Protein 5XWP (pdb70)

Foldseek 3Di:
DDQDPVQQWDWWFAAQFIAIDHDPDDDGCLCVSLVVVLFFPLLFDDPDPPDDVVLVVLSVVVNVVRRQKWHDPDNWTFMDGNDDDPPDDDQDDRVGHDPLLPPVSRCVSVVNDGVRVSSCVCVVVRVVSVVVSVVVSVVRGLPHFFWAWAPVVPFIFIFGQQLLGVLLVVVVAPVCLVVVLVLLLVLCCQLDDQVLLVVLLVDLLVDDVPPCVVSVVSSCVSNVVVCCVVPPPVVLVVVVVVDDAVSSCVVPVDRLLSQLVVCSPRPSNDDDDDSVRSSSVNNPLLVVCCVCCVVCRVPHPNNCVCQCRNPVNVSVVSSVVVLLVSLVRLLVRLLCSVVDDNGDTDIRVNVVQVVVFLVLLLLCLLLLLLLQLLLCLLQVDDDLFFDQPFPKDWAQDPPPTIDIDDGSLNVCVVVVVVPVSQQSVCLDVDNDDVPSVLVVLQSVQSRLQSCLSLVPRLAPDSPDGRLCSLVSPPRFDGPRLVVVCLCLDLLNVLVVVVLVLLQLVVLLLDDPVLVLVLLLPAAAELDFDCDDLADQLVVLVVCPVVCCVVPVQLADQDDDPDPVVNVSLVSSVCVSLNRCQRPVLVCACDPVHPQLVLLVVLCVSVVVVHQDDDDDDVVVRLVVVVVVVVPVPVPSVCSSSVSSSSSSVVCVVVPVRVSSCRNPDPVVSVVSVCPSVVSVVVSCVCLVPVDDDDDPVVVVVSVSHHHPDRQDDDSSLSLLSSLSSDDLVSLVSVLVSVVCVCVVDVDCSCVRVNSSSSVCNPDSLPDSDDHADDQLQVQLQAQDVHDGDRDPVVVCVLCVPAQQHVSPGGDDDSLNVVCSSQHGPQLSVLCVVLVGHAHSVLVVVLVVLVVPLVPLVCLVVLVCCLPPNDPDDDCDVVSVVSNLVSVVSVQVSVQSVCSVSCVLVVLVSVLVSCLLSVLSSLLNVLSSSVSSSCCSNCVPDPQSCVLSDCCLVPHPALSDDHSVVSVLVVVCVVPPPDPDHDDPCDPVNVVVCCQQVAAPNLSVCRNRVSCPPAQQDFLQSSLQRSLVNVVSNPVSSVVSVVSQVSVVVSFKHWDWDQDPVRRIATDFIFGHDDFPSVDDPDDTGDGPHDPSSSSSVRSSVDHD/DDLPPPAQWDWWFAAQFIAIDGDPDRDGCLVVSLQVPLFFQCLFDDDDPPDDCVRCVVSVVLSVVRGQKFHDDPLFTDMDGHDDDDPPDAPPRHDVPGPLSVCVVVVPDDGRVSSVVCVVVSVVSVVVSVVVSVVRGLPHFFKAWAQDPNFIWIFGLALLRLLLVVVLFPVCLVVLLVLLLVLCVLQDPQVLLVVLLVCLQDDDDCCVVVSVVSSCVSRVVVCCVPVPPPCLVVLCVVDVAVVSCVVPPDRLLVQQVVCSPRPSSDDDDDPVCSSSPNNPLLVVCCVLCCVLNVVYHPVSCVCSRPVNVSVVSSLVVLLVSLVNLLVGLLVSVVDDHGDTDISVNVVQVVVFLVLLLLCLLLLLLLLLLLCLLQVDPDLFFPLDWPWDWAWDVVTGIDIDDTSLVVCVVVVPVPSSQQLVVLDVDNDDPPSVQVVLQSNLSSLQSCLSLVPRLAPDPPDGRLCSLVSPPRFDGCRLVCLCLQLPLLVVLVVVLLVLLQLVNQLWDDDVVLLVLLLQAAADLDFDDAPLQDDLPPLVVCLVVCCVVDVSVADQDDDDDPCLRVSLVSNLCVSLVGCLRPVLVVCCPPPVPVCVLLVVLVVVVVVVVVCRCVVLVVLVVVVVPDVVNVCSVSVSSSSSSCCCCDVPPVPSSCIVPDVVVSVVSNCVSVVSVVVSVVCVVPVPDPDDPSVVVSSVSHHHDDRQDDDRSLSLLSSLSSDDLVSLVSVLVSVVCVCVVVVHCSCVNVNSVSSVCNPDSLPDDSPHADAQLQVQLQAQDPHHGDRDPVVVCVLDVPLPQHDNPGGDDGSLVVLCSSNHGDQLSQLCVVLVGHCYSVLVVVLVVLVVCLVVLVVLVVLVVCVVPNPDPVSDDVVCVVVNQCSVASVQVNVQSVCRSSNVLVVLLSVLVSCLLSVLSSLLNVLSSSVSSSVCSNCVPDPQSVVLQDQVLVPHDPQRDDHNLVSVLVVVCVVCVPVPPVNCCCPPVNVVVCCLQVAAPNLNVCRSGVSCPPANQDFLQSSLLRSLVNVVSNVVSSVVSVVSQVSVVVSFKHWDWDADVPGTIATPFIFGHDDFPPPPPPDDTHHGPHDVSSRSSSNSSVDHD

Secondary structure (DSSP, 8-state):
---SSSTTEEEEE-SS-EEEEETT-----HHHHHHHH----------STTS-HHHHHHHHHHHHHHTT--EESSSSEE---SS---S---------S-GGGHHHHHHHHTT----TGGGGGGHHHHHHHHHHHHHHHHHHHT----EEEE-TTTT-EEEE-SHHHHHHHHT-SGGGHHHHHHHHHHHHHHH--HHHHHHHHHHHHS--TT-THHHHHHHHHHTTHHHIIIIIHHHHHHHHHH----HHHHH----HHHHHHHIIIIISTTS---HHHHHHHHHHHHHH--HHIIIIII----STHHHHHSHHHHHHHHHHHHHHHHHHHHHHHHHHHHH--TT-B--HHHHHHHHHHHHHHHHTHHHHHHHHHHHHHHTT---SS--TT---EEE--SSSS-EEE--HHHHHHHTT-HHHHHHHH----S-----HHHHHHHHHHHHHHHHHHHHHHSS--SS--GGGTT--TT----HHHH--TTTS-HHHHHHHHHHHHHHTTTTTSS-HHHHHHHHTT-B--SS----SSPPPHHHHHHTHHHHHHHS---------S-HHHHHHHHHHHHHHHHHHIIIIIHHH---S-HHHHHHHHHHHHHHH-------S-HHHHHHHHHHH------HHHHHHHHHHHHH--HHHHTT-GGGGGSS--HHHHHHHTTHHHHHHHHHHHHHHHS-PPPPHHHHHHHHH-B-SPPPPP-TTT--HHHHHHS-HHHHHHHHHHHHHHHHHSS--TTHHHHHHHHHHTTTSSS--S-----HHHHHTTEEBTTB----HHHHHHH-SS-SSB-SSSB---HHHHHHHHH--HHHHHHHHTTT--EEHHHHHHHHHHHTTHHHHH--HHHHHHHHS--SS----HHHHHHHHHHHHHHHHHHHHHHHHHTHHHHHHHHHHHHHHHHHHHHHHHHHHHHHHHHHHH-SS-GGGGGGG---GGG-SSS-SS-HHHHHHHHHHHHTSS-SS------HHHHHHHHHHT-TTHHHHHHHTTTTTTT-SS-HHHHHHHHHHHTTTSHHHHTT--HHHHHHHHHTEEEEEEE-TT--EEEEEEEE-B---S-S-SSPP--BSS-HHHHHHHH------/---SSSSS-EEEE-SS-EEEEBTTB----HHHHHHHTT---------STTS-HHHHHHHHHHHHHHHH--EEETTEEE----S---S----SSSTTTHHHHHHHHHT----HHHHGGGHHHHHHHHHHHHHHHHHHHH----EEEEEETTEEEEEE-SHHHHHHHHT-SGGGHHHHHHHHHHHHHHH--SSHHHHHHHHHH--SSSTHHHHHHHHHHHTTHHIIIIIIHHHHHHHHHH----HHHHHS---HHHHHHHIIIIISTTS---HHHHHHHHHHHHHH--HHIIIIIII--TTTTTTTSHHHHHHHHHHHHHHHHHHHHHHHHHHHHH--TT-B--HHHHHHHHHHHHHHHHTHHHHHHHHHHHHHHTT---SS--S----EEE--TTS--EEE--TTTHHHHTT-HHHHHHHH----S-----HHHHHHHHHHHHHHHHHHHHHHSS--TT--GGGGGG-TT----HHHH--TTTT-HHHHHHHHHHHHHHTTTTTSS-HHHHHHHHHH--B-SSPPP-SSPPPHHHHTTTHHHHHHHHT--------S-HHHHHHHHHHHHHHHHHHIIIIIHHH--TTSSHHHHHHHHHHHHHHHHT--HHHHHHHHHH------HHHHHHHHHHHH--TTTSSS-SGGG-SS--HHHHHHTTTHHHHHHHHHHHHHHHS-SPPPHHHHHHHHT--BSS-----TTT--HHHHTTS-HHHHHHHHHHHHHHHHHHT--TTHHHHHHHHHHTTTTTS--S-----HHHHGGGEEBTTB---SHHHHHHH-TT-SSB-SSSB---HHHHHHHHH--HHHHHHHHHHT--EEHHHHHHHHHTTTTHHHHH--HHHHHHHHS-SSGGG-SHHHHHHHHHHHHHHHHHHHHHHHHTTHHHHHHHHHHHHHHHHHHHHHHHHHHHHHHHHHHH-SS-SGGGGGG-S-TTS-SS--SSSHHHHHHHHHHHHSTTT-GGGGGGSHHHHHHHHHHT-GGGHHHHHHHTTHHHH-SS-HHHHHHHHHHHTTTSHHHHTT--HHHHHHHHHTEEEEEEE-SSS-EEEEEEEE-B---STT-SSS---BSS-HHHHHHHH------

Solvent-accessible surface area: 116923 Å² total

Radius of gyration: 54.36 Å; Cα contacts (8 Å, |Δi|>4): 2434; chains: 2; bounding box: 148×91×170 Å

Sequence (2197 aa):
SKVTKVGGISHKKYTSEGRLVKSESEENRTDERLSALLNRLDYIKNPSSTETKENQKRIGKLKKFFSNKVYLKDNTLSLKNGKKENIDREYSETDVRDKKNFAVLKKIYLNENVNSEELEVFRNDIKKKLNKINSLKYSFEKNKANYQKINENNIEKVEGKSKRNIIYDYYRESAKRDAYVSNVKEAFDKLYKEEDIAKLVLEIENLTKLEKYKIREFYHEIIGRKNDKENFAKIIYEEIQNVNNKELIEKVPDSELKKSQVFYKYYLDKEELNDKNIKYAFCHFVEIESQLLKNYVYKRSNDKIKRIFEYQNLKKLIENKLLNKLDTYVRNCGKYNYYLQDGEIATSDFIARNRQNEAFLRNIIGVSSVAYFSLRNILETENENDITGRRGKTVKNNKGEEKYVSGEVDKIYNENKKNEVKENLKFYSYDFNDNKNEIEDFFANIDEAISSIRHGIVHFNLELEGKDIFAFKNIAPSEISKKFQNEINEKKLKLKIFRQLNSANVFRYLEKYKILNYLKRTRFEFVNKNIPFVPSFTKLYSRIDDLKNSLGIYWKTPKTNDDNKTKEIIDAQIYLLKNIYYGEFLNYFSNNGNFFEISKEIIELNKNDFEDIQEKIPKEYLANIQSLYINAGDTYIDFIQKIFLKGFTYLANNGRLSLIYIGSDEETNTSLAEKKQEFDKFLKKYEQNNNIKIPYEINEFLREIKLGNILKYTERLNFYLILKLLNHKELTNLKGSLEKYQSANKEEAFSDQLELINLLNLDNNRVTEDFELEADEIGKFLDFNGNKVKDNKELKKFDTNKIYFDGENIIKHRAFYNIKKYGLNLLEKIADKAGYKISIEELKKYSNKKNEIEKNHKQENLHRKYARPRKDEKFTDEDYESYKQAIENIEEYTHLKNKVEFNELNLLQGLLLRILHRLVGYTSIWERDLRFRLKGEFPENQYIEEIFNFENKKNVKYKGGQIVEKYIKFYKELHQNDEVKINKYSSANIKVLKQEKKDLYIANYIAAFNYIPHAEISLLEVLENLRKLLSYDRKLKNAVKSVVDILKEYGFVATFKIGADKKIGIQTLESEKIVHLKNLKKKKLTDRNSEELCKLVKIFEYKESKVTKVGGISHKKYTSEGRLVKSESEENRTDERLSALLNRLDYIKNPSSTETKENQKRIGKLKKFFSNKVYLKDNTLSLKNGKKENIDRSDVRDKKNFAVLKKIYLNENVNSEELEVFRNDIKKKLNKINSLKYSFEKNKANYQKINENNIEKVEGKSKRNIIYDYYRESAKRDAYVSNVKEAFDKLYKEEDIAKLVLEIENLTKLEKYKIREFYHEIIGRKNDKENFAKIIYEEIQNVNNKELIEKVPDSELKKSQVFYKYYLDKEELNDKNIKYAFCHFVEIESQLLKNYVYKRNDKIKRIFEYQNLKKLIENKLLNKLDTYVRNCGKYNYYLQDGEIATSDFIARNRQNEAFLRNIIGVSSVAYFSLRNILETENENDITGRRGKTVKNNKGEEKYVSGEVDKIYNENKKNEVKENLKFYSYDFNDNKNEIEDFFANIDEAISSIRHGIVHFNLELEGKDIFAFKNIAPSEISKKFQNEINEKKLKLKIFRQLNSANVFRYLEKYKILNYLKRTRFEFVNKNIPFVPSFTKLYSRIDDLKNSLGIYWKTPKTNDDNKTKEIIDAQIYLLKNIYYGEFLNYFSNNGNFFEISKEIIELNKNDKRNPKEYLANIQSLYINADTYIDFIQKIFLKGFTYLANNGRLSLIYIGSDEETNTSLAEKKQEFDKFLKKYEQNNNIKIPYEINEFLREIKLGNILKYTERLNFYLILKLLNHKELTNLKGSLEKYQSANKEEAFSDQLELINLLNLDNNRVTEDFELEADEIGKFLDFNGNKVKDNKELKKFDTNKIYFDGENIIKHRAFYNIKKYGLNLLEKIADKAGYKISIEELKKYSNKKNEIEKNHKQENLHRKYARPRKDEKFTDEDYESYKQAIENIEEYTHLKNKVEFNELNLLQGLLLRILHRLVGYTSIWERDLRFRLKGEFPENQYIEEIFNFENKKNVKYKGGQIVEKYIKFYKELHQNDEVKINKYSSANIKVLKQEKKDLYIANYIAAFNYIPHAEISLLEVLENLRKLLSYDRKLKNAVKSVVDILKEYGFVATFKIGADKKIGIQTLESEKIVHLKNLKKKKLTDRNSEELCKLVKIFEYKE

Nearest PDB structures (foldseek):
  5xwp-assembly2_B  TM=1.001E+00  e=0.000E+00  Leptotrichia buccalis C-1013-b
  5xwp-assembly1_A  TM=9.937E-01  e=0.000E+00  Leptotrichia buccalis C-1013-b
  5xwy-assembly1_A  TM=8.592E-01  e=0.000E+00  Leptotrichia buccalis C-1013-b
  8ewg-assembly1_A  TM=5.660E-01  e=2.593E-17  Thermoclostridium caenicola
  8h4u-assembly1_A  TM=5.347E-01  e=5.684E-16  Thermoclostridium caenicola

InterPro domains:
  IPR053395 CRISPR-associated endoribonuclease Cas13a [NF038188] (1-1148)
  IPR060220 CRISPR-associated endoribonuclease Cas13a, C-terminal HEPN-like domain [PF28350] (953-1150)
  IPR060667 CRISPR-associated endoribonuclease Cas13a, N-terminal [PF28192] (1-946)

B-factor: mean 50.37, std 22.5, range [11.4, 195.06]

Organism: Leptotrichia buccalis (strain ATCC 14201 / DSM 1135 / JCM 12969 / NCTC 10249 / C-1013-b) (NCBI:txid523794)

Structure (mmCIF, N/CA/C/O backbone):
data_5XWP
#
_entry.id   5XWP
#
_cell.length_a   95.576
_cell.length_b   132.870
_cell.length_c   139.960
_cell.angle_alpha   90.00
_cell.angle_beta   90.80
_cell.angle_gamma   90.00
#
_symmetry.space_group_name_H-M   'P 1 21 1'
#
loop_
_entity.id
_entity.type
_entity.pdbx_description
1 polymer 'Uncharacterized protein'
2 polymer 'RNA (59-MER)'
3 polymer 'RNA (30-MER)'
4 water water
#
loop_
_atom_site.group_PDB
_atom_site.id
_atom_site.type_symbol
_atom_site.label_atom_id
_atom_site.label_alt_id
_atom_site.label_comp_id
_atom_site.label_asym_id
_atom_site.label_entity_id
_atom_site.label_seq_id
_atom_site.pdbx_PDB_ins_code
_atom_site.Cartn_x
_atom_site.Cartn_y
_atom_site.Cartn_z
_atom_site.occupancy
_atom_site.B_iso_or_equiv
_atom_site.auth_seq_id
_atom_site.auth_comp_id
_atom_site.auth_asym_id
_atom_site.auth_atom_id
_atom_site.pdbx_PDB_model_num
ATOM 1 N N . SER A 1 1 ? 20.704 64.205 -29.116 1.00 73.84 0 SER A N 1
ATOM 2 C CA . SER A 1 1 ? 20.947 65.506 -28.461 1.00 57.95 0 SER A CA 1
ATOM 3 C C . SER A 1 1 ? 22.127 66.062 -29.170 1.00 51.87 0 SER A C 1
ATOM 4 O O . SER A 1 1 ? 23.037 65.318 -29.460 1.00 50.15 0 SER A O 1
ATOM 15 N N . LYS A 1 3 ? 25.110 68.779 -29.008 1.00 36.26 2 LYS A N 1
ATOM 16 C CA . LYS A 1 3 ? 25.787 69.592 -28.033 1.00 36.72 2 LYS A CA 1
ATOM 17 C C . LYS A 1 3 ? 26.428 70.712 -28.775 1.00 33.69 2 LYS A C 1
ATOM 18 O O . LYS A 1 3 ? 27.399 70.514 -29.457 1.00 38.75 2 LYS A O 1
ATOM 24 N N . VAL A 1 4 ? 25.888 71.903 -28.621 1.00 28.77 3 VAL A N 1
ATOM 25 C CA . VAL A 1 4 ? 26.302 73.022 -29.430 1.00 27.24 3 VAL A CA 1
ATOM 26 C C . VAL A 1 4 ? 27.243 73.982 -28.717 1.00 29.40 3 VAL A C 1
ATOM 27 O O . VAL A 1 4 ? 27.764 74.893 -29.312 1.00 35.48 3 VAL A O 1
ATOM 31 N N . THR A 1 5 ? 27.485 73.754 -27.445 1.00 32.82 4 THR A N 1
ATOM 32 C CA . THR A 1 5 ? 28.365 74.614 -26.690 1.00 36.38 4 THR A CA 1
ATOM 33 C C . THR A 1 5 ? 29.267 73.728 -25.892 1.00 39.00 4 THR A C 1
ATOM 34 O O . THR A 1 5 ? 28.915 72.606 -25.589 1.00 38.82 4 THR A O 1
ATOM 38 N N . LYS A 1 6 ? 30.433 74.234 -25.550 1.00 37.81 5 LYS A N 1
ATOM 39 C CA . LYS A 1 6 ? 31.428 73.454 -24.837 1.00 41.66 5 LYS A CA 1
ATOM 40 C C . LYS A 1 6 ? 32.170 72.551 -25.794 1.00 46.73 5 LYS A C 1
ATOM 41 O O . LYS A 1 6 ? 33.032 71.787 -25.396 1.00 54.64 5 LYS A O 1
ATOM 47 N N . VAL A 1 7 ? 31.847 72.673 -27.069 1.00 44.49 6 VAL A N 1
ATOM 48 C CA . VAL A 1 7 ? 32.635 72.107 -28.127 1.00 45.32 6 VAL A CA 1
ATOM 49 C C . VAL A 1 7 ? 33.197 73.324 -28.813 1.00 41.79 6 VAL A C 1
ATOM 50 O O . VAL A 1 7 ? 32.463 74.221 -29.185 1.00 42.10 6 VAL A O 1
ATOM 54 N N . GLY A 1 8 ? 34.503 73.379 -28.954 1.00 36.41 7 GLY A N 1
ATOM 55 C CA . GLY A 1 8 ? 35.112 74.489 -29.646 1.00 38.31 7 GLY A CA 1
ATOM 56 C C . GLY A 1 8 ? 35.221 75.691 -28.756 1.00 31.38 7 GLY A C 1
ATOM 57 O O . GLY A 1 8 ? 35.654 76.736 -29.186 1.00 30.07 7 GLY A O 1
ATOM 58 N N . GLY A 1 9 ? 34.840 75.536 -27.504 1.00 30.23 8 GLY A N 1
ATOM 59 C CA . GLY A 1 9 ? 35.009 76.602 -26.547 1.00 37.51 8 GLY A CA 1
ATOM 60 C C . GLY A 1 9 ? 33.957 77.662 -26.704 1.00 32.36 8 GLY A C 1
ATOM 61 O O . GLY A 1 9 ? 34.043 78.737 -26.142 1.00 26.67 8 GLY A O 1
ATOM 62 N N . ILE A 1 10 ? 32.962 77.347 -27.506 1.00 31.38 9 ILE A N 1
ATOM 63 C CA . ILE A 1 10 ? 31.842 78.226 -27.714 1.00 36.25 9 ILE A CA 1
ATOM 64 C C . ILE A 1 10 ? 30.981 78.226 -26.484 1.00 36.66 9 ILE A C 1
ATOM 65 O O . ILE A 1 10 ? 30.847 77.209 -25.824 1.00 33.66 9 ILE A O 1
ATOM 70 N N . SER A 1 11 ? 30.401 79.378 -26.187 1.00 33.13 10 SER A N 1
ATOM 71 C CA . SER A 1 11 ? 29.508 79.531 -25.066 1.00 31.69 10 SER A CA 1
ATOM 72 C C . SER A 1 11 ? 28.422 80.496 -25.483 1.00 35.22 10 SER A C 1
ATOM 73 O O . SER A 1 11 ? 28.636 81.313 -26.347 1.00 34.78 10 SER A O 1
ATOM 76 N N . HIS A 1 12 ? 27.257 80.409 -24.867 1.00 33.48 11 HIS A N 1
ATOM 77 C CA . HIS A 1 12 ? 26.204 81.336 -25.143 1.00 28.80 11 HIS A CA 1
ATOM 78 C C . HIS A 1 12 ? 26.233 82.350 -24.044 1.00 25.63 11 HIS A C 1
ATOM 79 O O . HIS A 1 12 ? 26.133 82.023 -22.893 1.00 30.03 11 HIS A O 1
ATOM 86 N N . LYS A 1 13 ? 26.399 83.603 -24.419 1.00 27.08 12 LYS A N 1
ATOM 87 C CA . LYS A 1 13 ? 26.451 84.689 -23.473 1.00 30.98 12 LYS A CA 1
ATOM 88 C C . LYS A 1 13 ? 25.452 85.685 -23.966 1.00 33.41 12 LYS A C 1
ATOM 89 O O . LYS A 1 13 ? 25.194 85.751 -25.150 1.00 37.98 12 LYS A O 1
ATOM 95 N N . LYS A 1 14 ? 24.895 86.462 -23.050 1.00 31.72 13 LYS A N 1
ATOM 96 C CA . LYS A 1 14 ? 23.806 87.362 -23.350 1.00 33.78 13 LYS A CA 1
ATOM 97 C C . LYS A 1 14 ? 24.264 88.794 -23.377 1.00 38.67 13 LYS A C 1
ATOM 98 O O . LYS A 1 14 ? 24.948 89.249 -22.487 1.00 42.11 13 LYS A O 1
ATOM 104 N N . TYR A 1 15 ? 23.870 89.502 -24.419 1.00 42.29 14 TYR A N 1
ATOM 105 C CA . TYR A 1 15 ? 24.264 90.874 -24.644 1.00 41.63 14 TYR A CA 1
ATOM 106 C C . TYR A 1 15 ? 23.018 91.663 -24.924 1.00 41.27 14 TYR A C 1
ATOM 107 O O . TYR A 1 15 ? 21.998 91.099 -25.248 1.00 40.54 14 TYR A O 1
ATOM 116 N N . THR A 1 16 ? 23.092 92.972 -24.781 1.00 45.26 15 THR A N 1
ATOM 117 C CA . THR A 1 16 ? 21.899 93.781 -24.772 1.00 42.14 15 THR A CA 1
ATOM 118 C C . THR A 1 16 ? 21.126 93.672 -26.062 1.00 38.92 15 THR A C 1
ATOM 119 O O . THR A 1 16 ? 19.919 93.563 -26.055 1.00 39.92 15 THR A O 1
ATOM 123 N N . SER A 1 17 ? 21.825 93.713 -27.175 1.00 32.96 16 SER A N 1
ATOM 124 C CA . SER A 1 17 ? 21.173 93.679 -28.455 1.00 30.61 16 SER A CA 1
ATOM 125 C C . SER A 1 17 ? 20.475 92.384 -28.693 1.00 36.64 16 SER A C 1
ATOM 126 O O . SER A 1 17 ? 19.369 92.345 -29.197 1.00 40.79 16 SER A O 1
ATOM 129 N N . GLU A 1 18 ? 21.172 91.313 -28.351 1.00 42.20 17 GLU A N 1
ATOM 130 C CA . GLU A 1 18 ? 20.759 89.966 -28.674 1.00 40.24 17 GLU A CA 1
ATOM 131 C C . GLU A 1 18 ? 21.574 88.990 -27.884 1.00 39.56 17 GLU A C 1
ATOM 132 O O . GLU A 1 18 ? 22.501 89.368 -27.209 1.00 47.29 17 GLU A O 1
ATOM 138 N N . GLY A 1 19 ? 21.233 87.722 -27.974 1.00 37.76 18 GLY A N 1
ATOM 139 C CA . GLY A 1 19 ? 22.018 86.693 -27.340 1.00 35.23 18 GLY A CA 1
ATOM 140 C C . GLY A 1 19 ? 22.745 85.949 -28.422 1.00 33.28 18 GLY A C 1
ATOM 141 O O . GLY A 1 19 ? 22.169 85.596 -29.426 1.00 35.92 18 GLY A O 1
ATOM 142 N N . ARG A 1 20 ? 24.033 85.735 -28.235 1.00 32.87 19 ARG A N 1
ATOM 143 C CA . ARG A 1 20 ? 24.814 85.064 -29.243 1.00 28.79 19 ARG A CA 1
ATOM 144 C C . ARG A 1 20 ? 25.718 84.031 -28.657 1.00 27.06 19 ARG A C 1
ATOM 145 O O . ARG A 1 20 ? 26.103 84.124 -27.521 1.00 30.99 19 ARG A O 1
ATOM 153 N N . LEU A 1 21 ? 26.061 83.044 -29.461 1.00 25.70 20 LEU A N 1
ATOM 154 C CA . LEU A 1 21 ? 27.177 82.152 -29.160 1.00 28.85 20 LEU A CA 1
ATOM 155 C C . LEU A 1 21 ? 28.488 82.900 -29.335 1.00 32.23 20 LEU A C 1
ATOM 156 O O . LEU A 1 21 ? 28.682 83.559 -30.346 1.00 37.71 20 LEU A O 1
ATOM 161 N N . VAL A 1 22 ? 29.390 82.755 -28.381 1.00 34.10 21 VAL A N 1
ATOM 162 C CA . VAL A 1 22 ? 30.639 83.478 -28.380 1.00 34.73 21 VAL A CA 1
ATOM 163 C C . VAL A 1 22 ? 31.717 82.458 -28.217 1.00 36.39 21 VAL A C 1
ATOM 164 O O . VAL A 1 22 ? 31.457 81.371 -27.768 1.00 36.59 21 VAL A O 1
ATOM 168 N N . LYS A 1 23 ? 32.926 82.804 -28.611 1.00 40.43 22 LYS A N 1
ATOM 169 C CA . LYS A 1 23 ? 34.045 81.890 -28.552 1.00 41.78 22 LYS A CA 1
ATOM 170 C C . LYS A 1 23 ? 35.109 82.483 -27.670 1.00 52.30 22 LYS A C 1
ATOM 171 O O . LYS A 1 23 ? 35.344 83.672 -27.698 1.00 53.60 22 LYS A O 1
ATOM 177 N N . SER A 1 24 ? 35.727 81.649 -26.854 1.00 56.35 23 SER A N 1
ATOM 178 C CA . SER A 1 24 ? 36.743 82.114 -25.935 1.00 63.65 23 SER A CA 1
ATOM 179 C C . SER A 1 24 ? 36.125 83.211 -25.091 1.00 57.91 23 SER A C 1
ATOM 180 O O . SER A 1 24 ? 35.008 83.072 -24.619 1.00 55.57 23 SER A O 1
ATOM 183 N N . GLU A 1 25 ? 36.837 84.309 -24.906 1.00 53.72 24 GLU A N 1
ATOM 184 C CA . GLU A 1 25 ? 36.260 85.433 -24.210 1.00 53.04 24 GLU A CA 1
ATOM 185 C C . GLU A 1 25 ? 36.135 86.679 -25.083 1.00 58.43 24 GLU A C 1
ATOM 186 O O . GLU A 1 25 ? 36.055 87.789 -24.588 1.00 58.72 24 GLU A O 1
ATOM 192 N N . SER A 1 26 ? 36.162 86.477 -26.393 1.00 56.27 25 SER A N 1
ATOM 193 C CA . SER A 1 26 ? 35.831 87.517 -27.358 1.00 49.13 25 SER A CA 1
ATOM 194 C C . SER A 1 26 ? 34.340 87.679 -27.522 1.00 47.96 25 SER A C 1
ATOM 195 O O . SER A 1 26 ? 33.584 86.798 -27.178 1.00 51.58 25 SER A O 1
ATOM 198 N N . GLU A 1 27 ? 33.921 88.823 -28.039 1.00 49.95 26 GLU A N 1
ATOM 199 C CA . GLU A 1 27 ? 32.509 89.099 -28.232 1.00 50.43 26 GLU A CA 1
ATOM 200 C C . GLU A 1 27 ? 32.010 88.884 -29.635 1.00 48.23 26 GLU A C 1
ATOM 201 O O . GLU A 1 27 ? 30.858 89.132 -29.907 1.00 48.34 26 GLU A O 1
ATOM 207 N N . GLU A 1 28 ? 32.859 88.462 -30.548 1.00 46.76 27 GLU A N 1
ATOM 208 C CA . GLU A 1 28 ? 32.366 88.284 -31.913 1.00 44.85 27 GLU A CA 1
ATOM 209 C C . GLU A 1 28 ? 31.252 87.264 -31.951 1.00 44.07 27 GLU A C 1
ATOM 210 O O . GLU A 1 28 ? 31.281 86.320 -31.192 1.00 47.08 27 GLU A O 1
ATOM 216 N N . ASN A 1 29 ? 30.264 87.474 -32.815 1.00 40.60 28 ASN A N 1
ATOM 217 C CA . ASN A 1 29 ? 29.130 86.571 -32.895 1.00 40.99 28 ASN A CA 1
ATOM 218 C C . ASN A 1 29 ? 29.472 85.388 -33.784 1.00 33.46 28 ASN A C 1
ATOM 219 O O . ASN A 1 29 ? 29.737 85.550 -34.954 1.00 34.29 28 ASN A O 1
ATOM 224 N N . ARG A 1 30 ? 29.470 84.209 -33.188 1.00 33.52 29 ARG A N 1
ATOM 225 C CA . ARG A 1 30 ? 29.839 82.980 -33.863 1.00 33.81 29 ARG A CA 1
ATOM 226 C C . ARG A 1 30 ? 28.667 82.045 -33.992 1.00 32.17 29 ARG A C 1
ATOM 227 O O . ARG A 1 30 ? 28.843 80.893 -34.257 1.00 32.00 29 ARG A O 1
ATOM 235 N N . THR A 1 31 ? 27.461 82.518 -33.750 1.00 32.51 30 THR A N 1
ATOM 236 C CA . THR A 1 31 ? 26.306 81.639 -33.853 1.00 34.70 30 THR A CA 1
ATOM 237 C C . THR A 1 31 ? 26.264 80.927 -35.210 1.00 37.31 30 THR A C 1
ATOM 238 O O . THR A 1 31 ? 26.359 79.716 -35.297 1.00 36.13 30 THR A O 1
ATOM 242 N N . ASP A 1 32 ? 26.234 81.737 -36.252 1.00 34.48 31 ASP A N 1
ATOM 243 C CA . ASP A 1 32 ? 26.059 81.231 -37.588 1.00 30.26 31 ASP A CA 1
ATOM 244 C C . ASP A 1 32 ? 27.230 80.355 -37.917 1.00 30.53 31 ASP A C 1
ATOM 245 O O . ASP A 1 32 ? 27.089 79.354 -38.572 1.00 33.32 31 ASP A O 1
ATOM 250 N N . GLU A 1 33 ? 28.396 80.728 -37.439 1.00 29.58 32 GLU A N 1
ATOM 251 C CA . GLU A 1 33 ? 29.583 79.952 -37.709 1.00 35.08 32 GLU A CA 1
ATOM 252 C C . GLU A 1 33 ? 29.535 78.579 -37.093 1.00 31.96 32 GLU A C 1
ATOM 253 O O . GLU A 1 33 ? 29.920 77.610 -37.737 1.00 34.78 32 GLU A O 1
ATOM 259 N N . ARG A 1 34 ? 29.114 78.497 -35.840 1.00 34.15 33 ARG A N 1
ATOM 26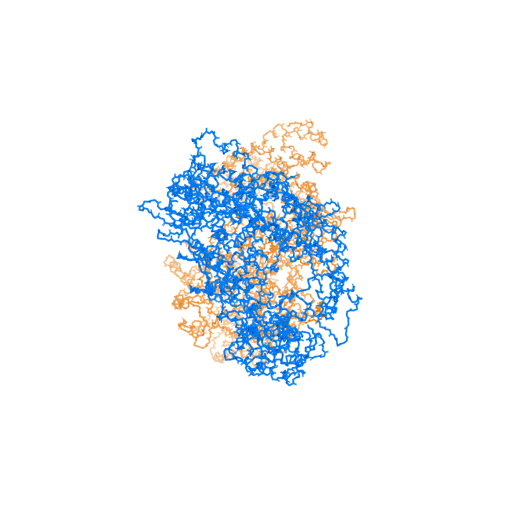0 C CA . ARG A 1 34 ? 29.042 77.208 -35.149 1.00 33.91 33 ARG A CA 1
ATOM 261 C C . ARG A 1 34 ? 27.926 76.316 -35.673 1.00 31.83 33 ARG A C 1
ATOM 262 O O . ARG A 1 34 ? 28.131 75.132 -35.882 1.00 34.65 33 ARG A O 1
ATOM 270 N N . LEU A 1 35 ? 26.753 76.892 -35.867 1.00 29.39 34 LEU A N 1
ATOM 271 C CA . LEU A 1 35 ? 25.599 76.142 -36.307 1.00 33.61 34 LEU A CA 1
ATOM 272 C C . LEU A 1 35 ? 25.793 75.564 -37.677 1.00 35.84 34 LEU A C 1
ATOM 273 O O . LEU A 1 35 ? 25.426 74.417 -37.935 1.00 37.72 34 LEU A O 1
ATOM 278 N N . SER A 1 36 ? 26.434 76.353 -38.523 1.00 33.36 35 SER A N 1
ATOM 279 C CA . SER A 1 36 ? 26.699 75.978 -39.880 1.00 36.30 35 SER A CA 1
ATOM 280 C C . SER A 1 36 ? 27.596 74.770 -39.856 1.00 37.21 35 SER A C 1
ATOM 281 O O . SER A 1 36 ? 27.646 74.027 -40.825 1.00 36.88 35 SER A O 1
ATOM 284 N N . ALA A 1 37 ? 28.314 74.607 -38.759 1.00 36.88 36 ALA A N 1
ATOM 285 C CA . ALA A 1 37 ? 29.137 73.443 -38.507 1.00 35.10 36 ALA A CA 1
ATOM 286 C C . ALA A 1 37 ? 28.336 72.179 -38.349 1.00 41.89 36 ALA A C 1
ATOM 287 O O . ALA A 1 37 ? 28.708 71.129 -38.830 1.00 47.49 36 ALA A O 1
ATOM 289 N N . LEU A 1 38 ? 27.230 72.293 -37.645 1.00 41.03 37 LEU A N 1
ATOM 290 C CA . LEU A 1 38 ? 26.512 71.144 -37.150 1.00 42.84 37 LEU A CA 1
ATOM 291 C C . LEU A 1 38 ? 25.535 70.621 -38.154 1.00 44.91 37 LEU A C 1
ATOM 292 O O . LEU A 1 38 ? 24.853 69.646 -37.914 1.00 44.83 37 LEU A O 1
ATOM 297 N N . LEU A 1 39 ? 25.443 71.303 -39.274 1.00 42.75 38 LEU A N 1
ATOM 298 C CA . LEU A 1 39 ? 24.524 70.893 -40.295 1.00 43.08 38 LEU A CA 1
ATOM 299 C C . LEU A 1 39 ? 25.222 69.841 -41.100 1.00 49.43 38 LEU A C 1
ATOM 300 O O . LEU A 1 39 ? 25.549 70.035 -42.253 1.00 51.58 38 LEU A O 1
ATOM 305 N N . ASN A 1 40 ? 25.454 68.711 -40.464 1.00 46.45 39 ASN A N 1
ATOM 306 C CA . ASN A 1 40 ? 26.051 67.569 -41.105 1.00 47.87 39 ASN A CA 1
ATOM 307 C C . ASN A 1 40 ? 25.338 66.373 -40.576 1.00 55.69 39 ASN A C 1
ATOM 308 O O . ASN A 1 40 ? 24.775 66.423 -39.498 1.00 54.20 39 ASN A O 1
ATOM 321 N N . ARG A 1 42 ? 26.018 62.561 -39.484 1.00 46.93 41 ARG A N 1
ATOM 322 C CA . ARG A 1 42 ? 27.107 61.666 -39.210 1.00 43.06 41 ARG A CA 1
ATOM 323 C C . ARG A 1 42 ? 26.604 60.296 -39.558 1.00 45.45 41 ARG A C 1
ATOM 324 O O . ARG A 1 42 ? 25.622 59.826 -39.026 1.00 52.91 41 ARG A O 1
ATOM 332 N N . LEU A 1 43 ? 27.301 59.663 -40.473 1.00 42.54 42 LEU A N 1
ATOM 333 C CA . LEU A 1 43 ? 26.806 58.500 -41.155 1.00 43.13 42 LEU A CA 1
ATOM 334 C C . LEU A 1 43 ? 26.592 57.306 -40.268 1.00 51.59 42 LEU A C 1
ATOM 335 O O . LEU A 1 43 ? 25.867 56.407 -40.632 1.00 63.96 42 LEU A O 1
ATOM 340 N N . ASP A 1 44 ? 27.169 57.247 -39.084 1.00 50.52 43 ASP A N 1
ATOM 341 C CA . ASP A 1 44 ? 26.913 56.045 -38.309 1.00 52.57 43 ASP A CA 1
ATOM 342 C C . ASP A 1 44 ? 25.501 56.134 -37.920 1.00 58.11 43 ASP A C 1
ATOM 343 O O . ASP A 1 44 ? 24.790 55.161 -37.793 1.00 56.10 43 ASP A O 1
ATOM 356 N N . TYR A 1 46 ? 23.093 56.261 -38.989 1.00 54.49 45 TYR A N 1
ATOM 357 C CA . TYR A 1 46 ? 22.248 55.340 -39.700 1.00 51.34 45 TYR A CA 1
ATOM 358 C C . TYR A 1 46 ? 22.168 53.900 -39.183 1.00 58.25 45 TYR A C 1
ATOM 359 O O . TYR A 1 46 ? 21.112 53.299 -39.272 1.00 69.74 45 TYR A O 1
ATOM 368 N N . ILE A 1 47 ? 23.240 53.374 -38.598 1.00 58.33 46 ILE A N 1
ATOM 369 C CA . ILE A 1 47 ? 23.213 51.995 -38.083 1.00 59.03 46 ILE A CA 1
ATOM 370 C C . ILE A 1 47 ? 23.486 51.823 -36.599 1.00 66.17 46 ILE A C 1
ATOM 371 O O . ILE A 1 47 ? 24.323 52.505 -36.029 1.00 64.48 46 ILE A O 1
ATOM 376 N N . LYS A 1 48 ? 22.788 50.879 -35.981 1.00 73.84 47 LYS A N 1
ATOM 377 C CA . LYS A 1 48 ? 23.053 50.544 -34.576 1.00 77.45 47 LYS A CA 1
ATOM 378 C C . LYS A 1 48 ? 22.769 49.090 -34.152 1.00 72.83 47 LYS A C 1
ATOM 379 O O . LYS A 1 48 ? 22.036 48.371 -34.812 1.00 66.42 47 LYS A O 1
ATOM 385 N N . ASN A 1 49 ? 23.381 48.683 -33.042 1.00 80.57 48 ASN A N 1
ATOM 386 C CA . ASN A 1 49 ? 23.159 47.398 -32.411 1.00 92.16 48 ASN A CA 1
ATOM 387 C C . ASN A 1 49 ? 23.012 47.554 -30.879 1.00 100.54 48 ASN A C 1
ATOM 388 O O . ASN A 1 49 ? 23.956 47.191 -30.159 1.00 96.77 48 ASN A O 1
ATOM 390 N N . PRO A 1 50 ? 21.845 48.071 -30.384 1.00 116.75 49 PRO A N 1
ATOM 391 C CA . PRO A 1 50 ? 21.876 48.408 -28.948 1.00 125.22 49 PRO A CA 1
ATOM 392 C C . PRO A 1 50 ? 21.835 47.239 -27.962 1.00 134.84 49 PRO A C 1
ATOM 393 O O . PRO A 1 50 ? 22.569 47.254 -26.970 1.00 138.29 49 PRO A O 1
ATOM 397 N N . SER A 1 51 ? 20.986 46.246 -28.230 1.00 140.13 50 SER A N 1
ATOM 398 C CA . SER A 1 51 ? 20.479 45.354 -27.174 1.00 137.23 50 SER A CA 1
ATOM 399 C C . SER A 1 51 ? 21.379 44.136 -26.945 1.00 136.32 50 SER A C 1
ATOM 400 O O . SER A 1 51 ? 22.382 43.921 -27.644 1.00 134.15 50 SER A O 1
ATOM 403 N N . SER A 1 52 ? 21.007 43.323 -25.961 1.00 136.52 51 SER A N 1
ATOM 404 C CA . SER A 1 52 ? 21.686 42.035 -25.729 1.00 137.93 51 SER A CA 1
ATOM 405 C C . SER A 1 52 ? 21.497 41.064 -26.902 1.00 130.81 51 SER A C 1
ATOM 406 O O . SER A 1 52 ? 22.344 40.200 -27.164 1.00 127.77 51 SER A O 1
ATOM 409 N N . THR A 1 53 ? 20.385 41.250 -27.600 1.00 126.83 52 THR A N 1
ATOM 410 C CA . THR A 1 53 ? 19.866 40.345 -28.622 1.00 120.77 52 THR A CA 1
ATOM 411 C C . THR A 1 53 ? 20.800 39.838 -29.747 1.00 120.15 52 THR A C 1
ATOM 412 O O . THR A 1 53 ? 20.706 38.673 -30.148 1.00 113.24 52 THR A O 1
ATOM 416 N N . GLU A 1 54 ? 21.662 40.703 -30.280 1.00 120.15 53 GLU A N 1
ATOM 417 C CA . GLU A 1 54 ? 22.456 40.296 -31.463 1.00 108.48 53 GLU A CA 1
ATOM 418 C C . GLU A 1 54 ? 23.457 39.209 -31.144 1.00 105.63 53 GLU A C 1
ATOM 419 O O . GLU A 1 54 ? 23.970 39.168 -30.036 1.00 113.23 53 GLU A O 1
ATOM 425 N N . THR A 1 55 ? 23.733 38.338 -32.111 1.00 100.09 54 THR A N 1
ATOM 426 C CA . THR A 1 55 ? 24.851 37.393 -31.969 1.00 95.41 54 THR A CA 1
ATOM 427 C C . THR A 1 55 ? 26.142 38.196 -32.010 1.00 88.29 54 THR A C 1
ATOM 428 O O . THR A 1 55 ? 26.200 39.218 -32.667 1.00 86.94 54 THR A O 1
ATOM 432 N N . LYS A 1 56 ? 27.165 37.744 -31.300 1.00 86.86 55 LYS A N 1
ATOM 433 C CA . LYS A 1 56 ? 28.424 38.475 -31.218 1.00 88.75 55 LYS A CA 1
ATOM 434 C C . LYS A 1 56 ? 29.047 38.697 -32.581 1.00 90.81 55 LYS A C 1
ATOM 435 O O . LYS A 1 56 ? 29.551 39.779 -32.854 1.00 91.86 55 LYS A O 1
ATOM 441 N N . GLU A 1 57 ? 29.038 37.668 -33.419 1.00 93.07 56 GLU A N 1
ATOM 442 C CA . GLU A 1 57 ? 29.684 37.758 -34.718 1.00 92.02 56 GLU A CA 1
ATOM 443 C C . GLU A 1 57 ? 29.027 38.866 -35.517 1.00 94.33 56 GLU A C 1
ATOM 444 O O . GLU A 1 57 ? 29.691 39.648 -36.184 1.00 98.56 56 GLU A O 1
ATOM 446 N N . ASN A 1 58 ? 27.707 38.908 -35.455 1.00 90.97 57 ASN A N 1
ATOM 447 C CA . ASN A 1 58 ? 26.982 40.013 -36.031 1.00 92.12 57 ASN A CA 1
ATOM 448 C C . ASN A 1 58 ? 27.227 41.295 -35.254 1.00 92.70 57 ASN A C 1
ATOM 449 O O . ASN A 1 58 ? 27.350 42.366 -35.860 1.00 90.94 57 ASN A O 1
ATOM 454 N N . GLN A 1 59 ? 27.290 41.186 -33.932 1.00 94.69 58 GLN A N 1
ATOM 455 C CA . GLN A 1 59 ? 27.471 42.347 -33.061 1.00 94.33 58 GLN A CA 1
ATOM 456 C C . GLN A 1 59 ? 28.853 42.954 -33.247 1.00 93.72 58 GLN A C 1
ATOM 457 O O . GLN A 1 59 ? 29.016 44.174 -33.214 1.00 98.21 58 GLN A O 1
ATOM 459 N N . LYS A 1 60 ? 29.850 42.105 -33.459 1.00 86.36 59 LYS A N 1
ATOM 460 C CA . LYS A 1 60 ? 31.176 42.572 -33.820 1.00 86.31 59 LYS A CA 1
ATOM 461 C C . LYS A 1 60 ? 31.178 43.200 -35.229 1.00 91.27 59 LYS A C 1
ATOM 462 O O . LYS A 1 60 ? 31.831 44.217 -35.451 1.00 89.72 59 LYS A O 1
ATOM 468 N N . ARG A 1 61 ? 30.394 42.630 -36.131 1.00 93.03 60 ARG A N 1
ATOM 469 C CA . ARG A 1 61 ? 30.344 43.151 -37.479 1.00 92.67 60 ARG A CA 1
ATOM 470 C C . ARG A 1 61 ? 29.834 44.569 -37.453 1.00 88.00 60 ARG A C 1
ATOM 471 O O . ARG A 1 61 ? 30.391 45.441 -38.102 1.00 85.91 60 ARG A O 1
ATOM 479 N N . ILE A 1 62 ? 28.794 44.801 -36.664 1.00 90.58 61 ILE A N 1
ATOM 480 C CA . ILE A 1 62 ? 28.123 46.103 -36.628 1.00 85.27 61 ILE A CA 1
ATOM 481 C C . ILE A 1 62 ? 28.971 47.122 -35.872 1.00 84.42 61 ILE A C 1
ATOM 482 O O . ILE A 1 62 ? 29.105 48.262 -36.318 1.00 81.18 61 ILE A O 1
ATOM 487 N N . GLY A 1 63 ? 29.543 46.732 -34.738 1.00 87.96 62 GLY A N 1
ATOM 488 C CA . GLY A 1 63 ? 30.515 47.597 -34.050 1.00 84.17 62 GLY A CA 1
ATOM 489 C C . GLY A 1 63 ? 31.603 48.098 -34.987 1.00 80.15 62 GLY A C 1
ATOM 490 O O . GLY A 1 63 ? 31.989 49.259 -34.948 1.00 75.59 62 GLY A O 1
ATOM 491 N N . LYS A 1 64 ? 32.077 47.203 -35.847 1.00 83.65 63 LYS A N 1
ATOM 492 C CA . LYS A 1 64 ? 33.052 47.561 -36.870 1.00 79.08 63 LYS A CA 1
ATOM 493 C C . LYS A 1 64 ? 32.495 48.632 -37.795 1.00 66.22 63 LYS A C 1
ATOM 494 O O . LYS A 1 64 ? 33.090 49.691 -37.943 1.00 59.81 63 LYS A O 1
ATOM 500 N N . LEU A 1 65 ? 31.331 48.346 -38.389 1.00 66.30 64 LEU A N 1
ATOM 501 C CA . LEU A 1 65 ? 30.660 49.307 -39.233 1.00 63.13 64 LEU A CA 1
ATOM 502 C C . LEU A 1 65 ? 30.464 50.631 -38.498 1.00 58.34 64 LEU A C 1
ATOM 503 O O . LEU A 1 65 ? 30.436 51.678 -39.126 1.00 55.86 64 LEU A O 1
ATOM 508 N N . LYS A 1 66 ? 30.305 50.609 -37.179 1.00 61.27 65 LYS A N 1
ATOM 509 C CA . LYS A 1 66 ? 30.122 51.867 -36.467 1.00 59.81 65 LYS A CA 1
ATOM 510 C C . LYS A 1 66 ? 31.349 52.761 -36.582 1.00 57.86 65 LYS A C 1
ATOM 511 O O . LYS A 1 66 ? 31.238 53.924 -36.985 1.00 58.62 65 LYS A O 1
ATOM 517 N N . LYS A 1 67 ? 32.513 52.246 -36.223 1.00 60.87 66 LYS A N 1
ATOM 518 C CA . LYS A 1 67 ? 33.705 53.090 -36.236 1.00 55.62 66 LYS A CA 1
ATOM 519 C C . LYS A 1 67 ? 34.056 53.629 -37.603 1.00 53.63 66 LYS A C 1
ATOM 520 O O . LYS A 1 67 ? 34.596 54.715 -37.693 1.00 52.20 66 LYS A O 1
ATOM 526 N N . PHE A 1 68 ? 33.802 52.857 -38.649 1.00 55.36 67 PHE A N 1
ATOM 527 C CA . PHE A 1 68 ? 34.082 53.327 -39.992 1.00 51.38 67 PHE A CA 1
ATOM 528 C C . PHE A 1 68 ? 33.208 54.494 -40.422 1.00 54.64 67 PHE A C 1
ATOM 529 O O . PHE A 1 68 ? 33.708 55.481 -40.919 1.00 53.59 67 PHE A O 1
ATOM 537 N N . PHE A 1 69 ? 31.907 54.389 -40.211 1.00 54.13 68 PHE A N 1
ATOM 538 C CA . PHE A 1 69 ? 31.023 55.496 -40.535 1.00 49.45 68 PHE A CA 1
ATOM 539 C C . PHE A 1 69 ? 31.125 56.637 -39.531 1.00 50.31 68 PHE A C 1
ATOM 540 O O . PHE A 1 69 ? 30.636 57.713 -39.787 1.00 49.86 68 PHE A O 1
ATOM 548 N N . SER A 1 70 ? 31.725 56.422 -38.371 1.00 49.43 69 SER A N 1
ATOM 549 C CA . SER A 1 70 ? 31.787 57.495 -37.397 1.00 46.39 69 SER A CA 1
ATOM 550 C C . SER A 1 70 ? 32.662 58.635 -37.871 1.00 52.35 69 SER A C 1
ATOM 551 O O . SER A 1 70 ? 32.657 59.654 -37.236 1.00 53.62 69 SER A O 1
ATOM 554 N N . ASN A 1 71 ? 33.452 58.449 -38.931 1.00 53.28 70 ASN A N 1
ATOM 555 C CA . ASN A 1 71 ? 34.320 59.501 -39.460 1.00 46.17 70 ASN A CA 1
ATOM 556 C C . ASN A 1 71 ? 33.932 59.971 -40.828 1.00 43.80 70 ASN A C 1
ATOM 557 O O . ASN A 1 71 ? 34.774 60.439 -41.545 1.00 43.77 70 ASN A O 1
ATOM 562 N N . LYS A 1 72 ? 32.661 59.843 -41.195 1.00 40.88 71 LYS A N 1
ATOM 563 C CA . LYS A 1 72 ? 32.159 60.374 -42.456 1.00 43.11 71 LYS A CA 1
ATOM 564 C C . LYS A 1 72 ? 30.846 61.074 -42.211 1.00 42.76 71 LYS A C 1
ATOM 565 O O . LYS A 1 72 ? 30.056 60.642 -41.383 1.00 45.31 71 LYS A O 1
ATOM 579 N N . VAL A 1 74 ? 27.569 63.835 -44.022 1.00 46.33 73 VAL A N 1
ATOM 580 C CA . VAL A 1 74 ? 26.898 64.339 -45.198 1.00 45.52 73 VAL A CA 1
ATOM 581 C C . VAL A 1 74 ? 26.377 65.709 -44.914 1.00 51.29 73 VAL A C 1
ATOM 582 O O . VAL A 1 74 ? 25.817 65.941 -43.859 1.00 53.64 73 VAL A O 1
ATOM 586 N N . TYR A 1 75 ? 26.575 66.614 -45.861 1.00 54.92 74 TYR A N 1
ATOM 587 C CA . TYR A 1 75 ? 26.125 67.995 -45.744 1.00 60.18 74 TYR A CA 1
ATOM 588 C C . TYR A 1 75 ? 25.678 68.395 -47.121 1.00 63.98 74 TYR A C 1
ATOM 589 O O . TYR A 1 75 ? 25.954 67.697 -48.076 1.00 68.01 74 TYR A O 1
ATOM 598 N N . LEU A 1 76 ? 25.029 69.533 -47.182 1.00 65.35 75 LEU A N 1
ATOM 599 C CA . LEU A 1 76 ? 24.566 70.096 -48.404 1.00 70.00 75 LEU A CA 1
ATOM 600 C C . LEU A 1 76 ? 25.112 71.485 -48.452 1.00 78.01 75 LEU A C 1
ATOM 601 O O . LEU A 1 76 ? 24.518 72.410 -47.925 1.00 83.76 75 LEU A O 1
ATOM 606 N N . LYS A 1 77 ? 26.262 71.639 -49.071 1.00 79.62 76 LYS A N 1
ATOM 607 C CA . LYS A 1 77 ? 26.724 72.947 -49.400 1.00 79.93 76 LYS A CA 1
ATOM 608 C C . LYS A 1 77 ? 26.335 73.156 -50.830 1.00 77.49 76 LYS A C 1
ATOM 609 O O . LYS A 1 77 ? 27.087 72.873 -51.739 1.00 73.78 76 LYS A O 1
ATOM 615 N N . ASP A 1 78 ? 25.102 73.619 -50.986 1.00 76.40 77 ASP A N 1
ATOM 616 C CA . ASP A 1 78 ? 24.559 74.182 -52.206 1.00 76.37 77 ASP A CA 1
ATOM 617 C C . ASP A 1 78 ? 23.872 73.191 -53.111 1.00 76.07 77 ASP A C 1
ATOM 618 O O . ASP A 1 78 ? 24.349 72.855 -54.166 1.00 75.86 77 ASP A O 1
ATOM 623 N N . ASN A 1 79 ? 22.722 72.741 -52.640 1.00 82.35 78 ASN A N 1
ATOM 624 C CA . ASN A 1 79 ? 21.839 71.805 -53.321 1.00 83.50 78 ASN A CA 1
ATOM 625 C C . ASN A 1 79 ? 22.431 70.522 -53.823 1.00 80.51 78 ASN A C 1
ATOM 626 O O . ASN A 1 79 ? 21.836 69.869 -54.649 1.00 81.77 78 ASN A O 1
ATOM 631 N N . THR A 1 80 ? 23.581 70.147 -53.296 1.00 77.43 79 THR A N 1
ATOM 632 C CA . THR A 1 80 ? 24.286 68.961 -53.711 1.00 68.90 79 THR A CA 1
ATOM 633 C C . THR A 1 80 ? 24.654 68.186 -52.468 1.00 67.44 79 THR A C 1
ATOM 634 O O . THR A 1 80 ? 25.236 68.730 -51.547 1.00 68.66 79 THR A O 1
ATOM 638 N N . LEU A 1 81 ? 24.329 66.908 -52.442 1.00 61.62 80 LEU A N 1
ATOM 639 C CA . LEU A 1 81 ? 24.660 66.087 -51.302 1.00 59.98 80 LEU A CA 1
ATOM 640 C C . LEU A 1 81 ? 26.131 65.920 -51.436 1.00 63.54 80 LEU A C 1
ATOM 641 O O . LEU A 1 81 ? 26.631 65.929 -52.543 1.00 74.62 80 LEU A O 1
ATOM 643 N N . SER A 1 82 ? 26.837 65.800 -50.330 1.00 62.83 81 SER A N 1
ATOM 644 C CA . SER A 1 82 ? 28.286 65.769 -50.387 1.00 70.14 81 SER A CA 1
ATOM 645 C C . SER A 1 82 ? 28.826 65.045 -49.195 1.00 66.31 81 SER A C 1
ATOM 646 O O . SER A 1 82 ? 28.103 64.818 -48.238 1.00 68.65 81 SER A O 1
ATOM 649 N N . LEU A 1 83 ? 30.097 64.673 -49.258 1.00 66.27 82 LEU A N 1
ATOM 650 C CA . LEU A 1 83 ? 30.701 63.862 -48.228 1.00 63.55 82 LEU A CA 1
ATOM 651 C C . LEU A 1 83 ? 31.963 64.509 -47.695 1.00 61.59 82 LEU A C 1
ATOM 652 O O . LEU A 1 83 ? 32.628 65.247 -48.392 1.00 73.96 82 LEU A O 1
ATOM 657 N N . LYS A 1 84 ? 32.302 64.190 -46.463 1.00 56.64 83 LYS A N 1
ATOM 658 C CA . LYS A 1 84 ? 33.497 64.688 -45.814 1.00 53.53 83 LYS A CA 1
ATOM 659 C C . LYS A 1 84 ? 34.049 63.597 -44.934 1.00 47.88 83 LYS A C 1
ATOM 660 O O . LYS A 1 84 ? 33.368 62.625 -44.602 1.00 51.46 83 LYS A O 1
ATOM 666 N N . ASN A 1 85 ? 35.313 63.751 -44.587 1.00 42.38 84 ASN A N 1
ATOM 667 C CA . ASN A 1 85 ? 35.990 62.842 -43.708 1.00 42.87 84 ASN A CA 1
ATOM 668 C C . ASN A 1 85 ? 36.482 63.611 -42.516 1.00 51.97 84 ASN A C 1
ATOM 669 O O . ASN A 1 85 ? 37.138 64.625 -42.676 1.00 57.93 84 ASN A O 1
ATOM 674 N N . GLY A 1 86 ? 36.175 63.132 -41.322 1.00 48.83 85 GLY A N 1
ATOM 675 C CA . GLY A 1 86 ? 36.737 63.694 -40.108 1.00 52.89 85 GLY A CA 1
ATOM 676 C C . GLY A 1 86 ? 38.252 63.603 -40.013 1.00 53.11 85 GLY A C 1
ATOM 677 O O . GLY A 1 86 ? 38.897 64.578 -39.674 1.00 56.08 85 GLY A O 1
ATOM 678 N N . LYS A 1 87 ? 38.814 62.446 -40.347 1.00 51.13 86 LYS A N 1
ATOM 679 C CA . LYS A 1 87 ? 40.194 62.137 -40.002 1.00 59.40 86 LYS A CA 1
ATOM 680 C C . LYS A 1 87 ? 40.869 61.312 -41.083 1.00 52.59 86 LYS A C 1
ATOM 681 O O . LYS A 1 87 ? 40.214 60.809 -41.975 1.00 51.81 86 LYS A O 1
ATOM 687 N N . LYS A 1 88 ? 42.178 61.161 -41.010 1.00 47.60 87 LYS A N 1
ATOM 688 C CA . LYS A 1 88 ? 42.828 60.309 -41.970 1.00 48.09 87 LYS A CA 1
ATOM 689 C C . LYS A 1 88 ? 42.212 58.949 -41.778 1.00 46.27 87 LYS A C 1
ATOM 690 O O . LYS A 1 88 ? 41.529 58.729 -40.797 1.00 49.56 87 LYS A O 1
ATOM 696 N N . GLU A 1 89 ? 42.430 58.042 -42.718 1.00 44.77 88 GLU A N 1
ATOM 697 C CA . GLU A 1 89 ? 41.916 56.690 -42.608 1.00 45.16 88 GLU A CA 1
ATOM 698 C C . GLU A 1 89 ? 43.018 55.774 -43.031 1.00 49.47 88 GLU A C 1
ATOM 699 O O . GLU A 1 89 ? 43.849 56.173 -43.821 1.00 58.99 88 GLU A O 1
ATOM 701 N N . ASN A 1 90 ? 43.035 54.542 -42.538 1.00 53.46 89 ASN A N 1
ATOM 702 C CA . ASN A 1 90 ? 44.106 53.638 -42.908 1.00 49.93 89 ASN A CA 1
ATOM 703 C C . ASN A 1 90 ? 44.021 53.472 -44.392 1.00 53.07 89 ASN A C 1
ATOM 704 O O . ASN A 1 90 ? 42.946 53.303 -44.935 1.00 54.46 89 ASN A O 1
ATOM 706 N N . ILE A 1 91 ? 45.159 53.528 -45.057 1.00 54.24 90 ILE A N 1
ATOM 707 C CA . ILE A 1 91 ? 45.155 53.506 -46.499 1.00 58.57 90 ILE A CA 1
ATOM 708 C C . ILE A 1 91 ? 44.560 52.191 -46.963 1.00 64.04 90 ILE A C 1
ATOM 709 O O . ILE A 1 91 ? 43.824 52.154 -47.933 1.00 66.89 90 ILE A O 1
ATOM 711 N N . ASP A 1 92 ? 44.836 51.127 -46.226 1.00 61.45 91 ASP A N 1
ATOM 712 C CA . ASP A 1 92 ? 44.386 49.812 -46.623 1.00 62.68 91 ASP A CA 1
ATOM 713 C C . ASP A 1 92 ? 43.654 49.064 -45.529 1.00 62.34 91 ASP A C 1
ATOM 714 O O . ASP A 1 92 ? 44.198 48.823 -44.466 1.00 66.66 91 ASP A O 1
ATOM 716 N N . ARG A 1 93 ? 42.434 48.643 -45.821 1.00 62.09 92 ARG A N 1
ATOM 717 C CA . ARG A 1 93 ? 41.700 47.754 -44.943 1.00 61.73 92 ARG A CA 1
ATOM 718 C C . ARG A 1 93 ? 40.965 46.756 -45.812 1.00 71.93 92 ARG A C 1
ATOM 719 O O . ARG A 1 93 ? 40.400 47.122 -46.835 1.00 78.87 92 ARG A O 1
ATOM 721 N N . GLU A 1 94 ? 41.000 45.491 -45.433 1.00 66.94 93 GLU A N 1
ATOM 722 C CA . GLU A 1 94 ? 40.387 44.462 -46.245 1.00 66.05 93 GLU A CA 1
ATOM 723 C C . GLU A 1 94 ? 38.903 44.481 -46.009 1.00 70.18 93 GLU A C 1
ATOM 724 O O . GLU A 1 94 ? 38.407 43.761 -45.157 1.00 72.83 93 GLU A O 1
ATOM 726 N N . TYR A 1 95 ? 38.190 45.312 -46.756 1.00 72.94 94 TYR A N 1
ATOM 727 C CA . TYR A 1 95 ? 36.754 45.444 -46.545 1.00 75.36 94 TYR A CA 1
ATOM 728 C C . TYR A 1 95 ? 35.911 44.189 -46.805 1.00 77.57 94 TYR A C 1
ATOM 729 O O . TYR A 1 95 ? 34.993 43.887 -46.048 1.00 77.29 94 TYR A O 1
ATOM 738 N N . SER A 1 96 ? 36.216 43.451 -47.860 1.00 77.94 95 SER A N 1
ATOM 739 C CA . SER A 1 96 ? 35.454 42.244 -48.160 1.00 82.47 95 SER A CA 1
ATOM 740 C C . SER A 1 96 ? 33.962 42.543 -48.409 1.00 83.05 95 SER A C 1
ATOM 741 O O . SER A 1 96 ? 33.632 43.429 -49.191 1.00 71.74 95 SER A O 1
ATOM 744 N N . GLU A 1 97 ? 33.073 41.783 -47.771 1.00 84.40 96 GLU A N 1
ATOM 745 C CA . GLU A 1 97 ? 31.644 42.065 -47.776 1.00 75.72 96 GLU A CA 1
ATOM 746 C C . GLU A 1 97 ? 31.178 42.207 -46.338 1.00 72.45 96 GLU A C 1
ATOM 747 O O . GLU A 1 97 ? 31.321 41.284 -45.544 1.00 79.45 96 GLU A O 1
ATOM 749 N N . THR A 1 98 ? 30.589 43.351 -46.014 1.00 69.02 97 THR A N 1
ATOM 750 C CA . THR A 1 98 ? 30.192 43.646 -44.646 1.00 69.69 97 THR A CA 1
ATOM 751 C C . THR A 1 98 ? 29.705 45.087 -44.515 1.00 64.59 97 THR A C 1
ATOM 752 O O . THR A 1 98 ? 28.517 45.374 -44.666 1.00 58.28 97 THR A O 1
ATOM 756 N N . ASP A 1 104 ? 21.608 45.183 -45.148 1.00 54.86 103 ASP A N 1
ATOM 757 C CA . ASP A 1 104 ? 20.557 44.755 -44.244 1.00 65.49 103 ASP A CA 1
ATOM 758 C C . ASP A 1 104 ? 20.874 45.205 -42.830 1.00 66.79 103 ASP A C 1
ATOM 759 O O . ASP A 1 104 ? 20.477 44.564 -41.861 1.00 57.11 103 ASP A O 1
ATOM 761 N N . VAL A 1 105 ? 21.626 46.296 -42.729 1.00 66.40 104 VAL A N 1
ATOM 762 C CA . VAL A 1 105 ? 22.069 46.839 -41.450 1.00 67.34 104 VAL A CA 1
ATOM 763 C C . VAL A 1 105 ? 21.355 48.093 -40.948 1.00 67.55 104 VAL A C 1
ATOM 764 O O . VAL A 1 105 ? 21.630 48.569 -39.857 1.00 66.91 104 VAL A O 1
ATOM 768 N N . ARG A 1 106 ? 20.457 48.634 -41.753 1.00 67.39 105 ARG A N 1
ATOM 769 C CA . ARG A 1 106 ? 19.839 49.914 -41.456 1.00 62.68 105 ARG A CA 1
ATOM 770 C C . ARG A 1 106 ? 18.573 50.077 -42.267 1.00 68.34 105 ARG A C 1
ATOM 771 O O . ARG A 1 106 ? 18.232 49.217 -43.064 1.00 64.20 105 ARG A O 1
ATOM 773 N N . ASP A 1 107 ? 17.884 51.193 -42.086 1.00 68.64 106 ASP A N 1
ATOM 774 C CA . ASP A 1 107 ? 16.649 51.425 -42.806 1.00 66.03 106 ASP A CA 1
ATOM 775 C C . ASP A 1 107 ? 16.968 51.307 -44.280 1.00 65.45 106 ASP A C 1
ATOM 776 O O . ASP A 1 107 ? 18.016 51.719 -44.727 1.00 72.48 106 ASP A O 1
ATOM 778 N N . LYS A 1 108 ? 16.072 50.698 -45.030 1.00 60.39 107 LYS A N 1
ATOM 779 C CA . LYS A 1 108 ? 16.405 50.180 -46.338 1.00 60.25 107 LYS A CA 1
ATOM 780 C C . LYS A 1 108 ? 16.859 51.187 -47.367 1.00 60.40 107 LYS A C 1
ATOM 781 O O . LYS A 1 108 ? 17.769 50.917 -48.122 1.00 67.56 107 LYS A O 1
ATOM 783 N N . LYS A 1 109 ? 16.235 52.346 -47.415 1.00 63.45 108 LYS A N 1
ATOM 784 C CA . LYS A 1 109 ? 16.430 53.226 -48.553 1.00 68.56 108 LYS A CA 1
ATOM 785 C C . LYS A 1 109 ? 17.876 53.638 -48.679 1.00 64.60 108 LYS A C 1
ATOM 786 O O . LYS A 1 109 ? 18.428 53.685 -49.767 1.00 54.94 108 LYS A O 1
ATOM 788 N N . ASN A 1 110 ? 18.481 53.921 -47.540 1.00 69.83 109 ASN A N 1
ATOM 789 C CA . ASN A 1 110 ? 19.809 54.506 -47.460 1.00 71.20 109 ASN A CA 1
ATOM 790 C C . ASN A 1 110 ? 20.949 53.574 -47.830 1.00 73.33 109 ASN A C 1
ATOM 791 O O . ASN A 1 110 ? 22.071 54.017 -48.011 1.00 71.63 109 ASN A O 1
ATOM 796 N N . PHE A 1 111 ? 20.665 52.283 -47.919 1.00 76.80 110 PHE A N 1
ATOM 797 C CA . PHE A 1 111 ? 21.699 51.259 -48.035 1.00 71.94 110 PHE A CA 1
ATOM 798 C C . PHE A 1 111 ? 22.578 51.398 -49.265 1.00 69.19 110 PHE A C 1
ATOM 799 O O . PHE A 1 111 ? 23.766 51.139 -49.203 1.00 66.59 110 PHE A O 1
ATOM 807 N N . ALA A 1 112 ? 22.000 51.778 -50.388 1.00 71.09 111 ALA A N 1
ATOM 808 C CA . ALA A 1 112 ? 22.711 51.653 -51.637 1.00 69.55 111 ALA A CA 1
ATOM 809 C C . ALA A 1 112 ? 23.980 52.461 -51.604 1.00 64.48 111 ALA A C 1
ATOM 810 O O . ALA A 1 112 ? 25.022 51.996 -52.028 1.00 61.29 111 ALA A O 1
ATOM 812 N N . VAL A 1 113 ? 23.906 53.666 -51.074 1.00 62.52 112 VAL A N 1
ATOM 813 C CA . VAL A 1 113 ? 25.064 54.534 -51.073 1.00 62.46 112 VAL A CA 1
ATOM 814 C C . VAL A 1 113 ? 26.004 54.158 -49.961 1.00 58.38 112 VAL A C 1
ATOM 815 O O . VAL A 1 113 ? 27.198 54.347 -50.052 1.00 58.29 112 VAL A O 1
ATOM 819 N N . LEU A 1 114 ? 25.453 53.618 -48.899 1.00 61.57 113 LEU A N 1
ATOM 820 C CA . LEU A 1 114 ? 26.258 53.329 -47.723 1.00 61.15 113 LEU A CA 1
ATOM 821 C C . LEU A 1 114 ? 27.286 52.241 -47.987 1.00 58.44 113 LEU A C 1
ATOM 822 O O . LEU A 1 114 ? 28.424 52.359 -47.560 1.00 62.34 113 LEU A O 1
ATOM 827 N N . LYS A 1 115 ? 26.891 51.199 -48.709 1.00 58.86 114 LYS A N 1
ATOM 828 C CA . LYS A 1 115 ? 27.821 50.126 -49.085 1.00 57.00 114 LYS A CA 1
ATOM 829 C C . LYS A 1 115 ? 28.903 50.649 -49.988 1.00 55.38 114 LYS A C 1
ATOM 830 O O . LYS A 1 115 ? 30.077 50.352 -49.792 1.00 47.05 114 LYS A O 1
ATOM 832 N N . LYS A 1 116 ? 28.503 51.441 -50.970 1.00 60.01 115 LYS A N 1
ATOM 833 C CA . LYS A 1 116 ? 29.425 52.020 -51.945 1.00 63.03 115 LYS A CA 1
ATOM 834 C C . LYS A 1 116 ? 30.440 52.904 -51.254 1.00 66.40 115 LYS A C 1
ATOM 835 O O . LYS A 1 116 ? 31.610 52.955 -51.626 1.00 70.05 115 LYS A O 1
ATOM 841 N N . ILE A 1 117 ? 29.955 53.632 -50.259 1.00 61.49 116 ILE A N 1
ATOM 842 C CA . ILE A 1 117 ? 30.791 54.462 -49.425 1.00 58.74 116 ILE A CA 1
ATOM 843 C C . ILE A 1 117 ? 31.778 53.600 -48.675 1.00 61.65 116 ILE A C 1
ATOM 844 O O . ILE A 1 117 ? 32.944 53.968 -48.550 1.00 66.72 116 ILE A O 1
ATOM 849 N N . TYR A 1 118 ? 31.308 52.450 -48.203 1.00 59.71 117 TYR A N 1
ATOM 850 C CA . TYR A 1 118 ? 32.148 51.550 -47.438 1.00 58.59 117 TYR A CA 1
ATOM 851 C C . TYR A 1 118 ? 33.291 51.014 -48.263 1.00 58.78 117 TYR A C 1
ATOM 852 O O . TYR A 1 118 ? 34.397 50.838 -47.758 1.00 59.54 117 TYR A O 1
ATOM 861 N N . LEU A 1 119 ? 33.027 50.798 -49.538 1.00 57.36 118 LEU A N 1
ATOM 862 C CA . LEU A 1 119 ? 34.019 50.253 -50.462 1.00 55.65 118 LEU A CA 1
ATOM 863 C C . LEU A 1 119 ? 34.704 51.331 -51.320 1.00 60.66 118 LEU A C 1
ATOM 864 O O . LEU A 1 119 ? 35.509 50.996 -52.183 1.00 67.86 118 LEU A O 1
ATOM 869 N N . ASN A 1 120 ? 34.376 52.606 -51.105 1.00 59.13 119 ASN A N 1
ATOM 870 C CA . ASN A 1 120 ? 35.007 53.737 -51.794 1.00 60.80 119 ASN A CA 1
ATOM 871 C C . ASN A 1 120 ? 34.473 53.980 -53.196 1.00 69.40 119 ASN A C 1
ATOM 872 O O . ASN A 1 120 ? 34.986 54.825 -53.933 1.00 73.91 119 ASN A O 1
ATOM 877 N N . GLU A 1 121 ? 33.435 53.258 -53.569 1.00 69.69 120 GLU A N 1
ATOM 878 C CA . GLU A 1 121 ? 33.174 53.048 -54.986 1.00 73.30 120 GLU A CA 1
ATOM 879 C C . GLU A 1 121 ? 32.868 54.281 -55.857 1.00 83.38 120 GLU A C 1
ATOM 880 O O . GLU A 1 121 ? 33.431 54.411 -56.939 1.00 87.89 120 GLU A O 1
ATOM 886 N N . ASN A 1 122 ? 32.003 55.185 -55.410 1.00 77.27 121 ASN A N 1
ATOM 887 C CA . ASN A 1 122 ? 31.583 56.287 -56.286 1.00 85.08 121 ASN A CA 1
ATOM 888 C C . ASN A 1 122 ? 30.987 57.502 -55.603 1.00 86.15 121 ASN A C 1
ATOM 889 O O . ASN A 1 122 ? 30.464 57.417 -54.495 1.00 86.63 121 ASN A O 1
ATOM 891 N N . VAL A 1 123 ? 30.996 58.624 -56.310 1.00 79.20 122 VAL A N 1
ATOM 892 C CA . VAL A 1 123 ? 30.459 59.850 -55.730 1.00 78.47 122 VAL A CA 1
ATOM 893 C C . VAL A 1 123 ? 28.967 59.670 -55.566 1.00 78.29 122 VAL A C 1
ATOM 894 O O . VAL A 1 123 ? 28.408 59.885 -54.496 1.00 70.97 122 VAL A O 1
ATOM 898 N N . ASN A 1 124 ? 28.326 59.277 -56.658 1.00 79.70 123 ASN A N 1
ATOM 899 C CA . ASN A 1 124 ? 26.884 59.060 -56.665 1.00 73.22 123 ASN A CA 1
ATOM 900 C C . ASN A 1 124 ? 26.184 60.267 -56.044 1.00 63.38 123 ASN A C 1
ATOM 901 O O . ASN A 1 124 ? 25.292 60.130 -55.216 1.00 63.31 123 ASN A O 1
ATOM 906 N N . SER A 1 125 ? 26.624 61.467 -56.404 1.00 58.45 124 SER A N 1
ATOM 907 C CA . SER A 1 125 ? 26.170 62.656 -55.696 1.00 61.59 124 SER A CA 1
ATOM 908 C C . SER A 1 125 ? 24.666 62.783 -55.715 1.00 60.54 124 SER A C 1
ATOM 909 O O . SER A 1 125 ? 24.064 63.222 -54.742 1.00 59.37 124 SER A O 1
ATOM 912 N N . GLU A 1 126 ? 24.062 62.433 -56.836 1.00 59.23 125 GLU A N 1
ATOM 913 C CA . GLU A 1 126 ? 22.630 62.408 -56.900 1.00 53.84 125 GLU A CA 1
ATOM 914 C C . GLU A 1 126 ? 22.165 61.396 -55.891 1.00 54.33 125 GLU A C 1
ATOM 915 O O . GLU A 1 126 ? 21.172 61.614 -55.228 1.00 59.31 125 GLU A O 1
ATOM 917 N N . GLU A 1 127 ? 22.911 60.302 -55.769 1.00 58.00 126 GLU A N 1
ATOM 918 C CA . GLU A 1 127 ? 22.584 59.244 -54.825 1.00 60.78 126 GLU A CA 1
ATOM 919 C C . GLU A 1 127 ? 22.750 59.648 -53.355 1.00 61.60 126 GLU A C 1
ATOM 920 O O . GLU A 1 127 ? 22.328 58.931 -52.451 1.00 54.67 126 GLU A O 1
ATOM 926 N N . LEU A 1 128 ? 23.375 60.793 -53.117 1.00 60.98 127 LEU A N 1
ATOM 927 C CA . LEU A 1 128 ? 23.434 61.322 -51.763 1.00 54.36 127 LEU A CA 1
ATOM 928 C C . LEU A 1 128 ? 22.170 62.062 -51.417 1.00 62.96 127 LEU A C 1
ATOM 929 O O . LEU A 1 128 ? 22.050 62.564 -50.302 1.00 66.80 127 LEU A O 1
ATOM 934 N N . GLU A 1 129 ? 21.228 62.140 -52.357 1.00 67.29 128 GLU A N 1
ATOM 935 C CA . GLU A 1 129 ? 19.958 62.814 -52.127 1.00 63.06 128 GLU A CA 1
ATOM 936 C C . GLU A 1 129 ? 19.043 62.043 -51.189 1.00 62.41 128 GLU A C 1
ATOM 937 O O . GLU A 1 129 ? 18.052 62.592 -50.724 1.00 68.16 128 GLU A O 1
ATOM 943 N N . VAL A 1 130 ? 19.353 60.777 -50.932 1.00 59.73 129 VAL A N 1
ATOM 944 C CA . VAL A 1 130 ? 18.595 59.985 -49.993 1.00 54.97 129 VAL A CA 1
ATOM 945 C C . VAL A 1 130 ? 18.472 60.733 -48.700 1.00 51.89 129 VAL A C 1
ATOM 946 O O . VAL A 1 130 ? 17.407 60.797 -48.122 1.00 56.00 129 VAL A O 1
ATOM 950 N N . PHE A 1 131 ? 19.577 61.330 -48.296 1.00 58.61 130 PHE A N 1
ATOM 951 C CA . PHE A 1 131 ? 19.678 61.994 -47.019 1.00 61.42 130 PHE A CA 1
ATOM 952 C C . PHE A 1 131 ? 19.169 63.438 -47.012 1.00 60.13 130 PHE A C 1
ATOM 953 O O . PHE A 1 131 ? 19.377 64.151 -46.026 1.00 58.49 130 PHE A O 1
ATOM 961 N N . ARG A 1 132 ? 18.537 63.889 -48.081 1.00 66.40 131 ARG A N 1
ATOM 962 C CA . ARG A 1 132 ? 18.132 65.283 -48.143 1.00 67.70 131 ARG A CA 1
ATOM 963 C C . ARG A 1 132 ? 17.133 65.627 -47.067 1.00 63.88 131 ARG A C 1
ATOM 964 O O . ARG A 1 132 ? 17.239 66.656 -46.434 1.00 60.85 131 ARG A O 1
ATOM 972 N N . ASN A 1 133 ? 16.160 64.755 -46.862 1.00 63.33 132 ASN A N 1
ATOM 973 C CA . ASN A 1 133 ? 15.097 65.017 -45.897 1.00 61.39 132 ASN A CA 1
ATOM 974 C C . ASN A 1 133 ? 15.563 64.987 -44.465 1.00 57.56 132 ASN A C 1
ATOM 975 O O . ASN A 1 133 ? 15.027 65.709 -43.625 1.00 60.04 132 ASN A O 1
ATOM 980 N N . ASP A 1 134 ? 16.574 64.184 -44.185 1.00 50.44 133 ASP A N 1
ATOM 981 C CA . ASP A 1 134 ? 17.180 64.173 -42.843 1.00 48.26 133 ASP A CA 1
ATOM 982 C C . ASP A 1 134 ? 17.840 65.498 -42.522 1.00 47.81 133 ASP A C 1
ATOM 983 O O . ASP A 1 134 ? 17.869 65.900 -41.369 1.00 46.54 133 ASP A O 1
ATOM 988 N N . ILE A 1 135 ? 18.379 66.170 -43.535 1.00 47.54 134 ILE A N 1
ATOM 989 C CA . ILE A 1 135 ? 19.099 67.408 -43.323 1.00 41.67 134 ILE A CA 1
ATOM 990 C C . ILE A 1 135 ? 18.152 68.588 -43.158 1.00 45.22 134 ILE A C 1
ATOM 991 O O . ILE A 1 135 ? 18.278 69.348 -42.214 1.00 42.10 134 ILE A O 1
ATOM 996 N N . LYS A 1 136 ? 17.194 68.743 -44.072 1.00 45.29 135 LYS A N 1
ATOM 997 C CA . LYS A 1 136 ? 16.248 69.855 -43.966 1.00 43.21 135 LYS A CA 1
ATOM 998 C C . LYS A 1 136 ? 15.599 69.862 -42.596 1.00 44.08 135 LYS A C 1
ATOM 999 O O . LYS A 1 136 ? 15.116 70.880 -42.178 1.00 50.72 135 LYS A O 1
ATOM 1005 N N . LYS A 1 137 ? 15.567 68.716 -41.923 1.00 45.94 136 LYS A N 1
ATOM 1006 C CA . LYS A 1 137 ? 15.087 68.669 -40.561 1.00 37.91 136 LYS A CA 1
ATOM 1007 C C . LYS A 1 137 ? 16.121 69.265 -39.621 1.00 38.61 136 LYS A C 1
ATOM 1008 O O . LYS A 1 137 ? 15.790 70.137 -38.844 1.00 46.91 136 LYS A O 1
ATOM 1014 N N . LYS A 1 138 ? 17.366 68.804 -39.692 1.00 38.14 137 LYS A N 1
ATOM 1015 C CA . LYS A 1 138 ? 18.476 69.471 -38.994 1.00 42.03 137 LYS A CA 1
ATOM 1016 C C . LYS A 1 138 ? 18.474 70.962 -39.269 1.00 42.82 137 LYS A C 1
ATOM 1017 O O . LYS A 1 138 ? 18.523 71.759 -38.341 1.00 46.34 137 LYS A O 1
ATOM 1023 N N . LEU A 1 139 ? 18.406 71.340 -40.540 1.00 39.65 138 LEU A N 1
ATOM 1024 C CA . LEU A 1 139 ? 18.436 72.748 -40.886 1.00 39.93 138 LEU A CA 1
ATOM 1025 C C . LEU A 1 139 ? 17.300 73.509 -40.225 1.00 39.10 138 LEU A C 1
ATOM 1026 O O . LEU A 1 139 ? 17.451 74.683 -39.895 1.00 44.13 138 LEU A O 1
ATOM 1031 N N . ASN A 1 140 ? 16.183 72.862 -39.990 1.00 37.71 139 ASN A N 1
ATOM 1032 C CA . ASN A 1 140 ? 15.079 73.523 -39.297 1.00 43.40 139 ASN A CA 1
ATOM 1033 C C . ASN A 1 140 ? 15.238 73.592 -37.787 1.00 47.53 139 ASN A C 1
ATOM 1034 O O . ASN A 1 140 ? 14.799 74.566 -37.171 1.00 50.78 139 ASN A O 1
ATOM 1039 N N . LYS A 1 141 ? 15.857 72.557 -37.216 1.00 47.63 140 LYS A N 1
ATOM 1040 C CA . LYS A 1 141 ? 16.264 72.588 -35.830 1.00 40.98 140 LYS A CA 1
ATOM 1041 C C . LYS A 1 141 ? 17.314 73.685 -35.614 1.00 35.39 140 LYS A C 1
ATOM 1042 O O . LYS A 1 141 ? 17.118 74.585 -34.813 1.00 33.26 140 LYS A O 1
ATOM 1048 N N . ILE A 1 142 ? 18.414 73.622 -36.351 1.00 37.82 141 ILE A N 1
ATOM 1049 C CA . ILE A 1 142 ? 19.425 74.653 -36.270 1.00 35.46 141 ILE A CA 1
ATOM 1050 C C . ILE A 1 142 ? 18.784 76.015 -36.429 1.00 35.14 141 ILE A C 1
ATOM 1051 O O . ILE A 1 142 ? 19.235 76.981 -35.821 1.00 34.46 141 ILE A O 1
ATOM 1056 N N . ASN A 1 143 ? 17.737 76.115 -37.226 1.00 36.66 142 ASN A N 1
ATOM 1057 C CA . ASN A 1 143 ? 17.136 77.420 -37.433 1.00 42.78 142 ASN A CA 1
ATOM 1058 C C . ASN A 1 143 ? 16.310 77.884 -36.265 1.00 39.41 142 ASN A C 1
ATOM 1059 O O . ASN A 1 143 ? 16.443 79.023 -35.806 1.00 37.80 142 ASN A O 1
ATOM 1064 N N . SER A 1 144 ? 15.434 77.033 -35.776 1.00 43.86 143 SER A N 1
ATOM 1065 C CA . SER A 1 144 ? 14.680 77.418 -34.596 1.00 36.92 143 SER A CA 1
ATOM 1066 C C . SER A 1 144 ? 15.607 77.698 -33.417 1.00 35.14 143 SER A C 1
ATOM 1067 O O . SER A 1 144 ? 15.305 78.540 -32.604 1.00 35.37 143 SER A O 1
ATOM 1070 N N . LEU A 1 145 ? 16.732 76.997 -33.355 1.00 33.96 144 LEU A N 1
ATOM 1071 C CA . LEU A 1 145 ? 17.692 77.222 -32.293 1.00 34.00 144 LEU A CA 1
ATOM 1072 C C . LEU A 1 145 ? 18.252 78.621 -32.366 1.00 35.14 144 LEU A C 1
ATOM 1073 O O . LEU A 1 145 ? 18.059 79.433 -31.468 1.00 35.04 144 LEU A O 1
ATOM 1078 N N . LYS A 1 146 ? 18.891 78.954 -33.477 1.00 34.03 145 LYS A N 1
ATOM 1079 C CA . LYS A 1 146 ? 19.513 80.279 -33.651 1.00 32.87 145 LYS A CA 1
ATOM 1080 C C . LYS A 1 146 ? 18.626 81.414 -33.175 1.00 35.27 145 LYS A C 1
ATOM 1081 O O . LYS A 1 146 ? 19.122 82.501 -32.893 1.00 36.39 145 LYS A O 1
ATOM 1087 N N . TYR A 1 147 ? 17.314 81.160 -33.140 1.00 32.31 146 TYR A N 1
ATOM 1088 C CA . TYR A 1 147 ? 16.374 82.103 -32.608 1.00 29.94 146 TYR A CA 1
ATOM 1089 C C . TYR A 1 147 ? 16.205 82.028 -31.105 1.00 33.78 146 TYR A C 1
ATOM 1090 O O . TYR A 1 147 ? 16.057 83.074 -30.446 1.00 36.33 146 TYR A O 1
ATOM 1099 N N . SER A 1 148 ? 16.272 80.815 -30.565 1.00 34.75 147 SER A N 1
ATOM 1100 C CA . SER A 1 148 ? 16.282 80.611 -29.127 1.00 28.89 147 SER A CA 1
ATOM 1101 C C . SER A 1 148 ? 17.541 81.171 -28.513 1.00 27.35 147 SER A C 1
ATOM 1102 O O . SER A 1 148 ? 17.592 81.276 -27.306 1.00 36.63 147 SER A O 1
ATOM 1105 N N . PHE A 1 149 ? 18.585 81.372 -29.312 1.00 24.55 148 PHE A N 1
ATOM 1106 C CA . PHE A 1 149 ? 19.777 82.044 -28.825 1.00 24.60 148 PHE A CA 1
ATOM 1107 C C . PHE A 1 149 ? 19.625 83.538 -28.941 1.00 29.07 148 PHE A C 1
ATOM 1108 O O . PHE A 1 149 ? 20.027 84.270 -28.069 1.00 32.92 148 PHE A O 1
ATOM 1116 N N . GLU A 1 150 ? 19.038 83.984 -30.039 1.00 33.58 149 GLU A N 1
ATOM 1117 C CA . GLU A 1 150 ? 18.900 85.408 -30.312 1.00 30.79 149 GLU A CA 1
ATOM 1118 C C . GLU A 1 150 ? 18.047 86.100 -29.251 1.00 29.40 149 GLU A C 1
ATOM 1119 O O . GLU A 1 150 ? 18.370 87.187 -28.816 1.00 29.07 149 GLU A O 1
ATOM 1125 N N . LYS A 1 151 ? 16.969 85.431 -28.863 1.00 28.83 150 LYS A N 1
ATOM 1126 C CA . LYS A 1 151 ? 16.013 85.975 -27.933 1.00 29.32 150 LYS A CA 1
ATOM 1127 C C . LYS A 1 151 ? 16.379 85.832 -26.438 1.00 34.68 150 LYS A C 1
ATOM 1128 O O . LYS A 1 151 ? 15.702 86.385 -25.565 1.00 39.91 150 LYS A O 1
ATOM 1134 N N . ASN A 1 152 ? 17.461 85.125 -26.164 1.00 28.47 151 ASN A N 1
ATOM 1135 C CA . ASN A 1 152 ? 17.983 85.014 -24.825 1.00 28.38 151 ASN A CA 1
ATOM 1136 C C . ASN A 1 152 ? 19.023 86.077 -24.718 1.00 31.70 151 ASN A C 1
ATOM 1137 O O . ASN A 1 152 ? 20.118 85.919 -25.202 1.00 33.91 151 ASN A O 1
ATOM 1142 N N . LYS A 1 153 ? 18.670 87.172 -24.071 1.00 35.08 152 LYS A N 1
ATOM 1143 C CA . LYS A 1 153 ? 19.468 88.375 -24.080 1.00 33.40 152 LYS A CA 1
ATOM 1144 C C . LYS A 1 153 ? 19.265 89.094 -22.793 1.00 34.50 152 LYS A C 1
ATOM 1145 O O . LYS A 1 153 ? 18.325 88.814 -22.090 1.00 43.11 152 LYS A O 1
ATOM 1151 N N . ALA A 1 154 ? 20.148 90.026 -22.482 1.00 36.24 153 ALA A N 1
ATOM 1152 C CA . ALA A 1 154 ? 20.024 90.757 -21.252 1.00 33.19 153 ALA A CA 1
ATOM 1153 C C . ALA A 1 154 ? 18.717 91.494 -21.294 1.00 38.22 153 ALA A C 1
ATOM 1154 O O . ALA A 1 154 ? 18.421 92.177 -22.251 1.00 43.02 153 ALA A O 1
ATOM 1156 N N . ASN A 1 155 ? 17.913 91.361 -20.234 1.00 36.37 154 ASN A N 1
ATOM 1157 C CA . ASN A 1 155 ? 16.633 92.031 -20.186 1.00 35.31 154 ASN A CA 1
ATOM 1158 C C . ASN A 1 155 ? 16.285 92.737 -18.887 1.00 36.18 154 ASN A C 1
ATOM 1159 O O . ASN A 1 155 ? 15.123 93.003 -18.640 1.00 41.11 154 ASN A O 1
ATOM 1164 N N . TYR A 1 156 ? 17.282 92.972 -18.055 1.00 35.83 155 TYR A N 1
ATOM 1165 C CA . TYR A 1 156 ? 17.042 93.595 -16.770 1.00 38.66 155 TYR A CA 1
ATOM 1166 C C . TYR A 1 156 ? 17.610 94.979 -16.865 1.00 41.04 155 TYR A C 1
ATOM 1167 O O . TYR A 1 156 ? 18.742 95.139 -17.257 1.00 41.04 155 TYR A O 1
ATOM 1176 N N . GLN A 1 157 ? 16.830 95.990 -16.533 1.00 38.25 156 GLN A N 1
ATOM 1177 C CA . GLN A 1 157 ? 17.280 97.351 -16.727 1.00 41.24 156 GLN A CA 1
ATOM 1178 C C . GLN A 1 157 ? 16.907 98.254 -15.580 1.00 47.59 156 GLN A C 1
ATOM 1179 O O . GLN A 1 157 ? 15.962 97.996 -14.863 1.00 43.84 156 GLN A O 1
ATOM 1185 N N . LYS A 1 158 ? 17.663 99.330 -15.431 1.00 54.71 157 LYS A N 1
ATOM 1186 C CA . LYS A 1 158 ? 17.500 100.256 -14.330 1.00 55.22 157 LYS A CA 1
ATOM 1187 C C . LYS A 1 158 ? 17.031 101.583 -14.862 1.00 55.14 157 LYS A C 1
ATOM 1188 O O . LYS A 1 158 ? 17.602 102.108 -15.801 1.00 56.17 157 LYS A O 1
ATOM 1194 N N . ILE A 1 159 ? 15.985 102.120 -14.255 1.00 59.14 158 ILE A N 1
ATOM 1195 C CA . ILE A 1 159 ? 15.519 103.454 -14.583 1.00 66.43 158 ILE A CA 1
ATOM 1196 C C . ILE A 1 159 ? 15.669 104.404 -13.409 1.00 72.70 158 ILE A C 1
ATOM 1197 O O . ILE A 1 159 ? 15.010 104.249 -12.394 1.00 75.16 158 ILE A O 1
ATOM 1202 N N . ASN A 1 160 ? 16.495 105.425 -13.562 1.00 77.78 159 ASN A N 1
ATOM 1203 C CA . ASN A 1 160 ? 16.634 106.418 -12.509 1.00 91.15 159 ASN A CA 1
ATOM 1204 C C . ASN A 1 160 ? 15.337 107.181 -12.280 1.00 102.70 159 ASN A C 1
ATOM 1205 O O . ASN A 1 160 ? 14.955 107.464 -11.152 1.00 103.27 159 ASN A O 1
ATOM 1207 N N . GLU A 1 161 ? 14.673 107.535 -13.381 1.00 106.00 160 GLU A N 1
ATOM 1208 C CA . GLU A 1 161 ? 13.339 108.112 -13.323 1.00 111.83 160 GLU A CA 1
ATOM 1209 C C . GLU A 1 161 ? 13.424 109.585 -12.943 1.00 120.20 160 GLU A C 1
ATOM 1210 O O . GLU A 1 161 ? 12.412 110.281 -12.849 1.00 120.10 160 GLU A O 1
ATOM 1216 N N . ASN A 1 162 ? 14.646 110.044 -12.676 1.00 123.33 161 ASN A N 1
ATOM 1217 C CA . ASN A 1 162 ? 14.903 111.419 -12.278 1.00 123.60 161 ASN A CA 1
ATOM 1218 C C . ASN A 1 162 ? 14.540 111.613 -10.817 1.00 120.00 161 ASN A C 1
ATOM 1219 O O . ASN A 1 162 ? 14.785 112.666 -10.241 1.00 118.36 161 ASN A O 1
ATOM 1221 N N . ASN A 1 163 ? 13.944 110.574 -10.236 1.00 123.13 162 ASN A N 1
ATOM 1222 C CA . ASN A 1 163 ? 13.523 110.536 -8.856 1.00 117.32 162 ASN A CA 1
ATOM 1223 C C . ASN A 1 163 ? 13.712 109.136 -8.307 1.00 110.69 162 ASN A C 1
ATOM 1224 O O . ASN A 1 163 ? 14.545 108.898 -7.440 1.00 104.66 162 ASN A O 1
ATOM 1229 N N . ILE A 1 164 ? 12.877 108.233 -8.828 1.00 113.67 163 ILE A N 1
ATOM 1230 C CA . ILE A 1 164 ? 12.630 106.866 -8.329 1.00 105.98 163 ILE A CA 1
ATOM 1231 C C . ILE A 1 164 ? 13.650 105.710 -8.343 1.00 98.58 163 ILE A C 1
ATOM 1232 O O . ILE A 1 164 ? 13.714 104.956 -7.382 1.00 91.84 163 ILE A O 1
ATOM 1237 N N . GLU A 1 165 ? 14.430 105.557 -9.407 1.00 94.15 164 GLU A N 1
ATOM 1238 C CA . GLU A 1 165 ? 15.475 104.518 -9.452 1.00 87.22 164 GLU A CA 1
ATOM 1239 C C . GLU A 1 165 ? 15.107 103.022 -9.323 1.00 73.79 164 GLU A C 1
ATOM 1240 O O . GLU A 1 165 ? 15.746 102.293 -8.587 1.00 66.79 164 GLU A O 1
ATOM 1246 N N . LYS A 1 166 ? 14.069 102.573 -10.017 1.00 76.10 165 LYS A N 1
ATOM 1247 C CA . LYS A 1 166 ? 13.685 101.149 -10.070 1.00 69.72 165 LYS A CA 1
ATOM 1248 C C . LYS A 1 166 ? 14.488 100.263 -11.037 1.00 57.03 165 LYS A C 1
ATOM 1249 O O . LYS A 1 166 ? 15.177 100.770 -11.894 1.00 59.23 165 LYS A O 1
ATOM 1255 N N . VAL A 1 167 ? 14.386 98.938 -10.890 1.00 51.27 166 VAL A N 1
ATOM 1256 C CA . VAL A 1 167 ? 14.876 97.982 -11.880 1.00 47.51 166 VAL A CA 1
ATOM 1257 C C . VAL A 1 167 ? 13.762 97.086 -12.339 1.00 40.40 166 VAL A C 1
ATOM 1258 O O . VAL A 1 167 ? 12.981 96.614 -11.537 1.00 34.33 166 VAL A O 1
ATOM 1262 N N . GLU A 1 168 ? 13.700 96.818 -13.627 1.00 45.65 167 GLU A N 1
ATOM 1263 C CA . GLU A 1 168 ? 12.693 95.917 -14.128 1.00 43.30 167 GLU A CA 1
ATOM 1264 C C . GLU A 1 168 ? 13.197 95.206 -15.361 1.00 40.07 167 GLU A C 1
ATOM 1265 O O . GLU A 1 168 ? 14.115 95.640 -16.009 1.00 36.40 167 GLU A O 1
ATOM 1271 N N . GLY A 1 169 ? 12.574 94.081 -15.647 1.00 37.14 168 GLY A N 1
ATOM 1272 C CA . GLY A 1 169 ? 12.960 93.222 -16.738 1.00 36.05 168 GLY A CA 1
ATOM 1273 C C . GLY A 1 169 ? 12.107 93.490 -17.950 1.00 36.41 168 GLY A C 1
ATOM 1274 O O . GLY A 1 169 ? 10.930 93.814 -17.800 1.00 40.66 168 GLY A O 1
ATOM 1275 N N . LYS A 1 170 ? 12.687 93.339 -19.140 1.00 35.38 169 LYS A N 1
ATOM 1276 C CA . LYS A 1 170 ? 11.949 93.576 -20.370 1.00 36.99 169 LYS A CA 1
ATOM 1277 C C . LYS A 1 170 ? 11.652 92.293 -21.147 1.00 33.48 169 LYS A C 1
ATOM 1278 O O . LYS A 1 170 ? 11.187 92.383 -22.260 1.00 34.97 169 LYS A O 1
ATOM 1280 N N . SER A 1 171 ? 11.893 91.125 -20.556 1.00 32.56 170 SER A N 1
ATOM 1281 C CA . SER A 1 171 ? 11.496 89.887 -21.191 1.00 33.82 170 SER A CA 1
ATOM 1282 C C . SER A 1 171 ? 9.997 89.890 -21.218 1.00 37.54 170 SER A C 1
ATOM 1283 O O . SER A 1 171 ? 9.365 90.490 -20.350 1.00 38.81 170 SER A O 1
ATOM 1286 N N . LYS A 1 172 ? 9.416 89.209 -22.184 1.00 33.00 171 LYS A N 1
ATOM 1287 C CA . LYS A 1 172 ? 7.978 89.067 -22.198 1.00 27.95 171 LYS A CA 1
ATOM 1288 C C . LYS A 1 172 ? 7.614 88.330 -20.932 1.00 23.06 171 LYS A C 1
ATOM 1289 O O . LYS A 1 172 ? 6.690 88.701 -20.256 1.00 25.63 171 LYS A O 1
ATOM 1295 N N . ARG A 1 173 ? 8.388 87.320 -20.582 1.00 28.01 172 ARG A N 1
ATOM 1296 C CA . ARG A 1 173 ? 8.199 86.669 -19.305 1.00 30.81 172 ARG A CA 1
ATOM 1297 C C . ARG A 1 173 ? 8.149 87.700 -18.185 1.00 28.36 172 ARG A C 1
ATOM 1298 O O . ARG A 1 173 ? 7.299 87.632 -17.327 1.00 29.58 172 ARG A O 1
ATOM 1306 N N . ASN A 1 174 ? 9.076 88.639 -18.172 1.00 28.37 173 ASN A N 1
ATOM 1307 C CA . ASN A 1 174 ? 9.178 89.571 -17.051 1.00 28.32 173 ASN A CA 1
ATOM 1308 C C . ASN A 1 174 ? 8.135 90.671 -17.075 1.00 29.53 173 ASN A C 1
ATOM 1309 O O . ASN A 1 174 ? 7.731 91.162 -16.038 1.00 29.69 173 ASN A O 1
ATOM 1314 N N . ILE A 1 175 ? 7.650 91.023 -18.248 1.00 30.32 174 ILE A N 1
ATOM 1315 C CA . ILE A 1 175 ? 6.588 92.014 -18.313 1.00 29.59 174 ILE A CA 1
ATOM 1316 C C . ILE A 1 175 ? 5.362 91.517 -17.538 1.00 30.64 174 ILE A C 1
ATOM 1317 O O . ILE A 1 175 ? 4.609 92.317 -17.015 1.00 33.17 174 ILE A O 1
ATOM 1322 N N . ILE A 1 176 ? 5.202 90.202 -17.446 1.00 30.48 175 ILE A N 1
ATOM 1323 C CA . ILE A 1 176 ? 4.120 89.615 -16.689 1.00 31.41 175 ILE A CA 1
ATOM 1324 C C . ILE A 1 176 ? 4.461 89.454 -15.220 1.00 35.77 175 ILE A C 1
ATOM 1325 O O . ILE A 1 176 ? 3.568 89.470 -14.380 1.00 39.95 175 ILE A O 1
ATOM 1330 N N . TYR A 1 177 ? 5.734 89.326 -14.884 1.00 35.10 176 TYR A N 1
ATOM 1331 C CA . TYR A 1 177 ? 6.095 89.370 -13.484 1.00 32.22 176 TYR A CA 1
ATOM 1332 C C . TYR A 1 177 ? 5.828 90.740 -12.900 1.00 32.64 176 TYR A C 1
ATOM 1333 O O . TYR A 1 177 ? 5.083 90.841 -11.912 1.00 33.72 176 TYR A O 1
ATOM 1342 N N . ASP A 1 178 ? 6.345 91.800 -13.530 1.00 32.37 177 ASP A N 1
ATOM 1343 C CA . ASP A 1 178 ? 6.105 93.154 -12.997 1.00 29.77 177 ASP A CA 1
ATOM 1344 C C . ASP A 1 178 ? 4.657 93.403 -12.643 1.00 32.95 177 ASP A C 1
ATOM 1345 O O . ASP A 1 178 ? 4.335 93.776 -11.520 1.00 30.49 177 ASP A O 1
ATOM 1350 N N . TYR A 1 179 ? 3.772 93.106 -13.573 1.00 40.68 178 TYR A N 1
ATOM 1351 C CA . TYR A 1 179 ? 2.344 93.283 -13.295 1.00 44.94 178 TYR A CA 1
ATOM 1352 C C . TYR A 1 179 ? 2.011 92.699 -11.912 1.00 42.35 178 TYR A C 1
ATOM 1353 O O . TYR A 1 179 ? 1.383 93.373 -11.102 1.00 45.36 178 TYR A O 1
ATOM 1362 N N . TYR A 1 180 ? 2.515 91.490 -11.630 1.00 35.09 179 TYR A N 1
ATOM 1363 C CA . TYR A 1 180 ? 2.277 90.798 -10.366 1.00 33.68 179 TYR A CA 1
ATOM 1364 C C . TYR A 1 180 ? 3.443 90.913 -9.389 1.00 36.57 179 TYR A C 1
ATOM 1365 O O . TYR A 1 180 ? 3.575 90.133 -8.446 1.00 31.54 179 TYR A O 1
ATOM 1374 N N . ARG A 1 181 ? 4.249 91.935 -9.583 1.00 38.78 180 ARG A N 1
ATOM 1375 C CA . ARG A 1 181 ? 5.432 92.130 -8.783 1.00 33.24 180 ARG A CA 1
ATOM 1376 C C . ARG A 1 181 ? 5.026 92.291 -7.363 1.00 37.93 180 ARG A C 1
ATOM 1377 O O . ARG A 1 181 ? 5.685 91.812 -6.459 1.00 40.37 180 ARG A O 1
ATOM 1385 N N . GLU A 1 182 ? 3.943 93.017 -7.169 1.00 41.29 181 GLU A N 1
ATOM 1386 C CA . GLU A 1 182 ? 3.490 93.377 -5.847 1.00 40.70 181 GLU A CA 1
ATOM 1387 C C . GLU A 1 182 ? 2.842 92.263 -5.058 1.00 41.52 181 GLU A C 1
ATOM 1388 O O . GLU A 1 182 ? 2.231 91.370 -5.604 1.00 44.02 181 GLU A O 1
ATOM 1394 N N . SER A 1 183 ? 2.979 92.355 -3.749 1.00 42.96 182 SER A N 1
ATOM 1395 C CA . SER A 1 183 ? 2.456 91.378 -2.830 1.00 45.16 182 SER A CA 1
ATOM 1396 C C . SER A 1 183 ? 0.973 91.351 -2.964 1.00 42.26 182 SER A C 1
ATOM 1397 O O . SER A 1 183 ? 0.358 90.312 -2.842 1.00 43.74 182 SER A O 1
ATOM 1400 N N . ALA A 1 184 ? 0.382 92.505 -3.188 1.00 43.86 183 ALA A N 1
ATOM 1401 C CA . ALA A 1 184 ? -1.056 92.584 -3.213 1.00 39.37 183 ALA A CA 1
ATOM 1402 C C . ALA A 1 184 ? -1.590 91.666 -4.290 1.00 33.42 183 ALA A C 1
ATOM 1403 O O . ALA A 1 184 ? -2.595 91.019 -4.103 1.00 41.10 183 ALA A O 1
ATOM 1405 N N . LYS A 1 185 ? -0.904 91.599 -5.417 1.00 33.70 184 LYS A N 1
ATOM 1406 C CA . LYS A 1 185 ? -1.413 90.919 -6.598 1.00 34.99 184 LYS A CA 1
ATOM 1407 C C . LYS A 1 185 ? -1.103 89.444 -6.625 1.00 36.17 184 LYS A C 1
ATOM 1408 O O . LYS A 1 185 ? -1.419 88.756 -7.565 1.00 37.79 184 LYS A O 1
ATOM 1414 N N . ARG A 1 186 ? -0.452 88.968 -5.591 1.00 36.39 185 ARG A N 1
ATOM 1415 C CA . ARG A 1 186 ? -0.003 87.603 -5.539 1.00 34.22 185 ARG A CA 1
ATOM 1416 C C . ARG A 1 186 ? -1.159 86.638 -5.583 1.00 36.48 185 ARG A C 1
ATOM 1417 O O . ARG A 1 186 ? -1.073 85.599 -6.195 1.00 38.75 185 ARG A O 1
ATOM 1425 N N . ASP A 1 187 ? -2.231 86.953 -4.882 1.00 38.01 186 ASP A N 1
ATOM 1426 C CA . ASP A 1 187 ? -3.416 86.102 -4.873 1.00 41.20 186 ASP A CA 1
ATOM 1427 C C . ASP A 1 187 ? -4.203 85.976 -6.179 1.00 43.89 186 ASP A C 1
ATOM 1428 O O . ASP A 1 187 ? -4.791 84.939 -6.447 1.00 38.65 186 ASP A O 1
ATOM 1433 N N . ALA A 1 188 ? -4.286 87.064 -6.935 1.00 41.00 187 ALA A N 1
ATOM 1434 C CA . ALA A 1 188 ? -4.777 87.037 -8.306 1.00 28.38 187 ALA A CA 1
ATOM 1435 C C . ALA A 1 188 ? -3.889 86.252 -9.256 1.00 28.91 187 ALA A C 1
ATOM 1436 O O . ALA A 1 188 ? -4.380 85.491 -10.053 1.00 29.81 187 ALA A O 1
ATOM 1438 N N . TYR A 1 189 ? -2.579 86.423 -9.147 1.00 32.41 188 TYR A N 1
ATOM 1439 C CA . TYR A 1 189 ? -1.603 85.701 -9.975 1.00 33.80 188 TYR A CA 1
ATOM 1440 C C . TYR A 1 189 ? -1.772 84.207 -9.765 1.00 31.41 188 TYR A C 1
ATOM 1441 O O . TYR A 1 189 ? -1.699 83.448 -10.701 1.00 32.34 188 TYR A O 1
ATOM 1450 N N . VAL A 1 190 ? -2.048 83.795 -8.535 1.00 30.26 189 VAL A N 1
ATOM 1451 C CA . VAL A 1 190 ? -2.275 82.392 -8.265 1.00 26.99 189 VAL A CA 1
ATOM 1452 C C . VAL A 1 190 ? -3.561 81.879 -8.893 1.00 27.83 189 VAL A C 1
ATOM 1453 O O . VAL A 1 190 ? -3.593 80.771 -9.401 1.00 33.63 189 VAL A O 1
ATOM 1457 N N . SER A 1 191 ? -4.629 82.661 -8.867 1.00 30.10 190 SER A N 1
ATOM 1458 C CA . SER A 1 191 ? -5.883 82.196 -9.460 1.00 31.07 190 SER A CA 1
ATOM 1459 C C . SER A 1 191 ? -5.752 82.049 -10.961 1.00 26.93 190 SER A C 1
ATOM 1460 O O . SER A 1 191 ? -6.210 81.089 -11.535 1.00 26.26 190 SER A O 1
ATOM 1463 N N . ASN A 1 192 ? -5.121 83.038 -11.576 1.00 30.40 191 ASN A N 1
ATOM 1464 C CA . ASN A 1 192 ? -4.953 83.052 -13.015 1.00 32.49 191 ASN A CA 1
ATOM 1465 C C . ASN A 1 192 ? -4.235 81.818 -13.433 1.00 30.14 191 ASN A C 1
ATOM 1466 O O . ASN A 1 192 ? -4.517 81.255 -14.457 1.00 29.57 191 ASN A O 1
ATOM 1471 N N . VAL A 1 193 ? -3.273 81.406 -12.628 1.00 31.85 192 VAL A N 1
ATOM 1472 C CA . VAL A 1 193 ? -2.620 80.144 -12.847 1.00 27.16 192 VAL A CA 1
ATOM 1473 C C . VAL A 1 193 ? -3.649 79.022 -12.785 1.00 32.16 192 VAL A C 1
ATOM 1474 O O . VAL A 1 193 ? -3.765 78.198 -13.700 1.00 34.51 192 VAL A O 1
ATOM 1478 N N . LYS A 1 194 ? -4.433 79.015 -11.722 1.00 32.93 193 LYS A N 1
ATOM 1479 C CA . LYS A 1 194 ? -5.346 77.899 -11.534 1.00 31.71 193 LYS A CA 1
ATOM 1480 C C . LYS A 1 194 ? -6.383 77.870 -12.650 1.00 30.75 193 LYS A C 1
ATOM 1481 O O . LYS A 1 194 ? -6.742 76.797 -13.117 1.00 28.18 193 LYS A O 1
ATOM 1487 N N . GLU A 1 195 ? -6.856 79.029 -13.104 1.00 33.12 194 GLU A N 1
ATOM 1488 C CA . GLU A 1 195 ? -7.713 79.067 -14.293 1.00 31.15 194 GLU A CA 1
ATOM 1489 C C . GLU A 1 195 ? -7.042 78.328 -15.411 1.00 33.69 194 GLU A C 1
ATOM 1490 O O . GLU A 1 195 ? -7.651 77.459 -16.051 1.00 31.47 194 GLU A O 1
ATOM 1496 N N . ALA A 1 196 ? -5.799 78.702 -15.682 1.00 31.02 195 ALA A N 1
ATOM 1497 C CA . ALA A 1 196 ? -5.091 78.173 -16.831 1.00 32.43 195 ALA A CA 1
ATOM 1498 C C . ALA A 1 196 ? -4.896 76.677 -16.684 1.00 31.48 195 ALA A C 1
ATOM 1499 O O . ALA A 1 196 ? -5.123 75.934 -17.630 1.00 33.32 195 ALA A O 1
ATOM 1501 N N . PHE A 1 197 ? -4.487 76.228 -15.514 1.00 27.50 196 PHE A N 1
ATOM 1502 C CA . PHE A 1 197 ? -4.254 74.809 -15.339 1.00 32.71 196 PHE A CA 1
ATOM 1503 C C . PHE A 1 197 ? -5.533 74.043 -15.568 1.00 35.19 196 PHE A C 1
ATOM 1504 O O . PHE A 1 197 ? -5.512 73.006 -16.154 1.00 32.96 196 PHE A O 1
ATOM 1512 N N . ASP A 1 198 ? -6.643 74.596 -15.107 1.00 38.42 197 ASP A N 1
ATOM 1513 C CA . ASP A 1 198 ? -7.945 73.966 -15.279 1.00 34.42 197 ASP A CA 1
ATOM 1514 C C . ASP A 1 198 ? -8.414 73.934 -16.726 1.00 35.18 197 ASP A C 1
ATOM 1515 O O . ASP A 1 198 ? -9.061 72.986 -17.147 1.00 36.44 197 ASP A O 1
ATOM 1520 N N . LYS A 1 199 ? -8.092 74.967 -17.494 1.00 30.42 198 LYS A N 1
ATOM 1521 C CA . LYS A 1 199 ? -8.465 74.966 -18.899 1.00 26.53 198 LYS A CA 1
ATOM 1522 C C . LYS A 1 199 ? -7.728 73.896 -19.680 1.00 28.61 198 LYS A C 1
ATOM 1523 O O . LYS A 1 199 ? -8.311 73.194 -20.468 1.00 34.25 198 LYS A O 1
ATOM 1529 N N . LEU A 1 200 ? -6.428 73.795 -19.476 1.00 35.14 199 LEU A N 1
ATOM 1530 C CA . LEU A 1 200 ? -5.613 72.805 -20.204 1.00 35.64 199 LEU A CA 1
ATOM 1531 C C . LEU A 1 200 ? -5.874 71.391 -19.737 1.00 35.45 199 LEU A C 1
ATOM 1532 O O . LEU A 1 200 ? -6.090 70.499 -20.542 1.00 27.23 199 LEU A O 1
ATOM 1537 N N . TYR A 1 201 ? -5.869 71.217 -18.422 1.00 35.63 200 TYR A N 1
ATOM 1538 C CA . TYR A 1 201 ? -5.762 69.906 -17.812 1.00 33.45 200 TYR A CA 1
ATOM 1539 C C . TYR A 1 201 ? -6.984 69.571 -16.979 1.00 37.38 200 TYR A C 1
ATOM 1540 O O . TYR A 1 201 ? -7.406 70.346 -16.140 1.00 38.63 200 TYR A O 1
ATOM 1549 N N . LYS A 1 202 ? -7.543 68.397 -17.239 1.00 35.09 201 LYS A N 1
ATOM 1550 C CA . LYS A 1 202 ? -8.756 67.941 -16.615 1.00 39.97 201 LYS A CA 1
ATOM 1551 C C . LYS A 1 202 ? -8.452 66.617 -15.955 1.00 47.59 201 LYS A C 1
ATOM 1552 O O . LYS A 1 202 ? -7.617 65.831 -16.439 1.00 48.66 201 LYS A O 1
ATOM 1558 N N . GLU A 1 203 ? -9.161 66.368 -14.865 1.00 47.69 202 GLU A N 1
ATOM 1559 C CA . GLU A 1 203 ? -8.835 65.252 -14.006 1.00 48.91 202 GLU A CA 1
ATOM 1560 C C . GLU A 1 203 ? -8.908 63.896 -14.679 1.00 50.16 202 GLU A C 1
ATOM 1561 O O . GLU A 1 203 ? -8.098 63.034 -14.383 1.00 48.93 202 GLU A O 1
ATOM 1567 N N . GLU A 1 204 ? -9.865 63.696 -15.571 1.00 54.57 203 GLU A N 1
ATOM 1568 C CA . GLU A 1 204 ? -9.986 62.393 -16.217 1.00 53.87 203 GLU A CA 1
ATOM 1569 C C . GLU A 1 204 ? -8.770 62.109 -17.061 1.00 51.90 203 GLU A C 1
ATOM 1570 O O . GLU A 1 204 ? -8.184 61.043 -16.939 1.00 49.71 203 GLU A O 1
ATOM 1576 N N . ASP A 1 205 ? -8.386 63.061 -17.902 1.00 55.61 204 ASP A N 1
ATOM 1577 C CA . ASP A 1 205 ? -7.275 62.841 -18.810 1.00 55.91 204 ASP A CA 1
ATOM 1578 C C . ASP A 1 205 ? -5.972 62.740 -18.082 1.00 49.36 204 ASP A C 1
ATOM 1579 O O . ASP A 1 205 ? -5.169 61.885 -18.368 1.00 49.92 204 ASP A O 1
ATOM 1584 N N . ILE A 1 206 ? -5.767 63.586 -17.099 1.00 48.20 205 ILE A N 1
ATOM 1585 C CA . ILE A 1 206 ? -4.534 63.544 -16.342 1.00 46.48 205 ILE A CA 1
ATOM 1586 C C . ILE A 1 206 ? -4.446 62.232 -15.594 1.00 46.34 205 ILE A C 1
ATOM 1587 O O . ILE A 1 206 ? -3.388 61.636 -15.546 1.00 45.63 205 ILE A O 1
ATOM 1592 N N . ALA A 1 207 ? -5.566 61.768 -15.062 1.00 48.04 206 ALA A N 1
ATOM 1593 C CA . ALA A 1 207 ? -5.594 60.555 -14.270 1.00 47.07 206 ALA A CA 1
ATOM 1594 C C . ALA A 1 207 ? -5.101 59.373 -15.092 1.00 46.81 206 ALA A C 1
ATOM 1595 O O . ALA A 1 207 ? -4.678 58.362 -14.549 1.00 48.03 206 ALA A O 1
ATOM 1597 N N . LYS A 1 208 ? -5.190 59.533 -16.402 1.00 46.83 207 LYS A N 1
ATOM 1598 C CA . LYS A 1 208 ? -4.869 58.490 -17.355 1.00 49.22 207 LYS A CA 1
ATOM 1599 C C . LYS A 1 208 ? -3.500 58.612 -18.014 1.00 49.97 207 LYS A C 1
ATOM 1600 O O . LYS A 1 208 ? -2.921 57.622 -18.414 1.00 51.08 207 LYS A O 1
ATOM 1606 N N . LEU A 1 209 ? -2.987 59.826 -18.108 1.00 51.52 208 LEU A N 1
ATOM 1607 C CA . LEU A 1 209 ? -1.568 60.025 -18.363 1.00 49.98 208 LEU A CA 1
ATOM 1608 C C . LEU A 1 209 ? -0.766 59.260 -17.315 1.00 51.93 208 LEU A C 1
ATOM 1609 O O . LEU A 1 209 ? 0.089 58.456 -17.639 1.00 60.85 208 LEU A O 1
ATOM 1614 N N . VAL A 1 210 ? -1.106 59.522 -16.064 1.00 49.61 209 VAL A N 1
ATOM 1615 C CA . VAL A 1 210 ? -0.343 58.992 -14.960 1.00 59.19 209 VAL A CA 1
ATOM 1616 C C . VAL A 1 210 ? -0.338 57.471 -15.040 1.00 62.01 209 VAL A C 1
ATOM 1617 O O . VAL A 1 210 ? 0.603 56.842 -14.603 1.00 67.00 209 VAL A O 1
ATOM 1621 N N . LEU A 1 211 ? -1.378 56.895 -15.598 1.00 57.49 210 LEU A N 1
ATOM 1622 C CA . LEU A 1 211 ? -1.360 55.479 -15.788 1.00 63.40 210 LEU A CA 1
ATOM 1623 C C . LEU A 1 211 ? -0.259 55.130 -16.759 1.00 69.49 210 LEU A C 1
ATOM 1624 O O . LEU A 1 211 ? 0.531 54.227 -16.518 1.00 75.27 210 LEU A O 1
ATOM 1629 N N . GLU A 1 212 ? -0.199 55.862 -17.860 1.00 69.73 211 GLU A N 1
ATOM 1630 C CA . GLU A 1 212 ? 0.750 55.563 -18.916 1.00 64.41 211 GLU A CA 1
ATOM 1631 C C . GLU A 1 212 ? 2.177 55.765 -18.469 1.00 65.70 211 GLU A C 1
ATOM 1632 O O . GLU A 1 212 ? 3.028 54.951 -18.734 1.00 70.69 211 GLU A O 1
ATOM 1638 N N . ILE A 1 213 ? 2.442 56.859 -17.780 1.00 69.30 212 ILE A N 1
ATOM 1639 C CA . ILE A 1 213 ? 3.774 57.098 -17.266 1.00 66.43 212 ILE A CA 1
ATOM 1640 C C . ILE A 1 213 ? 4.081 56.030 -16.246 1.00 68.33 212 ILE A C 1
ATOM 1641 O O . ILE A 1 213 ? 5.189 55.525 -16.168 1.00 69.23 212 ILE A O 1
ATOM 1646 N N . GLU A 1 214 ? 3.071 55.694 -15.460 1.00 69.45 213 GLU A N 1
ATOM 1647 C CA . GLU A 1 214 ? 3.212 54.690 -14.429 1.00 74.48 213 GLU A CA 1
ATOM 1648 C C . GLU A 1 214 ? 3.543 53.368 -15.074 1.00 75.47 213 GLU A C 1
ATOM 1649 O O . GLU A 1 214 ? 4.353 52.603 -14.574 1.00 71.15 213 GLU A O 1
ATOM 1655 N N . ASN A 1 215 ? 2.892 53.092 -16.188 1.00 74.42 214 ASN A N 1
ATOM 1656 C CA . ASN A 1 215 ? 3.175 51.873 -16.913 1.00 74.68 214 ASN A CA 1
ATOM 1657 C C . ASN A 1 215 ? 4.044 52.193 -18.122 1.00 76.66 214 ASN A C 1
ATOM 1658 O O . ASN A 1 215 ? 3.548 52.502 -19.198 1.00 75.18 214 ASN A O 1
ATOM 1663 N N . LEU A 1 216 ? 5.349 52.158 -17.904 1.00 77.47 215 LEU A N 1
ATOM 1664 C CA . LEU A 1 216 ? 6.313 52.543 -18.909 1.00 82.80 215 LEU A CA 1
ATOM 1665 C C . LEU A 1 216 ? 7.084 51.332 -19.376 1.00 99.06 215 LEU A C 1
ATOM 1666 O O . LEU A 1 216 ? 7.522 50.509 -18.576 1.00 104.66 215 LEU A O 1
ATOM 1671 N N . THR A 1 217 ? 7.218 51.223 -20.687 1.00 93.37 216 THR A N 1
ATOM 1672 C CA . THR A 1 217 ? 7.891 50.116 -21.320 1.00 83.82 216 THR A CA 1
ATOM 1673 C C . THR A 1 217 ? 8.853 50.784 -22.262 1.00 81.39 216 THR A C 1
ATOM 1674 O O . THR A 1 217 ? 8.522 51.825 -22.799 1.00 87.70 216 THR A O 1
ATOM 1678 N N . LYS A 1 218 ? 10.033 50.218 -22.480 1.00 79.29 217 LYS A N 1
ATOM 1679 C CA . LYS A 1 218 ? 11.057 50.979 -23.174 1.00 76.01 217 LYS A CA 1
ATOM 1680 C C . LYS A 1 218 ? 10.545 51.388 -24.538 1.00 74.15 217 LYS A C 1
ATOM 1681 O O . LYS A 1 218 ? 10.082 50.583 -25.329 1.00 78.94 217 LYS A O 1
ATOM 1683 N N . LEU A 1 219 ? 10.639 52.678 -24.789 1.00 69.86 218 LEU A N 1
ATOM 1684 C CA . LEU A 1 219 ? 10.138 53.293 -26.004 1.00 75.70 218 LEU A CA 1
ATOM 1685 C C . LEU A 1 219 ? 8.679 52.999 -26.304 1.00 75.62 218 LEU A C 1
ATOM 1686 O O . LEU A 1 219 ? 8.291 52.890 -27.457 1.00 75.59 218 LEU A O 1
ATOM 1691 N N . GLU A 1 220 ? 7.870 52.906 -25.262 1.00 77.18 219 GLU A N 1
ATOM 1692 C CA . GLU A 1 220 ? 6.436 53.088 -25.383 1.00 73.90 219 GLU A CA 1
ATOM 1693 C C . GLU A 1 220 ? 6.076 54.530 -25.025 1.00 69.03 219 GLU A C 1
ATOM 1694 O O . GLU A 1 220 ? 4.916 54.906 -25.039 1.00 64.80 219 GLU A O 1
ATOM 1700 N N . LYS A 1 221 ? 7.102 55.331 -24.757 1.00 70.10 220 LYS A N 1
ATOM 1701 C CA . LYS A 1 221 ? 6.991 56.717 -24.367 1.00 63.32 220 LYS A CA 1
ATOM 1702 C C . LYS A 1 221 ? 6.332 57.503 -25.479 1.00 61.74 220 LYS A C 1
ATOM 1703 O O . LYS A 1 221 ? 5.723 58.531 -25.244 1.00 60.67 220 LYS A O 1
ATOM 1705 N N . TYR A 1 222 ? 6.443 57.013 -26.697 1.00 61.53 221 TYR A N 1
ATOM 1706 C CA . TYR A 1 222 ? 5.770 57.659 -27.804 1.00 57.97 221 TYR A CA 1
ATOM 1707 C C . TYR A 1 222 ? 4.290 57.644 -27.505 1.00 57.59 221 TYR A C 1
ATOM 1708 O O . TYR A 1 222 ? 3.544 58.466 -28.012 1.00 54.15 221 TYR A O 1
ATOM 1717 N N . LYS A 1 223 ? 3.862 56.688 -26.694 1.00 58.98 222 LYS A N 1
ATOM 1718 C CA . LYS A 1 223 ? 2.488 56.627 -26.257 1.00 57.19 222 LYS A CA 1
ATOM 1719 C C . LYS A 1 223 ? 2.116 57.843 -25.439 1.00 52.78 222 LYS A C 1
ATOM 1720 O O . LYS A 1 223 ? 1.054 58.413 -25.612 1.00 48.88 222 LYS A O 1
ATOM 1726 N N . ILE A 1 224 ? 3.007 58.253 -24.553 1.00 53.55 223 ILE A N 1
ATOM 1727 C CA . ILE A 1 224 ? 2.729 59.369 -23.664 1.00 52.50 223 ILE A CA 1
ATOM 1728 C C . ILE A 1 224 ? 2.745 60.688 -24.440 1.00 45.39 223 ILE A C 1
ATOM 1729 O O . ILE A 1 224 ? 1.828 61.495 -24.340 1.00 44.32 223 ILE A O 1
ATOM 1734 N N . ARG A 1 225 ? 3.792 60.891 -25.227 1.00 42.05 224 ARG A N 1
ATOM 1735 C CA . ARG A 1 225 ? 3.854 62.046 -26.104 1.00 43.12 224 ARG A CA 1
ATOM 1736 C C . ARG A 1 225 ? 2.570 62.067 -26.942 1.00 43.90 224 ARG A C 1
ATOM 1737 O O . ARG A 1 225 ? 1.824 63.055 -26.947 1.00 43.07 224 ARG A O 1
ATOM 1745 N N . GLU A 1 226 ? 2.270 60.935 -27.536 1.00 46.34 225 GLU A N 1
ATOM 1746 C CA . GLU A 1 226 ? 1.176 60.843 -28.452 1.00 46.72 225 GLU A CA 1
ATOM 1747 C C . GLU A 1 226 ? -0.069 61.234 -27.706 1.00 51.46 225 GLU A C 1
ATOM 1748 O O . GLU A 1 226 ? -0.889 61.962 -28.225 1.00 54.16 225 GLU A O 1
ATOM 1754 N N . PHE A 1 227 ? -0.212 60.756 -26.480 1.00 48.93 226 PHE A N 1
ATOM 1755 C CA . PHE A 1 227 ? -1.327 61.163 -25.633 1.00 50.63 226 PHE A CA 1
ATOM 1756 C C . PHE A 1 227 ? -1.330 62.622 -25.221 1.00 47.21 226 PHE A C 1
ATOM 1757 O O . PHE A 1 227 ? -2.364 63.243 -25.169 1.00 45.27 226 PHE A O 1
ATOM 1765 N N . TYR A 1 228 ? -0.170 63.163 -24.899 1.00 45.49 227 TYR A N 1
ATOM 1766 C CA . TYR A 1 228 ? -0.106 64.536 -24.434 1.00 44.94 227 TYR A CA 1
ATOM 1767 C C . TYR A 1 228 ? -0.576 65.516 -25.494 1.00 47.32 227 TYR A C 1
ATOM 1768 O O . TYR A 1 228 ? -1.235 66.489 -25.193 1.00 44.37 227 TYR A O 1
ATOM 1777 N N . HIS A 1 229 ? -0.218 65.257 -26.740 1.00 48.06 228 HIS A N 1
ATOM 1778 C CA . HIS A 1 229 ? -0.601 66.104 -27.854 1.00 48.86 228 HIS A CA 1
ATOM 1779 C C . HIS A 1 229 ? -2.106 66.134 -28.010 1.00 50.32 228 HIS A C 1
ATOM 1780 O O . HIS A 1 229 ? -2.674 67.122 -28.432 1.00 46.60 228 HIS A O 1
ATOM 1787 N N . GLU A 1 230 ? -2.744 65.007 -27.760 1.00 52.16 229 GLU A N 1
ATOM 1788 C CA . GLU A 1 230 ? -4.192 64.934 -27.755 1.00 45.36 229 GLU A CA 1
ATOM 1789 C C . GLU A 1 230 ? -4.838 65.753 -26.664 1.00 37.31 229 GLU A C 1
ATOM 1790 O O . GLU A 1 230 ? -5.841 66.398 -26.885 1.00 41.35 229 GLU A O 1
ATOM 1796 N N . ILE A 1 231 ? -4.267 65.727 -25.476 1.00 40.57 230 ILE A N 1
ATOM 1797 C CA . ILE A 1 231 ? -4.791 66.531 -24.388 1.00 42.46 230 ILE A CA 1
ATOM 1798 C C . ILE A 1 231 ? -4.687 67.994 -24.738 1.00 40.71 230 ILE A C 1
ATOM 1799 O O . ILE A 1 231 ? -5.562 68.777 -24.426 1.00 36.99 230 ILE A O 1
ATOM 1804 N N . ILE A 1 232 ? -3.583 68.340 -25.372 1.00 40.90 231 ILE A N 1
ATOM 1805 C CA . ILE A 1 232 ? -3.243 69.710 -25.693 1.00 40.33 231 ILE A CA 1
ATOM 1806 C C . ILE A 1 232 ? -3.828 70.090 -27.042 1.00 42.99 231 ILE A C 1
ATOM 1807 O O . ILE A 1 232 ? -3.687 71.205 -27.497 1.00 43.90 231 ILE A O 1
ATOM 1812 N N . GLY A 1 233 ? -4.497 69.146 -27.673 1.00 45.33 232 GLY A N 1
ATOM 1813 C CA . GLY A 1 233 ? -5.160 69.418 -28.927 1.00 44.31 232 GLY A CA 1
ATOM 1814 C C . GLY A 1 233 ? -4.269 69.930 -30.024 1.00 44.11 232 GLY A C 1
ATOM 1815 O O . GLY A 1 233 ? -4.642 70.818 -30.755 1.00 45.25 232 GLY A O 1
ATOM 1816 N N . ARG A 1 234 ? -3.086 69.362 -30.143 1.00 43.12 233 ARG A N 1
ATOM 1817 C CA . ARG A 1 234 ? -2.174 69.723 -31.218 1.00 45.55 233 ARG A CA 1
ATOM 1818 C C . ARG A 1 234 ? -2.771 69.562 -32.611 1.00 40.66 233 ARG A C 1
ATOM 1819 O O . ARG A 1 234 ? -2.535 70.374 -33.488 1.00 37.89 233 ARG A O 1
ATOM 1827 N N . LYS A 1 235 ? -3.515 68.481 -32.801 1.00 40.94 234 LYS A N 1
ATOM 1828 C CA . LYS A 1 235 ? -4.098 68.177 -34.090 1.00 35.72 234 LYS A CA 1
ATOM 1829 C C . LYS A 1 235 ? -5.064 69.279 -34.494 1.00 40.98 234 LYS A C 1
ATOM 1830 O O . LYS A 1 235 ? -5.119 69.635 -35.645 1.00 45.87 234 LYS A O 1
ATOM 1836 N N . ASN A 1 236 ? -5.821 69.817 -33.546 1.00 38.20 235 ASN A N 1
ATOM 1837 C CA . ASN A 1 236 ? -6.741 70.900 -33.850 1.00 42.82 235 ASN A CA 1
ATOM 1838 C C . ASN A 1 236 ? -6.060 72.195 -34.270 1.00 44.02 235 ASN A C 1
ATOM 1839 O O . ASN A 1 236 ? -6.456 72.820 -35.238 1.00 43.91 235 ASN A O 1
ATOM 1844 N N . ASP A 1 237 ? -5.048 72.597 -33.527 1.00 43.13 236 ASP A N 1
ATOM 1845 C CA . ASP A 1 237 ? -4.347 73.841 -33.830 1.00 41.11 236 ASP A CA 1
ATOM 1846 C C . ASP A 1 237 ? -3.645 73.785 -35.188 1.00 44.71 236 ASP A C 1
ATOM 1847 O O . ASP A 1 237 ? -3.789 74.687 -35.999 1.00 42.12 236 ASP A O 1
ATOM 1852 N N . LYS A 1 238 ? -2.874 72.723 -35.412 1.00 47.31 237 LYS A N 1
ATOM 1853 C CA . LYS A 1 238 ? -2.104 72.553 -36.642 1.00 46.72 237 LYS A CA 1
ATOM 1854 C C . LYS A 1 238 ? -2.999 72.361 -37.854 1.00 48.25 237 LYS A C 1
ATOM 1855 O O . LYS A 1 238 ? -2.805 72.990 -38.877 1.00 53.12 237 LYS A O 1
ATOM 1861 N N . GLU A 1 239 ? -3.977 71.489 -37.720 1.00 47.76 238 GLU A N 1
ATOM 1862 C CA . GLU A 1 239 ? -4.842 71.139 -38.817 1.00 42.44 238 GLU A CA 1
ATOM 1863 C C . GLU A 1 239 ? -5.689 72.331 -39.164 1.00 39.73 238 GLU A C 1
ATOM 1864 O O . GLU A 1 239 ? -5.853 72.667 -40.328 1.00 39.60 238 GLU A O 1
ATOM 1870 N N . ASN A 1 240 ? -6.229 72.977 -38.142 1.00 39.71 239 ASN A N 1
ATOM 1871 C CA . ASN A 1 240 ? -7.380 73.848 -38.343 1.00 42.04 239 ASN A CA 1
ATOM 1872 C C . ASN A 1 240 ? -7.106 75.335 -38.342 1.00 43.82 239 ASN A C 1
ATOM 1873 O O . ASN A 1 240 ? -7.465 76.052 -39.280 1.00 39.73 239 ASN A O 1
ATOM 1878 N N . PHE A 1 241 ? -6.453 75.811 -37.302 1.00 46.40 240 PHE A N 1
ATOM 1879 C CA . PHE A 1 241 ? -6.315 77.242 -37.129 1.00 48.06 240 PHE A CA 1
ATOM 1880 C C . PHE A 1 241 ? -4.954 77.783 -37.492 1.00 45.86 240 PHE A C 1
ATOM 1881 O O . PHE A 1 241 ? -4.790 78.966 -37.531 1.00 42.10 240 PHE A O 1
ATOM 1889 N N . ALA A 1 242 ? -3.952 76.955 -37.745 1.00 48.04 241 ALA A N 1
ATOM 1890 C CA . ALA A 1 242 ? -2.584 77.515 -37.789 1.00 49.52 241 ALA A CA 1
ATOM 1891 C C . ALA A 1 242 ? -2.250 78.516 -38.917 1.00 53.27 241 ALA A C 1
ATOM 1892 O O . ALA A 1 242 ? -1.661 79.561 -38.639 1.00 54.58 241 ALA A O 1
ATOM 1894 N N . LYS A 1 243 ? -2.613 78.201 -40.156 1.00 52.75 242 LYS A N 1
ATOM 1895 C CA . LYS A 1 243 ? -2.351 79.104 -41.272 1.00 45.54 242 LYS A CA 1
ATOM 1896 C C . LYS A 1 243 ? -3.182 80.360 -41.201 1.00 47.51 242 LYS A C 1
ATOM 1897 O O . LYS A 1 243 ? -2.685 81.445 -41.459 1.00 49.15 242 LYS A O 1
ATOM 1903 N N . ILE A 1 244 ? -4.449 80.203 -40.859 1.00 56.42 243 ILE A N 1
ATOM 1904 C CA . ILE A 1 244 ? -5.392 81.323 -40.828 1.00 54.08 243 ILE A CA 1
ATOM 1905 C C . ILE A 1 244 ? -4.911 82.328 -39.801 1.00 55.63 243 ILE A C 1
ATOM 1906 O O . ILE A 1 244 ? -4.946 83.520 -40.018 1.00 58.07 243 ILE A O 1
ATOM 1911 N N . ILE A 1 245 ? -4.418 81.817 -38.689 1.00 56.24 244 ILE A N 1
ATOM 1912 C CA . ILE A 1 245 ? -3.913 82.681 -37.641 1.00 55.19 244 ILE A CA 1
ATOM 1913 C C . ILE A 1 245 ? -2.718 83.474 -38.123 1.00 59.34 244 ILE A C 1
ATOM 1914 O O . ILE A 1 245 ? -2.633 84.669 -37.894 1.00 57.77 244 ILE A O 1
ATOM 1919 N N . TYR A 1 246 ? -1.813 82.824 -38.832 1.00 58.86 245 TYR A N 1
ATOM 1920 C CA . TYR A 1 246 ? -0.627 83.548 -39.223 1.00 54.55 245 TYR A CA 1
ATOM 1921 C C . TYR A 1 246 ? -0.965 84.674 -40.185 1.00 55.87 245 TYR A C 1
ATOM 1922 O O . TYR A 1 246 ? -0.596 85.809 -39.944 1.00 62.50 245 TYR A O 1
ATOM 1931 N N . GLU A 1 247 ? -1.675 84.365 -41.260 1.00 58.18 246 GLU A N 1
ATOM 1932 C CA . GLU A 1 247 ? -1.991 85.397 -42.226 1.00 62.37 246 GLU A CA 1
ATOM 1933 C C . GLU A 1 247 ? -2.847 86.487 -41.618 1.00 62.24 246 GLU A C 1
ATOM 1934 O O . GLU A 1 247 ? -2.632 87.650 -41.870 1.00 62.71 246 GLU A O 1
ATOM 1940 N N . GLU A 1 248 ? -3.829 86.100 -40.820 1.00 61.25 247 GLU A N 1
ATOM 1941 C CA . GLU A 1 248 ? -4.674 87.079 -40.133 1.00 64.35 247 GLU A CA 1
ATOM 1942 C C . GLU A 1 248 ? -3.854 87.917 -39.174 1.00 66.05 247 GLU A C 1
ATOM 1943 O O . GLU A 1 248 ? -4.154 89.085 -38.938 1.00 66.12 247 GLU A O 1
ATOM 1949 N N . ILE A 1 249 ? -2.797 87.323 -38.652 1.00 59.24 248 ILE A N 1
ATOM 1950 C CA . ILE A 1 249 ? -1.947 88.013 -37.719 1.00 55.00 248 ILE A CA 1
ATOM 1951 C C . ILE A 1 249 ? -1.433 89.265 -38.401 1.00 56.25 248 ILE A C 1
ATOM 1952 O O . ILE A 1 249 ? -1.283 90.306 -37.770 1.00 56.15 248 ILE A O 1
ATOM 1957 N N . GLN A 1 250 ? -1.172 89.157 -39.695 1.00 56.35 249 GLN A N 1
ATOM 1958 C CA . GLN A 1 250 ? -0.799 90.319 -40.481 1.00 56.15 249 GLN A CA 1
ATOM 1959 C C . GLN A 1 250 ? -1.885 91.375 -40.555 1.00 64.33 249 GLN A C 1
ATOM 1960 O O . GLN A 1 250 ? -1.598 92.564 -40.498 1.00 75.61 249 GLN A O 1
ATOM 1966 N N . ASN A 1 251 ? -3.130 90.944 -40.667 1.00 61.32 250 ASN A N 1
ATOM 1967 C CA . ASN A 1 251 ? -4.208 91.898 -40.930 1.00 66.70 250 ASN A CA 1
ATOM 1968 C C . ASN A 1 251 ? -4.520 92.895 -39.832 1.00 70.74 250 ASN A C 1
ATOM 1969 O O . ASN A 1 251 ? -4.918 94.005 -40.146 1.00 79.73 250 ASN A O 1
ATOM 1974 N N . VAL A 1 252 ? -4.366 92.508 -38.572 1.00 62.30 251 VAL A N 1
ATOM 1975 C CA . VAL A 1 252 ? -4.732 93.365 -37.454 1.00 61.79 251 VAL A CA 1
ATOM 1976 C C . VAL A 1 252 ? -3.608 93.743 -36.493 1.00 67.60 251 VAL A C 1
ATOM 1977 O O . VAL A 1 252 ? -2.840 92.873 -36.106 1.00 78.13 251 VAL A O 1
ATOM 1981 N N . ASN A 1 253 ? -3.530 95.010 -36.066 1.00 70.35 252 ASN A N 1
ATOM 1982 C CA . ASN A 1 253 ? -2.564 95.420 -35.001 1.00 66.79 252 ASN A CA 1
ATOM 1983 C C . ASN A 1 253 ? -2.785 94.798 -33.629 1.00 55.43 252 ASN A C 1
ATOM 1984 O O . ASN A 1 253 ? -1.837 94.423 -32.978 1.00 63.87 252 ASN A O 1
ATOM 1989 N N . ASN A 1 254 ? -4.030 94.724 -33.181 1.00 56.29 253 ASN A N 1
ATOM 1990 C CA . ASN A 1 254 ? -4.317 94.352 -31.802 1.00 57.40 253 ASN A CA 1
ATOM 1991 C C . ASN A 1 254 ? -4.485 92.865 -31.593 1.00 61.34 253 ASN A C 1
ATOM 1992 O O . ASN A 1 254 ? -4.797 92.136 -32.523 1.00 63.90 253 ASN A O 1
ATOM 2005 N N . LYS A 1 256 ? -6.787 92.171 -29.720 1.00 58.54 255 LYS A N 1
ATOM 2006 C CA . LYS A 1 256 ? -8.227 92.289 -29.716 1.00 58.23 255 LYS A CA 1
ATOM 2007 C C . LYS A 1 256 ? -8.774 92.173 -31.121 1.00 57.02 255 LYS A C 1
ATOM 2008 O O . LYS A 1 256 ? -9.755 91.474 -31.371 1.00 58.14 255 LYS A O 1
ATOM 2014 N N . GLU A 1 257 ? -8.116 92.869 -32.034 1.00 57.62 256 GLU A N 1
ATOM 2015 C CA . GLU A 1 257 ? -8.491 92.847 -33.433 1.00 58.86 256 GLU A CA 1
ATOM 2016 C C . GLU A 1 257 ? -8.338 91.474 -34.035 1.00 60.76 256 GLU A C 1
ATOM 2017 O O . GLU A 1 257 ? -9.115 91.109 -34.892 1.00 66.85 256 GLU A O 1
ATOM 2023 N N . LEU A 1 258 ? -7.319 90.737 -33.613 1.00 60.40 257 LEU A N 1
ATOM 2024 C CA . LEU A 1 258 ? -7.187 89.351 -34.017 1.00 57.60 257 LEU A CA 1
ATOM 2025 C C . LEU A 1 258 ? -8.300 88.468 -33.541 1.00 56.25 257 LEU A C 1
ATOM 2026 O O . LEU A 1 258 ? -8.754 87.610 -34.297 1.00 57.28 257 LEU A O 1
ATOM 2031 N N . ILE A 1 259 ? -8.744 88.651 -32.306 1.00 55.21 258 ILE A N 1
ATOM 2032 C CA . ILE A 1 259 ? -9.745 87.747 -31.772 1.00 47.37 258 ILE A CA 1
ATOM 2033 C C . ILE A 1 259 ? -11.043 87.879 -32.537 1.00 53.78 258 ILE A C 1
ATOM 2034 O O . ILE A 1 259 ? -11.708 86.895 -32.802 1.00 58.13 258 ILE A O 1
ATOM 2039 N N . GLU A 1 260 ? -11.387 89.091 -32.915 1.00 59.91 259 GLU A N 1
ATOM 2040 C CA . GLU A 1 260 ? -12.624 89.297 -33.655 1.00 61.47 259 GLU A CA 1
ATOM 2041 C C . GLU A 1 260 ? -12.547 88.529 -34.967 1.00 60.71 259 GLU A C 1
ATOM 2042 O O . GLU A 1 260 ? -13.485 87.856 -35.359 1.00 59.75 259 GLU A O 1
ATOM 2048 N N . LYS A 1 261 ? -11.388 88.616 -35.612 1.00 64.98 260 LYS A N 1
ATOM 2049 C CA . LYS A 1 261 ? -11.163 87.957 -36.894 1.00 59.88 260 LYS A CA 1
ATOM 2050 C C . LYS A 1 261 ? -11.236 86.446 -36.785 1.00 57.55 260 LYS A C 1
ATOM 2051 O O . LYS A 1 261 ? -11.764 85.798 -37.672 1.00 60.21 260 LYS A O 1
ATOM 2057 N N . VAL A 1 262 ? -10.696 85.889 -35.710 1.00 56.25 261 VAL A N 1
ATOM 2058 C CA . VAL A 1 262 ? -10.877 84.467 -35.436 1.00 54.41 261 VAL A CA 1
ATOM 2059 C C . VAL A 1 262 ? -11.397 84.328 -34.015 1.00 54.76 261 VAL A C 1
ATOM 2060 O O . VAL A 1 262 ? -10.625 84.583 -33.075 1.00 53.49 261 VAL A O 1
ATOM 2064 N N . PRO A 1 263 ? -12.697 83.953 -33.825 1.00 61.96 262 PRO A N 1
ATOM 2065 C CA . PRO A 1 263 ? -13.150 83.980 -32.437 1.00 60.60 262 PRO A CA 1
ATOM 2066 C C . PRO A 1 263 ? -13.168 82.608 -31.814 1.00 57.11 262 PRO A C 1
ATOM 2067 O O . PRO A 1 263 ? -13.559 82.476 -30.668 1.00 56.53 262 PRO A O 1
ATOM 2071 N N . ASP A 1 264 ? -12.721 81.598 -32.540 1.00 51.84 263 ASP A N 1
ATOM 2072 C CA . ASP A 1 264 ? -12.805 80.242 -32.064 1.00 51.11 263 ASP A CA 1
ATOM 2073 C C . ASP A 1 264 ? -11.370 79.878 -32.289 1.00 52.60 263 ASP A C 1
ATOM 2074 O O . ASP A 1 264 ? -10.979 79.421 -33.333 1.00 54.42 263 ASP A O 1
ATOM 2087 N N . SER A 1 266 ? -8.480 78.045 -29.901 1.00 48.69 265 SER A N 1
ATOM 2088 C CA . SER A 1 266 ? -8.188 77.292 -28.711 1.00 40.23 265 SER A CA 1
ATOM 2089 C C . SER A 1 266 ? -7.491 78.153 -27.687 1.00 45.89 265 SER A C 1
ATOM 2090 O O . SER A 1 266 ? -6.737 79.060 -28.019 1.00 48.37 265 SER A O 1
ATOM 2093 N N . GLU A 1 267 ? -7.781 77.884 -26.426 1.00 46.83 266 GLU A N 1
ATOM 2094 C CA . GLU A 1 267 ? -7.263 78.705 -25.375 1.00 41.57 266 GLU A CA 1
ATOM 2095 C C . GLU A 1 267 ? -5.739 78.688 -25.329 1.00 38.99 266 GLU A C 1
ATOM 2096 O O . GLU A 1 267 ? -5.135 79.734 -25.239 1.00 44.79 266 GLU A O 1
ATOM 2102 N N . LEU A 1 268 ? -5.137 77.509 -25.408 1.00 37.55 267 LEU A N 1
ATOM 2103 C CA . LEU A 1 268 ? -3.688 77.405 -25.424 1.00 37.95 267 LEU A CA 1
ATOM 2104 C C . LEU A 1 268 ? -3.073 78.023 -26.677 1.00 36.93 267 LEU A C 1
ATOM 2105 O O . LEU A 1 268 ? -2.145 78.787 -26.604 1.00 36.17 267 LEU A O 1
ATOM 2110 N N . LYS A 1 269 ? -3.591 77.658 -27.834 1.00 40.05 268 LYS A N 1
ATOM 2111 C CA . LYS A 1 269 ? -3.109 78.232 -29.082 1.00 41.30 268 LYS A CA 1
ATOM 2112 C C . LYS A 1 269 ? -3.332 79.719 -29.178 1.00 42.75 268 LYS A C 1
ATOM 2113 O O . LYS A 1 269 ? -2.802 80.315 -30.086 1.00 40.35 268 LYS A O 1
ATOM 2119 N N . LYS A 1 270 ? -4.175 80.296 -28.321 1.00 43.32 269 LYS A N 1
ATOM 2120 C CA . LYS A 1 270 ? -4.317 81.752 -28.275 1.00 43.94 269 LYS A CA 1
ATOM 2121 C C . LYS A 1 270 ? -3.485 82.441 -27.207 1.00 40.76 269 LYS A C 1
ATOM 2122 O O . LYS A 1 270 ? -3.309 83.639 -27.266 1.00 40.26 269 LYS A O 1
ATOM 2128 N N . SER A 1 271 ? -3.067 81.698 -26.194 1.00 43.72 270 SER A N 1
ATOM 2129 C CA . SER A 1 271 ? -2.036 82.126 -25.249 1.00 40.41 270 SER A CA 1
ATOM 2130 C C . SER A 1 271 ? -0.658 82.121 -25.910 1.00 35.45 270 SER A C 1
ATOM 2131 O O . SER A 1 271 ? 0.142 83.004 -25.689 1.00 32.71 270 SER A O 1
ATOM 2134 N N . GLN A 1 272 ? -0.366 81.090 -26.692 1.00 36.54 271 GLN A N 1
ATOM 2135 C CA . GLN A 1 272 ? 0.903 81.001 -27.398 1.00 38.29 271 GLN A CA 1
ATOM 2136 C C . GLN A 1 272 ? 1.026 82.152 -28.362 1.00 34.23 271 GLN A C 1
ATOM 2137 O O . GLN A 1 272 ? 2.099 82.698 -28.536 1.00 29.03 271 GLN A O 1
ATOM 2143 N N . VAL A 1 273 ? -0.077 82.501 -29.000 1.00 34.69 272 VAL A N 1
ATOM 2144 C CA . VAL A 1 273 ? -0.066 83.613 -29.927 1.00 35.00 272 VAL A CA 1
ATOM 2145 C C . VAL A 1 273 ? 0.195 84.929 -29.215 1.00 33.64 272 VAL A C 1
ATOM 2146 O O . VAL A 1 273 ? 0.991 85.734 -29.660 1.00 31.13 272 VAL A O 1
ATOM 2150 N N . PHE A 1 274 ? -0.489 85.141 -28.103 1.00 43.39 273 PHE A N 1
ATOM 2151 C CA . PHE A 1 274 ? -0.381 86.398 -27.392 1.00 42.19 273 PHE A CA 1
ATOM 2152 C C . PHE A 1 274 ? 1.049 86.632 -27.017 1.00 34.59 273 PHE A C 1
ATOM 2153 O O . PHE A 1 274 ? 1.570 87.699 -27.186 1.00 34.12 273 PHE A O 1
ATOM 2161 N N . TYR A 1 275 ? 1.667 85.570 -26.522 1.00 33.15 274 TYR A N 1
ATOM 2162 C CA . TYR A 1 275 ? 3.020 85.666 -26.007 1.00 36.31 274 TYR A CA 1
ATOM 2163 C C . TYR A 1 275 ? 4.047 86.072 -27.067 1.00 35.31 274 TYR A C 1
ATOM 2164 O O . TYR A 1 275 ? 4.811 86.986 -26.852 1.00 36.50 274 TYR A O 1
ATOM 2173 N N . LYS A 1 276 ? 4.035 85.435 -28.233 1.00 37.52 275 LYS A N 1
ATOM 2174 C CA . LYS A 1 276 ? 4.997 85.742 -29.285 1.00 31.82 275 LYS A CA 1
ATOM 2175 C C . LYS A 1 276 ? 4.783 87.106 -29.918 1.00 32.81 275 LYS A C 1
ATOM 2176 O O . LYS A 1 276 ? 5.736 87.812 -30.185 1.00 34.56 275 LYS A O 1
ATOM 2182 N N . TYR A 1 277 ? 3.538 87.450 -30.187 1.00 37.32 276 TYR A N 1
ATOM 2183 C CA . TYR A 1 277 ? 3.267 88.581 -31.044 1.00 38.40 276 TYR A CA 1
ATOM 2184 C C . TYR A 1 277 ? 2.754 89.798 -30.322 1.00 39.79 276 TYR A C 1
ATOM 2185 O O . TYR A 1 277 ? 3.090 90.907 -30.718 1.00 43.73 276 TYR A O 1
ATOM 2194 N N . TYR A 1 278 ? 1.918 89.627 -29.316 1.00 36.88 277 TYR A N 1
ATOM 2195 C CA . TYR A 1 278 ? 1.206 90.782 -28.783 1.00 42.01 277 TYR A CA 1
ATOM 2196 C C . TYR A 1 278 ? 1.528 91.176 -27.346 1.00 45.62 277 TYR A C 1
ATOM 2197 O O . TYR A 1 278 ? 1.297 92.319 -26.951 1.00 48.36 277 TYR A O 1
ATOM 2206 N N . LEU A 1 279 ? 2.054 90.252 -26.553 1.00 47.14 278 LEU A N 1
ATOM 2207 C CA . LEU A 1 279 ? 2.305 90.524 -25.146 1.00 46.99 278 LEU A CA 1
ATOM 2208 C C . LEU A 1 279 ? 3.304 91.638 -25.035 1.00 55.80 278 LEU A C 1
ATOM 2209 O O . LEU A 1 279 ? 3.185 92.521 -24.190 1.00 59.34 278 LEU A O 1
ATOM 2214 N N . ASP A 1 280 ? 4.292 91.587 -25.911 1.00 53.84 279 ASP A N 1
ATOM 2215 C CA . ASP A 1 280 ? 5.399 92.484 -25.818 1.00 53.61 279 ASP A CA 1
ATOM 2216 C C . ASP A 1 280 ? 4.973 93.963 -25.889 1.00 52.68 279 ASP A C 1
ATOM 2217 O O . ASP A 1 280 ? 5.462 94.791 -25.162 1.00 56.45 279 ASP A O 1
ATOM 2222 N N . LYS A 1 281 ? 4.025 94.242 -26.768 1.00 56.14 280 LYS A N 1
ATOM 2223 C CA . LYS A 1 281 ? 3.650 95.604 -27.066 1.00 55.61 280 LYS A CA 1
ATOM 2224 C C . LYS A 1 281 ? 2.159 95.919 -27.068 1.00 57.00 280 LYS A C 1
ATOM 2225 O O . LYS A 1 281 ? 1.585 96.174 -28.106 1.00 58.03 280 LYS A O 1
ATOM 2231 N N . GLU A 1 282 ? 1.541 95.928 -25.897 1.00 60.83 281 GLU A N 1
ATOM 2232 C CA . GLU A 1 282 ? 0.276 96.658 -25.681 1.00 69.79 281 GLU A CA 1
ATOM 2233 C C . GLU A 1 282 ? -0.004 96.840 -24.205 1.00 70.16 281 GLU A C 1
ATOM 2234 O O . GLU A 1 282 ? 0.489 96.073 -23.391 1.00 66.56 281 GLU A O 1
ATOM 2240 N N . GLU A 1 283 ? -0.791 97.857 -23.863 1.00 64.39 282 GLU A N 1
ATOM 2241 C CA . GLU A 1 283 ? -1.104 98.111 -22.470 1.00 62.91 282 GLU A CA 1
ATOM 2242 C C . GLU A 1 283 ? -1.689 96.855 -21.881 1.00 57.56 282 GLU A C 1
ATOM 2243 O O . GLU A 1 283 ? -2.476 96.195 -22.534 1.00 57.46 282 GLU A O 1
ATOM 2245 N N . LEU A 1 284 ? -1.272 96.521 -20.671 1.00 54.70 283 LEU A N 1
ATOM 2246 C CA . LEU A 1 284 ? -1.770 95.338 -20.010 1.00 45.70 283 LEU A CA 1
ATOM 2247 C C . LEU A 1 284 ? -2.930 95.730 -19.155 1.00 50.10 283 LEU A C 1
ATOM 2248 O O . LEU A 1 284 ? -2.820 96.645 -18.351 1.00 56.93 283 LEU A O 1
ATOM 2253 N N . ASN A 1 285 ? -4.036 95.036 -19.337 1.00 51.78 284 ASN A N 1
ATOM 2254 C CA . ASN A 1 285 ? -5.218 95.236 -18.545 1.00 52.51 284 ASN A CA 1
ATOM 2255 C C . ASN A 1 285 ? -5.449 93.914 -17.857 1.00 51.34 284 ASN A C 1
ATOM 2256 O O . ASN A 1 285 ? -4.887 92.899 -18.273 1.00 52.43 284 ASN A O 1
ATOM 2261 N N . ASP A 1 286 ? -6.255 93.909 -16.807 1.00 50.06 285 ASP A N 1
ATOM 2262 C CA . ASP A 1 286 ? -6.482 92.663 -16.087 1.00 49.85 285 ASP A CA 1
ATOM 2263 C C . ASP A 1 286 ? -7.066 91.617 -17.017 1.00 51.98 285 ASP A C 1
ATOM 2264 O O . ASP A 1 286 ? -6.788 90.449 -16.862 1.00 50.68 285 ASP A O 1
ATOM 2269 N N . LYS A 1 287 ? -7.874 92.038 -17.985 1.00 52.70 286 LYS A N 1
ATOM 2270 C CA . LYS A 1 287 ? -8.359 91.132 -19.027 1.00 45.72 286 LYS A CA 1
ATOM 2271 C C . LYS A 1 287 ? -7.266 90.586 -19.941 1.00 44.60 286 LYS A C 1
ATOM 2272 O O . LYS A 1 287 ? -7.268 89.410 -20.266 1.00 48.64 286 LYS A O 1
ATOM 2278 N N . ASN A 1 288 ? -6.337 91.439 -20.351 1.00 44.15 287 ASN A N 1
ATOM 2279 C CA . ASN A 1 288 ? -5.225 91.047 -21.240 1.00 38.49 287 ASN A CA 1
ATOM 2280 C C . ASN A 1 288 ? -4.279 90.026 -20.676 1.00 43.92 287 ASN A C 1
ATOM 2281 O O . ASN A 1 288 ? -3.838 89.128 -21.383 1.00 38.42 287 ASN A O 1
ATOM 2286 N N . ILE A 1 289 ? -3.938 90.199 -19.409 1.00 47.27 288 ILE A N 1
ATOM 2287 C CA . ILE A 1 289 ? -2.884 89.417 -18.791 1.00 38.52 288 ILE A CA 1
ATOM 2288 C C . ILE A 1 289 ? -3.259 87.937 -18.721 1.00 35.85 288 ILE A C 1
ATOM 2289 O O . ILE A 1 289 ? -2.401 87.078 -18.806 1.00 35.38 288 ILE A O 1
ATOM 2294 N N . LYS A 1 290 ? -4.551 87.663 -18.609 1.00 39.47 289 LYS A N 1
ATOM 2295 C CA . LYS A 1 290 ? -5.031 86.295 -18.498 1.00 39.69 289 LYS A CA 1
ATOM 2296 C C . LYS A 1 290 ? -4.593 85.458 -19.673 1.00 43.43 289 LYS A C 1
ATOM 2297 O O . LYS A 1 290 ? -4.369 84.256 -19.543 1.00 45.34 289 LYS A O 1
ATOM 2303 N N . TYR A 1 291 ? -4.495 86.096 -20.835 1.00 40.90 290 TYR A N 1
ATOM 2304 C CA . TYR A 1 291 ? -4.072 85.420 -22.041 1.00 42.87 290 TYR A CA 1
ATOM 2305 C C . TYR A 1 291 ? -2.702 84.809 -21.906 1.00 42.62 290 TYR A C 1
ATOM 2306 O O . TYR A 1 291 ? -2.437 83.733 -22.422 1.00 39.15 290 TYR A O 1
ATOM 2315 N N . ALA A 1 292 ? -1.836 85.498 -21.191 1.00 40.94 291 ALA A N 1
ATOM 2316 C CA . ALA A 1 292 ? -0.475 85.046 -21.052 1.00 33.97 291 ALA A CA 1
ATOM 2317 C C . ALA A 1 292 ? -0.327 83.720 -20.326 1.00 33.76 291 ALA A C 1
ATOM 2318 O O . ALA A 1 292 ? 0.566 82.964 -20.651 1.00 34.68 291 ALA A O 1
ATOM 2320 N N . PHE A 1 293 ? -1.212 83.423 -19.381 1.00 29.98 292 PHE A N 1
ATOM 2321 C CA . PHE A 1 293 ? -1.002 82.317 -18.446 1.00 26.97 292 PHE A CA 1
ATOM 2322 C C . PHE A 1 293 ? -1.033 80.899 -18.975 1.00 28.47 292 PHE A C 1
ATOM 2323 O O . PHE A 1 293 ? -0.254 80.070 -18.508 1.00 30.31 292 PHE A O 1
ATOM 2331 N N . CYS A 1 294 ? -1.897 80.589 -19.920 1.00 28.71 293 CYS A N 1
ATOM 2332 C CA . CYS A 1 294 ? -1.993 79.196 -20.392 1.00 32.51 293 CYS A CA 1
ATOM 2333 C C . CYS A 1 294 ? -0.677 78.706 -20.959 1.00 29.43 293 CYS A C 1
ATOM 2334 O O . CYS A 1 294 ? -0.293 77.587 -20.722 1.00 25.49 293 CYS A O 1
ATOM 2337 N N . HIS A 1 295 ? 0.035 79.569 -21.648 1.00 30.49 294 HIS A N 1
ATOM 2338 C CA . HIS A 1 295 ? 1.356 79.248 -22.151 1.00 29.31 294 HIS A CA 1
ATOM 2339 C C . HIS A 1 295 ? 2.355 78.988 -21.034 1.00 32.84 294 HIS A C 1
ATOM 2340 O O . HIS A 1 295 ? 3.175 78.125 -21.153 1.00 32.96 294 HIS A O 1
ATOM 2347 N N . PHE A 1 296 ? 2.292 79.744 -19.964 1.00 35.10 295 PHE A N 1
ATOM 2348 C CA . PHE A 1 296 ? 3.211 79.559 -18.837 1.00 31.78 295 PHE A CA 1
ATOM 2349 C C . PHE A 1 296 ? 3.037 78.223 -18.122 1.00 33.14 295 PHE A C 1
ATOM 2350 O O . PHE A 1 296 ? 4.009 77.578 -17.766 1.00 38.91 295 PHE A O 1
ATOM 2358 N N . VAL A 1 297 ? 1.788 77.829 -17.915 1.00 30.20 296 VAL A N 1
ATOM 2359 C CA . VAL A 1 297 ? 1.484 76.558 -17.284 1.00 30.15 296 VAL A CA 1
ATOM 2360 C C . VAL A 1 297 ? 1.843 75.380 -18.176 1.00 29.97 296 VAL A C 1
ATOM 2361 O O . VAL A 1 297 ? 2.373 74.393 -17.707 1.00 32.73 296 VAL A O 1
ATOM 2365 N N . GLU A 1 298 ? 1.539 75.480 -19.457 1.00 28.16 297 GLU A N 1
ATOM 2366 C CA . GLU A 1 298 ? 1.945 74.435 -20.396 1.00 28.28 297 GLU A CA 1
ATOM 2367 C C . GLU A 1 298 ? 3.437 74.152 -20.298 1.00 31.18 297 GLU A C 1
ATOM 2368 O O . GLU A 1 298 ? 3.835 73.018 -20.196 1.00 32.88 297 GLU A O 1
ATOM 2374 N N . ILE A 1 299 ? 4.251 75.187 -20.351 1.00 28.27 298 ILE A N 1
ATOM 2375 C CA . ILE A 1 299 ? 5.694 75.022 -20.380 1.00 27.40 298 ILE A CA 1
ATOM 2376 C C . ILE A 1 299 ? 6.180 74.265 -19.157 1.00 30.22 298 ILE A C 1
ATOM 2377 O O . ILE A 1 299 ? 7.034 73.401 -19.246 1.00 28.86 298 ILE A O 1
ATOM 2382 N N . GLU A 1 300 ? 5.606 74.587 -18.009 1.00 30.90 299 GLU A N 1
ATOM 2383 C CA . GLU A 1 300 ? 5.972 73.903 -16.780 1.00 31.57 299 GLU A CA 1
ATOM 2384 C C . GLU A 1 300 ? 5.674 72.420 -16.808 1.00 31.97 299 GLU A C 1
ATOM 2385 O O . GLU A 1 300 ? 6.374 71.646 -16.191 1.00 29.89 299 GLU A O 1
ATOM 2399 N N . SER A 1 302 ? 5.410 70.588 -19.720 1.00 33.09 301 SER A N 1
ATOM 2400 C CA . SER A 1 302 ? 6.299 70.058 -20.733 1.00 34.10 301 SER A CA 1
ATOM 2401 C C . SER A 1 302 ? 7.677 69.926 -20.182 1.00 33.38 301 SER A C 1
ATOM 2402 O O . SER A 1 302 ? 8.402 68.983 -20.506 1.00 35.54 301 SER A O 1
ATOM 2405 N N . GLN A 1 303 ? 8.044 70.883 -19.355 1.00 30.00 302 GLN A N 1
ATOM 2406 C CA . GLN A 1 303 ? 9.317 70.792 -18.688 1.00 33.37 302 GLN A CA 1
ATOM 2407 C C . GLN A 1 303 ? 9.339 69.612 -17.736 1.00 34.37 302 GLN A C 1
ATOM 2408 O O . GLN A 1 303 ? 10.365 68.964 -17.588 1.00 31.89 302 GLN A O 1
ATOM 2414 N N . LEU A 1 304 ? 8.239 69.351 -17.058 1.00 28.41 303 LEU A N 1
ATOM 2415 C CA . LEU A 1 304 ? 8.170 68.205 -16.179 1.00 27.62 303 LEU A CA 1
ATOM 2416 C C . LEU A 1 304 ? 8.217 66.920 -16.927 1.00 31.19 303 LEU A C 1
ATOM 2417 O O . LEU A 1 304 ? 8.892 65.991 -16.494 1.00 35.59 303 LEU A O 1
ATOM 2422 N N . LEU A 1 305 ? 7.488 66.829 -18.036 1.00 29.30 304 LEU A N 1
ATOM 2423 C CA . LEU A 1 305 ? 7.543 65.629 -18.841 1.00 32.91 304 LEU A CA 1
ATOM 2424 C C . LEU A 1 305 ? 8.935 65.415 -19.387 1.00 37.09 304 LEU A C 1
ATOM 2425 O O . LEU A 1 305 ? 9.452 64.291 -19.382 1.00 40.01 304 LEU A O 1
ATOM 2430 N N . LYS A 1 306 ? 9.525 66.493 -19.887 1.00 36.42 305 LYS A N 1
ATOM 2431 C CA . LYS A 1 306 ? 10.858 66.427 -20.467 1.00 32.17 305 LYS A CA 1
ATOM 2432 C C . LYS A 1 306 ? 11.848 65.894 -19.453 1.00 36.70 305 LYS A C 1
ATOM 2433 O O . LYS A 1 306 ? 12.592 64.991 -19.734 1.00 39.32 305 LYS A O 1
ATOM 2439 N N . ASN A 1 307 ? 11.848 66.490 -18.278 1.00 37.77 306 ASN A N 1
ATOM 2440 C CA . ASN A 1 307 ? 12.693 66.051 -17.190 1.00 40.94 306 ASN A CA 1
ATOM 2441 C C . ASN A 1 307 ? 12.416 64.676 -16.609 1.00 35.65 306 ASN A C 1
ATOM 2442 O O . ASN A 1 307 ? 13.336 63.959 -16.299 1.00 39.44 306 ASN A O 1
ATOM 2447 N N . TYR A 1 308 ? 11.156 64.314 -16.445 1.00 31.66 307 TYR A N 1
ATOM 2448 C CA . TYR A 1 308 ? 10.848 63.045 -15.788 1.00 39.41 307 TYR A CA 1
ATOM 2449 C C . TYR A 1 308 ? 10.453 61.854 -16.652 1.00 42.60 307 TYR A C 1
ATOM 2450 O O . TYR A 1 308 ? 10.990 60.766 -16.490 1.00 39.46 307 TYR A O 1
ATOM 2459 N N . VAL A 1 309 ? 9.495 62.042 -17.532 1.00 40.66 308 VAL A N 1
ATOM 2460 C CA . VAL A 1 309 ? 9.046 60.926 -18.360 1.00 38.27 308 VAL A CA 1
ATOM 2461 C C . VAL A 1 309 ? 10.012 60.608 -19.483 1.00 40.23 308 VAL A C 1
ATOM 2462 O O . VAL A 1 309 ? 10.393 59.463 -19.672 1.00 38.15 308 VAL A O 1
ATOM 2466 N N . TYR A 1 310 ? 10.381 61.636 -20.235 1.00 45.55 309 TYR A N 1
ATOM 2467 C CA . TYR A 1 310 ? 11.155 61.476 -21.467 1.00 43.90 309 TYR A CA 1
ATOM 2468 C C . TYR A 1 310 ? 12.616 61.109 -21.243 1.00 38.26 309 TYR A C 1
ATOM 2469 O O . TYR A 1 310 ? 13.164 60.343 -22.011 1.00 39.70 309 TYR A O 1
ATOM 2478 N N . LYS A 1 311 ? 13.223 61.649 -20.199 1.00 39.75 310 LYS A N 1
ATOM 2479 C CA . LYS A 1 311 ? 14.612 61.364 -19.881 1.00 42.75 310 LYS A CA 1
ATOM 2480 C C . LYS A 1 311 ? 14.882 60.401 -18.735 1.00 47.27 310 LYS A C 1
ATOM 2481 O O . LYS A 1 311 ? 15.740 59.530 -18.851 1.00 52.11 310 LYS A O 1
ATOM 2487 N N . ARG A 1 312 ? 14.171 60.548 -17.634 1.00 49.73 311 ARG A N 1
ATOM 2488 C CA . ARG A 1 312 ? 14.481 59.779 -16.427 1.00 43.64 311 ARG A CA 1
ATOM 2489 C C . ARG A 1 312 ? 13.193 59.271 -15.830 1.00 53.81 311 ARG A C 1
ATOM 2490 O O . ARG A 1 312 ? 13.186 58.229 -15.181 1.00 78.44 311 ARG A O 1
ATOM 2498 N N . SER A 1 317 ? 13.636 57.133 -7.830 1.00 73.22 316 SER A N 1
ATOM 2499 C CA . SER A 1 317 ? 12.937 57.794 -8.924 1.00 80.15 316 SER A CA 1
ATOM 2500 C C . SER A 1 317 ? 11.798 56.957 -9.510 1.00 80.61 316 SER A C 1
ATOM 2501 O O . SER A 1 317 ? 10.994 57.465 -10.282 1.00 79.38 316 SER A O 1
ATOM 2504 N N . ASN A 1 318 ? 11.741 55.678 -9.175 1.00 70.77 317 ASN A N 1
ATOM 2505 C CA . ASN A 1 318 ? 10.841 54.795 -9.881 1.00 66.93 317 ASN A CA 1
ATOM 2506 C C . ASN A 1 318 ? 9.344 55.061 -9.778 1.00 79.65 317 ASN A C 1
ATOM 2507 O O . ASN A 1 318 ? 8.656 55.058 -10.796 1.00 88.24 317 ASN A O 1
ATOM 2509 N N . ASP A 1 319 ? 8.819 55.286 -8.580 1.00 73.89 318 ASP A N 1
ATOM 2510 C CA . ASP A 1 319 ? 7.374 55.512 -8.459 1.00 74.29 318 ASP A CA 1
ATOM 2511 C C . ASP A 1 319 ? 7.028 56.772 -7.715 1.00 70.10 318 ASP A C 1
ATOM 2512 O O . ASP A 1 319 ? 5.875 57.037 -7.424 1.00 64.99 318 ASP A O 1
ATOM 2517 N N . LYS A 1 320 ? 8.045 57.569 -7.457 1.00 77.60 319 LYS A N 1
ATOM 2518 C CA . LYS A 1 320 ? 7.856 58.860 -6.830 1.00 75.55 319 LYS A CA 1
ATOM 2519 C C . LYS A 1 320 ? 7.000 59.704 -7.762 1.00 74.23 319 LYS A C 1
ATOM 2520 O O . LYS A 1 320 ? 6.371 60.665 -7.343 1.00 77.51 319 LYS A O 1
ATOM 2526 N N . ILE A 1 321 ? 6.970 59.332 -9.031 1.00 74.93 320 ILE A N 1
ATOM 2527 C CA . ILE A 1 321 ? 6.374 60.151 -10.052 1.00 71.12 320 ILE A CA 1
ATOM 2528 C C . ILE A 1 321 ? 4.939 60.403 -9.687 1.00 66.39 320 ILE A C 1
ATOM 2529 O O . ILE A 1 321 ? 4.429 61.488 -9.908 1.00 65.92 320 ILE A O 1
ATOM 2534 N N . LYS A 1 322 ? 4.278 59.405 -9.133 1.00 62.87 321 LYS A N 1
ATOM 2535 C CA . LYS A 1 322 ? 2.925 59.607 -8.666 1.00 67.34 321 LYS A CA 1
ATOM 2536 C C . LYS A 1 322 ? 2.839 60.869 -7.815 1.00 58.33 321 LYS A C 1
ATOM 2537 O O . LYS A 1 322 ? 1.839 61.562 -7.825 1.00 50.97 321 LYS A O 1
ATOM 2543 N N . ARG A 1 323 ? 3.911 61.179 -7.105 1.00 60.69 322 ARG A N 1
ATOM 2544 C CA . ARG A 1 323 ? 3.902 62.330 -6.219 1.00 63.12 322 ARG A CA 1
ATOM 2545 C C . ARG A 1 323 ? 3.741 63.670 -6.919 1.00 57.64 322 ARG A C 1
ATOM 2546 O O . ARG A 1 323 ? 3.039 64.539 -6.430 1.00 61.35 322 ARG A O 1
ATOM 2554 N N . ILE A 1 324 ? 4.386 63.841 -8.058 1.00 53.67 323 ILE A N 1
ATOM 2555 C CA . ILE A 1 324 ? 4.364 65.122 -8.758 1.00 52.88 323 ILE A CA 1
ATOM 2556 C C . ILE A 1 324 ? 3.395 65.158 -9.912 1.00 52.91 323 ILE A C 1
ATOM 2557 O O . ILE A 1 324 ? 3.173 66.207 -10.526 1.00 54.85 323 ILE A O 1
ATOM 2562 N N . PHE A 1 325 ? 2.840 63.999 -10.232 1.00 49.52 324 PHE A N 1
ATOM 2563 C CA . PHE A 1 325 ? 1.978 63.896 -11.387 1.00 43.49 324 PHE A CA 1
ATOM 2564 C C . PHE A 1 325 ? 0.509 63.652 -11.089 1.00 47.52 324 PHE A C 1
ATOM 2565 O O . PHE A 1 325 ? -0.291 63.842 -11.976 1.00 49.34 324 PHE A O 1
ATOM 2573 N N . GLU A 1 326 ? 0.143 63.224 -9.880 1.00 50.77 325 GLU A N 1
ATOM 2574 C CA . GLU A 1 326 ? -1.270 63.179 -9.501 1.00 42.97 325 GLU A CA 1
ATOM 2575 C C . GLU A 1 326 ? -1.914 64.533 -9.774 1.00 47.21 325 GLU A C 1
ATOM 2576 O O . GLU A 1 326 ? -1.266 65.572 -9.643 1.00 47.62 325 GLU A O 1
ATOM 2582 N N . TYR A 1 327 ? -3.183 64.519 -10.159 1.00 45.23 326 TYR A N 1
ATOM 2583 C CA . TYR A 1 327 ? -3.874 65.741 -10.528 1.00 44.28 326 TYR A CA 1
ATOM 2584 C C . TYR A 1 327 ? -3.834 66.819 -9.470 1.00 46.96 326 TYR A C 1
ATOM 2585 O O . TYR A 1 327 ? -3.622 67.978 -9.788 1.00 46.19 326 TYR A O 1
ATOM 2594 N N . GLN A 1 328 ? -4.066 66.448 -8.217 1.00 50.95 327 GLN A N 1
ATOM 2595 C CA . GLN A 1 328 ? -4.130 67.452 -7.164 1.00 51.93 327 GLN A CA 1
ATOM 2596 C C . GLN A 1 328 ? -2.739 67.955 -6.809 1.00 48.58 327 GLN A C 1
ATOM 2597 O O . GLN A 1 328 ? -2.580 69.138 -6.582 1.00 47.72 327 GLN A O 1
ATOM 2603 N N . ASN A 1 329 ? -1.737 67.071 -6.790 1.00 49.08 328 ASN A N 1
ATOM 2604 C CA . ASN A 1 329 ? -0.342 67.496 -6.533 1.00 52.16 328 ASN A CA 1
ATOM 2605 C C . ASN A 1 329 ? 0.232 68.322 -7.656 1.00 44.08 328 ASN A C 1
ATOM 2606 O O . ASN A 1 329 ? 0.782 69.394 -7.443 1.00 40.50 328 ASN A O 1
ATOM 2611 N N . LEU A 1 330 ? 0.130 67.794 -8.866 1.00 42.49 329 LEU A N 1
ATOM 2612 C CA . LEU A 1 330 ? 0.641 68.481 -10.031 1.00 40.05 329 LEU A CA 1
ATOM 2613 C C . LEU A 1 330 ? 0.120 69.919 -10.102 1.00 38.07 329 LEU A C 1
ATOM 2614 O O . LEU A 1 330 ? 0.831 70.810 -10.516 1.00 35.04 329 LEU A O 1
ATOM 2619 N N . LYS A 1 331 ? -1.120 70.133 -9.698 1.00 36.70 330 LYS A N 1
ATOM 2620 C CA . LYS A 1 331 ? -1.689 71.456 -9.756 1.00 39.66 330 LYS A CA 1
ATOM 2621 C C . LYS A 1 331 ? -0.957 72.378 -8.795 1.00 40.37 330 LYS A C 1
ATOM 2622 O O . LYS A 1 331 ? -0.556 73.487 -9.173 1.00 38.76 330 LYS A O 1
ATOM 2628 N N . LYS A 1 332 ? -0.765 71.922 -7.562 1.00 37.55 331 LYS A N 1
ATOM 2629 C CA . LYS A 1 332 ? -0.031 72.712 -6.592 1.00 37.35 331 LYS A CA 1
ATOM 2630 C C . LYS A 1 332 ? 1.413 72.916 -7.018 1.00 39.47 331 LYS A C 1
ATOM 2631 O O . LYS A 1 332 ? 1.953 74.016 -6.938 1.00 36.74 331 LYS A O 1
ATOM 2637 N N . LEU A 1 333 ? 2.024 71.861 -7.529 1.00 42.84 332 LEU A N 1
ATOM 2638 C CA . LEU A 1 333 ? 3.404 71.937 -7.969 1.00 40.30 332 LEU A CA 1
ATOM 2639 C C . LEU A 1 333 ? 3.577 73.070 -8.950 1.00 38.78 332 LEU A C 1
ATOM 2640 O O . LEU A 1 333 ? 4.404 73.939 -8.741 1.00 35.93 332 LEU A O 1
ATOM 2645 N N . ILE A 1 334 ? 2.734 73.144 -9.973 1.00 41.96 333 ILE A N 1
ATOM 2646 C CA . ILE A 1 334 ? 2.883 74.193 -10.964 1.00 38.94 333 ILE A CA 1
ATOM 2647 C C . ILE A 1 334 ? 2.489 75.546 -10.384 1.00 37.33 333 ILE A C 1
ATOM 2648 O O . ILE A 1 334 ? 2.891 76.556 -10.902 1.00 34.52 333 ILE A O 1
ATOM 2653 N N . GLU A 1 335 ? 1.721 75.597 -9.307 1.00 41.15 334 GLU A N 1
ATOM 2654 C CA . GLU A 1 335 ? 1.457 76.904 -8.736 1.00 39.79 334 GLU A CA 1
ATOM 2655 C C . GLU A 1 335 ? 2.665 77.395 -7.955 1.00 36.72 334 GLU A C 1
ATOM 2656 O O . GLU A 1 335 ? 3.156 78.484 -8.195 1.00 33.45 334 GLU A O 1
ATOM 2662 N N . ASN A 1 336 ? 3.178 76.568 -7.061 1.00 37.59 335 ASN A N 1
ATOM 2663 C CA . ASN A 1 336 ? 4.333 76.983 -6.280 1.00 31.29 335 ASN A CA 1
ATOM 2664 C C . ASN A 1 336 ? 5.465 77.395 -7.219 1.00 32.00 335 ASN A C 1
ATOM 2665 O O . ASN A 1 336 ? 6.103 78.405 -7.025 1.00 31.92 335 ASN A O 1
ATOM 2670 N N . LYS A 1 337 ? 5.657 76.609 -8.273 1.00 33.92 336 LYS A N 1
ATOM 2671 C CA . LYS A 1 337 ? 6.718 76.827 -9.242 1.00 32.68 336 LYS A CA 1
ATOM 2672 C C . LYS A 1 337 ? 6.674 78.218 -9.841 1.00 33.30 336 LYS A C 1
ATOM 2673 O O . LYS A 1 337 ? 7.622 78.971 -9.723 1.00 31.82 336 LYS A O 1
ATOM 2679 N N . LEU A 1 338 ? 5.570 78.570 -10.477 1.00 29.44 337 LEU A N 1
ATOM 2680 C CA . LEU A 1 338 ? 5.441 79.901 -11.004 1.00 28.37 337 LEU A CA 1
ATOM 2681 C C . LEU A 1 338 ? 5.486 80.951 -9.914 1.00 31.57 337 LEU A C 1
ATOM 2682 O O . LEU A 1 338 ? 5.684 82.114 -10.226 1.00 33.74 337 LEU A O 1
ATOM 2687 N N . LEU A 1 339 ? 5.205 80.587 -8.668 1.00 31.34 338 LEU A N 1
ATOM 2688 C CA . LEU A 1 339 ? 5.445 81.513 -7.567 1.00 30.23 338 LEU A CA 1
ATOM 2689 C C . LEU A 1 339 ? 6.929 81.602 -7.265 1.00 33.21 338 LEU A C 1
ATOM 2690 O O . LEU A 1 339 ? 7.491 82.709 -7.161 1.00 40.59 338 LEU A O 1
ATOM 2695 N N . ASN A 1 340 ? 7.580 80.465 -7.158 1.00 28.08 339 ASN A N 1
ATOM 2696 C CA . ASN A 1 340 ? 9.009 80.464 -6.937 1.00 31.91 339 ASN A CA 1
ATOM 2697 C C . ASN A 1 340 ? 9.728 81.239 -8.031 1.00 33.58 339 ASN A C 1
ATOM 2698 O O . ASN A 1 340 ? 10.617 82.033 -7.749 1.00 33.73 339 ASN A O 1
ATOM 2703 N N . LYS A 1 341 ? 9.300 81.064 -9.285 1.00 32.94 340 LYS A N 1
ATOM 2704 C CA . LYS A 1 341 ? 9.912 81.799 -10.382 1.00 35.88 340 LYS A CA 1
ATOM 2705 C C . LYS A 1 341 ? 9.647 83.278 -10.252 1.00 35.61 340 LYS A C 1
ATOM 2706 O O . LYS A 1 341 ? 10.463 84.087 -10.629 1.00 42.12 340 LYS A O 1
ATOM 2712 N N . LEU A 1 342 ? 8.491 83.629 -9.725 1.00 32.77 341 LEU A N 1
ATOM 2713 C CA . LEU A 1 342 ? 8.134 85.028 -9.586 1.00 31.92 341 LEU A CA 1
ATOM 2714 C C . LEU A 1 342 ? 8.865 85.679 -8.435 1.00 33.91 341 LEU A C 1
ATOM 2715 O O . LEU A 1 342 ? 9.291 86.800 -8.549 1.00 39.84 341 LEU A O 1
ATOM 2720 N N . ASP A 1 343 ? 9.013 84.959 -7.331 1.00 31.45 342 ASP A N 1
ATOM 2721 C CA . ASP A 1 343 ? 9.715 85.510 -6.174 1.00 33.52 342 ASP A CA 1
ATOM 2722 C C . ASP A 1 343 ? 11.194 85.783 -6.472 1.00 34.63 342 ASP A C 1
ATOM 2723 O O . ASP A 1 343 ? 11.726 86.769 -5.989 1.00 33.10 342 ASP A O 1
ATOM 2728 N N . THR A 1 344 ? 11.819 84.937 -7.294 1.00 33.86 343 THR A N 1
ATOM 2729 C CA . THR A 1 344 ? 13.213 85.135 -7.658 1.00 30.74 343 THR A CA 1
ATOM 2730 C C . THR A 1 344 ? 13.367 86.240 -8.669 1.00 31.65 343 THR A C 1
ATOM 2731 O O . THR A 1 344 ? 14.489 86.500 -9.048 1.00 32.78 343 THR A O 1
ATOM 2735 N N . TYR A 1 345 ? 12.286 86.789 -9.223 1.00 30.03 344 TYR A N 1
ATOM 2736 C CA . TYR A 1 345 ? 12.399 87.916 -10.151 1.00 31.89 344 TYR A CA 1
ATOM 2737 C C . TYR A 1 345 ? 12.395 89.242 -9.444 1.00 36.59 344 TYR A C 1
ATOM 2738 O O . TYR A 1 345 ? 13.089 90.166 -9.900 1.00 42.49 344 TYR A O 1
ATOM 2747 N N . VAL A 1 346 ? 11.658 89.336 -8.349 1.00 31.78 345 VAL A N 1
ATOM 2748 C CA . VAL A 1 346 ? 11.666 90.525 -7.546 1.00 28.27 345 VAL A CA 1
ATOM 2749 C C . VAL A 1 346 ? 12.985 90.605 -6.774 1.00 30.56 345 VAL A C 1
ATOM 2750 O O . VAL A 1 346 ? 13.498 91.708 -6.549 1.00 30.33 345 VAL A O 1
ATOM 2754 N N . ARG A 1 347 ? 13.541 89.452 -6.397 1.00 27.23 346 ARG A N 1
ATOM 2755 C CA . ARG A 1 347 ? 14.848 89.414 -5.767 1.00 25.93 346 ARG A CA 1
ATOM 2756 C C . ARG A 1 347 ? 15.940 89.890 -6.722 1.00 29.77 346 ARG A C 1
ATOM 2757 O O . ARG A 1 347 ? 16.819 90.638 -6.349 1.00 30.78 346 ARG A O 1
ATOM 2765 N N . ASN A 1 348 ? 15.870 89.436 -7.962 1.00 32.10 347 ASN A N 1
ATOM 2766 C CA . ASN A 1 348 ? 16.763 89.889 -9.008 1.00 32.16 347 ASN A CA 1
ATOM 2767 C C . ASN A 1 348 ? 16.666 91.388 -9.225 1.00 35.35 347 ASN A C 1
ATOM 2768 O O . ASN A 1 348 ? 17.646 92.012 -9.540 1.00 39.11 347 ASN A O 1
ATOM 2773 N N . CYS A 1 349 ? 15.481 91.960 -9.068 1.00 31.47 348 CYS A N 1
ATOM 2774 C CA . CYS A 1 349 ? 15.333 93.412 -9.173 1.00 30.05 348 CYS A CA 1
ATOM 2775 C C . CYS A 1 349 ? 16.059 94.119 -8.047 1.00 34.61 348 CYS A C 1
ATOM 2776 O O . CYS A 1 349 ? 16.723 95.102 -8.277 1.00 35.02 348 CYS A O 1
ATOM 2779 N N . GLY A 1 350 ? 15.939 93.609 -6.827 1.00 34.14 349 GLY A N 1
ATOM 2780 C CA . GLY A 1 350 ? 16.738 94.139 -5.745 1.00 33.80 349 GLY A CA 1
ATOM 2781 C C . GLY A 1 350 ? 18.234 94.088 -6.051 1.00 38.24 349 GLY A C 1
ATOM 2782 O O . GLY A 1 350 ? 18.918 95.100 -5.987 1.00 40.74 349 GLY A O 1
ATOM 2783 N N . LYS A 1 351 ? 18.723 92.905 -6.435 1.00 36.04 350 LYS A N 1
ATOM 2784 C CA . LYS A 1 351 ? 20.141 92.684 -6.660 1.00 30.82 350 LYS A CA 1
ATOM 2785 C C . LYS A 1 351 ? 20.683 93.692 -7.663 1.00 35.04 350 LYS A C 1
ATOM 2786 O O . LYS A 1 351 ? 21.648 94.372 -7.383 1.00 40.32 350 LYS A O 1
ATOM 2792 N N . TYR A 1 352 ? 20.066 93.765 -8.832 1.00 37.47 351 TYR A N 1
ATOM 2793 C CA . TYR A 1 352 ? 20.548 94.658 -9.848 1.00 37.43 351 TYR A CA 1
ATOM 2794 C C . TYR A 1 352 ? 20.353 96.096 -9.448 1.00 33.23 351 TYR A C 1
ATOM 2795 O O . TYR A 1 352 ? 21.169 96.940 -9.834 1.00 35.18 351 TYR A O 1
ATOM 2804 N N . ASN A 1 353 ? 19.351 96.405 -8.651 1.00 34.10 352 ASN A N 1
ATOM 2805 C CA . ASN A 1 353 ? 19.183 97.791 -8.229 1.00 44.68 352 ASN A CA 1
ATOM 2806 C C . ASN A 1 353 ? 20.426 98.302 -7.504 1.00 48.57 352 ASN A C 1
ATOM 2807 O O . ASN A 1 353 ? 20.763 99.485 -7.590 1.00 55.03 352 ASN A O 1
ATOM 2812 N N . TYR A 1 354 ? 21.108 97.423 -6.792 1.00 38.68 353 TYR A N 1
ATOM 2813 C CA . TYR A 1 354 ? 22.316 97.813 -6.108 1.00 33.17 353 TYR A CA 1
ATOM 2814 C C . TYR A 1 354 ? 23.506 97.987 -7.044 1.00 38.25 353 TYR A C 1
ATOM 2815 O O . TYR A 1 354 ? 24.250 98.942 -6.915 1.00 42.46 353 TYR A O 1
ATOM 2824 N N . TYR A 1 355 ? 23.684 97.077 -7.992 1.00 39.15 354 TYR A N 1
ATOM 2825 C CA . TYR A 1 355 ? 24.886 97.069 -8.830 1.00 41.95 354 TYR A CA 1
ATOM 2826 C C . TYR A 1 355 ? 24.793 97.853 -10.139 1.00 48.72 354 TYR A C 1
ATOM 2827 O O . TYR A 1 355 ? 25.766 97.918 -10.862 1.00 53.11 354 TYR A O 1
ATOM 2836 N N . LEU A 1 356 ? 23.643 98.427 -10.478 1.00 51.66 355 LEU A N 1
ATOM 2837 C CA . LEU A 1 356 ? 23.487 99.029 -11.795 1.00 51.46 355 LEU A CA 1
ATOM 2838 C C . LEU A 1 356 ? 23.349 100.535 -11.752 1.00 48.01 355 LEU A C 1
ATOM 2839 O O . LEU A 1 356 ? 22.543 101.069 -10.988 1.00 47.08 355 LEU A O 1
ATOM 2844 N N . GLN A 1 357 ? 24.106 101.196 -12.619 1.00 43.53 356 GLN A N 1
ATOM 2845 C CA . GLN A 1 357 ? 23.929 102.627 -12.858 1.00 50.35 356 GLN A CA 1
ATOM 2846 C C . GLN A 1 357 ? 22.674 102.737 -13.691 1.00 51.21 356 GLN A C 1
ATOM 2847 O O . GLN A 1 357 ? 22.230 101.741 -14.254 1.00 58.16 356 GLN A O 1
ATOM 2853 N N . ASP A 1 358 ? 22.108 103.930 -13.795 1.00 39.44 357 ASP A N 1
ATOM 2854 C CA . ASP A 1 358 ? 20.768 104.042 -14.375 1.00 44.85 357 ASP A CA 1
ATOM 2855 C C . ASP A 1 358 ? 20.689 103.597 -15.823 1.00 49.70 357 ASP A C 1
ATOM 2856 O O . ASP A 1 358 ? 19.691 103.025 -16.248 1.00 53.28 357 ASP A O 1
ATOM 2858 N N . GLY A 1 359 ? 21.762 103.809 -16.572 1.00 51.45 358 GLY A N 1
ATOM 2859 C CA . GLY A 1 359 ? 21.773 103.351 -17.968 1.00 53.50 358 GLY A CA 1
ATOM 2860 C C . GLY A 1 359 ? 21.616 101.856 -18.156 1.00 46.89 358 GLY A C 1
ATOM 2861 O O . GLY A 1 359 ? 20.992 101.443 -19.112 1.00 54.05 358 GLY A O 1
ATOM 2862 N N . GLU A 1 360 ? 22.106 101.058 -17.207 1.00 45.84 359 GLU A N 1
ATOM 2863 C CA . GLU A 1 360 ? 22.587 99.693 -17.497 1.00 44.51 359 GLU A CA 1
ATOM 2864 C C . GLU A 1 360 ? 21.548 98.597 -17.676 1.00 42.15 359 GLU A C 1
ATOM 2865 O O . GLU A 1 360 ? 20.399 98.718 -17.273 1.00 45.09 359 GLU A O 1
ATOM 2871 N N . ILE A 1 361 ? 22.022 97.504 -18.272 1.00 41.49 360 ILE A N 1
ATOM 2872 C CA . ILE A 1 361 ? 21.274 96.262 -18.419 1.00 39.03 360 ILE A CA 1
ATOM 2873 C C . ILE A 1 361 ? 22.143 95.174 -17.843 1.00 33.72 360 ILE A C 1
ATOM 2874 O O . ILE A 1 361 ? 23.344 95.305 -17.864 1.00 36.81 360 ILE A O 1
ATOM 2879 N N . ALA A 1 362 ? 21.552 94.119 -17.326 1.00 33.98 361 ALA A N 1
ATOM 2880 C CA . ALA A 1 362 ? 22.349 93.094 -16.684 1.00 42.22 361 ALA A CA 1
ATOM 2881 C C . ALA A 1 362 ? 22.826 92.059 -17.679 1.00 43.45 361 ALA A C 1
ATOM 2882 O O . ALA A 1 362 ? 22.180 91.034 -17.873 1.00 50.59 361 ALA A O 1
ATOM 2884 N N . THR A 1 363 ? 23.985 92.323 -18.273 1.00 35.14 362 THR A N 1
ATOM 2885 C CA . THR A 1 363 ? 24.547 91.416 -19.278 1.00 34.26 362 THR A CA 1
ATOM 2886 C C . THR A 1 363 ? 25.251 90.249 -18.618 1.00 35.19 362 THR A C 1
ATOM 2887 O O . THR A 1 363 ? 25.529 90.273 -17.432 1.00 37.80 362 THR A O 1
ATOM 2891 N N . SER A 1 364 ? 25.582 89.237 -19.405 1.00 32.50 363 SER A N 1
ATOM 2892 C CA . SER A 1 364 ? 26.185 88.017 -18.860 1.00 30.40 363 SER A CA 1
ATOM 2893 C C . SER A 1 364 ? 27.571 88.206 -18.283 1.00 37.39 363 SER A C 1
ATOM 2894 O O . SER A 1 364 ? 28.005 87.423 -17.451 1.00 30.04 363 SER A O 1
ATOM 2897 N N . ASP A 1 365 ? 28.265 89.236 -18.743 1.00 44.89 364 ASP A N 1
ATOM 2898 C CA . ASP A 1 365 ? 29.565 89.558 -18.173 1.00 46.45 364 ASP A CA 1
ATOM 2899 C C . ASP A 1 365 ? 29.452 90.019 -16.737 1.00 45.18 364 ASP A C 1
ATOM 2900 O O . ASP A 1 365 ? 30.188 89.546 -15.878 1.00 40.11 364 ASP A O 1
ATOM 2905 N N . PHE A 1 366 ? 28.547 90.944 -16.473 1.00 47.68 365 PHE A N 1
ATOM 2906 C CA . PHE A 1 366 ? 28.352 91.428 -15.119 1.00 49.45 365 PHE A CA 1
ATOM 2907 C C . PHE A 1 366 ? 27.851 90.354 -14.179 1.00 44.21 365 PHE A C 1
ATOM 2908 O O . PHE A 1 366 ? 28.336 90.217 -13.082 1.00 46.59 365 PHE A O 1
ATOM 2916 N N . ILE A 1 367 ? 26.875 89.590 -14.628 1.00 37.72 366 ILE A N 1
ATOM 2917 C CA . ILE A 1 367 ? 26.209 88.616 -13.781 1.00 35.40 366 ILE A CA 1
ATOM 2918 C C . ILE A 1 367 ? 27.172 87.541 -13.369 1.00 35.78 366 ILE A C 1
ATOM 2919 O O . ILE A 1 367 ? 27.101 87.038 -12.239 1.00 37.74 366 ILE A O 1
ATOM 2924 N N . ALA A 1 368 ? 28.058 87.187 -14.288 1.00 36.13 367 ALA A N 1
ATOM 2925 C CA . ALA A 1 368 ? 28.904 86.026 -14.090 1.00 33.30 367 ALA A CA 1
ATOM 2926 C C . ALA A 1 368 ? 29.880 86.223 -12.943 1.00 34.76 367 ALA A C 1
ATOM 2927 O O . ALA A 1 368 ? 30.130 85.292 -12.184 1.00 38.98 367 ALA A O 1
ATOM 2929 N N . ARG A 1 369 ? 30.460 87.404 -12.830 1.00 34.98 368 ARG A N 1
ATOM 2930 C CA . ARG A 1 369 ? 31.459 87.670 -11.805 1.00 34.41 368 ARG A CA 1
ATOM 2931 C C . ARG A 1 369 ? 30.931 87.688 -10.388 1.00 34.74 368 ARG A C 1
ATOM 2932 O O . ARG A 1 369 ? 31.694 87.522 -9.456 1.00 32.95 368 ARG A O 1
ATOM 2940 N N . ASN A 1 370 ? 29.645 87.953 -10.208 1.00 35.55 369 ASN A N 1
ATOM 2941 C CA . ASN A 1 370 ? 29.067 87.875 -8.857 1.00 31.25 369 ASN A CA 1
ATOM 2942 C C . ASN A 1 370 ? 29.030 86.477 -8.308 1.00 32.30 369 ASN A C 1
ATOM 2943 O O . ASN A 1 370 ? 29.448 86.257 -7.178 1.00 33.94 369 ASN A O 1
ATOM 2948 N N . ARG A 1 371 ? 28.576 85.531 -9.109 1.00 27.25 370 ARG A N 1
ATOM 2949 C CA . ARG A 1 371 ? 28.530 84.188 -8.625 1.00 27.02 370 ARG A CA 1
ATOM 2950 C C . ARG A 1 371 ? 29.917 83.698 -8.270 1.00 27.54 370 ARG A C 1
ATOM 2951 O O . ARG A 1 371 ? 30.107 83.098 -7.240 1.00 30.12 370 ARG A O 1
ATOM 2959 N N . GLN A 1 372 ? 30.894 83.960 -9.107 1.00 24.09 371 GLN A N 1
ATOM 2960 C CA . GLN A 1 372 ? 32.246 83.501 -8.830 1.00 25.32 371 GLN A CA 1
ATOM 2961 C C . GLN A 1 372 ? 32.832 84.148 -7.589 1.00 24.44 371 GLN A C 1
ATOM 2962 O O . GLN A 1 372 ? 33.517 83.499 -6.810 1.00 26.44 371 GLN A O 1
ATOM 2968 N N . ASN A 1 373 ? 32.600 85.433 -7.424 1.00 23.32 372 ASN A N 1
ATOM 2969 C CA . ASN A 1 373 ? 33.141 86.126 -6.271 1.00 26.56 372 ASN A CA 1
ATOM 2970 C C . ASN A 1 373 ? 32.536 85.681 -4.942 1.00 21.93 372 ASN A C 1
ATOM 2971 O O . ASN A 1 373 ? 33.229 85.495 -3.949 1.00 16.34 372 ASN A O 1
ATOM 2976 N N . GLU A 1 374 ? 31.217 85.612 -4.920 1.00 20.92 373 GLU A N 1
ATOM 2977 C CA . GLU A 1 374 ? 30.503 85.216 -3.721 1.00 19.52 373 GLU A CA 1
ATOM 2978 C C . GLU A 1 374 ? 30.820 83.794 -3.317 1.00 22.85 373 GLU A C 1
ATOM 2979 O O . GLU A 1 374 ? 30.963 83.475 -2.142 1.00 27.07 373 GLU A O 1
ATOM 2985 N N . ALA A 1 375 ? 30.903 82.932 -4.314 1.00 23.47 374 ALA A N 1
ATOM 2986 C CA . ALA A 1 375 ? 31.114 81.521 -4.073 1.00 23.05 374 ALA A CA 1
ATOM 2987 C C . ALA A 1 375 ? 32.481 81.230 -3.504 1.00 25.96 374 ALA A C 1
ATOM 2988 O O . ALA A 1 375 ? 32.600 80.389 -2.620 1.00 27.79 374 ALA A O 1
ATOM 2990 N N . PHE A 1 376 ? 33.495 81.911 -4.018 1.00 21.16 375 PHE A N 1
ATOM 2991 C CA . PHE A 1 376 ? 34.824 81.765 -3.483 1.00 17.86 375 PHE A CA 1
ATOM 2992 C C . PHE A 1 376 ? 34.776 82.174 -2.032 1.00 19.83 375 PHE A C 1
ATOM 2993 O O . PHE A 1 376 ? 35.215 81.465 -1.161 1.00 23.34 375 PHE A O 1
ATOM 3001 N N . LEU A 1 377 ? 34.209 83.338 -1.790 1.00 29.27 376 LEU A N 1
ATOM 3002 C CA . LEU A 1 377 ? 34.303 83.933 -0.478 1.00 15.10 376 LEU A CA 1
ATOM 3003 C C . LEU A 1 377 ? 33.722 83.067 0.553 1.00 19.99 376 LEU A C 1
ATOM 3004 O O . LEU A 1 377 ? 34.219 83.028 1.654 1.00 20.95 376 LEU A O 1
ATOM 3009 N N . ARG A 1 378 ? 32.664 82.349 0.206 1.00 17.73 377 ARG A N 1
ATOM 3010 C CA . ARG A 1 378 ? 32.073 81.404 1.159 1.00 20.89 377 ARG A CA 1
ATOM 3011 C C . ARG A 1 378 ? 33.020 80.280 1.541 1.00 28.30 377 ARG A C 1
ATOM 3012 O O . ARG A 1 378 ? 33.013 79.889 2.711 1.00 33.79 377 ARG A O 1
ATOM 3020 N N . ASN A 1 379 ? 33.861 79.799 0.628 1.00 22.09 378 ASN A N 1
ATOM 3021 C CA . ASN A 1 379 ? 34.800 78.769 1.026 1.00 17.04 378 ASN A CA 1
ATOM 3022 C C . ASN A 1 379 ? 35.634 79.209 2.209 1.00 20.25 378 ASN A C 1
ATOM 3023 O O . ASN A 1 379 ? 35.993 78.402 3.055 1.00 25.15 378 ASN A O 1
ATOM 3028 N N . ILE A 1 380 ? 35.926 80.497 2.289 1.00 19.28 379 ILE A N 1
ATOM 3029 C CA . ILE A 1 380 ? 36.703 81.011 3.387 1.00 22.92 379 ILE A CA 1
ATOM 3030 C C . ILE A 1 380 ? 35.884 81.047 4.704 1.00 21.15 379 ILE A C 1
ATOM 3031 O O . ILE A 1 380 ? 36.441 81.262 5.768 1.00 30.25 379 ILE A O 1
ATOM 3036 N N . ILE A 1 381 ? 34.596 80.753 4.665 1.00 20.73 380 ILE A N 1
ATOM 3037 C CA . ILE A 1 381 ? 33.825 80.611 5.897 1.00 19.66 380 ILE A CA 1
ATOM 3038 C C . ILE A 1 381 ? 34.407 79.529 6.805 1.00 17.87 380 ILE A C 1
ATOM 3039 O O . ILE A 1 381 ? 34.336 79.641 8.025 1.00 22.92 380 ILE A O 1
ATOM 3044 N N . GLY A 1 382 ? 34.938 78.460 6.219 1.00 17.45 381 GLY A N 1
ATOM 3045 C CA . GLY A 1 382 ? 35.512 77.398 7.013 1.00 16.61 381 GLY A CA 1
ATOM 3046 C C . GLY A 1 382 ? 36.693 77.853 7.845 1.00 19.04 381 GLY A C 1
ATOM 3047 O O . GLY A 1 382 ? 36.876 77.418 8.988 1.00 28.43 381 GLY A O 1
ATOM 3048 N N . VAL A 1 383 ? 37.498 78.737 7.288 1.00 14.21 382 VAL A N 1
ATOM 3049 C CA . VAL A 1 383 ? 38.716 79.197 7.945 1.00 16.19 382 VAL A CA 1
ATOM 3050 C C . VAL A 1 383 ? 38.444 79.977 9.222 1.00 22.52 382 VAL A C 1
ATOM 3051 O O . VAL A 1 383 ? 39.070 79.722 10.247 1.00 25.08 382 VAL A O 1
ATOM 3055 N N . SER A 1 384 ? 37.535 80.930 9.163 1.00 19.71 383 SER A N 1
ATOM 3056 C CA . SER A 1 384 ? 37.260 81.725 10.326 1.00 16.68 383 SER A CA 1
ATOM 3057 C C . SER A 1 384 ? 36.587 80.852 11.395 1.00 25.72 383 SER A C 1
ATOM 3058 O O . SER A 1 384 ? 36.893 80.951 12.589 1.00 23.97 383 SER A O 1
ATOM 3061 N N . SER A 1 385 ? 35.660 79.999 10.971 1.00 20.52 384 SER A N 1
ATOM 3062 C CA . SER A 1 385 ? 34.902 79.229 11.926 1.00 19.76 384 SER A CA 1
ATOM 3063 C C . SER A 1 385 ? 35.759 78.224 12.640 1.00 24.00 384 SER A C 1
ATOM 3064 O O . SER A 1 385 ? 35.755 78.186 13.856 1.00 23.02 384 SER A O 1
ATOM 3067 N N . VAL A 1 386 ? 36.517 77.424 11.915 1.00 21.88 385 VAL A N 1
ATOM 3068 C CA . VAL A 1 386 ? 37.383 76.460 12.570 1.00 23.44 385 VAL A CA 1
ATOM 3069 C C . VAL A 1 386 ? 38.460 77.143 13.413 1.00 26.13 385 VAL A C 1
ATOM 3070 O O . VAL A 1 386 ? 39.041 76.489 14.283 1.00 21.75 385 VAL A O 1
ATOM 3074 N N . ALA A 1 387 ? 38.747 78.421 13.129 1.00 19.87 386 ALA A N 1
ATOM 3075 C CA . ALA A 1 387 ? 39.741 79.192 13.889 1.00 21.36 386 ALA A CA 1
ATOM 3076 C C . ALA A 1 387 ? 39.199 79.795 15.174 1.00 25.77 386 ALA A C 1
ATOM 3077 O O . ALA A 1 387 ? 39.872 79.810 16.196 1.00 27.50 386 ALA A O 1
ATOM 3079 N N . TYR A 1 388 ? 37.977 80.286 15.102 1.00 27.26 387 TYR A N 1
ATOM 3080 C CA . TYR A 1 388 ? 37.263 80.695 16.293 1.00 25.78 387 TYR A CA 1
ATOM 3081 C C . TYR A 1 388 ? 37.190 79.550 17.293 1.00 26.62 387 TYR A C 1
ATOM 3082 O O . TYR A 1 388 ? 37.478 79.741 18.465 1.00 31.93 387 TYR A O 1
ATOM 3091 N N . PHE A 1 389 ? 36.829 78.363 16.823 1.00 26.67 388 PHE A N 1
ATOM 3092 C CA . PHE A 1 389 ? 36.625 77.244 17.720 1.00 27.53 388 PHE A CA 1
ATOM 3093 C C . PHE A 1 389 ? 37.897 76.822 18.429 1.00 28.53 388 PHE A C 1
ATOM 3094 O O . PHE A 1 389 ? 37.862 76.359 19.564 1.00 28.40 388 PHE A O 1
ATOM 3102 N N . SER A 1 390 ? 39.027 76.982 17.764 1.00 29.12 389 SER A N 1
ATOM 3103 C CA . SER A 1 390 ? 40.300 76.736 18.416 1.00 24.97 389 SER A CA 1
ATOM 3104 C C . SER A 1 390 ? 40.628 77.831 19.420 1.00 28.03 389 SER A C 1
ATOM 3105 O O . SER A 1 390 ? 41.019 77.545 20.550 1.00 26.79 389 SER A O 1
ATOM 3108 N N . LEU A 1 391 ? 40.454 79.089 19.024 1.00 31.62 390 LEU A N 1
ATOM 3109 C CA . LEU A 1 391 ? 40.570 80.182 19.990 1.00 32.66 390 LEU A CA 1
ATOM 3110 C C . LEU A 1 391 ? 39.707 79.942 21.208 1.00 33.49 390 LEU A C 1
ATOM 3111 O O . LEU A 1 391 ? 40.056 80.398 22.276 1.00 34.47 390 LEU A O 1
ATOM 3116 N N . ARG A 1 392 ? 38.565 79.302 21.052 1.00 35.65 391 ARG A N 1
ATOM 3117 C CA . ARG A 1 392 ? 37.782 78.877 22.193 1.00 34.76 391 ARG A CA 1
ATOM 3118 C C . ARG A 1 392 ? 38.480 77.805 22.988 1.00 33.25 391 ARG A C 1
ATOM 3119 O O . ARG A 1 392 ? 38.388 77.773 24.180 1.00 31.16 391 ARG A O 1
ATOM 3127 N N . ASN A 1 393 ? 39.116 76.870 22.312 1.00 34.24 392 ASN A N 1
ATOM 3128 C CA . ASN A 1 393 ? 39.847 75.826 23.003 1.00 33.41 392 ASN A CA 1
ATOM 3129 C C . ASN A 1 393 ? 41.041 76.320 23.754 1.00 32.93 392 ASN A C 1
ATOM 3130 O O . ASN A 1 393 ? 41.358 75.800 24.791 1.00 38.53 392 ASN A O 1
ATOM 3135 N N . ILE A 1 394 ? 41.744 77.284 23.189 1.00 32.57 393 ILE A N 1
ATOM 3136 C CA . ILE A 1 394 ? 42.985 77.757 23.767 1.00 31.98 393 ILE A CA 1
ATOM 3137 C C . ILE A 1 394 ? 42.731 78.335 25.139 1.00 32.08 393 ILE A C 1
ATOM 3138 O O . ILE A 1 394 ? 43.451 78.035 26.068 1.00 31.62 393 ILE A O 1
ATOM 3143 N N . LEU A 1 395 ? 41.685 79.133 25.273 1.00 31.69 394 LEU A N 1
ATOM 3144 C CA . LEU A 1 395 ? 41.311 79.646 26.569 1.00 31.34 394 LEU A CA 1
ATOM 3145 C C . LEU A 1 395 ? 40.027 78.976 26.920 1.00 31.46 394 LEU A C 1
ATOM 3146 O O . LEU A 1 395 ? 39.067 79.134 26.219 1.00 37.32 394 LEU A O 1
ATOM 3151 N N . GLU A 1 396 ? 39.975 78.288 28.041 1.00 27.02 395 GLU A N 1
ATOM 3152 C CA . GLU A 1 396 ? 38.856 77.424 28.295 1.00 33.20 395 GLU A CA 1
ATOM 3153 C C . GLU A 1 396 ? 37.705 78.264 28.812 1.00 40.25 395 GLU A C 1
ATOM 3154 O O . GLU A 1 396 ? 37.390 78.241 29.983 1.00 55.31 395 GLU A O 1
ATOM 3160 N N . THR A 1 397 ? 37.072 79.006 27.911 1.00 35.19 396 THR A N 1
ATOM 3161 C CA . THR A 1 397 ? 36.004 79.911 28.290 1.00 41.60 396 THR A CA 1
ATOM 3162 C C . THR A 1 397 ? 34.800 79.155 28.685 1.00 48.61 396 THR A C 1
ATOM 3163 O O . THR A 1 397 ? 34.598 78.035 28.256 1.00 46.95 396 THR A O 1
ATOM 3167 N N . GLU A 1 398 ? 33.982 79.795 29.500 1.00 53.92 397 GLU A N 1
ATOM 3168 C CA . GLU A 1 398 ? 32.714 79.232 29.873 1.00 59.69 397 GLU A CA 1
ATOM 3169 C C . GLU A 1 398 ? 31.623 80.202 29.514 1.00 57.68 397 GLU A C 1
ATOM 3170 O O . GLU A 1 398 ? 30.929 80.730 30.363 1.00 58.39 397 GLU A O 1
ATOM 3176 N N . ASN A 1 399 ? 31.459 80.387 28.215 1.00 60.84 398 ASN A N 1
ATOM 3177 C CA . ASN A 1 399 ? 30.366 81.145 27.672 1.00 62.67 398 ASN A CA 1
ATOM 3178 C C . ASN A 1 399 ? 29.550 80.224 26.817 1.00 65.70 398 ASN A C 1
ATOM 3179 O O . ASN A 1 399 ? 30.070 79.612 25.909 1.00 66.01 398 ASN A O 1
ATOM 3184 N N . GLU A 1 400 ? 28.267 80.119 27.095 1.00 70.33 399 GLU A N 1
ATOM 3185 C CA . GLU A 1 400 ? 27.378 79.449 26.183 1.00 68.03 399 GLU A CA 1
ATOM 3186 C C . GLU A 1 400 ? 27.379 80.302 24.925 1.00 67.07 399 GLU A C 1
ATOM 3187 O O . GLU A 1 400 ? 27.333 79.795 23.806 1.00 66.81 399 GLU A O 1
ATOM 3193 N N . ASN A 1 401 ? 27.400 81.612 25.140 1.00 66.26 400 ASN A N 1
ATOM 3194 C CA . ASN A 1 401 ? 27.341 82.618 24.084 1.00 62.54 400 ASN A CA 1
ATOM 3195 C C . ASN A 1 401 ? 28.655 82.927 23.373 1.00 65.69 400 ASN A C 1
ATOM 3196 O O . ASN A 1 401 ? 29.717 82.624 23.886 1.00 62.05 400 ASN A O 1
ATOM 3198 N N . ASP A 1 402 ? 28.564 83.567 22.208 1.00 67.63 401 ASP A N 1
ATOM 3199 C CA . ASP A 1 402 ? 29.730 83.862 21.366 1.00 63.07 401 ASP A CA 1
ATOM 3200 C C . ASP A 1 402 ? 30.718 84.786 22.018 1.00 53.89 401 ASP A C 1
ATOM 3201 O O . ASP A 1 402 ? 30.352 85.752 22.657 1.00 53.47 401 ASP A O 1
ATOM 3206 N N . ILE A 1 403 ? 31.989 84.505 21.794 1.00 56.80 402 ILE A N 1
ATOM 3207 C CA . ILE A 1 403 ? 33.041 85.320 22.365 1.00 49.61 402 ILE A CA 1
ATOM 3208 C C . ILE A 1 403 ? 33.747 86.192 21.351 1.00 44.52 402 ILE A C 1
ATOM 3209 O O . ILE A 1 403 ? 34.740 86.803 21.650 1.00 45.56 402 ILE A O 1
ATOM 3214 N N . THR A 1 404 ? 33.245 86.235 20.138 1.00 44.57 403 THR A N 1
ATOM 3215 C CA . THR A 1 404 ? 33.842 87.082 19.135 1.00 43.85 403 THR A CA 1
ATOM 3216 C C . THR A 1 404 ? 33.768 88.517 19.618 1.00 45.81 403 THR A C 1
ATOM 3217 O O . THR A 1 404 ? 32.798 88.919 20.220 1.00 51.95 403 THR A O 1
ATOM 3221 N N . GLY A 1 405 ? 34.810 89.292 19.383 1.00 42.40 404 GLY A N 1
ATOM 3222 C CA . GLY A 1 405 ? 34.761 90.703 19.692 1.00 43.09 404 GLY A CA 1
ATOM 3223 C C . GLY A 1 405 ? 34.809 91.171 21.129 1.00 45.46 404 GLY A C 1
ATOM 3224 O O . GLY A 1 405 ? 34.447 92.291 21.415 1.00 46.78 404 GLY A O 1
ATOM 3225 N N . ARG A 1 406 ? 35.263 90.337 22.040 1.00 43.02 405 ARG A N 1
ATOM 3226 C CA . ARG A 1 406 ? 35.438 90.771 23.411 1.00 41.84 405 ARG A CA 1
ATOM 3227 C C . ARG A 1 406 ? 36.589 90.076 24.099 1.00 44.99 405 ARG A C 1
ATOM 3228 O O . ARG A 1 406 ? 36.368 89.269 24.985 1.00 47.97 405 ARG A O 1
ATOM 3238 N N . ARG A 1 408 ? 38.923 91.920 25.454 1.00 48.92 407 ARG A N 1
ATOM 3239 C CA . ARG A 1 408 ? 39.494 92.976 26.253 1.00 49.00 407 ARG A CA 1
ATOM 3240 C C . ARG A 1 408 ? 38.477 93.511 27.224 1.00 49.95 407 ARG A C 1
ATOM 3241 O O . ARG A 1 408 ? 37.295 93.530 26.951 1.00 52.46 407 ARG A O 1
ATOM 3249 N N . GLY A 1 409 ? 38.952 93.922 28.382 1.00 57.43 408 GLY A N 1
ATOM 3250 C CA . GLY A 1 409 ? 38.089 94.449 29.402 1.00 52.81 408 GLY A CA 1
ATOM 3251 C C . GLY A 1 409 ? 37.415 95.715 28.933 1.00 55.04 408 GLY A C 1
ATOM 3252 O O . GLY A 1 409 ? 37.994 96.497 28.188 1.00 49.72 408 GLY A O 1
ATOM 3253 N N . LYS A 1 410 ? 36.154 95.858 29.312 1.00 64.03 409 LYS A N 1
ATOM 3254 C CA . LYS A 1 410 ? 35.340 96.986 28.906 1.00 62.36 409 LYS A CA 1
ATOM 3255 C C . LYS A 1 410 ? 34.888 97.741 30.128 1.00 63.60 409 LYS A C 1
ATOM 3256 O O . LYS A 1 410 ? 34.334 97.169 31.050 1.00 63.93 409 LYS A O 1
ATOM 3258 N N . THR A 1 411 ? 35.124 99.039 30.131 1.00 63.80 410 THR A N 1
ATOM 3259 C CA . THR A 1 411 ? 34.734 99.854 31.258 1.00 65.57 410 THR A CA 1
ATOM 3260 C C . THR A 1 411 ? 33.693 100.822 30.770 1.00 69.64 410 THR A C 1
ATOM 3261 O O . THR A 1 411 ? 33.892 101.533 29.798 1.00 62.74 410 THR A O 1
ATOM 3265 N N . VAL A 1 412 ? 32.583 100.852 31.480 1.00 77.61 411 VAL A N 1
ATOM 3266 C CA . VAL A 1 412 ? 31.394 101.508 31.012 1.00 77.91 411 VAL A CA 1
ATOM 3267 C C . VAL A 1 412 ? 30.919 102.521 32.030 1.00 86.60 411 VAL A C 1
ATOM 3268 O O . VAL A 1 412 ? 31.233 102.421 33.211 1.00 86.93 411 VAL A O 1
ATOM 3272 N N . LYS A 1 413 ? 30.159 103.501 31.554 1.00 92.32 412 LYS A N 1
ATOM 3273 C CA . LYS A 1 413 ? 29.420 104.383 32.432 1.00 85.68 412 LYS A CA 1
ATOM 3274 C C . LYS A 1 413 ? 28.065 103.728 32.607 1.00 93.98 412 LYS A C 1
ATOM 3275 O O . LYS A 1 413 ? 27.284 103.605 31.667 1.00 87.61 412 LYS A O 1
ATOM 3277 N N . ASN A 1 414 ? 27.808 103.302 33.835 1.00 100.40 413 ASN A N 1
ATOM 3278 C CA . ASN A 1 414 ? 26.605 102.578 34.204 1.00 98.38 413 ASN A CA 1
ATOM 3279 C C . ASN A 1 414 ? 25.427 103.518 34.346 1.00 101.23 413 ASN A C 1
ATOM 3280 O O . ASN A 1 414 ? 25.594 104.735 34.345 1.00 100.85 413 ASN A O 1
ATOM 3282 N N . ASN A 1 415 ? 24.233 102.956 34.469 1.00 98.81 414 ASN A N 1
ATOM 3283 C CA . ASN A 1 415 ? 23.064 103.783 34.693 1.00 101.42 414 ASN A CA 1
ATOM 3284 C C . ASN A 1 415 ? 23.297 104.540 35.988 1.00 103.18 414 ASN A C 1
ATOM 3285 O O . ASN A 1 415 ? 22.970 105.721 36.096 1.00 103.54 414 ASN A O 1
ATOM 3287 N N . LYS A 1 416 ? 23.881 103.855 36.965 1.00 101.97 415 LYS A N 1
ATOM 3288 C CA . LYS A 1 416 ? 24.231 104.480 38.235 1.00 102.43 415 LYS A CA 1
ATOM 3289 C C . LYS A 1 416 ? 25.733 104.422 38.526 1.00 107.06 415 LYS A C 1
ATOM 3290 O O . LYS A 1 416 ? 26.369 103.374 38.397 1.00 104.92 415 LYS A O 1
ATOM 3292 N N . GLY A 1 417 ? 26.288 105.568 38.904 1.00 105.95 416 GLY A N 1
ATOM 3293 C CA . GLY A 1 417 ? 27.659 105.680 39.372 1.00 102.97 416 GLY A CA 1
ATOM 3294 C C . GLY A 1 417 ? 28.693 105.999 38.309 1.00 96.53 416 GLY A C 1
ATOM 3295 O O . GLY A 1 417 ? 29.809 106.394 38.622 1.00 97.86 416 GLY A O 1
ATOM 3296 N N . GLU A 1 418 ? 28.321 105.836 37.050 1.00 92.10 417 GLU A N 1
ATOM 3297 C CA . GLU A 1 418 ? 29.033 106.436 35.934 1.00 94.71 417 GLU A CA 1
ATOM 3298 C C . GLU A 1 418 ? 30.275 105.680 35.474 1.00 95.74 417 GLU A C 1
ATOM 3299 O O . GLU A 1 418 ? 30.863 106.030 34.452 1.00 102.08 417 GLU A O 1
ATOM 3301 N N . GLU A 1 419 ? 30.678 104.647 36.204 1.00 89.00 418 GLU A N 1
ATOM 3302 C CA . GLU A 1 419 ? 31.772 103.797 35.737 1.00 84.86 418 GLU A CA 1
ATOM 3303 C C . GLU A 1 419 ? 31.667 102.394 36.292 1.00 85.86 418 GLU A C 1
ATOM 3304 O O . GLU A 1 419 ? 31.372 102.215 37.468 1.00 97.02 418 GLU A O 1
ATOM 3306 N N . LYS A 1 420 ? 31.944 101.404 35.453 1.00 78.83 419 LYS A N 1
ATOM 3307 C CA . LYS A 1 420 ? 32.004 100.023 35.886 1.00 75.07 419 LYS A CA 1
ATOM 3308 C C . LYS A 1 420 ? 32.843 99.291 34.870 1.00 75.70 419 LYS A C 1
ATOM 3309 O O . LYS A 1 420 ? 33.058 99.794 33.784 1.00 75.16 419 LYS A O 1
ATOM 3315 N N . TYR A 1 421 ? 33.345 98.121 35.228 1.00 74.99 420 TYR A N 1
ATOM 3316 C CA . TYR A 1 421 ? 34.314 97.434 34.398 1.00 72.41 420 TYR A CA 1
ATOM 3317 C C . TYR A 1 421 ? 33.882 96.016 34.109 1.00 74.57 420 TYR A C 1
ATOM 3318 O O . TYR A 1 421 ? 33.293 95.375 34.961 1.00 70.97 420 TYR A O 1
ATOM 3327 N N . VAL A 1 422 ? 34.082 95.525 32.895 1.00 71.23 421 VAL A N 1
ATOM 3328 C CA . VAL A 1 422 ? 33.504 94.227 32.569 1.00 64.60 421 VAL A CA 1
ATOM 3329 C C . VAL A 1 422 ? 34.508 93.154 32.231 1.00 63.60 421 VAL A C 1
ATOM 3330 O O . VAL A 1 422 ? 35.646 93.429 31.916 1.00 64.48 421 VAL A O 1
ATOM 3334 N N . SER A 1 423 ? 34.057 91.916 32.330 1.00 69.67 422 SER A N 1
ATOM 3335 C CA . SER A 1 423 ? 34.924 90.775 32.195 1.00 65.16 422 SER A CA 1
ATOM 3336 C C . SER A 1 423 ? 35.567 90.805 30.855 1.00 59.55 422 SER A C 1
ATOM 3337 O O . SER A 1 423 ? 34.897 90.904 29.842 1.00 64.42 422 SER A O 1
ATOM 3340 N N . GLY A 1 424 ? 36.870 90.624 30.850 1.00 55.46 423 GLY A N 1
ATOM 3341 C CA . GLY A 1 424 ? 37.575 90.492 29.614 1.00 49.22 423 GLY A CA 1
ATOM 3342 C C . GLY A 1 424 ? 37.880 89.030 29.537 1.00 52.89 423 GLY A C 1
ATOM 3343 O O . GLY A 1 424 ? 38.464 88.469 30.450 1.00 60.48 423 GLY A O 1
ATOM 3344 N N . GLU A 1 425 ? 37.484 88.410 28.435 1.00 51.86 424 GLU A N 1
ATOM 3345 C CA . GLU A 1 425 ? 37.736 87.003 28.243 1.00 48.48 424 GLU A CA 1
ATOM 3346 C C . GLU A 1 425 ? 39.226 86.839 28.281 1.00 47.20 424 GLU A C 1
ATOM 3347 O O . GLU A 1 425 ? 39.711 85.803 28.691 1.00 45.19 424 GLU A O 1
ATOM 3353 N N . VAL A 1 426 ? 39.980 87.858 27.838 1.00 48.91 425 VAL A N 1
ATOM 3354 C CA . VAL A 1 426 ? 41.420 87.737 27.947 1.00 46.41 425 VAL A CA 1
ATOM 3355 C C . VAL A 1 426 ? 41.798 88.061 29.366 1.00 45.44 425 VAL A C 1
ATOM 3356 O O . VAL A 1 426 ? 42.950 87.950 29.732 1.00 45.31 425 VAL A O 1
ATOM 3360 N N . ASP A 1 427 ? 40.816 88.466 30.158 1.00 48.14 426 ASP A N 1
ATOM 3361 C CA . ASP A 1 427 ? 41.019 88.948 31.481 1.00 48.53 426 ASP A CA 1
ATOM 3362 C C . ASP A 1 427 ? 40.485 87.928 32.482 1.00 47.40 426 ASP A C 1
ATOM 3363 O O . ASP A 1 427 ? 40.923 87.925 33.609 1.00 54.13 426 ASP A O 1
ATOM 3368 N N . LYS A 1 428 ? 39.598 87.023 32.070 1.00 42.62 427 LYS A N 1
ATOM 3369 C CA . LYS A 1 428 ? 39.290 85.881 32.875 1.00 42.23 427 LYS A CA 1
ATOM 3370 C C . LYS A 1 428 ? 40.468 84.932 33.004 1.00 46.02 427 LYS A C 1
ATOM 3371 O O . LYS A 1 428 ? 40.545 84.203 33.969 1.00 48.06 427 LYS A O 1
ATOM 3377 N N . ILE A 1 429 ? 41.405 84.977 32.066 1.00 47.18 428 ILE A N 1
ATOM 3378 C CA . ILE A 1 429 ? 42.555 84.067 32.118 1.00 45.02 428 ILE A CA 1
ATOM 3379 C C . ILE A 1 429 ? 43.192 84.065 33.490 1.00 45.78 428 ILE A C 1
ATOM 3380 O O . ILE A 1 429 ? 43.548 83.005 34.037 1.00 46.77 428 ILE A O 1
ATOM 3385 N N . TYR A 1 430 ? 43.311 85.268 34.042 1.00 47.94 429 TYR A N 1
ATOM 3386 C CA . TYR A 1 430 ? 43.875 85.480 35.365 1.00 49.70 429 TYR A CA 1
ATOM 3387 C C . TYR A 1 430 ? 42.817 85.379 36.469 1.00 46.71 429 TYR A C 1
ATOM 3388 O O . TYR A 1 430 ? 43.039 84.766 37.522 1.00 48.72 429 TYR A O 1
ATOM 3397 N N . ASN A 1 431 ? 41.644 85.932 36.213 1.00 47.87 430 ASN A N 1
ATOM 3398 C CA . ASN A 1 431 ? 40.639 85.948 37.245 1.00 50.08 430 ASN A CA 1
ATOM 3399 C C . ASN A 1 431 ? 40.308 84.534 37.665 1.00 50.81 430 ASN A C 1
ATOM 3400 O O . ASN A 1 431 ? 40.083 84.278 38.830 1.00 50.99 430 ASN A O 1
ATOM 3405 N N . GLU A 1 432 ? 40.327 83.616 36.702 1.00 52.45 431 GLU A N 1
ATOM 3406 C CA . GLU A 1 432 ? 39.924 82.231 36.913 1.00 51.13 431 GLU A CA 1
ATOM 3407 C C . GLU A 1 432 ? 41.075 81.300 37.221 1.00 47.63 431 GLU A C 1
ATOM 3408 O O . GLU A 1 432 ? 40.863 80.094 37.269 1.00 49.29 431 GLU A O 1
ATOM 3414 N N . ASN A 1 433 ? 42.269 81.837 37.439 1.00 50.17 432 ASN A N 1
ATOM 3415 C CA . ASN A 1 433 ? 43.425 81.011 37.766 1.00 49.67 432 ASN A CA 1
ATOM 3416 C C . ASN A 1 433 ? 43.632 79.891 36.759 1.00 54.09 432 ASN A C 1
ATOM 3417 O O . ASN A 1 433 ? 43.787 78.722 37.117 1.00 61.58 432 ASN A O 1
ATOM 3422 N N . LYS A 1 434 ? 43.630 80.284 35.496 1.00 51.32 433 LYS A N 1
ATOM 3423 C CA . LYS A 1 434 ? 43.870 79.369 34.382 1.00 43.85 433 LYS A CA 1
ATOM 3424 C C . LYS A 1 434 ? 45.169 79.706 33.687 1.00 48.01 433 LYS A C 1
ATOM 3425 O O . LYS A 1 434 ? 45.362 79.245 32.581 1.00 51.95 433 LYS A O 1
ATOM 3431 N N . LYS A 1 435 ? 46.052 80.502 34.275 1.00 47.36 434 LYS A N 1
ATOM 3432 C CA . LYS A 1 435 ? 47.225 80.960 33.518 1.00 44.43 434 LYS A CA 1
ATOM 3433 C C . LYS A 1 435 ? 48.053 79.783 33.058 1.00 44.00 434 LYS A C 1
ATOM 3434 O O . LYS A 1 435 ? 48.538 79.752 31.947 1.00 41.22 434 LYS A O 1
ATOM 3440 N N . ASN A 1 436 ? 48.184 78.795 33.920 1.00 50.27 435 ASN A N 1
ATOM 3441 C CA . ASN A 1 436 ? 49.025 77.624 33.611 1.00 47.91 435 ASN A CA 1
ATOM 3442 C C . ASN A 1 436 ? 48.487 76.784 32.456 1.00 50.37 435 ASN A C 1
ATOM 3443 O O . ASN A 1 436 ? 49.232 76.359 31.607 1.00 46.61 435 ASN A O 1
ATOM 3448 N N . GLU A 1 437 ? 47.181 76.565 32.452 1.00 51.56 436 GLU A N 1
ATOM 3449 C CA . GLU A 1 437 ? 46.521 75.764 31.434 1.00 42.52 436 GLU A CA 1
ATOM 3450 C C . GLU A 1 437 ? 46.542 76.477 30.109 1.00 44.14 436 GLU A C 1
ATOM 3451 O O . GLU A 1 437 ? 46.761 75.853 29.080 1.00 43.01 436 GLU A O 1
ATOM 3457 N N . VAL A 1 438 ? 46.307 77.783 30.109 1.00 42.81 437 VAL A N 1
ATOM 3458 C CA . VAL A 1 438 ? 46.322 78.557 28.880 1.00 36.71 437 VAL A CA 1
ATOM 3459 C C . VAL A 1 438 ? 47.740 78.709 28.338 1.00 38.19 437 VAL A C 1
ATOM 3460 O O . VAL A 1 438 ? 47.968 78.699 27.128 1.00 36.25 437 VAL A O 1
ATOM 3464 N N . LYS A 1 439 ? 48.707 78.849 29.230 1.00 40.29 438 LYS A N 1
ATOM 3465 C CA . LYS A 1 439 ? 50.107 78.870 28.799 1.00 40.73 438 LYS A CA 1
ATOM 3466 C C . LYS A 1 439 ? 50.434 77.632 27.993 1.00 40.61 438 LYS A C 1
ATOM 3467 O O . LYS A 1 439 ? 50.966 77.740 26.897 1.00 39.36 438 LYS A O 1
ATOM 3473 N N . GLU A 1 440 ? 50.124 76.464 28.543 1.00 40.26 439 GLU A N 1
ATOM 3474 C CA . GLU A 1 440 ? 50.396 75.236 27.841 1.00 39.20 439 GLU A CA 1
ATOM 3475 C C . GLU A 1 440 ? 49.492 75.128 26.619 1.00 39.11 439 GLU A C 1
ATOM 3476 O O . GLU A 1 440 ? 49.942 74.670 25.568 1.00 36.24 439 GLU A O 1
ATOM 3482 N N . ASN A 1 441 ? 48.246 75.569 26.726 1.00 39.31 440 ASN A N 1
ATOM 3483 C CA . ASN A 1 441 ? 47.377 75.565 25.553 1.00 35.98 440 ASN A CA 1
ATOM 3484 C C . ASN A 1 441 ? 47.898 76.432 24.416 1.00 32.95 440 ASN A C 1
ATOM 3485 O O . ASN A 1 441 ? 47.790 76.058 23.272 1.00 31.82 440 ASN A O 1
ATOM 3490 N N . LEU A 1 442 ? 48.366 77.624 24.739 1.00 31.35 441 LEU A N 1
ATOM 3491 C CA . LEU A 1 442 ? 48.851 78.531 23.726 1.00 26.74 441 LEU A CA 1
ATOM 3492 C C . LEU A 1 442 ? 50.075 77.973 23.053 1.00 28.83 441 LEU A C 1
ATOM 3493 O O . LEU A 1 442 ? 50.247 78.148 21.873 1.00 27.65 441 LEU A O 1
ATOM 3498 N N . LYS A 1 443 ? 50.938 77.349 23.831 1.00 33.98 442 LYS A N 1
ATOM 3499 C CA . LYS A 1 443 ? 52.178 76.826 23.304 1.00 36.49 442 LYS A CA 1
ATOM 3500 C C . LYS A 1 443 ? 51.947 75.777 22.236 1.00 32.87 442 LYS A C 1
ATOM 3501 O O . LYS A 1 443 ? 52.713 75.688 21.295 1.00 37.92 442 LYS A O 1
ATOM 3515 N N . PHE A 1 445 ? 49.533 75.511 19.978 1.00 30.16 444 PHE A N 1
ATOM 3516 C CA . PHE A 1 445 ? 49.308 76.179 18.705 1.00 25.66 444 PHE A CA 1
ATOM 3517 C C . PHE A 1 445 ? 50.479 77.007 18.215 1.00 24.50 444 PHE A C 1
ATOM 3518 O O . PHE A 1 445 ? 50.828 76.939 17.051 1.00 31.53 444 PHE A O 1
ATOM 3526 N N . TYR A 1 446 ? 51.083 77.774 19.087 1.00 25.33 445 TYR A N 1
ATOM 3527 C CA . TYR A 1 446 ? 52.084 78.731 18.661 1.00 31.00 445 TYR A CA 1
ATOM 3528 C C . TYR A 1 446 ? 53.335 78.443 19.421 1.00 37.68 445 TYR A C 1
ATOM 3529 O O . TYR A 1 446 ? 53.228 78.119 20.594 1.00 38.53 445 TYR A O 1
ATOM 3538 N N . SER A 1 447 ? 54.509 78.531 18.801 1.00 38.05 446 SER A N 1
ATOM 3539 C CA . SER A 1 447 ? 55.738 78.295 19.567 1.00 34.49 446 SER A CA 1
ATOM 3540 C C . SER A 1 447 ? 56.348 79.623 19.994 1.00 34.13 446 SER A C 1
ATOM 3541 O O . SER A 1 447 ? 57.023 80.269 19.208 1.00 40.37 446 SER A O 1
ATOM 3544 N N . TYR A 1 448 ? 56.081 80.014 21.228 1.00 36.90 447 TYR A N 1
ATOM 3545 C CA . TYR A 1 448 ? 56.652 81.210 21.813 1.00 37.53 447 TYR A CA 1
ATOM 3546 C C . TYR A 1 448 ? 56.658 80.899 23.298 1.00 41.50 447 TYR A C 1
ATOM 3547 O O . TYR A 1 448 ? 55.857 80.077 23.733 1.00 45.56 447 TYR A O 1
ATOM 3556 N N . ASP A 1 449 ? 57.555 81.518 24.045 1.00 39.75 448 ASP A N 1
ATOM 3557 C CA . ASP A 1 449 ? 57.593 81.324 25.508 1.00 49.20 448 ASP A CA 1
ATOM 3558 C C . ASP A 1 449 ? 56.788 82.457 26.103 1.00 52.85 448 ASP A C 1
ATOM 3559 O O . ASP A 1 449 ? 57.333 83.493 26.468 1.00 56.22 448 ASP A O 1
ATOM 3564 N N . PHE A 1 450 ? 55.485 82.268 26.168 1.00 47.90 449 PHE A N 1
ATOM 3565 C CA . PHE A 1 450 ? 54.610 83.296 26.647 1.00 43.32 449 PHE A CA 1
ATOM 3566 C C . PHE A 1 450 ? 54.961 83.547 28.089 1.00 43.73 449 PHE A C 1
ATOM 3567 O O . PHE A 1 450 ? 55.374 82.629 28.794 1.00 46.98 449 PHE A O 1
ATOM 3575 N N . ASN A 1 451 ? 54.847 84.801 28.488 1.00 48.43 450 ASN A N 1
ATOM 3576 C CA . ASN A 1 451 ? 54.967 85.177 29.860 1.00 50.21 450 ASN A CA 1
ATOM 3577 C C . ASN A 1 451 ? 53.563 85.410 30.266 1.00 51.36 450 ASN A C 1
ATOM 3578 O O . ASN A 1 451 ? 52.959 86.306 29.738 1.00 59.07 450 ASN A O 1
ATOM 3591 N N . ASP A 1 453 ? 52.601 86.434 33.145 1.00 55.20 452 ASP A N 1
ATOM 3592 C CA . ASP A 1 453 ? 52.699 87.763 33.768 1.00 50.38 452 ASP A CA 1
ATOM 3593 C C . ASP A 1 453 ? 53.015 88.612 32.582 1.00 49.81 452 ASP A C 1
ATOM 3594 O O . ASP A 1 453 ? 53.202 88.078 31.502 1.00 53.08 452 ASP A O 1
ATOM 3599 N N . ASN A 1 454 ? 53.127 89.913 32.765 1.00 48.82 453 ASN A N 1
ATOM 3600 C CA . ASN A 1 454 ? 53.258 90.776 31.603 1.00 48.52 453 ASN A CA 1
ATOM 3601 C C . ASN A 1 454 ? 51.999 90.661 30.786 1.00 47.42 453 ASN A C 1
ATOM 3602 O O . ASN A 1 454 ? 52.055 90.438 29.583 1.00 46.76 453 ASN A O 1
ATOM 3607 N N . LYS A 1 455 ? 50.873 90.830 31.459 1.00 47.56 454 LYS A N 1
ATOM 3608 C CA . LYS A 1 455 ? 49.572 90.535 30.868 1.00 50.37 454 LYS A CA 1
ATOM 3609 C C . LYS A 1 455 ? 49.301 91.417 29.672 1.00 43.61 454 LYS A C 1
ATOM 3610 O O . LYS A 1 455 ? 48.728 90.958 28.711 1.00 43.69 454 LYS A O 1
ATOM 3616 N N . ASN A 1 456 ? 49.697 92.674 29.706 1.00 46.48 455 ASN A N 1
ATOM 3617 C CA . ASN A 1 456 ? 49.393 93.509 28.546 1.00 46.25 455 ASN A CA 1
ATOM 3618 C C . ASN A 1 456 ? 49.858 92.873 27.245 1.00 50.60 455 ASN A C 1
ATOM 3619 O O . ASN A 1 456 ? 49.146 92.919 26.252 1.00 47.23 455 ASN A O 1
ATOM 3624 N N . GLU A 1 457 ? 51.045 92.272 27.258 1.00 53.00 456 GLU A N 1
ATOM 3625 C CA . GLU A 1 457 ? 51.572 91.654 26.047 1.00 47.63 456 GLU A CA 1
ATOM 3626 C C . GLU A 1 457 ? 50.595 90.613 25.560 1.00 45.61 456 GLU A C 1
ATOM 3627 O O . GLU A 1 457 ? 50.266 90.545 24.396 1.00 49.52 456 GLU A O 1
ATOM 3633 N N . ILE A 1 458 ? 50.084 89.838 26.502 1.00 46.05 457 ILE A N 1
ATOM 3634 C CA . ILE A 1 458 ? 49.184 88.752 26.209 1.00 43.26 457 ILE A CA 1
ATOM 3635 C C . ILE A 1 458 ? 47.828 89.274 25.746 1.00 39.14 457 ILE A C 1
ATOM 3636 O O . ILE A 1 458 ? 47.309 88.826 24.724 1.00 37.60 457 ILE A O 1
ATOM 3641 N N . GLU A 1 459 ? 47.266 90.240 26.461 1.00 45.35 458 GLU A N 1
ATOM 3642 C CA . GLU A 1 459 ? 45.948 90.727 26.067 1.00 45.65 458 GLU A CA 1
ATOM 3643 C C . GLU A 1 459 ? 45.999 91.296 24.663 1.00 46.29 458 GLU A C 1
ATOM 3644 O O . GLU A 1 459 ? 45.123 91.034 23.853 1.00 45.92 458 GLU A O 1
ATOM 3650 N N . ASP A 1 460 ? 47.053 92.048 24.360 1.00 43.21 459 ASP A N 1
ATOM 3651 C CA . ASP A 1 460 ? 47.197 92.643 23.033 1.00 40.67 459 ASP A CA 1
ATOM 3652 C C . ASP A 1 460 ? 47.309 91.609 21.942 1.00 39.23 459 ASP A C 1
ATOM 3653 O O . ASP A 1 460 ? 46.932 91.888 20.810 1.00 37.99 459 ASP A O 1
ATOM 3658 N N . PHE A 1 461 ? 47.839 90.433 22.301 1.00 35.85 460 PHE A N 1
ATOM 3659 C CA . PHE A 1 461 ? 48.009 89.289 21.394 1.00 29.63 460 PHE A CA 1
ATOM 3660 C C . PHE A 1 461 ? 46.703 88.584 21.087 1.00 29.39 460 PHE A C 1
ATOM 3661 O O . PHE A 1 461 ? 46.330 88.475 19.939 1.00 27.96 460 PHE A O 1
ATOM 3669 N N . PHE A 1 462 ? 45.995 88.121 22.111 1.00 26.10 461 PHE A N 1
ATOM 3670 C CA . PHE A 1 462 ? 44.713 87.514 21.855 1.00 24.16 461 PHE A CA 1
ATOM 3671 C C . PHE A 1 462 ? 43.804 88.439 21.059 1.00 29.30 461 PHE A C 1
ATOM 3672 O O . PHE A 1 462 ? 43.119 88.020 20.153 1.00 33.23 461 PHE A O 1
ATOM 3680 N N . ALA A 1 463 ? 43.852 89.719 21.364 1.00 31.89 462 ALA A N 1
ATOM 3681 C CA . ALA A 1 463 ? 43.101 90.659 20.569 1.00 29.13 462 ALA A CA 1
ATOM 3682 C C . ALA A 1 463 ? 43.565 90.647 19.109 1.00 24.18 462 ALA A C 1
ATOM 3683 O O . ALA A 1 463 ? 42.887 91.194 18.270 1.00 28.09 462 ALA A O 1
ATOM 3685 N N . ASN A 1 464 ? 44.740 90.111 18.807 1.00 22.21 463 ASN A N 1
ATOM 3686 C CA . ASN A 1 464 ? 45.111 89.934 17.420 1.00 24.94 463 ASN A CA 1
ATOM 3687 C C . ASN A 1 464 ? 44.403 88.776 16.769 1.00 32.26 463 ASN A C 1
ATOM 3688 O O . ASN A 1 464 ? 43.886 88.929 15.668 1.00 34.65 463 ASN A O 1
ATOM 3693 N N . ILE A 1 465 ? 44.341 87.646 17.443 1.00 29.43 464 ILE A N 1
ATOM 3694 C CA . ILE A 1 465 ? 43.674 86.496 16.880 1.00 22.52 464 ILE A CA 1
ATOM 3695 C C . ILE A 1 465 ? 42.176 86.780 16.712 1.00 26.38 464 ILE A C 1
ATOM 3696 O O . ILE A 1 465 ? 41.578 86.444 15.692 1.00 23.86 464 ILE A O 1
ATOM 3701 N N . ASP A 1 466 ? 41.557 87.396 17.708 1.00 27.68 465 ASP A N 1
ATOM 3702 C CA . ASP A 1 466 ? 40.149 87.760 17.599 1.00 30.76 465 ASP A CA 1
ATOM 3703 C C . ASP A 1 466 ? 39.854 88.685 16.399 1.00 28.88 465 ASP A C 1
ATOM 3704 O O . ASP A 1 466 ? 39.178 88.308 15.469 1.00 33.80 465 ASP A O 1
ATOM 3709 N N . GLU A 1 467 ? 40.432 89.861 16.406 1.00 24.61 466 GLU A N 1
ATOM 3710 C CA . GLU A 1 467 ? 40.186 90.833 15.342 1.00 31.54 466 GLU A CA 1
ATOM 3711 C C . GLU A 1 467 ? 40.574 90.291 13.972 1.00 21.84 466 GLU A C 1
ATOM 3712 O O . GLU A 1 467 ? 39.956 90.626 12.980 1.00 20.80 466 GLU A O 1
ATOM 3718 N N . ALA A 1 468 ? 41.585 89.427 13.936 1.00 20.24 467 ALA A N 1
ATOM 3719 C CA . ALA A 1 468 ? 41.945 88.802 12.697 1.00 19.82 467 ALA A CA 1
ATOM 3720 C C . ALA A 1 468 ? 40.815 87.945 12.201 1.00 20.02 467 ALA A C 1
ATOM 3721 O O . ALA A 1 468 ? 40.330 88.146 11.077 1.00 22.66 467 ALA A O 1
ATOM 3723 N N . ILE A 1 469 ? 40.384 87.001 13.013 1.00 19.99 468 ILE A N 1
ATOM 3724 C CA . ILE A 1 469 ? 39.301 86.141 12.630 1.00 21.99 468 ILE A CA 1
ATOM 3725 C C . ILE A 1 469 ? 38.063 86.945 12.273 1.00 24.51 468 ILE A C 1
ATOM 3726 O O . ILE A 1 469 ? 37.364 86.619 11.302 1.00 27.01 468 ILE A O 1
ATOM 3731 N N . SER A 1 470 ? 37.765 88.005 13.004 1.00 23.22 469 SER A N 1
ATOM 3732 C CA . SER A 1 470 ? 36.573 88.757 12.699 1.00 19.16 469 SER A CA 1
ATOM 3733 C C . SER A 1 470 ? 36.671 89.420 11.333 1.00 25.61 469 SER A C 1
ATOM 3734 O O . SER A 1 470 ? 35.745 89.326 10.549 1.00 26.76 469 SER A O 1
ATOM 3737 N N . SER A 1 471 ? 37.801 90.047 11.012 1.00 25.00 470 SER A N 1
ATOM 3738 C CA . SER A 1 471 ? 37.936 90.738 9.718 1.00 27.16 470 SER A CA 1
ATOM 3739 C C . SER A 1 471 ? 37.491 89.854 8.557 1.00 23.05 470 SER A C 1
ATOM 3740 O O . SER A 1 471 ? 36.856 90.324 7.628 1.00 30.06 470 SER A O 1
ATOM 3743 N N . ILE A 1 472 ? 37.793 88.566 8.666 1.00 20.84 471 ILE A N 1
ATOM 3744 C CA . ILE A 1 472 ? 37.191 87.560 7.819 1.00 25.45 471 ILE A CA 1
ATOM 3745 C C . ILE A 1 472 ? 35.704 87.379 8.145 1.00 21.88 471 ILE A C 1
ATOM 3746 O O . ILE A 1 472 ? 34.832 87.700 7.353 1.00 21.02 471 ILE A O 1
ATOM 3751 N N . ARG A 1 473 ? 35.367 86.980 9.349 1.00 24.92 472 ARG A N 1
ATOM 3752 C CA . ARG A 1 473 ? 34.031 86.485 9.589 1.00 24.84 472 ARG A CA 1
ATOM 3753 C C . ARG A 1 473 ? 32.980 87.486 9.213 1.00 25.09 472 ARG A C 1
ATOM 3754 O O . ARG A 1 473 ? 31.981 87.136 8.643 1.00 29.16 472 ARG A O 1
ATOM 3762 N N . HIS A 1 474 ? 33.194 88.737 9.536 1.00 28.32 473 HIS A N 1
ATOM 3763 C CA . HIS A 1 474 ? 32.200 89.760 9.288 1.00 31.86 473 HIS A CA 1
ATOM 3764 C C . HIS A 1 474 ? 31.898 89.986 7.816 1.00 30.60 473 HIS A C 1
ATOM 3765 O O . HIS A 1 474 ? 30.798 90.360 7.460 1.00 32.64 473 HIS A O 1
ATOM 3772 N N . GLY A 1 475 ? 32.914 89.847 6.983 1.00 30.33 474 GLY A N 1
ATOM 3773 C CA . GLY A 1 475 ? 32.781 89.876 5.538 1.00 31.52 474 GLY A CA 1
ATOM 3774 C C . GLY A 1 475 ? 32.013 88.778 4.833 1.00 27.04 474 GLY A C 1
ATOM 3775 O O . GLY A 1 475 ? 31.347 89.014 3.846 1.00 25.03 474 GLY A O 1
ATOM 3776 N N . ILE A 1 476 ? 32.181 87.554 5.294 1.00 27.21 475 ILE A N 1
ATOM 3777 C CA . ILE A 1 476 ? 31.585 86.409 4.643 1.00 23.28 475 ILE A CA 1
ATOM 3778 C C . ILE A 1 476 ? 30.260 85.936 5.205 1.00 24.59 475 ILE A C 1
ATOM 3779 O O . ILE A 1 476 ? 29.371 85.588 4.464 1.00 22.65 475 ILE A O 1
ATOM 3784 N N . VAL A 1 477 ? 30.137 85.894 6.517 1.00 24.42 476 VAL A N 1
ATOM 3785 C CA . VAL A 1 477 ? 28.916 85.414 7.141 1.00 23.17 476 VAL A CA 1
ATOM 3786 C C . VAL A 1 477 ? 27.715 86.290 6.855 1.00 26.98 476 VAL A C 1
ATOM 3787 O O . VAL A 1 477 ? 26.611 85.801 6.764 1.00 37.41 476 VAL A O 1
ATOM 3791 N N . HIS A 1 478 ? 27.931 87.586 6.749 1.00 27.22 477 HIS A N 1
ATOM 3792 C CA . HIS A 1 478 ? 26.868 88.509 6.447 1.00 27.99 477 HIS A CA 1
ATOM 3793 C C . HIS A 1 478 ? 27.189 89.013 5.078 1.00 32.59 477 HIS A C 1
ATOM 3794 O O . HIS A 1 478 ? 28.306 89.397 4.829 1.00 35.96 477 HIS A O 1
ATOM 3801 N N . PHE A 1 479 ? 26.217 89.038 4.189 1.00 31.06 478 PHE A N 1
ATOM 3802 C CA . PHE A 1 479 ? 26.481 89.458 2.841 1.00 28.49 478 PHE A CA 1
ATOM 3803 C C . PHE A 1 479 ? 27.024 90.862 2.876 1.00 31.51 478 PHE A C 1
ATOM 3804 O O . PHE A 1 479 ? 26.457 91.732 3.496 1.00 34.08 478 PHE A O 1
ATOM 3812 N N . ASN A 1 480 ? 28.119 91.080 2.168 1.00 33.93 479 ASN A N 1
ATOM 3813 C CA . ASN A 1 480 ? 28.735 92.385 2.052 1.00 37.10 479 ASN A CA 1
ATOM 3814 C C . ASN A 1 480 ? 28.717 92.749 0.598 1.00 39.63 479 ASN A C 1
ATOM 3815 O O . ASN A 1 480 ? 29.247 92.032 -0.232 1.00 41.89 479 ASN A O 1
ATOM 3820 N N . LEU A 1 481 ? 28.110 93.871 0.278 1.00 36.92 480 LEU A N 1
ATOM 3821 C CA . LEU A 1 481 ? 27.901 94.209 -1.105 1.00 36.07 480 LEU A CA 1
ATOM 3822 C C . LEU A 1 481 ? 29.195 94.397 -1.846 1.00 38.80 480 LEU A C 1
ATOM 3823 O O . LEU A 1 481 ? 29.355 93.886 -2.935 1.00 46.62 480 LEU A O 1
ATOM 3828 N N . GLU A 1 482 ? 30.129 95.116 -1.245 1.00 37.07 481 GLU A N 1
ATOM 3829 C CA . GLU A 1 482 ? 31.313 95.565 -1.959 1.00 39.07 481 GLU A CA 1
ATOM 3830 C C . GLU A 1 482 ? 32.586 94.774 -1.732 1.00 38.73 481 GLU A C 1
ATOM 3831 O O . GLU A 1 482 ? 33.627 95.145 -2.244 1.00 33.82 481 GLU A O 1
ATOM 3833 N N . LEU A 1 483 ? 32.510 93.705 -0.951 1.00 41.92 482 LEU A N 1
ATOM 3834 C CA . LEU A 1 483 ? 33.668 92.863 -0.692 1.00 38.30 482 LEU A CA 1
ATOM 3835 C C . LEU A 1 483 ? 34.082 92.142 -1.939 1.00 34.63 482 LEU A C 1
ATOM 3836 O O . LEU A 1 483 ? 33.256 91.598 -2.633 1.00 39.72 482 LEU A O 1
ATOM 3841 N N . GLU A 1 484 ? 35.375 92.105 -2.202 1.00 32.23 483 GLU A N 1
ATOM 3842 C CA . GLU A 1 484 ? 35.878 91.455 -3.381 1.00 28.61 483 GLU A CA 1
ATOM 3843 C C . GLU A 1 484 ? 36.833 90.388 -2.956 1.00 29.81 483 GLU A C 1
ATOM 3844 O O . GLU A 1 484 ? 37.406 90.461 -1.901 1.00 31.37 483 GLU A O 1
ATOM 3850 N N . GLY A 1 485 ? 36.980 89.372 -3.779 1.00 28.53 484 GLY A N 1
ATOM 3851 C CA . GLY A 1 485 ? 37.782 88.231 -3.423 1.00 20.95 484 GLY A CA 1
ATOM 3852 C C . GLY A 1 485 ? 39.145 88.557 -2.891 1.00 22.64 484 GLY A C 1
ATOM 3853 O O . GLY A 1 485 ? 39.514 88.076 -1.851 1.00 22.58 484 GLY A O 1
ATOM 3854 N N . LYS A 1 486 ? 39.882 89.408 -3.580 1.00 23.93 485 LYS A N 1
ATOM 3855 C CA . LYS A 1 486 ? 41.302 89.561 -3.270 1.00 22.19 485 LYS A CA 1
ATOM 3856 C C . LYS A 1 486 ? 41.552 90.088 -1.874 1.00 29.58 485 LYS A C 1
ATOM 3857 O O . LYS A 1 486 ? 42.652 89.963 -1.365 1.00 39.78 485 LYS A O 1
ATOM 3859 N N . ASP A 1 487 ? 40.536 90.678 -1.255 1.00 29.27 486 ASP A N 1
ATOM 3860 C CA . ASP A 1 487 ? 40.739 91.467 -0.055 1.00 31.65 486 ASP A CA 1
ATOM 3861 C C . ASP A 1 487 ? 40.316 90.769 1.218 1.00 26.99 486 ASP A C 1
ATOM 3862 O O . ASP A 1 487 ? 40.212 91.400 2.265 1.00 31.49 486 ASP A O 1
ATOM 3867 N N . ILE A 1 488 ? 40.067 89.484 1.162 1.00 23.03 487 ILE A N 1
ATOM 3868 C CA . ILE A 1 488 ? 39.526 88.791 2.304 1.00 20.52 487 ILE A CA 1
ATOM 3869 C C . ILE A 1 488 ? 40.618 88.699 3.355 1.00 24.59 487 ILE A C 1
ATOM 3870 O O . ILE A 1 488 ? 40.353 88.807 4.542 1.00 23.30 487 ILE A O 1
ATOM 3875 N N . PHE A 1 489 ? 41.854 88.646 2.898 1.00 24.12 488 PHE A N 1
ATOM 3876 C CA . PHE A 1 489 ? 43.003 88.521 3.773 1.00 26.01 488 PHE A CA 1
ATOM 3877 C C . PHE A 1 489 ? 43.763 89.824 3.948 1.00 26.79 488 PHE A C 1
ATOM 3878 O O . PHE A 1 489 ? 44.941 89.832 4.216 1.00 27.66 488 PHE A O 1
ATOM 3886 N N . ALA A 1 490 ? 43.064 90.922 3.744 1.00 27.07 489 ALA A N 1
ATOM 3887 C CA . ALA A 1 490 ? 43.576 92.243 4.009 1.00 28.42 489 ALA A CA 1
ATOM 3888 C C . ALA A 1 490 ? 43.903 92.467 5.473 1.00 31.16 489 ALA A C 1
ATOM 3889 O O . ALA A 1 490 ? 44.901 93.091 5.784 1.00 34.40 489 ALA A O 1
ATOM 3891 N N . PHE A 1 491 ? 43.077 91.967 6.378 1.00 27.90 490 PHE A N 1
ATOM 3892 C CA . PHE A 1 491 ? 43.371 92.117 7.786 1.00 26.36 490 PHE A CA 1
ATOM 3893 C C . PHE A 1 491 ? 43.575 93.574 8.091 1.00 32.66 490 PHE A C 1
ATOM 3894 O O . PHE A 1 491 ? 44.570 93.971 8.650 1.00 33.78 490 PHE A O 1
ATOM 3902 N N . LYS A 1 492 ? 42.607 94.367 7.675 1.00 38.33 491 LYS A N 1
ATOM 3903 C CA . LYS A 1 492 ? 42.751 95.797 7.525 1.00 40.73 491 LYS A CA 1
ATOM 3904 C C . LYS A 1 492 ? 43.047 96.650 8.740 1.00 42.21 491 LYS A C 1
ATOM 3905 O O . LYS A 1 492 ? 43.848 97.567 8.641 1.00 54.57 491 LYS A O 1
ATOM 3911 N N . ASN A 1 493 ? 42.401 96.405 9.866 1.00 34.87 492 ASN A N 1
ATOM 3912 C CA . ASN A 1 493 ? 42.658 97.226 11.041 1.00 33.94 492 ASN A CA 1
ATOM 3913 C C . ASN A 1 493 ? 43.492 96.595 12.131 1.00 34.23 492 ASN A C 1
ATOM 3914 O O . ASN A 1 493 ? 43.694 97.211 13.150 1.00 34.20 492 ASN A O 1
ATOM 3919 N N . ILE A 1 494 ? 43.960 95.393 11.920 1.00 30.73 493 ILE A N 1
ATOM 3920 C CA . ILE A 1 494 ? 44.751 94.777 12.935 1.00 33.02 493 ILE A CA 1
ATOM 3921 C C . ILE A 1 494 ? 46.141 95.331 12.810 1.00 31.91 493 ILE A C 1
ATOM 3922 O O . ILE A 1 494 ? 46.683 95.392 11.724 1.00 34.02 493 ILE A O 1
ATOM 3927 N N . ALA A 1 495 ? 46.722 95.724 13.931 1.00 25.37 494 ALA A N 1
ATOM 3928 C CA . ALA A 1 495 ? 48.114 96.094 13.962 1.00 32.71 494 ALA A CA 1
ATOM 3929 C C . ALA A 1 495 ? 48.799 95.117 14.869 1.00 30.78 494 ALA A C 1
ATOM 3930 O O . ALA A 1 495 ? 48.442 94.999 16.026 1.00 29.55 494 ALA A O 1
ATOM 3932 N N . PRO A 1 496 ? 49.852 94.401 14.287 1.00 24.04 495 PRO A N 1
ATOM 3933 C CA . PRO A 1 496 ? 50.369 93.332 15.145 1.00 30.74 495 PRO A CA 1
ATOM 3934 C C . PRO A 1 496 ? 51.066 93.789 16.410 1.00 37.44 495 PRO A C 1
ATOM 3935 O O . PRO A 1 496 ? 51.641 94.855 16.457 1.00 35.50 495 PRO A O 1
ATOM 3939 N N . SER A 1 497 ? 50.969 92.966 17.444 1.00 35.67 496 SER A N 1
ATOM 3940 C CA . SER A 1 497 ? 51.596 93.226 18.715 1.00 29.75 496 SER A CA 1
ATOM 3941 C C . SER A 1 497 ? 52.970 92.585 18.767 1.00 36.49 496 SER A C 1
ATOM 3942 O O . SER A 1 497 ? 53.363 91.837 17.867 1.00 40.55 496 SER A O 1
ATOM 3945 N N . GLU A 1 498 ? 53.699 92.858 19.838 1.00 44.46 497 GLU A N 1
ATOM 3946 C CA . GLU A 1 498 ? 55.061 92.364 19.937 1.00 40.10 497 GLU A CA 1
ATOM 3947 C C . GLU A 1 498 ? 55.122 90.876 19.897 1.00 41.09 497 GLU A C 1
ATOM 3948 O O . GLU A 1 498 ? 55.951 90.295 19.183 1.00 52.84 497 GLU A O 1
ATOM 3954 N N . ILE A 1 499 ? 54.236 90.225 20.641 1.00 42.84 498 ILE A N 1
ATOM 3955 C CA . ILE A 1 499 ? 54.254 88.784 20.657 1.00 41.62 498 ILE A CA 1
ATOM 3956 C C . ILE A 1 499 ? 54.050 88.264 19.246 1.00 40.23 498 ILE A C 1
ATOM 3957 O O . ILE A 1 499 ? 54.746 87.336 18.823 1.00 36.43 498 ILE A O 1
ATOM 3962 N N . SER A 1 500 ? 53.136 88.851 18.492 1.00 40.15 499 SER A N 1
ATOM 3963 C CA . SER A 1 500 ? 52.988 88.361 17.128 1.00 36.35 499 SER A CA 1
ATOM 3964 C C . SER A 1 500 ? 54.157 88.789 16.240 1.00 35.17 499 SER A C 1
ATOM 3965 O O . SER A 1 500 ? 54.677 87.984 15.478 1.00 36.51 499 SER A O 1
ATOM 3968 N N . LYS A 1 501 ? 54.607 90.025 16.350 1.00 36.38 500 LYS A N 1
ATOM 3969 C CA . LYS A 1 501 ? 55.656 90.471 15.439 1.00 35.75 500 LYS A CA 1
ATOM 3970 C C . LYS A 1 501 ? 56.913 89.596 15.549 1.00 40.65 500 LYS A C 1
ATOM 3971 O O . LYS A 1 501 ? 57.434 89.148 14.543 1.00 42.78 500 LYS A O 1
ATOM 3977 N N . LYS A 1 502 ? 57.368 89.358 16.766 1.00 39.00 501 LYS A N 1
ATOM 3978 C CA . LYS A 1 502 ? 58.574 88.591 17.018 1.00 40.08 501 LYS A CA 1
ATOM 3979 C C . LYS A 1 502 ? 58.496 87.147 16.558 1.00 39.32 501 LYS A C 1
ATOM 3980 O O . LYS A 1 502 ? 59.420 86.627 15.982 1.00 44.92 501 LYS A O 1
ATOM 3994 N N . PHE A 1 504 ? 56.513 85.681 14.262 1.00 33.27 503 PHE A N 1
ATOM 3995 C CA . PHE A 1 504 ? 56.524 85.561 12.807 1.00 35.73 503 PHE A CA 1
ATOM 3996 C C . PHE A 1 504 ? 57.910 85.863 12.274 1.00 37.70 503 PHE A C 1
ATOM 3997 O O . PHE A 1 504 ? 58.334 85.271 11.309 1.00 45.62 503 PHE A O 1
ATOM 4005 N N . GLN A 1 505 ? 58.590 86.816 12.886 1.00 36.88 504 GLN A N 1
ATOM 4006 C CA . GLN A 1 505 ? 59.965 87.073 12.524 1.00 41.29 504 GLN A CA 1
ATOM 4007 C C . GLN A 1 505 ? 60.793 85.867 12.895 1.00 43.80 504 GLN A C 1
ATOM 4008 O O . GLN A 1 505 ? 61.681 85.479 12.157 1.00 41.83 504 GLN A O 1
ATOM 4014 N N . ASN A 1 506 ? 60.484 85.300 14.052 1.00 43.84 505 ASN A N 1
ATOM 4015 C CA . ASN A 1 506 ? 61.209 84.148 14.548 1.00 38.17 505 ASN A CA 1
ATOM 4016 C C . ASN A 1 506 ? 61.064 82.945 13.668 1.00 40.55 505 ASN A C 1
ATOM 4017 O O . ASN A 1 506 ? 62.055 82.336 13.339 1.00 42.98 505 ASN A O 1
ATOM 4022 N N . GLU A 1 507 ? 59.837 82.587 13.303 1.00 38.37 506 GLU A N 1
ATOM 4023 C CA . GLU A 1 507 ? 59.615 81.416 12.454 1.00 39.83 506 GLU A CA 1
ATOM 4024 C C . GLU A 1 507 ? 60.095 81.566 10.998 1.00 44.68 506 GLU A C 1
ATOM 4025 O O . GLU A 1 507 ? 60.743 80.674 10.453 1.00 48.72 506 GLU A O 1
ATOM 4031 N N . ILE A 1 508 ? 59.758 82.678 10.372 1.00 43.15 507 ILE A N 1
ATOM 4032 C CA . ILE A 1 508 ? 60.202 82.938 9.007 1.00 42.77 507 ILE A CA 1
ATOM 4033 C C . ILE A 1 508 ? 61.550 83.638 9.087 1.00 50.06 507 ILE A C 1
ATOM 4034 O O . ILE A 1 508 ? 61.695 84.796 8.717 1.00 55.80 507 ILE A O 1
ATOM 4039 N N . ASN A 1 509 ? 62.540 82.942 9.608 1.00 52.61 508 ASN A N 1
ATOM 4040 C CA . ASN A 1 509 ? 63.872 83.456 9.760 1.00 46.19 508 ASN A CA 1
ATOM 4041 C C . ASN A 1 509 ? 64.752 82.719 8.796 1.00 44.34 508 ASN A C 1
ATOM 4042 O O . ASN A 1 509 ? 64.610 81.521 8.617 1.00 49.99 508 ASN A O 1
ATOM 4047 N N . GLU A 1 510 ? 65.674 83.442 8.186 1.00 48.92 509 GLU A N 1
ATOM 4048 C CA . GLU A 1 510 ? 66.525 82.863 7.165 1.00 50.40 509 GLU A CA 1
ATOM 4049 C C . GLU A 1 510 ? 67.317 81.680 7.735 1.00 44.42 509 GLU A C 1
ATOM 4050 O O . GLU A 1 510 ? 67.411 80.644 7.106 1.00 46.01 509 GLU A O 1
ATOM 4056 N N . LYS A 1 511 ? 67.891 81.862 8.912 1.00 39.34 510 LYS A N 1
ATOM 4057 C CA . LYS A 1 511 ? 68.685 80.832 9.559 1.00 40.12 510 LYS A CA 1
ATOM 4058 C C . LYS A 1 511 ? 67.860 79.570 9.858 1.00 40.88 510 LYS A C 1
ATOM 4059 O O . LYS A 1 511 ? 68.289 78.451 9.578 1.00 33.54 510 LYS A O 1
ATOM 4065 N N . LYS A 1 512 ? 66.678 79.771 10.425 1.00 43.58 511 LYS A N 1
ATOM 4066 C CA . LYS A 1 512 ? 65.816 78.654 10.799 1.00 41.30 511 LYS A CA 1
ATOM 4067 C C . LYS A 1 512 ? 65.367 77.901 9.582 1.00 36.72 511 LYS A C 1
ATOM 4068 O O . LYS A 1 512 ? 65.350 76.672 9.563 1.00 37.91 511 LYS A O 1
ATOM 4074 N N . LEU A 1 513 ? 65.003 78.640 8.556 1.00 35.89 512 LEU A N 1
ATOM 4075 C CA . LEU A 1 513 ? 64.605 78.016 7.326 1.00 37.41 512 LEU A CA 1
ATOM 4076 C C . LEU A 1 513 ? 65.729 77.205 6.715 1.00 34.56 512 LEU A C 1
ATOM 4077 O O . LEU A 1 513 ? 65.513 76.100 6.234 1.00 34.11 512 LEU A O 1
ATOM 4082 N N . LYS A 1 514 ? 66.929 77.746 6.716 1.00 36.49 513 LYS A N 1
ATOM 4083 C CA . LYS A 1 514 ? 68.073 77.018 6.206 1.00 35.78 513 LYS A CA 1
ATOM 4084 C C . LYS A 1 514 ? 68.352 75.794 7.047 1.00 31.17 513 LYS A C 1
ATOM 4085 O O . LYS A 1 514 ? 68.632 74.743 6.531 1.00 31.50 513 LYS A O 1
ATOM 4091 N N . LEU A 1 515 ? 68.259 75.928 8.356 1.00 32.97 514 LEU A N 1
ATOM 4092 C CA . LEU A 1 515 ? 68.395 74.757 9.220 1.00 31.30 514 LEU A CA 1
ATOM 4093 C C . LEU A 1 515 ? 67.366 73.649 8.955 1.00 31.39 514 LEU A C 1
ATOM 4094 O O . LEU A 1 515 ? 67.527 72.548 9.452 1.00 33.21 514 LEU A O 1
ATOM 4099 N N . LYS A 1 516 ? 66.288 73.966 8.241 1.00 32.47 515 LYS A N 1
ATOM 4100 C CA . LYS A 1 516 ? 65.326 72.936 7.830 1.00 36.23 515 LYS A CA 1
ATOM 4101 C C . LYS A 1 516 ? 65.768 72.185 6.582 1.00 37.71 515 LYS A C 1
ATOM 4102 O O . LYS A 1 516 ? 65.542 70.985 6.473 1.00 41.66 515 LYS A O 1
ATOM 4108 N N . ILE A 1 517 ? 66.368 72.875 5.623 1.00 35.01 516 ILE A N 1
ATOM 4109 C CA . ILE A 1 517 ? 66.968 72.188 4.505 1.00 28.48 516 ILE A CA 1
ATOM 4110 C C . ILE A 1 517 ? 68.168 71.403 5.023 1.00 31.55 516 ILE A C 1
ATOM 4111 O O . ILE A 1 517 ? 68.348 70.241 4.660 1.00 35.63 516 ILE A O 1
ATOM 4116 N N . PHE A 1 518 ? 68.984 72.005 5.873 1.00 29.81 517 PHE A N 1
ATOM 4117 C CA . PHE A 1 518 ? 70.089 71.301 6.503 1.00 30.55 517 PHE A CA 1
ATOM 4118 C C . PHE A 1 518 ? 69.608 70.030 7.186 1.00 32.84 517 PHE A C 1
ATOM 4119 O O . PHE A 1 518 ? 70.260 68.971 7.033 1.00 28.11 517 PHE A O 1
ATOM 4127 N N . ARG A 1 519 ? 68.522 70.084 7.926 1.00 34.91 518 ARG A N 1
ATOM 4128 C CA . ARG A 1 519 ? 68.043 68.888 8.587 1.00 35.22 518 ARG A CA 1
ATOM 4129 C C . ARG A 1 519 ? 67.618 67.810 7.607 1.00 32.73 518 ARG A C 1
ATOM 4130 O O . ARG A 1 519 ? 67.883 66.644 7.821 1.00 28.65 518 ARG A O 1
ATOM 4138 N N . GLN A 1 520 ? 66.948 68.206 6.535 1.00 30.32 519 GLN A N 1
ATOM 4139 C CA . GLN A 1 520 ? 66.545 67.270 5.505 1.00 26.16 519 GLN A CA 1
ATOM 4140 C C . GLN A 1 520 ? 67.753 66.554 4.948 1.00 27.10 519 GLN A C 1
ATOM 4141 O O . GLN A 1 520 ? 67.790 65.327 4.871 1.00 26.70 519 GLN A O 1
ATOM 4147 N N . LEU A 1 521 ? 68.750 67.349 4.566 1.00 27.50 520 LEU A N 1
ATOM 4148 C CA . LEU A 1 521 ? 69.967 66.819 4.003 1.00 25.95 520 LEU A CA 1
ATOM 4149 C C . LEU A 1 521 ? 70.627 65.857 4.928 1.00 28.94 520 LEU A C 1
ATOM 4150 O O . LEU A 1 521 ? 71.201 64.879 4.475 1.00 32.72 520 LEU A O 1
ATOM 4155 N N . ASN A 1 522 ? 70.612 66.134 6.227 1.00 31.25 521 ASN A N 1
ATOM 4156 C CA . ASN A 1 522 ? 71.266 65.215 7.128 1.00 27.90 521 ASN A CA 1
ATOM 4157 C C . ASN A 1 522 ? 70.561 63.875 7.220 1.00 26.06 521 ASN A C 1
ATOM 4158 O O . ASN A 1 522 ? 71.195 62.838 7.049 1.00 28.89 521 ASN A O 1
ATOM 4163 N N . SER A 1 523 ? 69.247 63.912 7.451 1.00 27.56 522 SER A N 1
ATOM 4164 C CA . SER A 1 523 ? 68.439 62.684 7.623 1.00 29.90 522 SER A CA 1
ATOM 4165 C C . SER A 1 523 ? 68.368 61.835 6.371 1.00 25.28 522 SER A C 1
ATOM 4166 O O . SER A 1 523 ? 68.019 60.673 6.446 1.00 23.85 522 SER A O 1
ATOM 4169 N N . ALA A 1 524 ? 68.704 62.433 5.228 1.00 29.05 523 ALA A N 1
ATOM 4170 C CA . ALA A 1 524 ? 68.821 61.693 3.987 1.00 30.90 523 ALA A CA 1
ATOM 4171 C C . ALA A 1 524 ? 70.156 60.983 3.853 1.00 33.14 523 ALA A C 1
ATOM 4172 O O . ALA A 1 524 ? 70.421 60.387 2.819 1.00 38.46 523 ALA A O 1
ATOM 4174 N N . ASN A 1 525 ? 70.991 61.056 4.879 1.00 31.10 524 ASN A N 1
ATOM 4175 C CA . ASN A 1 525 ? 72.298 60.454 4.887 1.00 29.73 524 ASN A CA 1
ATOM 4176 C C . ASN A 1 525 ? 73.212 61.111 3.904 1.00 33.11 524 ASN A C 1
ATOM 4177 O O . ASN A 1 525 ? 74.169 60.483 3.486 1.00 38.66 524 ASN A O 1
ATOM 4182 N N . VAL A 1 526 ? 72.925 62.354 3.519 1.00 30.89 525 VAL A N 1
ATOM 4183 C CA . VAL A 1 526 ? 73.806 63.103 2.599 1.00 34.11 525 VAL A CA 1
ATOM 4184 C C . VAL A 1 526 ? 75.136 63.509 3.266 1.00 32.12 525 VAL A C 1
ATOM 4185 O O . VAL A 1 526 ? 76.166 63.525 2.624 1.00 30.43 525 VAL A O 1
ATOM 4189 N N . PHE A 1 527 ? 75.078 63.878 4.543 1.00 32.24 526 PHE A N 1
ATOM 4190 C CA . PHE A 1 527 ? 76.255 64.260 5.321 1.00 30.64 526 PHE A CA 1
ATOM 4191 C C . PHE A 1 527 ? 77.196 63.152 5.732 1.00 30.73 526 PHE A C 1
ATOM 4192 O O . PHE A 1 527 ? 78.358 63.427 6.011 1.00 34.07 526 PHE A O 1
ATOM 4200 N N . ARG A 1 528 ? 76.717 61.913 5.757 1.00 38.41 527 ARG A N 1
ATOM 4201 C CA . ARG A 1 528 ? 77.575 60.756 6.023 1.00 41.08 527 ARG A CA 1
ATOM 4202 C C . ARG A 1 528 ? 78.107 60.013 4.808 1.00 40.35 527 ARG A C 1
ATOM 4203 O O . ARG A 1 528 ? 78.922 59.134 4.945 1.00 45.35 527 ARG A O 1
ATOM 4211 N N . TYR A 1 529 ? 77.665 60.364 3.619 1.00 38.07 528 TYR A N 1
ATOM 4212 C CA . TYR A 1 529 ? 78.219 59.765 2.412 1.00 38.22 528 TYR A CA 1
ATOM 4213 C C . TYR A 1 529 ? 78.739 60.773 1.415 1.00 44.97 528 TYR A C 1
ATOM 4214 O O . TYR A 1 529 ? 78.972 60.418 0.270 1.00 47.49 528 TYR A O 1
ATOM 4223 N N . LEU A 1 530 ? 78.921 62.030 1.822 1.00 41.59 529 LEU A N 1
ATOM 4224 C CA . LEU A 1 530 ? 79.512 63.026 0.912 1.00 40.25 529 LEU A CA 1
ATOM 4225 C C . LEU A 1 530 ? 80.533 63.916 1.604 1.00 39.92 529 LEU A C 1
ATOM 4226 O O . LEU A 1 530 ? 80.273 64.452 2.664 1.00 39.57 529 LEU A O 1
ATOM 4231 N N . GLU A 1 531 ? 81.672 64.103 0.959 1.00 38.84 530 GLU A N 1
ATOM 4232 C CA . GLU A 1 531 ? 82.749 64.918 1.476 1.00 40.27 530 GLU A CA 1
ATOM 4233 C C . GLU A 1 531 ? 82.357 66.367 1.489 1.00 41.19 530 GLU A C 1
ATOM 4234 O O . GLU A 1 531 ? 81.572 66.799 0.686 1.00 40.80 530 GLU A O 1
ATOM 4240 N N . LYS A 1 532 ? 82.892 67.127 2.422 1.00 42.02 531 LYS A N 1
ATOM 4241 C CA . LYS A 1 532 ? 82.440 68.494 2.599 1.00 40.41 531 LYS A CA 1
ATOM 4242 C C . LYS A 1 532 ? 82.598 69.325 1.342 1.00 38.24 531 LYS A C 1
ATOM 4243 O O . LYS A 1 532 ? 81.736 70.130 1.026 1.00 43.14 531 LYS A O 1
ATOM 4249 N N . TYR A 1 533 ? 83.710 69.174 0.650 1.00 41.43 532 TYR A N 1
ATOM 4250 C CA . TYR A 1 533 ? 83.935 70.007 -0.535 1.00 50.38 532 TYR A CA 1
ATOM 4251 C C . TYR A 1 533 ? 82.948 69.693 -1.668 1.00 48.75 532 TYR A C 1
ATOM 4252 O O . TYR A 1 533 ? 82.503 70.594 -2.354 1.00 46.09 532 TYR A O 1
ATOM 4261 N N . LYS A 1 534 ? 82.619 68.426 -1.864 1.00 43.84 533 LYS A N 1
ATOM 4262 C CA . LYS A 1 534 ? 81.688 68.046 -2.933 1.00 42.99 533 LYS A CA 1
ATOM 4263 C C . LYS A 1 534 ? 80.289 68.597 -2.686 1.00 48.09 533 LYS A C 1
ATOM 4264 O O . LYS A 1 534 ? 79.593 68.975 -3.628 1.00 51.68 533 LYS A O 1
ATOM 4270 N N . ILE A 1 535 ? 79.898 68.643 -1.418 1.00 49.14 534 ILE A N 1
ATOM 4271 C CA . ILE A 1 535 ? 78.615 69.213 -1.008 1.00 43.37 534 ILE A CA 1
ATOM 4272 C C . ILE A 1 535 ? 78.562 70.697 -1.394 1.00 48.07 534 ILE A C 1
ATOM 4273 O O . ILE A 1 535 ? 77.736 71.118 -2.197 1.00 51.00 534 ILE A O 1
ATOM 4278 N N . LEU A 1 536 ? 79.502 71.472 -0.873 1.00 47.70 535 LEU A N 1
ATOM 4279 C CA . LEU A 1 536 ? 79.554 72.904 -1.164 1.00 51.33 535 LEU A CA 1
ATOM 4280 C C . LEU A 1 536 ? 79.419 73.199 -2.656 1.00 50.68 535 LEU A C 1
ATOM 4281 O O . LEU A 1 536 ? 78.773 74.166 -3.023 1.00 53.56 535 LEU A O 1
ATOM 4286 N N . ASN A 1 537 ? 79.974 72.339 -3.503 1.00 49.66 536 ASN A N 1
ATOM 4287 C CA . ASN A 1 537 ? 79.783 72.508 -4.926 1.00 51.67 536 ASN A CA 1
ATOM 4288 C C . ASN A 1 537 ? 78.328 72.413 -5.296 1.00 51.10 536 ASN A C 1
ATOM 4289 O O . ASN A 1 537 ? 77.884 73.137 -6.176 1.00 54.20 536 ASN A O 1
ATOM 4294 N N . TYR A 1 538 ? 77.603 71.517 -4.634 1.00 47.88 537 TYR A N 1
ATOM 4295 C CA . TYR A 1 538 ? 76.171 71.358 -4.874 1.00 47.08 537 TYR A CA 1
ATOM 4296 C C . TYR A 1 538 ? 75.404 72.584 -4.420 1.00 54.32 537 TYR A C 1
ATOM 4297 O O . TYR A 1 538 ? 74.528 73.060 -5.130 1.00 57.45 537 TYR A O 1
ATOM 4306 N N . LEU A 1 539 ? 75.712 73.081 -3.240 1.00 51.10 538 LEU A N 1
ATOM 4307 C CA . LEU A 1 539 ? 74.942 74.188 -2.663 1.00 46.26 538 LEU A CA 1
ATOM 4308 C C . LEU A 1 539 ? 75.169 75.487 -3.424 1.00 52.21 538 LEU A C 1
ATOM 4309 O O . LEU A 1 539 ? 74.240 76.194 -3.716 1.00 61.02 538 LEU A O 1
ATOM 4314 N N . LYS A 1 540 ? 76.392 75.772 -3.825 1.00 49.70 539 LYS A N 1
ATOM 4315 C CA . LYS A 1 540 ? 76.639 76.940 -4.646 1.00 54.68 539 LYS A CA 1
ATOM 4316 C C . LYS A 1 540 ? 75.890 76.845 -5.970 1.00 53.80 539 LYS A C 1
ATOM 4317 O O . LYS A 1 540 ? 75.709 77.849 -6.641 1.00 57.32 539 LYS A O 1
ATOM 4323 N N . ARG A 1 541 ? 75.451 75.651 -6.345 1.00 51.92 540 ARG A N 1
ATOM 4324 C CA . ARG A 1 541 ? 74.884 75.447 -7.661 1.00 56.52 540 ARG A CA 1
ATOM 4325 C C . ARG A 1 541 ? 73.360 75.348 -7.669 1.00 59.61 540 ARG A C 1
ATOM 4326 O O . ARG A 1 541 ? 72.738 75.805 -8.624 1.00 62.88 540 ARG A O 1
ATOM 4334 N N . THR A 1 542 ? 72.759 74.750 -6.643 1.00 53.62 541 THR A N 1
ATOM 4335 C CA . THR A 1 542 ? 71.328 74.430 -6.687 1.00 48.46 541 THR A CA 1
ATOM 4336 C C . THR A 1 542 ? 70.519 75.022 -5.513 1.00 46.33 541 THR A C 1
ATOM 4337 O O . THR A 1 542 ? 70.947 75.037 -4.363 1.00 40.88 541 THR A O 1
ATOM 4341 N N . ARG A 1 543 ? 69.310 75.461 -5.834 1.00 47.27 542 ARG A N 1
ATOM 4342 C CA . ARG A 1 543 ? 68.381 76.097 -4.908 1.00 45.92 542 ARG A CA 1
ATOM 4343 C C . ARG A 1 543 ? 67.472 75.028 -4.322 1.00 42.20 542 ARG A C 1
ATOM 4344 O O . ARG A 1 543 ? 67.304 73.960 -4.895 1.00 43.45 542 ARG A O 1
ATOM 4352 N N . PHE A 1 544 ? 66.839 75.361 -3.207 1.00 35.84 543 PHE A N 1
ATOM 4353 C CA . PHE A 1 544 ? 65.913 74.480 -2.513 1.00 35.70 543 PHE A CA 1
ATOM 4354 C C . PHE A 1 544 ? 64.538 75.124 -2.407 1.00 38.00 543 PHE A C 1
ATOM 4355 O O . PHE A 1 544 ? 64.417 76.314 -2.126 1.00 45.44 543 PHE A O 1
ATOM 4363 N N . GLU A 1 545 ? 63.499 74.325 -2.581 1.00 33.95 544 GLU A N 1
ATOM 4364 C CA . GLU A 1 545 ? 62.142 74.766 -2.317 1.00 31.75 544 GLU A CA 1
ATOM 4365 C C . GLU A 1 545 ? 61.529 73.783 -1.326 1.00 34.12 544 GLU A C 1
ATOM 4366 O O . GLU A 1 545 ? 61.775 72.570 -1.416 1.00 35.53 544 GLU A O 1
ATOM 4368 N N . PHE A 1 546 ? 60.766 74.293 -0.362 1.00 36.23 545 PHE A N 1
ATOM 4369 C CA . PHE A 1 546 ? 60.159 73.419 0.643 1.00 31.21 545 PHE A CA 1
ATOM 4370 C C . PHE A 1 546 ? 59.056 72.509 0.106 1.00 30.50 545 PHE A C 1
ATOM 4371 O O . PHE A 1 546 ? 58.767 71.472 0.704 1.00 27.19 545 PHE A O 1
ATOM 4379 N N . VAL A 1 547 ? 58.444 72.892 -1.002 1.00 34.13 546 VAL A N 1
ATOM 4380 C CA . VAL A 1 547 ? 57.445 72.061 -1.626 1.00 34.61 546 VAL A CA 1
ATOM 4381 C C . VAL A 1 547 ? 57.534 72.229 -3.148 1.00 34.18 546 VAL A C 1
ATOM 4382 O O . VAL A 1 547 ? 57.817 73.320 -3.638 1.00 33.95 546 VAL A O 1
ATOM 4386 N N . ASN A 1 548 ? 57.302 71.151 -3.885 1.00 31.07 547 ASN A N 1
ATOM 4387 C CA . ASN A 1 548 ? 57.359 71.200 -5.353 1.00 30.43 547 ASN A CA 1
ATOM 4388 C C . ASN A 1 548 ? 56.056 71.691 -5.934 1.00 30.83 547 ASN A C 1
ATOM 4389 O O . ASN A 1 548 ? 55.050 71.731 -5.237 1.00 33.23 547 ASN A O 1
ATOM 4394 N N . LYS A 1 549 ? 56.058 72.035 -7.208 1.00 24.96 548 LYS A N 1
ATOM 4395 C CA . LYS A 1 549 ? 54.824 72.416 -7.869 1.00 28.44 548 LYS A CA 1
ATOM 4396 C C . LYS A 1 549 ? 54.579 71.491 -9.004 1.00 32.43 548 LYS A C 1
ATOM 4397 O O . LYS A 1 549 ? 55.530 70.958 -9.555 1.00 35.86 548 LYS A O 1
ATOM 4403 N N . ASN A 1 550 ? 53.316 71.293 -9.377 1.00 27.76 549 ASN A N 1
ATOM 4404 C CA . ASN A 1 550 ? 53.045 70.435 -10.506 1.00 31.64 549 ASN A CA 1
ATOM 4405 C C . ASN A 1 550 ? 53.113 71.199 -11.800 1.00 35.71 549 ASN A C 1
ATOM 4406 O O . ASN A 1 550 ? 52.200 71.921 -12.162 1.00 39.29 549 ASN A O 1
ATOM 4411 N N . ILE A 1 551 ? 54.203 71.012 -12.517 1.00 39.88 550 ILE A N 1
ATOM 4412 C CA . ILE A 1 551 ? 54.258 71.473 -13.890 1.00 36.61 550 ILE A CA 1
ATOM 4413 C C . ILE A 1 551 ? 53.396 70.454 -14.565 1.00 36.41 550 ILE A C 1
ATOM 4414 O O . ILE A 1 551 ? 53.262 69.353 -14.005 1.00 40.81 550 ILE A O 1
ATOM 4419 N N . PRO A 1 552 ? 52.767 70.813 -15.712 1.00 36.95 551 PRO A N 1
ATOM 4420 C CA . PRO A 1 552 ? 51.617 69.957 -16.025 1.00 43.57 551 PRO A CA 1
ATOM 4421 C C . PRO A 1 552 ? 51.946 68.509 -16.307 1.00 40.63 551 PRO A C 1
ATOM 4422 O O . PRO A 1 552 ? 51.306 67.602 -15.769 1.00 32.22 551 PRO A O 1
ATOM 4426 N N . PHE A 1 553 ? 52.945 68.278 -17.137 1.00 36.49 552 PHE A N 1
ATOM 4427 C CA . PHE A 1 553 ? 53.104 66.949 -17.676 1.00 41.78 552 PHE A CA 1
ATOM 4428 C C . PHE A 1 553 ? 54.234 66.188 -17.030 1.00 44.51 552 PHE A C 1
ATOM 4429 O O . PHE A 1 553 ? 54.426 65.019 -17.350 1.00 46.34 552 PHE A O 1
ATOM 4437 N N . VAL A 1 554 ? 54.902 66.778 -16.054 1.00 42.32 553 VAL A N 1
ATOM 4438 C CA . VAL A 1 554 ? 56.113 66.198 -15.510 1.00 39.68 553 VAL A CA 1
ATOM 4439 C C . VAL A 1 554 ? 55.856 64.909 -14.713 1.00 38.73 553 VAL A C 1
ATOM 4440 O O . VAL A 1 554 ? 55.128 64.965 -13.713 1.00 38.34 553 VAL A O 1
ATOM 4444 N N . PRO A 1 555 ? 56.431 63.753 -15.159 1.00 39.01 554 PRO A N 1
ATOM 4445 C CA . PRO A 1 555 ? 56.163 62.603 -14.319 1.00 34.44 554 PRO A CA 1
ATOM 4446 C C . PRO A 1 555 ? 56.910 62.648 -13.014 1.00 31.69 554 PRO A C 1
ATOM 4447 O O . PRO A 1 555 ? 57.920 63.334 -12.900 1.00 30.70 554 PRO A O 1
ATOM 4451 N N . SER A 1 556 ? 56.413 61.867 -12.071 1.00 35.22 555 SER A N 1
ATOM 4452 C CA . SER A 1 556 ? 56.944 61.844 -10.740 1.00 37.65 555 SER A CA 1
ATOM 4453 C C . SER A 1 556 ? 58.361 61.329 -10.761 1.00 38.72 555 SER A C 1
ATOM 4454 O O . SER A 1 556 ? 58.684 60.413 -11.503 1.00 43.12 555 SER A O 1
ATOM 4457 N N . PHE A 1 557 ? 59.212 61.932 -9.953 1.00 33.60 556 PHE A N 1
ATOM 4458 C CA . PHE A 1 557 ? 60.597 61.523 -9.895 1.00 35.03 556 PHE A CA 1
ATOM 4459 C C . PHE A 1 557 ? 60.700 60.087 -9.463 1.00 40.72 556 PHE A C 1
ATOM 4460 O O . PHE A 1 557 ? 61.485 59.335 -9.992 1.00 46.71 556 PHE A O 1
ATOM 4468 N N . THR A 1 558 ? 59.878 59.687 -8.518 1.00 35.62 557 THR A N 1
ATOM 4469 C CA . THR A 1 558 ? 60.071 58.374 -7.959 1.00 43.20 557 THR A CA 1
ATOM 4470 C C . THR A 1 558 ? 59.673 57.332 -8.997 1.00 41.24 557 THR A C 1
ATOM 4471 O O . THR A 1 558 ? 60.248 56.262 -9.033 1.00 32.85 557 THR A O 1
ATOM 4475 N N . LYS A 1 559 ? 58.688 57.654 -9.825 1.00 41.92 558 LYS A N 1
ATOM 4476 C CA . LYS A 1 559 ? 58.334 56.784 -10.912 1.00 43.26 558 LYS A CA 1
ATOM 4477 C C . LYS A 1 559 ? 59.521 56.738 -11.878 1.00 49.92 558 LYS A C 1
ATOM 4478 O O . LYS A 1 559 ? 59.939 55.670 -12.324 1.00 53.24 558 LYS A O 1
ATOM 4484 N N . LEU A 1 560 ? 60.076 57.905 -12.189 1.00 47.93 559 LEU A N 1
ATOM 4485 C CA . LEU A 1 560 ? 61.220 57.982 -13.104 1.00 49.55 559 LEU A CA 1
ATOM 4486 C C . LEU A 1 560 ? 62.420 57.204 -12.585 1.00 52.10 559 LEU A C 1
ATOM 4487 O O . LEU A 1 560 ? 63.054 56.456 -13.314 1.00 61.31 559 LEU A O 1
ATOM 4492 N N . TYR A 1 561 ? 62.761 57.421 -11.328 1.00 46.80 560 TYR A N 1
ATOM 4493 C CA . TYR A 1 561 ? 63.941 56.836 -10.707 1.00 45.98 560 TYR A CA 1
ATOM 4494 C C . TYR A 1 561 ? 63.825 55.331 -10.719 1.00 47.73 560 TYR A C 1
ATOM 4495 O O . TYR A 1 561 ? 64.782 54.602 -10.871 1.00 46.96 560 TYR A O 1
ATOM 4504 N N . SER A 1 562 ? 62.605 54.889 -10.540 1.00 51.40 561 SER A N 1
ATOM 4505 C CA . SER A 1 562 ? 62.266 53.503 -10.419 1.00 57.57 561 SER A CA 1
ATOM 4506 C C . SER A 1 562 ? 62.658 52.762 -11.677 1.00 64.92 561 SER A C 1
ATOM 4507 O O . SER A 1 562 ? 62.999 51.587 -11.636 1.00 61.41 561 SER A O 1
ATOM 4510 N N . ARG A 1 563 ? 62.570 53.449 -12.803 1.00 67.43 562 ARG A N 1
ATOM 4511 C CA . ARG A 1 563 ? 62.808 52.852 -14.108 1.00 72.77 562 ARG A CA 1
ATOM 4512 C C . ARG A 1 563 ? 64.208 53.039 -14.689 1.00 73.92 562 ARG A C 1
ATOM 4513 O O . ARG A 1 563 ? 64.397 52.772 -15.849 1.00 87.73 562 ARG A O 1
ATOM 4521 N N . ILE A 1 564 ? 65.172 53.532 -13.929 1.00 66.56 563 ILE A N 1
ATOM 4522 C CA . ILE A 1 564 ? 66.484 53.832 -14.502 1.00 84.44 563 ILE A CA 1
ATOM 4523 C C . ILE A 1 564 ? 67.270 52.663 -15.081 1.00 95.45 563 ILE A C 1
ATOM 4524 O O . ILE A 1 564 ? 67.833 52.773 -16.167 1.00 92.43 563 ILE A O 1
ATOM 4529 N N . ASP A 1 565 ? 67.344 51.557 -14.355 1.00 98.62 564 ASP A N 1
ATOM 4530 C CA . ASP A 1 565 ? 68.191 50.466 -14.803 1.00 100.05 564 ASP A CA 1
ATOM 4531 C C . ASP A 1 565 ? 67.685 49.900 -16.112 1.00 99.88 564 ASP A C 1
ATOM 4532 O O . ASP A 1 565 ? 68.450 49.661 -17.030 1.00 106.31 564 ASP A O 1
ATOM 4537 N N . ASP A 1 566 ? 66.382 49.710 -16.208 1.00 96.29 565 ASP A N 1
ATOM 4538 C CA . ASP A 1 566 ? 65.813 49.100 -17.392 1.00 105.02 565 ASP A CA 1
ATOM 4539 C C . ASP A 1 566 ? 65.999 49.923 -18.669 1.00 108.12 565 ASP A C 1
ATOM 4540 O O . ASP A 1 566 ? 66.334 49.384 -19.713 1.00 111.00 565 ASP A O 1
ATOM 4545 N N . LEU A 1 567 ? 65.784 51.228 -18.580 1.00 111.63 566 LEU A N 1
ATOM 4546 C CA . LEU A 1 567 ? 65.885 52.121 -19.740 1.00 115.33 566 LEU A CA 1
ATOM 4547 C C . LEU A 1 567 ? 67.290 52.244 -20.341 1.00 111.43 566 LEU A C 1
ATOM 4548 O O . LEU A 1 567 ? 67.451 52.314 -21.558 1.00 109.40 566 LEU A O 1
ATOM 4553 N N . LYS A 1 568 ? 68.302 52.262 -19.481 1.00 112.71 567 LYS A N 1
ATOM 4554 C CA . LYS A 1 568 ? 69.681 52.442 -19.914 1.00 100.93 567 LYS A CA 1
ATOM 4555 C C . LYS A 1 568 ? 70.007 51.303 -20.853 1.00 102.54 567 LYS A C 1
ATOM 4556 O O . LYS A 1 568 ? 70.816 51.435 -21.767 1.00 89.62 567 LYS A O 1
ATOM 4558 N N . ASN A 1 569 ? 69.399 50.155 -20.605 1.00 106.19 568 ASN A N 1
ATOM 4559 C CA . ASN A 1 569 ? 69.466 49.099 -21.582 1.00 106.11 568 ASN A CA 1
ATOM 4560 C C . ASN A 1 569 ? 68.794 49.612 -22.853 1.00 108.64 568 ASN A C 1
ATOM 4561 O O . ASN A 1 569 ? 69.280 49.391 -23.952 1.00 108.89 568 ASN A O 1
ATOM 4563 N N . SER A 1 570 ? 67.675 50.307 -22.698 1.00 108.55 569 SER A N 1
ATOM 4564 C CA . SER A 1 570 ? 66.992 50.923 -23.831 1.00 101.55 569 SER A CA 1
ATOM 4565 C C . SER A 1 570 ? 67.764 52.047 -24.518 1.00 93.56 569 SER A C 1
ATOM 4566 O O . SER A 1 570 ? 67.785 52.135 -25.735 1.00 89.75 569 SER A O 1
ATOM 4569 N N . LEU A 1 571 ? 68.385 52.910 -23.728 1.00 93.44 570 LEU A N 1
ATOM 4570 C CA . LEU A 1 571 ? 69.051 54.094 -24.255 1.00 86.08 570 LEU A CA 1
ATOM 4571 C C . LEU A 1 571 ? 70.369 54.324 -23.550 1.00 84.74 570 LEU A C 1
ATOM 4572 O O . LEU A 1 571 ? 70.566 53.882 -22.430 1.00 86.76 570 LEU A O 1
ATOM 4574 N N . GLY A 1 572 ? 71.259 55.072 -24.176 1.00 77.27 571 GLY A N 1
ATOM 4575 C CA . GLY A 1 572 ? 72.604 55.160 -23.662 1.00 75.20 571 GLY A CA 1
ATOM 4576 C C . GLY A 1 572 ? 72.552 56.117 -22.509 1.00 73.44 571 GLY A C 1
ATOM 4577 O O . GLY A 1 572 ? 72.844 57.302 -22.628 1.00 73.13 571 GLY A O 1
ATOM 4578 N N . ILE A 1 573 ? 72.147 55.565 -21.376 1.00 71.73 572 ILE A N 1
ATOM 4579 C CA . ILE A 1 573 ? 71.860 56.352 -20.204 1.00 77.22 572 ILE A CA 1
ATOM 4580 C C . ILE A 1 573 ? 73.044 57.104 -19.646 1.00 79.74 572 ILE A C 1
ATOM 4581 O O . ILE A 1 573 ? 72.922 58.275 -19.322 1.00 86.65 572 ILE A O 1
ATOM 4583 N N . TYR A 1 574 ? 74.202 56.474 -19.540 1.00 72.03 573 TYR A N 1
ATOM 4584 C CA . TYR A 1 574 ? 75.281 57.192 -18.837 1.00 65.43 573 TYR A CA 1
ATOM 4585 C C . TYR A 1 574 ? 74.947 57.384 -17.342 1.00 67.77 573 TYR A C 1
ATOM 4586 O O . TYR A 1 574 ? 74.863 58.508 -16.861 1.00 63.19 573 TYR A O 1
ATOM 4588 N N . TRP A 1 575 ? 74.670 56.274 -16.654 1.00 71.27 574 TRP A N 1
ATOM 4589 C CA . TRP A 1 575 ? 74.455 56.265 -15.212 1.00 59.12 574 TRP A CA 1
ATOM 4590 C C . TRP A 1 575 ? 74.904 54.931 -14.616 1.00 57.98 574 TRP A C 1
ATOM 4591 O O . TRP A 1 575 ? 74.975 53.914 -15.309 1.00 64.78 574 TRP A O 1
ATOM 4602 N N . LYS A 1 576 ? 75.173 54.952 -13.327 1.00 58.32 575 LYS A N 1
ATOM 4603 C CA . LYS A 1 576 ? 75.454 53.743 -12.570 1.00 54.69 575 LYS A CA 1
ATOM 4604 C C . LYS A 1 576 ? 74.729 53.827 -11.245 1.00 55.60 575 LYS A C 1
ATOM 4605 O O . LYS A 1 576 ? 74.806 54.828 -10.548 1.00 62.75 575 LYS A O 1
ATOM 4607 N N . THR A 1 577 ? 74.003 52.775 -10.903 1.00 57.96 576 THR A N 1
ATOM 4608 C CA . THR A 1 577 ? 73.294 52.733 -9.642 1.00 61.12 576 THR A CA 1
ATOM 4609 C C . THR A 1 577 ? 74.279 52.575 -8.505 1.00 65.13 576 THR A C 1
ATOM 4610 O O . THR A 1 577 ? 75.376 52.087 -8.722 1.00 74.56 576 THR A O 1
ATOM 4614 N N . PRO A 1 578 ? 73.899 53.004 -7.296 1.00 62.61 577 PRO A N 1
ATOM 4615 C CA . PRO A 1 578 ? 74.647 52.649 -6.116 1.00 65.55 577 PRO A CA 1
ATOM 4616 C C . PRO A 1 578 ? 74.623 51.152 -5.839 1.00 65.42 577 PRO A C 1
ATOM 4617 O O . PRO A 1 578 ? 73.576 50.520 -5.911 1.00 61.94 577 PRO A O 1
ATOM 4621 N N . LYS A 1 579 ? 75.787 50.602 -5.538 1.00 71.02 578 LYS A N 1
ATOM 4622 C CA . LYS A 1 579 ? 75.910 49.221 -5.102 1.00 74.41 578 LYS A CA 1
ATOM 4623 C C . LYS A 1 579 ? 77.022 49.169 -4.082 1.00 82.20 578 LYS A C 1
ATOM 4624 O O . LYS A 1 579 ? 78.024 49.876 -4.200 1.00 80.30 578 LYS A O 1
ATOM 4626 N N . THR A 1 580 ? 76.877 48.317 -3.083 1.00 79.55 579 THR A N 1
ATOM 4627 C CA . THR A 1 580 ? 77.869 48.233 -2.017 1.00 81.87 579 THR A CA 1
ATOM 4628 C C . THR A 1 580 ? 77.801 46.910 -1.297 1.00 81.20 579 THR A C 1
ATOM 4629 O O . THR A 1 580 ? 76.850 46.154 -1.461 1.00 82.62 579 THR A O 1
ATOM 4633 N N . ASN A 1 581 ? 78.839 46.641 -0.520 1.00 79.44 580 ASN A N 1
ATOM 4634 C CA . ASN A 1 581 ? 78.955 45.413 0.230 1.00 83.86 580 ASN A CA 1
ATOM 4635 C C . ASN A 1 581 ? 77.831 45.260 1.219 1.00 81.91 580 ASN A C 1
ATOM 4636 O O . ASN A 1 581 ? 77.353 44.159 1.453 1.00 79.52 580 ASN A O 1
ATOM 4641 N N . ASP A 1 582 ? 77.448 46.366 1.834 1.00 87.48 581 ASP A N 1
ATOM 4642 C CA . ASP A 1 582 ? 76.399 46.337 2.814 1.00 92.37 581 ASP A CA 1
ATOM 4643 C C . ASP A 1 582 ? 75.135 46.765 2.130 1.00 91.06 581 ASP A C 1
ATOM 4644 O O . ASP A 1 582 ? 75.107 47.792 1.467 1.00 88.52 581 ASP A O 1
ATOM 4649 N N . ASP A 1 583 ? 74.093 45.963 2.295 1.00 94.25 582 ASP A N 1
ATOM 4650 C CA . ASP A 1 583 ? 72.765 46.355 1.881 1.00 89.84 582 ASP A CA 1
ATOM 4651 C C . ASP A 1 583 ? 72.297 47.517 2.733 1.00 78.33 582 ASP A C 1
ATOM 4652 O O . ASP A 1 583 ? 71.697 48.441 2.228 1.00 73.70 582 ASP A O 1
ATOM 4657 N N . ASN A 1 584 ? 72.610 47.488 4.014 1.00 77.40 583 ASN A N 1
ATOM 4658 C CA . ASN A 1 584 ? 72.108 48.512 4.903 1.00 72.38 583 ASN A CA 1
ATOM 4659 C C . ASN A 1 584 ? 72.614 49.885 4.507 1.00 69.27 583 ASN A C 1
ATOM 4660 O O . ASN A 1 584 ? 71.870 50.837 4.567 1.00 67.84 583 ASN A O 1
ATOM 4665 N N . LYS A 1 585 ? 73.881 49.992 4.144 1.00 77.05 584 LYS A N 1
ATOM 4666 C CA . LYS A 1 585 ? 74.433 51.228 3.588 1.00 68.29 584 LYS A CA 1
ATOM 4667 C C . LYS A 1 585 ? 73.791 51.548 2.264 1.00 64.31 584 LYS A C 1
ATOM 4668 O O . LYS A 1 585 ? 73.571 52.704 1.956 1.00 56.72 584 LYS A O 1
ATOM 4670 N N . THR A 1 586 ? 73.519 50.524 1.467 1.00 65.20 585 THR A N 1
ATOM 4671 C CA . THR A 1 586 ? 73.042 50.746 0.114 1.00 62.32 585 THR A CA 1
ATOM 4672 C C . THR A 1 586 ? 71.728 51.491 0.138 1.00 56.26 585 THR A C 1
ATOM 4673 O O . THR A 1 586 ? 71.539 52.406 -0.635 1.00 51.23 585 THR A O 1
ATOM 4677 N N . LYS A 1 587 ? 70.816 51.109 1.022 1.00 56.79 586 LYS A N 1
ATOM 4678 C CA . LYS A 1 587 ? 69.541 51.775 1.076 1.00 48.66 586 LYS A CA 1
ATOM 4679 C C . LYS A 1 587 ? 69.820 53.177 1.529 1.00 46.17 586 LYS A C 1
ATOM 4680 O O . LYS A 1 587 ? 69.269 54.119 0.985 1.00 49.19 586 LYS A O 1
ATOM 4686 N N . GLU A 1 588 ? 70.687 53.306 2.526 1.00 48.62 587 GLU A N 1
ATOM 4687 C CA . GLU A 1 588 ? 71.014 54.616 3.062 1.00 41.48 587 GLU A CA 1
ATOM 4688 C C . GLU A 1 588 ? 71.596 55.505 2.000 1.00 36.36 587 GLU A C 1
ATOM 4689 O O . GLU A 1 588 ? 71.229 56.650 1.884 1.00 36.84 587 GLU A O 1
ATOM 4695 N N . ILE A 1 589 ? 72.513 54.963 1.230 1.00 42.63 588 ILE A N 1
ATOM 4696 C CA . ILE A 1 589 ? 73.134 55.735 0.164 1.00 44.56 588 ILE A CA 1
ATOM 4697 C C . ILE A 1 589 ? 72.134 56.101 -0.912 1.00 45.25 588 ILE A C 1
ATOM 4698 O O . ILE A 1 589 ? 72.182 57.193 -1.453 1.00 44.09 588 ILE A O 1
ATOM 4703 N N . ILE A 1 590 ? 71.220 55.195 -1.215 1.00 47.41 589 ILE A N 1
ATOM 4704 C CA . ILE A 1 590 ? 70.267 55.460 -2.281 1.00 39.44 589 ILE A CA 1
ATOM 4705 C C . ILE A 1 590 ? 69.383 56.655 -1.924 1.00 34.35 589 ILE A C 1
ATOM 4706 O O . ILE A 1 590 ? 69.152 57.528 -2.752 1.00 36.11 589 ILE A O 1
ATOM 4711 N N . ASP A 1 591 ? 68.940 56.713 -0.678 1.00 34.65 590 ASP A N 1
ATOM 4712 C CA . ASP A 1 591 ? 68.148 57.853 -0.222 1.00 40.47 590 ASP A CA 1
ATOM 4713 C C . ASP A 1 591 ? 68.902 59.164 -0.460 1.00 38.30 590 ASP A C 1
ATOM 4714 O O . ASP A 1 591 ? 68.366 60.101 -1.012 1.00 42.36 590 ASP A O 1
ATOM 4719 N N . ALA A 1 592 ? 70.163 59.216 -0.056 1.00 36.74 591 ALA A N 1
ATOM 4720 C CA . ALA A 1 592 ? 70.958 60.409 -0.304 1.00 37.00 591 ALA A CA 1
ATOM 4721 C C . ALA A 1 592 ? 70.954 60.764 -1.786 1.00 34.71 591 ALA A C 1
ATOM 4722 O O . ALA A 1 592 ? 70.779 61.924 -2.152 1.00 30.50 591 ALA A O 1
ATOM 4724 N N . GLN A 1 593 ? 71.104 59.753 -2.638 1.00 34.17 592 GLN A N 1
ATOM 4725 C CA . GLN A 1 593 ? 71.122 59.983 -4.056 1.00 30.86 592 GLN A CA 1
ATOM 4726 C C . GLN A 1 593 ? 69.754 60.465 -4.530 1.00 34.75 592 GLN A C 1
ATOM 4727 O O . GLN A 1 593 ? 69.693 61.402 -5.323 1.00 37.47 592 GLN A O 1
ATOM 4733 N N . ILE A 1 594 ? 68.672 59.883 -4.026 1.00 36.62 593 ILE A N 1
ATOM 4734 C CA . ILE A 1 594 ? 67.322 60.262 -4.447 1.00 33.14 593 ILE A CA 1
ATOM 4735 C C . ILE A 1 594 ? 66.974 61.670 -3.981 1.00 32.33 593 ILE A C 1
ATOM 4736 O O . ILE A 1 594 ? 66.389 62.436 -4.740 1.00 37.18 593 ILE A O 1
ATOM 4741 N N . TYR A 1 595 ? 67.374 62.020 -2.760 1.00 28.43 594 TYR A N 1
ATOM 4742 C CA . TYR A 1 595 ? 67.111 63.336 -2.224 1.00 26.84 594 TYR A CA 1
ATOM 4743 C C . TYR A 1 595 ? 67.847 64.446 -2.975 1.00 29.82 594 TYR A C 1
ATOM 4744 O O . TYR A 1 595 ? 67.272 65.488 -3.227 1.00 28.72 594 TYR A O 1
ATOM 4753 N N . LEU A 1 596 ? 69.137 64.261 -3.255 1.00 29.96 595 LEU A N 1
ATOM 4754 C CA . LEU A 1 596 ? 69.913 65.250 -4.002 1.00 28.04 595 LEU A CA 1
ATOM 4755 C C . LEU A 1 596 ? 69.425 65.411 -5.421 1.00 28.56 595 LEU A C 1
ATOM 4756 O O . LEU A 1 596 ? 69.302 66.498 -5.917 1.00 31.07 595 LEU A O 1
ATOM 4761 N N . LEU A 1 597 ? 69.192 64.294 -6.072 1.00 29.94 596 LEU A N 1
ATOM 4762 C CA . LEU A 1 597 ? 68.695 64.273 -7.436 1.00 35.41 596 LEU A CA 1
ATOM 4763 C C . LEU A 1 597 ? 67.274 64.810 -7.513 1.00 39.20 596 LEU A C 1
ATOM 4764 O O . LEU A 1 597 ? 66.939 65.543 -8.434 1.00 36.67 596 LEU A O 1
ATOM 4769 N N . LYS A 1 598 ? 66.468 64.437 -6.492 1.00 37.17 597 LYS A N 1
ATOM 4770 C CA . LYS A 1 598 ? 65.061 64.791 -6.441 1.00 36.11 597 LYS A CA 1
ATOM 4771 C C . LYS A 1 598 ? 65.014 66.290 -6.487 1.00 38.98 597 LYS A C 1
ATOM 4772 O O . LYS A 1 598 ? 64.145 66.886 -7.104 1.00 39.01 597 LYS A O 1
ATOM 4778 N N . ASN A 1 599 ? 65.967 66.908 -5.837 1.00 36.66 598 ASN A N 1
ATOM 4779 C CA . ASN A 1 599 ? 66.024 68.333 -5.765 1.00 35.82 598 ASN A CA 1
ATOM 4780 C C . ASN A 1 599 ? 66.303 69.030 -7.075 1.00 40.18 598 ASN A C 1
ATOM 4781 O O . ASN A 1 599 ? 65.703 70.074 -7.338 1.00 42.63 598 ASN A O 1
ATOM 4786 N N . ILE A 1 600 ? 67.177 68.478 -7.893 1.00 39.82 599 ILE A N 1
ATOM 4787 C CA . ILE A 1 600 ? 67.513 69.144 -9.140 1.00 41.29 599 ILE A CA 1
ATOM 4788 C C . ILE A 1 600 ? 66.375 69.074 -10.157 1.00 42.30 599 ILE A C 1
ATOM 4789 O O . ILE A 1 600 ? 66.122 70.012 -10.900 1.00 44.45 599 ILE A O 1
ATOM 4794 N N . TYR A 1 601 ? 65.715 67.933 -10.194 1.00 42.38 600 TYR A N 1
ATOM 4795 C CA . TYR A 1 601 ? 64.697 67.651 -11.192 1.00 46.10 600 TYR A CA 1
ATOM 4796 C C . TYR A 1 601 ? 63.560 68.639 -11.156 1.00 42.87 600 TYR A C 1
ATOM 4797 O O . TYR A 1 601 ? 63.152 69.163 -12.175 1.00 48.09 600 TYR A O 1
ATOM 4806 N N . TYR A 1 602 ? 63.010 68.838 -9.983 1.00 40.41 601 TYR A N 1
ATOM 4807 C CA . TYR A 1 602 ? 61.749 69.511 -9.811 1.00 41.11 601 TYR A CA 1
ATOM 4808 C C . TYR A 1 602 ? 62.005 70.918 -10.186 1.00 40.90 601 TYR A C 1
ATOM 4809 O O . TYR A 1 602 ? 61.132 71.664 -10.562 1.00 46.26 601 TYR A O 1
ATOM 4818 N N . GLY A 1 603 ? 63.245 71.281 -10.055 1.00 38.41 602 GLY A N 1
ATOM 4819 C CA . GLY A 1 603 ? 63.710 72.620 -9.894 1.00 41.85 602 GLY A CA 1
ATOM 4820 C C . GLY A 1 603 ? 64.565 73.041 -11.043 1.00 54.80 602 GLY A C 1
ATOM 4821 O O . GLY A 1 603 ? 64.063 73.573 -12.006 1.00 57.26 602 GLY A O 1
ATOM 4822 N N . GLU A 1 604 ? 65.862 72.813 -10.947 1.00 56.87 603 GLU A N 1
ATOM 4823 C CA . GLU A 1 604 ? 66.806 73.427 -11.861 1.00 53.91 603 GLU A CA 1
ATOM 4824 C C . GLU A 1 604 ? 66.601 72.974 -13.252 1.00 51.10 603 GLU A C 1
ATOM 4825 O O . GLU A 1 604 ? 66.843 73.695 -14.160 1.00 56.84 603 GLU A O 1
ATOM 4831 N N . PHE A 1 605 ? 66.162 71.746 -13.388 1.00 54.88 604 PHE A N 1
ATOM 4832 C CA . PHE A 1 605 ? 66.051 71.044 -14.654 1.00 52.97 604 PHE A CA 1
ATOM 4833 C C . PHE A 1 605 ? 64.753 71.406 -15.283 1.00 50.20 604 PHE A C 1
ATOM 4834 O O . PHE A 1 605 ? 64.666 71.697 -16.442 1.00 54.04 604 PHE A O 1
ATOM 4842 N N . LEU A 1 606 ? 63.720 71.381 -14.492 1.00 49.65 605 LEU A N 1
ATOM 4843 C CA . LEU A 1 606 ? 62.440 71.762 -15.008 1.00 51.03 605 LEU A CA 1
ATOM 4844 C C . LEU A 1 606 ? 62.511 73.131 -15.603 1.00 60.39 605 LEU A C 1
ATOM 4845 O O . LEU A 1 606 ? 61.926 73.375 -16.640 1.00 67.24 605 LEU A O 1
ATOM 4850 N N . ASN A 1 607 ? 63.231 74.022 -14.949 1.00 62.79 606 ASN A N 1
ATOM 4851 C CA . ASN A 1 607 ? 63.379 75.358 -15.480 1.00 66.03 606 ASN A CA 1
ATOM 4852 C C . ASN A 1 607 ? 64.059 75.326 -16.821 1.00 67.70 606 ASN A C 1
ATOM 4853 O O . ASN A 1 607 ? 63.614 75.954 -17.752 1.00 76.45 606 ASN A O 1
ATOM 4858 N N . TYR A 1 608 ? 65.131 74.563 -16.930 1.00 61.47 607 TYR A N 1
ATOM 4859 C CA . TYR A 1 608 ? 65.831 74.487 -18.186 1.00 62.32 607 TYR A CA 1
ATOM 4860 C C . TYR A 1 608 ? 64.988 73.775 -19.242 1.00 70.19 607 TYR A C 1
ATOM 4861 O O . TYR A 1 608 ? 64.861 74.247 -20.367 1.00 79.96 607 TYR A O 1
ATOM 4870 N N . PHE A 1 609 ? 64.411 72.645 -18.871 1.00 69.40 608 PHE A N 1
ATOM 4871 C CA . PHE A 1 609 ? 63.714 71.761 -19.823 1.00 70.05 608 PHE A CA 1
ATOM 4872 C C . PHE A 1 609 ? 62.440 72.382 -20.367 1.00 75.70 608 PHE A C 1
ATOM 4873 O O . PHE A 1 609 ? 62.159 72.258 -21.545 1.00 75.58 608 PHE A O 1
ATOM 4889 N N . SER A 1 611 ? 62.249 75.347 -20.479 1.00 77.97 610 SER A N 1
ATOM 4890 C CA . SER A 1 611 ? 62.870 76.570 -20.919 1.00 78.73 610 SER A CA 1
ATOM 4891 C C . SER A 1 611 ? 62.813 76.688 -22.423 1.00 81.82 610 SER A C 1
ATOM 4892 O O . SER A 1 611 ? 62.840 75.691 -23.122 1.00 86.77 610 SER A O 1
ATOM 4895 N N . ASN A 1 612 ? 62.707 77.911 -22.927 1.00 86.45 611 ASN A N 1
ATOM 4896 C CA . ASN A 1 612 ? 62.730 78.125 -24.365 1.00 90.82 611 ASN A CA 1
ATOM 4897 C C . ASN A 1 612 ? 64.062 77.656 -24.888 1.00 92.42 611 ASN A C 1
ATOM 4898 O O . ASN A 1 612 ? 64.149 77.064 -25.955 1.00 92.99 611 ASN A O 1
ATOM 4903 N N . ASN A 1 613 ? 65.106 77.924 -24.129 1.00 90.64 612 ASN A N 1
ATOM 4904 C CA . ASN A 1 613 ? 66.413 77.488 -24.536 1.00 86.13 612 ASN A CA 1
ATOM 4905 C C . ASN A 1 613 ? 66.385 76.062 -24.087 1.00 78.61 612 ASN A C 1
ATOM 4906 O O . ASN A 1 613 ? 67.060 75.662 -23.155 1.00 73.02 612 ASN A O 1
ATOM 4911 N N . GLY A 1 614 ? 65.567 75.295 -24.786 1.00 79.24 613 GLY A N 1
ATOM 4912 C CA . GLY A 1 614 ? 65.128 74.011 -24.314 1.00 81.43 613 GLY A CA 1
ATOM 4913 C C . GLY A 1 614 ? 65.798 72.808 -24.920 1.00 77.40 613 GLY A C 1
ATOM 4914 O O . GLY A 1 614 ? 65.921 72.665 -26.132 1.00 69.80 613 GLY A O 1
ATOM 4915 N N . ASN A 1 615 ? 66.225 71.931 -24.034 1.00 72.01 614 ASN A N 1
ATOM 4916 C CA . ASN A 1 615 ? 66.734 70.642 -24.402 1.00 72.34 614 ASN A CA 1
ATOM 4917 C C . ASN A 1 615 ? 65.611 69.893 -25.069 1.00 68.59 614 ASN A C 1
ATOM 4918 O O . ASN A 1 615 ? 65.827 69.087 -25.959 1.00 67.87 614 ASN A O 1
ATOM 4923 N N . PHE A 1 616 ? 64.397 70.174 -24.624 1.00 64.65 615 PHE A N 1
ATOM 4924 C CA . PHE A 1 616 ? 63.264 69.295 -24.796 1.00 59.29 615 PHE A CA 1
ATOM 4925 C C . PHE A 1 616 ? 62.905 68.974 -26.229 1.00 56.51 615 PHE A C 1
ATOM 4926 O O . PHE A 1 616 ? 62.615 67.830 -26.546 1.00 57.19 615 PHE A O 1
ATOM 4934 N N . PHE A 1 617 ? 62.903 69.966 -27.098 1.00 58.25 616 PHE A N 1
ATOM 4935 C CA . PHE A 1 617 ? 62.607 69.699 -28.495 1.00 62.81 616 PHE A CA 1
ATOM 4936 C C . PHE A 1 617 ? 63.675 68.851 -29.155 1.00 65.83 616 PHE A C 1
ATOM 4937 O O . PHE A 1 617 ? 63.371 67.941 -29.910 1.00 67.82 616 PHE A O 1
ATOM 4945 N N . GLU A 1 618 ? 64.935 69.181 -28.906 1.00 65.94 617 GLU A N 1
ATOM 4946 C CA . GLU A 1 618 ? 66.046 68.417 -29.460 1.00 66.25 617 GLU A CA 1
ATOM 4947 C C . GLU A 1 618 ? 66.135 66.973 -28.958 1.00 62.48 617 GLU A C 1
ATOM 4948 O O . GLU A 1 618 ? 66.340 66.054 -29.731 1.00 53.73 617 GLU A O 1
ATOM 4954 N N . ILE A 1 619 ? 65.954 66.789 -27.658 1.00 63.66 618 ILE A N 1
ATOM 4955 C CA . ILE A 1 619 ? 65.942 65.466 -27.036 1.00 63.52 618 ILE A CA 1
ATOM 4956 C C . ILE A 1 619 ? 64.765 64.669 -27.520 1.00 63.28 618 ILE A C 1
ATOM 4957 O O . ILE A 1 619 ? 64.860 63.480 -27.737 1.00 68.78 618 ILE A O 1
ATOM 4962 N N . SER A 1 620 ? 63.654 65.355 -27.686 1.00 60.87 619 SER A N 1
ATOM 4963 C CA . SER A 1 620 ? 62.390 64.709 -27.907 1.00 62.32 619 SER A CA 1
ATOM 4964 C C . SER A 1 620 ? 62.411 63.850 -29.160 1.00 69.39 619 SER A C 1
ATOM 4965 O O . SER A 1 620 ? 61.845 62.759 -29.187 1.00 66.82 619 SER A O 1
ATOM 4968 N N . LYS A 1 621 ? 63.097 64.346 -30.183 1.00 72.14 620 LYS A N 1
ATOM 4969 C CA . LYS A 1 621 ? 63.348 63.554 -31.378 1.00 73.03 620 LYS A CA 1
ATOM 4970 C C . LYS A 1 621 ? 64.271 62.349 -31.182 1.00 70.28 620 LYS A C 1
ATOM 4971 O O . LYS A 1 621 ? 64.244 61.409 -31.955 1.00 69.76 620 LYS A O 1
ATOM 4973 N N . GLU A 1 622 ? 65.078 62.382 -30.128 1.00 68.37 621 GLU A N 1
ATOM 4974 C CA . GLU A 1 622 ? 65.984 61.278 -29.869 1.00 71.60 621 GLU A CA 1
ATOM 4975 C C . GLU A 1 622 ? 65.121 60.159 -29.383 1.00 67.89 621 GLU A C 1
ATOM 4976 O O . GLU A 1 622 ? 65.306 59.006 -29.749 1.00 69.75 621 GLU A O 1
ATOM 4982 N N . ILE A 1 623 ? 64.153 60.520 -28.572 1.00 61.88 622 ILE A N 1
ATOM 4983 C CA . ILE A 1 623 ? 63.210 59.549 -28.116 1.00 67.39 622 ILE A CA 1
ATOM 4984 C C . ILE A 1 623 ? 62.415 59.075 -29.319 1.00 68.68 622 ILE A C 1
ATOM 4985 O O . ILE A 1 623 ? 62.115 57.896 -29.444 1.00 71.78 622 ILE A O 1
ATOM 4990 N N . ILE A 1 624 ? 62.064 60.003 -30.191 1.00 66.56 623 ILE A N 1
ATOM 4991 C CA . ILE A 1 624 ? 61.368 59.664 -31.423 1.00 69.49 623 ILE A CA 1
ATOM 4992 C C . ILE A 1 624 ? 62.247 58.777 -32.290 1.00 71.02 623 ILE A C 1
ATOM 4993 O O . ILE A 1 624 ? 61.845 57.667 -32.668 1.00 69.07 623 ILE A O 1
ATOM 4998 N N . GLU A 1 625 ? 63.449 59.243 -32.586 1.00 74.29 624 GLU A N 1
ATOM 4999 C CA . GLU A 1 625 ? 64.345 58.501 -33.472 1.00 78.63 624 GLU A CA 1
ATOM 5000 C C . GLU A 1 625 ? 64.617 57.096 -32.931 1.00 76.00 624 GLU A C 1
ATOM 5001 O O . GLU A 1 625 ? 64.577 56.101 -33.675 1.00 77.61 624 GLU A O 1
ATOM 5003 N N . LEU A 1 626 ? 64.869 56.978 -31.640 1.00 73.03 625 LEU A N 1
ATOM 5004 C CA . LEU A 1 626 ? 65.095 55.651 -31.101 1.00 78.77 625 LEU A CA 1
ATOM 5005 C C . LEU A 1 626 ? 63.846 54.815 -31.280 1.00 77.03 625 LEU A C 1
ATOM 5006 O O . LEU A 1 626 ? 63.924 53.659 -31.653 1.00 77.84 625 LEU A O 1
ATOM 5011 N N . ASN A 1 627 ? 62.683 55.400 -31.038 1.00 76.11 626 ASN A N 1
ATOM 5012 C CA . ASN A 1 627 ? 61.460 54.627 -31.181 1.00 78.07 626 ASN A CA 1
ATOM 5013 C C . ASN A 1 627 ? 61.307 54.019 -32.582 1.00 81.55 626 ASN A C 1
ATOM 5014 O O . ASN A 1 627 ? 60.884 52.870 -32.710 1.00 81.49 626 ASN A O 1
ATOM 5016 N N . LYS A 1 628 ? 61.643 54.788 -33.621 1.00 81.37 627 LYS A N 1
ATOM 5017 C CA . LYS A 1 628 ? 61.602 54.291 -35.017 1.00 79.36 627 LYS A CA 1
ATOM 5018 C C . LYS A 1 628 ? 62.586 53.143 -35.242 1.00 81.41 627 LYS A C 1
ATOM 5019 O O . LYS A 1 628 ? 62.241 52.103 -35.828 1.00 82.61 627 LYS A O 1
ATOM 5025 N N . ASN A 1 629 ? 63.809 53.357 -34.781 1.00 83.80 628 ASN A N 1
ATOM 5026 C CA . ASN A 1 629 ? 64.799 52.283 -34.701 1.00 87.81 628 ASN A CA 1
ATOM 5027 C C . ASN A 1 629 ? 64.284 51.101 -33.854 1.00 85.98 628 ASN A C 1
ATOM 5028 O O . ASN A 1 629 ? 64.380 49.931 -34.257 1.00 87.54 628 ASN A O 1
ATOM 5033 N N . ASP A 1 630 ? 63.717 51.432 -32.691 1.00 85.15 629 ASP A N 1
ATOM 5034 C CA . ASP A 1 630 ? 63.264 50.441 -31.703 1.00 82.14 629 ASP A CA 1
ATOM 5035 C C . ASP A 1 630 ? 62.394 49.363 -32.319 1.00 84.34 629 ASP A C 1
ATOM 5036 O O . ASP A 1 630 ? 61.173 49.411 -32.206 1.00 82.98 629 ASP A O 1
ATOM 5038 N N . PHE A 1 644 ? 53.495 57.671 -35.465 1.00 39.85 643 PHE A N 1
ATOM 5039 C CA . PHE A 1 644 ? 54.721 58.455 -35.542 1.00 58.20 643 PHE A CA 1
ATOM 5040 C C . PHE A 1 644 ? 54.514 59.843 -34.953 1.00 71.07 643 PHE A C 1
ATOM 5041 O O . PHE A 1 644 ? 53.807 60.660 -35.531 1.00 77.30 643 PHE A O 1
ATOM 5043 N N . GLU A 1 645 ? 55.150 60.113 -33.816 1.00 67.18 644 GLU A N 1
ATOM 5044 C CA . GLU A 1 645 ? 54.934 61.349 -33.073 1.00 64.49 644 GLU A CA 1
ATOM 5045 C C . GLU A 1 645 ? 55.355 62.606 -33.822 1.00 71.05 644 GLU A C 1
ATOM 5046 O O . GLU A 1 645 ? 56.344 62.618 -34.535 1.00 69.06 644 GLU A O 1
ATOM 5048 N N . ASP A 1 646 ? 54.624 63.684 -33.577 1.00 72.58 645 ASP A N 1
ATOM 5049 C CA . ASP A 1 646 ? 54.649 64.902 -34.378 1.00 78.03 645 ASP A CA 1
ATOM 5050 C C . ASP A 1 646 ? 55.941 65.700 -34.357 1.00 77.51 645 ASP A C 1
ATOM 5051 O O . ASP A 1 646 ? 56.689 65.643 -33.394 1.00 75.22 645 ASP A O 1
ATOM 5056 N N . ILE A 1 647 ? 56.197 66.432 -35.442 1.00 71.09 646 ILE A N 1
ATOM 5057 C CA . ILE A 1 647 ? 57.328 67.340 -35.522 1.00 68.83 646 ILE A CA 1
ATOM 5058 C C . ILE A 1 647 ? 56.756 68.716 -35.829 1.00 77.58 646 ILE A C 1
ATOM 5059 O O . ILE A 1 647 ? 56.923 69.236 -36.933 1.00 77.51 646 ILE A O 1
ATOM 5061 N N . GLN A 1 648 ? 56.060 69.282 -34.849 1.00 78.66 647 GLN A N 1
ATOM 5062 C CA . GLN A 1 648 ? 55.360 70.554 -35.019 1.00 74.33 647 GLN A CA 1
ATOM 5063 C C . GLN A 1 648 ? 55.962 71.735 -34.247 1.00 82.78 647 GLN A C 1
ATOM 5064 O O . GLN A 1 648 ? 55.335 72.785 -34.173 1.00 88.53 647 GLN A O 1
ATOM 5070 N N . GLU A 1 649 ? 57.162 71.581 -33.680 1.00 79.13 648 GLU A N 1
ATOM 5071 C CA . GLU A 1 649 ? 57.824 72.685 -32.968 1.00 72.55 648 GLU A CA 1
ATOM 5072 C C . GLU A 1 649 ? 56.996 73.195 -31.774 1.00 78.36 648 GLU A C 1
ATOM 5073 O O . GLU A 1 649 ? 56.684 72.399 -30.899 1.00 74.46 648 GLU A O 1
ATOM 5075 N N . LYS A 1 650 ? 56.586 74.473 -31.767 1.00 87.19 649 LYS A N 1
ATOM 5076 C CA . LYS A 1 650 ? 55.807 75.101 -30.671 1.00 87.32 649 LYS A CA 1
ATOM 5077 C C . LYS A 1 650 ? 56.457 75.126 -29.261 1.00 87.69 649 LYS A C 1
ATOM 5078 O O . LYS A 1 650 ? 57.587 75.602 -29.119 1.00 81.60 649 LYS A O 1
ATOM 5084 N N . ILE A 1 651 ? 55.744 74.649 -28.237 1.00 87.53 650 ILE A N 1
ATOM 5085 C CA . ILE A 1 651 ? 56.213 74.695 -26.843 1.00 83.33 650 ILE A CA 1
ATOM 5086 C C . ILE A 1 651 ? 55.954 73.314 -26.186 1.00 78.46 650 ILE A C 1
ATOM 5087 O O . ILE A 1 651 ? 55.059 72.562 -26.667 1.00 75.81 650 ILE A O 1
ATOM 5092 N N . PRO A 1 652 ? 56.736 72.943 -25.116 1.00 79.74 651 PRO A N 1
ATOM 5093 C CA . PRO A 1 652 ? 56.609 71.512 -24.726 1.00 72.50 651 PRO A CA 1
ATOM 5094 C C . PRO A 1 652 ? 55.272 71.049 -24.196 1.00 70.18 651 PRO A C 1
ATOM 5095 O O . PRO A 1 652 ? 54.907 69.939 -24.502 1.00 68.84 651 PRO A O 1
ATOM 5099 N N . LYS A 1 653 ? 54.562 71.857 -23.409 1.00 70.65 652 LYS A N 1
ATOM 5100 C CA . LYS A 1 653 ? 53.227 71.442 -22.880 1.00 63.66 652 LYS A CA 1
ATOM 5101 C C . LYS A 1 653 ? 52.158 71.220 -23.983 1.00 67.80 652 LYS A C 1
ATOM 5102 O O . LYS A 1 653 ? 51.432 70.232 -23.924 1.00 62.48 652 LYS A O 1
ATOM 5108 N N . GLU A 1 654 ? 52.076 72.109 -24.973 1.00 76.07 653 GLU A N 1
ATOM 5109 C CA . GLU A 1 654 ? 51.129 71.911 -26.074 1.00 70.43 653 GLU A CA 1
ATOM 5110 C C . GLU A 1 654 ? 51.553 70.681 -26.814 1.00 61.88 653 GLU A C 1
ATOM 5111 O O . GLU A 1 654 ? 50.755 69.793 -27.067 1.00 57.01 653 GLU A O 1
ATOM 5117 N N . TYR A 1 655 ? 52.830 70.611 -27.143 1.00 64.51 654 TYR A N 1
ATOM 5118 C CA . TYR A 1 655 ? 53.296 69.480 -27.913 1.00 68.12 654 TYR A CA 1
ATOM 5119 C C . TYR A 1 655 ? 52.800 68.203 -27.278 1.00 68.56 654 TYR A C 1
ATOM 5120 O O . TYR A 1 655 ? 52.049 67.437 -27.859 1.00 69.17 654 TYR A O 1
ATOM 5129 N N . LEU A 1 656 ? 53.223 68.002 -26.047 1.00 68.32 655 LEU A N 1
ATOM 5130 C CA . LEU A 1 656 ? 52.991 66.740 -25.374 1.00 62.16 655 LEU A CA 1
ATOM 5131 C C . LEU A 1 656 ? 51.516 66.493 -25.316 1.00 60.96 655 LEU A C 1
ATOM 5132 O O . LEU A 1 656 ? 51.076 65.367 -25.325 1.00 59.73 655 LEU A O 1
ATOM 5137 N N . ALA A 1 657 ? 50.762 67.577 -25.213 1.00 65.18 656 ALA A N 1
ATOM 5138 C CA . ALA A 1 657 ? 49.328 67.470 -25.203 1.00 64.52 656 ALA A CA 1
ATOM 5139 C C . ALA A 1 657 ? 48.931 66.815 -26.497 1.00 64.74 656 ALA A C 1
ATOM 5140 O O . ALA A 1 657 ? 48.147 65.885 -26.510 1.00 62.98 656 ALA A O 1
ATOM 5142 N N . ASN A 1 658 ? 49.503 67.318 -27.583 1.00 64.85 657 ASN A N 1
ATOM 5143 C CA . ASN A 1 658 ? 49.161 66.839 -28.904 1.00 61.64 657 ASN A CA 1
ATOM 5144 C C . ASN A 1 658 ? 49.534 65.388 -29.032 1.00 62.70 657 ASN A C 1
ATOM 5145 O O . ASN A 1 658 ? 48.844 64.626 -29.693 1.00 64.06 657 ASN A O 1
ATOM 5147 N N . ILE A 1 659 ? 50.636 65.012 -28.393 1.00 68.34 658 ILE A N 1
ATOM 5148 C CA . ILE A 1 659 ? 51.048 63.614 -28.345 1.00 72.47 658 ILE A CA 1
ATOM 5149 C C . ILE A 1 659 ? 49.984 62.765 -27.663 1.00 67.28 658 ILE A C 1
ATOM 5150 O O . ILE A 1 659 ? 49.755 61.630 -28.072 1.00 61.79 658 ILE A O 1
ATOM 5152 N N . GLN A 1 660 ? 49.340 63.268 -26.649 1.00 65.18 659 GLN A N 1
ATOM 5153 C CA . GLN A 1 660 ? 48.337 62.525 -25.923 1.00 63.65 659 GLN A CA 1
ATOM 5154 C C . GLN A 1 660 ? 47.209 62.140 -26.868 1.00 68.81 659 GLN A C 1
ATOM 5155 O O . GLN A 1 660 ? 46.730 61.008 -26.834 1.00 72.39 659 GLN A O 1
ATOM 5161 N N . SER A 1 661 ? 46.775 63.146 -27.676 1.00 66.50 660 SER A N 1
ATOM 5162 C CA . SER A 1 661 ? 45.624 62.949 -28.572 1.00 66.56 660 SER A CA 1
ATOM 5163 C C . SER A 1 661 ? 45.871 61.827 -29.586 1.00 75.67 660 SER A C 1
ATOM 5164 O O . SER A 1 661 ? 45.055 60.909 -29.707 1.00 77.62 660 SER A O 1
ATOM 5167 N N . LEU A 1 662 ? 47.012 61.882 -30.272 1.00 80.16 661 LEU A N 1
ATOM 5168 C CA . LEU A 1 662 ? 47.360 60.825 -31.227 1.00 75.34 661 LEU A CA 1
ATOM 5169 C C . LEU A 1 662 ? 47.335 59.466 -30.534 1.00 73.03 661 LEU A C 1
ATOM 5170 O O . LEU A 1 662 ? 46.681 58.540 -31.004 1.00 85.13 661 LEU A O 1
ATOM 5172 N N . TYR A 1 663 ? 48.005 59.374 -29.393 1.00 70.61 662 TYR A N 1
ATOM 5173 C CA . TYR A 1 663 ? 48.106 58.105 -28.677 1.00 72.72 662 TYR A CA 1
ATOM 5174 C C . TYR A 1 663 ? 46.738 57.548 -28.293 1.00 77.84 662 TYR A C 1
ATOM 5175 O O . TYR A 1 663 ? 46.449 56.384 -28.521 1.00 81.51 662 TYR A O 1
ATOM 5192 N N . ILE A 1 665 ? 43.774 57.990 -29.519 1.00 85.15 664 ILE A N 1
ATOM 5193 C CA . ILE A 1 665 ? 42.894 57.657 -30.631 1.00 79.79 664 ILE A CA 1
ATOM 5194 C C . ILE A 1 665 ? 43.112 56.223 -31.120 1.00 86.62 664 ILE A C 1
ATOM 5195 O O . ILE A 1 665 ? 42.207 55.624 -31.689 1.00 97.49 664 ILE A O 1
ATOM 5200 N N . ASN A 1 666 ? 44.286 55.647 -30.869 1.00 85.89 665 ASN A N 1
ATOM 5201 C CA . ASN A 1 666 ? 44.556 54.289 -31.305 1.00 87.69 665 ASN A CA 1
ATOM 5202 C C . ASN A 1 666 ? 44.369 53.207 -30.253 1.00 90.98 665 ASN A C 1
ATOM 5203 O O . ASN A 1 666 ? 44.202 52.054 -30.617 1.00 90.48 665 ASN A O 1
ATOM 5208 N N . ALA A 1 667 ? 44.382 53.563 -28.968 1.00 88.45 666 ALA A N 1
ATOM 5209 C CA . ALA A 1 667 ? 44.444 52.571 -27.909 1.00 89.72 666 ALA A CA 1
ATOM 5210 C C . ALA A 1 667 ? 45.700 51.704 -28.212 1.00 96.98 666 ALA A C 1
ATOM 5211 O O . ALA A 1 667 ? 46.747 52.279 -28.490 1.00 91.38 666 ALA A O 1
ATOM 5213 N N . GLY A 1 668 ? 45.609 50.372 -28.219 1.00 105.05 667 GLY A N 1
ATOM 5214 C CA . GLY A 1 668 ? 46.747 49.495 -28.569 1.00 102.45 667 GLY A CA 1
ATOM 5215 C C . GLY A 1 668 ? 47.982 49.709 -27.703 1.00 100.92 667 GLY A C 1
ATOM 5216 O O . GLY A 1 668 ? 47.865 50.152 -26.571 1.00 100.84 667 GLY A O 1
ATOM 5217 N N . ASP A 1 676 ? 49.367 53.475 -21.431 1.00 84.78 675 ASP A N 1
ATOM 5218 C CA . ASP A 1 676 ? 50.421 52.492 -21.669 1.00 83.55 675 ASP A CA 1
ATOM 5219 C C . ASP A 1 676 ? 51.572 53.068 -22.485 1.00 75.16 675 ASP A C 1
ATOM 5220 O O . ASP A 1 676 ? 52.463 53.727 -21.945 1.00 75.81 675 ASP A O 1
ATOM 5222 N N . THR A 1 677 ? 51.531 52.885 -23.800 1.00 73.42 676 THR A N 1
ATOM 5223 C CA . THR A 1 677 ? 52.611 53.354 -24.640 1.00 74.66 676 THR A CA 1
ATOM 5224 C C . THR A 1 677 ? 52.757 54.867 -24.541 1.00 74.27 676 THR A C 1
ATOM 5225 O O . THR A 1 677 ? 53.834 55.379 -24.824 1.00 77.59 676 THR A O 1
ATOM 5229 N N . TYR A 1 678 ? 51.709 55.589 -24.127 1.00 73.06 677 TYR A N 1
ATOM 5230 C CA . TYR A 1 678 ? 51.834 57.039 -23.980 1.00 78.28 677 TYR A CA 1
ATOM 5231 C C . TYR A 1 678 ? 52.680 57.403 -22.790 1.00 73.46 677 TYR A C 1
ATOM 5232 O O . TYR A 1 678 ? 53.475 58.347 -22.862 1.00 76.06 677 TYR A O 1
ATOM 5241 N N . ILE A 1 679 ? 52.478 56.699 -21.686 1.00 69.24 678 ILE A N 1
ATOM 5242 C CA . ILE A 1 679 ? 53.263 56.953 -20.499 1.00 66.06 678 ILE A CA 1
ATOM 5243 C C . ILE A 1 679 ? 54.761 56.734 -20.764 1.00 67.08 678 ILE A C 1
ATOM 5244 O O . ILE A 1 679 ? 55.588 57.558 -20.376 1.00 64.27 678 ILE A O 1
ATOM 5249 N N . ASP A 1 680 ? 55.113 55.688 -21.488 1.00 67.18 679 ASP A N 1
ATOM 5250 C CA . ASP A 1 680 ? 56.524 55.439 -21.767 1.00 64.69 679 ASP A CA 1
ATOM 5251 C C . ASP A 1 680 ? 57.148 56.595 -22.517 1.00 61.78 679 ASP A C 1
ATOM 5252 O O . ASP A 1 680 ? 58.164 57.111 -22.070 1.00 59.25 679 ASP A O 1
ATOM 5257 N N . PHE A 1 681 ? 56.557 57.016 -23.624 1.00 67.41 680 PHE A N 1
ATOM 5258 C CA . PHE A 1 681 ? 57.114 58.135 -24.382 1.00 65.78 680 PHE A CA 1
ATOM 5259 C C . PHE A 1 681 ? 57.369 59.307 -23.423 1.00 63.87 680 PHE A C 1
ATOM 5260 O O . PHE A 1 681 ? 58.502 59.783 -23.307 1.00 61.01 680 PHE A O 1
ATOM 5268 N N . ILE A 1 682 ? 56.337 59.700 -22.680 1.00 64.13 681 ILE A N 1
ATOM 5269 C CA . ILE A 1 682 ? 56.469 60.829 -21.766 1.00 60.44 681 ILE A CA 1
ATOM 5270 C C . ILE A 1 682 ? 57.454 60.522 -20.646 1.00 57.82 681 ILE A C 1
ATOM 5271 O O . ILE A 1 682 ? 58.236 61.366 -20.266 1.00 49.36 681 ILE A O 1
ATOM 5276 N N . GLN A 1 683 ? 57.426 59.302 -20.133 1.00 65.43 682 GLN A N 1
ATOM 5277 C CA . GLN A 1 683 ? 58.441 58.897 -19.153 1.00 58.35 682 GLN A CA 1
ATOM 5278 C C . GLN A 1 683 ? 59.817 58.880 -19.805 1.00 49.13 682 GLN A C 1
ATOM 5279 O O . GLN A 1 683 ? 60.779 59.334 -19.222 1.00 49.44 682 GLN A O 1
ATOM 5285 N N . LYS A 1 684 ? 59.903 58.374 -21.024 1.00 53.70 683 LYS A N 1
ATOM 5286 C CA . LYS A 1 684 ? 61.201 58.215 -21.695 1.00 54.30 683 LYS A CA 1
ATOM 5287 C C . LYS A 1 684 ? 61.803 59.571 -22.006 1.00 50.35 683 LYS A C 1
ATOM 5288 O O . LYS A 1 684 ? 62.997 59.750 -21.882 1.00 51.68 683 LYS A O 1
ATOM 5294 N N . ILE A 1 685 ? 60.980 60.535 -22.382 1.00 52.88 684 ILE A N 1
ATOM 5295 C CA . ILE A 1 685 ? 61.514 61.853 -22.703 1.00 54.04 684 ILE A CA 1
ATOM 5296 C C . ILE A 1 685 ? 62.199 62.478 -21.496 1.00 52.03 684 ILE A C 1
ATOM 5297 O O . ILE A 1 685 ? 63.262 63.077 -21.615 1.00 50.16 684 ILE A O 1
ATOM 5302 N N . PHE A 1 686 ? 61.577 62.351 -20.340 1.00 53.33 685 PHE A N 1
ATOM 5303 C CA . PHE A 1 686 ? 62.097 63.007 -19.163 1.00 57.27 685 PHE A CA 1
ATOM 5304 C C . PHE A 1 686 ? 63.359 62.369 -18.616 1.00 59.79 685 PHE A C 1
ATOM 5305 O O . PHE A 1 686 ? 64.255 63.071 -18.173 1.00 60.42 685 PHE A O 1
ATOM 5313 N N . LEU A 1 687 ? 63.420 61.046 -18.634 1.00 56.01 686 LEU A N 1
ATOM 5314 C CA . LEU A 1 687 ? 64.585 60.335 -18.097 1.00 60.13 686 LEU A CA 1
ATOM 5315 C C . LEU A 1 687 ? 65.828 60.680 -18.910 1.00 62.88 686 LEU A C 1
ATOM 5316 O O . LEU A 1 687 ? 66.829 61.109 -18.362 1.00 63.37 686 LEU A O 1
ATOM 5321 N N . LYS A 1 688 ? 65.760 60.522 -20.222 1.00 60.16 687 LYS A N 1
ATOM 5322 C CA . LYS A 1 688 ? 66.904 60.855 -21.067 1.00 55.80 687 LYS A CA 1
ATOM 5323 C C . LYS A 1 688 ? 67.143 62.357 -21.037 1.00 56.05 687 LYS A C 1
ATOM 5324 O O . LYS A 1 688 ? 68.279 62.809 -21.094 1.00 62.36 687 LYS A O 1
ATOM 5330 N N . GLY A 1 689 ? 66.084 63.137 -20.914 1.00 54.18 688 GLY A N 1
ATOM 5331 C CA . GLY A 1 689 ? 66.259 64.570 -20.770 1.00 60.87 688 GLY A CA 1
ATOM 5332 C C . GLY A 1 689 ? 66.979 64.994 -19.506 1.00 56.46 688 GLY A C 1
ATOM 5333 O O . GLY A 1 689 ? 67.793 65.916 -19.528 1.00 55.03 688 GLY A O 1
ATOM 5334 N N . PHE A 1 690 ? 66.682 64.309 -18.412 1.00 53.92 689 PHE A N 1
ATOM 5335 C CA . PHE A 1 690 ? 67.266 64.627 -17.117 1.00 52.91 689 PHE A CA 1
ATOM 5336 C C . PHE A 1 690 ? 68.742 64.228 -17.040 1.00 57.63 689 PHE A C 1
ATOM 5337 O O . PHE A 1 690 ? 69.551 64.995 -16.517 1.00 60.41 689 PHE A O 1
ATOM 5353 N N . THR A 1 692 ? 71.020 63.457 -19.637 1.00 59.87 691 THR A N 1
ATOM 5354 C CA . THR A 1 692 ? 71.884 64.194 -20.496 1.00 63.63 691 THR A CA 1
ATOM 5355 C C . THR A 1 692 ? 72.023 65.567 -19.831 1.00 59.92 691 THR A C 1
ATOM 5356 O O . THR A 1 692 ? 73.076 66.156 -19.889 1.00 69.47 691 THR A O 1
ATOM 5360 N N . TYR A 1 693 ? 70.986 66.061 -19.164 1.00 56.95 692 TYR A N 1
ATOM 5361 C CA . TYR A 1 693 ? 71.115 67.313 -18.462 1.00 56.64 692 TYR A CA 1
ATOM 5362 C C . TYR A 1 693 ? 72.154 67.210 -17.369 1.00 58.00 692 TYR A C 1
ATOM 5363 O O . TYR A 1 693 ? 72.971 68.102 -17.217 1.00 62.91 692 TYR A O 1
ATOM 5372 N N . LEU A 1 694 ? 72.134 66.119 -16.624 1.00 58.23 693 LEU A N 1
ATOM 5373 C CA . LEU A 1 694 ? 73.082 65.955 -15.540 1.00 62.15 693 LEU A CA 1
ATOM 5374 C C . LEU A 1 694 ? 74.507 65.909 -16.039 1.00 62.53 693 LEU A C 1
ATOM 5375 O O . LEU A 1 694 ? 75.384 66.566 -15.509 1.00 57.83 693 LEU A O 1
ATOM 5380 N N . ALA A 1 695 ? 74.726 65.135 -17.088 1.00 64.07 694 ALA A N 1
ATOM 5381 C CA . ALA A 1 695 ? 76.053 64.952 -17.640 1.00 58.56 694 ALA A CA 1
ATOM 5382 C C . ALA A 1 695 ? 76.527 66.257 -18.174 1.00 55.04 694 ALA A C 1
ATOM 5383 O O . ALA A 1 695 ? 77.616 66.689 -17.873 1.00 63.90 694 ALA A O 1
ATOM 5385 N N . ASN A 1 696 ? 75.646 66.919 -18.901 1.00 57.08 695 ASN A N 1
ATOM 5386 C CA . ASN A 1 696 ? 75.984 68.104 -19.645 1.00 58.99 695 ASN A CA 1
ATOM 5387 C C . ASN A 1 696 ? 76.265 69.279 -18.739 1.00 63.62 695 ASN A C 1
ATOM 5388 O O . ASN A 1 696 ? 77.168 70.056 -19.016 1.00 67.03 695 ASN A O 1
ATOM 5393 N N . ASN A 1 697 ? 75.504 69.413 -17.659 1.00 63.26 696 ASN A N 1
ATOM 5394 C CA . ASN A 1 697 ? 75.671 70.558 -16.761 1.00 67.10 696 ASN A CA 1
ATOM 5395 C C . ASN A 1 697 ? 76.455 70.198 -15.484 1.00 64.13 696 ASN A C 1
ATOM 5396 O O . ASN A 1 697 ? 76.394 70.909 -14.462 1.00 60.77 696 ASN A O 1
ATOM 5401 N N . GLY A 1 698 ? 77.136 69.051 -15.515 1.00 60.11 697 GLY A N 1
ATOM 5402 C CA . GLY A 1 698 ? 78.224 68.777 -14.583 1.00 63.10 697 GLY A CA 1
ATOM 5403 C C . GLY A 1 698 ? 77.822 68.376 -13.159 1.00 71.71 697 GLY A C 1
ATOM 5404 O O . GLY A 1 698 ? 78.572 68.591 -12.196 1.00 81.22 697 GLY A O 1
ATOM 5405 N N . ARG A 1 699 ? 76.655 67.764 -13.008 1.00 71.46 698 ARG A N 1
ATOM 5406 C CA . ARG A 1 699 ? 76.242 67.232 -11.726 1.00 67.07 698 ARG A CA 1
ATOM 5407 C C . ARG A 1 699 ? 76.644 65.763 -11.611 1.00 67.22 698 ARG A C 1
ATOM 5408 O O . ARG A 1 699 ? 76.438 65.178 -10.557 1.00 72.57 698 ARG A O 1
ATOM 5410 N N . LEU A 1 700 ? 77.252 65.188 -12.654 1.00 65.00 699 LEU A N 1
ATOM 5411 C CA . LEU A 1 700 ? 77.323 63.733 -12.803 1.00 63.42 699 LEU A CA 1
ATOM 5412 C C . LEU A 1 700 ? 78.110 62.991 -11.735 1.00 56.74 699 LEU A C 1
ATOM 5413 O O . LEU A 1 700 ? 77.927 61.780 -11.556 1.00 58.81 699 LEU A O 1
ATOM 5418 N N . SER A 1 701 ? 78.946 63.708 -10.991 1.00 54.12 700 SER A N 1
ATOM 5419 C CA . SER A 1 701 ? 79.855 63.055 -10.078 1.00 59.40 700 SER A CA 1
ATOM 5420 C C . SER A 1 701 ? 79.077 62.238 -9.055 1.00 65.46 700 SER A C 1
ATOM 5421 O O . SER A 1 701 ? 79.631 61.332 -8.449 1.00 61.11 700 SER A O 1
ATOM 5424 N N . LEU A 1 702 ? 77.784 62.526 -8.909 1.00 67.40 701 LEU A N 1
ATOM 5425 C CA . LEU A 1 702 ? 76.991 61.987 -7.818 1.00 60.87 701 LEU A CA 1
ATOM 5426 C C . LEU A 1 702 ? 76.810 60.474 -7.875 1.00 63.38 701 LEU A C 1
ATOM 5427 O O . LEU A 1 702 ? 76.507 59.840 -6.871 1.00 69.29 701 LEU A O 1
ATOM 5432 N N . ILE A 1 703 ? 77.007 59.885 -9.042 1.00 61.89 702 ILE A N 1
ATOM 5433 C CA . ILE A 1 703 ? 76.885 58.448 -9.151 1.00 60.38 702 ILE A CA 1
ATOM 5434 C C . ILE A 1 703 ? 77.780 57.789 -8.125 1.00 59.33 702 ILE A C 1
ATOM 5435 O O . ILE A 1 703 ? 77.423 56.755 -7.560 1.00 66.59 702 ILE A O 1
ATOM 5440 N N . TYR A 1 704 ? 78.926 58.410 -7.866 1.00 59.00 703 TYR A N 1
ATOM 5441 C CA . TYR A 1 704 ? 79.934 57.828 -7.014 1.00 57.82 703 TYR A CA 1
ATOM 5442 C C . TYR A 1 704 ? 79.763 58.244 -5.541 1.00 58.41 703 TYR A C 1
ATOM 5443 O O . TYR A 1 704 ? 80.727 58.231 -4.768 1.00 59.92 703 TYR A O 1
ATOM 5445 N N . ILE A 1 705 ? 78.540 58.616 -5.174 1.00 54.94 704 ILE A N 1
ATOM 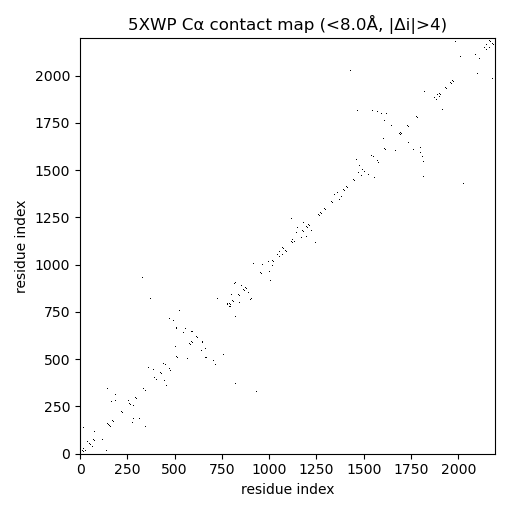5446 C CA . ILE A 1 705 ? 78.253 59.131 -3.844 1.00 57.68 704 ILE A CA 1
ATOM 5447 C C . ILE A 1 705 ? 78.584 58.127 -2.749 1.00 56.28 704 ILE A C 1
ATOM 5448 O O . ILE A 1 705 ? 79.109 58.492 -1.691 1.00 58.41 704 ILE A O 1
ATOM 5453 N N . GLY A 1 706 ? 78.233 56.879 -2.955 1.00 53.44 705 GLY A N 1
ATOM 5454 C CA . GLY A 1 706 ? 78.510 55.882 -1.950 1.00 53.01 705 GLY A CA 1
ATOM 5455 C C . GLY A 1 706 ? 79.981 55.672 -1.736 1.00 51.40 705 GLY A C 1
ATOM 5456 O O . GLY A 1 706 ? 80.469 55.553 -0.632 1.00 48.55 705 GLY A O 1
ATOM 5457 N N . SER A 1 707 ? 80.689 55.724 -2.844 1.00 54.66 706 SER A N 1
ATOM 5458 C CA . SER A 1 707 ? 81.547 54.726 -3.399 1.00 48.56 706 SER A CA 1
ATOM 5459 C C . SER A 1 707 ? 82.747 54.304 -2.593 1.00 57.99 706 SER A C 1
ATOM 5460 O O . SER A 1 707 ? 83.036 53.112 -2.526 1.00 68.08 706 SER A O 1
ATOM 5463 N N . ASP A 1 708 ? 83.455 55.249 -1.986 1.00 52.64 707 ASP A N 1
ATOM 5464 C CA . ASP A 1 708 ? 84.748 54.908 -1.409 1.00 50.82 707 ASP A CA 1
ATOM 5465 C C . ASP A 1 708 ? 84.715 54.727 0.079 1.00 48.68 707 ASP A C 1
ATOM 5466 O O . ASP A 1 708 ? 84.382 55.638 0.800 1.00 52.43 707 ASP A O 1
ATOM 5468 N N . GLU A 1 709 ? 85.129 53.559 0.537 1.00 45.15 708 GLU A N 1
ATOM 5469 C CA . GLU A 1 709 ? 85.116 53.251 1.951 1.00 45.65 708 GLU A CA 1
ATOM 5470 C C . GLU A 1 709 ? 86.017 54.195 2.699 1.00 45.22 708 GLU A C 1
ATOM 5471 O O . GLU A 1 709 ? 85.731 54.585 3.813 1.00 42.28 708 GLU A O 1
ATOM 5473 N N . GLU A 1 710 ? 87.139 54.530 2.096 1.00 53.05 709 GLU A N 1
ATOM 5474 C CA . GLU A 1 710 ? 88.070 55.457 2.734 1.00 60.03 709 GLU A CA 1
ATOM 5475 C C . GLU A 1 710 ? 87.356 56.679 3.298 1.00 57.83 709 GLU A C 1
ATOM 5476 O O . GLU A 1 710 ? 87.452 56.949 4.486 1.00 58.06 709 GLU A O 1
ATOM 5482 N N . THR A 1 711 ? 86.681 57.426 2.445 1.00 57.88 710 THR A N 1
ATOM 5483 C CA . THR A 1 711 ? 86.081 58.686 2.872 1.00 52.40 710 THR A CA 1
ATOM 5484 C C . THR A 1 711 ? 85.009 58.510 3.922 1.00 45.71 710 THR A C 1
ATOM 5485 O O . THR A 1 711 ? 84.966 59.262 4.886 1.00 45.85 710 THR A O 1
ATOM 5489 N N . ASN A 1 712 ? 84.196 57.479 3.765 1.00 46.26 711 ASN A N 1
ATOM 5490 C CA . ASN A 1 712 ? 83.027 57.281 4.619 1.00 45.09 711 ASN A CA 1
ATOM 5491 C C . ASN A 1 712 ? 83.389 57.121 6.071 1.00 42.77 711 ASN A C 1
ATOM 5492 O O . ASN A 1 712 ? 82.664 57.566 6.940 1.00 41.56 711 ASN A O 1
ATOM 5497 N N . THR A 1 713 ? 84.504 56.474 6.334 1.00 38.93 712 THR A N 1
ATOM 5498 C CA . THR A 1 713 ? 84.921 56.266 7.698 1.00 38.14 712 THR A CA 1
ATOM 5499 C C . THR A 1 713 ? 85.113 57.606 8.360 1.00 35.90 712 THR A C 1
ATOM 5500 O O . THR A 1 713 ? 84.859 57.732 9.536 1.00 32.46 712 THR A O 1
ATOM 5504 N N . SER A 1 714 ? 85.546 58.592 7.584 1.00 37.63 713 SER A N 1
ATOM 5505 C CA . SER A 1 714 ? 85.656 59.965 8.064 1.00 37.83 713 SER A CA 1
ATOM 5506 C C . SER A 1 714 ? 84.326 60.533 8.485 1.00 31.51 713 SER A C 1
ATOM 5507 O O . SER A 1 714 ? 84.223 61.239 9.460 1.00 38.37 713 SER A O 1
ATOM 5510 N N . LEU A 1 715 ? 83.306 60.210 7.713 1.00 31.52 714 LEU A N 1
ATOM 5511 C CA . LEU A 1 715 ? 82.001 60.789 7.866 1.00 32.71 714 LEU A CA 1
ATOM 5512 C C . LEU A 1 715 ? 81.102 59.995 8.806 1.00 37.55 714 LEU A C 1
ATOM 5513 O O . LEU A 1 715 ? 79.961 60.378 9.042 1.00 41.50 714 LEU A O 1
ATOM 5518 N N . ALA A 1 716 ? 81.598 58.904 9.369 1.00 34.62 715 ALA A N 1
ATOM 5519 C CA . ALA A 1 716 ? 80.746 57.960 10.095 1.00 31.10 715 ALA A CA 1
ATOM 5520 C C . ALA A 1 716 ? 80.081 58.600 11.281 1.00 37.05 715 ALA A C 1
ATOM 5521 O O . ALA A 1 716 ? 78.933 58.324 11.570 1.00 32.16 715 ALA A O 1
ATOM 5523 N N . GLU A 1 717 ? 80.751 59.501 11.950 1.00 44.37 716 GLU A N 1
ATOM 5524 C CA . GLU A 1 717 ? 80.110 60.091 13.099 1.00 47.82 716 GLU A CA 1
ATOM 5525 C C . GLU A 1 717 ? 79.283 61.315 12.770 1.00 45.13 716 GLU A C 1
ATOM 5526 O O . GLU A 1 717 ? 78.659 61.866 13.648 1.00 43.98 716 GLU A O 1
ATOM 5532 N N . LYS A 1 718 ? 79.266 61.750 11.517 1.00 38.28 717 LYS A N 1
ATOM 5533 C CA . LYS A 1 718 ? 78.575 63.016 11.202 1.00 39.44 717 LYS A CA 1
ATOM 5534 C C . LYS A 1 718 ? 77.056 63.053 11.312 1.00 37.41 717 LYS A C 1
ATOM 5535 O O . LYS A 1 718 ? 76.505 63.994 11.887 1.00 34.81 717 LYS A O 1
ATOM 5541 N N . LYS A 1 719 ? 76.368 62.082 10.727 1.00 37.99 718 LYS A N 1
ATOM 5542 C CA . LYS A 1 719 ? 74.911 62.143 10.760 1.00 34.72 718 LYS A CA 1
ATOM 5543 C C . LYS A 1 719 ? 74.440 62.155 12.225 1.00 35.53 718 LYS A C 1
ATOM 5544 O O . LYS A 1 719 ? 73.512 62.841 12.589 1.00 38.85 718 LYS A O 1
ATOM 5550 N N . GLN A 1 720 ? 75.121 61.386 13.049 1.00 29.87 719 GLN A N 1
ATOM 5551 C CA . GLN A 1 720 ? 74.741 61.263 14.428 1.00 31.52 719 GLN A CA 1
ATOM 5552 C C . GLN A 1 720 ? 74.993 62.549 15.149 1.00 30.07 719 GLN A C 1
ATOM 5553 O O . GLN A 1 720 ? 74.149 63.029 15.871 1.00 28.91 719 GLN A O 1
ATOM 5559 N N . GLU A 1 721 ? 76.134 63.115 14.925 1.00 35.63 720 GLU A N 1
ATOM 5560 C CA . GLU A 1 721 ? 76.522 64.359 15.572 1.00 35.36 720 GLU A CA 1
ATOM 5561 C C . GLU A 1 721 ? 75.681 65.532 15.108 1.00 29.69 720 GLU A C 1
ATOM 5562 O O . GLU A 1 721 ? 75.346 66.378 15.907 1.00 30.45 720 GLU A O 1
ATOM 5568 N N . PHE A 1 722 ? 75.374 65.589 13.826 1.00 26.93 721 PHE A N 1
ATOM 5569 C CA . PHE A 1 722 ? 74.524 66.642 13.327 1.00 29.91 721 PHE A CA 1
ATOM 5570 C C . PHE A 1 722 ? 73.115 66.583 13.870 1.00 32.47 721 PHE A C 1
ATOM 5571 O O . PHE A 1 722 ? 72.499 67.605 14.107 1.00 32.86 721 PHE A O 1
ATOM 5579 N N . ASP A 1 723 ? 72.596 65.382 14.028 1.00 34.28 722 ASP A N 1
ATOM 5580 C CA . ASP A 1 723 ? 71.285 65.199 14.616 1.00 31.32 722 ASP A CA 1
ATOM 5581 C C . ASP A 1 723 ? 71.260 65.644 16.060 1.00 35.67 722 ASP A C 1
ATOM 5582 O O . ASP A 1 723 ? 70.255 66.148 16.519 1.00 40.83 722 ASP A O 1
ATOM 5587 N N . LYS A 1 724 ? 72.344 65.403 16.778 1.00 30.91 723 LYS A N 1
ATOM 5588 C CA . LYS A 1 724 ? 72.397 65.760 18.184 1.00 33.50 723 LYS A CA 1
ATOM 5589 C C . LYS A 1 724 ? 72.282 67.257 18.321 1.00 37.31 723 LYS A C 1
ATOM 5590 O O . LYS A 1 724 ? 71.591 67.737 19.186 1.00 37.81 723 LYS A O 1
ATOM 5596 N N . PHE A 1 725 ? 72.959 68.000 17.461 1.00 36.25 724 PHE A N 1
ATOM 5597 C CA . PHE A 1 725 ? 72.889 69.444 17.517 1.00 34.93 724 PHE A CA 1
ATOM 5598 C C . PHE A 1 725 ? 71.462 69.876 17.266 1.00 37.15 724 PHE A C 1
ATOM 5599 O O . PHE A 1 725 ? 70.917 70.699 17.957 1.00 43.59 724 PHE A O 1
ATOM 5607 N N . LEU A 1 726 ? 70.861 69.304 16.253 1.00 35.20 725 LEU A N 1
ATOM 5608 C CA . LEU A 1 726 ? 69.613 69.849 15.735 1.00 37.23 725 LEU A CA 1
ATOM 5609 C C . LEU A 1 726 ? 68.565 69.906 16.807 1.00 41.74 725 LEU A C 1
ATOM 5610 O O . LEU A 1 726 ? 67.840 70.860 16.894 1.00 41.81 725 LEU A O 1
ATOM 5615 N N . LYS A 1 727 ? 68.511 68.879 17.638 1.00 45.55 726 LYS A N 1
ATOM 5616 C CA . LYS A 1 727 ? 67.621 68.887 18.782 1.00 44.87 726 LYS A CA 1
ATOM 5617 C C . LYS A 1 727 ? 68.045 69.994 19.722 1.00 49.28 726 LYS A C 1
ATOM 5618 O O . LYS A 1 727 ? 67.221 70.715 20.286 1.00 53.72 726 LYS A O 1
ATOM 5624 N N . LYS A 1 728 ? 69.352 70.136 19.878 1.00 45.72 727 LYS A N 1
ATOM 5625 C CA . LYS A 1 728 ? 69.872 71.176 20.743 1.00 44.34 727 LYS A CA 1
ATOM 5626 C C . LYS A 1 728 ? 69.398 72.523 20.259 1.00 40.79 727 LYS A C 1
ATOM 5627 O O . LYS A 1 728 ? 68.963 73.332 21.040 1.00 39.60 727 LYS A O 1
ATOM 5633 N N . TYR A 1 729 ? 69.504 72.784 18.972 1.00 41.50 728 TYR A N 1
ATOM 5634 C CA . TYR A 1 729 ? 69.099 74.068 18.475 1.00 41.45 728 TYR A CA 1
ATOM 5635 C C . TYR A 1 729 ? 67.616 74.380 18.425 1.00 41.96 728 TYR A C 1
ATOM 5636 O O . TYR A 1 729 ? 67.210 75.528 18.450 1.00 41.84 728 TYR A O 1
ATOM 5645 N N . GLU A 1 730 ? 66.811 73.333 18.408 1.00 43.98 729 GLU A N 1
ATOM 5646 C CA . GLU A 1 730 ? 65.377 73.484 18.297 1.00 42.26 729 GLU A CA 1
ATOM 5647 C C . GLU A 1 730 ? 64.833 73.662 19.691 1.00 41.34 729 GLU A C 1
ATOM 5648 O O . GLU A 1 730 ? 63.924 74.425 19.929 1.00 43.47 729 GLU A O 1
ATOM 5654 N N . GLN A 1 731 ? 65.404 72.925 20.616 1.00 46.21 730 GLN A N 1
ATOM 5655 C CA . GLN A 1 731 ? 65.062 73.075 22.005 1.00 48.25 730 GLN A CA 1
ATOM 5656 C C . GLN A 1 731 ? 65.443 74.446 22.488 1.00 40.86 730 GLN A C 1
ATOM 5657 O O . GLN A 1 731 ? 64.733 75.041 23.261 1.00 41.23 730 GLN A O 1
ATOM 5663 N N . ASN A 1 732 ? 66.592 74.937 22.062 1.00 44.71 731 ASN A N 1
ATOM 5664 C CA . ASN A 1 732 ? 67.001 76.274 22.453 1.00 47.01 731 ASN A CA 1
ATOM 5665 C C . ASN A 1 732 ? 66.705 77.339 21.429 1.00 42.61 731 ASN A C 1
ATOM 5666 O O . ASN A 1 732 ? 66.113 78.343 21.756 1.00 51.91 731 ASN A O 1
ATOM 5671 N N . ASN A 1 733 ? 67.121 77.111 20.194 1.00 40.58 732 ASN A N 1
ATOM 5672 C CA . ASN A 1 733 ? 66.831 78.007 19.085 1.00 44.19 732 ASN A CA 1
ATOM 5673 C C . ASN A 1 733 ? 67.803 79.161 19.075 1.00 45.64 732 ASN A C 1
ATOM 5674 O O . ASN A 1 733 ? 67.816 79.956 18.154 1.00 39.09 732 ASN A O 1
ATOM 5679 N N . ASN A 1 734 ? 68.634 79.228 20.105 1.00 49.67 733 ASN A N 1
ATOM 5680 C CA . ASN A 1 734 ? 69.610 80.295 20.239 1.00 52.95 733 ASN A CA 1
ATOM 5681 C C . ASN A 1 734 ? 71.046 79.816 20.318 1.00 48.47 733 ASN A C 1
ATOM 5682 O O . ASN A 1 734 ? 71.957 80.605 20.455 1.00 55.48 733 ASN A O 1
ATOM 5687 N N . ILE A 1 735 ? 71.250 78.521 20.251 1.00 43.29 734 ILE A N 1
ATOM 5688 C CA . ILE A 1 735 ? 72.537 77.970 20.555 1.00 39.87 734 ILE A CA 1
ATOM 5689 C C . ILE A 1 735 ? 73.513 78.572 19.577 1.00 46.16 734 ILE A C 1
ATOM 5690 O O . ILE A 1 735 ? 73.151 78.888 18.447 1.00 48.03 734 ILE A O 1
ATOM 5695 N N . LYS A 1 736 ? 74.729 78.814 20.041 1.00 45.34 735 LYS A N 1
ATOM 5696 C CA . LYS A 1 736 ? 75.810 79.164 19.143 1.00 45.81 735 LYS A CA 1
ATOM 5697 C C . LYS A 1 736 ? 75.922 78.040 18.134 1.00 45.46 735 LYS A C 1
ATOM 5698 O O . LYS A 1 736 ? 75.768 76.881 18.516 1.00 50.46 735 LYS A O 1
ATOM 5700 N N . ILE A 1 737 ? 76.162 78.372 16.872 1.00 36.75 736 ILE A N 1
ATOM 5701 C CA . ILE A 1 737 ? 76.197 77.353 15.831 1.00 36.57 736 ILE A CA 1
ATOM 5702 C C . ILE A 1 737 ? 77.644 76.928 15.579 1.00 42.23 736 ILE A C 1
ATOM 5703 O O . ILE A 1 737 ? 78.483 77.828 15.367 1.00 42.22 736 ILE A O 1
ATOM 5708 N N . PRO A 1 738 ? 77.957 75.585 15.582 1.00 42.24 737 PRO A N 1
ATOM 5709 C CA . PRO A 1 738 ? 79.390 75.313 15.350 1.00 38.82 737 PRO A CA 1
ATOM 5710 C C . PRO A 1 738 ? 79.860 75.644 13.960 1.00 36.30 737 PRO A C 1
ATOM 5711 O O . PRO A 1 738 ? 79.075 75.674 13.015 1.00 32.36 737 PRO A O 1
ATOM 5715 N N . TYR A 1 739 ? 81.159 75.866 13.873 1.00 38.34 738 TYR A N 1
ATOM 5716 C CA . TYR A 1 739 ? 81.780 76.290 12.653 1.00 38.77 738 TYR A CA 1
ATOM 5717 C C . TYR A 1 739 ? 81.541 75.272 11.556 1.00 41.42 738 TYR A C 1
ATOM 5718 O O . TYR A 1 739 ? 81.283 75.672 10.421 1.00 47.23 738 TYR A O 1
ATOM 5727 N N . GLU A 1 740 ? 81.609 73.988 11.883 1.00 42.79 739 GLU A N 1
ATOM 5728 C CA . GLU A 1 740 ? 81.439 72.976 10.845 1.00 37.96 739 GLU A CA 1
ATOM 5729 C C . GLU A 1 740 ? 80.072 73.043 10.190 1.00 38.02 739 GLU A C 1
ATOM 5730 O O . GLU A 1 740 ? 79.974 72.857 8.993 1.00 42.44 739 GLU A O 1
ATOM 5736 N N . ILE A 1 741 ? 79.048 73.332 10.968 1.00 32.60 740 ILE A N 1
ATOM 5737 C CA . ILE A 1 741 ? 77.715 73.469 10.432 1.00 29.86 740 ILE A CA 1
ATOM 5738 C C . ILE A 1 741 ? 77.577 74.730 9.573 1.00 39.34 740 ILE A C 1
ATOM 5739 O O . ILE A 1 741 ? 76.928 74.708 8.517 1.00 41.29 740 ILE A O 1
ATOM 5744 N N . ASN A 1 742 ? 78.181 75.828 10.024 1.00 40.83 741 ASN A N 1
ATOM 5745 C CA . ASN A 1 742 ? 78.002 77.120 9.377 1.00 40.49 741 ASN A CA 1
ATOM 5746 C C . ASN A 1 742 ? 78.509 77.146 7.949 1.00 45.04 741 ASN A C 1
ATOM 5747 O O . ASN A 1 742 ? 77.966 77.830 7.105 1.00 48.08 741 ASN A O 1
ATOM 5752 N N . GLU A 1 743 ? 79.556 76.393 7.691 1.00 45.76 742 GLU A N 1
ATOM 5753 C CA . GLU A 1 743 ? 80.115 76.342 6.371 1.00 52.85 742 GLU A CA 1
ATOM 5754 C C . GLU A 1 743 ? 79.032 75.891 5.450 1.00 51.70 742 GLU A C 1
ATOM 5755 O O . GLU A 1 743 ? 78.904 76.435 4.349 1.00 54.36 742 GLU A O 1
ATOM 5761 N N . PHE A 1 744 ? 78.243 74.935 5.938 1.00 43.56 743 PHE A N 1
ATOM 5762 C CA . PHE A 1 744 ? 77.118 74.416 5.200 1.00 41.16 743 PHE A CA 1
ATOM 5763 C C . PHE A 1 744 ? 75.943 75.387 5.199 1.00 45.16 743 PHE A C 1
ATOM 5764 O O . PHE A 1 744 ? 75.369 75.658 4.161 1.00 43.34 743 PHE A O 1
ATOM 5772 N N . LEU A 1 745 ? 75.612 75.930 6.362 1.00 46.42 744 LEU A N 1
ATOM 5773 C CA . LEU A 1 745 ? 74.505 76.874 6.430 1.00 43.67 744 LEU A CA 1
ATOM 5774 C C . LEU A 1 745 ? 74.656 78.045 5.487 1.00 44.40 744 LEU A C 1
ATOM 5775 O O . LEU A 1 745 ? 73.701 78.511 4.922 1.00 42.48 744 LEU A O 1
ATOM 5780 N N . ARG A 1 746 ? 75.888 78.497 5.333 1.00 50.68 745 ARG A N 1
ATOM 5781 C CA . ARG A 1 746 ? 76.202 79.699 4.589 1.00 51.91 745 ARG A CA 1
ATOM 5782 C C . ARG A 1 746 ? 75.904 79.602 3.080 1.00 54.49 745 ARG A C 1
ATOM 5783 O O . ARG A 1 746 ? 75.439 80.563 2.482 1.00 58.52 745 ARG A O 1
ATOM 5791 N N . GLU A 1 747 ? 76.135 78.442 2.487 1.00 50.58 746 GLU A N 1
ATOM 5792 C CA . GLU A 1 747 ? 75.996 78.300 1.031 1.00 53.91 746 GLU A CA 1
ATOM 5793 C C . GLU A 1 747 ? 74.701 77.694 0.527 1.00 59.97 746 GLU A C 1
ATOM 5794 O O . GLU A 1 747 ? 74.546 77.511 -0.670 1.00 60.35 746 GLU A O 1
ATOM 5800 N N . ILE A 1 748 ? 73.764 77.435 1.433 1.00 60.29 747 ILE A N 1
ATOM 5801 C CA . ILE A 1 748 ? 72.416 76.993 1.061 1.00 56.79 747 ILE A CA 1
ATOM 5802 C C . ILE A 1 748 ? 71.631 78.169 0.505 1.00 60.49 747 ILE A C 1
ATOM 5803 O O . ILE A 1 748 ? 71.657 79.267 1.077 1.00 63.32 747 ILE A O 1
ATOM 5808 N N . LYS A 1 749 ? 70.932 77.978 -0.602 1.00 54.52 748 LYS A N 1
ATOM 5809 C CA . LYS A 1 749 ? 70.093 79.049 -1.098 1.00 55.09 748 LYS A CA 1
ATOM 5810 C C . LYS A 1 749 ? 68.650 78.610 -1.292 1.00 57.50 748 LYS A C 1
ATOM 5811 O O . LYS A 1 749 ? 68.375 77.623 -1.952 1.00 60.35 748 LYS A O 1
ATOM 5817 N N . LEU A 1 750 ? 67.730 79.351 -0.692 1.00 55.97 749 LEU A N 1
ATOM 5818 C CA . LEU A 1 750 ? 66.347 78.920 -0.603 1.00 55.48 749 LEU A CA 1
ATOM 5819 C C . LEU A 1 750 ? 65.415 79.400 -1.687 1.00 60.71 749 LEU A C 1
ATOM 5820 O O . LEU A 1 750 ? 64.327 78.868 -1.858 1.00 64.04 749 LEU A O 1
ATOM 5825 N N . GLY A 1 751 ? 65.826 80.408 -2.420 1.00 62.62 750 GLY A N 1
ATOM 5826 C CA . GLY A 1 751 ? 64.887 81.114 -3.253 1.00 74.14 750 GLY A CA 1
ATOM 5827 C C . GLY A 1 751 ? 64.297 82.160 -2.345 1.00 80.03 750 GLY A C 1
ATOM 5828 O O . GLY A 1 751 ? 64.641 82.212 -1.175 1.00 76.82 750 GLY A O 1
ATOM 5829 N N . ASN A 1 752 ? 63.417 82.998 -2.865 1.00 92.46 751 ASN A N 1
ATOM 5830 C CA . ASN A 1 752 ? 63.048 84.185 -2.127 1.00 91.61 751 ASN A CA 1
ATOM 5831 C C . ASN A 1 752 ? 62.360 83.890 -0.815 1.00 84.46 751 ASN A C 1
ATOM 5832 O O . ASN A 1 752 ? 61.449 83.074 -0.754 1.00 85.18 751 ASN A O 1
ATOM 5837 N N . ILE A 1 753 ? 62.819 84.564 0.235 1.00 76.53 752 ILE A N 1
ATOM 5838 C CA . ILE A 1 753 ? 62.215 84.476 1.548 1.00 70.89 752 ILE A CA 1
ATOM 5839 C C . ILE A 1 753 ? 61.005 85.363 1.512 1.00 58.32 752 ILE A C 1
ATOM 5840 O O . ILE A 1 753 ? 60.960 86.298 0.739 1.00 59.21 752 ILE A O 1
ATOM 5845 N N . LEU A 1 754 ? 60.031 85.067 2.354 1.00 55.79 753 LEU A N 1
ATOM 5846 C CA . LEU A 1 754 ? 58.869 85.915 2.464 1.00 52.08 753 LEU A CA 1
ATOM 5847 C C . LEU A 1 754 ? 59.256 87.265 3.016 1.00 45.08 753 LEU A C 1
ATOM 5848 O O . LEU A 1 754 ? 59.937 87.363 4.022 1.00 38.23 753 LEU A O 1
ATOM 5853 N N . LYS A 1 755 ? 58.757 88.314 2.394 1.00 39.91 754 LYS A N 1
ATOM 5854 C CA . LYS A 1 755 ? 58.975 89.634 2.914 1.00 50.51 754 LYS A CA 1
ATOM 5855 C C . LYS A 1 755 ? 58.147 89.629 4.165 1.00 45.12 754 LYS A C 1
ATOM 5856 O O . LYS A 1 755 ? 57.236 88.830 4.262 1.00 47.16 754 LYS A O 1
ATOM 5858 N N . TYR A 1 756 ? 58.477 90.461 5.141 1.00 36.62 755 TYR A N 1
ATOM 5859 C CA . TYR A 1 756 ? 57.595 90.602 6.270 1.00 35.85 755 TYR A CA 1
ATOM 5860 C C . TYR A 1 756 ? 56.481 91.498 5.844 1.00 34.80 755 TYR A C 1
ATOM 5861 O O . TYR A 1 756 ? 56.708 92.566 5.319 1.00 33.23 755 TYR A O 1
ATOM 5870 N N . THR A 1 757 ? 55.265 91.051 6.081 1.00 36.09 756 THR A N 1
ATOM 5871 C CA . THR A 1 757 ? 54.095 91.812 5.766 1.00 35.63 756 THR A CA 1
ATOM 5872 C C . THR A 1 757 ? 53.289 91.728 7.009 1.00 36.00 756 THR A C 1
ATOM 5873 O O . THR A 1 757 ? 53.334 90.728 7.685 1.00 38.38 756 THR A O 1
ATOM 5877 N N . GLU A 1 758 ? 52.588 92.796 7.341 1.00 38.40 757 GLU A N 1
ATOM 5878 C CA . GLU A 1 758 ? 51.670 92.803 8.461 1.00 38.02 757 GLU A CA 1
ATOM 5879 C C . GLU A 1 758 ? 50.525 91.863 8.219 1.00 35.89 757 GLU A C 1
ATOM 5880 O O . GLU A 1 758 ? 50.070 91.188 9.116 1.00 36.13 757 GLU A O 1
ATOM 5886 N N . ARG A 1 759 ? 50.037 91.867 6.992 1.00 33.57 758 ARG A N 1
ATOM 5887 C CA . ARG A 1 759 ? 48.972 90.998 6.572 1.00 33.49 758 ARG A CA 1
ATOM 5888 C C . ARG A 1 759 ? 49.403 89.551 6.643 1.00 32.50 758 ARG A C 1
ATOM 5889 O O . ARG A 1 759 ? 48.632 88.686 6.989 1.00 32.20 758 ARG A O 1
ATOM 5897 N N . LEU A 1 760 ? 50.636 89.289 6.255 1.00 34.83 759 LEU A N 1
ATOM 5898 C CA . LEU A 1 760 ? 51.214 87.961 6.321 1.00 32.62 759 LEU A CA 1
ATOM 5899 C C . LEU A 1 760 ? 51.352 87.467 7.734 1.00 31.81 759 LEU A C 1
ATOM 5900 O O . LEU A 1 760 ? 51.221 86.299 7.994 1.00 34.83 759 LEU A O 1
ATOM 5905 N N . ASN A 1 761 ? 51.681 88.358 8.641 1.00 26.88 760 ASN A N 1
ATOM 5906 C CA . ASN A 1 761 ? 51.862 87.988 10.028 1.00 27.87 760 ASN A CA 1
ATOM 5907 C C . ASN A 1 761 ? 50.562 87.550 10.721 1.00 27.69 760 ASN A C 1
ATOM 5908 O O . ASN A 1 761 ? 50.543 86.607 11.488 1.00 25.16 760 ASN A O 1
ATOM 5921 N N . PHE A 1 763 ? 47.895 86.612 8.961 1.00 24.08 762 PHE A N 1
ATOM 5922 C CA . PHE A 1 763 ? 47.457 85.416 8.269 1.00 23.31 762 PHE A CA 1
ATOM 5923 C C . PHE A 1 763 ? 48.096 84.200 8.954 1.00 27.74 762 PHE A C 1
ATOM 5924 O O . PHE A 1 763 ? 47.481 83.160 9.115 1.00 28.01 762 PHE A O 1
ATOM 5932 N N . TYR A 1 764 ? 49.343 84.363 9.366 1.00 24.75 763 TYR A N 1
ATOM 5933 C CA . TYR A 1 764 ? 50.088 83.340 10.064 1.00 22.66 763 TYR A CA 1
ATOM 5934 C C . TYR A 1 764 ? 49.434 82.923 11.369 1.00 25.50 763 TYR A C 1
ATOM 5935 O O . TYR A 1 764 ? 49.471 81.760 11.741 1.00 32.71 763 TYR A O 1
ATOM 5944 N N . LEU A 1 765 ? 48.847 83.872 12.081 1.00 24.73 764 LEU A N 1
ATOM 5945 C CA . LEU A 1 765 ? 48.174 83.583 13.347 1.00 22.77 764 LEU A CA 1
ATOM 5946 C C . LEU A 1 765 ? 47.011 82.657 13.175 1.00 20.40 764 LEU A C 1
ATOM 5947 O O . LEU A 1 765 ? 46.804 81.780 13.975 1.00 25.43 764 LEU A O 1
ATOM 5952 N N . ILE A 1 766 ? 46.250 82.880 12.121 1.00 22.69 765 ILE A N 1
ATOM 5953 C CA . ILE A 1 766 ? 45.106 82.041 11.814 1.00 21.52 765 ILE A CA 1
ATOM 5954 C C . ILE A 1 766 ? 45.499 80.645 11.347 1.00 24.57 765 ILE A C 1
ATOM 5955 O O . ILE A 1 766 ? 44.930 79.668 11.746 1.00 23.13 765 ILE A O 1
ATOM 5960 N N . LEU A 1 767 ? 46.479 80.591 10.467 1.00 20.55 766 LEU A N 1
ATOM 5961 C CA . LEU A 1 767 ? 46.800 79.341 9.829 1.00 21.77 766 LEU A CA 1
ATOM 5962 C C . LEU A 1 767 ? 47.102 78.333 10.875 1.00 23.18 766 LEU A C 1
ATOM 5963 O O . LEU A 1 767 ? 46.776 77.188 10.736 1.00 26.30 766 LEU A O 1
ATOM 5968 N N . LYS A 1 768 ? 47.731 78.755 11.942 1.00 21.84 767 LYS A N 1
ATOM 5969 C CA . LYS A 1 768 ? 48.038 77.833 12.976 1.00 29.32 767 LYS A CA 1
ATOM 5970 C C . LYS A 1 768 ? 46.790 77.378 13.713 1.00 24.60 767 LYS A C 1
ATOM 5971 O O . LYS A 1 768 ? 46.731 76.258 14.228 1.00 24.19 767 LYS A O 1
ATOM 5977 N N . LEU A 1 769 ? 45.791 78.237 13.788 1.00 23.81 768 LEU A N 1
ATOM 5978 C CA . LEU A 1 769 ? 44.556 77.832 14.434 1.00 24.85 768 LEU A CA 1
ATOM 5979 C C . LEU A 1 769 ? 43.842 76.748 13.646 1.00 27.00 768 LEU A C 1
ATOM 5980 O O . LEU A 1 769 ? 43.097 75.943 14.197 1.00 24.69 768 LEU A O 1
ATOM 5985 N N . LEU A 1 770 ? 44.059 76.750 12.346 1.00 28.51 769 LEU A N 1
ATOM 5986 C CA . LEU A 1 770 ? 43.378 75.858 11.463 1.00 22.40 769 LEU A CA 1
ATOM 5987 C C . LEU A 1 770 ? 43.677 74.410 11.717 1.00 23.41 769 LEU A C 1
ATOM 5988 O O . LEU A 1 770 ? 44.766 74.038 12.089 1.00 27.26 769 LEU A O 1
ATOM 5993 N N . ASN A 1 771 ? 42.658 73.605 11.488 1.00 23.42 770 ASN A N 1
ATOM 5994 C CA . ASN A 1 771 ? 42.691 72.163 11.556 1.00 21.24 770 ASN A CA 1
ATOM 5995 C C . ASN A 1 771 ? 43.362 71.672 10.288 1.00 19.43 770 ASN A C 1
ATOM 5996 O O . ASN A 1 771 ? 43.568 72.447 9.392 1.00 19.78 770 ASN A O 1
ATOM 6001 N N . HIS A 1 772 ? 43.759 70.410 10.242 1.00 17.21 771 HIS A N 1
ATOM 6002 C CA . HIS A 1 772 ? 44.499 69.861 9.090 1.00 22.42 771 HIS A CA 1
ATOM 6003 C C . HIS A 1 772 ? 43.740 69.802 7.750 1.00 19.81 771 HIS A C 1
ATOM 6004 O O . HIS A 1 772 ? 44.326 70.016 6.717 1.00 24.85 771 HIS A O 1
ATOM 6011 N N . LYS A 1 773 ? 42.466 69.458 7.796 1.00 24.61 772 LYS A N 1
ATOM 6012 C CA . LYS A 1 773 ? 41.611 69.468 6.628 1.00 18.63 772 LYS A CA 1
ATOM 6013 C C . LYS A 1 773 ? 41.186 70.848 6.208 1.00 21.21 772 LYS A C 1
ATOM 6014 O O . LYS A 1 773 ? 40.913 71.074 5.021 1.00 28.25 772 LYS A O 1
ATOM 6020 N N . GLU A 1 774 ? 41.089 71.765 7.157 1.00 20.14 773 GLU A N 1
ATOM 6021 C CA . GLU A 1 774 ? 40.714 73.106 6.771 1.00 18.83 773 GLU A CA 1
ATOM 6022 C C . GLU A 1 774 ? 41.878 73.831 6.077 1.00 21.39 773 GLU A C 1
ATOM 6023 O O . GLU A 1 774 ? 41.647 74.658 5.198 1.00 22.49 773 GLU A O 1
ATOM 6029 N N . LEU A 1 775 ? 43.103 73.499 6.465 1.00 20.21 774 LEU A N 1
ATOM 6030 C CA . LEU A 1 775 ? 44.261 73.910 5.705 1.00 15.45 774 LEU A CA 1
ATOM 6031 C C . LEU A 1 775 ? 44.267 73.355 4.267 1.00 19.61 774 LEU A C 1
ATOM 6032 O O . LEU A 1 775 ? 44.480 74.109 3.329 1.00 20.16 774 LEU A O 1
ATOM 6037 N N . THR A 1 776 ? 44.083 72.042 4.104 1.00 21.69 775 THR A N 1
ATOM 6038 C CA . THR A 1 776 ? 44.107 71.439 2.779 1.00 20.95 775 THR A CA 1
ATOM 6039 C C . THR A 1 776 ? 42.997 72.021 1.917 1.00 19.99 775 THR A C 1
ATOM 6040 O O . THR A 1 776 ? 43.187 72.256 0.725 1.00 23.05 775 THR A O 1
ATOM 6044 N N . ASN A 1 777 ? 41.818 72.210 2.488 1.00 21.39 776 ASN A N 1
ATOM 6045 C CA . ASN A 1 777 ? 40.750 72.847 1.739 1.00 20.29 776 ASN A CA 1
ATOM 6046 C C . ASN A 1 777 ? 41.059 74.307 1.498 1.00 23.49 776 ASN A C 1
ATOM 6047 O O . ASN A 1 777 ? 40.796 74.796 0.415 1.00 26.83 776 ASN A O 1
ATOM 6052 N N . LEU A 1 778 ? 41.584 75.028 2.474 1.00 19.39 777 LEU A N 1
ATOM 6053 C CA . LEU A 1 778 ? 41.911 76.438 2.237 1.00 21.60 777 LEU A CA 1
ATOM 6054 C C . LEU A 1 778 ? 42.899 76.588 1.091 1.00 24.30 777 LEU A C 1
ATOM 6055 O O . LEU A 1 778 ? 42.792 77.497 0.271 1.00 25.76 777 LEU A O 1
ATOM 6060 N N . LYS A 1 779 ? 43.864 75.682 1.016 1.00 26.98 778 LYS A N 1
ATOM 6061 C CA . LYS A 1 779 ? 44.938 75.770 0.014 1.00 23.64 778 LYS A CA 1
ATOM 6062 C C . LYS A 1 779 ? 44.395 75.531 -1.362 1.00 24.89 778 LYS A C 1
ATOM 6063 O O . LYS A 1 779 ? 44.619 76.314 -2.248 1.00 23.17 778 LYS A O 1
ATOM 6069 N N . GLY A 1 780 ? 43.650 74.448 -1.538 1.00 25.34 779 GLY A N 1
ATOM 6070 C CA . GLY A 1 780 ? 42.968 74.204 -2.809 1.00 25.54 779 GLY A CA 1
ATOM 6071 C C . GLY A 1 780 ? 42.032 75.331 -3.228 1.00 25.59 779 GLY A C 1
ATOM 6072 O O . GLY A 1 780 ? 41.695 75.471 -4.391 1.00 25.59 779 GLY A O 1
ATOM 6073 N N . SER A 1 781 ? 41.601 76.146 -2.277 1.00 25.99 780 SER A N 1
ATOM 6074 C CA . SER A 1 781 ? 40.691 77.238 -2.612 1.00 25.05 780 SER A CA 1
ATOM 6075 C C . SER A 1 781 ? 41.414 78.406 -3.267 1.00 24.35 780 SER A C 1
ATOM 6076 O O . SER A 1 781 ? 40.944 78.940 -4.238 1.00 24.50 780 SER A O 1
ATOM 6079 N N . LEU A 1 782 ? 42.580 78.755 -2.759 1.00 24.37 781 LEU A N 1
ATOM 6080 C CA . LEU A 1 782 ? 43.341 79.831 -3.353 1.00 22.77 781 LEU A CA 1
ATOM 6081 C C . LEU A 1 782 ? 43.894 79.393 -4.693 1.00 26.22 781 LEU A C 1
ATOM 6082 O O . LEU A 1 782 ? 43.798 80.110 -5.671 1.00 30.39 781 LEU A O 1
ATOM 6087 N N . GLU A 1 783 ? 44.361 78.174 -4.758 1.00 29.24 782 GLU A N 1
ATOM 6088 C CA . GLU A 1 783 ? 44.856 77.660 -6.007 1.00 27.77 782 GLU A CA 1
ATOM 6089 C C . GLU A 1 783 ? 43.775 77.641 -7.072 1.00 23.54 782 GLU A C 1
ATOM 6090 O O . GLU A 1 783 ? 44.067 77.783 -8.222 1.00 28.93 782 GLU A O 1
ATOM 6096 N N . LYS A 1 784 ? 42.532 77.438 -6.695 1.00 20.88 783 LYS A N 1
ATOM 6097 C CA . LYS A 1 784 ? 41.414 77.576 -7.607 1.00 22.43 783 LYS A CA 1
ATOM 6098 C C . LYS A 1 784 ? 41.279 79.024 -8.056 1.00 25.33 783 LYS A C 1
ATOM 6099 O O . LYS A 1 784 ? 41.101 79.272 -9.230 1.00 28.72 783 LYS A O 1
ATOM 6105 N N . TYR A 1 785 ? 41.425 79.967 -7.150 1.00 27.98 784 TYR A N 1
ATOM 6106 C CA . TYR A 1 785 ? 41.311 81.362 -7.516 1.00 25.75 784 TYR A CA 1
ATOM 6107 C C . TYR A 1 785 ? 42.377 81.761 -8.506 1.00 29.32 784 TYR A C 1
ATOM 6108 O O . TYR A 1 785 ? 42.114 82.484 -9.447 1.00 34.00 784 TYR A O 1
ATOM 6117 N N . GLN A 1 786 ? 43.593 81.312 -8.280 1.00 26.04 785 GLN A N 1
ATOM 6118 C CA . GLN A 1 786 ? 44.683 81.601 -9.188 1.00 32.19 785 GLN A CA 1
ATOM 6119 C C . GLN A 1 786 ? 44.579 80.970 -10.567 1.00 33.14 785 GLN A C 1
ATOM 6120 O O . GLN A 1 786 ? 44.972 81.563 -11.548 1.00 37.01 785 GLN A O 1
ATOM 6126 N N . SER A 1 787 ? 44.153 79.729 -10.607 1.00 30.63 786 SER A N 1
ATOM 6127 C CA . SER A 1 787 ? 43.920 79.042 -11.851 1.00 31.00 786 SER A CA 1
ATOM 6128 C C . SER A 1 787 ? 42.735 79.611 -12.655 1.00 34.35 786 SER A C 1
ATOM 6129 O O . SER A 1 787 ? 42.794 79.711 -13.867 1.00 36.56 786 SER A O 1
ATOM 6132 N N . ALA A 1 788 ? 41.666 79.965 -11.956 1.00 31.48 787 ALA A N 1
ATOM 6133 C CA . ALA A 1 788 ? 40.424 80.436 -12.529 1.00 32.26 787 ALA A CA 1
ATOM 6134 C C . ALA A 1 788 ? 40.530 81.764 -13.227 1.00 31.93 787 ALA A C 1
ATOM 6135 O O . ALA A 1 788 ? 39.901 81.989 -14.232 1.00 40.91 787 ALA A O 1
ATOM 6137 N N . ASN A 1 789 ? 41.296 82.667 -12.653 1.00 30.79 788 ASN A N 1
ATOM 6138 C CA . ASN A 1 789 ? 41.576 83.965 -13.250 1.00 36.91 788 ASN A CA 1
ATOM 6139 C C . ASN A 1 789 ? 43.076 84.071 -13.260 1.00 43.48 788 ASN A C 1
ATOM 6140 O O . ASN A 1 789 ? 43.693 83.630 -12.314 1.00 50.15 788 ASN A O 1
ATOM 6145 N N . LYS A 1 790 ? 43.678 84.652 -14.287 1.00 40.20 789 LYS A N 1
ATOM 6146 C CA . LYS A 1 790 ? 45.127 84.605 -14.377 1.00 41.67 789 LYS A CA 1
ATOM 6147 C C . LYS A 1 790 ? 45.714 85.661 -13.474 1.00 43.38 789 LYS A C 1
ATOM 6148 O O . LYS A 1 790 ? 46.396 86.572 -13.915 1.00 49.25 789 LYS A O 1
ATOM 6150 N N . GLU A 1 791 ? 45.459 85.500 -12.185 1.00 42.94 790 GLU A N 1
ATOM 6151 C CA . GLU A 1 791 ? 46.025 86.370 -11.173 1.00 46.43 790 GLU A CA 1
ATOM 6152 C C . GLU A 1 791 ? 46.730 85.532 -10.127 1.00 47.20 790 GLU A C 1
ATOM 6153 O O . GLU A 1 791 ? 46.213 84.534 -9.686 1.00 47.68 790 GLU A O 1
ATOM 6159 N N . GLU A 1 792 ? 47.923 85.941 -9.744 1.00 45.02 791 GLU A N 1
ATOM 6160 C CA . GLU A 1 792 ? 48.733 85.185 -8.823 1.00 39.50 791 GLU A CA 1
ATOM 6161 C C . GLU A 1 792 ? 48.518 85.717 -7.443 1.00 42.55 791 GLU A C 1
ATOM 6162 O O . GLU A 1 792 ? 49.278 85.449 -6.540 1.00 45.06 791 GLU A O 1
ATOM 6168 N N . ALA A 1 793 ? 47.504 86.537 -7.287 1.00 43.36 792 ALA A N 1
ATOM 6169 C CA . ALA A 1 793 ? 47.245 87.129 -5.986 1.00 34.60 792 ALA A CA 1
ATOM 6170 C C . ALA A 1 793 ? 47.066 85.943 -5.084 1.00 30.63 792 ALA A C 1
ATOM 6171 O O . ALA A 1 793 ? 46.658 84.896 -5.529 1.00 33.78 792 ALA A O 1
ATOM 6173 N N . PHE A 1 794 ? 47.447 86.080 -3.840 1.00 29.44 793 PHE A N 1
ATOM 6174 C CA . PHE A 1 794 ? 47.532 84.962 -2.909 1.00 29.87 793 PHE A CA 1
ATOM 6175 C C . PHE A 1 794 ? 48.816 84.210 -3.065 1.00 29.08 793 PHE A C 1
ATOM 6176 O O . PHE A 1 794 ? 49.007 83.199 -2.426 1.00 29.43 793 PHE A O 1
ATOM 6184 N N . SER A 1 795 ? 49.704 84.702 -3.912 1.00 30.54 794 SER A N 1
ATOM 6185 C CA . SER A 1 795 ? 50.974 84.009 -4.156 1.00 30.22 794 SER A CA 1
ATOM 6186 C C . SER A 1 795 ? 51.780 83.941 -2.884 1.00 29.24 794 SER A C 1
ATOM 6187 O O . SER A 1 795 ? 52.358 82.919 -2.594 1.00 25.91 794 SER A O 1
ATOM 6190 N N . ASP A 1 796 ? 51.784 85.037 -2.140 1.00 25.68 795 ASP A N 1
ATOM 6191 C CA . ASP A 1 796 ? 52.470 85.121 -0.859 1.00 25.57 795 ASP A CA 1
ATOM 6192 C C . ASP A 1 796 ? 51.832 84.271 0.245 1.00 26.21 795 ASP A C 1
ATOM 6193 O O . ASP A 1 796 ? 52.502 83.648 1.045 1.00 22.83 795 ASP A O 1
ATOM 6198 N N . GLN A 1 797 ? 50.513 84.285 0.285 1.00 25.32 796 GLN A N 1
ATOM 6199 C CA . GLN A 1 797 ? 49.737 83.605 1.302 1.00 23.39 796 GLN A CA 1
ATOM 6200 C C . GLN A 1 797 ? 49.841 82.091 1.073 1.00 30.85 796 GLN A C 1
ATOM 6201 O O . GLN A 1 797 ? 49.821 81.313 2.018 1.00 28.43 796 GLN A O 1
ATOM 6207 N N . LEU A 1 798 ? 49.889 81.675 -0.185 1.00 25.10 797 LEU A N 1
ATOM 6208 C CA . LEU A 1 798 ? 50.103 80.282 -0.524 1.00 22.43 797 LEU A CA 1
ATOM 6209 C C . LEU A 1 798 ? 51.463 79.771 -0.123 1.00 25.98 797 LEU A C 1
ATOM 6210 O O . LEU A 1 798 ? 51.595 78.605 0.237 1.00 34.86 797 LEU A O 1
ATOM 6215 N N . GLU A 1 799 ? 52.474 80.613 -0.221 1.00 24.81 798 GLU A N 1
ATOM 6216 C CA . GLU A 1 799 ? 53.814 80.256 0.237 1.00 28.54 798 GLU A CA 1
ATOM 6217 C C . GLU A 1 799 ? 53.884 79.934 1.712 1.00 30.10 798 GLU A C 1
ATOM 6218 O O . GLU A 1 799 ? 54.595 79.030 2.088 1.00 34.05 798 GLU A O 1
ATOM 6224 N N . LEU A 1 800 ? 53.195 80.736 2.520 1.00 27.56 799 LEU A N 1
ATOM 6225 C CA . LEU A 1 800 ? 53.155 80.550 3.953 1.00 24.28 799 LEU A CA 1
ATOM 6226 C C . LEU A 1 800 ? 52.481 79.237 4.310 1.00 28.05 799 LEU A C 1
ATOM 6227 O O . LEU A 1 800 ? 52.958 78.531 5.176 1.00 32.16 799 LEU A O 1
ATOM 6232 N N . ILE A 1 801 ? 51.390 78.913 3.651 1.00 26.66 800 ILE A N 1
ATOM 6233 C CA . ILE A 1 801 ? 50.676 77.709 3.955 1.00 26.61 800 ILE A CA 1
ATOM 6234 C C . ILE A 1 801 ? 51.597 76.552 3.681 1.00 28.07 800 ILE A C 1
ATOM 6235 O O . ILE A 1 801 ? 51.660 75.606 4.449 1.00 30.04 800 ILE A O 1
ATOM 6240 N N . ASN A 1 802 ? 52.295 76.598 2.572 1.00 25.96 801 ASN A N 1
ATOM 6241 C CA . ASN A 1 802 ? 53.118 75.477 2.162 1.00 29.19 801 ASN A CA 1
ATOM 6242 C C . ASN A 1 802 ? 54.250 75.232 3.143 1.00 29.84 801 ASN A C 1
ATOM 6243 O O . ASN A 1 802 ? 54.687 74.107 3.334 1.00 31.93 801 ASN A O 1
ATOM 6248 N N . LEU A 1 803 ? 54.728 76.302 3.749 1.00 29.24 802 LEU A N 1
ATOM 6249 C CA . LEU A 1 803 ? 55.677 76.225 4.844 1.00 30.39 802 LEU A CA 1
ATOM 6250 C C . LEU A 1 803 ? 55.061 75.648 6.108 1.00 31.32 802 LEU A C 1
ATOM 6251 O O . LEU A 1 803 ? 55.642 74.802 6.779 1.00 31.45 802 LEU A O 1
ATOM 6256 N N . LEU A 1 804 ? 53.933 76.191 6.511 1.00 28.89 803 LEU A N 1
ATOM 6257 C CA . LEU A 1 804 ? 53.299 75.763 7.766 1.00 27.94 803 LEU A CA 1
ATOM 6258 C C . LEU A 1 804 ? 52.665 74.404 7.658 1.00 31.46 803 LEU A C 1
ATOM 6259 O O . LEU A 1 804 ? 52.715 73.619 8.599 1.00 31.10 803 LEU A O 1
ATOM 6264 N N . ASN A 1 805 ? 52.078 74.112 6.504 1.00 31.22 804 ASN A N 1
ATOM 6265 C CA . ASN A 1 805 ? 51.405 72.849 6.290 1.00 27.30 804 ASN A CA 1
ATOM 6266 C C . ASN A 1 805 ? 52.360 71.678 6.424 1.00 30.11 804 ASN A C 1
ATOM 6267 O O . ASN A 1 805 ? 51.911 70.560 6.581 1.00 35.54 804 ASN A O 1
ATOM 6272 N N . LEU A 1 806 ? 53.655 71.963 6.412 1.00 30.19 805 LEU A N 1
ATOM 6273 C CA . LEU A 1 806 ? 54.658 70.948 6.517 1.00 35.35 805 LEU A CA 1
ATOM 6274 C C . LEU A 1 806 ? 54.561 70.138 7.799 1.00 37.29 805 LEU A C 1
ATOM 6275 O O . LEU A 1 806 ? 54.661 68.930 7.742 1.00 39.46 805 LEU A O 1
ATOM 6280 N N . ASP A 1 807 ? 54.397 70.815 8.928 1.00 33.91 806 ASP A N 1
ATOM 6281 C CA . ASP A 1 807 ? 54.403 70.142 10.222 1.00 33.63 806 ASP A CA 1
ATOM 6282 C C . ASP A 1 807 ? 53.270 70.545 11.141 1.00 37.06 806 ASP A C 1
ATOM 6283 O O . ASP A 1 807 ? 53.340 70.326 12.335 1.00 34.42 806 ASP A O 1
ATOM 6288 N N . ASN A 1 808 ? 52.218 71.137 10.600 1.00 37.30 807 ASN A N 1
ATOM 6289 C CA . ASN A 1 808 ? 51.161 71.667 11.436 1.00 33.88 807 ASN A CA 1
ATOM 6290 C C . ASN A 1 808 ? 50.464 70.563 12.206 1.00 38.09 807 ASN A C 1
ATOM 6291 O O . ASN A 1 808 ? 50.191 70.706 13.387 1.00 42.13 807 ASN A O 1
ATOM 6296 N N . ASN A 1 809 ? 50.204 69.442 11.544 1.00 36.71 808 ASN A N 1
ATOM 6297 C CA . ASN A 1 809 ? 49.582 68.322 12.204 1.00 32.37 808 ASN A CA 1
ATOM 6298 C C . ASN A 1 809 ? 50.557 67.658 13.188 1.00 35.89 808 ASN A C 1
ATOM 6299 O O . ASN A 1 809 ? 50.164 67.219 14.255 1.00 32.41 808 ASN A O 1
ATOM 6304 N N . ARG A 1 810 ? 51.830 67.635 12.836 1.00 38.62 809 ARG A N 1
ATOM 6305 C CA . ARG A 1 810 ? 52.802 66.849 13.578 1.00 34.05 809 ARG A CA 1
ATOM 6306 C C . ARG A 1 810 ? 52.966 67.449 14.952 1.00 31.19 809 ARG A C 1
ATOM 6307 O O . ARG A 1 810 ? 52.732 68.654 15.151 1.00 32.35 809 ARG A O 1
ATOM 6315 N N . VAL A 1 811 ? 53.436 66.626 15.873 1.00 28.78 810 VAL A N 1
ATOM 6316 C CA . VAL A 1 811 ? 53.595 67.025 17.240 1.00 33.85 810 VAL A CA 1
ATOM 6317 C C . VAL A 1 811 ? 54.859 67.816 17.330 1.00 33.19 810 VAL A C 1
ATOM 6318 O O . VAL A 1 811 ? 55.916 67.248 17.479 1.00 28.44 810 VAL A O 1
ATOM 6322 N N . THR A 1 812 ? 54.724 69.130 17.303 1.00 39.27 811 THR A N 1
ATOM 6323 C CA . THR A 1 812 ? 55.860 70.030 17.363 1.00 35.26 811 THR A CA 1
ATOM 6324 C C . THR A 1 812 ? 56.529 70.026 18.733 1.00 46.41 811 THR A C 1
ATOM 6325 O O . THR A 1 812 ? 57.752 70.036 18.835 1.00 52.38 811 THR A O 1
ATOM 6329 N N . GLU A 1 813 ? 55.745 70.060 19.798 1.00 51.21 812 GLU A N 1
ATOM 6330 C CA . GLU A 1 813 ? 56.306 70.257 21.127 1.00 54.81 812 GLU A CA 1
ATOM 6331 C C . GLU A 1 813 ? 55.686 69.331 22.126 1.00 52.88 812 GLU A C 1
ATOM 6332 O O . GLU A 1 813 ? 54.665 68.737 21.858 1.00 53.04 812 GLU A O 1
ATOM 6338 N N . ASP A 1 814 ? 56.328 69.180 23.270 1.00 53.58 813 ASP A N 1
ATOM 6339 C CA . ASP A 1 814 ? 55.807 68.300 24.292 1.00 60.39 813 ASP A CA 1
ATOM 6340 C C . ASP A 1 814 ? 54.579 68.907 24.909 1.00 57.63 813 ASP A C 1
ATOM 6341 O O . ASP A 1 814 ? 54.516 70.093 25.132 1.00 57.14 813 ASP A O 1
ATOM 6346 N N . PHE A 1 815 ? 53.604 68.060 25.178 1.00 60.14 814 PHE A N 1
ATOM 6347 C CA . PHE A 1 815 ? 52.322 68.470 25.690 1.00 56.97 814 PHE A CA 1
ATOM 6348 C C . PHE A 1 815 ? 51.918 67.439 26.709 1.00 52.26 814 PHE A C 1
ATOM 6349 O O . PHE A 1 815 ? 52.472 66.356 26.744 1.00 49.80 814 PHE A O 1
ATOM 6357 N N . GLU A 1 816 ? 50.945 67.771 27.534 1.00 49.60 815 GLU A N 1
ATOM 6358 C CA . GLU A 1 816 ? 50.434 66.825 28.492 1.00 51.29 815 GLU A CA 1
ATOM 6359 C C . GLU A 1 816 ? 48.918 66.751 28.439 1.00 51.13 815 GLU A C 1
ATOM 6360 O O . GLU A 1 816 ? 48.222 67.743 28.194 1.00 52.31 815 GLU A O 1
ATOM 6366 N N . LEU A 1 817 ? 48.437 65.529 28.603 1.00 44.98 816 LEU A N 1
ATOM 6367 C CA . LEU A 1 817 ? 47.039 65.217 28.634 1.00 43.03 816 LEU A CA 1
ATOM 6368 C C . LEU A 1 817 ? 46.914 64.536 29.984 1.00 41.02 816 LEU A C 1
ATOM 6369 O O . LEU A 1 817 ? 47.925 64.091 30.548 1.00 42.14 816 LEU A O 1
ATOM 6374 N N . GLU A 1 818 ? 45.707 64.443 30.512 1.00 39.49 817 GLU A N 1
ATOM 6375 C CA . GLU A 1 818 ? 45.523 63.838 31.807 1.00 38.87 817 GLU A CA 1
ATOM 6376 C C . GLU A 1 818 ? 44.551 62.684 31.750 1.00 41.35 817 GLU A C 1
ATOM 6377 O O . GLU A 1 818 ? 43.587 62.691 31.001 1.00 46.88 817 GLU A O 1
ATOM 6383 N N . ALA A 1 819 ? 44.832 61.672 32.558 1.00 39.77 818 ALA A N 1
ATOM 6384 C CA . ALA A 1 819 ? 44.114 60.405 32.533 1.00 37.19 818 ALA A CA 1
ATOM 6385 C C . ALA A 1 819 ? 42.625 60.622 32.677 1.00 39.70 818 ALA A C 1
ATOM 6386 O O . ALA A 1 819 ? 41.835 59.958 32.027 1.00 41.49 818 ALA A O 1
ATOM 6388 N N . ASP A 1 820 ? 42.247 61.590 33.506 1.00 42.48 819 ASP A N 1
ATOM 6389 C CA . ASP A 1 820 ? 40.839 61.916 33.696 1.00 41.57 819 ASP A CA 1
ATOM 6390 C C . ASP A 1 820 ? 40.242 62.413 32.372 1.00 38.28 819 ASP A C 1
ATOM 6391 O O . ASP A 1 820 ? 39.080 62.181 32.121 1.00 36.81 819 ASP A O 1
ATOM 6396 N N . GLU A 1 821 ? 41.028 63.140 31.585 1.00 38.04 820 GLU A N 1
ATOM 6397 C CA . GLU A 1 821 ? 40.632 63.531 30.249 1.00 30.48 820 GLU A CA 1
ATOM 6398 C C . GLU A 1 821 ? 40.539 62.333 29.322 1.00 27.39 820 GLU A C 1
ATOM 6399 O O . GLU A 1 821 ? 39.619 62.212 28.556 1.00 32.57 820 GLU A O 1
ATOM 6405 N N . ILE A 1 822 ? 41.516 61.447 29.362 1.00 30.83 821 ILE A N 1
ATOM 6406 C CA . ILE A 1 822 ? 41.499 60.233 28.531 1.00 31.08 821 ILE A CA 1
ATOM 6407 C C . ILE A 1 822 ? 40.371 59.337 28.953 1.00 31.53 821 ILE A C 1
ATOM 6408 O O . ILE A 1 822 ? 39.700 58.747 28.136 1.00 32.07 821 ILE A O 1
ATOM 6413 N N . GLY A 1 823 ? 40.158 59.279 30.253 1.00 32.12 822 GLY A N 1
ATOM 6414 C CA . GLY A 1 823 ? 39.299 58.292 30.810 1.00 27.20 822 GLY A CA 1
ATOM 6415 C C . GLY A 1 823 ? 37.919 58.329 30.240 1.00 32.64 822 GLY A C 1
ATOM 6416 O O . GLY A 1 823 ? 37.283 57.301 30.112 1.00 35.92 822 GLY A O 1
ATOM 6417 N N . LYS A 1 824 ? 37.511 59.491 29.776 1.00 28.70 823 LYS A N 1
ATOM 6418 C CA . LYS A 1 824 ? 36.124 59.772 29.500 1.00 28.43 823 LYS A CA 1
ATOM 6419 C C . LYS A 1 824 ? 35.608 58.799 28.448 1.00 29.63 823 LYS A C 1
ATOM 6420 O O . LYS A 1 824 ? 34.420 58.583 28.328 1.00 25.44 823 LYS A O 1
ATOM 6426 N N . PHE A 1 825 ? 36.517 58.227 27.677 1.00 27.59 824 PHE A N 1
ATOM 6427 C CA . PHE A 1 825 ? 36.165 57.307 26.619 1.00 26.82 824 PHE A CA 1
ATOM 6428 C C . PHE A 1 825 ? 36.595 55.871 26.885 1.00 33.06 824 PHE A C 1
ATOM 6429 O O . PHE A 1 825 ? 36.778 55.091 25.938 1.00 39.53 824 PHE A O 1
ATOM 6437 N N . LEU A 1 826 ? 36.753 55.521 28.165 1.00 28.79 825 LEU A N 1
ATOM 6438 C CA . LEU A 1 826 ? 37.225 54.201 28.530 1.00 34.59 825 LEU A CA 1
ATOM 6439 C C . LEU A 1 826 ? 36.229 53.364 29.329 1.00 39.63 825 LEU A C 1
ATOM 6440 O O . LEU A 1 826 ? 35.558 53.885 30.193 1.00 41.05 825 LEU A O 1
ATOM 6445 N N . ASP A 1 827 ? 36.160 52.064 29.041 1.00 41.34 826 ASP A N 1
ATOM 6446 C CA . ASP A 1 827 ? 35.349 51.143 29.811 1.00 44.56 826 ASP A CA 1
ATOM 6447 C C . ASP A 1 827 ? 36.256 50.308 30.669 1.00 44.41 826 ASP A C 1
ATOM 6448 O O . ASP A 1 827 ? 36.712 49.230 30.262 1.00 40.46 826 ASP A O 1
ATOM 6453 N N . PHE A 1 828 ? 36.528 50.812 31.860 1.00 43.37 827 PHE A N 1
ATOM 6454 C CA . PHE A 1 828 ? 37.254 50.034 32.826 1.00 43.98 827 PHE A CA 1
ATOM 6455 C C . PHE A 1 828 ? 36.292 49.443 33.820 1.00 48.90 827 PHE A C 1
ATOM 6456 O O . PHE A 1 828 ? 35.695 50.179 34.590 1.00 49.78 827 PHE A O 1
ATOM 6464 N N . ASN A 1 829 ? 36.141 48.122 33.802 1.00 51.47 828 ASN A N 1
ATOM 6465 C CA . ASN A 1 829 ? 35.226 47.473 34.702 1.00 54.88 828 ASN A CA 1
ATOM 6466 C C . ASN A 1 829 ? 33.878 48.170 34.646 1.00 63.77 828 ASN A C 1
ATOM 6467 O O . ASN A 1 829 ? 33.232 48.451 35.662 1.00 59.71 828 ASN A O 1
ATOM 6472 N N . GLY A 1 830 ? 33.487 48.476 33.419 1.00 62.42 829 GLY A N 1
ATOM 6473 C CA . GLY A 1 830 ? 32.226 49.126 33.173 1.00 53.35 829 GLY A CA 1
ATOM 6474 C C . GLY A 1 830 ? 32.161 50.515 33.771 1.00 52.61 829 GLY A C 1
ATOM 6475 O O . GLY A 1 830 ? 31.088 50.986 34.101 1.00 63.91 829 GLY A O 1
ATOM 6476 N N . ASN A 1 831 ? 33.293 51.181 33.914 1.00 49.30 830 ASN A N 1
ATOM 6477 C CA . ASN A 1 831 ? 33.295 52.540 34.419 1.00 51.73 830 ASN A CA 1
ATOM 6478 C C . ASN A 1 831 ? 34.409 53.340 33.790 1.00 47.06 830 ASN A C 1
ATOM 6479 O O . ASN A 1 831 ? 35.390 52.768 33.300 1.00 45.68 830 ASN A O 1
ATOM 6484 N N . LYS A 1 832 ? 34.244 54.664 33.783 1.00 36.38 831 LYS A N 1
ATOM 6485 C CA . LYS A 1 832 ? 35.272 55.577 33.255 1.00 36.61 831 LYS A CA 1
ATOM 6486 C C . LYS A 1 832 ? 36.428 55.654 34.215 1.00 36.69 831 LYS A C 1
ATOM 6487 O O . LYS A 1 832 ? 36.234 55.481 35.416 1.00 37.74 831 LYS A O 1
ATOM 6493 N N . VAL A 1 833 ? 37.622 55.926 33.699 1.00 38.07 832 VAL A N 1
ATOM 6494 C CA . VAL A 1 833 ? 38.809 55.985 34.557 1.00 38.64 832 VAL A CA 1
ATOM 6495 C C . VAL A 1 833 ? 39.136 57.441 34.904 1.00 40.01 832 VAL A C 1
ATOM 6496 O O . VAL A 1 833 ? 39.285 58.263 34.016 1.00 42.50 832 VAL A O 1
ATOM 6500 N N . LYS A 1 834 ? 39.253 57.749 36.185 1.00 45.79 833 LYS A N 1
ATOM 6501 C CA . LYS A 1 834 ? 39.530 59.119 36.609 1.00 43.82 833 LYS A CA 1
ATOM 6502 C C . LYS A 1 834 ? 40.920 59.243 37.196 1.00 46.57 833 LYS A C 1
ATOM 6503 O O . LYS A 1 834 ? 41.339 60.323 37.562 1.00 48.71 833 LYS A O 1
ATOM 6509 N N . ASP A 1 835 ? 41.631 58.129 37.289 1.00 46.65 834 ASP A N 1
ATOM 6510 C CA . ASP A 1 835 ? 42.798 58.057 38.151 1.00 43.38 834 ASP A CA 1
ATOM 6511 C C . ASP A 1 835 ? 43.945 57.560 37.354 1.00 39.52 834 ASP A C 1
ATOM 6512 O O . ASP A 1 835 ? 43.779 56.710 36.486 1.00 43.05 834 ASP A O 1
ATOM 6517 N N . ASN A 1 836 ? 45.114 58.097 37.644 1.00 41.51 835 ASN A N 1
ATOM 6518 C CA . ASN A 1 836 ? 46.338 57.595 37.060 1.00 41.11 835 ASN A CA 1
ATOM 6519 C C . ASN A 1 836 ? 46.559 56.175 37.487 1.00 38.33 835 ASN A C 1
ATOM 6520 O O . ASN A 1 836 ? 47.090 55.376 36.740 1.00 37.22 835 ASN A O 1
ATOM 6525 N N . LYS A 1 837 ? 46.147 55.880 38.711 1.00 43.66 836 LYS A N 1
ATOM 6526 C CA . LYS A 1 837 ? 46.296 54.549 39.260 1.00 48.00 836 LYS A CA 1
ATOM 6527 C C . LYS A 1 837 ? 45.411 53.491 38.590 1.00 49.69 836 LYS A C 1
ATOM 6528 O O . LYS A 1 837 ? 45.877 52.383 38.394 1.00 49.97 836 LYS A O 1
ATOM 6534 N N . GLU A 1 838 ? 44.161 53.812 38.268 1.00 49.42 837 GLU A N 1
ATOM 6535 C CA . GLU A 1 838 ? 43.297 52.843 37.598 1.00 52.20 837 GLU A CA 1
ATOM 6536 C C . GLU A 1 838 ? 43.732 52.716 36.158 1.00 49.92 837 GLU A C 1
ATOM 6537 O O . GLU A 1 838 ? 43.612 51.644 35.581 1.00 49.75 837 GLU A O 1
ATOM 6543 N N . LEU A 1 839 ? 44.281 53.791 35.587 1.00 49.29 838 LEU A N 1
ATOM 6544 C CA . LEU A 1 839 ? 44.718 53.751 34.196 1.00 44.21 838 LEU A CA 1
ATOM 6545 C C . LEU A 1 839 ? 45.745 52.637 34.044 1.00 44.97 838 LEU A C 1
ATOM 6546 O O . LEU A 1 839 ? 45.820 52.015 32.986 1.00 49.50 838 LEU A O 1
ATOM 6551 N N . LYS A 1 840 ? 46.535 52.405 35.088 1.00 39.99 839 LYS A N 1
ATOM 6552 C CA . LYS A 1 840 ? 47.439 51.273 35.106 1.00 40.11 839 LYS A CA 1
ATOM 6553 C C . LYS A 1 840 ? 46.703 49.932 35.058 1.00 49.15 839 LYS A C 1
ATOM 6554 O O . LYS A 1 840 ? 47.040 49.057 34.240 1.00 54.80 839 LYS A O 1
ATOM 6560 N N . LYS A 1 841 ? 45.676 49.784 35.880 1.00 48.37 840 LYS A N 1
ATOM 6561 C CA . LYS A 1 841 ? 44.927 48.534 35.881 1.00 45.29 840 LYS A CA 1
ATOM 6562 C C . LYS A 1 841 ? 44.312 48.249 34.517 1.00 43.74 840 LYS A C 1
ATOM 6563 O O . LYS A 1 841 ? 44.228 47.097 34.105 1.00 45.47 840 LYS A O 1
ATOM 6569 N N . PHE A 1 842 ? 43.828 49.292 33.862 1.00 45.87 841 PHE A N 1
ATOM 6570 C CA . PHE A 1 842 ? 43.260 49.153 32.538 1.00 47.24 841 PHE A CA 1
ATOM 6571 C C . PHE A 1 842 ? 44.289 48.765 31.518 1.00 46.48 841 PHE A C 1
ATOM 6572 O O . PHE A 1 842 ? 44.071 47.880 30.718 1.00 47.92 841 PHE A O 1
ATOM 6580 N N . ASP A 1 843 ? 45.426 49.430 31.561 1.00 41.94 842 ASP A N 1
ATOM 6581 C CA . ASP A 1 843 ? 46.434 49.231 30.548 1.00 41.58 842 ASP A CA 1
ATOM 6582 C C . ASP A 1 843 ? 47.391 48.119 30.888 1.00 47.01 842 ASP A C 1
ATOM 6583 O O . ASP A 1 843 ? 48.518 48.375 31.270 1.00 52.45 842 ASP A O 1
ATOM 6588 N N . THR A 1 844 ? 46.960 46.878 30.734 1.00 49.28 843 THR A N 1
ATOM 6589 C CA . THR A 1 844 ? 47.849 45.769 30.998 1.00 44.14 843 THR A CA 1
ATOM 6590 C C . THR A 1 844 ? 48.997 45.852 30.022 1.00 43.38 843 THR A C 1
ATOM 6591 O O . THR A 1 844 ? 50.120 45.550 30.370 1.00 43.91 843 THR A O 1
ATOM 6595 N N . ASN A 1 845 ? 48.709 46.241 28.786 1.00 44.32 844 ASN A N 1
ATOM 6596 C CA . ASN A 1 845 ? 49.725 46.244 27.742 1.00 47.35 844 ASN A CA 1
ATOM 6597 C C . ASN A 1 845 ? 50.526 47.524 27.566 1.00 48.72 844 ASN A C 1
ATOM 6598 O O . ASN A 1 845 ? 51.461 47.562 26.790 1.00 42.57 844 ASN A O 1
ATOM 6603 N N . LYS A 1 846 ? 50.187 48.564 28.302 1.00 52.55 845 LYS A N 1
ATOM 6604 C CA . LYS A 1 846 ? 51.012 49.767 28.318 1.00 50.12 845 LYS A CA 1
ATOM 6605 C C . LYS A 1 846 ? 50.896 50.732 27.150 1.00 42.31 845 LYS A C 1
ATOM 6606 O O . LYS A 1 846 ? 51.780 51.540 26.958 1.00 42.99 845 LYS A O 1
ATOM 6612 N N . ILE A 1 847 ? 49.856 50.631 26.340 1.00 39.75 846 ILE A N 1
ATOM 6613 C CA . ILE A 1 847 ? 49.657 51.619 25.286 1.00 38.22 846 ILE A CA 1
ATOM 6614 C C . ILE A 1 847 ? 49.331 53.045 25.764 1.00 38.56 846 ILE A C 1
ATOM 6615 O O . ILE A 1 847 ? 49.880 54.001 25.265 1.00 42.09 846 ILE A O 1
ATOM 6620 N N . TYR A 1 848 ? 48.408 53.185 26.702 1.00 35.07 847 TYR A N 1
ATOM 6621 C CA . TYR A 1 848 ? 48.095 54.490 27.284 1.00 36.22 847 TYR A CA 1
ATOM 6622 C C . TYR A 1 848 ? 49.125 55.119 28.228 1.00 39.36 847 TYR A C 1
ATOM 6623 O O . TYR A 1 848 ? 49.367 56.311 28.189 1.00 41.60 847 TYR A O 1
ATOM 6632 N N . PHE A 1 849 ? 49.694 54.295 29.098 1.00 40.89 848 PHE A N 1
ATOM 6633 C CA . PHE A 1 849 ? 50.460 54.744 30.245 1.00 41.91 848 PHE A CA 1
ATOM 6634 C C . PHE A 1 849 ? 51.727 53.944 30.319 1.00 46.86 848 PHE A C 1
ATOM 6635 O O . PHE A 1 849 ? 51.692 52.755 30.098 1.00 54.53 848 PHE A O 1
ATOM 6643 N N . ASP A 1 850 ? 52.849 54.567 30.644 1.00 44.57 849 ASP A N 1
ATOM 6644 C CA . ASP A 1 850 ? 54.072 53.811 30.834 1.00 43.45 849 ASP A CA 1
ATOM 6645 C C . ASP A 1 850 ? 54.332 53.612 32.310 1.00 42.01 849 ASP A C 1
ATOM 6646 O O . ASP A 1 850 ? 55.348 53.073 32.715 1.00 41.76 849 ASP A O 1
ATOM 6651 N N . GLY A 1 851 ? 53.397 54.063 33.117 1.00 45.01 850 GLY A N 1
ATOM 6652 C CA . GLY A 1 851 ? 53.543 53.952 34.553 1.00 44.25 850 GLY A CA 1
ATOM 6653 C C . GLY A 1 851 ? 53.903 55.237 35.264 1.00 44.77 850 GLY A C 1
ATOM 6654 O O . GLY A 1 851 ? 53.669 55.343 36.472 1.00 46.10 850 GLY A O 1
ATOM 6655 N N . GLU A 1 852 ? 54.448 56.214 34.548 1.00 47.17 851 GLU A N 1
ATOM 6656 C CA . GLU A 1 852 ? 54.578 57.554 35.157 1.00 51.73 851 GLU A CA 1
ATOM 6657 C C . GLU A 1 852 ? 54.002 58.686 34.341 1.00 44.52 851 GLU A C 1
ATOM 6658 O O . GLU A 1 852 ? 53.387 59.596 34.885 1.00 43.73 851 GLU A O 1
ATOM 6664 N N . ASN A 1 853 ? 54.213 58.625 33.033 1.00 42.82 852 ASN A N 1
ATOM 6665 C CA . ASN A 1 853 ? 53.728 59.635 32.087 1.00 45.29 852 ASN A CA 1
ATOM 6666 C C . ASN A 1 853 ? 52.830 58.942 31.093 1.00 45.13 852 ASN A C 1
ATOM 6667 O O . ASN A 1 853 ? 52.957 57.735 30.891 1.00 49.07 852 ASN A O 1
ATOM 6672 N N . ILE A 1 854 ? 51.921 59.670 30.475 1.00 43.09 853 ILE A N 1
ATOM 6673 C CA . ILE A 1 854 ? 51.086 59.059 29.446 1.00 42.84 853 ILE A CA 1
ATOM 6674 C C . ILE A 1 854 ? 51.870 58.975 28.124 1.00 41.96 853 ILE A C 1
ATOM 6675 O O . ILE A 1 854 ? 52.762 59.748 27.879 1.00 44.64 853 ILE A O 1
ATOM 6680 N N . ILE A 1 855 ? 51.490 58.035 27.276 1.00 45.82 854 ILE A N 1
ATOM 6681 C CA . ILE A 1 855 ? 52.081 57.920 25.952 1.00 41.74 854 ILE A CA 1
ATOM 6682 C C . ILE A 1 855 ? 51.538 59.062 25.125 1.00 36.56 854 ILE A C 1
ATOM 6683 O O . ILE A 1 855 ? 50.413 59.458 25.295 1.00 41.43 854 ILE A O 1
ATOM 6688 N N . LYS A 1 856 ? 52.348 59.610 24.240 1.00 33.68 855 LYS A N 1
ATOM 6689 C CA . LYS A 1 856 ? 51.978 60.844 23.584 1.00 39.49 855 LYS A CA 1
ATOM 6690 C C . LYS A 1 856 ? 51.942 60.716 22.074 1.00 36.55 855 LYS A C 1
ATOM 6691 O O . LYS A 1 856 ? 52.770 61.262 21.353 1.00 32.21 855 LYS A O 1
ATOM 6697 N N . HIS A 1 857 ? 50.933 60.010 21.604 1.00 26.80 856 HIS A N 1
ATOM 6698 C CA . HIS A 1 857 ? 50.710 59.780 20.207 1.00 26.51 856 HIS A CA 1
ATOM 6699 C C . HIS A 1 857 ? 50.257 61.032 19.524 1.00 31.35 856 HIS A C 1
ATOM 6700 O O . HIS A 1 857 ? 49.628 61.859 20.132 1.00 26.42 856 HIS A O 1
ATOM 6707 N N . ARG A 1 858 ? 50.553 61.160 18.242 1.00 32.52 857 ARG A N 1
ATOM 6708 C CA . ARG A 1 858 ? 50.099 62.322 17.521 1.00 29.89 857 ARG A CA 1
ATOM 6709 C C . ARG A 1 858 ? 48.601 62.470 17.689 1.00 31.10 857 ARG A C 1
ATOM 6710 O O . ARG A 1 858 ? 48.091 63.574 17.871 1.00 35.68 857 ARG A O 1
ATOM 6718 N N . ALA A 1 859 ? 47.897 61.350 17.687 1.00 29.12 858 ALA A N 1
ATOM 6719 C CA . ALA A 1 859 ? 46.447 61.387 17.762 1.00 32.65 858 ALA A CA 1
ATOM 6720 C C . ALA A 1 859 ? 45.979 62.079 19.026 1.00 30.67 858 ALA A C 1
ATOM 6721 O O . ALA A 1 859 ? 45.039 62.850 19.008 1.00 33.71 858 ALA A O 1
ATOM 6723 N N . PHE A 1 860 ? 46.665 61.804 20.122 1.00 25.30 859 PHE A N 1
ATOM 6724 C CA . PHE A 1 860 ? 46.389 62.472 21.385 1.00 29.54 859 PHE A CA 1
ATOM 6725 C C . PHE A 1 860 ? 46.692 63.954 21.324 1.00 32.63 859 PHE A C 1
ATOM 6726 O O . PHE A 1 860 ? 45.978 64.770 21.883 1.00 33.29 859 PHE A O 1
ATOM 6734 N N . TYR A 1 861 ? 47.780 64.276 20.641 1.00 32.98 860 TYR A N 1
ATOM 6735 C CA . TYR A 1 861 ? 48.251 65.633 20.554 1.00 34.31 860 TYR A CA 1
ATOM 6736 C C . TYR A 1 861 ? 47.190 66.510 19.947 1.00 34.58 860 TYR A C 1
ATOM 6737 O O . TYR A 1 861 ? 46.942 67.613 20.417 1.00 42.40 860 TYR A O 1
ATOM 6746 N N . ASN A 1 862 ? 46.580 65.995 18.901 1.00 28.47 861 ASN A N 1
ATOM 6747 C CA . ASN A 1 862 ? 45.555 66.738 18.218 1.00 30.83 861 ASN A CA 1
ATOM 6748 C C . ASN A 1 862 ? 44.270 66.872 18.964 1.00 31.00 861 ASN A C 1
ATOM 6749 O O . ASN A 1 862 ? 43.549 67.809 18.772 1.00 35.27 861 ASN A O 1
ATOM 6754 N N . ILE A 1 863 ?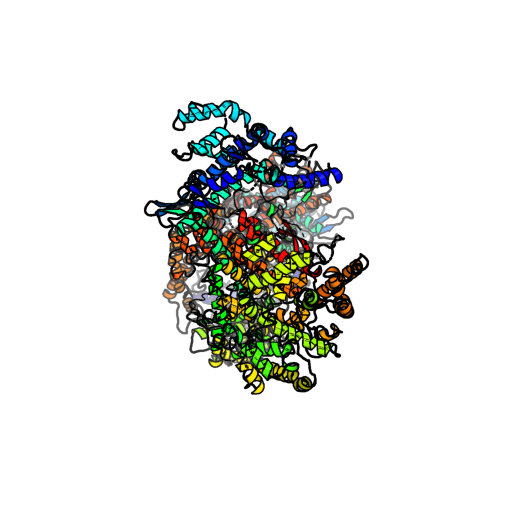 43.931 65.890 19.769 1.00 30.33 862 ILE A N 1
ATOM 6755 C CA . ILE A 1 863 ? 42.678 65.924 20.497 1.00 33.87 862 ILE A CA 1
ATOM 6756 C C . ILE A 1 863 ? 42.694 67.048 21.529 1.00 36.54 862 ILE A C 1
ATOM 6757 O O . ILE A 1 863 ? 41.674 67.651 21.799 1.00 38.47 862 ILE A O 1
ATOM 6762 N N . LYS A 1 864 ? 43.867 67.322 22.084 1.00 33.17 863 LYS A N 1
ATOM 6763 C CA . LYS A 1 864 ? 44.006 68.396 23.059 1.00 37.92 863 LYS A CA 1
ATOM 6764 C C . LYS A 1 864 ? 43.763 69.743 22.423 1.00 40.33 863 LYS A C 1
ATOM 6765 O O . LYS A 1 864 ? 43.109 70.603 23.002 1.00 36.04 863 LYS A O 1
ATOM 6771 N N . LYS A 1 865 ? 44.335 69.940 21.240 1.00 41.11 864 LYS A N 1
ATOM 6772 C CA . LYS A 1 865 ? 44.199 71.200 20.524 1.00 34.63 864 LYS A CA 1
ATOM 6773 C C . LYS A 1 865 ? 42.766 71.488 20.153 1.00 33.69 864 LYS A C 1
ATOM 6774 O O . LYS A 1 865 ? 42.276 72.563 20.388 1.00 35.59 864 LYS A O 1
ATOM 6780 N N . TYR A 1 866 ? 42.114 70.514 19.558 1.00 36.78 865 TYR A N 1
ATOM 6781 C CA . TYR A 1 866 ? 40.780 70.732 19.010 1.00 40.42 865 TYR A CA 1
ATOM 6782 C C . TYR A 1 866 ? 39.725 69.928 19.685 1.00 34.20 865 TYR A C 1
ATOM 6783 O O . TYR A 1 866 ? 38.584 69.980 19.241 1.00 29.20 865 TYR A O 1
ATOM 6792 N N . GLY A 1 867 ? 40.092 69.221 20.750 1.00 37.61 866 GLY A N 1
ATOM 6793 C CA . GLY A 1 867 ? 39.118 68.387 21.410 1.00 38.81 866 GLY A CA 1
ATOM 6794 C C . GLY A 1 867 ? 38.110 69.276 22.117 1.00 43.48 866 GLY A C 1
ATOM 6795 O O . GLY A 1 867 ? 38.435 70.322 22.677 1.00 48.99 866 GLY A O 1
ATOM 6804 N N . LEU A 1 869 ? 36.124 67.929 24.451 1.00 37.57 868 LEU A N 1
ATOM 6805 C CA . LEU A 1 869 ? 36.000 66.639 25.058 1.00 33.00 868 LEU A CA 1
ATOM 6806 C C . LEU A 1 869 ? 34.739 66.491 25.855 1.00 32.84 868 LEU A C 1
ATOM 6807 O O . LEU A 1 869 ? 34.232 65.407 25.991 1.00 35.73 868 LEU A O 1
ATOM 6812 N N . ASN A 1 870 ? 34.281 67.565 26.452 1.00 32.26 869 ASN A N 1
ATOM 6813 C CA . ASN A 1 870 ? 33.083 67.460 27.239 1.00 34.92 869 ASN A CA 1
ATOM 6814 C C . ASN A 1 870 ? 31.855 67.137 26.416 1.00 32.57 869 ASN A C 1
ATOM 6815 O O . ASN A 1 870 ? 31.048 66.342 26.827 1.00 34.32 869 ASN A O 1
ATOM 6820 N N . LEU A 1 871 ? 31.706 67.769 25.264 1.00 31.82 870 LEU A N 1
ATOM 6821 C CA . LEU A 1 871 ? 30.654 67.423 24.321 1.00 34.20 870 LEU A CA 1
ATOM 6822 C C . LEU A 1 871 ? 30.838 66.059 23.693 1.00 31.43 870 LEU A C 1
ATOM 6823 O O . LEU A 1 871 ? 29.902 65.320 23.507 1.00 31.75 870 LEU A O 1
ATOM 6828 N N . LEU A 1 872 ? 32.070 65.754 23.338 1.00 30.98 871 LEU A N 1
ATOM 6829 C CA . LEU A 1 872 ? 32.420 64.502 22.725 1.00 26.37 871 LEU A CA 1
ATOM 6830 C C . LEU A 1 872 ? 32.128 63.435 23.728 1.00 35.34 871 LEU A C 1
ATOM 6831 O O . LEU A 1 872 ? 31.655 62.370 23.395 1.00 40.77 871 LEU A O 1
ATOM 6836 N N . GLU A 1 873 ? 32.422 63.733 24.983 1.00 31.59 872 GLU A N 1
ATOM 6837 C CA . GLU A 1 873 ? 32.260 62.777 26.059 1.00 30.82 872 GLU A CA 1
ATOM 6838 C C . GLU A 1 873 ? 30.817 62.424 26.144 1.00 35.42 872 GLU A C 1
ATOM 6839 O O . GLU A 1 873 ? 30.470 61.273 26.281 1.00 38.08 872 GLU A O 1
ATOM 6845 N N . LYS A 1 874 ? 29.969 63.435 26.041 1.00 38.30 873 LYS A N 1
ATOM 6846 C CA . LYS A 1 874 ? 28.534 63.250 26.155 1.00 34.66 873 LYS A CA 1
ATOM 6847 C C . LYS A 1 874 ? 27.950 62.451 25.016 1.00 29.44 873 LYS A C 1
ATOM 6848 O O . LYS A 1 874 ? 27.152 61.568 25.223 1.00 28.11 873 LYS A O 1
ATOM 6854 N N . ILE A 1 875 ? 28.350 62.771 23.802 1.00 29.83 874 ILE A N 1
ATOM 6855 C CA . ILE A 1 875 ? 27.805 62.094 22.644 1.00 33.12 874 ILE A CA 1
ATOM 6856 C C . ILE A 1 875 ? 28.191 60.640 22.663 1.00 32.00 874 ILE A C 1
ATOM 6857 O O . ILE A 1 875 ? 27.384 59.773 22.403 1.00 31.23 874 ILE A O 1
ATOM 6862 N N . ALA A 1 876 ? 29.444 60.376 22.970 1.00 32.05 875 ALA A N 1
ATOM 6863 C CA . ALA A 1 876 ? 29.912 59.021 22.997 1.00 33.06 875 ALA A CA 1
ATOM 6864 C C . ALA A 1 876 ? 29.184 58.313 24.086 1.00 37.55 875 ALA A C 1
ATOM 6865 O O . ALA A 1 876 ? 28.744 57.202 23.926 1.00 44.79 875 ALA A O 1
ATOM 6867 N N . ASP A 1 877 ? 29.014 58.994 25.199 1.00 37.65 876 ASP A N 1
ATOM 6868 C CA . ASP A 1 877 ? 28.517 58.368 26.396 1.00 38.07 876 ASP A CA 1
ATOM 6869 C C . ASP A 1 877 ? 27.157 57.817 26.070 1.00 37.41 876 ASP A C 1
ATOM 6870 O O . ASP A 1 877 ? 26.809 56.730 26.478 1.00 40.04 876 ASP A O 1
ATOM 6875 N N . LYS A 1 878 ? 26.384 58.571 25.315 1.00 34.51 877 LYS A N 1
ATOM 6876 C CA . LYS A 1 878 ? 25.019 58.189 25.041 1.00 31.07 877 LYS A CA 1
ATOM 6877 C C . LYS A 1 878 ? 24.880 57.467 23.733 1.00 28.89 877 LYS A C 1
ATOM 6878 O O . LYS A 1 878 ? 23.785 57.221 23.282 1.00 28.58 877 LYS A O 1
ATOM 6880 N N . ALA A 1 879 ? 26.003 57.178 23.103 1.00 31.34 878 ALA A N 1
ATOM 6881 C CA . ALA A 1 879 ? 26.025 56.302 21.945 1.00 33.40 878 ALA A CA 1
ATOM 6882 C C . ALA A 1 879 ? 26.659 54.953 22.220 1.00 36.91 878 ALA A C 1
ATOM 6883 O O . ALA A 1 879 ? 26.801 54.153 21.321 1.00 47.28 878 ALA A O 1
ATOM 6885 N N . GLY A 1 880 ? 27.019 54.688 23.460 1.00 31.19 879 GLY A N 1
ATOM 6886 C CA . GLY A 1 880 ? 27.723 53.471 23.797 1.00 35.31 879 GLY A CA 1
ATOM 6887 C C . GLY A 1 880 ? 29.079 53.268 23.159 1.00 47.00 879 GLY A C 1
ATOM 6888 O O . GLY A 1 880 ? 29.436 52.161 22.792 1.00 52.01 879 GLY A O 1
ATOM 6889 N N . TYR A 1 881 ? 29.840 54.345 23.037 1.00 42.72 880 TYR A N 1
ATOM 6890 C CA . TYR A 1 881 ? 31.183 54.324 22.457 1.00 37.36 880 TYR A CA 1
ATOM 6891 C C . TYR A 1 881 ? 32.193 54.458 23.591 1.00 41.44 880 TYR A C 1
ATOM 6892 O O . TYR A 1 881 ? 32.220 55.454 24.288 1.00 40.20 880 TYR A O 1
ATOM 6901 N N . LYS A 1 882 ? 33.005 53.451 23.790 1.00 39.62 881 LYS A N 1
ATOM 6902 C CA . LYS A 1 882 ? 34.058 53.538 24.768 1.00 31.45 881 LYS A CA 1
ATOM 6903 C C . LYS A 1 882 ? 35.095 52.572 24.314 1.00 36.63 881 LYS A C 1
ATOM 6904 O O . LYS A 1 882 ? 34.842 51.787 23.400 1.00 45.69 881 LYS A O 1
ATOM 6910 N N . ILE A 1 883 ? 36.264 52.605 24.920 1.00 34.11 882 ILE A N 1
ATOM 6911 C CA . ILE A 1 883 ? 37.292 51.689 24.518 1.00 37.61 882 ILE A CA 1
ATOM 6912 C C . ILE A 1 883 ? 37.405 50.656 25.604 1.00 42.92 882 ILE A C 1
ATOM 6913 O O . ILE A 1 883 ? 37.437 50.993 26.783 1.00 41.41 882 ILE A O 1
ATOM 6918 N N . SER A 1 884 ? 37.445 49.394 25.196 1.00 46.25 883 SER A N 1
ATOM 6919 C CA . SER A 1 884 ? 37.422 48.293 26.137 1.00 46.62 883 SER A CA 1
ATOM 6920 C C . SER A 1 884 ? 38.679 47.436 26.116 1.00 48.08 883 SER A C 1
ATOM 6921 O O . SER A 1 884 ? 39.411 47.365 25.126 1.00 44.33 883 SER A O 1
ATOM 6924 N N . ILE A 1 885 ? 38.874 46.729 27.224 1.00 45.99 884 ILE A N 1
ATOM 6925 C CA . ILE A 1 885 ? 40.096 45.958 27.393 1.00 46.93 884 ILE A CA 1
ATOM 6926 C C . ILE A 1 885 ? 40.171 44.910 26.298 1.00 47.54 884 ILE A C 1
ATOM 6927 O O . ILE A 1 885 ? 41.225 44.617 25.759 1.00 53.58 884 ILE A O 1
ATOM 6932 N N . GLU A 1 886 ? 39.035 44.357 25.968 1.00 47.30 885 GLU A N 1
ATOM 6933 C CA . GLU A 1 886 ? 39.008 43.340 24.947 1.00 47.19 885 GLU A CA 1
ATOM 6934 C C . GLU A 1 886 ? 39.503 43.934 23.629 1.00 51.91 885 GLU A C 1
ATOM 6935 O O . GLU A 1 886 ? 40.240 43.274 22.883 1.00 46.97 885 GLU A O 1
ATOM 6941 N N . GLU A 1 887 ? 39.149 45.195 23.377 1.00 55.91 886 GLU A N 1
ATOM 6942 C CA . GLU A 1 887 ? 39.636 45.911 22.198 1.00 49.62 886 GLU A CA 1
ATOM 6943 C C . GLU A 1 887 ? 41.123 46.207 22.291 1.00 46.26 886 GLU A C 1
ATOM 6944 O O . GLU A 1 887 ? 41.847 46.037 21.314 1.00 40.78 886 GLU A O 1
ATOM 6950 N N . LEU A 1 888 ? 41.581 46.634 23.461 1.00 49.37 887 LEU A N 1
ATOM 6951 C CA . LEU A 1 888 ? 43.003 46.822 23.641 1.00 48.32 887 LEU A CA 1
ATOM 6952 C C . LEU A 1 888 ? 43.804 45.522 23.425 1.00 52.29 887 LEU A C 1
ATOM 6953 O O . LEU A 1 888 ? 44.914 45.541 22.889 1.00 50.39 887 LEU A O 1
ATOM 6958 N N . LYS A 1 889 ? 43.257 44.399 23.879 1.00 51.88 888 LYS A N 1
ATOM 6959 C CA . LYS A 1 889 ? 43.962 43.126 23.728 1.00 45.88 888 LYS A CA 1
ATOM 6960 C C . LYS A 1 889 ? 43.956 42.609 22.304 1.00 51.49 888 LYS A C 1
ATOM 6961 O O . LYS A 1 889 ? 44.805 41.810 21.960 1.00 56.35 888 LYS A O 1
ATOM 6967 N N . LYS A 1 890 ? 43.016 43.059 21.481 1.00 52.30 889 LYS A N 1
ATOM 6968 C CA . LYS A 1 890 ? 43.070 42.796 20.036 1.00 50.21 889 LYS A CA 1
ATOM 6969 C C . LYS A 1 890 ? 44.096 43.658 19.315 1.00 49.67 889 LYS A C 1
ATOM 6970 O O . LYS A 1 890 ? 44.837 43.158 18.469 1.00 48.76 889 LYS A O 1
ATOM 6976 N N . TYR A 1 891 ? 44.120 44.952 19.623 1.00 48.93 890 TYR A N 1
ATOM 6977 C CA . TYR A 1 891 ? 45.097 45.865 19.020 1.00 44.39 890 TYR A CA 1
ATOM 6978 C C . TYR A 1 891 ? 46.517 45.318 19.209 1.00 46.18 890 TYR A C 1
ATOM 6979 O O . TYR A 1 891 ? 47.252 45.138 18.240 1.00 48.79 890 TYR A O 1
ATOM 6988 N N . SER A 1 892 ? 46.861 44.977 20.445 1.00 46.76 891 SER A N 1
ATOM 6989 C CA . SER A 1 892 ? 48.198 44.450 20.722 1.00 47.74 891 SER A CA 1
ATOM 6990 C C . SER A 1 892 ? 48.430 43.110 20.056 1.00 44.61 891 SER A C 1
ATOM 6991 O O . SER A 1 892 ? 49.503 42.881 19.521 1.00 41.95 891 SER A O 1
ATOM 6994 N N . ASN A 1 893 ? 47.421 42.248 20.028 1.00 47.36 892 ASN A N 1
ATOM 6995 C CA . ASN A 1 893 ? 47.596 40.990 19.337 1.00 48.99 892 ASN A CA 1
ATOM 6996 C C . ASN A 1 893 ? 47.832 41.235 17.877 1.00 44.31 892 ASN A C 1
ATOM 6997 O O . ASN A 1 893 ? 48.806 40.729 17.330 1.00 54.38 892 ASN A O 1
ATOM 7002 N N . LYS A 1 894 ? 46.992 42.044 17.246 1.00 43.77 893 LYS A N 1
ATOM 7003 C CA . LYS A 1 894 ? 47.162 42.265 15.820 1.00 41.83 893 LYS A CA 1
ATOM 7004 C C . LYS A 1 894 ? 48.341 43.148 15.506 1.00 38.23 893 LYS A C 1
ATOM 7005 O O . LYS A 1 894 ? 48.884 43.074 14.417 1.00 37.57 893 LYS A O 1
ATOM 7011 N N . LYS A 1 895 ? 48.781 43.947 16.462 1.00 35.30 894 LYS A N 1
ATOM 7012 C CA . LYS A 1 895 ? 49.977 44.731 16.229 1.00 38.01 894 LYS A CA 1
ATOM 7013 C C . LYS A 1 895 ? 51.162 43.812 15.898 1.00 38.70 894 LYS A C 1
ATOM 7014 O O . LYS A 1 895 ? 52.068 44.194 15.169 1.00 42.45 894 LYS A O 1
ATOM 7020 N N . ASN A 1 896 ? 51.157 42.596 16.417 1.00 35.67 895 ASN A N 1
ATOM 7021 C CA . ASN A 1 896 ? 52.286 41.723 16.187 1.00 33.47 895 ASN A CA 1
ATOM 7022 C C . ASN A 1 896 ? 52.410 41.203 14.793 1.00 41.59 895 ASN A C 1
ATOM 7023 O O . ASN A 1 896 ? 53.454 40.647 14.462 1.00 47.71 895 ASN A O 1
ATOM 7028 N N . GLU A 1 897 ? 51.375 41.340 13.972 1.00 43.74 896 GLU A N 1
ATOM 7029 C CA . GLU A 1 897 ? 51.409 40.732 12.649 1.00 47.88 896 GLU A CA 1
ATOM 7030 C C . GLU A 1 897 ? 51.146 41.647 11.474 1.00 43.35 896 GLU A C 1
ATOM 7031 O O . GLU A 1 897 ? 51.050 41.182 10.363 1.00 42.02 896 GLU A O 1
ATOM 7037 N N . ILE A 1 898 ? 51.052 42.938 11.704 1.00 40.54 897 ILE A N 1
ATOM 7038 C CA . ILE A 1 898 ? 50.881 43.873 10.596 1.00 38.33 897 ILE A CA 1
ATOM 7039 C C . ILE A 1 898 ? 52.096 43.973 9.699 1.00 35.13 897 ILE A C 1
ATOM 7040 O O . ILE A 1 898 ? 51.949 44.296 8.557 1.00 38.65 897 ILE A O 1
ATOM 7045 N N . GLU A 1 899 ? 53.290 43.725 10.195 1.00 36.22 898 GLU A N 1
ATOM 7046 C CA . GLU A 1 899 ? 54.437 43.774 9.298 1.00 43.35 898 GLU A CA 1
ATOM 7047 C C . GLU A 1 899 ? 54.240 42.826 8.103 1.00 51.02 898 GLU A C 1
ATOM 7048 O O . GLU A 1 899 ? 54.452 43.191 6.941 1.00 51.39 898 GLU A O 1
ATOM 7054 N N . LYS A 1 900 ? 53.782 41.611 8.380 1.00 51.98 899 LYS A N 1
ATOM 7055 C CA . LYS A 1 900 ? 53.606 40.604 7.325 1.00 47.03 899 LYS A CA 1
ATOM 7056 C C . LYS A 1 900 ? 52.593 41.120 6.318 1.00 44.93 899 LYS A C 1
ATOM 7057 O O . LYS A 1 900 ? 52.898 41.256 5.122 1.00 45.58 899 LYS A O 1
ATOM 7063 N N . ASN A 1 901 ? 51.398 41.400 6.827 1.00 43.08 900 ASN A N 1
ATOM 7064 C CA . ASN A 1 901 ? 50.303 41.828 5.994 1.00 38.37 900 ASN A CA 1
ATOM 7065 C C . ASN A 1 901 ? 50.671 43.011 5.125 1.00 42.05 900 ASN A C 1
ATOM 7066 O O . ASN A 1 901 ? 50.278 43.078 3.962 1.00 44.42 900 ASN A O 1
ATOM 7071 N N . HIS A 1 902 ? 51.480 43.918 5.648 1.00 40.08 901 HIS A N 1
ATOM 7072 C CA . HIS A 1 902 ? 51.972 45.005 4.837 1.00 36.16 901 HIS A CA 1
ATOM 7073 C C . HIS A 1 902 ? 53.008 44.531 3.833 1.00 39.04 901 HIS A C 1
ATOM 7074 O O . HIS A 1 902 ? 52.984 44.975 2.696 1.00 34.72 901 HIS A O 1
ATOM 7081 N N . LYS A 1 903 ? 53.934 43.682 4.252 1.00 38.16 902 LYS A N 1
ATOM 7082 C CA . LYS A 1 903 ? 54.895 43.144 3.296 1.00 41.80 902 LYS A CA 1
ATOM 7083 C C . LYS A 1 903 ? 54.172 42.358 2.209 1.00 42.34 902 LYS A C 1
ATOM 7084 O O . LYS A 1 903 ? 54.542 42.411 1.040 1.00 48.23 902 LYS A O 1
ATOM 7098 N N . GLN A 1 905 ? 51.019 42.871 1.109 1.00 39.32 904 GLN A N 1
ATOM 7099 C CA . GLN A 1 905 ? 50.379 43.789 0.198 1.00 33.11 904 GLN A CA 1
ATOM 7100 C C . GLN A 1 905 ? 51.422 44.421 -0.713 1.00 31.34 904 GLN A C 1
ATOM 7101 O O . GLN A 1 905 ? 51.158 44.619 -1.889 1.00 32.68 904 GLN A O 1
ATOM 7107 N N . GLU A 1 906 ? 52.600 44.725 -0.172 1.00 31.32 905 GLU A N 1
ATOM 7108 C CA . GLU A 1 906 ? 53.599 45.446 -0.940 1.00 34.87 905 GLU A CA 1
ATOM 7109 C C . GLU A 1 906 ? 54.076 44.607 -2.098 1.00 33.62 905 GLU A C 1
ATOM 7110 O O . GLU A 1 906 ? 54.064 45.076 -3.238 1.00 32.34 905 GLU A O 1
ATOM 7116 N N . ASN A 1 907 ? 54.538 43.397 -1.820 1.00 35.41 906 ASN A N 1
ATOM 7117 C CA . ASN A 1 907 ? 55.034 42.571 -2.903 1.00 38.91 906 ASN A CA 1
ATOM 7118 C C . ASN A 1 907 ? 53.946 42.218 -3.869 1.00 38.27 906 ASN A C 1
ATOM 7119 O O . ASN A 1 907 ? 54.122 42.366 -5.081 1.00 42.10 906 ASN A O 1
ATOM 7124 N N . LEU A 1 908 ? 52.803 41.800 -3.360 1.00 38.05 907 LEU A N 1
ATOM 7125 C CA . LEU A 1 908 ? 51.740 41.409 -4.266 1.00 36.33 907 LEU A CA 1
ATOM 7126 C C . LEU A 1 908 ? 51.398 42.529 -5.224 1.00 31.59 907 LEU A C 1
ATOM 7127 O O . LEU A 1 908 ? 51.259 42.305 -6.417 1.00 32.92 907 LEU A O 1
ATOM 7132 N N . HIS A 1 909 ? 51.339 43.757 -4.743 1.00 34.25 908 HIS A N 1
ATOM 7133 C CA . HIS A 1 909 ? 51.082 44.880 -5.636 1.00 31.89 908 HIS A CA 1
ATOM 7134 C C . HIS A 1 909 ? 52.160 45.008 -6.712 1.00 36.21 908 HIS A C 1
ATOM 7135 O O . HIS A 1 909 ? 51.866 45.447 -7.815 1.00 36.04 908 HIS A O 1
ATOM 7142 N N . ARG A 1 910 ? 53.395 44.629 -6.405 1.00 38.66 909 ARG A N 1
ATOM 7143 C CA . ARG A 1 910 ? 54.406 44.604 -7.453 1.00 34.75 909 ARG A CA 1
ATOM 7144 C C . ARG A 1 910 ? 53.790 43.751 -8.558 1.00 38.45 909 ARG A C 1
ATOM 7145 O O . ARG A 1 910 ? 53.612 44.226 -9.664 1.00 37.38 909 ARG A O 1
ATOM 7153 N N . LYS A 1 911 ? 53.454 42.499 -8.242 1.00 42.57 910 LYS A N 1
ATOM 7154 C CA . LYS A 1 911 ? 52.964 41.565 -9.250 1.00 38.37 910 LYS A CA 1
ATOM 7155 C C . LYS A 1 911 ? 51.835 42.143 -10.085 1.00 39.16 910 LYS A C 1
ATOM 7156 O O . LYS A 1 911 ? 51.731 41.847 -11.247 1.00 45.88 910 LYS A O 1
ATOM 7162 N N . TYR A 1 912 ? 50.935 42.866 -9.448 1.00 38.04 911 TYR A N 1
ATOM 7163 C CA . TYR A 1 912 ? 49.809 43.433 -10.160 1.00 33.38 911 TYR A CA 1
ATOM 7164 C C . TYR A 1 912 ? 50.249 44.564 -11.056 1.00 39.00 911 TYR A C 1
ATOM 7165 O O . TYR A 1 912 ? 49.969 44.557 -12.252 1.00 40.28 911 TYR A O 1
ATOM 7174 N N . ALA A 1 913 ? 50.964 45.515 -10.480 1.00 40.81 912 ALA A N 1
ATOM 7175 C CA . ALA A 1 913 ? 51.364 46.743 -11.198 1.00 34.90 912 ALA A CA 1
ATOM 7176 C C . ALA A 1 913 ? 52.514 46.573 -12.170 1.00 32.16 912 ALA A C 1
ATOM 7177 O O . ALA A 1 913 ? 52.435 47.015 -13.306 1.00 33.32 912 ALA A O 1
ATOM 7179 N N . ARG A 1 914 ? 53.625 46.067 -11.681 1.00 36.17 913 ARG A N 1
ATOM 7180 C CA . ARG A 1 914 ? 54.777 45.839 -12.522 1.00 36.50 913 ARG A CA 1
ATOM 7181 C C . ARG A 1 914 ? 55.117 44.385 -12.326 1.00 43.22 913 ARG A C 1
ATOM 7182 O O . ARG A 1 914 ? 55.563 44.007 -11.252 1.00 46.60 913 ARG A O 1
ATOM 7184 N N . PRO A 1 915 ? 54.838 43.549 -13.329 1.00 42.09 914 PRO A N 1
ATOM 7185 C CA . PRO A 1 915 ? 55.020 42.121 -13.133 1.00 43.18 914 PRO A CA 1
ATOM 7186 C C . PRO A 1 915 ? 56.166 41.585 -13.973 1.00 49.13 914 PRO A C 1
ATOM 7187 O O . PRO A 1 915 ? 56.412 42.089 -15.067 1.00 45.28 914 PRO A O 1
ATOM 7191 N N . ARG A 1 916 ? 56.764 40.506 -13.504 1.00 55.25 915 ARG A N 1
ATOM 7192 C CA . ARG A 1 916 ? 57.896 39.869 -14.144 1.00 55.55 915 ARG A CA 1
ATOM 7193 C C . ARG A 1 916 ? 57.422 39.178 -15.400 1.00 57.44 915 ARG A C 1
ATOM 7194 O O . ARG A 1 916 ? 56.235 39.062 -15.626 1.00 56.39 915 ARG A O 1
ATOM 7202 N N . LYS A 1 917 ? 58.357 38.788 -16.254 1.00 65.16 916 LYS A N 1
ATOM 7203 C CA . LYS A 1 917 ? 58.037 38.434 -17.639 1.00 61.69 916 LYS A CA 1
ATOM 7204 C C . LYS A 1 917 ? 56.943 37.400 -17.678 1.00 60.54 916 LYS A C 1
ATOM 7205 O O . LYS A 1 917 ? 56.017 37.541 -18.464 1.00 64.44 916 LYS A O 1
ATOM 7207 N N . ASP A 1 918 ? 57.068 36.425 -16.801 1.00 58.35 917 ASP A N 1
ATOM 7208 C CA . ASP A 1 918 ? 56.055 35.435 -16.561 1.00 55.69 917 ASP A CA 1
ATOM 7209 C C . ASP A 1 918 ? 55.642 35.619 -15.131 1.00 59.25 917 ASP A C 1
ATOM 7210 O O . ASP A 1 918 ? 56.375 35.226 -14.246 1.00 61.62 917 ASP A O 1
ATOM 7215 N N . GLU A 1 919 ? 54.460 36.160 -14.878 1.00 57.37 918 GLU A N 1
ATOM 7216 C CA . GLU A 1 919 ? 53.960 36.141 -13.546 1.00 59.57 918 GLU A CA 1
ATOM 7217 C C . GLU A 1 919 ? 52.495 36.210 -13.812 1.00 58.58 918 GLU A C 1
ATOM 7218 O O . GLU A 1 919 ? 52.075 36.748 -14.825 1.00 61.48 918 GLU A O 1
ATOM 7220 N N . LYS A 1 920 ? 51.708 35.656 -12.918 1.00 53.88 919 LYS A N 1
ATOM 7221 C CA . LYS A 1 920 ? 50.286 35.736 -13.069 1.00 53.59 919 LYS A CA 1
ATOM 7222 C C . LYS A 1 920 ? 49.756 36.028 -11.701 1.00 53.18 919 LYS A C 1
ATOM 7223 O O . LYS A 1 920 ? 50.405 35.734 -10.707 1.00 50.81 919 LYS A O 1
ATOM 7225 N N . PHE A 1 921 ? 48.587 36.628 -11.643 1.00 49.96 920 PHE A N 1
ATOM 7226 C CA . PHE A 1 921 ? 47.951 36.806 -10.371 1.00 53.19 920 PHE A CA 1
ATOM 7227 C C . PHE A 1 921 ? 47.123 35.576 -10.246 1.00 54.91 920 PHE A C 1
ATOM 7228 O O . PHE A 1 921 ? 46.024 35.501 -10.772 1.00 68.51 920 PHE A O 1
ATOM 7236 N N . THR A 1 922 ? 47.650 34.595 -9.545 1.00 57.80 921 THR A N 1
ATOM 7237 C CA . THR A 1 922 ? 46.911 33.383 -9.346 1.00 59.27 921 THR A CA 1
ATOM 7238 C C . THR A 1 922 ? 45.832 33.818 -8.410 1.00 53.16 921 THR A C 1
ATOM 7239 O O . THR A 1 922 ? 46.033 34.736 -7.649 1.00 53.68 921 THR A O 1
ATOM 7243 N N . ASP A 1 923 ? 44.694 33.155 -8.425 1.00 49.48 922 ASP A N 1
ATOM 7244 C CA . ASP A 1 923 ? 43.582 33.593 -7.614 1.00 50.29 922 ASP A CA 1
ATOM 7245 C C . ASP A 1 923 ? 44.065 33.600 -6.186 1.00 47.84 922 ASP A C 1
ATOM 7246 O O . ASP A 1 923 ? 43.676 34.435 -5.400 1.00 49.19 922 ASP A O 1
ATOM 7251 N N . GLU A 1 924 ? 44.959 32.676 -5.883 1.00 49.93 923 GLU A N 1
ATOM 7252 C CA . GLU A 1 924 ? 45.562 32.563 -4.576 1.00 47.61 923 GLU A CA 1
ATOM 7253 C C . GLU A 1 924 ? 46.292 33.835 -4.273 1.00 50.15 923 GLU A C 1
ATOM 7254 O O . GLU A 1 924 ? 46.361 34.257 -3.128 1.00 51.44 923 GLU A O 1
ATOM 7260 N N . ASP A 1 925 ? 46.884 34.435 -5.290 1.00 50.24 924 ASP A N 1
ATOM 7261 C CA . ASP A 1 925 ? 47.527 35.710 -5.089 1.00 48.42 924 ASP A CA 1
ATOM 7262 C C . ASP A 1 925 ? 46.468 36.688 -4.648 1.00 47.58 924 ASP A C 1
ATOM 7263 O O . ASP A 1 925 ? 46.660 37.446 -3.722 1.00 46.18 924 ASP A O 1
ATOM 7268 N N . TYR A 1 926 ? 45.333 36.661 -5.321 1.00 46.61 925 TYR A N 1
ATOM 7269 C CA . TYR A 1 926 ? 44.243 37.570 -5.026 1.00 40.10 925 TYR A CA 1
ATOM 7270 C C . TYR A 1 926 ? 43.652 37.345 -3.657 1.00 38.18 925 TYR A C 1
ATOM 7271 O O . TYR A 1 926 ? 43.445 38.277 -2.917 1.00 40.53 925 TYR A O 1
ATOM 7280 N N . GLU A 1 927 ? 43.411 36.099 -3.301 1.00 41.27 926 GLU A N 1
ATOM 7281 C CA . GLU A 1 927 ? 42.858 35.803 -1.998 1.00 43.14 926 GLU A CA 1
ATOM 7282 C C . GLU A 1 927 ? 43.848 36.197 -0.934 1.00 43.36 926 GLU A C 1
ATOM 7283 O O . GLU A 1 927 ? 43.480 36.674 0.121 1.00 41.67 926 GLU A O 1
ATOM 7289 N N . SER A 1 928 ? 45.117 35.961 -1.205 1.00 44.00 927 SER A N 1
ATOM 7290 C CA . SER A 1 928 ? 46.161 36.355 -0.289 1.00 42.45 927 SER A CA 1
ATOM 7291 C C . SER A 1 928 ? 46.178 37.861 -0.140 1.00 40.57 927 SER A C 1
ATOM 7292 O O . SER A 1 928 ? 46.385 38.367 0.943 1.00 42.23 927 SER A O 1
ATOM 7295 N N . TYR A 1 929 ? 45.964 38.577 -1.237 1.00 40.43 928 TYR A N 1
ATOM 7296 C CA . TYR A 1 929 ? 45.904 40.029 -1.198 1.00 38.53 928 TYR A CA 1
ATOM 7297 C C . TYR A 1 929 ? 44.706 40.503 -0.430 1.00 34.90 928 TYR A C 1
ATOM 7298 O O . TYR A 1 929 ? 44.787 41.406 0.384 1.00 32.51 928 TYR A O 1
ATOM 7307 N N . LYS A 1 930 ? 43.578 39.880 -0.716 1.00 39.80 929 LYS A N 1
ATOM 7308 C CA . LYS A 1 930 ? 42.317 40.273 -0.141 1.00 36.64 929 LYS A CA 1
ATOM 7309 C C . LYS A 1 930 ? 42.428 40.176 1.335 1.00 33.69 929 LYS A C 1
ATOM 7310 O O . LYS A 1 930 ? 42.003 41.070 2.053 1.00 35.11 929 LYS A O 1
ATOM 7316 N N . GLN A 1 931 ? 43.003 39.068 1.778 1.00 32.86 930 GLN A N 1
ATOM 7317 C CA . GLN A 1 931 ? 43.158 38.841 3.181 1.00 35.00 930 GLN A CA 1
ATOM 7318 C C . GLN A 1 931 ? 44.066 39.850 3.859 1.00 38.66 930 GLN A C 1
ATOM 7319 O O . GLN A 1 931 ? 43.835 40.210 4.997 1.00 36.27 930 GLN A O 1
ATOM 7325 N N . ALA A 1 932 ? 45.116 40.247 3.172 1.00 36.91 931 ALA A N 1
ATOM 7326 C CA . ALA A 1 932 ? 46.054 41.197 3.730 1.00 33.93 931 ALA A CA 1
ATOM 7327 C C . ALA A 1 932 ? 45.414 42.555 3.963 1.00 32.61 931 ALA A C 1
ATOM 7328 O O . ALA A 1 932 ? 45.524 43.100 5.030 1.00 33.93 931 ALA A O 1
ATOM 7330 N N . ILE A 1 933 ? 44.718 43.063 2.958 1.00 30.35 932 ILE A N 1
ATOM 7331 C CA . ILE A 1 933 ? 44.120 44.382 3.085 1.00 31.85 932 ILE A CA 1
ATOM 7332 C C . ILE A 1 933 ? 43.025 44.331 4.140 1.00 28.67 932 ILE A C 1
ATOM 7333 O O . ILE A 1 933 ? 42.834 45.268 4.901 1.00 29.14 932 ILE A O 1
ATOM 7338 N N . GLU A 1 934 ? 42.337 43.208 4.194 1.00 25.70 933 GLU A N 1
ATOM 7339 C CA . GLU A 1 934 ? 41.299 42.976 5.187 1.00 30.59 933 GLU A CA 1
ATOM 7340 C C . GLU A 1 934 ? 41.830 42.875 6.600 1.00 28.60 933 GLU A C 1
ATOM 7341 O O . GLU A 1 934 ? 41.178 43.327 7.528 1.00 28.70 933 GLU A O 1
ATOM 7347 N N . ASN A 1 935 ? 42.984 42.264 6.777 1.00 25.84 934 ASN A N 1
ATOM 7348 C CA . ASN A 1 935 ? 43.621 42.262 8.079 1.00 29.96 934 ASN A CA 1
ATOM 7349 C C . ASN A 1 935 ? 44.084 43.649 8.486 1.00 24.81 934 ASN A C 1
ATOM 7350 O O . ASN A 1 935 ? 43.971 44.008 9.648 1.00 21.19 934 ASN A O 1
ATOM 7355 N N . ILE A 1 936 ? 44.574 44.413 7.501 1.00 26.22 935 ILE A N 1
ATOM 7356 C CA . ILE A 1 936 ? 45.048 45.782 7.691 1.00 24.48 935 ILE A CA 1
ATOM 7357 C C . ILE A 1 936 ? 43.918 46.752 8.016 1.00 27.74 935 ILE A C 1
ATOM 7358 O O . ILE A 1 936 ? 44.098 47.649 8.819 1.00 21.16 935 ILE A O 1
ATOM 7363 N N . GLU A 1 937 ? 42.771 46.617 7.375 1.00 23.85 936 GLU A N 1
ATOM 7364 C CA . GLU A 1 937 ? 41.662 47.489 7.710 1.00 23.23 936 GLU A CA 1
ATOM 7365 C C . GLU A 1 937 ? 41.231 47.245 9.126 1.00 25.75 936 GLU A C 1
ATOM 7366 O O . GLU A 1 937 ? 40.909 48.158 9.845 1.00 29.74 936 GLU A O 1
ATOM 7372 N N . GLU A 1 938 ? 41.203 45.990 9.522 1.00 22.67 937 GLU A N 1
ATOM 7373 C CA . GLU A 1 938 ? 40.822 45.649 10.867 1.00 21.39 937 GLU A CA 1
ATOM 7374 C C . GLU A 1 938 ? 41.774 46.230 11.886 1.00 26.78 937 GLU A C 1
ATOM 7375 O O . GLU A 1 938 ? 41.343 46.737 12.911 1.00 31.56 937 GLU A O 1
ATOM 7381 N N . TYR A 1 939 ? 43.065 46.083 11.649 1.00 28.64 938 TYR A N 1
ATOM 7382 C CA . TYR A 1 939 ? 44.058 46.649 12.536 1.00 25.37 938 TYR A CA 1
ATOM 7383 C C . TYR A 1 939 ? 43.965 48.155 12.534 1.00 27.51 938 TYR A C 1
ATOM 7384 O O . TYR A 1 939 ? 44.012 48.786 13.568 1.00 34.25 938 TYR A O 1
ATOM 7393 N N . THR A 1 940 ? 43.816 48.736 11.360 1.00 22.37 939 THR A N 1
ATOM 7394 C CA . THR A 1 940 ? 43.708 50.170 11.265 1.00 26.37 939 THR A CA 1
ATOM 7395 C C . THR A 1 940 ? 42.467 50.653 11.956 1.00 31.44 939 THR A C 1
ATOM 7396 O O . THR A 1 940 ? 42.499 51.630 12.667 1.00 35.20 939 THR A O 1
ATOM 7400 N N . HIS A 1 941 ? 41.362 49.964 11.751 1.00 29.42 940 HIS A N 1
ATOM 7401 C CA . HIS A 1 941 ? 40.119 50.388 12.339 1.00 30.65 940 HIS A CA 1
ATOM 7402 C C . HIS A 1 941 ? 40.217 50.332 13.833 1.00 33.81 940 HIS A C 1
ATOM 7403 O O . HIS A 1 941 ? 39.773 51.224 14.523 1.00 39.41 940 HIS A O 1
ATOM 7410 N N . LEU A 1 942 ? 40.766 49.249 14.344 1.00 31.33 941 LEU A N 1
ATOM 7411 C CA . LEU A 1 942 ? 40.965 49.145 15.768 1.00 34.46 941 LEU A CA 1
ATOM 7412 C C . LEU A 1 942 ? 41.934 50.190 16.252 1.00 39.22 941 LEU A C 1
ATOM 7413 O O . LEU A 1 942 ? 41.702 50.821 17.259 1.00 41.24 941 LEU A O 1
ATOM 7418 N N . LYS A 1 943 ? 43.019 50.392 15.524 1.00 36.72 942 LYS A N 1
ATOM 7419 C CA . LYS A 1 943 ? 44.043 51.300 15.996 1.00 33.94 942 LYS A CA 1
ATOM 7420 C C . LYS A 1 943 ? 43.532 52.698 16.109 1.00 34.70 942 LYS A C 1
ATOM 7421 O O . LYS A 1 943 ? 43.920 53.422 16.993 1.00 33.82 942 LYS A O 1
ATOM 7427 N N . ASN A 1 944 ? 42.712 53.104 15.159 1.00 35.37 943 ASN A N 1
ATOM 7428 C CA . ASN A 1 944 ? 42.166 54.444 15.167 1.00 33.67 943 ASN A CA 1
ATOM 7429 C C . ASN A 1 944 ? 41.270 54.692 16.364 1.00 34.45 943 ASN A C 1
ATOM 7430 O O . ASN A 1 944 ? 41.336 55.744 16.956 1.00 30.52 943 ASN A O 1
ATOM 7435 N N . LYS A 1 945 ? 40.427 53.728 16.716 1.00 34.76 944 LYS A N 1
ATOM 7436 C CA . LYS A 1 945 ? 39.563 53.887 17.879 1.00 36.63 944 LYS A CA 1
ATOM 7437 C C . LYS A 1 945 ? 40.374 53.974 19.133 1.00 37.95 944 LYS A C 1
ATOM 7438 O O . LYS A 1 945 ? 40.122 54.805 19.977 1.00 40.00 944 LYS A O 1
ATOM 7444 N N . VAL A 1 946 ? 41.369 53.118 19.241 1.00 34.98 945 VAL A N 1
ATOM 7445 C CA . VAL A 1 946 ? 42.163 53.042 20.440 1.00 34.05 945 VAL A CA 1
ATOM 7446 C C . VAL A 1 946 ? 42.888 54.330 20.671 1.00 31.45 945 VAL A C 1
ATOM 7447 O O . VAL A 1 946 ? 43.028 54.759 21.790 1.00 31.86 945 VAL A O 1
ATOM 7451 N N . GLU A 1 947 ? 43.373 54.923 19.598 1.00 30.73 946 GLU A N 1
ATOM 7452 C CA . GLU A 1 947 ? 44.196 56.106 19.685 1.00 31.54 946 GLU A CA 1
ATOM 7453 C C . GLU A 1 947 ? 43.432 57.410 19.569 1.00 32.94 946 GLU A C 1
ATOM 7454 O O . GLU A 1 947 ? 44.023 58.462 19.594 1.00 37.20 946 GLU A O 1
ATOM 7460 N N . PHE A 1 948 ? 42.121 57.355 19.446 1.00 29.77 947 PHE A N 1
ATOM 7461 C CA . PHE A 1 948 ? 41.323 58.575 19.479 1.00 26.83 947 PHE A CA 1
ATOM 7462 C C . PHE A 1 948 ? 41.358 59.406 18.224 1.00 28.24 947 PHE A C 1
ATOM 7463 O O . PHE A 1 948 ? 41.013 60.559 18.252 1.00 35.98 947 PHE A O 1
ATOM 7471 N N . ASN A 1 949 ? 41.810 58.818 17.132 1.00 26.06 948 ASN A N 1
ATOM 7472 C CA . ASN A 1 949 ? 41.652 59.365 15.795 1.00 24.15 948 ASN A CA 1
ATOM 7473 C C . ASN A 1 949 ? 40.224 59.397 15.311 1.00 25.47 948 ASN A C 1
ATOM 7474 O O . ASN A 1 949 ? 39.835 60.260 14.547 1.00 24.61 948 ASN A O 1
ATOM 7479 N N . GLU A 1 950 ? 39.462 58.396 15.700 1.00 22.88 949 GLU A N 1
ATOM 7480 C CA . GLU A 1 950 ? 38.069 58.330 15.344 1.00 27.75 949 GLU A CA 1
ATOM 7481 C C . GLU A 1 950 ? 37.311 59.497 15.933 1.00 20.39 949 GLU A C 1
ATOM 7482 O O . GLU A 1 950 ? 36.408 59.999 15.333 1.00 20.00 949 GLU A O 1
ATOM 7488 N N . LEU A 1 951 ? 37.671 59.904 17.135 1.00 27.10 950 LEU A N 1
ATOM 7489 C CA . LEU A 1 951 ? 37.122 61.090 17.792 1.00 22.43 950 LEU A CA 1
ATOM 7490 C C . LEU A 1 951 ? 37.602 62.385 17.135 1.00 21.34 950 LEU A C 1
ATOM 7491 O O . LEU A 1 951 ? 36.821 63.312 16.994 1.00 24.22 950 LEU A O 1
ATOM 7496 N N . ASN A 1 952 ? 38.855 62.449 16.753 1.00 17.41 951 ASN A N 1
ATOM 7497 C CA . ASN A 1 952 ? 39.317 63.591 15.993 1.00 30.38 951 ASN A CA 1
ATOM 7498 C C . ASN A 1 952 ? 38.622 63.736 14.669 1.00 22.71 951 ASN A C 1
ATOM 7499 O O . ASN A 1 952 ? 38.338 64.839 14.221 1.00 28.23 951 ASN A O 1
ATOM 7504 N N . LEU A 1 953 ? 38.335 62.621 14.028 1.00 18.67 952 LEU A N 1
ATOM 7505 C CA . LEU A 1 953 ? 37.605 62.690 12.770 1.00 22.83 952 LEU A CA 1
ATOM 7506 C C . LEU A 1 953 ? 36.202 63.277 13.004 1.00 22.22 952 LEU A C 1
ATOM 7507 O O . LEU A 1 953 ? 35.771 64.119 12.260 1.00 20.23 952 LEU A O 1
ATOM 7512 N N . LEU A 1 954 ? 35.551 62.836 14.079 1.00 24.96 953 LEU A N 1
ATOM 7513 C CA . LEU A 1 954 ? 34.216 63.288 14.458 1.00 19.21 953 LEU A CA 1
ATOM 7514 C C . LEU A 1 954 ? 34.210 64.797 14.810 1.00 22.33 953 LEU A C 1
ATOM 7515 O O . LEU A 1 954 ? 33.361 65.542 14.363 1.00 25.46 953 LEU A O 1
ATOM 7520 N N . GLN A 1 955 ? 35.171 65.218 15.614 1.00 22.45 954 GLN A N 1
ATOM 7521 C CA . GLN A 1 955 ? 35.309 66.620 15.952 1.00 22.49 954 GLN A CA 1
ATOM 7522 C C . GLN A 1 955 ? 35.240 67.510 14.708 1.00 23.20 954 GLN A C 1
ATOM 7523 O O . GLN A 1 955 ? 34.556 68.511 14.668 1.00 22.80 954 GLN A O 1
ATOM 7529 N N . GLY A 1 956 ? 35.969 67.123 13.663 1.00 23.81 955 GLY A N 1
ATOM 7530 C CA . GLY A 1 956 ? 36.060 67.930 12.453 1.00 24.66 955 GLY A CA 1
ATOM 7531 C C . GLY A 1 956 ? 34.849 67.846 11.570 1.00 20.29 955 GLY A C 1
ATOM 7532 O O . GLY A 1 956 ? 34.450 68.836 10.945 1.00 23.44 955 GLY A O 1
ATOM 7533 N N . LEU A 1 957 ? 34.287 66.643 11.483 1.00 16.52 956 LEU A N 1
ATOM 7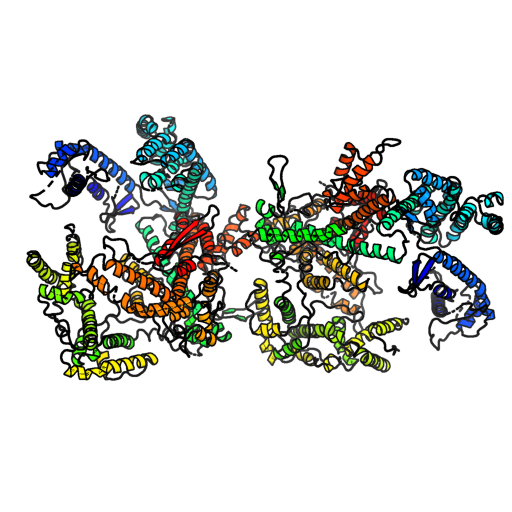534 C CA . LEU A 1 957 ? 33.052 66.459 10.770 1.00 15.22 956 LEU A CA 1
ATOM 7535 C C . LEU A 1 957 ? 31.970 67.372 11.310 1.00 22.08 956 LEU A C 1
ATOM 7536 O O . LEU A 1 957 ? 31.202 67.956 10.568 1.00 15.92 956 LEU A O 1
ATOM 7541 N N . LEU A 1 958 ? 31.944 67.534 12.623 1.00 23.23 957 LEU A N 1
ATOM 7542 C CA . LEU A 1 958 ? 30.956 68.415 13.234 1.00 26.96 957 LEU A CA 1
ATOM 7543 C C . LEU A 1 958 ? 31.210 69.866 12.891 1.00 17.34 957 LEU A C 1
ATOM 7544 O O . LEU A 1 958 ? 30.293 70.575 12.567 1.00 30.12 957 LEU A O 1
ATOM 7549 N N . LEU A 1 959 ? 32.449 70.303 12.988 1.00 25.05 958 LEU A N 1
ATOM 7550 C CA . LEU A 1 959 ? 32.750 71.703 12.746 1.00 20.15 958 LEU A CA 1
ATOM 7551 C C . LEU A 1 959 ? 32.507 72.047 11.296 1.00 29.33 958 LEU A C 1
ATOM 7552 O O . LEU A 1 959 ? 32.258 73.231 10.966 1.00 23.90 958 LEU A O 1
ATOM 7557 N N . ARG A 1 960 ? 32.573 71.048 10.427 1.00 19.87 959 ARG A N 1
ATOM 7558 C CA . ARG A 1 960 ? 32.378 71.307 9.022 1.00 18.21 959 ARG A CA 1
ATOM 7559 C C . ARG A 1 960 ? 30.897 71.398 8.705 1.00 25.59 959 ARG A C 1
ATOM 7560 O O . ARG A 1 960 ? 30.437 72.329 8.051 1.00 25.35 959 ARG A O 1
ATOM 7568 N N . ILE A 1 961 ? 30.140 70.425 9.179 1.00 20.78 960 ILE A N 1
ATOM 7569 C CA . ILE A 1 961 ? 28.715 70.475 9.026 1.00 15.51 960 ILE A CA 1
ATOM 7570 C C . ILE A 1 961 ? 28.212 71.813 9.537 1.00 24.79 960 ILE A C 1
ATOM 7571 O O . ILE A 1 961 ? 27.401 72.459 8.889 1.00 25.87 960 ILE A O 1
ATOM 7576 N N . LEU A 1 962 ? 28.698 72.223 10.701 1.00 21.56 961 LEU A N 1
ATOM 7577 C CA . LEU A 1 962 ? 28.260 73.481 11.317 1.00 20.97 961 LEU A CA 1
ATOM 7578 C C . LEU A 1 962 ? 28.603 74.664 10.455 1.00 22.74 961 LEU A C 1
ATOM 7579 O O . LEU A 1 962 ? 27.748 75.418 10.050 1.00 22.25 961 LEU A O 1
ATOM 7584 N N . HIS A 1 963 ? 29.873 74.837 10.176 1.00 18.61 962 HIS A N 1
ATOM 7585 C CA . HIS A 1 963 ? 30.303 75.969 9.393 1.00 15.87 962 HIS A CA 1
ATOM 7586 C C . HIS A 1 963 ? 29.794 75.994 7.967 1.00 21.59 962 HIS A C 1
ATOM 7587 O O . HIS A 1 963 ? 29.674 77.045 7.394 1.00 25.68 962 HIS A O 1
ATOM 7594 N N . ARG A 1 964 ? 29.501 74.837 7.395 1.00 22.95 963 ARG A N 1
ATOM 7595 C CA . ARG A 1 964 ? 28.877 74.768 6.083 1.00 17.49 963 ARG A CA 1
ATOM 7596 C C . ARG A 1 964 ? 27.496 75.367 6.102 1.00 23.52 963 ARG A C 1
ATOM 7597 O O . ARG A 1 964 ? 27.053 75.931 5.135 1.00 27.99 963 ARG A O 1
ATOM 7605 N N . LEU A 1 965 ? 26.790 75.148 7.194 1.00 24.92 964 LEU A N 1
ATOM 7606 C CA . LEU A 1 965 ? 25.443 75.652 7.412 1.00 20.19 964 LEU A CA 1
ATOM 7607 C C . LEU A 1 965 ? 25.366 77.168 7.508 1.00 19.95 964 LEU A C 1
ATOM 7608 O O . LEU A 1 965 ? 24.372 77.753 7.184 1.00 22.80 964 LEU A O 1
ATOM 7613 N N . VAL A 1 966 ? 26.413 77.792 8.001 1.00 37.89 965 VAL A N 1
ATOM 7614 C CA . VAL A 1 966 ? 26.473 79.231 8.110 1.00 22.24 965 VAL A CA 1
ATOM 7615 C C . VAL A 1 966 ? 26.366 79.820 6.730 1.00 24.47 965 VAL A C 1
ATOM 7616 O O . VAL A 1 966 ? 25.784 80.861 6.542 1.00 28.59 965 VAL A O 1
ATOM 7620 N N . GLY A 1 967 ? 26.953 79.139 5.775 1.00 23.27 966 GLY A N 1
ATOM 7621 C CA . GLY A 1 967 ? 27.016 79.573 4.404 1.00 20.78 966 GLY A CA 1
ATOM 7622 C C . GLY A 1 967 ? 25.651 79.732 3.811 1.00 27.06 966 GLY A C 1
ATOM 7623 O O . GLY A 1 967 ? 25.467 80.543 2.935 1.00 30.85 966 GLY A O 1
ATOM 7624 N N . TYR A 1 968 ? 24.725 78.888 4.225 1.00 22.64 967 TYR A N 1
ATOM 7625 C CA . TYR A 1 968 ? 23.312 79.018 3.927 1.00 20.64 967 TYR A CA 1
ATOM 7626 C C . TYR A 1 968 ? 22.656 80.232 4.528 1.00 24.56 967 TYR A C 1
ATOM 7627 O O . TYR A 1 968 ? 21.809 80.837 3.919 1.00 25.44 967 TYR A O 1
ATOM 7636 N N . THR A 1 969 ? 23.031 80.572 5.742 1.00 19.77 968 THR A N 1
ATOM 7637 C CA . THR A 1 969 ? 22.521 81.760 6.384 1.00 23.85 968 THR A CA 1
ATOM 7638 C C . THR A 1 969 ? 22.959 82.962 5.588 1.00 29.10 968 THR A C 1
ATOM 7639 O O . THR A 1 969 ? 22.318 83.992 5.591 1.00 30.68 968 THR A O 1
ATOM 7643 N N . SER A 1 970 ? 24.102 82.833 4.942 1.00 27.21 969 SER A N 1
ATOM 7644 C CA . SER A 1 970 ? 24.647 83.884 4.118 1.00 23.65 969 SER A CA 1
ATOM 7645 C C . SER A 1 970 ? 23.784 84.249 2.948 1.00 26.75 969 SER A C 1
ATOM 7646 O O . SER A 1 970 ? 23.652 85.409 2.643 1.00 33.96 969 SER A O 1
ATOM 7649 N N . ILE A 1 971 ? 23.240 83.267 2.248 1.00 21.52 970 ILE A N 1
ATOM 7650 C CA . ILE A 1 971 ? 22.346 83.571 1.157 1.00 23.11 970 ILE A CA 1
ATOM 7651 C C . ILE A 1 971 ? 21.084 84.199 1.664 1.00 26.98 970 ILE A C 1
ATOM 7652 O O . ILE A 1 971 ? 20.628 85.180 1.128 1.00 28.69 970 ILE A O 1
ATOM 7657 N N . TRP A 1 972 ? 20.521 83.636 2.721 1.00 25.32 971 TRP A N 1
ATOM 7658 C CA . TRP A 1 972 ? 19.246 84.106 3.190 1.00 25.76 971 TRP A CA 1
ATOM 7659 C C . TRP A 1 972 ? 19.409 85.527 3.617 1.00 25.30 971 TRP A C 1
ATOM 7660 O O . TRP A 1 972 ? 18.661 86.386 3.214 1.00 28.17 971 TRP A O 1
ATOM 7671 N N . GLU A 1 973 ? 20.440 85.802 4.380 1.00 24.40 972 GLU A N 1
ATOM 7672 C CA . GLU A 1 973 ? 20.664 87.174 4.767 1.00 26.75 972 GLU A CA 1
ATOM 7673 C C . GLU A 1 973 ? 20.855 88.111 3.552 1.00 25.27 972 GLU A C 1
ATOM 7674 O O . GLU A 1 973 ? 20.643 89.315 3.648 1.00 31.42 972 GLU A O 1
ATOM 7680 N N . ARG A 1 974 ? 21.233 87.565 2.402 1.00 26.86 973 ARG A N 1
ATOM 7681 C CA . ARG A 1 974 ? 21.295 88.348 1.165 1.00 24.95 973 ARG A CA 1
ATOM 7682 C C . ARG A 1 974 ? 19.944 88.383 0.442 1.00 25.29 973 ARG A C 1
ATOM 7683 O O . ARG A 1 974 ? 19.454 89.429 0.054 1.00 25.48 973 ARG A O 1
ATOM 7691 N N . ASP A 1 975 ? 19.346 87.233 0.295 1.00 25.12 974 ASP A N 1
ATOM 7692 C CA . ASP A 1 975 ? 18.063 87.192 -0.382 1.00 22.90 974 ASP A CA 1
ATOM 7693 C C . ASP A 1 975 ? 17.040 88.137 0.265 1.00 21.90 974 ASP A C 1
ATOM 7694 O O . ASP A 1 975 ? 16.211 88.705 -0.414 1.00 20.63 974 ASP A O 1
ATOM 7699 N N . LEU A 1 976 ? 17.118 88.338 1.560 1.00 22.91 975 LEU A N 1
ATOM 7700 C CA . LEU A 1 976 ? 16.184 89.190 2.245 1.00 23.08 975 LEU A CA 1
ATOM 7701 C C . LEU A 1 976 ? 16.364 90.631 1.774 1.00 26.59 975 LEU A C 1
ATOM 7702 O O . LEU A 1 976 ? 15.435 91.237 1.211 1.00 27.77 975 LEU A O 1
ATOM 7707 N N . ARG A 1 977 ? 17.546 91.202 1.966 1.00 28.47 976 ARG A N 1
ATOM 7708 C CA . ARG A 1 977 ? 17.746 92.547 1.480 1.00 26.76 976 ARG A CA 1
ATOM 7709 C C . ARG A 1 977 ? 17.570 92.603 -0.037 1.00 28.34 976 ARG A C 1
ATOM 7710 O O . ARG A 1 977 ? 17.368 93.667 -0.567 1.00 31.78 976 ARG A O 1
ATOM 7718 N N . PHE A 1 978 ? 17.659 91.484 -0.746 1.00 21.71 977 PHE A N 1
ATOM 7719 C CA . PHE A 1 978 ? 17.300 91.515 -2.150 1.00 18.79 977 PHE A CA 1
ATOM 7720 C C . PHE A 1 978 ? 15.820 91.779 -2.278 1.00 24.11 977 PHE A C 1
ATOM 7721 O O . PHE A 1 978 ? 15.430 92.868 -2.712 1.00 33.25 977 PHE A O 1
ATOM 7729 N N . ARG A 1 979 ? 14.976 90.871 -1.817 1.00 25.53 978 ARG A N 1
ATOM 7730 C CA . ARG A 1 979 ? 13.552 91.100 -2.048 1.00 23.25 978 ARG A CA 1
ATOM 7731 C C . ARG A 1 979 ? 13.082 92.403 -1.419 1.00 23.84 978 ARG A C 1
ATOM 7732 O O . ARG A 1 979 ? 12.179 93.027 -1.918 1.00 29.18 978 ARG A O 1
ATOM 7740 N N . LEU A 1 980 ? 13.763 92.866 -0.387 1.00 22.46 979 LEU A N 1
ATOM 7741 C CA . LEU A 1 980 ? 13.354 94.135 0.184 1.00 29.58 979 LEU A CA 1
ATOM 7742 C C . LEU A 1 980 ? 13.546 95.280 -0.778 1.00 24.50 979 LEU A C 1
ATOM 7743 O O . LEU A 1 980 ? 12.576 95.893 -1.209 1.00 28.73 979 LEU A O 1
ATOM 7748 N N . LYS A 1 981 ? 14.773 95.556 -1.187 1.00 21.28 980 LYS A N 1
ATOM 7749 C CA . LYS A 1 981 ? 14.993 96.600 -2.181 1.00 20.65 980 LYS A CA 1
ATOM 7750 C C . LYS A 1 981 ? 14.238 96.334 -3.456 1.00 26.65 980 LYS A C 1
ATOM 7751 O O . LYS A 1 981 ? 13.968 97.269 -4.232 1.00 33.20 980 LYS A O 1
ATOM 7757 N N . GLY A 1 982 ? 13.931 95.068 -3.711 1.00 28.52 981 GLY A N 1
ATOM 7758 C CA . GLY A 1 982 ? 13.094 94.749 -4.842 1.00 29.63 981 GLY A CA 1
ATOM 7759 C C . GLY A 1 982 ? 11.633 95.078 -4.601 1.00 28.50 981 GLY A C 1
ATOM 7760 O O . GLY A 1 982 ? 10.941 95.537 -5.491 1.00 28.86 981 GLY A O 1
ATOM 7761 N N . GLU A 1 983 ? 11.170 94.771 -3.412 1.00 28.06 982 GLU A N 1
ATOM 7762 C CA . GLU A 1 983 ? 9.815 95.020 -2.982 1.00 29.37 982 GLU A CA 1
ATOM 7763 C C . GLU A 1 983 ? 9.565 96.491 -2.662 1.00 26.40 982 GLU A C 1
ATOM 7764 O O . GLU A 1 983 ? 8.513 97.026 -2.977 1.00 28.70 982 GLU A O 1
ATOM 7770 N N . PHE A 1 984 ? 10.496 97.122 -1.972 1.00 27.18 983 PHE A N 1
ATOM 7771 C CA . PHE A 1 984 ? 10.319 98.480 -1.458 1.00 28.78 983 PHE A CA 1
ATOM 7772 C C . PHE A 1 984 ? 11.541 99.347 -1.771 1.00 31.06 983 PHE A C 1
ATOM 7773 O O . PHE A 1 984 ? 12.322 99.683 -0.885 1.00 34.03 983 PHE A O 1
ATOM 7781 N N . PRO A 1 985 ? 11.724 99.731 -3.033 1.00 28.62 984 PRO A N 1
ATOM 7782 C CA . PRO A 1 985 ? 12.925 100.524 -3.321 1.00 30.09 984 PRO A CA 1
ATOM 7783 C C . PRO A 1 985 ? 12.886 101.836 -2.579 1.00 38.16 984 PRO A C 1
ATOM 7784 O O . PRO A 1 985 ? 13.916 102.352 -2.186 1.00 45.77 984 PRO A O 1
ATOM 7788 N N . GLU A 1 986 ? 11.679 102.350 -2.390 1.00 38.45 985 GLU A N 1
ATOM 7789 C CA . GLU A 1 986 ? 11.457 103.646 -1.793 1.00 44.64 985 GLU A CA 1
ATOM 7790 C C . GLU A 1 986 ? 11.959 103.784 -0.364 1.00 48.48 985 GLU A C 1
ATOM 7791 O O . GLU A 1 986 ? 12.491 104.823 0.022 1.00 54.12 985 GLU A O 1
ATOM 7797 N N . ASN A 1 987 ? 11.773 102.731 0.405 1.00 41.61 986 ASN A N 1
ATOM 7798 C CA . ASN A 1 987 ? 12.048 102.784 1.805 1.00 39.57 986 ASN A CA 1
ATOM 7799 C C . ASN A 1 987 ? 13.536 102.986 2.036 1.00 45.50 986 ASN A C 1
ATOM 7800 O O . ASN A 1 987 ? 14.340 102.131 1.746 1.00 45.52 986 ASN A O 1
ATOM 7805 N N . GLN A 1 988 ? 13.884 104.130 2.569 1.00 49.22 987 GLN A N 1
ATOM 7806 C CA . GLN A 1 988 ? 15.282 104.472 2.882 1.00 48.84 987 GLN A CA 1
ATOM 7807 C C . GLN A 1 988 ? 15.791 103.610 4.031 1.00 50.07 987 GLN A C 1
ATOM 7808 O O . GLN A 1 988 ? 16.954 103.209 4.082 1.00 54.21 987 GLN A O 1
ATOM 7814 N N . TYR A 1 989 ? 14.891 103.349 4.957 1.00 50.35 988 TYR A N 1
ATOM 7815 C CA . TYR A 1 989 ? 15.224 102.625 6.161 1.00 50.14 988 TYR A CA 1
ATOM 7816 C C . TYR A 1 989 ? 15.557 101.162 5.984 1.00 46.77 988 TYR A C 1
ATOM 7817 O O . TYR A 1 989 ? 16.169 100.568 6.852 1.00 49.57 988 TYR A O 1
ATOM 7826 N N . ILE A 1 990 ? 15.217 100.583 4.852 1.00 43.19 989 ILE A N 1
ATOM 7827 C CA . ILE A 1 990 ? 15.249 99.145 4.711 1.00 42.34 989 ILE A CA 1
ATOM 7828 C C . ILE A 1 990 ? 16.676 98.640 4.883 1.00 38.92 989 ILE A C 1
ATOM 7829 O O . ILE A 1 990 ? 16.903 97.596 5.464 1.00 38.77 989 ILE A O 1
ATOM 7834 N N . GLU A 1 991 ? 17.629 99.429 4.410 1.00 35.33 990 GLU A N 1
ATOM 7835 C CA . GLU A 1 991 ? 19.045 99.100 4.512 1.00 35.44 990 GLU A CA 1
ATOM 7836 C C . GLU A 1 991 ? 19.539 99.076 5.947 1.00 41.90 990 GLU A C 1
ATOM 7837 O O . GLU A 1 991 ? 20.557 98.472 6.235 1.00 40.44 990 GLU A O 1
ATOM 7843 N N . GLU A 1 992 ? 18.834 99.752 6.843 1.00 47.69 991 GLU A N 1
ATOM 7844 C CA . GLU A 1 992 ? 19.232 99.814 8.237 1.00 44.20 991 GLU A CA 1
ATOM 7845 C C . GLU A 1 992 ? 19.258 98.464 8.864 1.00 42.03 991 GLU A C 1
ATOM 7846 O O . GLU A 1 992 ? 20.073 98.223 9.734 1.00 49.01 991 GLU A O 1
ATOM 7852 N N . ILE A 1 993 ? 18.342 97.619 8.421 1.00 39.03 992 ILE A N 1
ATOM 7853 C CA . ILE A 1 993 ? 18.228 96.312 9.013 1.00 37.23 992 ILE A CA 1
ATOM 7854 C C . ILE A 1 993 ? 19.566 95.579 8.925 1.00 37.25 992 ILE A C 1
ATOM 7855 O O . ILE A 1 993 ? 19.954 94.875 9.850 1.00 36.55 992 ILE A O 1
ATOM 7860 N N . PHE A 1 994 ? 20.265 95.741 7.809 1.00 37.62 993 PHE A N 1
ATOM 7861 C CA . PHE A 1 994 ? 21.477 94.968 7.564 1.00 34.54 993 PHE A CA 1
ATOM 7862 C C . PHE A 1 994 ? 22.771 95.658 7.932 1.00 35.78 993 PHE A C 1
ATOM 7863 O O . PHE A 1 994 ? 23.858 95.105 7.707 1.00 36.91 993 PHE A O 1
ATOM 7871 N N . ASN A 1 995 ? 22.692 96.851 8.490 1.00 41.19 994 ASN A N 1
ATOM 7872 C CA . ASN A 1 995 ? 23.884 97.572 8.844 1.00 44.97 994 ASN A CA 1
ATOM 7873 C C . ASN A 1 995 ? 24.090 97.441 10.332 1.00 50.46 994 ASN A C 1
ATOM 7874 O O . ASN A 1 995 ? 23.249 97.846 11.109 1.00 54.36 994 ASN A O 1
ATOM 7879 N N . PHE A 1 996 ? 25.252 96.936 10.719 1.00 51.11 995 PHE A N 1
ATOM 7880 C CA . PHE A 1 996 ? 25.525 96.659 12.119 1.00 59.45 995 PHE A CA 1
ATOM 7881 C C . PHE A 1 996 ? 26.040 97.877 12.864 1.00 68.87 995 PHE A C 1
ATOM 7882 O O . PHE A 1 996 ? 26.205 97.841 14.082 1.00 80.47 995 PHE A O 1
ATOM 7890 N N . GLU A 1 997 ? 26.310 98.940 12.113 1.00 63.65 996 GLU A N 1
ATOM 7891 C CA . GLU A 1 997 ? 26.704 100.210 12.678 1.00 63.45 996 GLU A CA 1
ATOM 7892 C C . GLU A 1 997 ? 25.463 100.963 13.140 1.00 67.26 996 GLU A C 1
ATOM 7893 O O . GLU A 1 997 ? 24.920 101.772 12.393 1.00 63.41 996 GLU A O 1
ATOM 7899 N N . ASN A 1 998 ? 25.030 100.692 14.365 1.00 72.69 997 ASN A N 1
ATOM 7900 C CA . ASN A 1 998 ? 23.741 101.195 14.863 1.00 69.67 997 ASN A CA 1
ATOM 7901 C C . ASN A 1 998 ? 23.666 102.678 15.217 1.00 67.08 997 ASN A C 1
ATOM 7902 O O . ASN A 1 998 ? 22.567 103.241 15.401 1.00 70.20 997 ASN A O 1
ATOM 7907 N N . LYS A 1 999 ? 24.813 103.339 15.292 1.00 65.34 998 LYS A N 1
ATOM 7908 C CA . LYS A 1 999 ? 24.804 104.780 15.442 1.00 70.11 998 LYS A CA 1
ATOM 7909 C C . LYS A 1 999 ? 24.131 105.371 14.234 1.00 68.81 998 LYS A C 1
ATOM 7910 O O . LYS A 1 999 ? 23.351 106.314 14.357 1.00 76.07 998 LYS A O 1
ATOM 7916 N N . LYS A 1 1000 ? 24.429 104.775 13.082 1.00 62.91 999 LYS A N 1
ATOM 7917 C CA . LYS A 1 1000 ? 23.997 105.285 11.794 1.00 62.80 999 LYS A CA 1
ATOM 7918 C C . LYS A 1 1000 ? 22.515 105.069 11.506 1.00 60.46 999 LYS A C 1
ATOM 7919 O O . LYS A 1 1000 ? 21.979 105.673 10.586 1.00 58.43 999 LYS A O 1
ATOM 7925 N N . ASN A 1 1001 ? 21.849 104.227 12.280 1.00 57.81 1000 ASN A N 1
ATOM 7926 C CA . ASN A 1 1001 ? 20.461 103.934 12.001 1.00 56.67 1000 ASN A CA 1
ATOM 7927 C C . ASN A 1 1001 ? 19.487 104.779 12.812 1.00 55.74 1000 ASN A C 1
ATOM 7928 O O . ASN A 1 1001 ? 19.542 104.801 14.049 1.00 55.32 1000 ASN A O 1
ATOM 7933 N N . VAL A 1 1002 ? 18.603 105.453 12.088 1.00 59.02 1001 VAL A N 1
ATOM 7934 C CA . VAL A 1 1002 ? 17.475 106.192 12.647 1.00 54.19 1001 VAL A CA 1
ATOM 7935 C C . VAL A 1 1002 ? 16.440 105.289 13.279 1.00 54.98 1001 VAL A C 1
ATOM 7936 O O . VAL A 1 1002 ? 15.905 105.578 14.340 1.00 54.11 1001 VAL A O 1
ATOM 7940 N N . LYS A 1 1003 ? 16.113 104.220 12.577 1.00 58.02 1002 LYS A N 1
ATOM 7941 C CA . LYS A 1 1003 ? 15.072 103.310 12.983 1.00 55.87 1002 LYS A CA 1
ATOM 7942 C C . LYS A 1 1003 ? 15.635 101.900 12.852 1.00 53.77 1002 LYS A C 1
ATOM 7943 O O . LYS A 1 1003 ? 16.537 101.633 12.062 1.00 52.21 1002 LYS A O 1
ATOM 7949 N N . TYR A 1 1004 ? 15.108 100.985 13.635 1.00 56.05 1003 TYR A N 1
ATOM 7950 C CA . TYR A 1 1004 ? 15.723 99.699 13.755 1.00 53.14 1003 TYR A CA 1
ATOM 7951 C C . TYR A 1 1004 ? 17.132 99.917 14.253 1.00 47.29 1003 TYR A C 1
ATOM 7952 O O . TYR A 1 1004 ? 18.104 99.406 13.709 1.00 51.47 1003 TYR A O 1
ATOM 7961 N N . LYS A 1 1005 ? 17.232 100.750 15.277 1.00 51.79 1004 LYS A N 1
ATOM 7962 C CA . LYS A 1 1005 ? 18.556 101.207 15.725 1.00 56.70 1004 LYS A CA 1
ATOM 7963 C C . LYS A 1 1005 ? 19.386 100.080 16.315 1.00 62.89 1004 LYS A C 1
ATOM 7964 O O . LYS A 1 1005 ? 20.579 100.026 16.111 1.00 70.11 1004 LYS A O 1
ATOM 7966 N N . GLY A 1 1006 ? 18.749 99.165 17.022 1.00 54.89 1005 GLY A N 1
ATOM 7967 C CA . GLY A 1 1006 ? 19.474 98.160 17.769 1.00 44.48 1005 GLY A CA 1
ATOM 7968 C C . GLY A 1 1006 ? 18.956 96.807 17.395 1.00 48.50 1005 GLY A C 1
ATOM 7969 O O . GLY A 1 1006 ? 17.808 96.674 16.993 1.00 46.74 1005 GLY A O 1
ATOM 7970 N N . GLY A 1 1007 ? 19.788 95.785 17.537 1.00 51.48 1006 GLY A N 1
ATOM 7971 C CA . GLY A 1 1007 ? 19.341 94.426 17.323 1.00 44.67 1006 GLY A CA 1
ATOM 7972 C C . GLY A 1 1007 ? 20.271 93.668 16.403 1.00 48.91 1006 GLY A C 1
ATOM 7973 O O . GLY A 1 1007 ? 21.473 93.954 16.327 1.00 46.58 1006 GLY A O 1
ATOM 7974 N N . GLN A 1 1008 ? 19.720 92.630 15.786 1.00 52.25 1007 GLN A N 1
ATOM 7975 C CA . GLN A 1 1008 ? 20.430 91.812 14.804 1.00 51.31 1007 GLN A CA 1
ATOM 7976 C C . GLN A 1 1008 ? 19.593 91.845 13.577 1.00 49.53 1007 GLN A C 1
ATOM 7977 O O . GLN A 1 1008 ? 18.542 92.439 13.615 1.00 49.93 1007 GLN A O 1
ATOM 7983 N N . ILE A 1 1009 ? 20.043 91.229 12.498 1.00 49.69 1008 ILE A N 1
ATOM 7984 C CA . ILE A 1 1009 ? 19.285 91.275 11.266 1.00 48.59 1008 ILE A CA 1
ATOM 7985 C C . ILE A 1 1009 ? 17.887 90.738 11.543 1.00 42.81 1008 ILE A C 1
ATOM 7986 O O . ILE A 1 1009 ? 16.919 91.306 11.133 1.00 35.83 1008 ILE A O 1
ATOM 7991 N N . VAL A 1 1010 ? 17.799 89.650 12.276 1.00 41.31 1009 VAL A N 1
ATOM 7992 C CA . VAL A 1 1010 ? 16.511 89.024 12.527 1.00 35.24 1009 VAL A CA 1
ATOM 7993 C C . VAL A 1 1010 ? 15.548 89.925 13.278 1.00 31.16 1009 VAL A C 1
ATOM 7994 O O . VAL A 1 1010 ? 14.408 90.066 12.911 1.00 24.05 1009 VAL A O 1
ATOM 7998 N N . GLU A 1 1011 ? 16.057 90.544 14.322 1.00 35.72 1010 GLU A N 1
ATOM 7999 C CA . GLU A 1 1011 ? 15.247 91.347 15.199 1.00 36.91 1010 GLU A CA 1
ATOM 8000 C C . GLU A 1 1011 ? 14.785 92.615 14.491 1.00 36.40 1010 GLU A C 1
ATOM 8001 O O . GLU A 1 1011 ? 13.649 93.033 14.661 1.00 41.39 1010 GLU A O 1
ATOM 8007 N N . LYS A 1 1012 ? 15.657 93.228 13.716 1.00 35.12 1011 LYS A N 1
ATOM 8008 C CA . LYS A 1 1012 ? 15.292 94.442 13.011 1.00 35.83 1011 LYS A CA 1
ATOM 8009 C C . LYS A 1 1012 ? 14.244 94.146 11.970 1.00 37.91 1011 LYS A C 1
ATOM 8010 O O . LYS A 1 1012 ? 13.313 94.937 11.801 1.00 43.05 1011 LYS A O 1
ATOM 8016 N N . TYR A 1 1013 ? 14.349 93.009 11.297 1.00 38.25 1012 TYR A N 1
ATOM 8017 C CA . TYR A 1 1013 ? 13.350 92.647 10.300 1.00 32.35 1012 TYR A CA 1
ATOM 8018 C C . TYR A 1 1013 ? 11.984 92.397 10.906 1.00 31.73 1012 TYR A C 1
ATOM 8019 O O . TYR A 1 1013 ? 10.964 92.757 10.322 1.00 27.80 1012 TYR A O 1
ATOM 8028 N N . ILE A 1 1014 ? 11.937 91.763 12.055 1.00 33.93 1013 ILE A N 1
ATOM 8029 C CA . ILE A 1 1014 ? 10.658 91.489 12.689 1.00 35.10 1013 ILE A CA 1
ATOM 8030 C C . ILE A 1 1014 ? 9.961 92.782 13.068 1.00 36.38 1013 ILE A C 1
ATOM 8031 O O . ILE A 1 1014 ? 8.775 92.952 12.900 1.00 40.79 1013 ILE A O 1
ATOM 8036 N N . LYS A 1 1015 ? 10.732 93.719 13.579 1.00 37.99 1014 LYS A N 1
ATOM 8037 C CA . LYS A 1 1015 ? 10.208 95.050 13.871 1.00 40.36 1014 LYS A CA 1
ATOM 8038 C C . LYS A 1 1015 ? 9.696 95.710 12.591 1.00 37.97 1014 LYS A C 1
ATOM 8039 O O . LYS A 1 1015 ? 8.666 96.383 12.616 1.00 45.34 1014 LYS A O 1
ATOM 8045 N N . PHE A 1 1016 ? 10.462 95.543 11.512 1.00 35.38 1015 PHE A N 1
ATOM 8046 C CA . PHE A 1 1016 ? 10.064 96.024 10.195 1.00 33.83 1015 PHE A CA 1
ATOM 8047 C C . PHE A 1 1016 ? 8.814 95.321 9.716 1.00 34.64 1015 PHE A C 1
ATOM 8048 O O . PHE A 1 1016 ? 7.937 95.931 9.153 1.00 37.36 1015 PHE A O 1
ATOM 8056 N N . TYR A 1 1017 ? 8.778 94.016 9.926 1.00 35.94 1016 TYR A N 1
ATOM 8057 C CA . TYR A 1 1017 ? 7.668 93.198 9.485 1.00 38.67 1016 TYR A CA 1
ATOM 8058 C C . TYR A 1 1017 ? 6.401 93.541 10.239 1.00 34.77 1016 TYR A C 1
ATOM 8059 O O . TYR A 1 1017 ? 5.342 93.615 9.644 1.00 33.41 1016 TYR A O 1
ATOM 8068 N N . LYS A 1 1018 ? 6.525 93.747 11.542 1.00 37.07 1017 LYS A N 1
ATOM 8069 C CA . LYS A 1 1018 ? 5.375 94.068 12.368 1.00 34.93 1017 LYS A CA 1
ATOM 8070 C C . LYS A 1 1018 ? 4.807 95.418 12.023 1.00 38.84 1017 LYS A C 1
ATOM 8071 O O . LYS A 1 1018 ? 3.587 95.572 11.957 1.00 48.80 1017 LYS A O 1
ATOM 8077 N N . GLU A 1 1019 ? 5.659 96.407 11.815 1.00 35.90 1018 GLU A N 1
ATOM 8078 C CA . GLU A 1 1019 ? 5.180 97.692 11.340 1.00 33.87 1018 GLU A CA 1
ATOM 8079 C C . GLU A 1 1019 ? 4.668 97.623 9.901 1.00 36.07 1018 GLU A C 1
ATOM 8080 O O . GLU A 1 1019 ? 3.785 98.370 9.521 1.00 44.12 1018 GLU A O 1
ATOM 8086 N N . LEU A 1 1020 ? 5.255 96.752 9.093 1.00 35.16 1019 LEU A N 1
ATOM 8087 C CA . LEU A 1 1020 ? 4.930 96.718 7.687 1.00 34.77 1019 LEU A CA 1
ATOM 8088 C C . LEU A 1 1020 ? 3.479 96.425 7.487 1.00 40.04 1019 LEU A C 1
ATOM 8089 O O . LEU A 1 1020 ? 2.862 96.990 6.597 1.00 45.92 1019 LEU A O 1
ATOM 8094 N N . HIS A 1 1021 ? 2.908 95.560 8.319 1.00 36.98 1020 HIS A N 1
ATOM 8095 C CA . HIS A 1 1021 ? 1.457 95.450 8.326 1.00 45.15 1020 HIS A CA 1
ATOM 8096 C C . HIS A 1 1021 ? 0.762 95.454 9.666 1.00 53.63 1020 HIS A C 1
ATOM 8097 O O . HIS A 1 1021 ? 0.178 94.457 10.071 1.00 55.42 1020 HIS A O 1
ATOM 8104 N N . GLN A 1 1022 ? 0.746 96.611 10.304 1.00 51.82 1021 GLN A N 1
ATOM 8105 C CA . GLN A 1 1022 ? -0.162 96.817 11.424 1.00 48.75 1021 GLN A CA 1
ATOM 8106 C C . GLN A 1 1022 ? -1.581 96.926 10.907 1.00 59.96 1021 GLN A C 1
ATOM 8107 O O . GLN A 1 1022 ? -2.505 96.377 11.493 1.00 68.87 1021 GLN A O 1
ATOM 8113 N N . ASN A 1 1023 ? -1.758 97.642 9.813 1.00 60.34 1022 ASN A N 1
ATOM 8114 C CA . ASN A 1 1023 ? -3.062 97.733 9.194 1.00 62.12 1022 ASN A CA 1
ATOM 8115 C C . ASN A 1 1023 ? -3.191 96.533 8.298 1.00 64.31 1022 ASN A C 1
ATOM 8116 O O . ASN A 1 1023 ? -2.440 96.412 7.341 1.00 68.03 1022 ASN A O 1
ATOM 8121 N N . ASP A 1 1024 ? -4.123 95.646 8.593 1.00 67.72 1023 ASP A N 1
ATOM 8122 C CA . ASP A 1 1024 ? -4.299 94.467 7.771 1.00 72.68 1023 ASP A CA 1
ATOM 8123 C C . ASP A 1 1024 ? -5.725 94.028 7.684 1.00 73.62 1023 ASP A C 1
ATOM 8124 O O . ASP A 1 1024 ? -6.481 94.143 8.646 1.00 73.07 1023 ASP A O 1
ATOM 8129 N N . GLU A 1 1025 ? -6.084 93.464 6.539 1.00 75.10 1024 GLU A N 1
ATOM 8130 C CA . GLU A 1 1025 ? -7.413 92.895 6.394 1.00 86.48 1024 GLU A CA 1
ATOM 8131 C C . GLU A 1 1025 ? -7.803 92.130 7.683 1.00 93.88 1024 GLU A C 1
ATOM 8132 O O . GLU A 1 1025 ? -8.936 92.251 8.168 1.00 95.26 1024 GLU A O 1
ATOM 8134 N N . VAL A 1 1026 ? -6.909 91.282 8.176 1.00 90.11 1025 VAL A N 1
ATOM 8135 C CA . VAL A 1 1026 ? -7.096 90.688 9.489 1.00 85.47 1025 VAL A CA 1
ATOM 8136 C C . VAL A 1 1026 ? -5.816 90.168 10.124 1.00 78.85 1025 VAL A C 1
ATOM 8137 O O . VAL A 1 1026 ? -4.933 89.681 9.440 1.00 81.18 1025 VAL A O 1
ATOM 8139 N N . LYS A 1 1027 ? -5.710 90.256 11.438 1.00 72.91 1026 LYS A N 1
ATOM 8140 C CA . LYS A 1 1027 ? -4.465 90.615 12.041 1.00 70.61 1026 LYS A CA 1
ATOM 8141 C C . LYS A 1 1027 ? -3.400 89.716 11.484 1.00 68.59 1026 LYS A C 1
ATOM 8142 O O . LYS A 1 1027 ? -3.448 88.498 11.571 1.00 68.91 1026 LYS A O 1
ATOM 8144 N N . ILE A 1 1028 ? -2.427 90.379 10.894 1.00 66.26 1027 ILE A N 1
ATOM 8145 C CA . ILE A 1 1028 ? -1.321 89.749 10.214 1.00 64.58 1027 ILE A CA 1
ATOM 8146 C C . ILE A 1 1028 ? -0.348 89.062 11.114 1.00 63.72 1027 ILE A C 1
ATOM 8147 O O . ILE A 1 1028 ? 0.252 88.072 10.746 1.00 61.57 1027 ILE A O 1
ATOM 8149 N N . ASN A 1 1029 ? -0.130 89.655 12.272 1.00 66.86 1028 ASN A N 1
ATOM 8150 C CA . ASN A 1 1029 ? 1.081 89.398 13.006 1.00 66.72 1028 ASN A CA 1
ATOM 8151 C C . ASN A 1 1029 ? 1.146 88.080 13.717 1.00 63.29 1028 ASN A C 1
ATOM 8152 O O . ASN A 1 1029 ? 0.357 87.768 14.601 1.00 61.78 1028 ASN A O 1
ATOM 8157 N N . LYS A 1 1030 ? 2.157 87.335 13.307 1.00 60.11 1029 LYS A N 1
ATOM 8158 C CA . LYS A 1 1030 ? 2.613 86.122 13.959 1.00 56.93 1029 LYS A CA 1
ATOM 8159 C C . LYS A 1 1030 ? 3.734 86.378 14.947 1.00 57.61 1029 LYS A C 1
ATOM 8160 O O . LYS A 1 1030 ? 3.926 85.598 15.854 1.00 54.97 1029 LYS A O 1
ATOM 8166 N N . TYR A 1 1031 ? 4.500 87.453 14.768 1.00 52.81 1030 TYR A N 1
ATOM 8167 C CA . TYR A 1 1031 ? 5.548 87.785 15.725 1.00 48.39 1030 TYR A CA 1
ATOM 8168 C C . TYR A 1 1031 ? 4.964 88.508 16.930 1.00 52.47 1030 TYR A C 1
ATOM 8169 O O . TYR A 1 1031 ? 5.338 89.632 17.224 1.00 56.12 1030 TYR A O 1
ATOM 8178 N N . SER A 1 1032 ? 4.041 87.849 17.627 1.00 51.33 1031 SER A N 1
ATOM 8179 C CA . SER A 1 1032 ? 3.554 88.322 18.913 1.00 46.11 1031 SER A CA 1
ATOM 8180 C C . SER A 1 1032 ? 4.539 87.927 19.961 1.00 43.45 1031 SER A C 1
ATOM 8181 O O . SER A 1 1032 ? 5.264 86.953 19.797 1.00 47.52 1031 SER A O 1
ATOM 8184 N N . SER A 1 1033 ? 4.549 88.674 21.051 1.00 48.49 1032 SER A N 1
ATOM 8185 C CA . SER A 1 1033 ? 5.501 88.440 22.126 1.00 50.50 1032 SER A CA 1
ATOM 8186 C C . SER A 1 1033 ? 5.333 87.066 22.714 1.00 49.75 1032 SER A C 1
ATOM 8187 O O . SER A 1 1033 ? 6.316 86.426 23.062 1.00 53.99 1032 SER A O 1
ATOM 8190 N N . ALA A 1 1034 ? 4.095 86.607 22.818 1.00 48.42 1033 ALA A N 1
ATOM 8191 C CA . ALA A 1 1034 ? 3.839 85.235 23.221 1.00 45.74 1033 ALA A CA 1
ATOM 8192 C C . ALA A 1 1034 ? 4.400 84.232 22.215 1.00 46.32 1033 ALA A C 1
ATOM 8193 O O . ALA A 1 1034 ? 5.052 83.257 22.602 1.00 45.56 1033 ALA A O 1
ATOM 8195 N N . ASN A 1 1035 ? 4.179 84.482 20.932 1.00 45.11 1034 ASN A N 1
ATOM 8196 C CA . ASN A 1 1035 ? 4.705 83.600 19.902 1.00 48.13 1034 ASN A CA 1
ATOM 8197 C C . ASN A 1 1035 ? 6.208 83.689 19.658 1.00 53.85 1034 ASN A C 1
ATOM 8198 O O . ASN A 1 1035 ? 6.866 82.669 19.428 1.00 61.43 1034 ASN A O 1
ATOM 8203 N N . ILE A 1 1036 ? 6.743 84.902 19.707 1.00 49.61 1035 ILE A N 1
ATOM 8204 C CA . ILE A 1 1036 ? 8.149 85.101 19.472 1.00 45.25 1035 ILE A CA 1
ATOM 8205 C C . ILE A 1 1036 ? 8.898 84.339 20.535 1.00 45.19 1035 ILE A C 1
ATOM 8206 O O . ILE A 1 1036 ? 9.904 83.736 20.250 1.00 48.45 1035 ILE A O 1
ATOM 8211 N N . LYS A 1 1037 ? 8.368 84.315 21.751 1.00 46.70 1036 LYS A N 1
ATOM 8212 C CA . LYS A 1 1037 ? 9.005 83.597 22.850 1.00 41.87 1036 LYS A CA 1
ATOM 8213 C C . LYS A 1 1037 ? 9.119 82.118 22.569 1.00 46.20 1036 LYS A C 1
ATOM 8214 O O . LYS A 1 1037 ? 10.109 81.511 22.933 1.00 51.95 1036 LYS A O 1
ATOM 8216 N N . VAL A 1 1038 ? 8.092 81.555 21.953 1.00 48.39 1037 VAL A N 1
ATOM 8217 C CA . VAL A 1 1038 ? 8.111 80.165 21.570 1.00 45.91 1037 VAL A CA 1
ATOM 8218 C C . VAL A 1 1038 ? 9.166 79.953 20.526 1.00 49.13 1037 VAL A C 1
ATOM 8219 O O . VAL A 1 1038 ? 9.909 78.986 20.577 1.00 59.16 1037 VAL A O 1
ATOM 8223 N N . LEU A 1 1039 ? 9.221 80.845 19.551 1.00 44.80 1038 LEU A N 1
ATOM 8224 C CA . LEU A 1 1039 ? 10.162 80.691 18.449 1.00 47.35 1038 LEU A CA 1
ATOM 8225 C C . LEU A 1 1039 ? 11.621 80.675 18.909 1.00 47.31 1038 LEU A C 1
ATOM 8226 O O . LEU A 1 1039 ? 12.394 79.820 18.507 1.00 42.51 1038 LEU A O 1
ATOM 8231 N N . LYS A 1 1040 ? 11.970 81.609 19.777 1.00 45.68 1039 LYS A N 1
ATOM 8232 C CA . LYS A 1 1040 ? 13.352 81.763 20.160 1.00 43.19 1039 LYS A CA 1
ATOM 8233 C C . LYS A 1 1040 ? 13.849 80.509 20.850 1.00 46.07 1039 LYS A C 1
ATOM 8234 O O . LYS A 1 1040 ? 14.979 80.081 20.636 1.00 52.77 1039 LYS A O 1
ATOM 8240 N N . GLN A 1 1041 ? 13.020 79.911 21.687 1.00 43.01 1040 GLN A N 1
ATOM 8241 C CA . GLN A 1 1041 ? 13.421 78.700 22.385 1.00 49.34 1040 GLN A CA 1
ATOM 8242 C C . GLN A 1 1041 ? 13.583 77.495 21.473 1.00 51.03 1040 GLN A C 1
ATOM 8243 O O . GLN A 1 1041 ? 14.464 76.671 21.662 1.00 56.47 1040 GLN A O 1
ATOM 8249 N N . GLU A 1 1042 ? 12.711 77.382 20.496 1.00 44.69 1041 GLU A N 1
ATOM 8250 C CA . GLU A 1 1042 ? 12.739 76.217 19.628 1.00 42.11 1041 GLU A CA 1
ATOM 8251 C C . GLU A 1 1042 ? 13.610 76.392 18.411 1.00 40.62 1041 GLU A C 1
ATOM 8252 O O . GLU A 1 1042 ? 13.870 75.429 17.685 1.00 38.55 1041 GLU A O 1
ATOM 8258 N N . LYS A 1 1043 ? 14.137 77.583 18.192 1.00 41.88 1042 LYS A N 1
ATOM 8259 C CA . LYS A 1 1043 ? 14.927 77.812 16.995 1.00 38.28 1042 LYS A CA 1
ATOM 8260 C C . LYS A 1 1043 ? 14.129 77.547 15.734 1.00 40.36 1042 LYS A C 1
ATOM 8261 O O . LYS A 1 1043 ? 14.560 76.830 14.847 1.00 42.54 1042 LYS A O 1
ATOM 8267 N N . LYS A 1 1044 ? 12.941 78.126 15.671 1.00 39.51 1043 LYS A N 1
ATOM 8268 C CA . LYS A 1 1044 ? 12.067 77.975 14.525 1.00 34.01 1043 LYS A CA 1
ATOM 8269 C C . LYS A 1 1044 ? 11.847 79.303 13.833 1.00 32.47 1043 LYS A C 1
ATOM 8270 O O . LYS A 1 1044 ? 12.031 80.339 14.415 1.00 33.37 1043 LYS A O 1
ATOM 8276 N N . ASP A 1 1045 ? 11.485 79.247 12.566 1.00 34.60 1044 ASP A N 1
ATOM 8277 C CA . ASP A 1 1045 ? 11.377 80.415 11.710 1.00 30.05 1044 ASP A CA 1
ATOM 8278 C C . ASP A 1 1045 ? 12.712 81.114 11.656 1.00 27.46 1044 ASP A C 1
ATOM 8279 O O . ASP A 1 1045 ? 13.728 80.478 11.510 1.00 28.27 1044 ASP A O 1
ATOM 8284 N N . LEU A 1 1046 ? 12.718 82.420 11.795 1.00 24.72 1045 LEU A N 1
ATOM 8285 C CA . LEU A 1 1046 ? 13.924 83.174 11.591 1.00 28.38 1045 LEU A CA 1
ATOM 8286 C C . LEU A 1 1046 ? 15.008 82.804 12.561 1.00 30.56 1045 LEU A C 1
ATOM 8287 O O . LEU A 1 1046 ? 16.170 82.829 12.238 1.00 30.99 1045 LEU A O 1
ATOM 8292 N N . TYR A 1 1047 ? 14.641 82.534 13.788 1.00 30.33 1046 TYR A N 1
ATOM 8293 C CA . TYR A 1 1047 ? 15.640 82.456 14.805 1.00 34.64 1046 TYR A CA 1
ATOM 8294 C C . TYR A 1 1047 ? 16.687 81.367 14.578 1.00 29.50 1046 TYR A C 1
ATOM 8295 O O . TYR A 1 1047 ? 17.724 81.388 15.233 1.00 30.12 1046 TYR A O 1
ATOM 8304 N N . ILE A 1 1048 ? 16.408 80.425 13.677 1.00 27.87 1047 ILE A N 1
ATOM 8305 C CA . ILE A 1 1048 ? 17.376 79.396 13.364 1.00 26.97 1047 ILE A CA 1
ATOM 8306 C C . ILE A 1 1048 ? 18.662 80.008 12.791 1.00 25.02 1047 ILE A C 1
ATOM 8307 O O . ILE A 1 1048 ? 19.758 79.497 13.028 1.00 22.92 1047 ILE A O 1
ATOM 8312 N N . ALA A 1 1049 ? 18.526 81.097 12.063 1.00 21.91 1048 ALA A N 1
ATOM 8313 C CA . ALA A 1 1049 ? 19.665 81.721 11.472 1.00 20.76 1048 ALA A CA 1
ATOM 8314 C C . ALA A 1 1049 ? 20.649 82.169 12.543 1.00 23.81 1048 ALA A C 1
ATOM 8315 O O . ALA A 1 1049 ? 21.834 82.080 12.337 1.00 25.93 1048 ALA A O 1
ATOM 8317 N N . ASN A 1 1050 ? 20.149 82.631 13.677 1.00 27.06 1049 ASN A N 1
ATOM 8318 C CA . ASN A 1 1050 ? 21.054 82.971 14.773 1.00 31.50 1049 ASN A CA 1
ATOM 8319 C C . ASN A 1 1050 ? 21.730 81.760 15.384 1.00 30.12 1049 ASN A C 1
ATOM 8320 O O . ASN A 1 1050 ? 22.917 81.777 15.633 1.00 28.46 1049 ASN A O 1
ATOM 8325 N N . TYR A 1 1051 ? 20.976 80.705 15.624 1.00 24.29 1050 TYR A N 1
ATOM 8326 C CA . TYR A 1 1051 ? 21.557 79.468 16.107 1.00 25.95 1050 TYR A CA 1
ATOM 8327 C C . TYR A 1 1051 ? 22.705 79.026 15.195 1.00 26.82 1050 TYR A C 1
ATOM 8328 O O . TYR A 1 1051 ? 23.775 78.597 15.681 1.00 26.85 1050 TYR A O 1
ATOM 8337 N N . ILE A 1 1052 ? 22.474 79.122 13.886 1.00 22.40 1051 ILE A N 1
ATOM 8338 C CA . ILE A 1 1052 ? 23.432 78.587 12.961 1.00 21.98 1051 ILE A CA 1
ATOM 8339 C C . ILE A 1 1052 ? 24.668 79.482 12.822 1.00 23.91 1051 ILE A C 1
ATOM 8340 O O . ILE A 1 1052 ? 25.787 79.024 12.992 1.00 28.78 1051 ILE A O 1
ATOM 8345 N N . ALA A 1 1053 ? 24.452 80.759 12.554 1.00 24.20 1052 ALA A N 1
ATOM 8346 C CA . ALA A 1 1053 ? 25.551 81.642 12.247 1.00 23.79 1052 ALA A CA 1
ATOM 8347 C C . ALA A 1 1053 ? 26.414 81.946 13.447 1.00 24.53 1052 ALA A C 1
ATOM 8348 O O . ALA A 1 1053 ? 27.575 82.253 13.296 1.00 25.40 1052 ALA A O 1
ATOM 8350 N N . ALA A 1 1054 ? 25.818 81.886 14.635 1.00 28.67 1053 ALA A N 1
ATOM 8351 C CA . ALA A 1 1054 ? 26.495 82.240 15.864 1.00 27.36 1053 ALA A CA 1
ATOM 8352 C C . ALA A 1 1054 ? 27.110 81.029 16.502 1.00 24.29 1053 ALA A C 1
ATOM 8353 O O . ALA A 1 1054 ? 27.744 81.141 17.559 1.00 23.39 1053 ALA A O 1
ATOM 8355 N N . PHE A 1 1055 ? 26.916 79.862 15.891 1.00 29.07 1054 PHE A N 1
ATOM 8356 C CA . PHE A 1 1055 ? 27.457 78.593 16.395 1.00 26.30 1054 PHE A CA 1
ATOM 8357 C C . PHE A 1 1055 ? 26.946 78.245 17.784 1.00 26.55 1054 PHE A C 1
ATOM 8358 O O . PHE A 1 1055 ? 27.665 77.712 18.632 1.00 26.51 1054 PHE A O 1
ATOM 8366 N N . ASN A 1 1056 ? 25.678 78.522 18.018 1.00 26.64 1055 ASN A N 1
ATOM 8367 C CA . ASN A 1 1056 ? 25.066 78.225 19.309 1.00 27.96 1055 ASN A CA 1
ATOM 8368 C C . ASN A 1 1056 ? 24.872 76.756 19.563 1.00 27.82 1055 ASN A C 1
ATOM 8369 O O . ASN A 1 1056 ? 24.625 76.361 20.692 1.00 33.08 1055 ASN A O 1
ATOM 8374 N N . TYR A 1 1057 ? 24.971 75.925 18.531 1.00 26.01 1056 TYR A N 1
ATOM 8375 C CA . TYR A 1 1057 ? 24.827 74.490 18.727 1.00 30.00 1056 TYR A CA 1
ATOM 8376 C C . TYR A 1 1057 ? 25.826 74.028 19.746 1.00 31.03 1056 TYR A C 1
ATOM 8377 O O . TYR A 1 1057 ? 25.523 73.224 20.628 1.00 31.30 1056 TYR A O 1
ATOM 8386 N N . ILE A 1 1058 ? 27.036 74.536 19.602 1.00 30.39 1057 ILE A N 1
ATOM 8387 C CA . ILE A 1 1058 ? 28.060 74.354 20.611 1.00 34.41 1057 ILE A CA 1
ATOM 8388 C C . ILE A 1 1058 ? 27.816 75.352 21.770 1.00 44.84 1057 ILE A C 1
ATOM 8389 O O . ILE A 1 1058 ? 27.391 76.459 21.464 1.00 48.38 1057 ILE A O 1
ATOM 8394 N N . PRO A 1 1059 ? 28.085 74.971 23.063 1.00 37.06 1058 PRO A N 1
ATOM 8395 C CA . PRO A 1 1059 ? 28.491 73.599 23.333 1.00 34.85 1058 PRO A CA 1
ATOM 8396 C C . PRO A 1 1059 ? 27.385 72.671 23.819 1.00 41.01 1058 PRO A C 1
ATOM 8397 O O . PRO A 1 1059 ? 27.657 71.508 24.112 1.00 38.96 1058 PRO A O 1
ATOM 8401 N N . HIS A 1 1060 ? 26.171 73.166 23.998 1.00 40.99 1059 HIS A N 1
ATOM 8402 C CA . HIS A 1 1060 ? 25.138 72.330 24.593 1.00 40.20 1059 HIS A CA 1
ATOM 8403 C C . HIS A 1 1060 ? 24.363 71.361 23.699 1.00 38.66 1059 HIS A C 1
ATOM 8404 O O . HIS A 1 1060 ? 24.010 70.298 24.187 1.00 42.81 1059 HIS A O 1
ATOM 8411 N N . ALA A 1 1061 ? 24.087 71.705 22.446 1.00 33.33 1060 ALA A N 1
ATOM 8412 C CA . ALA A 1 1061 ? 23.209 70.907 21.587 1.00 37.48 1060 ALA A CA 1
ATOM 8413 C C . ALA A 1 1061 ? 21.759 70.841 22.053 1.00 37.48 1060 ALA A C 1
ATOM 8414 O O . ALA A 1 1061 ? 21.126 69.780 21.999 1.00 36.78 1060 ALA A O 1
ATOM 8416 N N . GLU A 1 1062 ? 21.232 71.990 22.461 1.00 42.27 1061 GLU A N 1
ATOM 8417 C CA . GLU A 1 1062 ? 19.839 72.091 22.858 1.00 42.41 1061 GLU A CA 1
ATOM 8418 C C . GLU A 1 1062 ? 18.922 71.446 21.832 1.00 38.27 1061 GLU A C 1
ATOM 8419 O O . GLU A 1 1062 ? 17.996 70.742 22.170 1.00 41.14 1061 GLU A O 1
ATOM 8425 N N . ILE A 1 1063 ? 19.212 71.703 20.579 1.00 31.48 1062 ILE A N 1
ATOM 8426 C CA . ILE A 1 1063 ? 18.423 71.227 19.486 1.00 28.98 1062 ILE A CA 1
ATOM 8427 C C . ILE A 1 1063 ? 19.356 70.281 18.748 1.00 31.40 1062 ILE A C 1
ATOM 8428 O O . ILE A 1 1063 ? 20.581 70.336 18.884 1.00 35.39 1062 ILE A O 1
ATOM 8433 N N . SER A 1 1064 ? 18.809 69.397 17.945 1.00 29.15 1063 SER A N 1
ATOM 8434 C CA . SER A 1 1064 ? 19.673 68.489 17.214 1.00 29.76 1063 SER A CA 1
ATOM 8435 C C . SER A 1 1064 ? 20.110 69.003 15.875 1.00 30.57 1063 SER A C 1
ATOM 8436 O O . SER A 1 1064 ? 19.518 69.899 15.330 1.00 30.32 1063 SER A O 1
ATOM 8439 N N . LEU A 1 1065 ? 21.151 68.384 15.347 1.00 28.14 1064 LEU A N 1
ATOM 8440 C CA . LEU A 1 1065 ? 21.595 68.695 14.003 1.00 33.92 1064 LEU A CA 1
ATOM 8441 C C . LEU A 1 1065 ? 20.496 68.366 13.039 1.00 36.06 1064 LEU A C 1
ATOM 8442 O O . LEU A 1 1065 ? 20.289 69.062 12.070 1.00 39.55 1064 LEU A O 1
ATOM 8447 N N . LEU A 1 1066 ? 19.823 67.257 13.299 1.00 29.53 1065 LEU A N 1
ATOM 8448 C CA . LEU A 1 1066 ? 18.702 66.859 12.478 1.00 30.12 1065 LEU A CA 1
ATOM 8449 C C . LEU A 1 1066 ? 17.568 67.860 12.544 1.00 32.78 1065 LEU A C 1
ATOM 8450 O O . LEU A 1 1066 ? 16.870 68.112 11.573 1.00 34.76 1065 LEU A O 1
ATOM 8455 N N . GLU A 1 1067 ? 17.375 68.407 13.725 1.00 31.46 1066 GLU A N 1
ATOM 8456 C CA . GLU A 1 1067 ? 16.415 69.481 13.892 1.00 34.14 1066 GLU A CA 1
ATOM 8457 C C . GLU A 1 1067 ? 16.851 70.776 13.219 1.00 30.39 1066 GLU A C 1
ATOM 8458 O O . GLU A 1 1067 ? 16.053 71.460 12.605 1.00 30.29 1066 GLU A O 1
ATOM 8464 N N . VAL A 1 1068 ? 18.126 71.089 13.325 1.00 28.37 1067 VAL A N 1
ATOM 8465 C CA . VAL A 1 1068 ? 18.629 72.294 12.745 1.00 29.15 1067 VAL A CA 1
ATOM 8466 C C . VAL A 1 1068 ? 18.329 72.210 11.273 1.00 30.99 1067 VAL A C 1
ATOM 8467 O O . VAL A 1 1068 ? 17.751 73.128 10.676 1.00 32.71 1067 VAL A O 1
ATOM 8471 N N . LEU A 1 1069 ? 18.704 71.085 10.686 1.00 32.84 1068 LEU A N 1
ATOM 8472 C CA . LEU A 1 1069 ? 18.513 70.898 9.279 1.00 32.50 1068 LEU A CA 1
ATOM 8473 C C . LEU A 1 1069 ? 17.052 71.019 8.988 1.00 32.12 1068 LEU A C 1
ATOM 8474 O O . LEU A 1 1069 ? 16.687 71.520 7.960 1.00 29.32 1068 LEU A O 1
ATOM 8479 N N . GLU A 1 1070 ? 16.214 70.525 9.883 1.00 34.72 1069 GLU A N 1
ATOM 8480 C CA . GLU A 1 1070 ? 14.782 70.580 9.686 1.00 33.27 1069 GLU A CA 1
ATOM 8481 C C . GLU A 1 1070 ? 14.253 71.996 9.566 1.00 35.15 1069 GLU A C 1
ATOM 8482 O O . GLU A 1 1070 ? 13.434 72.284 8.708 1.00 44.87 1069 GLU A O 1
ATOM 8484 N N . ASN A 1 1071 ? 14.699 72.893 10.417 1.00 30.15 1070 ASN A N 1
ATOM 8485 C CA . ASN A 1 1071 ? 14.209 74.271 10.279 1.00 33.02 1070 ASN A CA 1
ATOM 8486 C C . ASN A 1 1071 ? 15.132 75.240 9.558 1.00 33.82 1070 ASN A C 1
ATOM 8487 O O . ASN A 1 1071 ? 14.732 76.355 9.351 1.00 34.47 1070 ASN A O 1
ATOM 8492 N N . LEU A 1 1072 ? 16.331 74.816 9.169 1.00 33.07 1071 LEU A N 1
ATOM 8493 C CA . LEU A 1 1072 ? 17.110 75.578 8.194 1.00 35.41 1071 LEU A CA 1
ATOM 8494 C C . LEU A 1 1072 ? 16.428 75.517 6.854 1.00 39.61 1071 LEU A C 1
ATOM 8495 O O . LEU A 1 1072 ? 16.332 76.527 6.178 1.00 40.55 1071 LEU A O 1
ATOM 8500 N N . ARG A 1 1073 ? 15.918 74.338 6.510 1.00 38.72 1072 ARG A N 1
ATOM 8501 C CA . ARG A 1 1073 ? 15.178 74.132 5.269 1.00 37.10 1072 ARG A CA 1
ATOM 8502 C C . ARG A 1 1073 ? 13.880 74.872 5.317 1.00 36.94 1072 ARG A C 1
ATOM 8503 O O . ARG A 1 1073 ? 13.518 75.559 4.381 1.00 31.99 1072 ARG A O 1
ATOM 8511 N N . LYS A 1 1074 ? 13.167 74.769 6.417 1.00 37.49 1073 LYS A N 1
ATOM 8512 C CA . LYS A 1 1074 ? 11.982 75.581 6.528 1.00 39.82 1073 LYS A CA 1
ATOM 8513 C C . LYS A 1 1074 ? 12.375 77.032 6.250 1.00 35.01 1073 LYS A C 1
ATOM 8514 O O . LYS A 1 1074 ? 11.687 77.738 5.540 1.00 38.06 1073 LYS A O 1
ATOM 8520 N N . LEU A 1 1075 ? 13.507 77.475 6.781 1.00 29.45 1074 LEU A N 1
ATOM 8521 C CA . LEU A 1 1075 ? 13.892 78.866 6.608 1.00 30.77 1074 LEU A CA 1
ATOM 8522 C C . LEU A 1 1075 ? 14.150 79.221 5.165 1.00 32.27 1074 LEU A C 1
ATOM 8523 O O . LEU A 1 1075 ? 13.914 80.340 4.767 1.00 37.70 1074 LEU A O 1
ATOM 8528 N N . LEU A 1 1076 ? 14.652 78.277 4.380 1.00 34.86 1075 LEU A N 1
ATOM 8529 C CA . LEU A 1 1076 ? 14.970 78.530 2.956 1.00 30.03 1075 LEU A CA 1
ATOM 8530 C C . LEU A 1 1076 ? 13.856 78.128 2.025 1.00 25.55 1075 LEU A C 1
ATOM 8531 O O . LEU A 1 1076 ? 14.098 77.998 0.855 1.00 24.81 1075 LEU A O 1
ATOM 8536 N N . SER A 1 1077 ? 12.651 77.908 2.519 1.00 26.25 1076 SER A N 1
ATOM 8537 C CA . SER A 1 1077 ? 11.603 77.396 1.664 1.00 29.25 1076 SER A CA 1
ATOM 8538 C C . SER A 1 1077 ? 11.152 78.367 0.585 1.00 32.44 1076 SER A C 1
ATOM 8539 O O . SER A 1 1077 ? 10.343 77.984 -0.243 1.00 33.00 1076 SER A O 1
ATOM 8542 N N . TYR A 1 1078 ? 11.637 79.616 0.632 1.00 31.74 1077 TYR A N 1
ATOM 8543 C CA . TYR A 1 1078 ? 11.299 80.644 -0.364 1.00 30.11 1077 TYR A CA 1
ATOM 8544 C C . TYR A 1 1078 ? 11.912 80.366 -1.737 1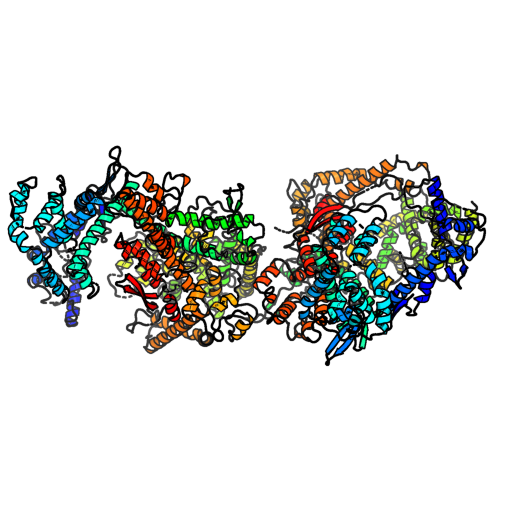.00 33.22 1077 TYR A C 1
ATOM 8545 O O . TYR A 1 1078 ? 11.229 80.495 -2.746 1.00 34.87 1077 TYR A O 1
ATOM 8554 N N . ASP A 1 1079 ? 13.191 79.990 -1.757 1.00 32.55 1078 ASP A N 1
ATOM 8555 C CA . ASP A 1 1079 ? 13.854 79.598 -2.981 1.00 23.92 1078 ASP A CA 1
ATOM 8556 C C . ASP A 1 1079 ? 13.905 78.095 -2.984 1.00 27.19 1078 ASP A C 1
ATOM 8557 O O . ASP A 1 1079 ? 14.508 77.495 -2.075 1.00 29.93 1078 ASP A O 1
ATOM 8562 N N . ARG A 1 1080 ? 13.294 77.485 -3.993 1.00 29.33 1079 ARG A N 1
ATOM 8563 C CA . ARG A 1 1080 ? 13.331 76.033 -4.118 1.00 27.71 1079 ARG A CA 1
ATOM 8564 C C . ARG A 1 1080 ? 14.776 75.534 -4.139 1.00 26.83 1079 ARG A C 1
ATOM 8565 O O . ARG A 1 1080 ? 15.193 74.869 -3.210 1.00 26.87 1079 ARG A O 1
ATOM 8573 N N . LYS A 1 1081 ? 15.549 75.959 -5.139 1.00 27.08 1080 LYS A N 1
ATOM 8574 C CA . LYS A 1 1081 ? 16.886 75.417 -5.366 1.00 26.19 1080 LYS A CA 1
ATOM 8575 C C . LYS A 1 1081 ? 17.689 75.364 -4.083 1.00 27.26 1080 LYS A C 1
ATOM 8576 O O . LYS A 1 1081 ? 18.431 74.429 -3.859 1.00 27.73 1080 LYS A O 1
ATOM 8582 N N . LEU A 1 1082 ? 17.517 76.374 -3.246 1.00 27.31 1081 LEU A N 1
ATOM 8583 C CA . LEU A 1 1082 ? 18.241 76.438 -1.982 1.00 21.47 1081 LEU A CA 1
ATOM 8584 C C . LEU A 1 1082 ? 17.657 75.475 -0.976 1.00 27.41 1081 LEU A C 1
ATOM 8585 O O . LEU A 1 1082 ? 18.386 74.805 -0.225 1.00 25.14 1081 LEU A O 1
ATOM 8590 N N . LYS A 1 1083 ? 16.342 75.389 -0.906 1.00 33.12 1082 LYS A N 1
ATOM 8591 C CA . LYS A 1 1083 ? 15.743 74.566 0.110 1.00 25.64 1082 LYS A CA 1
ATOM 8592 C C . LYS A 1 1083 ? 16.115 73.108 -0.066 1.00 27.21 1082 LYS A C 1
ATOM 8593 O O . LYS A 1 1083 ? 16.282 72.372 0.919 1.00 35.99 1082 LYS A O 1
ATOM 8599 N N . ASN A 1 1084 ? 16.211 72.665 -1.302 1.00 28.97 1083 ASN A N 1
ATOM 8600 C CA . ASN A 1 1084 ? 16.578 71.282 -1.540 1.00 33.50 1083 ASN A CA 1
ATOM 8601 C C . ASN A 1 1084 ? 18.011 71.066 -1.974 1.00 31.11 1083 ASN A C 1
ATOM 8602 O O . ASN A 1 1084 ? 18.319 70.070 -2.582 1.00 33.54 1083 ASN A O 1
ATOM 8607 N N . ALA A 1 1085 ? 18.878 72.008 -1.627 1.00 28.17 1084 ALA A N 1
ATOM 8608 C CA . ALA A 1 1085 ? 20.312 71.786 -1.668 1.00 27.36 1084 ALA A CA 1
ATOM 8609 C C . ALA A 1 1085 ? 20.932 71.489 -0.303 1.00 29.26 1084 ALA A C 1
ATOM 8610 O O . ALA A 1 1085 ? 22.032 70.966 -0.234 1.00 27.27 1084 ALA A O 1
ATOM 8612 N N . VAL A 1 1086 ? 20.235 71.827 0.773 1.00 27.46 1085 VAL A N 1
ATOM 8613 C CA . VAL A 1 1086 ? 20.756 71.606 2.101 1.00 26.81 1085 VAL A CA 1
ATOM 8614 C C . VAL A 1 1086 ? 21.206 70.161 2.268 1.00 27.50 1085 VAL A C 1
ATOM 8615 O O . VAL A 1 1086 ? 22.328 69.897 2.632 1.00 25.14 1085 VAL A O 1
ATOM 8627 N N . LYS A 1 1088 ? 21.780 67.872 0.127 1.00 26.38 1087 LYS A N 1
ATOM 8628 C CA . LYS A 1 1088 ? 22.890 67.524 -0.739 1.00 24.87 1087 LYS A CA 1
ATOM 8629 C C . LYS A 1 1088 ? 24.232 67.867 -0.125 1.00 25.31 1087 LYS A C 1
ATOM 8630 O O . LYS A 1 1088 ? 25.124 67.067 -0.113 1.00 26.49 1087 LYS A O 1
ATOM 8636 N N . SER A 1 1089 ? 24.360 69.058 0.428 1.00 25.43 1088 SER A N 1
ATOM 8637 C CA . SER A 1 1089 ? 25.596 69.482 1.054 1.00 22.83 1088 SER A CA 1
ATOM 8638 C C . SER A 1 1089 ? 25.925 68.621 2.271 1.00 25.59 1088 SER A C 1
ATOM 8639 O O . SER A 1 1089 ? 27.073 68.451 2.603 1.00 22.16 1088 SER A O 1
ATOM 8642 N N . VAL A 1 1090 ? 24.911 68.051 2.915 1.00 22.91 1089 VAL A N 1
ATOM 8643 C CA . VAL A 1 1090 ? 25.159 67.149 4.024 1.00 18.95 1089 VAL A CA 1
ATOM 8644 C C . VAL A 1 1090 ? 25.485 65.733 3.554 1.00 18.89 1089 VAL A C 1
ATOM 8645 O O . VAL A 1 1090 ? 26.350 65.078 4.128 1.00 22.90 1089 VAL A O 1
ATOM 8649 N N . VAL A 1 1091 ? 24.820 65.253 2.516 1.00 15.97 1090 VAL A N 1
ATOM 8650 C CA . VAL A 1 1091 ? 25.164 63.937 2.006 1.00 16.26 1090 VAL A CA 1
ATOM 8651 C C . VAL A 1 1091 ? 26.589 63.936 1.451 1.00 24.30 1090 VAL A C 1
ATOM 8652 O O . VAL A 1 1091 ? 27.341 62.972 1.630 1.00 18.07 1090 VAL A O 1
ATOM 8656 N N . ASP A 1 1092 ? 26.954 65.032 0.814 1.00 20.05 1091 ASP A N 1
ATOM 8657 C CA . ASP A 1 1092 ? 28.262 65.202 0.179 1.00 23.39 1091 ASP A CA 1
ATOM 8658 C C . ASP A 1 1092 ? 29.406 65.483 1.133 1.00 18.67 1091 ASP A C 1
ATOM 8659 O O . ASP A 1 1092 ? 30.541 65.184 0.815 1.00 17.35 1091 ASP A O 1
ATOM 8664 N N . ILE A 1 1093 ? 29.113 66.139 2.243 1.00 18.36 1092 ILE A N 1
ATOM 8665 C CA . ILE A 1 1093 ? 30.104 66.360 3.296 1.00 16.95 1092 ILE A CA 1
ATOM 8666 C C . ILE A 1 1093 ? 30.400 65.058 3.994 1.00 19.02 1092 ILE A C 1
ATOM 8667 O O . ILE A 1 1093 ? 31.490 64.869 4.452 1.00 24.13 1092 ILE A O 1
ATOM 8672 N N . LEU A 1 1094 ? 29.428 64.171 4.103 1.00 20.63 1093 LEU A N 1
ATOM 8673 C CA . LEU A 1 1094 ? 29.685 62.877 4.692 1.00 17.90 1093 LEU A CA 1
ATOM 8674 C C . LEU A 1 1094 ? 30.537 61.988 3.796 1.00 21.84 1093 LEU A C 1
ATOM 8675 O O . LEU A 1 1094 ? 31.436 61.291 4.266 1.00 23.30 1093 LEU A O 1
ATOM 8680 N N . LYS A 1 1095 ? 30.276 62.034 2.494 1.00 20.80 1094 LYS A N 1
ATOM 8681 C CA . LYS A 1 1095 ? 31.032 61.227 1.535 1.00 21.73 1094 LYS A CA 1
ATOM 8682 C C . LYS A 1 1095 ? 32.497 61.626 1.533 1.00 25.27 1094 LYS A C 1
ATOM 8683 O O . LYS A 1 1095 ? 33.365 60.770 1.437 1.00 30.77 1094 LYS A O 1
ATOM 8689 N N . GLU A 1 1096 ? 32.783 62.918 1.659 1.00 24.36 1095 GLU A N 1
ATOM 8690 C CA . GLU A 1 1096 ? 34.153 63.354 1.800 1.00 18.60 1095 GLU A CA 1
ATOM 8691 C C . GLU A 1 1096 ? 34.815 62.626 2.959 1.00 19.59 1095 GLU A C 1
ATOM 8692 O O . GLU A 1 1096 ? 35.853 62.028 2.813 1.00 24.84 1095 GLU A O 1
ATOM 8698 N N . TYR A 1 1097 ? 34.146 62.636 4.101 1.00 19.04 1096 TYR A N 1
ATOM 8699 C CA . TYR A 1 1097 ? 34.685 62.039 5.323 1.00 24.11 1096 TYR A CA 1
ATOM 8700 C C . TYR A 1 1097 ? 34.606 60.529 5.328 1.00 23.83 1096 TYR A C 1
ATOM 8701 O O . TYR A 1 1097 ? 35.157 59.892 6.221 1.00 24.85 1096 TYR A O 1
ATOM 8710 N N . GLY A 1 1098 ? 33.925 59.937 4.359 1.00 28.01 1097 GLY A N 1
ATOM 8711 C CA . GLY A 1 1098 ? 33.904 58.483 4.222 1.00 29.44 1097 GLY A CA 1
ATOM 8712 C C . GLY A 1 1098 ? 32.664 57.755 4.690 1.00 24.40 1097 GLY A C 1
ATOM 8713 O O . GLY A 1 1098 ? 32.720 56.565 4.938 1.00 21.98 1097 GLY A O 1
ATOM 8714 N N . PHE A 1 1099 ? 31.556 58.471 4.821 1.00 26.71 1098 PHE A N 1
ATOM 8715 C CA . PHE A 1 1099 ? 30.316 57.857 5.198 1.00 25.63 1098 PHE A CA 1
ATOM 8716 C C . PHE A 1 1099 ? 29.304 57.956 4.090 1.00 26.58 1098 PHE A C 1
ATOM 8717 O O . PHE A 1 1099 ? 29.304 58.894 3.323 1.00 31.41 1098 PHE A O 1
ATOM 8725 N N . VAL A 1 1100 ? 28.453 56.949 3.999 1.00 29.36 1099 VAL A N 1
ATOM 8726 C CA . VAL A 1 1100 ? 27.346 56.943 3.060 1.00 30.19 1099 VAL A CA 1
ATOM 8727 C C . VAL A 1 1100 ? 26.132 57.026 3.966 1.00 33.42 1099 VAL A C 1
ATOM 8728 O O . VAL A 1 1100 ? 25.992 56.224 4.896 1.00 35.65 1099 VAL A O 1
ATOM 8732 N N . ALA A 1 1101 ? 25.261 57.997 3.733 1.00 33.62 1100 ALA A N 1
ATOM 8733 C CA . ALA A 1 1101 ? 24.133 58.174 4.595 1.00 32.90 1100 ALA A CA 1
ATOM 8734 C C . ALA A 1 1101 ? 22.857 58.036 3.847 1.00 34.50 1100 ALA A C 1
ATOM 8735 O O . ALA A 1 1101 ? 22.747 58.473 2.716 1.00 30.85 1100 ALA A O 1
ATOM 8737 N N . THR A 1 1102 ? 21.871 57.456 4.523 1.00 33.74 1101 THR A N 1
ATOM 8738 C CA . THR A 1 1102 ? 20.512 57.425 4.038 1.00 32.75 1101 THR A CA 1
ATOM 8739 C C . THR A 1 1102 ? 19.643 58.110 5.062 1.00 35.88 1101 THR A C 1
ATOM 8740 O O . THR A 1 1102 ? 19.671 57.739 6.216 1.00 35.13 1101 THR A O 1
ATOM 8744 N N . PHE A 1 1103 ? 18.869 59.096 4.641 1.00 34.91 1102 PHE A N 1
ATOM 8745 C CA . PHE A 1 1103 ? 17.961 59.814 5.532 1.00 29.17 1102 PHE A CA 1
ATOM 8746 C C . PHE A 1 1103 ? 16.552 59.580 5.069 1.00 28.94 1102 PHE A C 1
ATOM 8747 O O . PHE A 1 1103 ? 16.349 59.294 3.925 1.00 33.19 1102 PHE A O 1
ATOM 8755 N N . LYS A 1 1104 ? 15.575 59.819 5.921 1.00 31.35 1103 LYS A N 1
ATOM 8756 C CA . LYS A 1 1104 ? 14.173 59.829 5.487 1.00 34.47 1103 LYS A CA 1
ATOM 8757 C C . LYS A 1 1104 ? 13.564 61.133 5.963 1.00 37.60 1103 LYS A C 1
ATOM 8758 O O . LYS A 1 1104 ? 13.837 61.607 7.068 1.00 36.46 1103 LYS A O 1
ATOM 8764 N N . ILE A 1 1105 ? 12.759 61.741 5.111 1.00 39.20 1104 ILE A N 1
ATOM 8765 C CA . ILE A 1 1105 ? 12.069 62.946 5.476 1.00 45.62 1104 ILE A CA 1
ATOM 8766 C C . ILE A 1 1105 ? 10.591 62.644 5.475 1.00 56.12 1104 ILE A C 1
ATOM 8767 O O . ILE A 1 1105 ? 10.029 62.187 4.476 1.00 60.14 1104 ILE A O 1
ATOM 8772 N N . GLY A 1 1106 ? 9.962 62.901 6.616 1.00 58.67 1105 GLY A N 1
ATOM 8773 C CA . GLY A 1 1106 ? 8.571 62.493 6.832 1.00 60.47 1105 GLY A CA 1
ATOM 8774 C C . GLY A 1 1106 ? 7.544 63.425 6.249 1.00 68.14 1105 GLY A C 1
ATOM 8775 O O . GLY A 1 1106 ? 7.852 64.506 5.766 1.00 68.16 1105 GLY A O 1
ATOM 8776 N N . ALA A 1 1107 ? 6.301 62.978 6.288 1.00 69.74 1106 ALA A N 1
ATOM 8777 C CA . ALA A 1 1107 ? 5.183 63.834 5.979 1.00 61.54 1106 ALA A CA 1
ATOM 8778 C C . ALA A 1 1107 ? 5.208 64.965 6.991 1.00 59.56 1106 ALA A C 1
ATOM 8779 O O . ALA A 1 1107 ? 4.915 66.117 6.657 1.00 64.84 1106 ALA A O 1
ATOM 8781 N N . ASP A 1 1108 ? 5.576 64.633 8.223 1.00 62.63 1107 ASP A N 1
ATOM 8782 C CA . ASP A 1 1108 ? 5.789 65.673 9.232 1.00 63.62 1107 ASP A CA 1
ATOM 8783 C C . ASP A 1 1108 ? 6.939 66.588 8.892 1.00 59.95 1107 ASP A C 1
ATOM 8784 O O . ASP A 1 1108 ? 7.085 67.620 9.509 1.00 54.86 1107 ASP A O 1
ATOM 8789 N N . LYS A 1 1109 ? 7.720 66.200 7.891 1.00 65.03 1108 LYS A N 1
ATOM 8790 C CA . LYS A 1 1109 ? 8.949 66.856 7.504 1.00 58.21 1108 LYS A CA 1
ATOM 8791 C C . LYS A 1 1109 ? 9.983 67.000 8.611 1.00 48.63 1108 LYS A C 1
ATOM 8792 O O . LYS A 1 1109 ? 10.598 68.035 8.795 1.00 55.80 1108 LYS A O 1
ATOM 8798 N N . LYS A 1 1110 ? 10.180 65.919 9.337 1.00 46.25 1109 LYS A N 1
ATOM 8799 C CA . LYS A 1 1110 ? 11.210 65.879 10.375 1.00 47.11 1109 LYS A CA 1
ATOM 8800 C C . LYS A 1 1110 ? 12.210 64.868 9.895 1.00 41.61 1109 LYS A C 1
ATOM 8801 O O . LYS A 1 1110 ? 11.843 63.746 9.536 1.00 39.97 1109 LYS A O 1
ATOM 8803 N N . ILE A 1 1111 ? 13.477 65.266 9.863 1.00 35.33 1110 ILE A N 1
ATOM 8804 C CA . ILE A 1 1111 ? 14.520 64.420 9.299 1.00 31.24 1110 ILE A CA 1
ATOM 8805 C C . ILE A 1 1111 ? 14.909 63.327 10.287 1.00 38.21 1110 ILE A C 1
ATOM 8806 O O . ILE A 1 1111 ? 14.915 63.544 11.488 1.00 46.24 1110 ILE A O 1
ATOM 8811 N N . GLY A 1 1112 ? 15.218 62.138 9.772 1.00 40.52 1111 GLY A N 1
ATOM 8812 C CA . GLY A 1 1112 ? 15.747 61.057 10.597 1.00 36.76 1111 GLY A CA 1
ATOM 8813 C C . GLY A 1 1112 ? 16.799 60.340 9.793 1.00 32.22 1111 GLY A C 1
ATOM 8814 O O . GLY A 1 1112 ? 16.821 60.448 8.591 1.00 27.89 1111 GLY A O 1
ATOM 8815 N N . ILE A 1 1113 ? 17.684 59.601 10.439 1.00 32.63 1112 ILE A N 1
ATOM 8816 C CA . ILE A 1 1113 ? 18.684 58.820 9.705 1.00 35.29 1112 ILE A CA 1
ATOM 8817 C C . ILE A 1 1113 ? 18.248 57.370 9.719 1.00 35.93 1112 ILE A C 1
ATOM 8818 O O . ILE A 1 1113 ? 17.888 56.866 10.758 1.00 40.17 1112 ILE A O 1
ATOM 8823 N N . GLN A 1 1114 ? 18.246 56.721 8.566 1.00 30.94 1113 GLN A N 1
ATOM 8824 C CA . GLN A 1 1114 ? 17.955 55.297 8.510 1.00 32.98 1113 GLN A CA 1
ATOM 8825 C C . GLN A 1 1114 ? 19.149 54.394 8.541 1.00 30.31 1113 GLN A C 1
ATOM 8826 O O . GLN A 1 1114 ? 19.083 53.325 9.126 1.00 26.85 1113 GLN A O 1
ATOM 8832 N N . THR A 1 1115 ? 20.217 54.819 7.884 1.00 32.70 1114 THR A N 1
ATOM 8833 C CA . THR A 1 1115 ? 21.491 54.112 7.924 1.00 33.51 1114 THR A CA 1
ATOM 8834 C C . THR A 1 1115 ? 22.660 55.061 7.774 1.00 31.25 1114 THR A C 1
ATOM 8835 O O . THR A 1 1115 ? 22.507 56.151 7.258 1.00 32.22 1114 THR A O 1
ATOM 8839 N N . LEU A 1 1116 ? 23.810 54.635 8.248 1.00 27.24 1115 LEU A N 1
ATOM 8840 C CA . LEU A 1 1116 ? 25.046 55.350 8.018 1.00 28.36 1115 LEU A CA 1
ATOM 8841 C C . LEU A 1 1116 ? 26.027 54.234 7.861 1.00 32.55 1115 LEU A C 1
ATOM 8842 O O . LEU A 1 1116 ? 25.980 53.281 8.613 1.00 27.63 1115 LEU A O 1
ATOM 8847 N N . GLU A 1 1117 ? 26.871 54.306 6.856 1.00 36.33 1116 GLU A N 1
ATOM 8848 C CA . GLU A 1 1117 ? 27.817 53.213 6.621 1.00 33.59 1116 GLU A CA 1
ATOM 8849 C C . GLU A 1 1117 ? 29.030 53.768 5.943 1.00 28.70 1116 GLU A C 1
ATOM 8850 O O . GLU A 1 1117 ? 28.974 54.852 5.389 1.00 35.68 1116 GLU A O 1
ATOM 8856 N N . SER A 1 1118 ? 30.112 53.023 5.989 1.00 24.55 1117 SER A N 1
ATOM 8857 C CA . SER A 1 1118 ? 31.362 53.510 5.438 1.00 29.42 1117 SER A CA 1
ATOM 8858 C C . SER A 1 1118 ? 31.292 53.534 3.917 1.00 25.19 1117 SER A C 1
ATOM 8859 O O . SER A 1 1118 ? 30.602 52.723 3.304 1.00 25.43 1117 SER A O 1
ATOM 8862 N N . GLU A 1 1119 ? 31.999 54.482 3.328 1.00 25.52 1118 GLU A N 1
ATOM 8863 C CA . GLU A 1 1119 ? 32.265 54.499 1.918 1.00 28.52 1118 GLU A CA 1
ATOM 8864 C C . GLU A 1 1119 ? 33.268 53.428 1.746 1.00 25.41 1118 GLU A C 1
ATOM 8865 O O . GLU A 1 1119 ? 33.912 53.020 2.708 1.00 30.64 1118 GLU A O 1
ATOM 8871 N N . LYS A 1 1120 ? 33.466 53.007 0.509 1.00 28.82 1119 LYS A N 1
ATOM 8872 C CA . LYS A 1 1120 ? 34.395 51.922 0.251 1.00 31.17 1119 LYS A CA 1
ATOM 8873 C C . LYS A 1 1120 ? 35.614 52.333 -0.556 1.00 32.42 1119 LYS A C 1
ATOM 8874 O O . LYS A 1 1120 ? 35.634 53.388 -1.154 1.00 31.94 1119 LYS A O 1
ATOM 8880 N N . ILE A 1 1121 ? 36.648 51.512 -0.511 1.00 31.60 1120 ILE A N 1
ATOM 8881 C CA . ILE A 1 1121 ? 37.799 51.684 -1.352 1.00 29.31 1120 ILE A CA 1
ATOM 8882 C C . ILE A 1 1121 ? 37.833 50.529 -2.351 1.00 28.78 1120 ILE A C 1
ATOM 8883 O O . ILE A 1 1121 ? 37.802 49.370 -1.956 1.00 34.83 1120 ILE A O 1
ATOM 8888 N N . VAL A 1 1122 ? 37.954 50.841 -3.631 1.00 28.68 1121 VAL A N 1
ATOM 8889 C CA . VAL A 1 1122 ? 38.159 49.842 -4.651 1.00 25.05 1121 VAL A CA 1
ATOM 8890 C C . VAL A 1 1122 ? 39.656 49.579 -4.785 1.00 26.13 1121 VAL A C 1
ATOM 8891 O O . VAL A 1 1122 ? 40.420 50.465 -5.167 1.00 29.06 1121 VAL A O 1
ATOM 8895 N N . HIS A 1 1123 ? 40.082 48.369 -4.444 1.00 28.97 1122 HIS A N 1
ATOM 8896 C CA . HIS A 1 1123 ? 41.477 47.947 -4.607 1.00 31.97 1122 HIS A CA 1
ATOM 8897 C C . HIS A 1 1123 ? 41.686 47.202 -5.910 1.00 37.59 1122 HIS A C 1
ATOM 8898 O O . HIS A 1 1123 ? 40.754 46.633 -6.455 1.00 37.27 1122 HIS A O 1
ATOM 8905 N N . LEU A 1 1124 ? 42.920 47.198 -6.405 1.00 38.62 1123 LEU A N 1
ATOM 8906 C CA . LEU A 1 1124 ? 43.242 46.385 -7.563 1.00 43.79 1123 LEU A CA 1
ATOM 8907 C C . LEU A 1 1124 ? 42.219 46.675 -8.610 1.00 44.01 1123 LEU A C 1
ATOM 8908 O O . LEU A 1 1124 ? 41.528 45.789 -9.076 1.00 42.33 1123 LEU A O 1
ATOM 8913 N N . LYS A 1 1125 ? 42.099 47.949 -8.942 1.00 48.43 1124 LYS A N 1
ATOM 8914 C CA . LYS A 1 1125 ? 40.946 48.405 -9.672 1.00 45.73 1124 LYS A CA 1
ATOM 8915 C C . LYS A 1 1125 ? 40.720 47.657 -10.974 1.00 52.04 1124 LYS A C 1
ATOM 8916 O O . LYS A 1 1125 ? 39.599 47.594 -11.434 1.00 64.23 1124 LYS A O 1
ATOM 8918 N N . ASN A 1 1126 ? 41.759 47.111 -11.593 1.00 51.70 1125 ASN A N 1
ATOM 8919 C CA . ASN A 1 1126 ? 41.568 46.565 -12.951 1.00 48.18 1125 ASN A CA 1
ATOM 8920 C C . ASN A 1 1126 ? 41.988 45.137 -13.009 1.00 54.32 1125 ASN A C 1
ATOM 8921 O O . ASN A 1 1126 ? 43.003 44.801 -13.603 1.00 55.19 1125 ASN A O 1
ATOM 8926 N N . LEU A 1 1127 ? 41.184 44.300 -12.389 1.00 55.59 1126 LEU A N 1
ATOM 8927 C CA . LEU A 1 1127 ? 41.378 42.890 -12.424 1.00 59.78 1126 LEU A CA 1
ATOM 8928 C C . LEU A 1 1127 ? 40.070 42.361 -12.958 1.00 62.19 1126 LEU A C 1
ATOM 8929 O O . LEU A 1 1127 ? 39.008 42.936 -12.690 1.00 61.49 1126 LEU A O 1
ATOM 8934 N N . LYS A 1 1128 ? 40.151 41.277 -13.720 1.00 64.75 1127 LYS A N 1
ATOM 8935 C CA . LYS A 1 1128 ? 38.963 40.596 -14.203 1.00 63.81 1127 LYS A CA 1
ATOM 8936 C C . LYS A 1 1128 ? 38.218 39.991 -13.018 1.00 70.40 1127 LYS A C 1
ATOM 8937 O O . LYS A 1 1128 ? 37.075 39.579 -13.149 1.00 71.89 1127 LYS A O 1
ATOM 8939 N N . LYS A 1 1129 ? 38.870 39.947 -11.862 1.00 63.20 1128 LYS A N 1
ATOM 8940 C CA . LYS A 1 1129 ? 38.239 39.451 -10.659 1.00 57.25 1128 LYS A CA 1
ATOM 8941 C C . LYS A 1 1129 ? 37.266 40.418 -9.961 1.00 51.18 1128 LYS A C 1
ATOM 8942 O O . LYS A 1 1129 ? 37.175 41.606 -10.259 1.00 52.87 1128 LYS A O 1
ATOM 8948 N N . LYS A 1 1130 ? 36.511 39.853 -9.032 1.00 50.75 1129 LYS A N 1
ATOM 8949 C CA . LYS A 1 1130 ? 35.432 40.562 -8.348 1.00 56.05 1129 LYS A CA 1
ATOM 8950 C C . LYS A 1 1130 ? 35.970 41.767 -7.578 1.00 52.46 1129 LYS A C 1
ATOM 8951 O O . LYS A 1 1130 ? 37.059 41.689 -7.007 1.00 46.31 1129 LYS A O 1
ATOM 8957 N N . LYS A 1 1131 ? 35.195 42.857 -7.563 1.00 50.84 1130 LYS A N 1
ATOM 8958 C CA . LYS A 1 1131 ? 35.588 44.076 -6.882 1.00 43.78 1130 LYS A CA 1
ATOM 8959 C C . LYS A 1 1131 ? 35.967 43.756 -5.457 1.00 38.21 1130 LYS A C 1
ATOM 8960 O O . LYS A 1 1131 ? 35.197 43.145 -4.743 1.00 46.64 1130 LYS A O 1
ATOM 8966 N N . LEU A 1 1132 ? 37.148 44.188 -5.064 1.00 32.85 1131 LEU A N 1
ATOM 8967 C CA . LEU A 1 1132 ? 37.704 43.892 -3.782 1.00 31.34 1131 LEU A CA 1
ATOM 8968 C C . LEU A 1 1132 ? 37.771 45.228 -3.099 1.00 35.89 1131 LEU A C 1
ATOM 8969 O O . LEU A 1 1132 ? 38.204 46.208 -3.681 1.00 37.25 1131 LEU A O 1
ATOM 8982 N N . THR A 1 1134 ? 37.366 47.514 0.940 1.00 33.32 1133 THR A N 1
ATOM 8983 C CA . THR A 1 1134 ? 37.358 47.584 2.385 1.00 32.37 1133 THR A CA 1
ATOM 8984 C C . THR A 1 1134 ? 36.702 48.876 2.731 1.00 31.62 1133 THR A C 1
ATOM 8985 O O . THR A 1 1134 ? 36.807 49.823 1.990 1.00 35.87 1133 THR A O 1
ATOM 8989 N N . ASP A 1 1135 ? 36.045 48.929 3.876 1.00 31.28 1134 ASP A N 1
ATOM 8990 C CA . ASP A 1 1135 ? 35.352 50.140 4.304 1.00 31.06 1134 ASP A CA 1
ATOM 8991 C C . ASP A 1 1135 ? 36.325 51.209 4.754 1.00 28.37 1134 ASP A C 1
ATOM 8992 O O . ASP A 1 1135 ? 37.351 50.890 5.322 1.00 31.72 1134 ASP A O 1
ATOM 8997 N N . ARG A 1 1136 ? 35.979 52.465 4.507 1.00 22.57 1135 ARG A N 1
ATOM 8998 C CA . ARG A 1 1136 ? 36.789 53.584 4.960 1.00 21.56 1135 ARG A CA 1
ATOM 8999 C C . ARG A 1 1136 ? 36.814 53.865 6.454 1.00 24.91 1135 ARG A C 1
ATOM 9000 O O . ARG A 1 1136 ? 37.859 54.257 6.979 1.00 35.55 1135 ARG A O 1
ATOM 9008 N N . ASN A 1 1137 ? 35.687 53.692 7.128 1.00 21.04 1136 ASN A N 1
ATOM 9009 C CA . ASN A 1 1137 ? 35.595 53.941 8.555 1.00 25.15 1136 ASN A CA 1
ATOM 9010 C C . ASN A 1 1137 ? 34.918 52.771 9.221 1.00 30.49 1136 ASN A C 1
ATOM 9011 O O . ASN A 1 1137 ? 34.140 52.080 8.597 1.00 32.56 1136 ASN A O 1
ATOM 9016 N N . SER A 1 1138 ? 35.216 52.561 10.492 1.00 30.72 1137 SER A N 1
ATOM 9017 C CA . SER A 1 1138 ? 34.672 51.422 11.240 1.00 31.19 1137 SER A CA 1
ATOM 9018 C C . SER A 1 1138 ? 33.221 51.611 11.609 1.00 32.62 1137 SER A C 1
ATOM 9019 O O . SER A 1 1138 ? 32.795 52.711 11.868 1.00 31.49 1137 SER A O 1
ATOM 9022 N N . GLU A 1 1139 ? 32.498 50.506 11.702 1.00 33.95 1138 GLU A N 1
ATOM 9023 C CA . GLU A 1 1139 ? 31.079 50.536 12.004 1.00 29.20 1138 GLU A CA 1
ATOM 9024 C C . GLU A 1 1139 ? 30.842 51.206 13.342 1.00 31.76 1138 GLU A C 1
ATOM 9025 O O . GLU A 1 1139 ? 29.806 51.803 13.548 1.00 36.74 1138 GLU A O 1
ATOM 9031 N N . GLU A 1 1140 ? 31.800 51.106 14.243 1.00 33.43 1139 GLU A N 1
ATOM 9032 C CA . GLU A 1 1140 ? 31.682 51.749 15.539 1.00 33.93 1139 GLU A CA 1
ATOM 9033 C C . GLU A 1 1140 ? 31.644 53.242 15.392 1.00 34.30 1139 GLU A C 1
ATOM 9034 O O . GLU A 1 1140 ? 30.958 53.914 16.129 1.00 36.29 1139 GLU A O 1
ATOM 9040 N N . LEU A 1 1141 ? 32.423 53.758 14.455 1.00 30.91 1140 LEU A N 1
ATOM 9041 C CA . LEU A 1 1141 ? 32.414 55.174 14.129 1.00 24.28 1140 LEU A CA 1
ATOM 9042 C C . LEU A 1 1141 ? 31.156 55.579 13.392 1.00 25.15 1140 LEU A C 1
ATOM 9043 O O . LEU A 1 1141 ? 30.576 56.610 13.696 1.00 28.71 1140 LEU A O 1
ATOM 9048 N N . CYS A 1 1142 ? 30.715 54.786 12.436 1.00 23.56 1141 CYS A N 1
ATOM 9049 C CA . CYS A 1 1142 ? 29.518 55.115 11.710 1.00 23.69 1141 CYS A CA 1
ATOM 9050 C C . CYS A 1 1142 ? 28.398 55.131 12.676 1.00 28.90 1141 CYS A C 1
ATOM 9051 O O . CYS A 1 1142 ? 27.526 55.953 12.576 1.00 29.98 1141 CYS A O 1
ATOM 9054 N N . LYS A 1 1143 ? 28.415 54.223 13.636 1.00 29.29 1142 LYS A N 1
ATOM 9055 C CA . LYS A 1 1143 ? 27.381 54.267 14.632 1.00 31.01 1142 LYS A CA 1
ATOM 9056 C C . LYS A 1 1143 ? 27.436 55.559 15.458 1.00 32.58 1142 LYS A C 1
ATOM 9057 O O . LYS A 1 1143 ? 26.420 56.034 15.920 1.00 32.40 1142 LYS A O 1
ATOM 9063 N N . LEU A 1 1144 ? 28.624 56.131 15.601 1.00 32.25 1143 LEU A N 1
ATOM 9064 C CA . LEU A 1 1144 ? 28.818 57.375 16.350 1.00 28.72 1143 LEU A CA 1
ATOM 9065 C C . LEU A 1 1144 ? 28.513 58.610 15.544 1.00 24.41 1143 LEU A C 1
ATOM 9066 O O . LEU A 1 1144 ? 28.131 59.598 16.094 1.00 27.66 1143 LEU A O 1
ATOM 9071 N N . VAL A 1 1145 ? 28.685 58.583 14.240 1.00 24.38 1144 VAL A N 1
ATOM 9072 C CA . VAL A 1 1145 ? 28.216 59.711 13.463 1.00 28.66 1144 VAL A CA 1
ATOM 9073 C C . VAL A 1 1145 ? 26.688 59.704 13.434 1.00 30.60 1144 VAL A C 1
ATOM 9074 O O . VAL A 1 1145 ? 26.082 60.777 13.453 1.00 32.12 1144 VAL A O 1
ATOM 9078 N N . LYS A 1 1146 ? 26.060 58.523 13.406 1.00 31.25 1145 LYS A N 1
ATOM 9079 C CA . LYS A 1 1146 ? 24.593 58.468 13.460 1.00 28.58 1145 LYS A CA 1
ATOM 9080 C C . LYS A 1 1146 ? 24.055 59.177 14.722 1.00 27.27 1145 LYS A C 1
ATOM 9081 O O . LYS A 1 1146 ? 23.242 60.068 14.615 1.00 23.61 1145 LYS A O 1
ATOM 9087 N N . ILE A 1 1147 ? 24.531 58.793 15.897 1.00 29.37 1146 ILE A N 1
ATOM 9088 C CA . ILE A 1 1147 ? 24.010 59.342 17.130 1.00 25.17 1146 ILE A CA 1
ATOM 9089 C C . ILE A 1 1147 ? 24.299 60.829 17.232 1.00 25.77 1146 ILE A C 1
ATOM 9090 O O . ILE A 1 1147 ? 23.517 61.595 17.753 1.00 30.47 1146 ILE A O 1
ATOM 9103 N N . PHE A 1 1149 ? 24.245 63.010 15.037 1.00 26.71 1148 PHE A N 1
ATOM 9104 C CA . PHE A 1 1149 ? 23.183 63.741 14.348 1.00 27.36 1148 PHE A CA 1
ATOM 9105 C C . PHE A 1 1149 ? 21.886 63.838 15.150 1.00 27.95 1148 PHE A C 1
ATOM 9106 O O . PHE A 1 1149 ? 21.282 64.883 15.210 1.00 27.15 1148 PHE A O 1
ATOM 9114 N N . GLU A 1 1150 ? 21.515 62.755 15.809 1.00 27.40 1149 GLU A N 1
ATOM 9115 C CA . GLU A 1 1150 ? 20.306 62.715 16.594 1.00 24.82 1149 GLU A CA 1
ATOM 9116 C C . GLU A 1 1150 ? 20.559 63.108 18.044 1.00 27.39 1149 GLU A C 1
ATOM 9117 O O . GLU A 1 1150 ? 19.638 63.126 18.832 1.00 34.59 1149 GLU A O 1
ATOM 9123 N N . TYR A 1 1151 ? 21.779 63.492 18.392 1.00 26.15 1150 TYR A N 1
ATOM 9124 C CA . TYR A 1 1151 ? 22.097 63.819 19.774 1.00 29.30 1150 TYR A CA 1
ATOM 9125 C C . TYR A 1 1151 ? 21.408 65.127 20.141 1.00 34.92 1150 TYR A C 1
ATOM 9126 O O . TYR A 1 1151 ? 21.726 66.172 19.556 1.00 39.12 1150 TYR A O 1
ATOM 9135 N N . LYS A 1 1152 ? 20.484 65.059 21.104 1.00 35.40 1151 LYS A N 1
ATOM 9136 C CA . LYS A 1 1152 ? 19.883 66.248 21.724 1.00 38.51 1151 LYS A CA 1
ATOM 9137 C C . LYS A 1 1152 ? 20.406 66.335 23.133 1.00 40.71 1151 LYS A C 1
ATOM 9138 O O . LYS A 1 1152 ? 20.923 65.369 23.665 1.00 48.39 1151 LYS A O 1
ATOM 9152 N N . GLU A 1 1154 ? 20.264 66.210 27.074 1.00 54.60 1153 GLU A N 1
ATOM 9153 C CA . GLU A 1 1154 ? 19.518 65.207 27.853 1.00 58.18 1153 GLU A CA 1
ATOM 9154 C C . GLU A 1 1154 ? 18.951 64.044 27.049 1.00 64.01 1153 GLU A C 1
ATOM 9155 O O . GLU A 1 1154 ? 18.297 63.176 27.598 1.00 70.32 1153 GLU A O 1
ATOM 12887 N N . SER F 1 1 ? 66.744 91.707 85.768 1.00 54.80 0 SER B N 1
ATOM 12888 C CA . SER F 1 1 ? 67.595 91.048 84.728 1.00 50.17 0 SER B CA 1
ATOM 12889 C C . SER F 1 1 ? 68.777 90.293 85.328 1.00 54.75 0 SER B C 1
ATOM 12890 O O . SER F 1 1 ? 69.924 90.660 85.086 1.00 64.19 0 SER B O 1
ATOM 12901 N N . LYS F 1 3 ? 71.613 87.305 85.848 1.00 45.38 2 LYS B N 1
ATOM 12902 C CA . LYS F 1 3 ? 72.435 86.540 84.959 1.00 50.06 2 LYS B CA 1
ATOM 12903 C C . LYS F 1 3 ? 72.984 85.345 85.708 1.00 47.52 2 LYS B C 1
ATOM 12904 O O . LYS F 1 3 ? 74.121 85.357 86.157 1.00 51.35 2 LYS B O 1
ATOM 12910 N N . VAL F 1 4 ? 72.184 84.310 85.836 1.00 46.93 3 VAL B N 1
ATOM 12911 C CA . VAL F 1 4 ? 72.633 83.190 86.648 1.00 51.07 3 VAL B CA 1
ATOM 12912 C C . VAL F 1 4 ? 73.803 82.492 85.955 1.00 53.06 3 VAL B C 1
ATOM 12913 O O . VAL F 1 4 ? 74.723 82.020 86.601 1.00 52.69 3 VAL B O 1
ATOM 12917 N N . THR F 1 5 ? 73.783 82.474 84.638 1.00 53.73 4 THR B N 1
ATOM 12918 C CA . THR F 1 5 ? 74.804 81.761 83.914 1.00 51.27 4 THR B CA 1
ATOM 12919 C C . THR F 1 5 ? 75.549 82.642 82.971 1.00 47.05 4 THR B C 1
ATOM 12920 O O . THR F 1 5 ? 75.091 83.715 82.638 1.00 49.08 4 THR B O 1
ATOM 12924 N N . LYS F 1 6 ? 76.723 82.176 82.581 1.00 49.06 5 LYS B N 1
ATOM 12925 C CA . LYS F 1 6 ? 77.571 82.866 81.635 1.00 54.51 5 LYS B CA 1
ATOM 12926 C C . LYS F 1 6 ? 78.364 83.923 82.365 1.00 55.32 5 LYS B C 1
ATOM 12927 O O . LYS F 1 6 ? 79.126 84.648 81.751 1.00 59.64 5 LYS B O 1
ATOM 12933 N N . VAL F 1 7 ? 78.194 84.020 83.677 1.00 53.87 6 VAL B N 1
ATOM 12934 C CA . VAL F 1 7 ? 78.960 84.984 84.441 1.00 48.04 6 VAL B CA 1
ATOM 12935 C C . VAL F 1 7 ? 80.174 84.335 85.068 1.00 54.31 6 VAL B C 1
ATOM 12936 O O . VAL F 1 7 ? 81.296 84.795 84.907 1.00 59.86 6 VAL B O 1
ATOM 12940 N N . GLY F 1 8 ? 79.940 83.229 85.745 1.00 47.27 7 GLY B N 1
ATOM 12941 C CA . GLY F 1 8 ? 80.998 82.440 86.327 1.00 44.48 7 GLY B CA 1
ATOM 12942 C C . GLY F 1 8 ? 81.285 81.450 85.243 1.00 48.01 7 GLY B C 1
ATOM 12943 O O . GLY F 1 8 ? 81.001 81.719 84.099 1.00 59.93 7 GLY B O 1
ATOM 12944 N N . GLY F 1 9 ? 81.843 80.311 85.587 1.00 47.38 8 GLY B N 1
ATOM 12945 C CA . GLY F 1 9 ? 81.988 79.255 84.614 1.00 49.62 8 GLY B CA 1
ATOM 12946 C C . GLY F 1 9 ? 80.626 78.763 84.182 1.00 47.44 8 GLY B C 1
ATOM 12947 O O . GLY F 1 9 ? 80.483 78.074 83.189 1.00 47.24 8 GLY B O 1
ATOM 12948 N N . ILE F 1 10 ? 79.623 79.108 84.967 1.00 47.50 9 ILE B N 1
ATOM 12949 C CA . ILE F 1 10 ? 78.322 78.459 84.963 1.00 50.45 9 ILE B CA 1
ATOM 12950 C C . ILE F 1 10 ? 77.498 78.498 83.684 1.00 48.67 9 ILE B C 1
ATOM 12951 O O . ILE F 1 10 ? 77.416 79.506 82.995 1.00 50.85 9 ILE B O 1
ATOM 12956 N N . SER F 1 11 ? 76.871 77.363 83.408 1.00 45.49 10 SER B N 1
ATOM 12957 C CA . SER F 1 11 ? 75.958 77.184 82.299 1.00 44.63 10 SER B CA 1
ATOM 12958 C C . SER F 1 11 ? 74.993 76.127 82.754 1.00 40.89 10 SER B C 1
ATOM 12959 O O . SER F 1 11 ? 75.286 75.411 83.677 1.00 42.13 10 SER B O 1
ATOM 12962 N N . HIS F 1 12 ? 73.846 76.014 82.113 1.00 38.47 11 HIS B N 1
ATOM 12963 C CA . HIS F 1 12 ? 72.926 74.950 82.434 1.00 34.85 11 HIS B CA 1
ATOM 12964 C C . HIS F 1 12 ? 73.044 73.894 81.352 1.00 38.31 11 HIS B C 1
ATOM 12965 O O . HIS F 1 12 ? 72.863 74.179 80.189 1.00 38.98 11 HIS B O 1
ATOM 12972 N N . LYS F 1 13 ? 73.347 72.669 81.753 1.00 35.09 12 LYS B N 1
ATOM 12973 C CA . LYS F 1 13 ? 73.410 71.545 80.845 1.00 33.86 12 LYS B CA 1
ATOM 12974 C C . LYS F 1 13 ? 72.465 70.505 81.379 1.00 32.89 12 LYS B C 1
ATOM 12975 O O . LYS F 1 13 ? 72.446 70.266 82.564 1.00 31.01 12 LYS B O 1
ATOM 12977 N N . LYS F 1 14 ? 71.657 69.900 80.519 1.00 36.38 13 LYS B N 1
ATOM 12978 C CA . LYS F 1 14 ? 70.632 68.989 81.011 1.00 41.19 13 LYS B CA 1
ATOM 12979 C C . LYS F 1 14 ? 70.955 67.497 80.828 1.00 45.15 13 LYS B C 1
ATOM 12980 O O . LYS F 1 14 ? 71.461 67.044 79.790 1.00 47.08 13 LYS B O 1
ATOM 12986 N N . TYR F 1 15 ? 70.606 66.757 81.869 1.00 45.48 14 TYR B N 1
ATOM 12987 C CA . TYR F 1 15 ? 71.074 65.407 82.127 1.00 42.03 14 TYR B CA 1
ATOM 12988 C C . TYR F 1 15 ? 69.861 64.584 82.433 1.00 46.07 14 TYR B C 1
ATOM 12989 O O . TYR F 1 15 ? 68.793 65.122 82.625 1.00 49.78 14 TYR B O 1
ATOM 12998 N N . THR F 1 16 ? 70.018 63.280 82.516 1.00 45.80 15 THR B N 1
ATOM 12999 C CA . THR F 1 16 ? 68.875 62.398 82.595 1.00 46.57 15 THR B CA 1
ATOM 13000 C C . THR F 1 16 ? 67.980 62.584 83.806 1.00 48.55 15 THR B C 1
ATOM 13001 O O . THR F 1 16 ? 66.775 62.641 83.683 1.00 56.68 15 THR B O 1
ATOM 13005 N N . SER F 1 17 ? 68.575 62.680 84.980 1.00 51.51 16 SER B N 1
ATOM 13006 C CA . SER F 1 17 ? 67.809 62.814 86.231 1.00 52.26 16 SER B CA 1
ATOM 13007 C C . SER F 1 17 ? 67.130 64.154 86.393 1.00 46.21 16 SER B C 1
ATOM 13008 O O . SER F 1 17 ? 66.010 64.224 86.839 1.00 49.51 16 SER B O 1
ATOM 13011 N N . GLU F 1 18 ? 67.834 65.205 86.026 1.00 48.68 17 GLU B N 1
ATOM 13012 C CA . GLU F 1 18 ? 67.410 66.560 86.276 1.00 53.83 17 GLU B CA 1
ATOM 13013 C C . GLU F 1 18 ? 68.241 67.462 85.376 1.00 49.68 17 GLU B C 1
ATOM 13014 O O . GLU F 1 18 ? 69.170 67.013 84.738 1.00 48.87 17 GLU B O 1
ATOM 13020 N N . GLY F 1 19 ? 67.921 68.738 85.340 1.00 41.70 18 GLY B N 1
ATOM 13021 C CA . GLY F 1 19 ? 68.743 69.701 84.625 1.00 40.99 18 GLY B CA 1
ATOM 13022 C C . GLY F 1 19 ? 69.455 70.531 85.657 1.00 36.93 18 GLY B C 1
ATOM 13023 O O . GLY F 1 19 ? 68.832 70.984 86.609 1.00 41.41 18 GLY B O 1
ATOM 13024 N N . ARG F 1 20 ? 70.746 70.730 85.514 1.00 36.68 19 ARG B N 1
ATOM 13025 C CA . ARG F 1 20 ? 71.494 71.436 86.545 1.00 37.13 19 ARG B CA 1
ATOM 13026 C C . ARG F 1 20 ? 72.493 72.401 85.981 1.00 33.18 19 ARG B C 1
ATOM 13027 O O . ARG F 1 20 ? 72.963 72.231 84.880 1.00 36.67 19 ARG B O 1
ATOM 13035 N N . LEU F 1 21 ? 72.812 73.427 86.760 1.00 33.88 20 LEU B N 1
ATOM 13036 C CA . LEU F 1 21 ? 73.905 74.313 86.449 1.00 38.65 20 LEU B CA 1
ATOM 13037 C C . LEU F 1 21 ? 75.208 73.628 86.776 1.00 36.38 20 LEU B C 1
ATOM 13038 O O . LEU F 1 21 ? 75.336 73.051 87.833 1.00 48.20 20 LEU B O 1
ATOM 13043 N N . VAL F 1 22 ? 76.154 73.734 85.855 1.00 34.24 21 VAL B N 1
ATOM 13044 C CA . VAL F 1 22 ? 77.419 73.030 85.884 1.00 39.30 21 VAL B CA 1
ATOM 13045 C C . VAL F 1 22 ? 78.495 74.034 85.544 1.00 41.63 21 VAL B C 1
ATOM 13046 O O . VAL F 1 22 ? 78.197 75.065 85.014 1.00 40.91 21 VAL B O 1
ATOM 13050 N N . LYS F 1 23 ? 79.737 73.763 85.897 1.00 44.79 22 LYS B N 1
ATOM 13051 C CA . LYS F 1 23 ? 80.830 74.600 85.478 1.00 45.78 22 LYS B CA 1
ATOM 13052 C C . LYS F 1 23 ? 81.925 73.727 84.961 1.00 53.55 22 LYS B C 1
ATOM 13053 O O . LYS F 1 23 ? 82.076 72.620 85.439 1.00 61.52 22 LYS B O 1
ATOM 13055 N N . SER F 1 24 ? 82.706 74.227 84.005 1.00 60.80 23 SER B N 1
ATOM 13056 C CA . SER F 1 24 ? 84.011 73.624 83.653 1.00 64.61 23 SER B CA 1
ATOM 13057 C C . SER F 1 24 ? 83.980 72.182 83.137 1.00 62.35 23 SER B C 1
ATOM 13058 O O . SER F 1 24 ? 84.910 71.423 83.362 1.00 60.52 23 SER B O 1
ATOM 13061 N N . GLU F 1 25 ? 82.896 71.777 82.495 1.00 64.02 24 GLU B N 1
ATOM 13062 C CA . GLU F 1 25 ? 82.856 70.481 81.832 1.00 72.92 24 GLU B CA 1
ATOM 13063 C C . GLU F 1 25 ? 82.697 69.345 82.855 1.00 69.73 24 GLU B C 1
ATOM 13064 O O . GLU F 1 25 ? 82.621 68.180 82.490 1.00 68.22 24 GLU B O 1
ATOM 13070 N N . SER F 1 26 ? 82.643 69.696 84.129 1.00 72.21 25 SER B N 1
ATOM 13071 C CA . SER F 1 26 ? 82.542 68.718 85.186 1.00 67.71 25 SER B CA 1
ATOM 13072 C C . SER F 1 26 ? 81.088 68.675 85.551 1.00 65.08 25 SER B C 1
ATOM 13073 O O . SER F 1 26 ? 80.500 69.699 85.795 1.00 65.65 25 SER B O 1
ATOM 13076 N N . GLU F 1 27 ? 80.511 67.500 85.650 1.00 60.99 26 GLU B N 1
ATOM 13077 C CA . GLU F 1 27 ? 79.061 67.450 85.728 1.00 56.10 26 GLU B CA 1
ATOM 13078 C C . GLU F 1 27 ? 78.585 67.819 87.107 1.00 52.10 26 GLU B C 1
ATOM 13079 O O . GLU F 1 27 ? 77.407 67.922 87.345 1.00 52.56 26 GLU B O 1
ATOM 13085 N N . GLU F 1 28 ? 79.497 68.060 88.029 1.00 57.64 27 GLU B N 1
ATOM 13086 C CA . GLU F 1 28 ? 79.063 68.244 89.395 1.00 60.20 27 GLU B CA 1
ATOM 13087 C C . GLU F 1 28 ? 77.983 69.308 89.485 1.00 52.24 27 GLU B C 1
ATOM 13088 O O . GLU F 1 28 ? 78.109 70.365 88.881 1.00 53.86 27 GLU B O 1
ATOM 13094 N N . ASN F 1 29 ? 76.937 69.040 90.259 1.00 42.91 28 ASN B N 1
ATOM 13095 C CA . ASN F 1 29 ? 75.822 69.959 90.336 1.00 38.25 28 ASN B CA 1
ATOM 13096 C C . ASN F 1 29 ? 76.152 71.147 91.211 1.00 43.82 28 ASN B C 1
ATOM 13097 O O . ASN F 1 29 ? 76.464 71.008 92.381 1.00 46.14 28 ASN B O 1
ATOM 13102 N N . ARG F 1 30 ? 76.094 72.319 90.594 1.00 45.35 29 ARG B N 1
ATOM 13103 C CA . ARG F 1 30 ? 76.345 73.591 91.254 1.00 44.98 29 ARG B CA 1
ATOM 13104 C C . ARG F 1 30 ? 75.145 74.525 91.377 1.00 44.76 29 ARG B C 1
ATOM 13105 O O . ARG F 1 30 ? 75.323 75.686 91.662 1.00 52.61 29 ARG B O 1
ATOM 13113 N N . THR F 1 31 ? 73.932 74.060 91.137 1.00 41.62 30 THR B N 1
ATOM 13114 C CA . THR F 1 31 ? 72.791 74.967 91.178 1.00 47.87 30 THR B CA 1
ATOM 13115 C C . THR F 1 31 ? 72.640 75.752 92.468 1.00 47.75 30 THR B C 1
ATOM 13116 O O . THR F 1 31 ? 72.527 76.976 92.462 1.00 47.82 30 THR B O 1
ATOM 13120 N N . ASP F 1 32 ? 72.668 75.041 93.580 1.00 49.09 31 ASP B N 1
ATOM 13121 C CA . ASP F 1 32 ? 72.496 75.674 94.884 1.00 52.76 31 ASP B CA 1
ATOM 13122 C C . ASP F 1 32 ? 73.642 76.594 95.210 1.00 56.04 31 ASP B C 1
ATOM 13123 O O . ASP F 1 32 ? 73.437 77.634 95.814 1.00 53.39 31 ASP B O 1
ATOM 13128 N N . GLU F 1 33 ? 74.840 76.200 94.802 1.00 58.41 32 GLU B N 1
ATOM 13129 C CA . GLU F 1 33 ? 76.011 77.012 95.030 1.00 59.43 32 GLU B CA 1
ATOM 13130 C C . GLU F 1 33 ? 75.904 78.349 94.321 1.00 58.12 32 GLU B C 1
ATOM 13131 O O . GLU F 1 33 ? 76.210 79.371 94.898 1.00 63.64 32 GLU B O 1
ATOM 13137 N N . ARG F 1 34 ? 75.541 78.336 93.038 1.00 59.36 33 ARG B N 1
ATOM 13138 C CA . ARG F 1 34 ? 75.360 79.570 92.248 1.00 52.73 33 ARG B CA 1
ATOM 13139 C C . ARG F 1 34 ? 74.204 80.460 92.644 1.00 49.45 33 ARG B C 1
ATOM 13140 O O . ARG F 1 34 ? 74.318 81.665 92.626 1.00 47.37 33 ARG B O 1
ATOM 13148 N N . LEU F 1 35 ? 73.069 79.862 92.954 1.00 48.07 34 LEU B N 1
ATOM 13149 C CA . LEU F 1 35 ? 71.895 80.641 93.302 1.00 42.77 34 LEU B CA 1
ATOM 13150 C C . LEU F 1 35 ? 72.092 81.347 94.627 1.00 50.19 34 LEU B C 1
ATOM 13151 O O . LEU F 1 35 ? 71.654 82.486 94.806 1.00 50.14 34 LEU B O 1
ATOM 13156 N N . SER F 1 36 ? 72.794 80.689 95.538 1.00 55.82 35 SER B N 1
ATOM 13157 C CA . SER F 1 36 ? 73.076 81.277 96.844 1.00 55.76 35 SER B CA 1
ATOM 13158 C C . SER F 1 36 ? 73.899 82.555 96.754 1.00 49.50 35 SER B C 1
ATOM 13159 O O . SER F 1 36 ? 73.735 83.462 97.561 1.00 54.50 35 SER B O 1
ATOM 13162 N N . ALA F 1 37 ? 74.774 82.607 95.763 1.00 44.07 36 ALA B N 1
ATOM 13163 C CA . ALA F 1 37 ? 75.584 83.792 95.540 1.00 50.32 36 ALA B CA 1
ATOM 13164 C C . ALA F 1 37 ? 74.736 85.036 95.250 1.00 49.01 36 ALA B C 1
ATOM 13165 O O . ALA F 1 37 ? 75.094 86.136 95.636 1.00 43.35 36 ALA B O 1
ATOM 13167 N N . LEU F 1 38 ? 73.611 84.826 94.562 1.00 48.46 37 LEU B N 1
ATOM 13168 C CA . LEU F 1 38 ? 72.837 85.896 93.937 1.00 41.90 37 LEU B CA 1
ATOM 13169 C C . LEU F 1 38 ? 71.780 86.483 94.849 1.00 47.05 37 LEU B C 1
ATOM 13170 O O . LEU F 1 38 ? 70.964 87.288 94.407 1.00 47.79 37 LEU B O 1
ATOM 13175 N N . LEU F 1 39 ? 71.853 86.126 96.133 1.00 47.92 38 LEU B N 1
ATOM 13176 C CA . LEU F 1 39 ? 71.003 86.737 97.143 1.00 45.64 38 LEU B CA 1
ATOM 13177 C C . LEU F 1 39 ? 71.547 88.076 97.659 1.00 47.89 38 LEU B C 1
ATOM 13178 O O . LEU F 1 39 ? 70.956 88.684 98.520 1.00 49.76 38 LEU B O 1
ATOM 13183 N N . ASN F 1 40 ? 72.671 88.520 97.104 1.00 49.59 39 ASN B N 1
ATOM 13184 C CA . ASN F 1 40 ? 73.117 89.883 97.291 1.00 55.94 39 ASN B CA 1
ATOM 13185 C C . ASN F 1 40 ? 71.950 90.764 96.898 1.00 59.29 39 ASN B C 1
ATOM 13186 O O . ASN F 1 40 ? 71.211 90.441 96.004 1.00 58.07 39 ASN B O 1
ATOM 13196 N N . ARG F 1 42 ? 72.320 94.407 95.742 1.00 80.21 41 ARG B N 1
ATOM 13197 C CA . ARG F 1 42 ? 73.297 95.475 95.609 1.00 87.60 41 ARG B CA 1
ATOM 13198 C C . ARG F 1 42 ? 72.585 96.747 96.018 1.00 93.39 41 ARG B C 1
ATOM 13199 O O . ARG F 1 42 ? 71.424 96.952 95.681 1.00 95.64 41 ARG B O 1
ATOM 13207 N N . LEU F 1 43 ? 73.271 97.591 96.770 1.00 96.94 42 LEU B N 1
ATOM 13208 C CA . LEU F 1 43 ? 72.708 98.869 97.147 1.00 99.38 42 LEU B CA 1
ATOM 13209 C C . LEU F 1 43 ? 72.710 99.803 95.941 1.00 101.00 42 LEU B C 1
ATOM 13210 O O . LEU F 1 43 ? 72.098 100.857 95.963 1.00 103.95 42 LEU B O 1
ATOM 13215 N N . ASP F 1 44 ? 73.443 99.439 94.930 1.00 98.15 43 ASP B N 1
ATOM 13216 C CA . ASP F 1 44 ? 73.373 100.247 93.782 1.00 98.53 43 ASP B CA 1
ATOM 13217 C C . ASP F 1 44 ? 71.940 100.424 93.340 1.00 97.36 43 ASP B C 1
ATOM 13218 O O . ASP F 1 44 ? 71.457 101.512 93.135 1.00 104.60 43 ASP B O 1
ATOM 13231 N N . TYR F 1 46 ? 69.500 100.821 94.650 1.00 87.48 45 TYR B N 1
ATOM 13232 C CA . TYR F 1 46 ? 68.714 101.732 95.468 1.00 88.96 45 TYR B CA 1
ATOM 13233 C C . TYR F 1 46 ? 68.651 103.194 95.065 1.00 96.74 45 TYR B C 1
ATOM 13234 O O . TYR F 1 46 ? 67.611 103.823 95.239 1.00 101.34 45 TYR B O 1
ATOM 13243 N N . ILE F 1 47 ? 69.702 103.729 94.461 1.00 94.46 46 ILE B N 1
ATOM 13244 C CA . ILE F 1 47 ? 69.617 105.060 93.900 1.00 90.88 46 ILE B CA 1
ATOM 13245 C C . ILE F 1 47 ? 69.833 104.988 92.405 1.00 91.18 46 ILE B C 1
ATOM 13246 O O . ILE F 1 47 ? 70.802 104.411 91.962 1.00 86.12 46 ILE B O 1
ATOM 13251 N N . LYS F 1 48 ? 68.922 105.559 91.635 1.00 97.16 47 LYS B N 1
ATOM 13252 C CA . LYS F 1 48 ? 69.027 105.602 90.190 1.00 101.82 47 LYS B CA 1
ATOM 13253 C C . LYS F 1 48 ? 68.983 107.049 89.749 1.00 101.26 47 LYS B C 1
ATOM 13254 O O . LYS F 1 48 ? 68.164 107.820 90.237 1.00 96.00 47 LYS B O 1
ATOM 13260 N N . ASN F 1 49 ? 69.899 107.433 88.872 1.00 106.69 48 ASN B N 1
ATOM 13261 C CA . ASN F 1 49 ? 69.842 108.724 88.246 1.00 116.99 48 ASN B CA 1
ATOM 13262 C C . ASN F 1 49 ? 69.851 108.544 86.751 1.00 127.80 48 ASN B C 1
ATOM 13263 O O . ASN F 1 49 ? 70.870 108.869 86.089 1.00 129.87 48 ASN B O 1
ATOM 13265 N N . PRO F 1 50 ? 68.728 107.999 86.189 1.00 133.38 49 PRO B N 1
ATOM 13266 C CA . PRO F 1 50 ? 68.803 107.817 84.720 1.00 140.13 49 PRO B CA 1
ATOM 13267 C C . PRO F 1 50 ? 68.767 109.095 83.866 1.00 141.73 49 PRO B C 1
ATOM 13268 O O . PRO F 1 50 ? 69.522 109.220 82.916 1.00 141.09 49 PRO B O 1
ATOM 13272 N N . SER F 1 51 ? 67.892 110.033 84.226 1.00 141.36 50 SER B N 1
ATOM 13273 C CA . SER F 1 51 ? 67.295 110.965 83.265 1.00 140.75 50 SER B CA 1
ATOM 13274 C C . SER F 1 51 ? 67.979 112.334 83.099 1.00 144.80 50 SER B C 1
ATOM 13275 O O . SER F 1 51 ? 69.042 112.590 83.666 1.00 147.73 50 SER B O 1
ATOM 13278 N N . SER F 1 52 ? 67.353 113.174 82.273 1.00 145.44 51 SER B N 1
ATOM 13279 C CA . SER F 1 52 ? 67.705 114.579 82.076 1.00 147.20 51 SER B CA 1
ATOM 13280 C C . SER F 1 52 ? 67.092 115.464 83.152 1.00 148.48 51 SER B C 1
ATOM 13281 O O . SER F 1 52 ? 67.255 116.686 83.100 1.00 141.75 51 SER B O 1
ATOM 13284 N N . THR F 1 53 ? 66.396 114.842 84.108 1.00 150.56 52 THR B N 1
ATOM 13285 C CA . THR F 1 53 ? 65.869 115.487 85.307 1.00 148.43 52 THR B CA 1
ATOM 13286 C C . THR F 1 53 ? 66.906 116.112 86.255 1.00 152.79 52 THR B C 1
ATOM 13287 O O . THR F 1 53 ? 66.642 117.170 86.833 1.00 157.24 52 THR B O 1
ATOM 13291 N N . GLU F 1 54 ? 68.060 115.462 86.405 1.00 148.98 53 GLU B N 1
ATOM 13292 C CA . GLU F 1 54 ? 69.162 115.939 87.256 1.00 144.72 53 GLU B CA 1
ATOM 13293 C C . GLU F 1 54 ? 70.125 116.963 86.606 1.00 149.62 53 GLU B C 1
ATOM 13294 O O . GLU F 1 54 ? 70.146 117.177 85.388 1.00 149.03 53 GLU B O 1
ATOM 13300 N N . THR F 1 55 ? 70.909 117.609 87.459 1.00 152.84 54 THR B N 1
ATOM 13301 C CA . THR F 1 55 ? 71.916 118.589 87.042 1.00 151.14 54 THR B CA 1
ATOM 13302 C C . THR F 1 55 ? 73.303 117.974 87.188 1.00 150.15 54 THR B C 1
ATOM 13303 O O . THR F 1 55 ? 73.452 116.795 87.453 1.00 155.43 54 THR B O 1
ATOM 13307 N N . LYS F 1 56 ? 74.317 118.759 87.154 1.00 143.24 55 LYS B N 1
ATOM 13308 C CA . LYS F 1 56 ? 75.673 118.277 86.941 1.00 144.43 55 LYS B CA 1
ATOM 13309 C C . LYS F 1 56 ? 76.152 118.212 88.381 1.00 144.45 55 LYS B C 1
ATOM 13310 O O . LYS F 1 56 ? 76.855 117.284 88.757 1.00 141.44 55 LYS B O 1
ATOM 13312 N N . GLU F 1 57 ? 75.757 119.213 89.168 1.00 152.26 56 GLU B N 1
ATOM 13313 C CA . GLU F 1 57 ? 75.976 119.217 90.617 1.00 151.06 56 GLU B CA 1
ATOM 13314 C C . GLU F 1 57 ? 75.214 118.077 91.279 1.00 145.73 56 GLU B C 1
ATOM 13315 O O . GLU F 1 57 ? 75.710 117.433 92.189 1.00 141.43 56 GLU B O 1
ATOM 13317 N N . ASN F 1 58 ? 74.001 117.849 90.813 1.00 148.38 57 ASN B N 1
ATOM 13318 C CA . ASN F 1 58 ? 73.204 116.715 91.241 1.00 146.83 57 ASN B CA 1
ATOM 13319 C C . ASN F 1 58 ? 73.692 115.413 90.596 1.00 145.74 57 ASN B C 1
ATOM 13320 O O . ASN F 1 58 ? 73.878 114.425 91.274 1.00 144.37 57 ASN B O 1
ATOM 13325 N N . GLN F 1 59 ? 73.960 115.458 89.292 1.00 147.84 58 GLN B N 1
ATOM 13326 C CA . GLN F 1 59 ? 74.274 114.256 88.503 1.00 143.99 58 GLN B CA 1
ATOM 13327 C C . GLN F 1 59 ? 75.675 113.720 88.750 1.00 140.96 58 GLN B C 1
ATOM 13328 O O . GLN F 1 59 ? 75.875 112.509 88.770 1.00 140.10 58 GLN B O 1
ATOM 13330 N N . LYS F 1 60 ? 76.628 114.624 88.941 1.00 141.99 59 LYS B N 1
ATOM 13331 C CA . LYS F 1 60 ? 77.964 114.231 89.332 1.00 136.81 59 LYS B CA 1
ATOM 13332 C C . LYS F 1 60 ? 77.909 113.617 90.716 1.00 136.45 59 LYS B C 1
ATOM 13333 O O . LYS F 1 60 ? 78.595 112.641 91.002 1.00 135.97 59 LYS B O 1
ATOM 13339 N N . ARG F 1 61 ? 77.068 114.192 91.576 1.00 140.15 60 ARG B N 1
ATOM 13340 C CA . ARG F 1 61 ? 76.889 113.708 92.948 1.00 139.95 60 ARG B CA 1
ATOM 13341 C C . ARG F 1 61 ? 76.255 112.310 92.979 1.00 139.84 60 ARG B C 1
ATOM 13342 O O . ARG F 1 61 ? 76.778 111.416 93.638 1.00 137.43 60 ARG B O 1
ATOM 13350 N N . ILE F 1 62 ? 75.178 112.134 92.225 1.00 142.61 61 ILE B N 1
ATOM 13351 C CA . ILE F 1 62 ? 74.539 110.832 92.071 1.00 141.35 61 ILE B CA 1
ATOM 13352 C C . ILE F 1 62 ? 75.469 109.838 91.398 1.00 136.53 61 ILE B C 1
ATOM 13353 O O . ILE F 1 62 ? 75.476 108.663 91.727 1.00 134.17 61 ILE B O 1
ATOM 13358 N N . GLY F 1 63 ? 76.235 110.311 90.427 1.00 139.98 62 GLY B N 1
ATOM 13359 C CA . GLY F 1 63 ? 77.107 109.431 89.677 1.00 136.06 62 GLY B CA 1
ATOM 13360 C C . GLY F 1 63 ? 78.157 108.784 90.550 1.00 135.02 62 GLY B C 1
ATOM 13361 O O . GLY F 1 63 ? 78.439 107.598 90.413 1.00 132.80 62 GLY B O 1
ATOM 13362 N N . LYS F 1 64 ? 78.741 109.562 91.451 1.00 135.99 63 LYS B N 1
ATOM 13363 C CA . LYS F 1 64 ? 79.728 109.030 92.377 1.00 132.63 63 LYS B CA 1
ATOM 13364 C C . LYS F 1 64 ? 79.118 108.009 93.325 1.00 130.58 63 LYS B C 1
ATOM 13365 O O . LYS F 1 64 ? 79.696 106.962 93.608 1.00 126.35 63 LYS B O 1
ATOM 13371 N N . LEU F 1 65 ? 77.921 108.321 93.789 1.00 129.07 64 LEU B N 1
ATOM 13372 C CA . LEU F 1 65 ? 77.294 107.601 94.877 1.00 126.41 64 LEU B CA 1
ATOM 13373 C C . LEU F 1 65 ? 77.066 106.144 94.537 1.00 125.76 64 LEU B C 1
ATOM 13374 O O . LEU F 1 65 ? 77.181 105.272 95.395 1.00 124.35 64 LEU B O 1
ATOM 13379 N N . LYS F 1 66 ? 76.712 105.875 93.293 1.00 128.15 65 LYS B N 1
ATOM 13380 C CA . LYS F 1 66 ? 76.461 104.506 92.905 1.00 126.53 65 LYS B CA 1
ATOM 13381 C C . LYS F 1 66 ? 77.681 103.621 92.721 1.00 128.23 65 LYS B C 1
ATOM 13382 O O . LYS F 1 66 ? 77.575 102.394 92.709 1.00 135.78 65 LYS B O 1
ATOM 13384 N N . LYS F 1 67 ? 78.854 104.233 92.639 1.00 126.27 66 LYS B N 1
ATOM 13385 C CA . LYS F 1 67 ? 80.061 103.432 92.627 1.00 123.58 66 LYS B CA 1
ATOM 13386 C C . LYS F 1 67 ? 80.345 103.044 94.053 1.00 124.81 66 LYS B C 1
ATOM 13387 O O . LYS F 1 67 ? 80.611 101.883 94.345 1.00 123.34 66 LYS B O 1
ATOM 13393 N N . PHE F 1 68 ? 80.219 104.009 94.954 1.00 123.96 67 PHE B N 1
ATOM 13394 C CA . PHE F 1 68 ? 80.321 103.725 96.371 1.00 118.50 67 PHE B CA 1
ATOM 13395 C C . PHE F 1 68 ? 79.177 102.796 96.677 1.00 116.31 67 PHE B C 1
ATOM 13396 O O . PHE F 1 68 ? 79.299 101.856 97.453 1.00 109.40 67 PHE B O 1
ATOM 13398 N N . PHE F 1 69 ? 78.049 103.085 96.052 1.00 121.13 68 PHE B N 1
ATOM 13399 C CA . PHE F 1 69 ? 76.860 102.280 96.199 1.00 121.01 68 PHE B CA 1
ATOM 13400 C C . PHE F 1 69 ? 77.094 100.877 95.671 1.00 107.29 68 PHE B C 1
ATOM 13401 O O . PHE F 1 69 ? 76.633 99.903 96.239 1.00 96.69 68 PHE B O 1
ATOM 13403 N N . SER F 1 70 ? 77.815 100.779 94.572 1.00 105.55 69 SER B N 1
ATOM 13404 C CA . SER F 1 70 ? 77.937 99.516 93.875 1.00 102.41 69 SER B CA 1
ATOM 13405 C C . SER F 1 70 ? 78.582 98.422 94.708 1.00 102.19 69 SER B C 1
ATOM 13406 O O . SER F 1 70 ? 78.196 97.266 94.616 1.00 99.28 69 SER B O 1
ATOM 13409 N N . ASN F 1 71 ? 79.595 98.782 95.480 1.00 98.69 70 ASN B N 1
ATOM 13410 C CA . ASN F 1 71 ? 80.367 97.818 96.254 1.00 88.14 70 ASN B CA 1
ATOM 13411 C C . ASN F 1 71 ? 79.658 97.032 97.356 1.00 81.68 70 ASN B C 1
ATOM 13412 O O . ASN F 1 71 ? 79.987 95.879 97.586 1.00 83.41 70 ASN B O 1
ATOM 13417 N N . LYS F 1 72 ? 78.746 97.665 98.079 1.00 76.89 71 LYS B N 1
ATOM 13418 C CA . LYS F 1 72 ? 78.057 97.021 99.199 1.00 74.99 71 LYS B CA 1
ATOM 13419 C C . LYS F 1 72 ? 77.034 95.966 98.786 1.00 69.92 71 LYS B C 1
ATOM 13420 O O . LYS F 1 72 ? 76.515 96.011 97.694 1.00 79.17 71 LYS B O 1
ATOM 13430 N N . VAL F 1 74 ? 73.760 93.194 100.606 1.00 58.59 73 VAL B N 1
ATOM 13431 C CA . VAL F 1 74 ? 72.998 92.764 101.784 1.00 48.73 73 VAL B CA 1
ATOM 13432 C C . VAL F 1 74 ? 72.463 91.374 101.574 1.00 47.71 73 VAL B C 1
ATOM 13433 O O . VAL F 1 74 ? 72.034 91.037 100.503 1.00 51.84 73 VAL B O 1
ATOM 13437 N N . TYR F 1 75 ? 72.523 90.563 102.611 1.00 52.39 74 TYR B N 1
ATOM 13438 C CA . TYR F 1 75 ? 72.116 89.174 102.515 1.00 60.17 74 TYR B CA 1
ATOM 13439 C C . TYR F 1 75 ? 71.616 88.738 103.867 1.00 62.31 74 TYR B C 1
ATOM 13440 O O . TYR F 1 75 ? 71.772 89.473 104.827 1.00 57.58 74 TYR B O 1
ATOM 13449 N N . LEU F 1 76 ? 71.118 87.544 103.994 1.00 58.71 75 LEU B N 1
ATOM 13450 C CA . LEU F 1 76 ? 70.794 87.181 105.324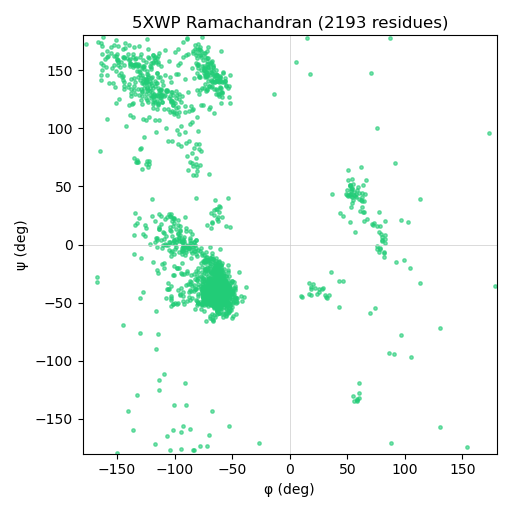 1.00 66.16 75 LEU B CA 1
ATOM 13451 C C . LEU F 1 76 ? 71.212 85.772 105.624 1.00 73.89 75 LEU B C 1
ATOM 13452 O O . LEU F 1 76 ? 70.840 84.839 104.950 1.00 76.39 75 LEU B O 1
ATOM 13457 N N . LYS F 1 77 ? 72.059 85.635 106.621 1.00 73.33 76 LYS B N 1
ATOM 13458 C CA . LYS F 1 77 ? 72.473 84.337 107.047 1.00 78.77 76 LYS B CA 1
ATOM 13459 C C . LYS F 1 77 ? 71.959 84.344 108.421 1.00 78.86 76 LYS B C 1
ATOM 13460 O O . LYS F 1 77 ? 72.186 85.289 109.143 1.00 76.93 76 LYS B O 1
ATOM 13462 N N . ASP F 1 78 ? 71.234 83.309 108.794 1.00 77.68 77 ASP B N 1
ATOM 13463 C CA . ASP F 1 78 ? 70.721 83.246 110.135 1.00 81.83 77 ASP B CA 1
ATOM 13464 C C . ASP F 1 78 ? 69.940 84.508 110.425 1.00 81.01 77 ASP B C 1
ATOM 13465 O O . ASP F 1 78 ? 70.242 85.249 111.333 1.00 82.93 77 ASP B O 1
ATOM 13470 N N . ASN F 1 79 ? 68.949 84.791 109.620 1.00 80.44 78 ASN B N 1
ATOM 13471 C CA . ASN F 1 79 ? 68.108 85.899 109.993 1.00 84.22 78 ASN B CA 1
ATOM 13472 C C . ASN F 1 79 ? 68.847 87.053 110.644 1.00 80.64 78 ASN B C 1
ATOM 13473 O O . ASN F 1 79 ? 68.409 87.625 111.623 1.00 74.56 78 ASN B O 1
ATOM 13478 N N . THR F 1 80 ? 69.986 87.389 110.083 1.00 76.90 79 THR B N 1
ATOM 13479 C CA . THR F 1 80 ? 70.633 88.603 110.461 1.00 75.10 79 THR B CA 1
ATOM 13480 C C . THR F 1 80 ? 71.092 89.258 109.179 1.00 74.75 79 THR B C 1
ATOM 13481 O O . THR F 1 80 ? 71.864 88.676 108.419 1.00 77.26 79 THR B O 1
ATOM 13485 N N . LEU F 1 81 ? 70.630 90.471 108.932 1.00 66.86 80 LEU B N 1
ATOM 13486 C CA . LEU F 1 81 ? 70.995 91.154 107.705 1.00 64.29 80 LEU B CA 1
ATOM 13487 C C . LEU F 1 81 ? 72.420 91.727 107.785 1.00 64.58 80 LEU B C 1
ATOM 13488 O O . LEU F 1 81 ? 72.619 92.910 108.036 1.00 65.91 80 LEU B O 1
ATOM 13490 N N . SER F 1 82 ? 73.406 90.865 107.564 1.00 61.62 81 SER B N 1
ATOM 13491 C CA . SER F 1 82 ? 74.821 91.277 107.524 1.00 57.01 81 SER B CA 1
ATOM 13492 C C . SER F 1 82 ? 75.106 91.911 106.188 1.00 54.50 81 SER B C 1
ATOM 13493 O O . SER F 1 82 ? 74.287 91.830 105.304 1.00 57.25 81 SER B O 1
ATOM 13496 N N . LEU F 1 83 ? 76.257 92.551 106.042 1.00 60.81 82 LEU B N 1
ATOM 13497 C CA . LEU F 1 83 ? 76.636 93.165 104.750 1.00 59.20 82 LEU B CA 1
ATOM 13498 C C . LEU F 1 83 ? 77.895 92.596 104.130 1.00 56.97 82 LEU B C 1
ATOM 13499 O O . LEU F 1 83 ? 78.959 92.750 104.676 1.00 65.28 82 LEU B O 1
ATOM 13504 N N . LYS F 1 84 ? 77.795 91.997 102.951 1.00 56.01 83 LYS B N 1
ATOM 13505 C CA . LYS F 1 84 ? 78.998 91.731 102.166 1.00 55.95 83 LYS B CA 1
ATOM 13506 C C . LYS F 1 84 ? 79.456 93.081 101.678 1.00 58.00 83 LYS B C 1
ATOM 13507 O O . LYS F 1 84 ? 78.633 93.974 101.531 1.00 65.93 83 LYS B O 1
ATOM 13513 N N . ASN F 1 85 ? 80.746 93.241 101.435 1.00 57.99 84 ASN B N 1
ATOM 13514 C CA . ASN F 1 85 ? 81.212 94.396 100.679 1.00 60.84 84 ASN B CA 1
ATOM 13515 C C . ASN F 1 85 ? 82.019 93.861 99.502 1.00 67.67 84 ASN B C 1
ATOM 13516 O O . ASN F 1 85 ? 82.880 93.004 99.682 1.00 70.66 84 ASN B O 1
ATOM 13521 N N . GLY F 1 86 ? 81.714 94.314 98.290 1.00 64.23 85 GLY B N 1
ATOM 13522 C CA . GLY F 1 86 ? 82.171 93.623 97.100 1.00 64.12 85 GLY B CA 1
ATOM 13523 C C . GLY F 1 86 ? 83.682 93.553 96.899 1.00 71.62 85 GLY B C 1
ATOM 13524 O O . GLY F 1 86 ? 84.213 92.494 96.541 1.00 78.75 85 GLY B O 1
ATOM 13525 N N . LYS F 1 87 ? 84.387 94.659 97.109 1.00 68.06 86 LYS B N 1
ATOM 13526 C CA . LYS F 1 87 ? 85.810 94.691 96.781 1.00 65.99 86 LYS B CA 1
ATOM 13527 C C . LYS F 1 87 ? 86.550 95.674 97.644 1.00 75.28 86 LYS B C 1
ATOM 13528 O O . LYS F 1 87 ? 85.951 96.454 98.380 1.00 84.13 86 LYS B O 1
ATOM 13530 N N . LYS F 1 88 ? 87.868 95.650 97.547 1.00 79.87 87 LYS B N 1
ATOM 13531 C CA . LYS F 1 88 ? 88.693 96.502 98.402 1.00 81.21 87 LYS B CA 1
ATOM 13532 C C . LYS F 1 88 ? 88.354 97.972 98.240 1.00 80.39 87 LYS B C 1
ATOM 13533 O O . LYS F 1 88 ? 87.986 98.389 97.162 1.00 85.84 87 LYS B O 1
ATOM 13539 N N . GLU F 1 89 ? 88.482 98.760 99.318 1.00 84.42 88 GLU B N 1
ATOM 13540 C CA . GLU F 1 89 ? 88.126 100.170 99.308 1.00 91.15 88 GLU B CA 1
ATOM 13541 C C . GLU F 1 89 ? 89.310 101.029 99.725 1.00 90.60 88 GLU B C 1
ATOM 13542 O O . GLU F 1 89 ? 90.322 100.521 100.188 1.00 87.64 88 GLU B O 1
ATOM 13548 N N . ASN F 1 90 ? 89.168 102.317 99.512 1.00 96.58 89 ASN B N 1
ATOM 13549 C CA . ASN F 1 90 ? 90.111 103.280 100.051 1.00 93.98 89 ASN B CA 1
ATOM 13550 C C . ASN F 1 90 ? 89.588 103.934 101.331 1.00 97.96 89 ASN B C 1
ATOM 13551 O O . ASN F 1 90 ? 88.618 104.688 101.304 1.00 104.95 89 ASN B O 1
ATOM 13553 N N . ILE F 1 91 ? 90.233 103.653 102.449 1.00 101.94 90 ILE B N 1
ATOM 13554 C CA . ILE F 1 91 ? 89.860 104.268 103.735 1.00 111.91 90 ILE B CA 1
ATOM 13555 C C . ILE F 1 91 ? 90.259 105.737 103.706 1.00 117.43 90 ILE B C 1
ATOM 13556 O O . ILE F 1 91 ? 91.077 106.143 102.869 1.00 115.14 90 ILE B O 1
ATOM 13561 N N . ASP F 1 92 ? 89.651 106.526 104.591 1.00 124.07 91 ASP B N 1
ATOM 13562 C CA . ASP F 1 92 ? 89.953 107.958 104.723 1.00 135.44 91 ASP B CA 1
ATOM 13563 C C . ASP F 1 92 ? 89.197 108.841 103.693 1.00 139.90 91 ASP B C 1
ATOM 13564 O O . ASP F 1 92 ? 89.602 109.988 103.409 1.00 144.42 91 ASP B O 1
ATOM 13566 N N . ARG F 1 93 ? 88.107 108.308 103.145 1.00 131.00 92 ARG B N 1
ATOM 13567 C CA . ARG F 1 93 ? 87.296 109.048 102.160 1.00 119.10 92 ARG B CA 1
ATOM 13568 C C . ARG F 1 93 ? 86.008 109.693 102.718 1.00 120.09 92 ARG B C 1
ATOM 13569 O O . ARG F 1 93 ? 85.594 109.432 103.840 1.00 122.10 92 ARG B O 1
ATOM 13577 N N . SER F 1 103 ? 71.536 111.303 98.142 1.00 122.07 102 SER B N 1
ATOM 13578 C CA . SER F 1 103 ? 71.206 112.083 99.350 1.00 120.02 102 SER B CA 1
ATOM 13579 C C . SER F 1 103 ? 69.753 112.545 99.322 1.00 115.14 102 SER B C 1
ATOM 13580 O O . SER F 1 103 ? 69.045 112.530 100.331 1.00 104.24 102 SER B O 1
ATOM 13583 N N . ASP F 1 104 ? 69.286 112.863 98.129 1.00 117.20 103 ASP B N 1
ATOM 13584 C CA . ASP F 1 104 ? 67.924 113.310 97.944 1.00 110.41 103 ASP B CA 1
ATOM 13585 C C . ASP F 1 104 ? 67.300 112.504 96.836 1.00 109.20 103 ASP B C 1
ATOM 13586 O O . ASP F 1 104 ? 68.003 111.885 96.042 1.00 106.35 103 ASP B O 1
ATOM 13588 N N . VAL F 1 105 ? 66.000 112.287 96.934 1.00 113.98 104 VAL B N 1
ATOM 13589 C CA . VAL F 1 105 ? 65.292 111.577 95.882 1.00 110.53 104 VAL B CA 1
ATOM 13590 C C . VAL F 1 105 ? 65.971 110.248 95.512 1.00 103.29 104 VAL B C 1
ATOM 13591 O O . VAL F 1 105 ? 66.086 109.931 94.327 1.00 103.76 104 VAL B O 1
ATOM 13593 N N . ARG F 1 106 ? 66.444 109.482 96.493 1.00 99.20 105 ARG B N 1
ATOM 13594 C CA . ARG F 1 106 ? 67.127 108.230 96.163 1.00 105.44 105 ARG B CA 1
ATOM 13595 C C . ARG F 1 106 ? 66.215 107.002 96.111 1.00 104.39 105 ARG B C 1
ATOM 13596 O O . ARG F 1 106 ? 66.215 106.263 95.133 1.00 104.85 105 ARG B O 1
ATOM 13598 N N . ASP F 1 107 ? 65.435 106.802 97.166 1.00 106.92 106 ASP B N 1
ATOM 13599 C CA . ASP F 1 107 ? 64.472 105.705 97.251 1.00 105.31 106 ASP B CA 1
ATOM 13600 C C . ASP F 1 107 ? 63.484 106.005 98.367 1.00 104.20 106 ASP B C 1
ATOM 13601 O O . ASP F 1 107 ? 63.763 106.846 99.218 1.00 108.54 106 ASP B O 1
ATOM 13603 N N . LYS F 1 108 ? 62.352 105.314 98.402 1.00 96.89 107 LYS B N 1
ATOM 13604 C CA . LYS F 1 108 ? 61.328 105.682 99.367 1.00 97.53 107 LYS B CA 1
ATOM 13605 C C . LYS F 1 108 ? 61.570 105.046 100.720 1.00 103.33 107 LYS B C 1
ATOM 13606 O O . LYS F 1 108 ? 61.299 103.868 100.922 1.00 105.65 107 LYS B O 1
ATOM 13608 N N . LYS F 1 109 ? 62.031 105.866 101.659 1.00 105.36 108 LYS B N 1
ATOM 13609 C CA . LYS F 1 109 ? 62.433 105.410 102.989 1.00 106.13 108 LYS B CA 1
ATOM 13610 C C . LYS F 1 109 ? 63.790 104.706 103.006 1.00 114.38 108 LYS B C 1
ATOM 13611 O O . LYS F 1 109 ? 64.280 104.379 104.077 1.00 111.55 108 LYS B O 1
ATOM 13613 N N . ASN F 1 110 ? 64.405 104.510 101.839 1.00 120.33 109 ASN B N 1
ATOM 13614 C CA . ASN F 1 110 ? 65.700 103.830 101.733 1.00 124.74 109 ASN B CA 1
ATOM 13615 C C . ASN F 1 110 ? 66.892 104.603 102.332 1.00 124.48 109 ASN B C 1
ATOM 13616 O O . ASN F 1 110 ? 67.830 104.006 102.872 1.00 125.66 109 ASN B O 1
ATOM 13618 N N . PHE F 1 111 ? 66.847 105.923 102.195 1.00 122.06 110 PHE B N 1
ATOM 13619 C CA . PHE F 1 111 ? 67.925 106.829 102.592 1.00 119.39 110 PHE B CA 1
ATOM 13620 C C . PHE F 1 111 ? 68.459 106.622 104.008 1.00 119.84 110 PHE B C 1
ATOM 13621 O O . PHE F 1 111 ? 69.667 106.709 104.228 1.00 121.65 110 PHE B O 1
ATOM 13629 N N . ALA F 1 112 ? 67.579 106.349 104.966 1.00 118.17 111 ALA B N 1
ATOM 13630 C CA . ALA F 1 112 ? 67.973 106.401 106.389 1.00 116.83 111 ALA B CA 1
ATOM 13631 C C . ALA F 1 112 ? 69.203 105.546 106.786 1.00 110.82 111 ALA B C 1
ATOM 13632 O O . ALA F 1 112 ? 70.132 106.037 107.425 1.00 105.18 111 ALA B O 1
ATOM 13634 N N . VAL F 1 113 ? 69.191 104.278 106.423 1.00 106.27 112 VAL B N 1
ATOM 13635 C CA . VAL F 1 113 ? 70.319 103.391 106.714 1.00 100.21 112 VAL B CA 1
ATOM 13636 C C . VAL F 1 113 ? 71.425 103.516 105.695 1.00 103.89 112 VAL B C 1
ATOM 13637 O O . VAL F 1 113 ? 72.570 103.251 105.995 1.00 102.58 112 VAL B O 1
ATOM 13641 N N . LEU F 1 114 ? 71.064 103.937 104.499 1.00 106.38 113 LEU B N 1
ATOM 13642 C CA . LEU F 1 114 ? 72.010 104.026 103.393 1.00 112.44 113 LEU B CA 1
ATOM 13643 C C . LEU F 1 114 ? 73.156 105.002 103.662 1.00 113.08 113 LEU B C 1
ATOM 13644 O O . LEU F 1 114 ? 74.282 104.747 103.259 1.00 112.17 113 LEU B O 1
ATOM 13649 N N . LYS F 1 115 ? 72.855 106.128 104.300 1.00 113.88 114 LYS B N 1
ATOM 13650 C CA . LYS F 1 115 ? 73.882 107.130 104.616 1.00 104.93 114 LYS B CA 1
ATOM 13651 C C . LYS F 1 115 ? 74.939 106.606 105.594 1.00 101.45 114 LYS B C 1
ATOM 13652 O O . LYS F 1 115 ? 76.130 106.863 105.429 1.00 97.21 114 LYS B O 1
ATOM 13654 N N . LYS F 1 116 ? 74.480 105.875 106.606 1.00 99.54 115 LYS B N 1
ATOM 13655 C CA . LYS F 1 116 ? 75.370 105.434 107.681 1.00 101.41 115 LYS B CA 1
ATOM 13656 C C . LYS F 1 116 ? 76.523 104.678 107.044 1.00 102.81 115 LYS B C 1
ATOM 13657 O O . LYS F 1 116 ? 77.686 104.885 107.382 1.00 104.90 115 LYS B O 1
ATOM 13659 N N . ILE F 1 117 ? 76.168 103.860 106.064 1.00 98.39 116 ILE B N 1
ATOM 13660 C CA . ILE F 1 117 ? 77.133 103.067 105.345 1.00 91.84 116 ILE B CA 1
ATOM 13661 C C . ILE F 1 117 ? 78.116 103.959 104.607 1.00 96.14 116 ILE B C 1
ATOM 13662 O O . ILE F 1 117 ? 79.304 103.652 104.549 1.00 100.12 116 ILE B O 1
ATOM 13667 N N . TYR F 1 118 ? 77.610 105.044 104.030 1.00 97.97 117 TYR B N 1
ATOM 13668 C CA . TYR F 1 118 ? 78.463 106.045 103.401 1.00 93.49 117 TYR B CA 1
ATOM 13669 C C . TYR F 1 118 ? 79.348 106.719 104.440 1.00 92.87 117 TYR B C 1
ATOM 13670 O O . TYR F 1 118 ? 80.493 107.035 104.163 1.00 89.82 117 TYR B O 1
ATOM 13679 N N . LEU F 1 119 ? 78.806 106.908 105.631 1.00 98.29 118 LEU B N 1
ATOM 13680 C CA . LEU F 1 119 ? 79.535 107.531 106.732 1.00 110.89 118 LEU B CA 1
ATOM 13681 C C . LEU F 1 119 ? 80.371 106.514 107.502 1.00 107.92 118 LEU B C 1
ATOM 13682 O O . LEU F 1 119 ? 81.198 106.897 108.331 1.00 103.56 118 LEU B O 1
ATOM 13687 N N . ASN F 1 120 ? 80.144 105.226 107.248 1.00 108.50 119 ASN B N 1
ATOM 13688 C CA . ASN F 1 120 ? 80.865 104.185 107.955 1.00 102.02 119 ASN B CA 1
ATOM 13689 C C . ASN F 1 120 ? 80.388 104.133 109.377 1.00 100.39 119 ASN B C 1
ATOM 13690 O O . ASN F 1 120 ? 81.068 103.565 110.217 1.00 95.85 119 ASN B O 1
ATOM 13695 N N . GLU F 1 121 ? 79.228 104.713 109.655 1.00 101.93 120 GLU B N 1
ATOM 13696 C CA . GLU F 1 121 ? 78.806 104.896 111.039 1.00 104.65 120 GLU B CA 1
ATOM 13697 C C . GLU F 1 121 ? 78.690 103.562 111.777 1.00 104.76 120 GLU B C 1
ATOM 13698 O O . GLU F 1 121 ? 79.181 103.416 112.891 1.00 100.21 120 GLU B O 1
ATOM 13704 N N . ASN F 1 122 ? 78.042 102.584 111.158 1.00 103.06 121 ASN B N 1
ATOM 13705 C CA . ASN F 1 122 ? 77.671 101.362 111.865 1.00 106.86 121 ASN B CA 1
ATOM 13706 C C . ASN F 1 122 ? 77.004 100.375 110.928 1.00 112.69 121 ASN B C 1
ATOM 13707 O O . ASN F 1 122 ? 76.748 100.668 109.754 1.00 114.00 121 ASN B O 1
ATOM 13709 N N . VAL F 1 123 ? 76.773 99.185 111.457 1.00 110.83 122 VAL B N 1
ATOM 13710 C CA . VAL F 1 123 ? 75.969 98.155 110.811 1.00 102.30 122 VAL B CA 1
ATOM 13711 C C . VAL F 1 123 ? 75.081 97.521 111.871 1.00 89.45 122 VAL B C 1
ATOM 13712 O O . VAL F 1 123 ? 75.565 97.076 112.897 1.00 96.73 122 VAL B O 1
ATOM 13716 N N . ASN F 1 124 ? 73.777 97.462 111.627 1.00 81.19 123 ASN B N 1
ATOM 13717 C CA . ASN F 1 124 ? 72.874 96.752 112.532 1.00 82.48 123 ASN B CA 1
ATOM 13718 C C . ASN F 1 124 ? 71.737 96.044 111.809 1.00 77.70 123 ASN B C 1
ATOM 13719 O O . ASN F 1 124 ? 71.173 96.580 110.867 1.00 82.58 123 ASN B O 1
ATOM 13724 N N . SER F 1 125 ? 71.391 94.842 112.252 1.00 76.69 124 SER B N 1
ATOM 13725 C CA . SER F 1 125 ? 70.358 94.051 111.591 1.00 74.40 124 SER B CA 1
ATOM 13726 C C . SER F 1 125 ? 68.980 94.690 111.615 1.00 77.87 124 SER B C 1
ATOM 13727 O O . SER F 1 125 ? 68.272 94.663 110.619 1.00 83.31 124 SER B O 1
ATOM 13730 N N . GLU F 1 126 ? 68.595 95.272 112.740 1.00 77.00 125 GLU B N 1
ATOM 13731 C CA . GLU F 1 126 ? 67.309 95.930 112.803 1.00 74.90 125 GLU B CA 1
ATOM 13732 C C . GLU F 1 126 ? 67.367 97.049 111.791 1.00 77.57 125 GLU B C 1
ATOM 13733 O O . GLU F 1 126 ? 66.419 97.292 111.063 1.00 85.94 125 GLU B O 1
ATOM 13735 N N . GLU F 1 127 ? 68.504 97.722 111.744 1.00 75.30 126 GLU B N 1
ATOM 13736 C CA . GLU F 1 127 ? 68.749 98.756 110.755 1.00 80.20 126 GLU B CA 1
ATOM 13737 C C . GLU F 1 127 ? 68.749 98.166 109.356 1.00 90.30 126 GLU B C 1
ATOM 13738 O O . GLU F 1 127 ? 68.271 98.779 108.410 1.00 94.36 126 GLU B O 1
ATOM 13740 N N . LEU F 1 128 ? 69.316 96.975 109.222 1.00 90.10 127 LEU B N 1
ATOM 13741 C CA . LEU F 1 128 ? 69.404 96.314 107.929 1.00 80.93 127 LEU B CA 1
ATOM 13742 C C . LEU F 1 128 ? 68.160 95.498 107.640 1.00 84.33 127 LEU B C 1
ATOM 13743 O O . LEU F 1 128 ? 68.022 94.932 106.574 1.00 87.59 127 LEU B O 1
ATOM 13745 N N . GLU F 1 129 ? 67.248 95.454 108.596 1.00 85.97 128 GLU B N 1
ATOM 13746 C CA . GLU F 1 129 ? 66.022 94.683 108.470 1.00 82.08 128 GLU B CA 1
ATOM 13747 C C . GLU F 1 129 ? 65.140 95.297 107.407 1.00 82.79 128 GLU B C 1
ATOM 13748 O O . GLU F 1 129 ? 64.194 94.690 106.931 1.00 83.92 128 GLU B O 1
ATOM 13754 N N . VAL F 1 130 ? 65.464 96.514 107.025 1.00 81.84 129 VAL B N 1
ATOM 13755 C CA . VAL F 1 130 ? 64.631 97.270 106.131 1.00 85.71 129 VAL B CA 1
ATOM 13756 C C . VAL F 1 130 ? 64.475 96.481 104.851 1.00 88.59 129 VAL B C 1
ATOM 13757 O O . VAL F 1 130 ? 63.401 96.446 104.265 1.00 92.08 129 VAL B O 1
ATOM 13761 N N . PHE F 1 131 ? 65.548 95.837 104.427 1.00 88.38 130 PHE B N 1
ATOM 13762 C CA . PHE F 1 131 ? 65.591 95.192 103.131 1.00 87.20 130 PHE B CA 1
ATOM 13763 C C . PHE F 1 131 ? 65.040 93.793 103.193 1.00 83.89 130 PHE B C 1
ATOM 13764 O O . PHE F 1 131 ? 65.091 93.074 102.218 1.00 87.71 130 PHE B O 1
ATOM 13772 N N . ARG F 1 132 ? 64.533 93.389 104.340 1.00 83.50 131 ARG B N 1
ATOM 13773 C CA . ARG F 1 132 ? 64.184 91.995 104.527 1.00 86.69 131 ARG B CA 1
ATOM 13774 C C . ARG F 1 132 ? 63.141 91.520 103.520 1.00 82.95 131 ARG B C 1
ATOM 13775 O O . ARG F 1 132 ? 63.236 90.419 103.011 1.00 81.54 131 ARG B O 1
ATOM 13783 N N . ASN F 1 133 ? 62.154 92.347 103.222 1.00 80.34 132 ASN B N 1
ATOM 13784 C CA . ASN F 1 133 ? 61.158 92.005 102.215 1.00 80.36 132 ASN B CA 1
ATOM 13785 C C . ASN F 1 133 ? 61.730 91.854 100.808 1.00 75.05 132 ASN B C 1
ATOM 13786 O O . ASN F 1 133 ? 61.289 91.021 100.042 1.00 72.77 132 ASN B O 1
ATOM 13791 N N . ASP F 1 134 ? 62.689 92.701 100.470 1.00 77.40 133 ASP B N 1
ATOM 13792 C CA . ASP F 1 134 ? 63.331 92.697 99.179 1.00 74.23 133 ASP B CA 1
ATOM 13793 C C . ASP F 1 134 ? 64.041 91.393 98.952 1.00 72.11 133 ASP B C 1
ATOM 13794 O O . ASP F 1 134 ? 64.061 90.904 97.837 1.00 67.53 133 ASP B O 1
ATOM 13799 N N . ILE F 1 135 ? 64.598 90.812 99.997 1.00 69.66 134 ILE B N 1
ATOM 13800 C CA . ILE F 1 135 ? 65.323 89.568 99.831 1.00 64.92 134 ILE B CA 1
ATOM 13801 C C . ILE F 1 135 ? 64.355 88.395 99.748 1.00 68.58 134 ILE B C 1
ATOM 13802 O O . ILE F 1 135 ? 64.476 87.570 98.829 1.00 70.56 134 ILE B O 1
ATOM 13807 N N . LYS F 1 136 ? 63.413 88.288 100.683 1.00 72.82 135 LYS B N 1
ATOM 13808 C CA . LYS F 1 136 ? 62.450 87.196 100.606 1.00 78.13 135 LYS B CA 1
ATOM 13809 C C . LYS F 1 136 ? 61.759 87.154 99.242 1.00 77.15 135 LYS B C 1
ATOM 13810 O O . LYS F 1 136 ? 61.199 86.126 98.868 1.00 79.15 135 LYS B O 1
ATOM 13816 N N . LYS F 1 137 ? 61.819 88.236 98.471 1.00 73.96 136 LYS B N 1
ATOM 13817 C CA . LYS F 1 137 ? 61.365 88.189 97.075 1.00 64.65 136 LYS B CA 1
ATOM 13818 C C . LYS F 1 137 ? 62.411 87.563 96.151 1.00 64.33 136 LYS B C 1
ATOM 13819 O O . LYS F 1 137 ? 62.097 86.669 95.383 1.00 61.56 136 LYS B O 1
ATOM 13825 N N . LYS F 1 138 ? 63.652 88.031 96.217 1.00 66.02 137 LYS B N 1
ATOM 13826 C CA . LYS F 1 138 ? 64.777 87.342 95.547 1.00 54.44 137 LYS B CA 1
ATOM 13827 C C . LYS F 1 138 ? 64.811 85.849 95.857 1.00 52.60 137 LYS B C 1
ATOM 13828 O O . LYS F 1 138 ? 64.908 85.033 94.966 1.00 52.46 137 LYS B O 1
ATOM 13834 N N . LEU F 1 139 ? 64.712 85.488 97.126 1.00 57.94 138 LEU B N 1
ATOM 13835 C CA . LEU F 1 139 ? 64.689 84.075 97.501 1.00 61.85 138 LEU B CA 1
ATOM 13836 C C . LEU F 1 139 ? 63.551 83.357 96.828 1.00 57.94 138 LEU B C 1
ATOM 13837 O O . LEU F 1 139 ? 63.640 82.182 96.547 1.00 56.32 138 LEU B O 1
ATOM 13842 N N . ASN F 1 140 ? 62.458 84.062 96.623 1.00 58.79 139 ASN B N 1
ATOM 13843 C CA . ASN F 1 140 ? 61.317 83.499 95.926 1.00 64.62 139 ASN B CA 1
ATOM 13844 C C . ASN F 1 140 ? 61.662 83.251 94.477 1.00 57.31 139 ASN B C 1
ATOM 13845 O O . ASN F 1 140 ? 61.387 82.193 93.935 1.00 51.63 139 ASN B O 1
ATOM 13850 N N . LYS F 1 141 ? 62.265 84.245 93.842 1.00 55.57 140 LYS B N 1
ATOM 13851 C CA . LYS F 1 141 ? 62.610 84.169 92.430 1.00 47.73 140 LYS B CA 1
ATOM 13852 C C . LYS F 1 141 ? 63.573 83.052 92.178 1.00 47.40 140 LYS B C 1
ATOM 13853 O O . LYS F 1 141 ? 63.400 82.301 91.249 1.00 48.32 140 LYS B O 1
ATOM 13859 N N . ILE F 1 142 ? 64.587 82.960 93.019 1.00 44.21 141 ILE B N 1
ATOM 13860 C CA . ILE F 1 142 ? 65.571 81.900 92.902 1.00 44.85 141 ILE B CA 1
ATOM 13861 C C . ILE F 1 142 ? 64.992 80.501 93.106 1.00 46.15 141 ILE B C 1
ATOM 13862 O O . ILE F 1 142 ? 65.364 79.564 92.400 1.00 44.72 141 ILE B O 1
ATOM 13867 N N . ASN F 1 143 ? 64.099 80.361 94.072 1.00 48.79 142 ASN B N 1
ATOM 13868 C CA . ASN F 1 143 ? 63.478 79.079 94.291 1.00 50.11 142 ASN B CA 1
ATOM 13869 C C . ASN F 1 143 ? 62.642 78.683 93.091 1.00 45.09 142 ASN B C 1
ATOM 13870 O O . ASN F 1 143 ? 62.603 77.533 92.723 1.00 47.56 142 ASN B O 1
ATOM 13875 N N . SER F 1 144 ? 61.959 79.658 92.504 1.00 48.12 143 SER B N 1
ATOM 13876 C CA . SER F 1 144 ? 61.242 79.438 91.266 1.00 54.47 143 SER B CA 1
ATOM 13877 C C . SER F 1 144 ? 62.179 79.056 90.151 1.00 44.08 143 SER B C 1
ATOM 13878 O O . SER F 1 144 ? 61.881 78.163 89.370 1.00 46.32 143 SER B O 1
ATOM 13881 N N . LEU F 1 145 ? 63.303 79.743 90.056 1.00 39.15 144 LEU B N 1
ATOM 13882 C CA . LEU F 1 145 ? 64.273 79.410 89.028 1.00 38.62 144 LEU B CA 1
ATOM 13883 C C . LEU F 1 145 ? 64.836 78.018 89.212 1.00 37.18 144 LEU B C 1
ATOM 13884 O O . LEU F 1 145 ? 64.840 77.241 88.291 1.00 35.12 144 LEU B O 1
ATOM 13889 N N . LYS F 1 146 ? 65.269 77.702 90.427 1.00 41.75 145 LYS B N 1
ATOM 13890 C CA . LYS F 1 146 ? 65.992 76.464 90.683 1.00 39.75 145 LYS B CA 1
ATOM 13891 C C . LYS F 1 146 ? 65.132 75.362 90.116 1.00 38.58 145 LYS B C 1
ATOM 13892 O O . LYS F 1 146 ? 65.639 74.424 89.536 1.00 39.81 145 LYS B O 1
ATOM 13898 N N . TYR F 1 147 ? 63.828 75.504 90.245 1.00 33.09 146 TYR B N 1
ATOM 13899 C CA . TYR F 1 147 ? 62.950 74.530 89.704 1.00 34.03 146 TYR B CA 1
ATOM 13900 C C . TYR F 1 147 ? 62.999 74.573 88.198 1.00 39.39 146 TYR B C 1
ATOM 13901 O O . TYR F 1 147 ? 62.976 73.537 87.531 1.00 40.64 146 TYR B O 1
ATOM 13910 N N . SER F 1 148 ? 63.071 75.777 87.643 1.00 37.15 147 SER B N 1
ATOM 13911 C CA . SER F 1 148 ? 63.034 75.896 86.197 1.00 29.65 147 SER B CA 1
ATOM 13912 C C . SER F 1 148 ? 64.204 75.107 85.650 1.00 35.35 147 SER B C 1
ATOM 13913 O O . SER F 1 148 ? 64.057 74.354 84.705 1.00 43.64 147 SER B O 1
ATOM 13916 N N . PHE F 1 149 ? 65.349 75.211 86.300 1.00 33.52 148 PHE B N 1
ATOM 13917 C CA . PHE F 1 149 ? 66.481 74.443 85.876 1.00 32.75 148 PHE B CA 1
ATOM 13918 C C . PHE F 1 149 ? 66.223 72.977 86.106 1.00 33.78 148 PHE B C 1
ATOM 13919 O O . PHE F 1 149 ? 66.587 72.169 85.266 1.00 36.88 148 PHE B O 1
ATOM 13927 N N . GLU F 1 150 ? 65.631 72.634 87.237 1.00 34.21 149 GLU B N 1
ATOM 13928 C CA . GLU F 1 150 ? 65.554 71.250 87.644 1.00 35.31 149 GLU B CA 1
ATOM 13929 C C . GLU F 1 150 ? 64.749 70.471 86.634 1.00 39.23 149 GLU B C 1
ATOM 13930 O O . GLU F 1 150 ? 65.122 69.376 86.237 1.00 42.27 149 GLU B O 1
ATOM 13936 N N . LYS F 1 151 ? 63.634 71.048 86.225 1.00 35.85 150 LYS B N 1
ATOM 13937 C CA . LYS F 1 151 ? 62.704 70.384 85.329 1.00 38.24 150 LYS B CA 1
ATOM 13938 C C . LYS F 1 151 ? 63.115 70.317 83.877 1.00 40.37 150 LYS B C 1
ATOM 13939 O O . LYS F 1 151 ? 62.680 69.413 83.174 1.00 46.01 150 LYS B O 1
ATOM 13945 N N . ASN F 1 152 ? 64.036 71.171 83.454 1.00 32.91 151 ASN B N 1
ATOM 13946 C CA . ASN F 1 152 ? 64.495 71.208 82.076 1.00 32.54 151 ASN B CA 1
ATOM 13947 C C . ASN F 1 152 ? 65.560 70.163 81.852 1.00 37.64 151 ASN B C 1
ATOM 13948 O O . ASN F 1 152 ? 66.737 70.450 81.884 1.00 36.50 151 ASN B O 1
ATOM 13953 N N . LYS F 1 153 ? 65.128 68.939 81.600 1.00 40.76 152 LYS B N 1
ATOM 13954 C CA . LYS F 1 153 ? 65.982 67.765 81.628 1.00 40.27 152 LYS B CA 1
ATOM 13955 C C . LYS F 1 153 ? 65.818 66.985 80.363 1.00 39.24 152 LYS B C 1
ATOM 13956 O O . LYS F 1 153 ? 64.888 67.215 79.630 1.00 47.15 152 LYS B O 1
ATOM 13962 N N . ALA F 1 154 ? 66.745 66.085 80.080 1.00 39.26 153 ALA B N 1
ATOM 13963 C CA . ALA F 1 154 ? 66.758 65.436 78.792 1.00 42.06 153 ALA B CA 1
ATOM 13964 C C . ALA F 1 154 ? 65.455 64.727 78.604 1.00 42.88 153 ALA B C 1
ATOM 13965 O O . ALA F 1 154 ? 65.021 63.976 79.453 1.00 45.96 153 ALA B O 1
ATOM 13967 N N . ASN F 1 155 ? 64.852 64.972 77.452 1.00 40.72 154 ASN B N 1
ATOM 13968 C CA . ASN F 1 155 ? 63.487 64.599 77.180 1.00 42.29 154 ASN B CA 1
ATOM 13969 C C . ASN F 1 155 ? 63.370 63.384 76.312 1.00 41.15 154 ASN B C 1
ATOM 13970 O O . ASN F 1 155 ? 62.611 62.479 76.608 1.00 45.80 154 ASN B O 1
ATOM 13975 N N . TYR F 1 156 ? 64.124 63.385 75.224 1.00 40.77 155 TYR B N 1
ATOM 13976 C CA . TYR F 1 156 ? 63.967 62.402 74.167 1.00 40.06 155 TYR B CA 1
ATOM 13977 C C . TYR F 1 156 ? 64.593 61.071 74.507 1.00 40.42 155 TYR B C 1
ATOM 13978 O O . TYR F 1 156 ? 65.727 60.999 74.942 1.00 37.27 155 TYR B O 1
ATOM 13987 N N . GLN F 1 157 ? 63.845 60.011 74.271 1.00 35.24 156 GLN B N 1
ATOM 13988 C CA . GLN F 1 157 ? 64.306 58.688 74.595 1.00 39.67 156 GLN B CA 1
ATOM 13989 C C . GLN F 1 157 ? 64.078 57.792 73.414 1.00 41.95 156 GLN B C 1
ATOM 13990 O O . GLN F 1 157 ? 63.235 58.060 72.587 1.00 47.58 156 GLN B O 1
ATOM 13992 N N . LYS F 1 158 ? 64.857 56.734 73.331 1.00 42.65 157 LYS B N 1
ATOM 13993 C CA . LYS F 1 158 ? 64.721 55.759 72.289 1.00 45.99 157 LYS B CA 1
ATOM 13994 C C . LYS F 1 158 ? 64.241 54.471 72.910 1.00 47.29 157 LYS B C 1
ATOM 13995 O O . LYS F 1 158 ? 64.796 53.992 73.881 1.00 54.17 157 LYS B O 1
ATOM 14001 N N . ILE F 1 159 ? 63.199 53.917 72.342 1.00 51.47 158 ILE B N 1
ATOM 14002 C CA . ILE F 1 159 ? 62.573 52.758 72.914 1.00 57.79 158 ILE B CA 1
ATOM 14003 C C . ILE F 1 159 ? 62.428 51.795 71.760 1.00 69.78 158 ILE B C 1
ATOM 14004 O O . ILE F 1 159 ? 62.373 52.219 70.612 1.00 71.66 158 ILE B O 1
ATOM 14009 N N . ASN F 1 160 ? 62.366 50.509 72.050 1.00 77.42 159 ASN B N 1
ATOM 14010 C CA . ASN F 1 160 ? 62.074 49.550 71.026 1.00 85.21 159 ASN B CA 1
ATOM 14011 C C . ASN F 1 160 ? 60.629 49.151 71.141 1.00 94.80 159 ASN B C 1
ATOM 14012 O O . ASN F 1 160 ? 60.191 48.738 72.206 1.00 97.87 159 ASN B O 1
ATOM 14017 N N . GLU F 1 161 ? 59.912 49.234 70.029 1.00 96.82 160 GLU B N 1
ATOM 14018 C CA . GLU F 1 161 ? 58.520 48.851 69.985 1.00 99.46 160 GLU B CA 1
ATOM 14019 C C . GLU F 1 161 ? 58.368 47.898 68.826 1.00 102.93 160 GLU B C 1
ATOM 14020 O O . GLU F 1 161 ? 58.810 48.201 67.731 1.00 106.97 160 GLU B O 1
ATOM 14022 N N . ASN F 1 162 ? 57.777 46.732 69.059 1.00 102.91 161 ASN B N 1
ATOM 14023 C CA . ASN F 1 162 ? 57.342 45.891 67.964 1.00 109.15 161 ASN B CA 1
ATOM 14024 C C . ASN F 1 162 ? 58.492 45.601 67.022 1.00 109.10 161 ASN B C 1
ATOM 14025 O O . ASN F 1 162 ? 58.329 45.588 65.812 1.00 102.72 161 ASN B O 1
ATOM 14030 N N . ASN F 1 163 ? 59.675 45.405 67.586 1.00 111.01 162 ASN B N 1
ATOM 14031 C CA . ASN F 1 163 ? 60.859 45.187 66.775 1.00 112.42 162 ASN B CA 1
ATOM 14032 C C . ASN F 1 163 ? 60.977 46.313 65.760 1.00 109.66 162 ASN B C 1
ATOM 14033 O O . ASN F 1 163 ? 61.456 46.120 64.648 1.00 109.01 162 ASN B O 1
ATOM 14035 N N . ILE F 1 164 ? 60.521 47.485 66.169 1.00 107.82 163 ILE B N 1
ATOM 14036 C CA . ILE F 1 164 ? 60.707 48.696 65.416 1.00 99.80 163 ILE B CA 1
ATOM 14037 C C . ILE F 1 164 ? 61.229 49.750 66.383 1.00 89.80 163 ILE B C 1
ATOM 14038 O O . ILE F 1 164 ? 60.688 49.929 67.480 1.00 86.09 163 ILE B O 1
ATOM 14043 N N . GLU F 1 165 ? 62.262 50.469 65.960 1.00 83.82 164 GLU B N 1
ATOM 14044 C CA . GLU F 1 165 ? 62.867 51.495 66.801 1.00 71.53 164 GLU B CA 1
ATOM 14045 C C . GLU F 1 165 ? 61.976 52.721 66.785 1.00 66.50 164 GLU B C 1
ATOM 14046 O O . GLU F 1 165 ? 61.275 52.965 65.827 1.00 62.02 164 GLU B O 1
ATOM 14052 N N . LYS F 1 166 ? 61.991 53.474 67.870 1.00 60.13 165 LYS B N 1
ATOM 14053 C CA . LYS F 1 166 ? 61.136 54.649 67.999 1.00 51.11 165 LYS B CA 1
ATOM 14054 C C . LYS F 1 166 ? 61.803 55.655 68.905 1.00 55.83 165 LYS B C 1
ATOM 14055 O O . LYS F 1 166 ? 62.562 55.280 69.795 1.00 63.97 165 LYS B O 1
ATOM 14061 N N . VAL F 1 167 ? 61.542 56.933 68.672 1.00 45.35 166 VAL B N 1
ATOM 14062 C CA . VAL F 1 167 ? 62.007 57.956 69.576 1.00 36.74 166 VAL B CA 1
ATOM 14063 C C . VAL F 1 167 ? 60.835 58.833 69.928 1.00 39.27 166 VAL B C 1
ATOM 14064 O O . VAL F 1 167 ? 60.078 59.221 69.074 1.00 37.24 166 VAL B O 1
ATOM 14068 N N . GLU F 1 168 ? 60.694 59.125 71.209 1.00 40.99 167 GLU B N 1
ATOM 14069 C CA . GLU F 1 168 ? 59.626 59.986 71.646 1.00 38.19 167 GLU B CA 1
ATOM 14070 C C . GLU F 1 168 ? 60.068 60.778 72.844 1.00 31.41 167 GLU B C 1
ATOM 14071 O O . GLU F 1 168 ? 60.931 60.342 73.610 1.00 30.08 167 GLU B O 1
ATOM 14077 N N . GLY F 1 169 ? 59.461 61.938 72.994 1.00 34.24 168 GLY B N 1
ATOM 14078 C CA . GLY F 1 169 ? 59.819 62.833 74.047 1.00 39.46 168 GLY B CA 1
ATOM 14079 C C . GLY F 1 169 ? 58.960 62.529 75.252 1.00 41.85 168 GLY B C 1
ATOM 14080 O O . GLY F 1 169 ? 57.780 62.197 75.122 1.00 47.75 168 GLY B O 1
ATOM 14081 N N . LYS F 1 170 ? 59.555 62.621 76.436 1.00 43.41 169 LYS B N 1
ATOM 14082 C CA . LYS F 1 170 ? 58.848 62.325 77.661 1.00 40.02 169 LYS B CA 1
ATOM 14083 C C . LYS F 1 170 ? 58.421 63.568 78.412 1.00 38.55 169 LYS B C 1
ATOM 14084 O O . LYS F 1 170 ? 57.827 63.464 79.469 1.00 45.30 169 LYS B O 1
ATOM 14090 N N . SER F 1 171 ? 58.697 64.750 77.886 1.00 39.41 170 SER B N 1
ATOM 14091 C CA . SER F 1 171 ? 58.317 65.980 78.572 1.00 39.18 170 SER B CA 1
ATOM 14092 C C . SER F 1 171 ? 56.816 66.122 78.484 1.00 41.03 170 SER B C 1
ATOM 14093 O O . SER F 1 171 ? 56.190 65.585 77.595 1.00 39.91 170 SER B O 1
ATOM 14096 N N . LYS F 1 172 ? 56.251 66.894 79.389 1.00 40.61 171 LYS B N 1
ATOM 14097 C CA . LYS F 1 172 ? 54.822 67.079 79.380 1.00 36.29 171 LYS B CA 1
ATOM 14098 C C . LYS F 1 172 ? 54.493 67.754 78.069 1.00 37.01 171 LYS B C 1
ATOM 14099 O O . LYS F 1 172 ? 53.538 67.392 77.403 1.00 39.94 171 LYS B O 1
ATOM 14105 N N . ARG F 1 173 ? 55.292 68.737 77.681 1.00 34.05 172 ARG B N 1
ATOM 14106 C CA . ARG F 1 173 ? 55.115 69.349 76.383 1.00 36.36 172 ARG B CA 1
ATOM 14107 C C . ARG F 1 173 ? 55.118 68.307 75.276 1.00 38.66 172 ARG B C 1
ATOM 14108 O O . ARG F 1 173 ? 54.265 68.314 74.435 1.00 38.21 172 ARG B O 1
ATOM 14116 N N . ASN F 1 174 ? 56.100 67.423 75.293 1.00 40.59 173 ASN B N 1
ATOM 14117 C CA . ASN F 1 174 ? 56.226 66.423 74.254 1.00 39.17 173 ASN B CA 1
ATOM 14118 C C . ASN F 1 174 ? 55.155 65.330 74.367 1.00 40.61 173 ASN B C 1
ATOM 14119 O O . ASN F 1 174 ? 54.727 64.784 73.345 1.00 39.34 173 ASN B O 1
ATOM 14124 N N . ILE F 1 175 ? 54.665 65.027 75.567 1.00 38.23 174 ILE B N 1
ATOM 14125 C CA . ILE F 1 175 ? 53.612 64.019 75.675 1.00 37.66 174 ILE B CA 1
ATOM 14126 C C . ILE F 1 175 ? 52.407 64.447 74.843 1.00 38.25 174 ILE B C 1
ATOM 14127 O O . ILE F 1 175 ? 51.662 63.595 74.334 1.00 40.87 174 ILE B O 1
ATOM 14132 N N . ILE F 1 176 ? 52.232 65.756 74.678 1.00 35.52 175 ILE B N 1
ATOM 14133 C CA . ILE F 1 176 ? 51.171 66.302 73.847 1.00 36.02 175 ILE B CA 1
ATOM 14134 C C . ILE F 1 176 ? 51.523 66.249 72.378 1.00 33.86 175 ILE B C 1
ATOM 14135 O O . ILE F 1 176 ? 50.655 66.036 71.546 1.00 36.20 175 ILE B O 1
ATOM 14140 N N . TYR F 1 177 ? 52.777 66.473 72.046 1.00 30.87 176 TYR B N 1
ATOM 14141 C CA . TYR F 1 177 ? 53.162 66.390 70.667 1.00 30.68 176 TYR B CA 1
ATOM 14142 C C . TYR F 1 177 ? 52.923 64.979 70.135 1.00 39.55 176 TYR B C 1
ATOM 14143 O O . TYR F 1 177 ? 52.181 64.824 69.178 1.00 40.43 176 TYR B O 1
ATOM 14152 N N . ASP F 1 178 ? 53.494 63.980 70.782 1.00 39.42 177 ASP B N 1
ATOM 14153 C CA . ASP F 1 178 ? 53.304 62.589 70.322 1.00 36.40 177 ASP B CA 1
ATOM 14154 C C . ASP F 1 178 ? 51.884 62.213 70.092 1.00 38.40 177 ASP B C 1
ATOM 14155 O O . ASP F 1 178 ? 51.625 61.327 69.298 1.00 45.86 177 ASP B O 1
ATOM 14160 N N . TYR F 1 179 ? 50.972 62.779 70.843 1.00 36.40 178 TYR B N 1
ATOM 14161 C CA . TYR F 1 179 ? 49.569 62.585 70.542 1.00 37.89 178 TYR B CA 1
ATOM 14162 C C . TYR F 1 179 ? 49.274 63.048 69.126 1.00 42.80 178 TYR B C 1
ATOM 14163 O O . TYR F 1 179 ? 48.620 62.334 68.373 1.00 54.44 178 TYR B O 1
ATOM 14172 N N . TYR F 1 180 ? 49.786 64.216 68.765 1.00 39.72 179 TYR B N 1
ATOM 14173 C CA . TYR F 1 180 ? 49.556 64.837 67.450 1.00 40.94 179 TYR B CA 1
ATOM 14174 C C . TYR F 1 180 ? 50.754 64.737 66.512 1.00 42.21 179 TYR B C 1
ATOM 14175 O O . TYR F 1 180 ? 50.909 65.545 65.617 1.00 45.76 179 TYR B O 1
ATOM 14184 N N . ARG F 1 181 ? 51.555 63.706 66.740 1.00 42.13 180 ARG B N 1
ATOM 14185 C CA . ARG F 1 181 ? 52.706 63.398 65.936 1.00 43.13 180 ARG B CA 1
ATOM 14186 C C . ARG F 1 181 ? 52.319 63.042 64.517 1.00 45.04 180 ARG B C 1
ATOM 14187 O O . ARG F 1 181 ? 52.940 63.499 63.582 1.00 38.89 180 ARG B O 1
ATOM 14195 N N . GLU F 1 182 ? 51.292 62.219 64.371 1.00 48.65 181 GLU B N 1
ATOM 14196 C CA . GLU F 1 182 ? 50.978 61.612 63.067 1.00 45.84 181 GLU B CA 1
ATOM 14197 C C . GLU F 1 182 ? 50.238 62.615 62.201 1.00 41.93 181 GLU B C 1
ATOM 14198 O O . GLU F 1 182 ? 49.572 63.509 62.696 1.00 46.01 181 GLU B O 1
ATOM 14204 N N . SER F 1 183 ? 50.380 62.481 60.900 1.00 40.89 182 SER B N 1
ATOM 14205 C CA . SER F 1 183 ? 49.832 63.495 60.006 1.00 38.80 182 SER B CA 1
ATOM 14206 C C . SER F 1 183 ? 48.337 63.625 60.094 1.00 42.17 182 SER B C 1
ATOM 14207 O O . SER F 1 183 ? 47.810 64.710 59.983 1.00 42.32 182 SER B O 1
ATOM 14210 N N . ALA F 1 184 ? 47.650 62.510 60.246 1.00 50.03 183 ALA B N 1
ATOM 14211 C CA . ALA F 1 184 ? 46.204 62.550 60.252 1.00 48.54 183 ALA B CA 1
ATOM 14212 C C . ALA F 1 184 ? 45.636 63.492 61.301 1.00 45.05 183 ALA B C 1
ATOM 14213 O O . ALA F 1 184 ? 44.595 64.124 61.063 1.00 48.03 183 ALA B O 1
ATOM 14215 N N . LYS F 1 185 ? 46.347 63.627 62.418 1.00 44.67 184 LYS B N 1
ATOM 14216 C CA . LYS F 1 185 ? 45.841 64.398 63.549 1.00 44.71 184 LYS B CA 1
ATOM 14217 C C . LYS F 1 185 ? 46.093 65.903 63.509 1.00 39.62 184 LYS B C 1
ATOM 14218 O O . LYS F 1 185 ? 45.681 66.618 64.416 1.00 40.13 184 LYS B O 1
ATOM 14224 N N . ARG F 1 186 ? 46.787 66.384 62.482 1.00 38.47 185 ARG B N 1
ATOM 14225 C CA . ARG F 1 186 ? 47.155 67.777 62.416 1.00 38.76 185 ARG B CA 1
ATOM 14226 C C . ARG F 1 186 ? 45.936 68.655 62.537 1.00 37.78 185 ARG B C 1
ATOM 14227 O O . ARG F 1 186 ? 45.936 69.584 63.310 1.00 43.83 185 ARG B O 1
ATOM 14235 N N . ASP F 1 187 ? 44.893 68.367 61.779 1.00 36.03 186 ASP B N 1
ATOM 14236 C CA . ASP F 1 187 ? 43.768 69.285 61.747 1.00 42.70 186 ASP B CA 1
ATOM 14237 C C . ASP F 1 187 ? 43.082 69.390 63.082 1.00 44.88 186 ASP B C 1
ATOM 14238 O O . ASP F 1 187 ? 42.542 70.447 63.415 1.00 44.43 186 ASP B O 1
ATOM 14243 N N . ALA F 1 188 ? 43.095 68.284 63.816 1.00 41.46 187 ALA B N 1
ATOM 14244 C CA . ALA F 1 188 ? 42.637 68.264 65.190 1.00 42.74 187 ALA B CA 1
ATOM 14245 C C . ALA F 1 188 ? 43.481 69.172 66.070 1.00 46.89 187 ALA B C 1
ATOM 14246 O O . ALA F 1 188 ? 42.959 69.818 66.992 1.00 55.84 187 ALA B O 1
ATOM 14248 N N . TYR F 1 189 ? 44.779 69.192 65.810 1.00 41.49 188 TYR B N 1
ATOM 14249 C CA . TYR F 1 189 ? 45.675 70.042 66.580 1.00 44.88 188 TYR B CA 1
ATOM 14250 C C . TYR F 1 189 ? 45.350 71.514 66.365 1.00 47.34 188 TYR B C 1
ATOM 14251 O O . TYR F 1 189 ? 45.277 72.270 67.303 1.00 46.43 188 TYR B O 1
ATOM 14260 N N . VAL F 1 190 ? 45.118 71.883 65.125 1.00 45.32 189 VAL B N 1
ATOM 14261 C CA . VAL F 1 190 ? 44.898 73.273 64.803 1.00 46.07 189 VAL B CA 1
ATOM 14262 C C . VAL F 1 190 ? 43.595 73.789 65.384 1.00 50.49 189 VAL B C 1
ATOM 14263 O O . VAL F 1 190 ? 43.544 74.903 65.879 1.00 54.01 189 VAL B O 1
ATOM 14267 N N . SER F 1 191 ? 42.541 72.992 65.298 1.00 49.22 190 SER B N 1
ATOM 14268 C CA . SER F 1 191 ? 41.258 73.417 65.836 1.00 58.52 190 SER B CA 1
ATOM 14269 C C . SER F 1 191 ? 41.356 73.567 67.340 1.00 55.43 190 SER B C 1
ATOM 14270 O O . SER F 1 191 ? 40.843 74.515 67.927 1.00 49.69 190 SER B O 1
ATOM 14273 N N . ASN F 1 192 ? 42.030 72.619 67.954 1.00 51.44 191 ASN B N 1
ATOM 14274 C CA . ASN F 1 192 ? 42.206 72.621 69.388 1.00 48.93 191 ASN B CA 1
ATOM 14275 C C . ASN F 1 192 ? 42.968 73.853 69.822 1.00 48.27 191 ASN B C 1
ATOM 14276 O O . ASN F 1 192 ? 42.683 74.381 70.895 1.00 49.63 191 ASN B O 1
ATOM 14281 N N . VAL F 1 193 ? 43.889 74.316 68.993 1.00 44.65 192 VAL B N 1
ATOM 14282 C CA . VAL F 1 193 ? 44.572 75.562 69.275 1.00 46.29 192 VAL B CA 1
ATOM 14283 C C . VAL F 1 193 ? 43.614 76.736 69.075 1.00 45.39 192 VAL B C 1
ATOM 14284 O O . VAL F 1 193 ? 43.696 77.729 69.766 1.00 43.18 192 VAL B O 1
ATOM 14288 N N . LYS F 1 194 ? 42.689 76.640 68.150 1.00 44.19 193 LYS B N 1
ATOM 14289 C CA . LYS F 1 194 ? 41.799 77.764 67.942 1.00 50.71 193 LYS B CA 1
ATOM 14290 C C . LYS F 1 194 ? 40.729 77.894 69.006 1.00 48.23 193 LYS B C 1
ATOM 14291 O O . LYS F 1 194 ? 40.314 79.012 69.316 1.00 42.52 193 LYS B O 1
ATOM 14297 N N . GLU F 1 195 ? 40.303 76.755 69.564 1.00 47.30 194 GLU B N 1
ATOM 14298 C CA . GLU F 1 195 ? 39.443 76.778 70.757 1.00 48.13 194 GLU B CA 1
ATOM 14299 C C . GLU F 1 195 ? 40.103 77.591 71.877 1.00 45.29 194 GLU B C 1
ATOM 14300 O O . GLU F 1 195 ? 39.568 78.589 72.330 1.00 39.86 194 GLU B O 1
ATOM 14306 N N . ALA F 1 196 ? 41.295 77.146 72.263 1.00 41.35 195 ALA B N 1
ATOM 14307 C CA . ALA F 1 196 ? 41.996 77.760 73.354 1.00 41.50 195 ALA B CA 1
ATOM 14308 C C . ALA F 1 196 ? 42.153 79.240 73.095 1.00 41.93 195 ALA B C 1
ATOM 14309 O O . ALA F 1 196 ? 41.828 80.067 73.935 1.00 41.66 195 ALA B O 1
ATOM 14311 N N . PHE F 1 197 ? 42.624 79.602 71.914 1.00 46.83 196 PHE B N 1
ATOM 14312 C CA . PHE F 1 197 ? 42.801 81.009 71.644 1.00 47.34 196 PHE B CA 1
ATOM 14313 C C . PHE F 1 197 ? 41.490 81.751 71.781 1.00 44.95 196 PHE B C 1
ATOM 14314 O O . PHE F 1 197 ? 41.470 82.932 72.115 1.00 46.09 196 PHE B O 1
ATOM 14322 N N . ASP F 1 198 ? 40.395 81.088 71.462 1.00 47.77 197 ASP B N 1
ATOM 14323 C CA . ASP F 1 198 ? 39.110 81.754 71.589 1.00 45.31 197 ASP B CA 1
ATOM 14324 C C . ASP F 1 198 ? 38.569 81.771 73.007 1.00 43.12 197 ASP B C 1
ATOM 14325 O O . ASP F 1 198 ? 37.899 82.732 73.390 1.00 47.05 197 ASP B O 1
ATOM 14330 N N . LYS F 1 199 ? 38.885 80.763 73.799 1.00 40.60 198 LYS B N 1
ATOM 14331 C CA . LYS F 1 199 ? 38.494 80.771 75.205 1.00 39.74 198 LYS B CA 1
ATOM 14332 C C . LYS F 1 199 ? 39.225 81.863 75.977 1.00 39.81 198 LYS B C 1
ATOM 14333 O O . LYS F 1 199 ? 38.697 82.384 76.950 1.00 43.42 198 LYS B O 1
ATOM 14339 N N . LEU F 1 200 ? 40.435 82.193 75.553 1.00 45.06 199 LEU B N 1
ATOM 14340 C CA . LEU F 1 200 ? 41.223 83.207 76.225 1.00 44.64 199 LEU B CA 1
ATOM 14341 C C . LEU F 1 200 ? 40.995 84.618 75.707 1.00 43.96 199 LEU B C 1
ATOM 14342 O O . LEU F 1 200 ? 40.803 85.542 76.486 1.00 45.09 199 LEU B O 1
ATOM 14347 N N . TYR F 1 201 ? 41.043 84.790 74.395 1.00 42.23 200 TYR B N 1
ATOM 14348 C CA . TYR F 1 201 ? 41.151 86.109 73.808 1.00 38.32 200 TYR B CA 1
ATOM 14349 C C . TYR F 1 201 ? 39.957 86.442 72.925 1.00 45.17 200 TYR B C 1
ATOM 14350 O O . TYR F 1 201 ? 39.621 85.691 72.009 1.00 48.16 200 TYR B O 1
ATOM 14359 N N . LYS F 1 202 ? 39.343 87.594 73.201 1.00 50.25 201 LYS B N 1
ATOM 14360 C CA . LYS F 1 202 ? 37.994 87.904 72.710 1.00 49.58 201 LYS B CA 1
ATOM 14361 C C . LYS F 1 202 ? 37.867 88.898 71.582 1.00 55.79 201 LYS B C 1
ATOM 14362 O O . LYS F 1 202 ? 36.740 89.193 71.148 1.00 64.87 201 LYS B O 1
ATOM 14368 N N . GLU F 1 203 ? 38.975 89.444 71.099 1.00 57.38 202 GLU B N 1
ATOM 14369 C CA . GLU F 1 203 ? 38.961 90.212 69.853 1.00 61.89 202 GLU B CA 1
ATOM 14370 C C . GLU F 1 203 ? 38.493 91.637 70.062 1.00 59.58 202 GLU B C 1
ATOM 14371 O O . GLU F 1 203 ? 38.603 92.434 69.156 1.00 65.35 202 GLU B O 1
ATOM 14377 N N . GLU F 1 204 ? 37.966 91.956 71.224 1.00 54.96 203 GLU B N 1
ATOM 14378 C CA . GLU F 1 204 ? 37.592 93.302 71.526 1.00 60.42 203 GLU B CA 1
ATOM 14379 C C . GLU F 1 204 ? 38.578 93.829 72.506 1.00 66.07 203 GLU B C 1
ATOM 14380 O O . GLU F 1 204 ? 39.045 94.944 72.388 1.00 67.42 203 GLU B O 1
ATOM 14386 N N . ASP F 1 205 ? 38.857 93.022 73.516 1.00 67.74 204 ASP B N 1
ATOM 14387 C CA . ASP F 1 205 ? 39.905 93.342 74.464 1.00 66.11 204 ASP B CA 1
ATOM 14388 C C . ASP F 1 205 ? 41.255 93.341 73.775 1.00 61.70 204 ASP B C 1
ATOM 14389 O O . ASP F 1 205 ? 42.087 94.183 74.048 1.00 63.77 204 ASP B O 1
ATOM 14394 N N . ILE F 1 206 ? 41.454 92.393 72.868 1.00 60.16 205 ILE B N 1
ATOM 14395 C CA . ILE F 1 206 ? 42.705 92.320 72.168 1.00 59.75 205 ILE B CA 1
ATOM 14396 C C . ILE F 1 206 ? 42.902 93.626 71.453 1.00 63.13 205 ILE B C 1
ATOM 14397 O O . ILE F 1 206 ? 43.988 94.177 71.443 1.00 62.68 205 ILE B O 1
ATOM 14402 N N . ALA F 1 207 ? 41.822 94.129 70.878 1.00 61.73 206 ALA B N 1
ATOM 14403 C CA . ALA F 1 207 ? 41.910 95.393 70.211 1.00 58.70 206 ALA B CA 1
ATOM 14404 C C . ALA F 1 207 ? 42.231 96.478 71.220 1.00 67.61 206 ALA B C 1
ATOM 14405 O O . ALA F 1 207 ? 43.026 97.347 70.942 1.00 79.61 206 ALA B O 1
ATOM 14407 N N . LYS F 1 208 ? 41.657 96.401 72.410 1.00 67.09 207 LYS B N 1
ATOM 14408 C CA . LYS F 1 208 ? 41.935 97.409 73.410 1.00 62.22 207 LYS B CA 1
ATOM 14409 C C . LYS F 1 208 ? 43.387 97.312 73.818 1.00 63.42 207 LYS B C 1
ATOM 14410 O O . LYS F 1 208 ? 44.027 98.326 74.039 1.00 66.20 207 LYS B O 1
ATOM 14416 N N . LEU F 1 209 ? 43.911 96.097 73.914 1.00 66.89 208 LEU B N 1
ATOM 14417 C CA . LEU F 1 209 ? 45.306 95.901 74.299 1.00 66.94 208 LEU B CA 1
ATOM 14418 C C . LEU F 1 209 ? 46.178 96.651 73.335 1.00 72.26 208 LEU B C 1
ATOM 14419 O O . LEU F 1 209 ? 47.047 97.421 73.720 1.00 76.48 208 LEU B O 1
ATOM 14424 N N . VAL F 1 210 ? 45.881 96.450 72.060 1.00 69.65 209 VAL B N 1
ATOM 14425 C CA . VAL F 1 210 ? 46.703 96.948 70.981 1.00 69.12 209 VAL B CA 1
ATOM 14426 C C . VAL F 1 210 ? 46.758 98.457 70.956 1.00 68.97 209 VAL B C 1
ATOM 14427 O O . VAL F 1 210 ? 47.805 99.058 70.746 1.00 71.57 209 VAL B O 1
ATOM 14431 N N . LEU F 1 211 ? 45.603 99.069 71.162 1.00 78.22 210 LEU B N 1
ATOM 14432 C CA . LEU F 1 211 ? 45.496 100.496 71.013 1.00 79.85 210 LEU B CA 1
ATOM 14433 C C . LEU F 1 211 ? 46.475 101.132 71.937 1.00 82.60 210 LEU B C 1
ATOM 14434 O O . LEU F 1 211 ? 47.196 102.037 71.567 1.00 87.50 210 LEU B O 1
ATOM 14439 N N . GLU F 1 212 ? 46.502 100.625 73.154 1.00 79.89 211 GLU B N 1
ATOM 14440 C CA . GLU F 1 212 ? 47.351 101.211 74.152 1.00 84.69 211 GLU B CA 1
ATOM 14441 C C . GLU F 1 212 ? 48.746 100.610 74.248 1.00 86.12 211 GLU B C 1
ATOM 14442 O O . GLU F 1 212 ? 49.593 101.152 74.934 1.00 87.80 211 GLU B O 1
ATOM 14448 N N . ILE F 1 213 ? 48.994 99.508 73.548 1.00 85.15 212 ILE B N 1
ATOM 14449 C CA . ILE F 1 213 ? 50.364 99.106 73.285 1.00 80.90 212 ILE B CA 1
ATOM 14450 C C . ILE F 1 213 ? 50.974 100.239 72.497 1.00 79.40 212 ILE B C 1
ATOM 14451 O O . ILE F 1 213 ? 52.130 100.588 72.702 1.00 80.91 212 ILE B O 1
ATOM 14456 N N . GLU F 1 214 ? 50.182 100.805 71.605 1.00 77.84 213 GLU B N 1
ATOM 14457 C CA . GLU F 1 214 ? 50.668 101.890 70.786 1.00 81.41 213 GLU B CA 1
ATOM 14458 C C . GLU F 1 214 ? 51.143 103.053 71.627 1.00 83.95 213 GLU B C 1
ATOM 14459 O O . GLU F 1 214 ? 52.143 103.661 71.311 1.00 89.87 213 GLU B O 1
ATOM 14461 N N . ASN F 1 215 ? 50.414 103.375 72.684 1.00 87.59 214 ASN B N 1
ATOM 14462 C CA . ASN F 1 215 ? 50.757 104.553 73.496 1.00 93.78 214 ASN B CA 1
ATOM 14463 C C . ASN F 1 215 ? 51.313 104.238 74.875 1.00 99.04 214 ASN B C 1
ATOM 14464 O O . ASN F 1 215 ? 50.606 103.677 75.719 1.00 97.68 214 ASN B O 1
ATOM 14469 N N . LEU F 1 216 ? 52.562 104.634 75.104 1.00 98.02 215 LEU B N 1
ATOM 14470 C CA . LEU F 1 216 ? 53.217 104.487 76.416 1.00 99.60 215 LEU B CA 1
ATOM 14471 C C . LEU F 1 216 ? 54.446 105.378 76.447 1.00 104.04 215 LEU B C 1
ATOM 14472 O O . LEU F 1 216 ? 55.080 105.565 75.414 1.00 104.18 215 LEU B O 1
ATOM 14477 N N . THR F 1 217 ? 54.770 105.948 77.606 1.00 105.66 216 THR B N 1
ATOM 14478 C CA . THR F 1 217 ? 56.000 106.763 77.720 1.00 103.28 216 THR B CA 1
ATOM 14479 C C . THR F 1 217 ? 56.939 106.455 78.883 1.00 99.48 216 THR B C 1
ATOM 14480 O O . THR F 1 217 ? 58.153 106.401 78.683 1.00 96.78 216 THR B O 1
ATOM 14484 N N . LYS F 1 218 ? 56.403 106.298 80.087 1.00 98.87 217 LYS B N 1
ATOM 14485 C CA . LYS F 1 218 ? 57.218 106.034 81.270 1.00 96.59 217 LYS B CA 1
ATOM 14486 C C . LYS F 1 218 ? 56.715 104.838 82.048 1.00 90.10 217 LYS B C 1
ATOM 14487 O O . LYS F 1 218 ? 55.963 104.965 83.026 1.00 89.17 217 LYS B O 1
ATOM 14493 N N . LEU F 1 219 ? 57.124 103.657 81.597 1.00 85.66 218 LEU B N 1
ATOM 14494 C CA . LEU F 1 219 ? 56.642 102.417 82.153 1.00 85.39 218 LEU B CA 1
ATOM 14495 C C . LEU F 1 219 ? 55.135 102.478 82.163 1.00 85.06 218 LEU B C 1
ATOM 14496 O O . LEU F 1 219 ? 54.499 102.081 83.119 1.00 85.29 218 LEU B O 1
ATOM 14501 N N . GLU F 1 220 ? 54.580 102.986 81.062 1.00 86.66 219 GLU B N 1
ATOM 14502 C CA . GLU F 1 220 ? 53.178 102.764 80.765 1.00 90.94 219 GLU B CA 1
ATOM 14503 C C . GLU F 1 220 ? 52.981 101.275 80.460 1.00 83.02 219 GLU B C 1
ATOM 14504 O O . GLU F 1 220 ? 51.852 100.785 80.411 1.00 85.34 219 GLU B O 1
ATOM 14510 N N . LYS F 1 221 ? 54.093 100.566 80.278 1.00 75.06 220 LYS B N 1
ATOM 14511 C CA . LYS F 1 221 ? 54.070 99.142 80.096 1.00 79.13 220 LYS B CA 1
ATOM 14512 C C . LYS F 1 221 ? 53.404 98.499 81.282 1.00 74.17 220 LYS B C 1
ATOM 14513 O O . LYS F 1 221 ? 52.772 97.472 81.140 1.00 75.34 220 LYS B O 1
ATOM 14515 N N . TYR F 1 222 ? 53.499 99.143 82.437 1.00 79.61 221 TYR B N 1
ATOM 14516 C CA . TYR F 1 222 ? 52.744 98.671 83.586 1.00 79.35 221 TYR B CA 1
ATOM 14517 C C . TYR F 1 222 ? 51.261 98.678 83.292 1.00 73.45 221 TYR B C 1
ATOM 14518 O O . TYR F 1 222 ? 50.560 97.780 83.699 1.00 69.21 221 TYR B O 1
ATOM 14527 N N . LYS F 1 223 ? 50.800 99.643 82.515 1.00 77.07 222 LYS B N 1
ATOM 14528 C CA . LYS F 1 223 ? 49.398 99.677 82.160 1.00 71.36 222 LYS B CA 1
ATOM 14529 C C . LYS F 1 223 ? 49.038 98.405 81.392 1.00 69.88 222 LYS B C 1
ATOM 14530 O O . LYS F 1 223 ? 48.023 97.764 81.655 1.00 66.29 222 LYS B O 1
ATOM 14536 N N . ILE F 1 224 ? 49.885 98.014 80.451 1.00 68.83 223 ILE B N 1
ATOM 14537 C CA . ILE F 1 224 ? 49.580 96.880 79.606 1.00 62.07 223 ILE B CA 1
ATOM 14538 C C . ILE F 1 224 ? 49.545 95.633 80.465 1.00 63.23 223 ILE B C 1
ATOM 14539 O O . ILE F 1 224 ? 48.692 94.777 80.274 1.00 71.36 223 ILE B O 1
ATOM 14544 N N . ARG F 1 225 ? 50.469 95.512 81.403 1.00 66.37 224 ARG B N 1
ATOM 14545 C CA . ARG F 1 225 ? 50.470 94.363 82.291 1.00 65.53 224 ARG B CA 1
ATOM 14546 C C . ARG F 1 225 ? 49.202 94.286 83.135 1.00 66.27 224 ARG B C 1
ATOM 14547 O O . ARG F 1 225 ? 48.541 93.251 83.195 1.00 62.74 224 ARG B O 1
ATOM 14555 N N . GLU F 1 226 ? 48.851 95.391 83.773 1.00 71.90 225 GLU B N 1
ATOM 14556 C CA . GLU F 1 226 ? 47.611 95.448 84.542 1.00 68.32 225 GLU B CA 1
ATOM 14557 C C . GLU F 1 226 ? 46.449 94.942 83.715 1.00 59.30 225 GLU B C 1
ATOM 14558 O O . GLU F 1 226 ? 45.590 94.243 84.219 1.00 57.85 225 GLU B O 1
ATOM 14564 N N . PHE F 1 227 ? 46.438 95.317 82.436 1.00 54.81 226 PHE B N 1
ATOM 14565 C CA . PHE F 1 227 ? 45.312 94.973 81.582 1.00 60.47 226 PHE B CA 1
ATOM 14566 C C . PHE F 1 227 ? 45.362 93.558 81.038 1.00 58.37 226 PHE B C 1
ATOM 14567 O O . PHE F 1 227 ? 44.348 92.899 80.945 1.00 57.24 226 PHE B O 1
ATOM 14575 N N . TYR F 1 228 ? 46.543 93.081 80.689 1.00 57.35 227 TYR B N 1
ATOM 14576 C CA . TYR F 1 228 ? 46.662 91.677 80.359 1.00 54.57 227 TYR B CA 1
ATOM 14577 C C . TYR F 1 228 ? 46.214 90.851 81.570 1.00 57.58 227 TYR B C 1
ATOM 14578 O O . TYR F 1 228 ? 45.492 89.882 81.426 1.00 54.60 227 TYR B O 1
ATOM 14587 N N . HIS F 1 229 ? 46.617 91.271 82.764 1.00 65.41 228 HIS B N 1
ATOM 14588 C CA . HIS F 1 229 ? 46.178 90.597 83.967 1.00 55.17 228 HIS B CA 1
ATOM 14589 C C . HIS F 1 229 ? 44.652 90.727 84.129 1.00 48.78 228 HIS B C 1
ATOM 14590 O O . HIS F 1 229 ? 44.030 89.898 84.761 1.00 51.00 228 HIS B O 1
ATOM 14597 N N . GLU F 1 230 ? 44.038 91.737 83.533 1.00 52.44 229 GLU B N 1
ATOM 14598 C CA . GLU F 1 230 ? 42.595 91.845 83.546 1.00 58.93 229 GLU B CA 1
ATOM 14599 C C . GLU F 1 230 ? 41.989 90.836 82.561 1.00 56.54 229 GLU B C 1
ATOM 14600 O O . GLU F 1 230 ? 41.102 90.047 82.922 1.00 51.56 229 GLU B O 1
ATOM 14606 N N . ILE F 1 231 ? 42.486 90.822 81.331 1.00 57.55 230 ILE B N 1
ATOM 14607 C CA . ILE F 1 231 ? 41.989 89.910 80.291 1.00 54.40 230 ILE B CA 1
ATOM 14608 C C . ILE F 1 231 ? 42.130 88.466 80.695 1.00 50.33 230 ILE B C 1
ATOM 14609 O O . ILE F 1 231 ? 41.241 87.651 80.486 1.00 56.02 230 ILE B O 1
ATOM 14614 N N . ILE F 1 232 ? 43.266 88.151 81.277 1.00 45.89 231 ILE B N 1
ATOM 14615 C CA . ILE F 1 232 ? 43.574 86.790 81.548 1.00 44.90 231 ILE B CA 1
ATOM 14616 C C . ILE F 1 232 ? 42.886 86.328 82.822 1.00 48.13 231 ILE B C 1
ATOM 14617 O O . ILE F 1 232 ? 43.022 85.177 83.227 1.00 48.06 231 ILE B O 1
ATOM 14622 N N . GLY F 1 233 ? 42.188 87.246 83.479 1.00 48.62 232 GLY B N 1
ATOM 14623 C CA . GLY F 1 233 ? 41.430 86.939 84.680 1.00 46.63 232 GLY B CA 1
ATOM 14624 C C . GLY F 1 233 ? 42.267 86.467 85.852 1.00 49.75 232 GLY B C 1
ATOM 14625 O O . GLY F 1 233 ? 41.895 85.517 86.524 1.00 66.98 232 GLY B O 1
ATOM 14626 N N . ARG F 1 234 ? 43.388 87.135 86.099 1.00 49.10 233 ARG B N 1
ATOM 14627 C CA . ARG F 1 234 ? 44.287 86.749 87.167 1.00 50.82 233 ARG B CA 1
ATOM 14628 C C . ARG F 1 234 ? 43.623 86.785 88.537 1.00 55.19 233 ARG B C 1
ATOM 14629 O O . ARG F 1 234 ? 43.821 85.879 89.353 1.00 54.79 233 ARG B O 1
ATOM 14637 N N . LYS F 1 235 ? 42.846 87.834 88.789 1.00 53.58 234 LYS B N 1
ATOM 14638 C CA . LYS F 1 235 ? 42.317 88.063 90.132 1.00 53.54 234 LYS B CA 1
ATOM 14639 C C . LYS F 1 235 ? 41.385 86.947 90.533 1.00 55.04 234 LYS B C 1
ATOM 14640 O O . LYS F 1 235 ? 41.430 86.505 91.654 1.00 58.54 234 LYS B O 1
ATOM 14642 N N . ASN F 1 236 ? 40.537 86.487 89.628 1.00 50.85 235 ASN B N 1
ATOM 14643 C CA . ASN F 1 236 ? 39.608 85.443 89.994 1.00 50.25 235 ASN B CA 1
ATOM 14644 C C . ASN F 1 236 ? 40.364 84.224 90.436 1.00 58.51 235 ASN B C 1
ATOM 14645 O O . ASN F 1 236 ? 39.993 83.579 91.408 1.00 65.09 235 ASN B O 1
ATOM 14650 N N . ASP F 1 237 ? 41.404 83.890 89.700 1.00 59.51 236 ASP B N 1
ATOM 14651 C CA . ASP F 1 237 ? 42.159 82.688 90.006 1.00 57.27 236 ASP B CA 1
ATOM 14652 C C . ASP F 1 237 ? 42.809 82.744 91.361 1.00 56.78 236 ASP B C 1
ATOM 14653 O O . ASP F 1 237 ? 42.705 81.817 92.152 1.00 59.15 236 ASP B O 1
ATOM 14658 N N . LYS F 1 238 ? 43.481 83.854 91.620 1.00 60.15 237 LYS B N 1
ATOM 14659 C CA . LYS F 1 238 ? 44.258 84.018 92.849 1.00 63.47 237 LYS B CA 1
ATOM 14660 C C . LYS F 1 238 ? 43.420 84.052 94.125 1.00 63.51 237 LYS B C 1
ATOM 14661 O O . LYS F 1 238 ? 43.805 83.491 95.136 1.00 63.26 237 LYS B O 1
ATOM 14667 N N . GLU F 1 239 ? 42.301 84.757 94.073 1.00 63.49 238 GLU B N 1
ATOM 14668 C CA . GLU F 1 239 ? 41.420 84.942 95.232 1.00 62.54 238 GLU B CA 1
ATOM 14669 C C . GLU F 1 239 ? 40.305 83.920 95.327 1.00 59.27 238 GLU B C 1
ATOM 14670 O O . GLU F 1 239 ? 40.070 83.355 96.387 1.00 70.53 238 GLU B O 1
ATOM 14676 N N . ASN F 1 240 ? 39.598 83.708 94.229 1.00 56.41 239 ASN B N 1
ATOM 14677 C CA . ASN F 1 240 ? 38.493 82.759 94.234 1.00 55.36 239 ASN B CA 1
ATOM 14678 C C . ASN F 1 240 ? 38.886 81.290 94.196 1.00 56.64 239 ASN B C 1
ATOM 14679 O O . ASN F 1 240 ? 38.232 80.485 94.847 1.00 57.62 239 ASN B O 1
ATOM 14681 N N . PHE F 1 241 ? 39.902 80.919 93.428 1.00 54.82 240 PHE B N 1
ATOM 14682 C CA . PHE F 1 241 ? 40.154 79.494 93.194 1.00 61.03 240 PHE B CA 1
ATOM 14683 C C . PHE F 1 241 ? 41.481 78.877 93.639 1.00 59.54 240 PHE B C 1
ATOM 14684 O O . PHE F 1 241 ? 41.594 77.657 93.702 1.00 54.37 240 PHE B O 1
ATOM 14692 N N . ALA F 1 242 ? 42.469 79.693 93.947 1.00 58.95 241 ALA B N 1
ATOM 14693 C CA . ALA F 1 242 ? 43.805 79.149 94.112 1.00 53.10 241 ALA B CA 1
ATOM 14694 C C . ALA F 1 242 ? 43.972 78.242 95.329 1.00 61.00 241 ALA B C 1
ATOM 14695 O O . ALA F 1 242 ? 44.571 77.194 95.214 1.00 66.33 241 ALA B O 1
ATOM 14697 N N . LYS F 1 243 ? 43.466 78.632 96.489 1.00 60.98 242 LYS B N 1
ATOM 14698 C CA . LYS F 1 243 ? 43.724 77.852 97.702 1.00 53.78 242 LYS B CA 1
ATOM 14699 C C . LYS F 1 243 ? 42.936 76.566 97.769 1.00 48.69 242 LYS B C 1
ATOM 14700 O O . LYS F 1 243 ? 43.488 75.527 98.131 1.00 48.56 242 LYS B O 1
ATOM 14706 N N . ILE F 1 244 ? 41.656 76.631 97.432 1.00 52.74 243 ILE B N 1
ATOM 14707 C CA . ILE F 1 244 ? 40.833 75.424 97.456 1.00 59.70 243 ILE B CA 1
ATOM 14708 C C . ILE F 1 244 ? 41.382 74.481 96.405 1.00 67.01 243 ILE B C 1
ATOM 14709 O O . ILE F 1 244 ? 41.516 73.282 96.615 1.00 66.64 243 ILE B O 1
ATOM 14714 N N . ILE F 1 245 ? 41.741 75.064 95.275 1.00 64.89 244 ILE B N 1
ATOM 14715 C CA . ILE F 1 245 ? 42.196 74.258 94.175 1.00 63.32 244 ILE B CA 1
ATOM 14716 C C . ILE F 1 245 ? 43.392 73.438 94.597 1.00 63.80 244 ILE B C 1
ATOM 14717 O O . ILE F 1 245 ? 43.526 72.292 94.185 1.00 69.06 244 ILE B O 1
ATOM 14722 N N . TYR F 1 246 ? 44.255 73.994 95.439 1.00 59.76 245 TYR B N 1
ATOM 14723 C CA . TYR F 1 246 ? 45.428 73.244 95.833 1.00 60.99 245 TYR B CA 1
ATOM 14724 C C . TYR F 1 246 ? 45.008 72.093 96.709 1.00 67.53 245 TYR B C 1
ATOM 14725 O O . TYR F 1 246 ? 45.144 70.952 96.319 1.00 71.80 245 TYR B O 1
ATOM 14734 N N . GLU F 1 247 ? 44.445 72.382 97.867 1.00 64.24 246 GLU B N 1
ATOM 14735 C CA . GLU F 1 247 ? 44.169 71.326 98.823 1.00 71.79 246 GLU B CA 1
ATOM 14736 C C . GLU F 1 247 ? 43.250 70.275 98.196 1.00 73.30 246 GLU B C 1
ATOM 14737 O O . GLU F 1 247 ? 43.422 69.089 98.412 1.00 75.49 246 GLU B O 1
ATOM 14743 N N . GLU F 1 248 ? 42.305 70.720 97.384 1.00 68.68 247 GLU B N 1
ATOM 14744 C CA . GLU F 1 248 ? 41.436 69.792 96.703 1.00 70.87 247 GLU B CA 1
ATOM 14745 C C . GLU F 1 248 ? 42.259 68.910 95.764 1.00 71.11 247 GLU B C 1
ATOM 14746 O O . GLU F 1 248 ? 41.905 67.777 95.486 1.00 73.50 247 GLU B O 1
ATOM 14752 N N . ILE F 1 249 ? 43.371 69.435 95.279 1.00 68.70 248 ILE B N 1
ATOM 14753 C CA . ILE F 1 249 ? 44.273 68.644 94.473 1.00 67.06 248 ILE B CA 1
ATOM 14754 C C . ILE F 1 249 ? 44.738 67.441 95.275 1.00 70.76 248 ILE B C 1
ATOM 14755 O O . ILE F 1 249 ? 44.907 66.364 94.736 1.00 69.75 248 ILE B O 1
ATOM 14760 N N . GLN F 1 250 ? 44.994 67.659 96.551 1.00 77.75 249 GLN B N 1
ATOM 14761 C CA . GLN F 1 250 ? 45.367 66.578 97.436 1.00 80.26 249 GLN B CA 1
ATOM 14762 C C . GLN F 1 250 ? 44.220 65.594 97.615 1.00 80.24 249 GLN B C 1
ATOM 14763 O O . GLN F 1 250 ? 44.420 64.389 97.639 1.00 79.40 249 GLN B O 1
ATOM 14769 N N . ASN F 1 251 ? 43.013 66.126 97.752 1.00 78.68 250 ASN B N 1
ATOM 14770 C CA . ASN F 1 251 ? 41.840 65.308 98.016 1.00 78.47 250 ASN B CA 1
ATOM 14771 C C . ASN F 1 251 ? 41.543 64.357 96.874 1.00 80.72 250 ASN B C 1
ATOM 14772 O O . ASN F 1 251 ? 41.269 63.191 97.110 1.00 92.61 250 ASN B O 1
ATOM 14777 N N . VAL F 1 252 ? 41.613 64.833 95.642 1.00 78.26 251 VAL B N 1
ATOM 14778 C CA . VAL F 1 252 ? 41.236 63.986 94.526 1.00 74.45 251 VAL B CA 1
ATOM 14779 C C . VAL F 1 252 ? 42.434 63.638 93.701 1.00 72.13 251 VAL B C 1
ATOM 14780 O O . VAL F 1 252 ? 43.184 64.496 93.277 1.00 69.47 251 VAL B O 1
ATOM 14784 N N . ASN F 1 253 ? 42.595 62.353 93.468 1.00 73.02 252 ASN B N 1
ATOM 14785 C CA . ASN F 1 253 ? 43.762 61.858 92.791 1.00 74.62 252 ASN B CA 1
ATOM 14786 C C . ASN F 1 253 ? 43.883 62.378 91.374 1.00 76.50 252 ASN B C 1
ATOM 14787 O O . ASN F 1 253 ? 44.985 62.669 90.928 1.00 74.92 252 ASN B O 1
ATOM 14792 N N . ASN F 1 254 ? 42.770 62.485 90.653 1.00 73.91 253 ASN B N 1
ATOM 14793 C CA . ASN F 1 254 ? 42.874 62.822 89.214 1.00 62.84 253 ASN B CA 1
ATOM 14794 C C . ASN F 1 254 ? 41.931 63.942 88.722 1.00 63.20 253 ASN B C 1
ATOM 14795 O O . ASN F 1 254 ? 40.906 64.224 89.341 1.00 64.48 253 ASN B O 1
ATOM 14808 N N . LYS F 1 256 ? 39.782 64.335 86.235 1.00 63.92 255 LYS B N 1
ATOM 14809 C CA . LYS F 1 256 ? 38.379 64.070 85.959 1.00 62.54 255 LYS B CA 1
ATOM 14810 C C . LYS F 1 256 ? 37.621 64.254 87.259 1.00 60.04 255 LYS B C 1
ATOM 14811 O O . LYS F 1 256 ? 36.558 64.853 87.277 1.00 59.50 255 LYS B O 1
ATOM 14813 N N . GLU F 1 257 ? 38.185 63.737 88.338 1.00 63.47 256 GLU B N 1
ATOM 14814 C CA . GLU F 1 257 ? 37.590 63.900 89.646 1.00 66.05 256 GLU B CA 1
ATOM 14815 C C . GLU F 1 257 ? 37.593 65.341 90.111 1.00 64.26 256 GLU B C 1
ATOM 14816 O O . GLU F 1 257 ? 36.587 65.836 90.622 1.00 66.42 256 GLU B O 1
ATOM 14822 N N . LEU F 1 258 ? 38.702 66.029 89.888 1.00 62.18 257 LEU B N 1
ATOM 14823 C CA . LEU F 1 258 ? 38.897 67.341 90.474 1.00 57.76 257 LEU B CA 1
ATOM 14824 C C . LEU F 1 258 ? 37.818 68.301 90.021 1.00 63.15 257 LEU B C 1
ATOM 14825 O O . LEU F 1 258 ? 37.357 69.122 90.791 1.00 71.09 257 LEU B O 1
ATOM 14830 N N . ILE F 1 259 ? 37.418 68.184 88.769 1.00 64.63 258 ILE B N 1
ATOM 14831 C CA . ILE F 1 259 ? 36.476 69.131 88.206 1.00 64.37 258 ILE B CA 1
ATOM 14832 C C . ILE F 1 259 ? 35.186 69.101 88.994 1.00 63.94 258 ILE B C 1
ATOM 14833 O O . ILE F 1 259 ? 34.607 70.117 89.240 1.00 63.30 258 ILE B O 1
ATOM 14838 N N . GLU F 1 260 ? 34.769 67.924 89.410 1.00 63.66 259 GLU B N 1
ATOM 14839 C CA . GLU F 1 260 ? 33.529 67.792 90.154 1.00 66.01 259 GLU B CA 1
ATOM 14840 C C . GLU F 1 260 ? 33.669 68.550 91.456 1.00 66.52 259 GLU B C 1
ATOM 14841 O O . GLU F 1 260 ? 32.783 69.288 91.828 1.00 70.26 259 GLU B O 1
ATOM 14847 N N . LYS F 1 261 ? 34.801 68.365 92.126 1.00 65.61 260 LYS B N 1
ATOM 14848 C CA . LYS F 1 261 ? 35.088 69.061 93.370 1.00 65.48 260 LYS B CA 1
ATOM 14849 C C . LYS F 1 261 ? 35.156 70.570 93.132 1.00 69.04 260 LYS B C 1
ATOM 14850 O O . LYS F 1 261 ? 34.673 71.355 93.953 1.00 68.56 260 LYS B O 1
ATOM 14852 N N . VAL F 1 262 ? 35.763 70.974 92.025 1.00 66.11 261 VAL B N 1
ATOM 14853 C CA . VAL F 1 262 ? 35.876 72.379 91.721 1.00 64.12 261 VAL B CA 1
ATOM 14854 C C . VAL F 1 262 ? 35.375 72.679 90.329 1.00 70.42 261 VAL B C 1
ATOM 14855 O O . VAL F 1 262 ? 36.158 73.118 89.456 1.00 76.54 261 VAL B O 1
ATOM 14859 N N . PRO F 1 263 ? 34.049 72.472 90.093 1.00 72.62 262 PRO B N 1
ATOM 14860 C CA . PRO F 1 263 ? 33.585 73.025 88.814 1.00 74.28 262 PRO B CA 1
ATOM 14861 C C . PRO F 1 263 ? 33.579 74.547 88.960 1.00 78.61 262 PRO B C 1
ATOM 14862 O O . PRO F 1 263 ? 33.718 75.050 90.072 1.00 80.59 262 PRO B O 1
ATOM 14866 N N . ASP F 1 264 ? 33.396 75.272 87.872 1.00 82.36 263 ASP B N 1
ATOM 14867 C CA . ASP F 1 264 ? 33.477 76.739 87.896 1.00 83.76 263 ASP B CA 1
ATOM 14868 C C . ASP F 1 264 ? 34.937 77.164 87.978 1.00 74.87 263 ASP B C 1
ATOM 14869 O O . ASP F 1 264 ? 35.255 78.281 88.334 1.00 73.34 263 ASP B O 1
ATOM 14882 N N . SER F 1 266 ? 38.213 78.451 86.432 1.00 67.65 265 SER B N 1
ATOM 14883 C CA . SER F 1 266 ? 38.596 79.286 85.310 1.00 61.83 265 SER B CA 1
ATOM 14884 C C . SER F 1 266 ? 39.127 78.423 84.184 1.00 61.99 265 SER B C 1
ATOM 14885 O O . SER F 1 266 ? 39.773 77.409 84.419 1.00 72.51 265 SER B O 1
ATOM 14888 N N . GLU F 1 267 ? 38.838 78.822 82.964 1.00 51.99 266 GLU B N 1
ATOM 14889 C CA . GLU F 1 267 ? 39.248 78.026 81.830 1.00 48.03 266 GLU B CA 1
ATOM 14890 C C . GLU F 1 267 ? 40.770 77.885 81.710 1.00 50.74 266 GLU B C 1
ATOM 14891 O O . GLU F 1 267 ? 41.288 76.797 81.498 1.00 52.24 266 GLU B O 1
ATOM 14897 N N . LEU F 1 268 ? 41.486 78.995 81.866 1.00 51.64 267 LEU B N 1
ATOM 14898 C CA . LEU F 1 268 ? 42.958 78.988 81.839 1.00 52.05 267 LEU B CA 1
ATOM 14899 C C . LEU F 1 268 ? 43.560 78.279 83.038 1.00 53.17 267 LEU B C 1
ATOM 14900 O O . LEU F 1 268 ? 44.467 77.470 82.891 1.00 53.31 267 LEU B O 1
ATOM 14905 N N . LYS F 1 269 ? 43.059 78.604 84.226 1.00 54.51 268 LYS B N 1
ATOM 14906 C CA . LYS F 1 269 ? 43.470 77.898 85.437 1.00 55.89 268 LYS B CA 1
ATOM 14907 C C . LYS F 1 269 ? 43.332 76.366 85.310 1.00 55.34 268 LYS B C 1
ATOM 14908 O O . LYS F 1 269 ? 44.196 75.612 85.755 1.00 53.16 268 LYS B O 1
ATOM 14914 N N . LYS F 1 270 ? 42.283 75.922 84.634 1.00 54.24 269 LYS B N 1
ATOM 14915 C CA . LYS F 1 270 ? 42.115 74.503 84.420 1.00 54.43 269 LYS B CA 1
ATOM 14916 C C . LYS F 1 270 ? 43.335 73.964 83.696 1.00 50.83 269 LYS B C 1
ATOM 14917 O O . LYS F 1 270 ? 43.846 72.882 84.025 1.00 46.44 269 LYS B O 1
ATOM 14923 N N . SER F 1 271 ? 43.794 74.730 82.709 1.00 51.30 270 SER B N 1
ATOM 14924 C CA . SER F 1 271 ? 44.886 74.280 81.861 1.00 50.74 270 SER B CA 1
ATOM 14925 C C . SER F 1 271 ? 46.231 74.332 82.553 1.00 42.99 270 SER B C 1
ATOM 14926 O O . SER F 1 271 ? 46.998 73.381 82.501 1.00 42.58 270 SER B O 1
ATOM 14929 N N . GLN F 1 272 ? 46.488 75.452 83.205 1.00 44.32 271 GLN B N 1
ATOM 14930 C CA . GLN F 1 272 ? 47.675 75.580 83.997 1.00 43.03 271 GLN B CA 1
ATOM 14931 C C . GLN F 1 272 ? 47.731 74.448 84.993 1.00 42.19 271 GLN B C 1
ATOM 14932 O O . GLN F 1 272 ? 48.800 73.889 85.216 1.00 42.40 271 GLN B O 1
ATOM 14938 N N . VAL F 1 273 ? 46.592 74.100 85.580 1.00 43.05 272 VAL B N 1
ATOM 14939 C CA . VAL F 1 273 ? 46.554 73.004 86.537 1.00 43.47 272 VAL B CA 1
ATOM 14940 C C . VAL F 1 273 ? 46.789 71.676 85.854 1.00 43.36 272 VAL B C 1
ATOM 14941 O O . VAL F 1 273 ? 47.630 70.892 86.290 1.00 44.80 272 VAL B O 1
ATOM 14945 N N . PHE F 1 274 ? 46.038 71.410 84.800 1.00 42.99 273 PHE B N 1
ATOM 14946 C CA . PHE F 1 274 ? 46.198 70.154 84.110 1.00 37.29 273 PHE B CA 1
ATOM 14947 C C . PHE F 1 274 ? 47.644 69.951 83.701 1.00 39.78 273 PHE B C 1
ATOM 14948 O O . PHE F 1 274 ? 48.152 68.845 83.821 1.00 44.09 273 PHE B O 1
ATOM 14956 N N . TYR F 1 275 ? 48.300 70.980 83.221 1.00 36.09 274 TYR B N 1
ATOM 14957 C CA . TYR F 1 275 ? 49.655 70.813 82.766 1.00 33.71 274 TYR B CA 1
ATOM 14958 C C . TYR F 1 275 ? 50.592 70.388 83.899 1.00 40.56 274 TYR B C 1
ATOM 14959 O O . TYR F 1 275 ? 51.361 69.442 83.766 1.00 40.52 274 TYR B O 1
ATOM 14968 N N . LYS F 1 276 ? 50.552 71.088 85.028 1.00 38.89 275 LYS B N 1
ATOM 14969 C CA . LYS F 1 276 ? 51.515 70.817 86.094 1.00 37.50 275 LYS B CA 1
ATOM 14970 C C . LYS F 1 276 ? 51.323 69.491 86.819 1.00 45.25 275 LYS B C 1
ATOM 14971 O O . LYS F 1 276 ? 52.287 68.771 87.077 1.00 50.09 275 LYS B O 1
ATOM 14977 N N . TYR F 1 277 ? 50.087 69.156 87.145 1.00 42.67 276 TYR B N 1
ATOM 14978 C CA . TYR F 1 277 ? 49.823 68.048 88.050 1.00 40.34 276 TYR B CA 1
ATOM 14979 C C . TYR F 1 277 ? 49.295 66.766 87.416 1.00 42.37 276 TYR B C 1
ATOM 14980 O O . TYR F 1 277 ? 49.618 65.695 87.884 1.00 44.04 276 TYR B O 1
ATOM 14989 N N . TYR F 1 278 ? 48.508 66.850 86.362 1.00 45.93 277 TYR B N 1
ATOM 14990 C CA . TYR F 1 278 ? 47.853 65.647 85.827 1.00 50.69 277 TYR B CA 1
ATOM 14991 C C . TYR F 1 278 ? 48.275 65.197 84.438 1.00 50.44 277 TYR B C 1
ATOM 14992 O O . TYR F 1 278 ? 48.136 64.032 84.102 1.00 51.86 277 TYR B O 1
ATOM 15001 N N . LEU F 1 279 ? 48.779 66.106 83.617 1.00 52.06 278 LEU B N 1
ATOM 15002 C CA . LEU F 1 279 ? 49.111 65.757 82.255 1.00 51.72 278 LEU B CA 1
ATOM 15003 C C . LEU F 1 279 ? 50.164 64.698 82.277 1.00 51.29 278 LEU B C 1
ATOM 15004 O O . LEU F 1 279 ? 50.156 63.764 81.489 1.00 47.68 278 LEU B O 1
ATOM 15009 N N . ASP F 1 280 ? 51.098 64.883 83.185 1.00 55.10 279 ASP B N 1
ATOM 15010 C CA . ASP F 1 280 ? 52.312 64.139 83.126 1.00 55.38 279 ASP B CA 1
ATOM 15011 C C . ASP F 1 280 ? 52.020 62.668 83.164 1.00 61.03 279 ASP B C 1
ATOM 15012 O O . ASP F 1 280 ? 52.548 61.901 82.378 1.00 61.01 279 ASP B O 1
ATOM 15017 N N . LYS F 1 281 ? 51.081 62.278 84.007 1.00 64.31 280 LYS B N 1
ATOM 15018 C CA . LYS F 1 281 ? 50.583 60.925 83.963 1.00 70.33 280 LYS B CA 1
ATOM 15019 C C . LYS F 1 281 ? 49.101 60.881 84.230 1.00 68.62 280 LYS B C 1
ATOM 15020 O O . LYS F 1 281 ? 48.649 61.074 85.354 1.00 68.46 280 LYS B O 1
ATOM 15026 N N . GLU F 1 282 ? 48.354 60.737 83.151 1.00 63.28 281 GLU B N 1
ATOM 15027 C CA . GLU F 1 282 ? 46.984 60.334 83.183 1.00 50.41 281 GLU B CA 1
ATOM 15028 C C . GLU F 1 282 ? 46.710 59.827 81.801 1.00 50.62 281 GLU B C 1
ATOM 15029 O O . GLU F 1 282 ? 47.328 60.270 80.852 1.00 51.17 281 GLU B O 1
ATOM 15035 N N . GLU F 1 283 ? 45.765 58.918 81.671 1.00 50.05 282 GLU B N 1
ATOM 15036 C CA . GLU F 1 283 ? 45.437 58.402 80.362 1.00 50.50 282 GLU B CA 1
ATOM 15037 C C . GLU F 1 283 ? 45.093 59.588 79.497 1.00 49.28 282 GLU B C 1
ATOM 15038 O O . GLU F 1 283 ? 44.429 60.507 79.960 1.00 53.59 282 GLU B O 1
ATOM 15040 N N . LEU F 1 284 ? 45.590 59.588 78.273 1.00 50.87 283 LEU B N 1
ATOM 15041 C CA . LEU F 1 284 ? 45.382 60.718 77.389 1.00 48.58 283 LEU B CA 1
ATOM 15042 C C . LEU F 1 284 ? 44.348 60.407 76.363 1.00 51.09 283 LEU B C 1
ATOM 15043 O O . LEU F 1 284 ? 44.416 59.390 75.687 1.00 56.37 283 LEU B O 1
ATOM 15048 N N . ASN F 1 285 ? 43.363 61.278 76.248 1.00 53.69 284 ASN B N 1
ATOM 15049 C CA . ASN F 1 285 ? 42.328 61.109 75.252 1.00 57.92 284 ASN B CA 1
ATOM 15050 C C . ASN F 1 285 ? 41.798 62.464 74.777 1.00 55.15 284 ASN B C 1
ATOM 15051 O O . ASN F 1 285 ? 42.126 63.505 75.333 1.00 52.80 284 ASN B O 1
ATOM 15056 N N . ASP F 1 286 ? 40.979 62.433 73.737 1.00 56.70 285 ASP B N 1
ATOM 15057 C CA . ASP F 1 286 ? 40.456 63.670 73.171 1.00 53.43 285 ASP B CA 1
ATOM 15058 C C . ASP F 1 286 ? 39.671 64.489 74.163 1.00 51.04 285 ASP B C 1
ATOM 15059 O O . ASP F 1 286 ? 39.671 65.702 74.083 1.00 55.20 285 ASP B O 1
ATOM 15064 N N . LYS F 1 287 ? 39.012 63.828 75.096 1.00 48.40 286 LYS B N 1
ATOM 15065 C CA . LYS F 1 287 ? 38.299 64.543 76.136 1.00 51.63 286 LYS B CA 1
ATOM 15066 C C . LYS F 1 287 ? 39.194 65.447 76.985 1.00 57.84 286 LYS B C 1
ATOM 15067 O O . LYS F 1 287 ? 38.843 66.592 77.248 1.00 71.59 286 LYS B O 1
ATOM 15073 N N . ASN F 1 288 ? 40.331 64.927 77.370 1.00 55.58 287 ASN B N 1
ATOM 15074 C CA . ASN F 1 288 ? 41.180 65.681 78.289 1.00 50.98 287 ASN B CA 1
ATOM 15075 C C . ASN F 1 288 ? 42.295 66.449 77.612 1.00 51.37 287 ASN B C 1
ATOM 15076 O O . ASN F 1 288 ? 42.826 67.372 78.203 1.00 53.71 287 ASN B O 1
ATOM 15081 N N . ILE F 1 289 ? 42.672 66.099 76.424 1.00 53.41 288 ILE B N 1
ATOM 15082 C CA . ILE F 1 289 ? 43.837 66.716 75.794 1.00 49.90 288 ILE B CA 1
ATOM 15083 C C . ILE F 1 289 ? 43.597 68.203 75.544 1.00 49.55 288 ILE B C 1
ATOM 15084 O O . ILE F 1 289 ? 44.534 68.980 75.503 1.00 46.11 288 ILE B O 1
ATOM 15089 N N . LYS F 1 290 ? 42.341 68.592 75.380 1.00 52.34 289 LYS B N 1
ATOM 15090 C CA . LYS F 1 290 ? 41.985 69.970 75.153 1.00 51.26 289 LYS B CA 1
ATOM 15091 C C . LYS F 1 290 ? 42.401 70.850 76.324 1.00 54.00 289 LYS B C 1
ATOM 15092 O O . LYS F 1 290 ? 42.670 72.037 76.146 1.00 59.95 289 LYS B O 1
ATOM 15098 N N . TYR F 1 291 ? 42.469 70.259 77.504 1.00 48.89 290 TYR B N 1
ATOM 15099 C CA . TYR F 1 291 ? 42.837 71.006 78.703 1.00 49.57 290 TYR B CA 1
ATOM 15100 C C . TYR F 1 291 ? 44.229 71.622 78.633 1.00 49.90 290 TYR B C 1
ATOM 15101 O O . TYR F 1 291 ? 44.454 72.724 79.081 1.00 46.75 290 TYR B O 1
ATOM 15110 N N . ALA F 1 292 ? 45.148 70.910 78.021 1.00 46.46 291 ALA B N 1
ATOM 15111 C CA . ALA F 1 292 ? 46.509 71.385 77.905 1.00 44.08 291 ALA B CA 1
ATOM 15112 C C . ALA F 1 292 ? 46.645 72.676 77.119 1.00 48.33 291 ALA B C 1
ATOM 15113 O O . ALA F 1 292 ? 47.513 73.453 77.407 1.00 41.17 291 ALA B O 1
ATOM 15115 N N . PHE F 1 293 ? 45.784 72.883 76.133 1.00 50.17 292 PHE B N 1
ATOM 15116 C CA . PHE F 1 293 ? 46.010 73.910 75.114 1.00 44.36 292 PHE B CA 1
ATOM 15117 C C . PHE F 1 293 ? 46.042 75.360 75.558 1.00 42.19 292 PHE B C 1
ATOM 15118 O O . PHE F 1 293 ? 46.843 76.106 75.062 1.00 38.51 292 PHE B O 1
ATOM 15126 N N . CYS F 1 294 ? 45.142 75.761 76.450 1.00 45.98 293 CYS B N 1
ATOM 15127 C CA . CYS F 1 294 ? 45.067 77.174 76.818 1.00 39.75 293 CYS B CA 1
ATOM 15128 C C . CYS F 1 294 ? 46.418 77.674 77.308 1.00 37.88 293 CYS B C 1
ATOM 15129 O O . CYS F 1 294 ? 46.852 78.767 76.990 1.00 35.46 293 CYS B O 1
ATOM 15132 N N . HIS F 1 295 ? 47.057 76.824 78.094 1.00 44.39 294 HIS B N 1
ATOM 15133 C CA . HIS F 1 295 ? 48.358 77.121 78.651 1.00 37.75 294 HIS B CA 1
ATOM 15134 C C . HIS F 1 295 ? 49.375 77.296 77.537 1.00 32.41 294 HIS B C 1
ATOM 15135 O O . HIS F 1 295 ? 50.229 78.129 77.610 1.00 31.30 294 HIS B O 1
ATOM 15142 N N . PHE F 1 296 ? 49.252 76.446 76.524 1.00 38.06 295 PHE B N 1
ATOM 15143 C CA . PHE F 1 296 ? 50.146 76.493 75.378 1.00 41.64 295 PHE B CA 1
ATOM 15144 C C . PHE F 1 296 ? 50.006 77.777 74.607 1.00 36.54 295 PHE B C 1
ATOM 15145 O O . PHE F 1 296 ? 51.010 78.387 74.207 1.00 39.91 295 PHE B O 1
ATOM 15153 N N . VAL F 1 297 ? 48.769 78.178 74.376 1.00 33.75 296 VAL B N 1
ATOM 15154 C CA . VAL F 1 297 ? 48.495 79.417 73.681 1.00 30.93 296 VAL B CA 1
ATOM 15155 C C . VAL F 1 297 ? 48.856 80.601 74.547 1.00 36.39 296 VAL B C 1
ATOM 15156 O O . VAL F 1 297 ? 49.361 81.597 74.049 1.00 37.41 296 VAL B O 1
ATOM 15160 N N . GLU F 1 298 ? 48.578 80.497 75.834 1.00 39.41 297 GLU B N 1
ATOM 15161 C CA . GLU F 1 298 ? 48.893 81.554 76.761 1.00 37.13 297 GLU B CA 1
ATOM 15162 C C . GLU F 1 298 ? 50.368 81.829 76.845 1.00 37.96 297 GLU B C 1
ATOM 15163 O O . GLU F 1 298 ? 50.751 82.965 76.937 1.00 46.83 297 GLU B O 1
ATOM 15169 N N . ILE F 1 299 ? 51.173 80.790 76.829 1.00 35.82 298 ILE B N 1
ATOM 15170 C CA . ILE F 1 299 ? 52.605 80.953 76.880 1.00 34.85 298 ILE B CA 1
ATOM 15171 C C . ILE F 1 299 ? 53.105 81.686 75.656 1.00 40.05 298 ILE B C 1
ATOM 15172 O O . ILE F 1 299 ? 53.989 82.524 75.766 1.00 44.20 298 ILE B O 1
ATOM 15177 N N . GLU F 1 300 ? 52.549 81.374 74.500 1.00 35.38 299 GLU B N 1
ATOM 15178 C CA . GLU F 1 300 ? 52.971 82.031 73.291 1.00 35.86 299 GLU B CA 1
ATOM 15179 C C . GLU F 1 300 ? 52.640 83.524 73.253 1.00 39.63 299 GLU B C 1
ATOM 15180 O O . GLU F 1 300 ? 53.432 84.308 72.744 1.00 42.60 299 GLU B O 1
ATOM 15194 N N . SER F 1 302 ? 52.263 85.428 76.085 1.00 40.51 301 SER B N 1
ATOM 15195 C CA . SER F 1 302 ? 53.126 86.024 77.113 1.00 42.39 301 SER B CA 1
ATOM 15196 C C . SER F 1 302 ? 54.563 86.161 76.627 1.00 44.65 301 SER B C 1
ATOM 15197 O O . SER F 1 302 ? 55.257 87.098 76.990 1.00 39.61 301 SER B O 1
ATOM 15200 N N . GLN F 1 303 ? 54.991 85.207 75.811 1.00 40.76 302 GLN B N 1
ATOM 15201 C CA . GLN F 1 303 ? 56.302 85.283 75.200 1.00 44.71 302 GLN B CA 1
ATOM 15202 C C . GLN F 1 303 ? 56.420 86.436 74.211 1.00 48.03 302 GLN B C 1
ATOM 15203 O O . GLN F 1 303 ? 57.476 87.013 74.066 1.00 50.14 302 GLN B O 1
ATOM 15209 N N . LEU F 1 304 ? 55.342 86.745 73.509 1.00 41.85 303 LEU B N 1
ATOM 15210 C CA . LEU F 1 304 ? 55.362 87.880 72.580 1.00 40.54 303 LEU B CA 1
ATOM 15211 C C . LEU F 1 304 ? 55.483 89.219 73.278 1.00 43.62 303 LEU B C 1
ATOM 15212 O O . LEU F 1 304 ? 56.277 90.072 72.896 1.00 48.25 303 LEU B O 1
ATOM 15217 N N . LEU F 1 305 ? 54.688 89.403 74.317 1.00 41.96 304 LEU B N 1
ATOM 15218 C CA . LEU F 1 305 ? 54.713 90.648 75.048 1.00 41.29 304 LEU B CA 1
ATOM 15219 C C . LEU F 1 305 ? 56.074 90.875 75.659 1.00 44.61 304 LEU B C 1
ATOM 15220 O O . LEU F 1 305 ? 56.545 92.002 75.728 1.00 48.54 304 LEU B O 1
ATOM 15225 N N . LYS F 1 306 ? 56.709 89.800 76.100 1.00 45.20 305 LYS B N 1
ATOM 15226 C CA . LYS F 1 306 ? 58.041 89.905 76.673 1.00 48.86 305 LYS B CA 1
ATOM 15227 C C . LYS F 1 306 ? 58.999 90.567 75.711 1.00 46.30 305 LYS B C 1
ATOM 15228 O O . LYS F 1 306 ? 59.715 91.457 76.084 1.00 50.37 305 LYS B O 1
ATOM 15234 N N . ASN F 1 307 ? 59.022 90.116 74.483 1.00 42.81 306 ASN B N 1
ATOM 15235 C CA . ASN F 1 307 ? 59.977 90.660 73.539 1.00 44.05 306 ASN B CA 1
ATOM 15236 C C . ASN F 1 307 ? 59.512 91.952 72.937 1.00 48.19 306 ASN B C 1
ATOM 15237 O O . ASN F 1 307 ? 60.177 92.947 73.040 1.00 51.18 306 ASN B O 1
ATOM 15242 N N . TYR F 1 308 ? 58.339 91.931 72.337 1.00 46.33 307 TYR B N 1
ATOM 15243 C CA . TYR F 1 308 ? 57.867 93.098 71.629 1.00 45.26 307 TYR B CA 1
ATOM 15244 C C . TYR F 1 308 ? 57.341 94.166 72.566 1.00 48.42 307 TYR B C 1
ATOM 15245 O O . TYR F 1 308 ? 57.248 95.320 72.160 1.00 48.91 307 TYR B O 1
ATOM 15254 N N . VAL F 1 309 ? 57.069 93.837 73.827 1.00 51.81 308 VAL B N 1
ATOM 15255 C CA . VAL F 1 309 ? 56.659 94.876 74.766 1.00 52.76 308 VAL B CA 1
ATOM 15256 C C . VAL F 1 309 ? 57.622 95.166 75.921 1.00 55.31 308 VAL B C 1
ATOM 15257 O O . VAL F 1 309 ? 58.330 96.171 75.876 1.00 60.09 308 VAL B O 1
ATOM 15261 N N . TYR F 1 310 ? 57.648 94.319 76.946 1.00 55.64 309 TYR B N 1
ATOM 15262 C CA . TYR F 1 310 ? 58.489 94.578 78.135 1.00 58.04 309 TYR B CA 1
ATOM 15263 C C . TYR F 1 310 ? 59.990 94.487 77.872 1.00 59.33 309 TYR B C 1
ATOM 15264 O O . TYR F 1 310 ? 60.755 95.324 78.329 1.00 59.76 309 TYR B O 1
ATOM 15273 N N . LYS F 1 311 ? 60.409 93.461 77.148 1.00 62.49 310 LYS B N 1
ATOM 15274 C CA . LYS F 1 311 ? 61.837 93.211 76.930 1.00 65.35 310 LYS B CA 1
ATOM 15275 C C . LYS F 1 311 ? 62.493 94.132 75.949 1.00 65.72 310 LYS B C 1
ATOM 15276 O O . LYS F 1 311 ? 63.656 94.500 76.136 1.00 68.49 310 LYS B O 1
ATOM 15282 N N . ARG F 1 312 ? 61.768 94.497 74.899 1.00 65.84 311 ARG B N 1
ATOM 15283 C CA . ARG F 1 312 ? 62.308 95.383 73.879 1.00 64.29 311 ARG B CA 1
ATOM 15284 C C . ARG F 1 312 ? 61.560 96.696 73.903 1.00 61.60 311 ARG B C 1
ATOM 15285 O O . ARG F 1 312 ? 60.641 96.905 73.116 1.00 63.51 311 ARG B O 1
ATOM 15293 N N . ASN F 1 318 ? 57.232 99.941 65.062 1.00 64.43 317 ASN B N 1
ATOM 15294 C CA . ASN F 1 318 ? 56.310 101.034 65.373 1.00 71.80 317 ASN B CA 1
ATOM 15295 C C . ASN F 1 318 ? 54.944 100.799 64.739 1.00 79.07 317 ASN B C 1
ATOM 15296 O O . ASN F 1 318 ? 53.992 100.387 65.405 1.00 80.04 317 ASN B O 1
ATOM 15298 N N . ASP F 1 319 ? 54.866 101.029 63.436 1.00 79.87 318 ASP B N 1
ATOM 15299 C CA . ASP F 1 319 ? 53.636 100.718 62.678 1.00 76.38 318 ASP B CA 1
ATOM 15300 C C . ASP F 1 319 ? 53.502 99.211 62.681 1.00 78.35 318 ASP B C 1
ATOM 15301 O O . ASP F 1 319 ? 52.425 98.652 62.886 1.00 74.19 318 ASP B O 1
ATOM 15306 N N . LYS F 1 320 ? 54.647 98.571 62.471 1.00 76.78 319 LYS B N 1
ATOM 15307 C CA . LYS F 1 320 ? 54.714 97.114 62.350 1.00 74.68 319 LYS B CA 1
ATOM 15308 C C . LYS F 1 320 ? 54.446 96.383 63.653 1.00 75.12 319 LYS B C 1
ATOM 15309 O O . LYS F 1 320 ? 53.859 95.300 63.645 1.00 69.64 319 LYS B O 1
ATOM 15311 N N . ILE F 1 321 ? 54.836 96.993 64.770 1.00 75.51 320 ILE B N 1
ATOM 15312 C CA . ILE F 1 321 ? 54.855 96.305 66.041 1.00 76.84 320 ILE B CA 1
ATOM 15313 C C . ILE F 1 321 ? 53.474 95.747 66.343 1.00 72.23 320 ILE B C 1
ATOM 15314 O O . ILE F 1 321 ? 53.319 94.583 66.660 1.00 69.01 320 ILE B O 1
ATOM 15319 N N . LYS F 1 322 ? 52.463 96.581 66.201 1.00 69.75 321 LYS B N 1
ATOM 15320 C CA . LYS F 1 322 ? 51.117 96.193 66.536 1.00 66.18 321 LYS B CA 1
ATOM 15321 C C . LYS F 1 322 ? 50.410 95.680 65.294 1.00 60.80 321 LYS B C 1
ATOM 15322 O O . LYS F 1 322 ? 49.276 95.235 65.383 1.00 60.69 321 LYS B O 1
ATOM 15324 N N . ARG F 1 323 ? 51.075 95.732 64.142 1.00 63.87 322 ARG B N 1
ATOM 15325 C CA . ARG F 1 323 ? 50.508 95.200 62.946 1.00 65.32 322 ARG B CA 1
ATOM 15326 C C . ARG F 1 323 ? 50.281 93.739 63.183 1.00 62.20 322 ARG B C 1
ATOM 15327 O O . ARG F 1 323 ? 49.296 93.198 62.709 1.00 65.33 322 ARG B O 1
ATOM 15329 N N . ILE F 1 324 ? 51.190 93.106 63.922 1.00 61.54 323 ILE B N 1
ATOM 15330 C CA . ILE F 1 324 ? 51.083 91.681 64.172 1.00 60.11 323 ILE B CA 1
ATOM 15331 C C . ILE F 1 324 ? 50.690 91.366 65.605 1.00 59.74 323 ILE B C 1
ATOM 15332 O O . ILE F 1 324 ? 50.907 90.255 66.113 1.00 50.21 323 ILE B O 1
ATOM 15337 N N . PHE F 1 325 ? 50.084 92.347 66.256 1.00 67.56 324 PHE B N 1
ATOM 15338 C CA . PHE F 1 325 ? 49.319 92.103 67.480 1.00 55.72 324 PHE B CA 1
ATOM 15339 C C . PHE F 1 325 ? 47.827 92.128 67.186 1.00 56.15 324 PHE B C 1
ATOM 15340 O O . PHE F 1 325 ? 47.028 91.822 68.053 1.00 58.84 324 PHE B O 1
ATOM 15348 N N . GLU F 1 326 ? 47.451 92.485 65.961 1.00 60.57 325 GLU B N 1
ATOM 15349 C CA . GLU F 1 326 ? 46.058 92.523 65.575 1.00 56.60 325 GLU B CA 1
ATOM 15350 C C . GLU F 1 326 ? 45.387 91.158 65.717 1.00 55.46 325 GLU B C 1
ATOM 15351 O O . GLU F 1 326 ? 45.963 90.130 65.370 1.00 55.89 325 GLU B O 1
ATOM 15357 N N . TYR F 1 327 ? 44.148 91.176 66.190 1.00 56.41 326 TYR B N 1
ATOM 15358 C CA . TYR F 1 327 ? 43.449 89.951 66.547 1.00 59.19 326 TYR B CA 1
ATOM 15359 C C . TYR F 1 327 ? 43.588 88.877 65.493 1.00 58.85 326 TYR B C 1
ATOM 15360 O O . TYR F 1 327 ? 43.911 87.741 65.806 1.00 54.95 326 TYR B O 1
ATOM 15369 N N . GLN F 1 328 ? 43.335 89.230 64.244 1.00 62.69 327 GLN B N 1
ATOM 15370 C CA . GLN F 1 328 ? 43.301 88.216 63.209 1.00 60.84 327 GLN B CA 1
ATOM 15371 C C . GLN F 1 328 ? 44.695 87.702 62.899 1.00 56.81 327 GLN B C 1
ATOM 15372 O O . GLN F 1 328 ? 44.860 86.491 62.670 1.00 57.69 327 GLN B O 1
ATOM 15378 N N . ASN F 1 329 ? 45.686 88.596 62.883 1.00 54.60 328 ASN B N 1
ATOM 15379 C CA . ASN F 1 329 ? 47.064 88.153 62.663 1.00 56.51 328 ASN B CA 1
ATOM 15380 C C . ASN F 1 329 ? 47.619 87.423 63.860 1.00 51.55 328 ASN B C 1
ATOM 15381 O O . ASN F 1 329 ? 48.260 86.401 63.702 1.00 51.13 328 ASN B O 1
ATOM 15386 N N . LEU F 1 330 ? 47.374 87.935 65.051 1.00 55.09 329 LEU B N 1
ATOM 15387 C CA . LEU F 1 330 ? 47.822 87.240 66.244 1.00 50.59 329 LEU B CA 1
ATOM 15388 C C . LEU F 1 330 ? 47.344 85.799 66.275 1.00 42.58 329 LEU B C 1
ATOM 15389 O O . LEU F 1 330 ? 48.061 84.901 66.720 1.00 45.14 329 LEU B O 1
ATOM 15394 N N . LYS F 1 331 ? 46.142 85.566 65.791 1.00 39.88 330 LYS B N 1
ATOM 15395 C CA . LYS F 1 331 ? 45.573 84.231 65.869 1.00 44.00 330 LYS B CA 1
ATOM 15396 C C . LYS F 1 331 ? 46.329 83.267 64.972 1.00 41.71 330 LYS B C 1
ATOM 15397 O O . LYS F 1 331 ? 46.704 82.171 65.391 1.00 41.34 330 LYS B O 1
ATOM 15403 N N . LYS F 1 332 ? 46.572 83.680 63.742 1.00 41.34 331 LYS B N 1
ATOM 15404 C CA . LYS F 1 332 ? 47.323 82.828 62.852 1.00 40.56 331 LYS B CA 1
ATOM 15405 C C . LYS F 1 332 ? 48.764 82.680 63.361 1.00 41.58 331 LYS B C 1
ATOM 15406 O O . LYS F 1 332 ? 49.364 81.612 63.264 1.00 41.68 331 LYS B O 1
ATOM 15412 N N . LEU F 1 333 ? 49.316 83.764 63.901 1.00 44.86 332 LEU B N 1
ATOM 15413 C CA . LEU F 1 333 ? 50.702 83.775 64.344 1.00 40.25 332 LEU B CA 1
ATOM 15414 C C . LEU F 1 333 ? 50.962 82.730 65.416 1.00 36.37 332 LEU B C 1
ATOM 15415 O O . LEU F 1 333 ? 52.048 82.164 65.456 1.00 37.64 332 LEU B O 1
ATOM 15420 N N . ILE F 1 334 ? 49.999 82.539 66.318 1.00 38.65 333 ILE B N 1
ATOM 15421 C CA . ILE F 1 334 ? 50.116 81.507 67.348 1.00 37.67 333 ILE B CA 1
ATOM 15422 C C . ILE F 1 334 ? 49.869 80.126 66.765 1.00 38.68 333 ILE B C 1
ATOM 15423 O O . ILE F 1 334 ? 50.604 79.177 67.024 1.00 33.40 333 ILE B O 1
ATOM 15428 N N . GLU F 1 335 ? 48.840 79.994 65.962 1.00 42.18 334 GLU B N 1
ATOM 15429 C CA . GLU F 1 335 ? 48.531 78.678 65.451 1.00 39.53 334 GLU B CA 1
ATOM 15430 C C . GLU F 1 335 ? 49.734 78.158 64.696 1.00 39.18 334 GLU B C 1
ATOM 15431 O O . GLU F 1 335 ? 50.100 77.018 64.842 1.00 39.27 334 GLU B O 1
ATOM 15437 N N . ASN F 1 336 ? 50.343 79.023 63.900 1.00 36.78 335 ASN B N 1
ATOM 15438 C CA . ASN F 1 336 ? 51.525 78.664 63.133 1.00 37.43 335 ASN B CA 1
ATOM 15439 C C . ASN F 1 336 ? 52.736 78.323 63.977 1.00 38.09 335 ASN B C 1
ATOM 15440 O O . ASN F 1 336 ? 53.497 77.422 63.643 1.00 35.15 335 ASN B O 1
ATOM 15445 N N . LYS F 1 337 ? 52.899 79.046 65.070 1.00 37.58 336 LYS B N 1
ATOM 15446 C CA . LYS F 1 337 ? 54.018 78.869 65.987 1.00 32.04 336 LYS B CA 1
ATOM 15447 C C . LYS F 1 337 ? 53.987 77.511 66.651 1.00 33.53 336 LYS B C 1
ATOM 15448 O O . LYS F 1 337 ? 54.999 76.863 66.798 1.00 35.71 336 LYS B O 1
ATOM 15454 N N . LEU F 1 338 ? 52.806 77.112 67.081 1.00 34.03 337 LEU B N 1
ATOM 15455 C CA . LEU F 1 338 ? 52.627 75.808 67.674 1.00 29.73 337 LEU B CA 1
ATOM 15456 C C . LEU F 1 338 ? 52.871 74.684 66.669 1.00 33.83 337 LEU B C 1
ATOM 15457 O O . LEU F 1 338 ? 53.429 73.651 67.015 1.00 33.99 337 LEU B O 1
ATOM 15462 N N . LEU F 1 339 ? 52.454 74.880 65.431 1.00 32.51 338 LEU B N 1
ATOM 15463 C CA . LEU F 1 339 ? 52.721 73.889 64.396 1.00 38.47 338 LEU B CA 1
ATOM 15464 C C . LEU F 1 339 ? 54.218 73.764 64.166 1.00 32.78 338 LEU B C 1
ATOM 15465 O O . LEU F 1 339 ? 54.758 72.682 64.060 1.00 29.16 338 LEU B O 1
ATOM 15470 N N . ASN F 1 340 ? 54.877 74.916 64.103 1.00 28.35 339 ASN B N 1
ATOM 15471 C CA . ASN F 1 340 ? 56.309 74.937 63.935 1.00 28.99 339 ASN B CA 1
ATOM 15472 C C . ASN F 1 340 ? 56.962 74.195 65.062 1.00 31.01 339 ASN B C 1
ATOM 15473 O O . ASN F 1 340 ? 57.825 73.394 64.846 1.00 29.97 339 ASN B O 1
ATOM 15478 N N . LYS F 1 341 ? 56.533 74.511 66.278 1.00 26.93 340 LYS B N 1
ATOM 15479 C CA . LYS F 1 341 ? 57.086 73.870 67.439 1.00 29.45 340 LYS B CA 1
ATOM 15480 C C . LYS F 1 341 ? 56.759 72.402 67.371 1.00 32.60 340 LYS B C 1
ATOM 15481 O O . LYS F 1 341 ? 57.574 71.589 67.753 1.00 35.32 340 LYS B O 1
ATOM 15487 N N . LEU F 1 342 ? 55.584 72.067 66.862 1.00 32.42 341 LEU B N 1
ATOM 15488 C CA . LEU F 1 342 ? 55.211 70.676 66.714 1.00 31.70 341 LEU B CA 1
ATOM 15489 C C . LEU F 1 342 ? 56.005 70.014 65.638 1.00 29.82 341 LEU B C 1
ATOM 15490 O O . LEU F 1 342 ? 56.411 68.866 65.782 1.00 33.27 341 LEU B O 1
ATOM 15495 N N . ASP F 1 343 ? 56.181 70.712 64.542 1.00 28.46 342 ASP B N 1
ATOM 15496 C CA . ASP F 1 343 ? 56.863 70.153 63.396 1.00 32.98 342 ASP B CA 1
ATOM 15497 C C . ASP F 1 343 ? 58.289 69.782 63.746 1.00 35.66 342 ASP B C 1
ATOM 15498 O O . ASP F 1 343 ? 58.795 68.733 63.298 1.00 37.30 342 ASP B O 1
ATOM 15503 N N . THR F 1 344 ? 58.934 70.617 64.553 1.00 33.77 343 THR B N 1
ATOM 15504 C CA . THR F 1 344 ? 60.328 70.369 64.906 1.00 35.86 343 THR B CA 1
ATOM 15505 C C . THR F 1 344 ? 60.487 69.145 65.792 1.00 40.55 343 THR B C 1
ATOM 15506 O O . THR F 1 344 ? 61.454 68.418 65.670 1.00 42.41 343 THR B O 1
ATOM 15510 N N . TYR F 1 345 ? 59.509 68.875 66.633 1.00 38.49 344 TYR B N 1
ATOM 15511 C CA . TYR F 1 345 ? 59.618 67.744 67.527 1.00 37.80 344 TYR B CA 1
ATOM 15512 C C . TYR F 1 345 ? 59.712 66.452 66.708 1.00 45.21 344 TYR B C 1
ATOM 15513 O O . TYR F 1 345 ? 60.526 65.577 66.977 1.00 48.61 344 TYR B O 1
ATOM 15522 N N . VAL F 1 346 ? 58.875 66.348 65.688 1.00 37.31 345 VAL B N 1
ATOM 15523 C CA . VAL F 1 346 ? 58.839 65.138 64.902 1.00 30.26 345 VAL B CA 1
ATOM 15524 C C . VAL F 1 346 ? 60.158 64.967 64.183 1.00 36.80 345 VAL B C 1
ATOM 15525 O O . VAL F 1 346 ? 60.677 63.874 64.040 1.00 44.67 345 VAL B O 1
ATOM 15529 N N . ARG F 1 347 ? 60.685 66.079 63.704 1.00 34.59 346 ARG B N 1
ATOM 15530 C CA . ARG F 1 347 ? 62.005 66.095 63.098 1.00 39.02 346 ARG B CA 1
ATOM 15531 C C . ARG F 1 347 ? 63.033 65.657 64.118 1.00 39.69 346 ARG B C 1
ATOM 15532 O O . ARG F 1 347 ? 63.963 64.943 63.786 1.00 40.58 346 ARG B O 1
ATOM 15540 N N . ASN F 1 348 ? 62.913 66.162 65.337 1.00 43.13 347 ASN B N 1
ATOM 15541 C CA . ASN F 1 348 ? 63.853 65.784 66.377 1.00 44.04 347 ASN B CA 1
ATOM 15542 C C . ASN F 1 348 ? 63.786 64.322 66.657 1.00 48.13 347 ASN B C 1
ATOM 15543 O O . ASN F 1 348 ? 64.790 63.690 66.993 1.00 50.31 347 ASN B O 1
ATOM 15548 N N . CYS F 1 349 ? 62.586 63.773 66.532 1.00 43.69 348 CYS B N 1
ATOM 15549 C CA . CYS F 1 349 ? 62.401 62.339 66.699 1.00 40.76 348 CYS B CA 1
ATOM 15550 C C . CYS F 1 349 ? 63.097 61.523 65.641 1.00 42.52 348 CYS B C 1
ATOM 15551 O O . CYS F 1 349 ? 63.657 60.478 65.940 1.00 43.15 348 CYS B O 1
ATOM 15554 N N . GLY F 1 350 ? 63.063 61.991 64.407 1.00 45.48 349 GLY B N 1
ATOM 15555 C CA . GLY F 1 350 ? 63.878 61.381 63.373 1.00 44.47 349 GLY B CA 1
ATOM 15556 C C . GLY F 1 350 ? 65.372 61.510 63.651 1.00 42.62 349 GLY B C 1
ATOM 15557 O O . GLY F 1 350 ? 66.121 60.564 63.452 1.00 41.63 349 GLY B O 1
ATOM 15558 N N . LYS F 1 351 ? 65.811 62.686 64.073 1.00 39.68 350 LYS B N 1
ATOM 15559 C CA . LYS F 1 351 ? 67.234 62.963 64.234 1.00 39.79 350 LYS B CA 1
ATOM 15560 C C . LYS F 1 351 ? 67.889 62.006 65.207 1.00 42.72 350 LYS B C 1
ATOM 15561 O O . LYS F 1 351 ? 68.892 61.386 64.904 1.00 41.27 350 LYS B O 1
ATOM 15567 N N . TYR F 1 352 ? 67.276 61.880 66.364 1.00 45.79 351 TYR B N 1
ATOM 15568 C CA . TYR F 1 352 ? 67.778 60.999 67.421 1.00 48.31 351 TYR B CA 1
ATOM 15569 C C . TYR F 1 352 ? 67.667 59.509 67.129 1.00 44.81 351 TYR B C 1
ATOM 15570 O O . TYR F 1 352 ? 68.514 58.731 67.505 1.00 46.72 351 TYR B O 1
ATOM 15579 N N . ASN F 1 353 ? 66.644 59.149 66.378 1.00 40.06 352 ASN B N 1
ATOM 15580 C CA . ASN F 1 353 ? 66.469 57.772 66.026 1.00 44.39 352 ASN B CA 1
ATOM 15581 C C . ASN F 1 353 ? 67.673 57.234 65.286 1.00 49.23 352 ASN B C 1
ATOM 15582 O O . ASN F 1 353 ? 68.017 56.081 65.410 1.00 51.27 352 ASN B O 1
ATOM 15587 N N . TYR F 1 354 ? 68.285 58.088 64.483 1.00 53.15 353 TYR B N 1
ATOM 15588 C CA . TYR F 1 354 ? 69.534 57.742 63.843 1.00 50.77 353 TYR B CA 1
ATOM 15589 C C . TYR F 1 354 ? 70.684 57.629 64.832 1.00 53.29 353 TYR B C 1
ATOM 15590 O O . TYR F 1 354 ? 71.525 56.740 64.705 1.00 51.97 353 TYR B O 1
ATOM 15599 N N . TYR F 1 355 ? 70.738 58.538 65.796 1.00 56.28 354 TYR B N 1
ATOM 15600 C CA . TYR F 1 355 ? 71.887 58.595 66.692 1.00 47.97 354 TYR B CA 1
ATOM 15601 C C . TYR F 1 355 ? 71.755 57.826 67.988 1.00 47.69 354 TYR B C 1
ATOM 15602 O O . TYR F 1 355 ? 72.734 57.740 68.718 1.00 52.71 354 TYR B O 1
ATOM 15611 N N . LEU F 1 356 ? 70.597 57.252 68.275 1.00 53.88 355 LEU B N 1
ATOM 15612 C CA . LEU F 1 356 ? 70.402 56.665 69.586 1.00 55.97 355 LEU B CA 1
ATOM 15613 C C . LEU F 1 356 ? 70.299 55.167 69.574 1.00 58.34 355 LEU B C 1
ATOM 15614 O O . LEU F 1 356 ? 69.504 54.609 68.850 1.00 60.79 355 LEU B O 1
ATOM 15619 N N . GLN F 1 357 ? 71.108 54.526 70.396 1.00 57.24 356 GLN B N 1
ATOM 15620 C CA . GLN F 1 357 ? 70.987 53.107 70.659 1.00 63.27 356 GLN B CA 1
ATOM 15621 C C . GLN F 1 357 ? 69.797 52.928 71.564 1.00 57.51 356 GLN B C 1
ATOM 15622 O O . GLN F 1 357 ? 69.393 53.861 72.217 1.00 55.81 356 GLN B O 1
ATOM 15628 N N . ASP F 1 358 ? 69.227 51.737 71.604 1.00 56.17 357 ASP B N 1
ATOM 15629 C CA . ASP F 1 358 ? 68.014 51.540 72.367 1.00 54.73 357 ASP B CA 1
ATOM 15630 C C . ASP F 1 358 ? 68.294 51.790 73.819 1.00 58.34 357 ASP B C 1
ATOM 15631 O O . ASP F 1 358 ? 69.365 51.471 74.301 1.00 62.11 357 ASP B O 1
ATOM 15636 N N . GLY F 1 359 ? 67.299 52.331 74.513 1.00 60.72 358 GLY B N 1
ATOM 15637 C CA . GLY F 1 359 ? 67.436 52.775 75.881 1.00 44.41 358 GLY B CA 1
ATOM 15638 C C . GLY F 1 359 ? 68.410 53.891 76.130 1.00 48.15 358 GLY B C 1
ATOM 15639 O O . GLY F 1 359 ? 69.138 53.882 77.105 1.00 44.75 358 GLY B O 1
ATOM 15640 N N . GLU F 1 360 ? 68.418 54.866 75.240 1.00 57.37 359 GLU B N 1
ATOM 15641 C CA . GLU F 1 360 ? 69.239 56.052 75.412 1.00 50.48 359 GLU B CA 1
ATOM 15642 C C . GLU F 1 360 ? 68.392 57.303 75.381 1.00 46.62 359 GLU B C 1
ATOM 15643 O O . GLU F 1 360 ? 67.406 57.366 74.684 1.00 46.53 359 GLU B O 1
ATOM 15649 N N . ILE F 1 361 ? 68.779 58.295 76.161 1.00 43.67 360 ILE B N 1
ATOM 15650 C CA . ILE F 1 361 ? 68.056 59.518 76.239 1.00 43.79 360 ILE B CA 1
ATOM 15651 C C . ILE F 1 361 ? 69.026 60.475 75.657 1.00 44.17 360 ILE B C 1
ATOM 15652 O O . ILE F 1 361 ? 70.200 60.217 75.691 1.00 43.74 360 ILE B O 1
ATOM 15657 N N . ALA F 1 362 ? 68.579 61.604 75.137 1.00 48.82 361 ALA B N 1
ATOM 15658 C CA . ALA F 1 362 ? 69.519 62.564 74.564 1.00 45.52 361 ALA B CA 1
ATOM 15659 C C . ALA F 1 362 ? 69.875 63.634 75.556 1.00 41.89 361 ALA B C 1
ATOM 15660 O O . ALA F 1 362 ? 69.031 64.401 75.893 1.00 46.69 361 ALA B O 1
ATOM 15662 N N . THR F 1 363 ? 71.121 63.703 75.999 1.00 41.44 362 THR B N 1
ATOM 15663 C CA . THR F 1 363 ? 71.578 64.755 76.919 1.00 45.20 362 THR B CA 1
ATOM 15664 C C . THR F 1 363 ? 72.277 65.925 76.235 1.00 47.47 362 THR B C 1
ATOM 15665 O O . THR F 1 363 ? 72.596 65.850 75.042 1.00 48.52 362 THR B O 1
ATOM 15669 N N . SER F 1 364 ? 72.496 67.005 76.984 1.00 45.12 363 SER B N 1
ATOM 15670 C CA . SER F 1 364 ? 73.062 68.207 76.398 1.00 45.51 363 SER B CA 1
ATOM 15671 C C . SER F 1 364 ? 74.476 67.989 75.901 1.00 43.82 363 SER B C 1
ATOM 15672 O O . SER F 1 364 ? 74.953 68.720 75.034 1.00 44.49 363 SER B O 1
ATOM 15675 N N . ASP F 1 365 ? 75.158 66.998 76.449 1.00 40.02 364 ASP B N 1
ATOM 15676 C CA . ASP F 1 365 ? 76.482 66.676 75.966 1.00 39.80 364 ASP B CA 1
ATOM 15677 C C . ASP F 1 365 ? 76.436 66.133 74.537 1.00 48.91 364 ASP B C 1
ATOM 15678 O O . ASP F 1 365 ? 77.244 66.530 73.683 1.00 51.96 364 ASP B O 1
ATOM 15683 N N . PHE F 1 366 ? 75.508 65.221 74.276 1.00 48.37 365 PHE B N 1
ATOM 15684 C CA . PHE F 1 366 ? 75.383 64.628 72.946 1.00 49.69 365 PHE B CA 1
ATOM 15685 C C . PHE F 1 366 ? 74.955 65.658 71.911 1.00 49.18 365 PHE B C 1
ATOM 15686 O O . PHE F 1 366 ? 75.557 65.745 70.837 1.00 54.00 365 PHE B O 1
ATOM 15688 N N . ILE F 1 367 ? 73.976 66.470 72.275 1.00 43.80 366 ILE B N 1
ATOM 15689 C CA . ILE F 1 367 ? 73.325 67.383 71.334 1.00 42.39 366 ILE B CA 1
ATOM 15690 C C . ILE F 1 367 ? 74.225 68.500 70.812 1.00 43.44 366 ILE B C 1
ATOM 15691 O O . ILE F 1 367 ? 74.131 68.853 69.653 1.00 47.49 366 ILE B O 1
ATOM 15696 N N . ALA F 1 368 ? 75.077 69.060 71.660 1.00 46.49 367 ALA B N 1
ATOM 15697 C CA . ALA F 1 368 ? 75.942 70.172 71.241 1.00 47.56 367 ALA B CA 1
ATOM 15698 C C . ALA F 1 368 ? 76.935 69.743 70.165 1.00 48.83 367 ALA B C 1
ATOM 15699 O O . ALA F 1 368 ? 77.253 70.515 69.275 1.00 45.51 367 ALA B O 1
ATOM 15701 N N . ARG F 1 369 ? 77.420 68.513 70.267 1.00 47.42 368 ARG B N 1
ATOM 15702 C CA . ARG F 1 369 ? 78.456 68.061 69.382 1.00 44.02 368 ARG B CA 1
ATOM 15703 C C . ARG F 1 369 ? 77.967 68.022 67.952 1.00 43.79 368 ARG B C 1
ATOM 15704 O O . ARG F 1 369 ? 78.741 68.248 67.036 1.00 45.95 368 ARG B O 1
ATOM 15706 N N . ASN F 1 370 ? 76.694 67.723 67.748 1.00 41.36 369 ASN B N 1
ATOM 15707 C CA . ASN F 1 370 ? 76.163 67.763 66.401 1.00 44.25 369 ASN B CA 1
ATOM 15708 C C . ASN F 1 370 ? 76.222 69.149 65.818 1.00 41.17 369 ASN B C 1
ATOM 15709 O O . ASN F 1 370 ? 76.637 69.337 64.681 1.00 39.71 369 ASN B O 1
ATOM 15714 N N . ARG F 1 371 ? 75.810 70.136 66.603 1.00 38.83 370 ARG B N 1
ATOM 15715 C CA . ARG F 1 371 ? 75.757 71.505 66.113 1.00 37.10 370 ARG B CA 1
ATOM 15716 C C . ARG F 1 371 ? 77.128 72.031 65.774 1.00 33.33 370 ARG B C 1
ATOM 15717 O O . ARG F 1 371 ? 77.304 72.624 64.744 1.00 29.42 370 ARG B O 1
ATOM 15725 N N . GLN F 1 372 ? 78.093 71.789 66.637 1.00 35.20 371 GLN B N 1
ATOM 15726 C CA . GLN F 1 372 ? 79.438 72.233 66.349 1.00 36.93 371 GLN B CA 1
ATOM 15727 C C . GLN F 1 372 ? 80.012 71.517 65.138 1.00 36.99 371 GLN B C 1
ATOM 15728 O O . GLN F 1 372 ? 80.737 72.131 64.363 1.00 37.36 371 GLN B O 1
ATOM 15734 N N . ASN F 1 373 ? 79.703 70.230 64.970 1.00 31.54 372 ASN B N 1
ATOM 15735 C CA . ASN F 1 373 ? 80.222 69.507 63.830 1.00 28.41 372 ASN B CA 1
ATOM 15736 C C . ASN F 1 373 ? 79.612 70.033 62.521 1.00 29.83 372 ASN B C 1
ATOM 15737 O O . ASN F 1 373 ? 80.301 70.635 61.705 1.00 26.26 372 ASN B O 1
ATOM 15742 N N . GLU F 1 374 ? 78.304 69.872 62.386 1.00 34.41 373 GLU B N 1
ATOM 15743 C CA . GLU F 1 374 ? 77.592 70.310 61.207 1.00 29.97 373 GLU B CA 1
ATOM 15744 C C . GLU F 1 374 ? 77.979 71.719 60.809 1.00 27.57 373 GLU B C 1
ATOM 15745 O O . GLU F 1 374 ? 78.195 72.007 59.644 1.00 29.29 373 GLU B O 1
ATOM 15751 N N . ALA F 1 375 ? 78.020 72.603 61.786 1.00 29.81 374 ALA B N 1
ATOM 15752 C CA . ALA F 1 375 ? 78.196 74.000 61.512 1.00 31.02 374 ALA B CA 1
ATOM 15753 C C . ALA F 1 375 ? 79.576 74.275 60.971 1.00 29.26 374 ALA B C 1
ATOM 15754 O O . ALA F 1 375 ? 79.734 75.046 60.043 1.00 29.07 374 ALA B O 1
ATOM 15756 N N . PHE F 1 376 ? 80.587 73.654 61.548 1.00 29.02 375 PHE B N 1
ATOM 15757 C CA . PHE F 1 376 ? 81.938 73.794 61.042 1.00 27.04 375 PHE B CA 1
ATOM 15758 C C . PHE F 1 376 ? 81.981 73.272 59.615 1.00 26.87 375 PHE B C 1
ATOM 15759 O O . PHE F 1 376 ? 82.336 74.012 58.709 1.00 29.08 375 PHE B O 1
ATOM 15767 N N . LEU F 1 377 ? 81.550 72.035 59.393 1.00 24.09 376 LEU B N 1
ATOM 15768 C CA . LEU F 1 377 ? 81.606 71.437 58.067 1.00 23.11 376 LEU B CA 1
ATOM 15769 C C . LEU F 1 377 ? 81.015 72.299 56.985 1.00 28.32 376 LEU B C 1
ATOM 15770 O O . LEU F 1 377 ? 81.442 72.200 55.849 1.00 30.82 376 LEU B O 1
ATOM 15775 N N . ARG F 1 378 ? 80.012 73.105 57.300 1.00 29.45 377 ARG B N 1
ATOM 15776 C CA . ARG F 1 378 ? 79.461 73.993 56.277 1.00 24.39 377 ARG B CA 1
ATOM 15777 C C . ARG F 1 378 ? 80.429 75.062 55.807 1.00 27.82 377 ARG B C 1
ATOM 15778 O O . ARG F 1 378 ? 80.446 75.389 54.651 1.00 35.35 377 ARG B O 1
ATOM 15786 N N . ASN F 1 379 ? 81.248 75.596 56.708 1.00 28.44 378 ASN B N 1
ATOM 15787 C CA . ASN F 1 379 ? 82.178 76.654 56.359 1.00 25.98 378 ASN B CA 1
ATOM 15788 C C . ASN F 1 379 ? 83.097 76.271 55.260 1.00 30.12 378 ASN B C 1
ATOM 15789 O O . ASN F 1 379 ? 83.647 77.121 54.568 1.00 37.75 378 ASN B O 1
ATOM 15794 N N . ILE F 1 380 ? 83.288 74.974 55.122 1.00 23.54 379 ILE B N 1
ATOM 15795 C CA . ILE F 1 380 ? 84.122 74.437 54.075 1.00 28.47 379 ILE B CA 1
ATOM 15796 C C . ILE F 1 380 ? 83.385 74.339 52.748 1.00 30.77 379 ILE B C 1
ATOM 15797 O O . ILE F 1 380 ? 83.973 74.047 51.736 1.00 29.05 379 ILE B O 1
ATOM 15802 N N . ILE F 1 381 ? 82.086 74.584 52.739 1.00 28.99 380 ILE B N 1
ATOM 15803 C CA . ILE F 1 381 ? 81.338 74.608 51.489 1.00 27.50 380 ILE B CA 1
ATOM 15804 C C . ILE F 1 381 ? 81.885 75.678 50.553 1.00 26.59 380 ILE B C 1
ATOM 15805 O O . ILE F 1 381 ? 81.856 75.513 49.358 1.00 28.14 380 ILE B O 1
ATOM 15810 N N . GLY F 1 382 ? 82.386 76.772 51.118 1.00 24.47 381 GLY B N 1
ATOM 15811 C CA . GLY F 1 382 ? 82.986 77.834 50.319 1.00 23.47 381 GLY B CA 1
ATOM 15812 C C . GLY F 1 382 ? 84.209 77.389 49.536 1.00 25.55 381 GLY B C 1
ATOM 15813 O O . GLY F 1 382 ? 84.391 77.765 48.408 1.00 27.99 381 GLY B O 1
ATOM 15814 N N . VAL F 1 383 ? 85.013 76.542 50.146 1.00 27.35 382 VAL B N 1
ATOM 15815 C CA . VAL F 1 383 ? 86.239 76.071 49.536 1.00 25.60 382 VAL B CA 1
ATOM 15816 C C . VAL F 1 383 ? 86.002 75.258 48.272 1.00 25.71 382 VAL B C 1
ATOM 15817 O O . VAL F 1 383 ? 86.661 75.462 47.276 1.00 25.33 382 VAL B O 1
ATOM 15821 N N . SER F 1 384 ? 85.114 74.286 48.346 1.00 28.41 383 SER B N 1
ATOM 15822 C CA . SER F 1 384 ? 84.864 73.426 47.193 1.00 23.96 383 SER B CA 1
ATOM 15823 C C . SER F 1 384 ? 84.171 74.217 46.102 1.00 22.28 383 SER B C 1
ATOM 15824 O O . SER F 1 384 ? 84.498 74.089 44.945 1.00 27.97 383 SER B O 1
ATOM 15827 N N . SER F 1 385 ? 83.229 75.058 46.485 1.00 18.66 384 SER B N 1
ATOM 15828 C CA . SER F 1 385 ? 82.461 75.780 45.497 1.00 19.08 384 SER B CA 1
ATOM 15829 C C . SER F 1 385 ? 83.312 76.776 44.743 1.00 23.34 384 SER B C 1
ATOM 15830 O O . SER F 1 385 ? 83.236 76.867 43.531 1.00 31.33 384 SER B O 1
ATOM 15833 N N . VAL F 1 386 ? 84.116 77.538 45.472 1.00 22.70 385 VAL B N 1
ATOM 15834 C CA . VAL F 1 386 ? 84.966 78.518 44.821 1.00 22.92 385 VAL B CA 1
ATOM 15835 C C . VAL F 1 386 ? 86.029 77.849 43.971 1.00 26.40 385 VAL B C 1
ATOM 15836 O O . VAL F 1 386 ? 86.352 78.326 42.874 1.00 28.85 385 VAL B O 1
ATOM 15840 N N . ALA F 1 387 ? 86.507 76.715 44.441 1.00 22.60 386 ALA B N 1
ATOM 15841 C CA . ALA F 1 387 ? 87.472 75.917 43.693 1.00 27.01 386 ALA B CA 1
ATOM 15842 C C . ALA F 1 387 ? 86.889 75.285 42.438 1.00 28.65 386 ALA B C 1
ATOM 15843 O O . ALA F 1 387 ? 87.547 75.225 41.403 1.00 25.65 386 ALA B O 1
ATOM 15845 N N . TYR F 1 388 ? 85.672 74.756 42.551 1.00 30.16 387 TYR B N 1
ATOM 15846 C CA . TYR F 1 388 ? 84.972 74.224 41.393 1.00 28.25 387 TYR B CA 1
ATOM 15847 C C . TYR F 1 388 ? 84.875 75.299 40.321 1.00 31.81 387 TYR B C 1
ATOM 15848 O O . TYR F 1 388 ? 85.102 75.020 39.149 1.00 35.11 387 TYR B O 1
ATOM 15857 N N . PHE F 1 389 ? 84.556 76.525 40.724 1.00 23.98 388 PHE B N 1
ATOM 15858 C CA . PHE F 1 389 ? 84.389 77.570 39.757 1.00 25.68 388 PHE B CA 1
ATOM 15859 C C . PHE F 1 389 ? 85.680 77.913 39.066 1.00 33.82 388 PHE B C 1
ATOM 15860 O O . PHE F 1 389 ? 85.678 78.189 37.870 1.00 38.37 388 PHE B O 1
ATOM 15868 N N . SER F 1 390 ? 86.776 77.941 39.803 1.00 29.65 389 SER B N 1
ATOM 15869 C CA . SER F 1 390 ? 88.060 78.232 39.182 1.00 30.27 389 SER B CA 1
ATOM 15870 C C . SER F 1 390 ? 88.477 77.103 38.227 1.00 33.41 389 SER B C 1
ATOM 15871 O O . SER F 1 390 ? 88.993 77.356 37.142 1.00 33.88 389 SER B O 1
ATOM 15874 N N . LEU F 1 391 ? 88.193 75.859 38.599 1.00 32.23 390 LEU B N 1
ATOM 15875 C CA . LEU F 1 391 ? 88.405 74.740 37.687 1.00 26.33 390 LEU B CA 1
ATOM 15876 C C . LEU F 1 391 ? 87.642 74.967 36.367 1.00 33.76 390 LEU B C 1
ATOM 15877 O O . LEU F 1 391 ? 88.220 74.867 35.294 1.00 37.47 390 LEU B O 1
ATOM 15882 N N . ARG F 1 392 ? 86.361 75.322 36.453 1.00 30.31 391 ARG B N 1
ATOM 15883 C CA . ARG F 1 392 ? 85.582 75.698 35.258 1.00 28.73 391 ARG B CA 1
ATOM 15884 C C . ARG F 1 392 ? 86.189 76.812 34.447 1.00 29.77 391 ARG B C 1
ATOM 15885 O O . ARG F 1 392 ? 86.004 76.878 33.257 1.00 38.26 391 ARG B O 1
ATOM 15893 N N . ASN F 1 393 ? 86.880 77.717 35.115 1.00 30.84 392 ASN B N 1
ATOM 15894 C CA . ASN F 1 393 ? 87.596 78.752 34.401 1.00 32.72 392 ASN B CA 1
ATOM 15895 C C . ASN F 1 393 ? 88.852 78.293 33.713 1.00 34.36 392 ASN B C 1
ATOM 15896 O O . ASN F 1 393 ? 89.156 78.810 32.633 1.00 44.95 392 ASN B O 1
ATOM 15901 N N . ILE F 1 394 ? 89.582 77.362 34.298 1.00 30.46 393 ILE B N 1
ATOM 15902 C CA . ILE F 1 394 ? 90.825 76.923 33.704 1.00 34.80 393 ILE B CA 1
ATOM 15903 C C . ILE F 1 394 ? 90.539 76.304 32.362 1.00 33.45 393 ILE B C 1
ATOM 15904 O O . ILE F 1 394 ? 91.253 76.545 31.421 1.00 36.04 393 ILE B O 1
ATOM 15909 N N . LEU F 1 395 ? 89.479 75.522 32.264 1.00 37.33 394 LEU B N 1
ATOM 15910 C CA . LEU F 1 395 ? 89.055 75.027 30.973 1.00 38.43 394 LEU B CA 1
ATOM 15911 C C . LEU F 1 395 ? 87.900 75.881 30.585 1.00 39.63 394 LEU B C 1
ATOM 15912 O O . LEU F 1 395 ? 86.892 75.886 31.262 1.00 43.19 394 LEU B O 1
ATOM 15917 N N . GLU F 1 396 ? 88.008 76.570 29.467 1.00 36.95 395 GLU B N 1
ATOM 15918 C CA . GLU F 1 396 ? 87.028 77.571 29.156 1.00 39.07 395 GLU B CA 1
ATOM 15919 C C . GLU F 1 396 ? 85.901 76.757 28.614 1.00 39.18 395 GLU B C 1
ATOM 15920 O O . GLU F 1 396 ? 85.554 76.822 27.454 1.00 44.76 395 GLU B O 1
ATOM 15926 N N . THR F 1 397 ? 85.327 75.975 29.511 1.00 39.65 396 THR B N 1
ATOM 15927 C CA . THR F 1 397 ? 84.321 74.997 29.160 1.00 43.28 396 THR B CA 1
ATOM 15928 C C . THR F 1 397 ? 83.054 75.624 28.648 1.00 48.11 396 THR B C 1
ATOM 15929 O O . THR F 1 397 ? 82.575 76.607 29.183 1.00 50.04 396 THR B O 1
ATOM 15933 N N . GLU F 1 398 ? 82.496 75.005 27.625 1.00 45.12 397 GLU B N 1
ATOM 15934 C CA . GLU F 1 398 ? 81.309 75.497 26.973 1.00 47.91 397 GLU B CA 1
ATOM 15935 C C . GLU F 1 398 ? 80.110 74.728 27.465 1.00 48.79 397 GLU B C 1
ATOM 15936 O O . GLU F 1 398 ? 79.090 74.680 26.805 1.00 62.56 397 GLU B O 1
ATOM 15942 N N . ASN F 1 399 ? 80.274 74.066 28.599 1.00 42.44 398 ASN B N 1
ATOM 15943 C CA . ASN F 1 399 ? 79.174 73.451 29.321 1.00 53.42 398 ASN B CA 1
ATOM 15944 C C . ASN F 1 399 ? 78.267 74.473 29.999 1.00 48.65 398 ASN B C 1
ATOM 15945 O O . ASN F 1 399 ? 78.728 75.496 30.453 1.00 53.47 398 ASN B O 1
ATOM 15950 N N . GLU F 1 400 ? 76.972 74.202 30.040 1.00 50.70 399 GLU B N 1
ATOM 15951 C CA . GLU F 1 400 ? 76.020 75.034 30.753 1.00 57.98 399 GLU B CA 1
ATOM 15952 C C . GLU F 1 400 ? 75.500 74.249 31.947 1.00 69.30 399 GLU B C 1
ATOM 15953 O O . GLU F 1 400 ? 74.480 74.585 32.526 1.00 74.47 399 GLU B O 1
ATOM 15959 N N . ASN F 1 401 ? 76.221 73.196 32.318 1.00 61.97 400 ASN B N 1
ATOM 15960 C CA . ASN F 1 401 ? 75.861 72.438 33.514 1.00 62.50 400 ASN B CA 1
ATOM 15961 C C . ASN F 1 401 ? 76.982 71.894 34.359 1.00 64.40 400 ASN B C 1
ATOM 15962 O O . ASN F 1 401 ? 78.144 71.954 34.013 1.00 63.70 400 ASN B O 1
ATOM 15967 N N . ASP F 1 402 ? 76.562 71.339 35.481 1.00 57.77 401 ASP B N 1
ATOM 15968 C CA . ASP F 1 402 ? 77.419 70.762 36.471 1.00 61.95 401 ASP B CA 1
ATOM 15969 C C . ASP F 1 402 ? 78.316 69.733 35.811 1.00 61.67 401 ASP B C 1
ATOM 15970 O O . ASP F 1 402 ? 77.860 68.948 35.007 1.00 58.67 401 ASP B O 1
ATOM 15975 N N . ILE F 1 403 ? 79.602 69.780 36.143 1.00 59.31 402 ILE B N 1
ATOM 15976 C CA . ILE F 1 403 ? 80.613 68.894 35.614 1.00 55.99 402 ILE B CA 1
ATOM 15977 C C . ILE F 1 403 ? 81.431 68.455 36.803 1.00 53.94 402 ILE B C 1
ATOM 15978 O O . ILE F 1 403 ? 82.639 68.350 36.746 1.00 57.29 402 ILE B O 1
ATOM 15983 N N . THR F 1 404 ? 80.874 68.425 37.990 1.00 55.23 403 THR B N 1
ATOM 15984 C CA . THR F 1 404 ? 81.832 68.107 39.033 1.00 54.05 403 THR B CA 1
ATOM 15985 C C . THR F 1 404 ? 81.352 66.830 38.393 1.00 49.84 403 THR B C 1
ATOM 15986 O O . THR F 1 404 ? 80.188 66.689 38.030 1.00 50.26 403 THR B O 1
ATOM 15990 N N . GLY F 1 405 ? 82.259 65.889 38.257 1.00 45.61 404 GLY B N 1
ATOM 15991 C CA . GLY F 1 405 ? 81.905 64.624 37.717 1.00 43.86 404 GLY B CA 1
ATOM 15992 C C . GLY F 1 405 ? 82.887 64.288 36.633 1.00 46.74 404 GLY B C 1
ATOM 15993 O O . GLY F 1 405 ? 83.599 63.335 36.877 1.00 46.31 404 GLY B O 1
ATOM 15994 N N . ARG F 1 406 ? 82.949 64.867 35.432 1.00 52.16 405 ARG B N 1
ATOM 15995 C CA . ARG F 1 406 ? 83.512 63.866 34.565 1.00 57.72 405 ARG B CA 1
ATOM 15996 C C . ARG F 1 406 ? 84.587 64.491 33.736 1.00 55.44 405 ARG B C 1
ATOM 15997 O O . ARG F 1 406 ? 84.318 65.395 32.984 1.00 57.79 405 ARG B O 1
ATOM 16013 N N . ARG F 1 408 ? 86.963 62.464 32.235 1.00 59.13 407 ARG B N 1
ATOM 16014 C CA . ARG F 1 408 ? 87.485 61.433 31.386 1.00 61.95 407 ARG B CA 1
ATOM 16015 C C . ARG F 1 408 ? 86.368 60.859 30.555 1.00 62.86 407 ARG B C 1
ATOM 16016 O O . ARG F 1 408 ? 85.199 60.975 30.908 1.00 64.72 407 ARG B O 1
ATOM 16024 N N . GLY F 1 409 ? 86.751 60.266 29.443 1.00 64.35 408 GLY B N 1
ATOM 16025 C CA . GLY F 1 409 ? 85.800 59.711 28.528 1.00 64.22 408 GLY B CA 1
ATOM 16026 C C . GLY F 1 409 ? 85.124 58.576 29.215 1.00 60.85 408 GLY B C 1
ATOM 16027 O O . GLY F 1 409 ? 85.713 57.888 30.027 1.00 57.68 408 GLY B O 1
ATOM 16028 N N . LYS F 1 410 ? 83.862 58.399 28.898 1.00 67.85 409 LYS B N 1
ATOM 16029 C CA . LYS F 1 410 ? 83.146 57.244 29.348 1.00 65.71 409 LYS B CA 1
ATOM 16030 C C . LYS F 1 410 ? 82.903 56.445 28.107 1.00 69.88 409 LYS B C 1
ATOM 16031 O O . LYS F 1 410 ? 82.432 56.968 27.112 1.00 68.90 409 LYS B O 1
ATOM 16033 N N . THR F 1 411 ? 83.245 55.173 28.168 1.00 68.99 410 THR B N 1
ATOM 16034 C CA . THR F 1 411 ? 82.992 54.290 27.075 1.00 68.66 410 THR B CA 1
ATOM 16035 C C . THR F 1 411 ? 81.743 53.583 27.486 1.00 71.26 410 THR B C 1
ATOM 16036 O O . THR F 1 411 ? 81.731 52.894 28.486 1.00 72.52 410 THR B O 1
ATOM 16040 N N . VAL F 1 412 ? 80.679 53.750 26.728 1.00 75.29 411 VAL B N 1
ATOM 16041 C CA . VAL F 1 412 ? 79.437 53.093 27.064 1.00 80.40 411 VAL B CA 1
ATOM 16042 C C . VAL F 1 412 ? 78.782 52.704 25.768 1.00 87.93 411 VAL B C 1
ATOM 16043 O O . VAL F 1 412 ? 79.129 53.237 24.724 1.00 91.30 411 VAL B O 1
ATOM 16047 N N . LYS F 1 413 ? 77.855 51.759 25.829 1.00 88.80 412 LYS B N 1
ATOM 16048 C CA . LYS F 1 413 ? 77.198 51.290 24.624 1.00 93.13 412 LYS B CA 1
ATOM 16049 C C . LYS F 1 413 ? 75.713 51.619 24.571 1.00 93.34 412 LYS B C 1
ATOM 16050 O O . LYS F 1 413 ? 74.934 51.187 25.411 1.00 88.53 412 LYS B O 1
ATOM 16056 N N . ASN F 1 414 ? 75.333 52.371 23.547 1.00 100.53 413 ASN B N 1
ATOM 16057 C CA . ASN F 1 414 ? 73.944 52.712 23.294 1.00 97.23 413 ASN B CA 1
ATOM 16058 C C . ASN F 1 414 ? 73.203 51.506 22.742 1.00 101.46 413 ASN B C 1
ATOM 16059 O O . ASN F 1 414 ? 73.802 50.671 22.063 1.00 100.37 413 ASN B O 1
ATOM 16061 N N . ASN F 1 415 ? 71.925 51.388 23.068 1.00 100.41 414 ASN B N 1
ATOM 16062 C CA . ASN F 1 415 ? 71.074 50.394 22.445 1.00 98.36 414 ASN B CA 1
ATOM 16063 C C . ASN F 1 415 ? 70.766 50.834 21.037 1.00 99.03 414 ASN B C 1
ATOM 16064 O O . ASN F 1 415 ? 70.579 52.016 20.795 1.00 92.10 414 ASN B O 1
ATOM 16066 N N . LYS F 1 416 ? 70.667 49.895 20.109 1.00 102.06 415 LYS B N 1
ATOM 16067 C CA . LYS F 1 416 ? 70.245 50.260 18.765 1.00 101.94 415 LYS B CA 1
ATOM 16068 C C . LYS F 1 416 ? 71.131 51.372 18.192 1.00 101.35 415 LYS B C 1
ATOM 16069 O O . LYS F 1 416 ? 70.617 52.376 17.699 1.00 98.05 415 LYS B O 1
ATOM 16071 N N . GLY F 1 417 ? 72.454 51.220 18.284 1.00 96.79 416 GLY B N 1
ATOM 16072 C CA . GLY F 1 417 ? 73.079 50.003 18.757 1.00 95.46 416 GLY B CA 1
ATOM 16073 C C . GLY F 1 417 ? 74.487 50.113 19.279 1.00 101.10 416 GLY B C 1
ATOM 16074 O O . GLY F 1 417 ? 75.206 51.067 19.008 1.00 104.42 416 GLY B O 1
ATOM 16075 N N . GLU F 1 418 ? 74.861 49.090 20.032 1.00 94.52 417 GLU B N 1
ATOM 16076 C CA . GLU F 1 418 ? 76.227 48.817 20.428 1.00 88.66 417 GLU B CA 1
ATOM 16077 C C . GLU F 1 418 ? 76.953 49.890 21.213 1.00 89.74 417 GLU B C 1
ATOM 16078 O O . GLU F 1 418 ? 76.418 50.411 22.181 1.00 95.16 417 GLU B O 1
ATOM 16084 N N . GLU F 1 419 ? 78.184 50.202 20.834 1.00 85.63 418 GLU B N 1
ATOM 16085 C CA . GLU F 1 419 ? 79.062 50.874 21.807 1.00 86.31 418 GLU B CA 1
ATOM 16086 C C . GLU F 1 419 ? 79.873 52.093 21.306 1.00 88.90 418 GLU B C 1
ATOM 16087 O O . GLU F 1 419 ? 80.578 52.016 20.307 1.00 84.76 418 GLU B O 1
ATOM 16089 N N . LYS F 1 420 ? 79.804 53.199 22.040 1.00 88.10 419 LYS B N 1
ATOM 16090 C CA . LYS F 1 420 ? 80.453 54.440 21.630 1.00 83.48 419 LYS B CA 1
ATOM 16091 C C . LYS F 1 420 ? 81.225 55.102 22.771 1.00 87.01 419 LYS B C 1
ATOM 16092 O O . LYS F 1 420 ? 80.909 54.890 23.938 1.00 85.18 419 LYS B O 1
ATOM 16094 N N . TYR F 1 421 ? 82.230 55.904 22.420 1.00 83.98 420 TYR B N 1
ATOM 16095 C CA . TYR F 1 421 ? 83.098 56.568 23.388 1.00 80.21 420 TYR B CA 1
ATOM 16096 C C . TYR F 1 421 ? 82.751 58.033 23.384 1.00 78.59 420 TYR B C 1
ATOM 16097 O O . TYR F 1 421 ? 82.693 58.643 22.325 1.00 76.68 420 TYR B O 1
ATOM 16106 N N . VAL F 1 422 ? 82.504 58.606 24.555 1.00 75.35 421 VAL B N 1
ATOM 16107 C CA . VAL F 1 422 ? 82.000 59.963 24.579 1.00 73.11 421 VAL B CA 1
ATOM 16108 C C . VAL F 1 422 ? 82.674 61.026 25.440 1.00 73.48 421 VAL B C 1
ATOM 16109 O O . VAL F 1 422 ? 82.731 60.929 26.649 1.00 75.49 421 VAL B O 1
ATOM 16113 N N . SER F 1 423 ? 83.137 62.072 24.776 1.00 74.58 422 SER B N 1
ATOM 16114 C CA . SER F 1 423 ? 83.089 63.437 25.234 1.00 76.07 422 SER B CA 1
ATOM 16115 C C . SER F 1 423 ? 83.629 63.791 26.619 1.00 72.47 422 SER B C 1
ATOM 16116 O O . SER F 1 423 ? 82.941 64.437 27.400 1.00 78.96 422 SER B O 1
ATOM 16119 N N . GLY F 1 424 ? 84.846 63.380 26.939 1.00 66.85 423 GLY B N 1
ATOM 16120 C CA . GLY F 1 424 ? 85.452 63.771 28.216 1.00 64.81 423 GLY B CA 1
ATOM 16121 C C . GLY F 1 424 ? 85.654 65.269 28.281 1.00 66.03 423 GLY B C 1
ATOM 16122 O O . GLY F 1 424 ? 85.960 65.891 27.264 1.00 72.10 423 GLY B O 1
ATOM 16123 N N . GLU F 1 425 ? 85.517 65.854 29.466 1.00 62.62 424 GLU B N 1
ATOM 16124 C CA . GLU F 1 425 ? 85.779 67.278 29.610 1.00 63.08 424 GLU B CA 1
ATOM 16125 C C . GLU F 1 425 ? 87.239 67.577 29.311 1.00 58.23 424 GLU B C 1
ATOM 16126 O O . GLU F 1 425 ? 87.572 68.611 28.747 1.00 59.23 424 GLU B O 1
ATOM 16132 N N . VAL F 1 426 ? 88.112 66.664 29.697 1.00 60.02 425 VAL B N 1
ATOM 16133 C CA . VAL F 1 426 ? 89.525 66.819 29.390 1.00 60.08 425 VAL B CA 1
ATOM 16134 C C . VAL F 1 426 ? 89.751 66.736 27.882 1.00 63.25 425 VAL B C 1
ATOM 16135 O O . VAL F 1 426 ? 90.511 67.511 27.324 1.00 67.90 425 VAL B O 1
ATOM 16139 N N . ASP F 1 427 ? 89.078 65.817 27.212 1.00 60.36 426 ASP B N 1
ATOM 16140 C CA . ASP F 1 427 ? 89.314 65.623 25.767 1.00 62.94 426 ASP B CA 1
ATOM 16141 C C . ASP F 1 427 ? 88.982 66.883 24.981 1.00 53.66 426 ASP B C 1
ATOM 16142 O O . ASP F 1 427 ? 89.667 67.228 24.035 1.00 51.21 426 ASP B O 1
ATOM 16147 N N . LYS F 1 428 ? 87.933 67.571 25.408 1.00 52.43 427 LYS B N 1
ATOM 16148 C CA . LYS F 1 428 ? 87.472 68.718 24.672 1.00 51.14 427 LYS B CA 1
ATOM 16149 C C . LYS F 1 428 ? 88.557 69.749 24.588 1.00 52.02 427 LYS B C 1
ATOM 16150 O O . LYS F 1 428 ? 88.508 70.601 23.722 1.00 55.15 427 LYS B O 1
ATOM 16156 N N . ILE F 1 429 ? 89.535 69.657 25.480 1.00 51.30 428 ILE B N 1
ATOM 16157 C CA . ILE F 1 429 ? 90.674 70.542 25.426 1.00 52.92 428 ILE B CA 1
ATOM 16158 C C . ILE F 1 429 ? 91.368 70.434 24.082 1.00 46.77 428 ILE B C 1
ATOM 16159 O O . ILE F 1 429 ? 91.739 71.442 23.510 1.00 51.24 428 ILE B O 1
ATOM 16164 N N . TYR F 1 430 ? 91.566 69.197 23.632 1.00 47.22 429 TYR B N 1
ATOM 16165 C CA . TYR F 1 430 ? 92.264 68.900 22.392 1.00 57.48 429 TYR B CA 1
ATOM 16166 C C . TYR F 1 430 ? 91.349 68.919 21.168 1.00 58.92 429 TYR B C 1
ATOM 16167 O O . TYR F 1 430 ? 91.793 69.300 20.075 1.00 59.65 429 TYR B O 1
ATOM 16176 N N . ASN F 1 431 ? 90.094 68.505 21.348 1.00 52.20 430 ASN B N 1
ATOM 16177 C CA . ASN F 1 431 ? 89.074 68.537 20.281 1.00 44.23 430 ASN B CA 1
ATOM 16178 C C . ASN F 1 431 ? 88.547 69.928 19.925 1.00 42.14 430 ASN B C 1
ATOM 16179 O O . ASN F 1 431 ? 88.014 70.132 18.845 1.00 44.90 430 ASN B O 1
ATOM 16184 N N . GLU F 1 432 ? 88.680 70.873 20.844 1.00 49.46 431 GLU B N 1
ATOM 16185 C CA . GLU F 1 432 ? 88.271 72.261 20.597 1.00 49.56 431 GLU B CA 1
ATOM 16186 C C . GLU F 1 432 ? 89.423 73.211 20.316 1.00 46.34 431 GLU B C 1
ATOM 16187 O O . GLU F 1 432 ? 89.232 74.410 20.357 1.00 42.93 431 GLU B O 1
ATOM 16193 N N . ASN F 1 433 ? 90.622 72.690 20.078 1.00 47.43 432 ASN B N 1
ATOM 16194 C CA . ASN F 1 433 ? 91.832 73.506 19.841 1.00 49.46 432 ASN B CA 1
ATOM 16195 C C . ASN F 1 433 ? 92.074 74.547 20.917 1.00 55.54 432 ASN B C 1
ATOM 16196 O O . ASN F 1 433 ? 92.234 75.736 20.627 1.00 59.45 432 ASN B O 1
ATOM 16201 N N . LYS F 1 434 ? 92.056 74.086 22.171 1.00 57.97 433 LYS B N 1
ATOM 16202 C CA . LYS F 1 434 ? 92.251 74.949 23.332 1.00 53.47 433 LYS B CA 1
ATOM 16203 C C . LYS F 1 434 ? 93.543 74.674 24.061 1.00 47.34 433 LYS B C 1
ATOM 16204 O O . LYS F 1 434 ? 93.796 75.294 25.049 1.00 48.57 433 LYS B O 1
ATOM 16210 N N . LYS F 1 435 ? 94.387 73.783 23.572 1.00 45.99 434 LYS B N 1
ATOM 16211 C CA . LYS F 1 435 ? 95.567 73.395 24.341 1.00 51.27 434 LYS B CA 1
ATOM 16212 C C . LYS F 1 435 ? 96.367 74.630 24.747 1.00 53.42 434 LYS B C 1
ATOM 16213 O O . LYS F 1 435 ? 96.847 74.720 25.869 1.00 54.87 434 LYS B O 1
ATOM 16219 N N . ASN F 1 436 ? 96.500 75.576 23.843 1.00 53.76 435 ASN B N 1
ATOM 16220 C CA . ASN F 1 436 ? 97.263 76.773 24.125 1.00 51.78 435 ASN B CA 1
ATOM 16221 C C . ASN F 1 436 ? 96.699 77.651 25.217 1.00 50.44 435 ASN B C 1
ATOM 16222 O O . ASN F 1 436 ? 97.438 78.208 26.003 1.00 49.11 435 ASN B O 1
ATOM 16227 N N . GLU F 1 437 ? 95.386 77.797 25.246 1.00 53.03 436 GLU B N 1
ATOM 16228 C CA . GLU F 1 437 ? 94.744 78.615 26.280 1.00 52.27 436 GLU B CA 1
ATOM 16229 C C . GLU F 1 437 ? 94.726 77.939 27.653 1.00 44.38 436 GLU B C 1
ATOM 16230 O O . GLU F 1 437 ? 95.032 78.574 28.646 1.00 50.40 436 GLU B O 1
ATOM 16236 N N . VAL F 1 438 ? 94.417 76.650 27.681 1.00 44.26 437 VAL B N 1
ATOM 16237 C CA . VAL F 1 438 ? 94.382 75.938 28.925 1.00 43.58 437 VAL B CA 1
ATOM 16238 C C . VAL F 1 438 ? 95.802 75.827 29.458 1.00 48.05 437 VAL B C 1
ATOM 16239 O O . VAL F 1 438 ? 95.979 75.899 30.646 1.00 44.93 437 VAL B O 1
ATOM 16243 N N . LYS F 1 439 ? 96.804 75.653 28.597 1.00 48.29 438 LYS B N 1
ATOM 16244 C CA . LYS F 1 439 ? 98.204 75.685 29.030 1.00 48.36 438 LYS B CA 1
ATOM 16245 C C . LYS F 1 439 ? 98.457 76.955 29.812 1.00 47.38 438 LYS B C 1
ATOM 16246 O O . LYS F 1 439 ? 98.921 76.890 30.935 1.00 49.86 438 LYS B O 1
ATOM 16252 N N . GLU F 1 440 ? 98.174 78.117 29.217 1.00 53.65 439 GLU B N 1
ATOM 16253 C CA . GLU F 1 440 ? 98.410 79.385 29.889 1.00 48.29 439 GLU B CA 1
ATOM 16254 C C . GLU F 1 440 ? 97.483 79.588 31.049 1.00 45.62 439 GLU B C 1
ATOM 16255 O O . GLU F 1 440 ? 97.916 80.067 32.072 1.00 51.73 439 GLU B O 1
ATOM 16261 N N . ASN F 1 441 ? 96.234 79.162 30.916 1.00 46.55 440 ASN B N 1
ATOM 16262 C CA . ASN F 1 441 ? 95.297 79.204 32.032 1.00 45.09 440 ASN B CA 1
ATOM 16263 C C . ASN F 1 441 ? 95.730 78.378 33.219 1.00 45.49 440 ASN B C 1
ATOM 16264 O O . ASN F 1 441 ? 95.636 78.813 34.342 1.00 42.46 440 ASN B O 1
ATOM 16269 N N . LEU F 1 442 ? 96.215 77.169 32.964 1.00 49.66 441 LEU B N 1
ATOM 16270 C CA . LEU F 1 442 ? 96.721 76.292 34.030 1.00 47.66 441 LEU B CA 1
ATOM 16271 C C . LEU F 1 442 ? 97.961 76.843 34.705 1.00 47.85 441 LEU B C 1
ATOM 16272 O O . LEU F 1 442 ? 98.119 76.723 35.897 1.00 50.39 441 LEU B O 1
ATOM 16277 N N . LYS F 1 443 ? 98.832 77.458 33.920 1.00 48.83 442 LYS B N 1
ATOM 16278 C CA . LYS F 1 443 ? 100.106 77.989 34.391 1.00 48.10 442 LYS B CA 1
ATOM 16279 C C . LYS F 1 443 ? 99.911 79.082 35.409 1.00 48.40 442 LYS B C 1
ATOM 16280 O O . LYS F 1 443 ? 100.678 79.219 36.336 1.00 44.22 442 LYS B O 1
ATOM 16294 N N . PHE F 1 445 ? 97.442 79.504 37.619 1.00 38.97 444 PHE B N 1
ATOM 16295 C CA . PHE F 1 445 ? 97.134 78.945 38.934 1.00 42.26 444 PHE B CA 1
ATOM 16296 C C . PHE F 1 445 ? 98.268 78.143 39.525 1.00 39.89 444 PHE B C 1
ATOM 16297 O O . PHE F 1 445 ? 98.592 78.263 40.686 1.00 43.07 444 PHE B O 1
ATOM 16305 N N . TYR F 1 446 ? 98.860 77.293 38.714 1.00 42.45 445 TYR B N 1
ATOM 16306 C CA . TYR F 1 446 ? 99.849 76.353 39.191 1.00 48.18 445 TYR B CA 1
ATOM 16307 C C . TYR F 1 446 ? 101.111 76.641 38.417 1.00 48.53 445 TYR B C 1
ATOM 16308 O O . TYR F 1 446 ? 101.055 76.810 37.212 1.00 49.21 445 TYR B O 1
ATOM 16317 N N . SER F 1 447 ? 102.252 76.702 39.084 1.00 45.31 446 SER B N 1
ATOM 16318 C CA . SER F 1 447 ? 103.502 76.918 38.358 1.00 51.12 446 SER B CA 1
ATOM 16319 C C . SER F 1 447 ? 104.186 75.571 38.087 1.00 55.37 446 SER B C 1
ATOM 16320 O O . SER F 1 447 ? 104.901 75.024 38.928 1.00 57.89 446 SER B O 1
ATOM 16323 N N . TYR F 1 448 ? 103.930 75.026 36.906 1.00 59.12 447 TYR B N 1
ATOM 16324 C CA . TYR F 1 448 ? 104.533 73.774 36.476 1.00 55.15 447 TYR B CA 1
ATOM 16325 C C . TYR F 1 448 ? 104.664 73.845 34.975 1.00 59.13 447 TYR B C 1
ATOM 16326 O O . TYR F 1 448 ? 103.915 74.569 34.302 1.00 57.19 447 TYR B O 1
ATOM 16335 N N . ASP F 1 449 ? 105.616 73.088 34.454 1.00 59.07 448 ASP B N 1
ATOM 16336 C CA . ASP F 1 449 ? 105.872 73.051 33.039 1.00 62.30 448 ASP B CA 1
ATOM 16337 C C . ASP F 1 449 ? 104.957 72.017 32.382 1.00 61.26 448 ASP B C 1
ATOM 16338 O O . ASP F 1 449 ? 105.412 70.975 31.882 1.00 66.94 448 ASP B O 1
ATOM 16343 N N . PHE F 1 450 ? 103.671 72.335 32.318 1.00 55.17 449 PHE B N 1
ATOM 16344 C CA . PHE F 1 450 ? 102.739 71.404 31.716 1.00 51.01 449 PHE B CA 1
ATOM 16345 C C . PHE F 1 450 ? 103.133 71.169 30.259 1.00 53.12 449 PHE B C 1
ATOM 16346 O O . PHE F 1 450 ? 103.602 72.085 29.579 1.00 52.80 449 PHE B O 1
ATOM 16354 N N . ASN F 1 451 ? 102.954 69.935 29.797 1.00 50.74 450 ASN B N 1
ATOM 16355 C CA . ASN F 1 451 ? 103.315 69.563 28.448 1.00 51.73 450 ASN B CA 1
ATOM 16356 C C . ASN F 1 451 ? 102.192 69.723 27.407 1.00 51.11 450 ASN B C 1
ATOM 16357 O O . ASN F 1 451 ? 102.396 70.359 26.382 1.00 54.60 450 ASN B O 1
ATOM 16370 N N . ASP F 1 453 ? 101.092 67.332 25.778 1.00 60.11 452 ASP B N 1
ATOM 16371 C CA . ASP F 1 453 ? 101.383 66.242 24.879 1.00 58.54 452 ASP B CA 1
ATOM 16372 C C . ASP F 1 453 ? 101.158 64.925 25.526 1.00 59.15 452 ASP B C 1
ATOM 16373 O O . ASP F 1 453 ? 100.751 63.983 24.859 1.00 55.66 452 ASP B O 1
ATOM 16378 N N . ASN F 1 454 ? 101.408 64.851 26.825 1.00 60.67 453 ASN B N 1
ATOM 16379 C CA . ASN F 1 454 ? 101.110 63.678 27.570 1.00 63.00 453 ASN B CA 1
ATOM 16380 C C . ASN F 1 454 ? 99.656 63.815 27.961 1.00 59.68 453 ASN B C 1
ATOM 16381 O O . ASN F 1 454 ? 99.346 64.200 29.064 1.00 65.92 453 ASN B O 1
ATOM 16386 N N . LYS F 1 455 ? 98.766 63.534 27.027 1.00 56.17 454 LYS B N 1
ATOM 16387 C CA . LYS F 1 455 ? 97.354 63.738 27.272 1.00 60.47 454 LYS B CA 1
ATOM 16388 C C . LYS F 1 455 ? 96.972 62.931 28.498 1.00 62.35 454 LYS B C 1
ATOM 16389 O O . LYS F 1 455 ? 96.190 63.388 29.315 1.00 67.92 454 LYS B O 1
ATOM 16395 N N . ASN F 1 456 ? 97.576 61.760 28.656 1.00 66.10 455 ASN B N 1
ATOM 16396 C CA . ASN F 1 456 ? 97.374 60.979 29.885 1.00 62.16 455 ASN B CA 1
ATOM 16397 C C . ASN F 1 456 ? 97.885 61.633 31.158 1.00 63.11 455 ASN B C 1
ATOM 16398 O O . ASN F 1 456 ? 97.207 61.620 32.167 1.00 57.37 455 ASN B O 1
ATOM 16403 N N . GLU F 1 457 ? 99.066 62.227 31.108 1.00 64.65 456 GLU B N 1
ATOM 16404 C CA . GLU F 1 457 ? 99.608 62.887 32.296 1.00 59.77 456 GLU B CA 1
ATOM 16405 C C . GLU F 1 457 ? 98.707 64.025 32.734 1.00 56.50 456 GLU B C 1
ATOM 16406 O O . GLU F 1 457 ? 98.394 64.140 33.930 1.00 52.40 456 GLU B O 1
ATOM 16412 N N . ILE F 1 458 ? 98.267 64.806 31.764 1.00 59.63 457 ILE B N 1
ATOM 16413 C CA . ILE F 1 458 ? 97.424 65.930 32.043 1.00 59.00 457 ILE B CA 1
ATOM 16414 C C . ILE F 1 458 ? 96.068 65.403 32.497 1.00 61.80 457 ILE B C 1
ATOM 16415 O O . ILE F 1 458 ? 95.496 65.888 33.460 1.00 56.68 457 ILE B O 1
ATOM 16420 N N . GLU F 1 459 ? 95.544 64.405 31.797 1.00 63.34 458 GLU B N 1
ATOM 16421 C CA . GLU F 1 459 ? 94.185 63.952 32.058 1.00 60.50 458 GLU B CA 1
ATOM 16422 C C . GLU F 1 459 ? 94.064 63.445 33.466 1.00 57.51 458 GLU B C 1
ATOM 16423 O O . GLU F 1 459 ? 93.067 63.685 34.121 1.00 52.16 458 GLU B O 1
ATOM 16429 N N . ASP F 1 460 ? 95.089 62.735 33.900 1.00 55.66 459 ASP B N 1
ATOM 16430 C CA . ASP F 1 460 ? 95.130 62.243 35.257 1.00 56.85 459 ASP B CA 1
ATOM 16431 C C . ASP F 1 460 ? 95.189 63.366 36.260 1.00 51.70 459 ASP B C 1
ATOM 16432 O O . ASP F 1 460 ? 94.647 63.245 37.340 1.00 56.48 459 ASP B O 1
ATOM 16437 N N . PHE F 1 461 ? 95.904 64.428 35.921 1.00 52.17 460 PHE B N 1
ATOM 16438 C CA . PHE F 1 461 ? 96.029 65.583 36.795 1.00 47.98 460 PHE B CA 1
ATOM 16439 C C . PHE F 1 461 ? 94.701 66.281 36.980 1.00 47.97 460 PHE B C 1
ATOM 16440 O O . PHE F 1 461 ? 94.265 66.520 38.093 1.00 44.36 460 PHE B O 1
ATOM 16448 N N . PHE F 1 462 ? 94.064 66.632 35.882 1.00 52.52 461 PHE B N 1
ATOM 16449 C CA . PHE F 1 462 ? 92.832 67.415 35.945 1.00 44.08 461 PHE B CA 1
ATOM 16450 C C . PHE F 1 462 ? 91.810 66.628 36.682 1.00 38.39 461 PHE B C 1
ATOM 16451 O O . PHE F 1 462 ? 90.962 67.182 37.336 1.00 35.50 461 PHE B O 1
ATOM 16459 N N . ALA F 1 463 ? 91.891 65.314 36.563 1.00 41.91 462 ALA B N 1
ATOM 16460 C CA . ALA F 1 463 ? 91.012 64.479 37.320 1.00 44.77 462 ALA B CA 1
ATOM 16461 C C . ALA F 1 463 ? 91.246 64.673 38.811 1.00 45.44 462 ALA B C 1
ATOM 16462 O O . ALA F 1 463 ? 90.310 64.760 39.552 1.00 47.23 462 ALA B O 1
ATOM 16464 N N . ASN F 1 464 ? 92.490 64.864 39.220 1.00 40.14 463 ASN B N 1
ATOM 16465 C CA . ASN F 1 464 ? 92.796 65.017 40.639 1.00 37.16 463 ASN B CA 1
ATOM 16466 C C . ASN F 1 464 ? 92.078 66.189 41.261 1.00 37.67 463 ASN B C 1
ATOM 16467 O O . ASN F 1 464 ? 91.562 66.076 42.351 1.00 41.89 463 ASN B O 1
ATOM 16472 N N . ILE F 1 465 ? 92.039 67.308 40.552 1.00 34.87 464 ILE B N 1
ATOM 16473 C CA . ILE F 1 465 ? 91.356 68.473 41.052 1.00 35.48 464 ILE B CA 1
ATOM 16474 C C . ILE F 1 465 ? 89.851 68.205 41.140 1.00 37.72 464 ILE B C 1
ATOM 16475 O O . ILE F 1 465 ? 89.230 68.618 42.075 1.00 32.72 464 ILE B O 1
ATOM 16480 N N . ASP F 1 466 ? 89.285 67.527 40.148 1.00 41.33 465 ASP B N 1
ATOM 16481 C CA . ASP F 1 466 ? 87.874 67.199 40.156 1.00 36.80 465 ASP B CA 1
ATOM 16482 C C . ASP F 1 466 ? 87.528 66.278 41.284 1.00 34.67 465 ASP B C 1
ATOM 16483 O O . ASP F 1 466 ? 86.541 66.474 41.942 1.00 36.97 465 ASP B O 1
ATOM 16488 N N . GLU F 1 467 ? 88.330 65.236 41.458 1.00 32.61 466 GLU B N 1
ATOM 16489 C CA . GLU F 1 467 ? 88.104 64.250 42.513 1.00 32.55 466 GLU B CA 1
ATOM 16490 C C . GLU F 1 467 ? 88.353 64.813 43.888 1.00 32.75 466 GLU B C 1
ATOM 16491 O O . GLU F 1 467 ? 87.698 64.432 44.842 1.00 34.06 466 GLU B O 1
ATOM 16497 N N . ALA F 1 468 ? 89.339 65.670 44.010 1.00 27.79 467 ALA B N 1
ATOM 16498 C CA . ALA F 1 468 ? 89.628 66.279 45.291 1.00 22.76 467 ALA B CA 1
ATOM 16499 C C . ALA F 1 468 ? 88.465 67.101 45.767 1.00 25.14 467 ALA B C 1
ATOM 16500 O O . ALA F 1 468 ? 88.005 66.954 46.871 1.00 23.57 467 ALA B O 1
ATOM 16502 N N . ILE F 1 469 ? 87.969 67.965 44.902 1.00 28.60 468 ILE B N 1
ATOM 16503 C CA . ILE F 1 469 ? 86.850 68.830 45.267 1.00 26.92 468 ILE B CA 1
ATOM 16504 C C . ILE F 1 469 ? 85.607 68.008 45.643 1.00 29.11 468 ILE B C 1
ATOM 16505 O O . ILE F 1 469 ? 84.914 68.345 46.578 1.00 27.84 468 ILE B O 1
ATOM 16510 N N . SER F 1 470 ? 85.365 66.939 44.895 1.00 26.48 469 SER B N 1
ATOM 16511 C CA . SER F 1 470 ? 84.186 66.116 45.111 1.00 28.57 469 SER B CA 1
ATOM 16512 C C . SER F 1 470 ? 84.208 65.498 46.473 1.00 30.04 469 SER B C 1
ATOM 16513 O O . SER F 1 470 ? 83.172 65.420 47.118 1.00 35.61 469 SER B O 1
ATOM 16516 N N . SER F 1 471 ? 85.392 65.070 46.913 1.00 24.43 470 SER B N 1
ATOM 16517 C CA . SER F 1 471 ? 85.519 64.456 48.218 1.00 21.80 470 SER B CA 1
ATOM 16518 C C . SER F 1 471 ? 85.007 65.433 49.234 1.00 33.28 470 SER B C 1
ATOM 16519 O O . SER F 1 471 ? 84.275 65.032 50.139 1.00 38.09 470 SER B O 1
ATOM 16522 N N . ILE F 1 472 ? 85.378 66.700 49.078 1.00 24.14 471 ILE B N 1
ATOM 16523 C CA . ILE F 1 472 ? 84.877 67.741 49.943 1.00 25.65 471 ILE B CA 1
ATOM 16524 C C . ILE F 1 472 ? 83.417 68.102 49.651 1.00 27.32 471 ILE B C 1
ATOM 16525 O O . ILE F 1 472 ? 82.631 68.267 50.567 1.00 27.38 471 ILE B O 1
ATOM 16530 N N . ARG F 1 473 ? 83.060 68.224 48.383 1.00 32.37 472 ARG B N 1
ATOM 16531 C CA . ARG F 1 473 ? 81.751 68.724 48.036 1.00 33.82 472 ARG B CA 1
ATOM 16532 C C . ARG F 1 473 ? 80.693 67.804 48.595 1.00 31.34 472 ARG B C 1
ATOM 16533 O O . ARG F 1 473 ? 79.738 68.237 49.201 1.00 31.53 472 ARG B O 1
ATOM 16541 N N . HIS F 1 474 ? 80.941 66.512 48.411 1.00 28.81 473 HIS B N 1
ATOM 16542 C CA . HIS F 1 474 ? 79.954 65.493 48.704 1.00 30.44 473 HIS B CA 1
ATOM 16543 C C . HIS F 1 474 ? 79.689 65.306 50.167 1.00 31.40 473 HIS B C 1
ATOM 16544 O O . HIS F 1 474 ? 78.582 64.942 50.538 1.00 34.37 473 HIS B O 1
ATOM 16551 N N . GLY F 1 475 ? 80.678 65.572 51.002 1.00 32.04 474 GLY B N 1
ATOM 16552 C CA . GLY F 1 475 ? 80.464 65.484 52.430 1.00 29.78 474 GLY B CA 1
ATOM 16553 C C . GLY F 1 475 ? 79.605 66.601 52.975 1.00 23.98 474 GLY B C 1
ATOM 16554 O O . GLY F 1 475 ? 78.800 66.363 53.847 1.00 29.86 474 GLY B O 1
ATOM 16555 N N . ILE F 1 476 ? 79.755 67.820 52.467 1.00 23.67 475 ILE B N 1
ATOM 16556 C CA . ILE F 1 476 ? 79.138 68.965 53.116 1.00 28.05 475 ILE B CA 1
ATOM 16557 C C . ILE F 1 476 ? 77.898 69.463 52.374 1.00 30.23 475 ILE B C 1
ATOM 16558 O O . ILE F 1 476 ? 76.926 69.862 53.013 1.00 29.33 475 ILE B O 1
ATOM 16563 N N . VAL F 1 477 ? 77.913 69.450 51.051 1.00 33.04 476 VAL B N 1
ATOM 16564 C CA . VAL F 1 477 ? 76.764 69.960 50.298 1.00 30.68 476 VAL B CA 1
ATOM 16565 C C . VAL F 1 477 ? 75.525 69.131 50.566 1.00 27.26 476 VAL B C 1
ATOM 16566 O O . VAL F 1 477 ? 74.418 69.643 50.606 1.00 33.03 476 VAL B O 1
ATOM 16570 N N . HIS F 1 478 ? 75.731 67.844 50.749 1.00 31.59 477 HIS B N 1
ATOM 16571 C CA . HIS F 1 478 ? 74.657 66.925 50.967 1.00 32.36 477 HIS B CA 1
ATOM 16572 C C . HIS F 1 478 ? 74.875 66.412 52.335 1.00 32.01 477 HIS B C 1
ATOM 16573 O O . HIS F 1 478 ? 76.012 66.153 52.691 1.00 38.22 477 HIS B O 1
ATOM 16580 N N . PHE F 1 479 ? 73.814 66.265 53.108 1.00 31.03 478 PHE B N 1
ATOM 16581 C CA . PHE F 1 479 ? 73.985 65.762 54.455 1.00 35.86 478 PHE B CA 1
ATOM 16582 C C . PHE F 1 479 ? 74.550 64.345 54.466 1.00 39.45 478 PHE B C 1
ATOM 16583 O O . PHE F 1 479 ? 74.036 63.482 53.787 1.00 37.35 478 PHE B O 1
ATOM 16591 N N . ASN F 1 480 ? 75.597 64.148 55.253 1.00 38.79 479 ASN B N 1
ATOM 16592 C CA . ASN F 1 480 ? 76.152 62.836 55.491 1.00 38.84 479 ASN B CA 1
ATOM 16593 C C . ASN F 1 480 ? 76.126 62.662 56.987 1.00 43.30 479 ASN B C 1
ATOM 16594 O O . ASN F 1 480 ? 76.664 63.486 57.731 1.00 45.28 479 ASN B O 1
ATOM 16596 N N . LEU F 1 481 ? 75.490 61.596 57.432 1.00 40.91 480 LEU B N 1
ATOM 16597 C CA . LEU F 1 481 ? 75.285 61.384 58.848 1.00 43.38 480 LEU B CA 1
ATOM 16598 C C . LEU F 1 481 ? 76.557 61.193 59.656 1.00 46.62 480 LEU B C 1
ATOM 16599 O O . LEU F 1 481 ? 76.687 61.724 60.752 1.00 43.08 480 LEU B O 1
ATOM 16604 N N . GLU F 1 482 ? 77.483 60.431 59.101 1.00 46.64 481 GLU B N 1
ATOM 16605 C CA . GLU F 1 482 ? 78.598 59.924 59.879 1.00 44.13 481 GLU B CA 1
ATOM 16606 C C . GLU F 1 482 ? 79.882 60.753 59.781 1.00 45.56 481 GLU B C 1
ATOM 16607 O O . GLU F 1 482 ? 80.889 60.352 60.361 1.00 48.54 481 GLU B O 1
ATOM 16609 N N . LEU F 1 483 ? 79.847 61.902 59.105 1.00 41.34 482 LEU B N 1
ATOM 16610 C CA . LEU F 1 483 ? 81.065 62.615 58.778 1.00 39.68 482 LEU B CA 1
ATOM 16611 C C . LEU F 1 483 ? 81.541 63.553 59.885 1.00 37.33 482 LEU B C 1
ATOM 16612 O O . LEU F 1 483 ? 80.864 64.504 60.219 1.00 38.70 482 LEU B O 1
ATOM 16617 N N . GLU F 1 484 ? 82.740 63.292 60.394 1.00 31.70 483 GLU B N 1
ATOM 16618 C CA . GLU F 1 484 ? 83.279 64.057 61.501 1.00 28.90 483 GLU B CA 1
ATOM 16619 C C . GLU F 1 484 ? 84.238 65.105 60.956 1.00 26.59 483 GLU B C 1
ATOM 16620 O O . GLU F 1 484 ? 84.929 64.911 59.983 1.00 32.33 483 GLU B O 1
ATOM 16622 N N . GLY F 1 485 ? 84.278 66.232 61.633 1.00 28.06 484 GLY B N 1
ATOM 16623 C CA . GLY F 1 485 ? 84.957 67.400 61.141 1.00 29.47 484 GLY B CA 1
ATOM 16624 C C . GLY F 1 485 ? 86.360 67.192 60.667 1.00 29.93 484 GLY B C 1
ATOM 16625 O O . GLY F 1 485 ? 86.770 67.686 59.628 1.00 26.78 484 GLY B O 1
ATOM 16626 N N . LYS F 1 486 ? 87.118 66.460 61.447 1.00 36.70 485 LYS B N 1
ATOM 16627 C CA . LYS F 1 486 ? 88.544 66.349 61.184 1.00 38.89 485 LYS B CA 1
ATOM 16628 C C . LYS F 1 486 ? 88.863 65.653 59.883 1.00 37.78 485 LYS B C 1
ATOM 16629 O O . LYS F 1 486 ? 89.960 65.771 59.392 1.00 37.82 485 LYS B O 1
ATOM 16635 N N . ASP F 1 487 ? 87.898 64.957 59.303 1.00 36.36 486 ASP B N 1
ATOM 16636 C CA . ASP F 1 487 ? 88.166 64.101 58.146 1.00 35.83 486 ASP B CA 1
ATOM 16637 C C . ASP F 1 487 ? 87.723 64.638 56.778 1.00 39.00 486 ASP B C 1
ATOM 16638 O O . ASP F 1 487 ? 87.707 63.896 55.820 1.00 36.70 486 ASP B O 1
ATOM 16643 N N . ILE F 1 488 ? 87.413 65.923 56.666 1.00 35.98 487 ILE B N 1
ATOM 16644 C CA . ILE F 1 488 ? 87.038 66.493 55.363 1.00 30.09 487 ILE B CA 1
ATOM 16645 C C . ILE F 1 488 ? 88.231 66.483 54.432 1.00 38.95 487 ILE B C 1
ATOM 16646 O O . ILE F 1 488 ? 88.085 66.248 53.235 1.00 42.83 487 ILE B O 1
ATOM 16651 N N . PHE F 1 489 ? 89.409 66.730 54.984 1.00 37.16 488 PHE B N 1
ATOM 16652 C CA . PHE F 1 489 ? 90.582 66.849 54.162 1.00 36.63 488 PHE B CA 1
ATOM 16653 C C . PHE F 1 489 ? 91.363 65.552 54.120 1.00 39.07 488 PHE B C 1
ATOM 16654 O O . PHE F 1 489 ? 92.540 65.531 53.805 1.00 43.79 488 PHE B O 1
ATOM 16662 N N . ALA F 1 490 ? 90.689 64.458 54.423 1.00 41.90 489 ALA B N 1
ATOM 16663 C CA . ALA F 1 490 ? 91.230 63.121 54.224 1.00 47.46 489 ALA B CA 1
ATOM 16664 C C . ALA F 1 490 ? 91.467 62.812 52.758 1.00 42.21 489 ALA B C 1
ATOM 16665 O O . ALA F 1 490 ? 92.449 62.155 52.415 1.00 40.71 489 ALA B O 1
ATOM 16667 N N . PHE F 1 491 ? 90.581 63.264 51.868 1.00 40.69 490 PHE B N 1
ATOM 16668 C CA . PHE F 1 491 ? 90.812 63.044 50.439 1.00 39.72 490 PHE B CA 1
ATOM 16669 C C . PHE F 1 491 ? 91.050 61.577 50.153 1.00 40.30 490 PHE B C 1
ATOM 16670 O O . PHE F 1 491 ? 91.969 61.210 49.410 1.00 39.87 490 PHE B O 1
ATOM 16678 N N . LYS F 1 492 ? 90.184 60.752 50.714 1.00 35.39 491 LYS B N 1
ATOM 16679 C CA . LYS F 1 492 ? 90.438 59.311 50.774 1.00 37.97 491 LYS B CA 1
ATOM 16680 C C . LYS F 1 492 ? 90.371 58.745 49.366 1.00 37.75 491 LYS B C 1
ATOM 16681 O O . LYS F 1 492 ? 89.519 59.159 48.593 1.00 38.85 491 LYS B O 1
ATOM 16683 N N . ASN F 1 493 ? 91.248 57.801 49.039 1.00 35.65 492 ASN B N 1
ATOM 16684 C CA . ASN F 1 493 ? 91.122 57.048 47.806 1.00 33.47 492 ASN B CA 1
ATOM 16685 C C . ASN F 1 493 ? 91.243 57.883 46.567 1.00 35.93 492 ASN B C 1
ATOM 16686 O O . ASN F 1 493 ? 90.673 57.565 45.523 1.00 38.98 492 ASN B O 1
ATOM 16691 N N . ILE F 1 494 ? 91.983 58.968 46.675 1.00 38.24 493 ILE B N 1
ATOM 16692 C CA . ILE F 1 494 ? 92.443 59.698 45.516 1.00 38.88 493 ILE B CA 1
ATOM 16693 C C . ILE F 1 494 ? 93.942 59.533 45.525 1.00 44.23 493 ILE B C 1
ATOM 16694 O O . ILE F 1 494 ? 94.573 59.720 46.554 1.00 44.48 493 ILE B O 1
ATOM 16699 N N . ALA F 1 495 ? 94.518 59.195 44.380 1.00 47.98 494 ALA B N 1
ATOM 16700 C CA . ALA F 1 495 ? 95.951 58.975 44.315 1.00 47.90 494 ALA B CA 1
ATOM 16701 C C . ALA F 1 495 ? 96.620 60.072 43.502 1.00 44.99 494 ALA B C 1
ATOM 16702 O O . ALA F 1 495 ? 96.245 60.251 42.324 1.00 50.69 494 ALA B O 1
ATOM 16704 N N . PRO F 1 496 ? 97.602 60.802 44.110 1.00 43.80 495 PRO B N 1
ATOM 16705 C CA . PRO F 1 496 ? 98.198 61.817 43.270 1.00 48.12 495 PRO B CA 1
ATOM 16706 C C . PRO F 1 496 ? 98.906 61.266 42.046 1.00 49.29 495 PRO B C 1
ATOM 16707 O O . PRO F 1 496 ? 99.565 60.241 42.096 1.00 54.20 495 PRO B O 1
ATOM 16711 N N . SER F 1 497 ? 98.748 61.981 40.948 1.00 44.58 496 SER B N 1
ATOM 16712 C CA . SER F 1 497 ? 99.377 61.628 39.698 1.00 45.86 496 SER B CA 1
ATOM 16713 C C . SER F 1 497 ? 100.785 62.183 39.720 1.00 46.97 496 SER B C 1
ATOM 16714 O O . SER F 1 497 ? 101.226 62.746 40.705 1.00 53.66 496 SER B O 1
ATOM 16717 N N . GLU F 1 498 ? 101.487 62.012 38.617 1.00 41.73 497 GLU B N 1
ATOM 16718 C CA . GLU F 1 498 ? 102.849 62.510 38.526 1.00 46.36 497 GLU B CA 1
ATOM 16719 C C . GLU F 1 498 ? 102.953 64.013 38.688 1.00 47.19 497 GLU B C 1
ATOM 16720 O O . GLU F 1 498 ? 103.790 64.495 39.413 1.00 48.73 497 GLU B O 1
ATOM 16726 N N . ILE F 1 499 ? 102.095 64.733 37.992 1.00 48.72 498 ILE B N 1
ATOM 16727 C CA . ILE F 1 499 ? 102.193 66.180 37.982 1.00 47.04 498 ILE B CA 1
ATOM 16728 C C . ILE F 1 499 ? 101.952 66.767 39.367 1.00 49.07 498 ILE B C 1
ATOM 16729 O O . ILE F 1 499 ? 102.686 67.614 39.808 1.00 47.63 498 ILE B O 1
ATOM 16734 N N . SER F 1 500 ? 100.923 66.292 40.038 1.00 47.96 499 SER B N 1
ATOM 16735 C CA . SER F 1 500 ? 100.599 66.825 41.329 1.00 48.54 499 SER B CA 1
ATOM 16736 C C . SER F 1 500 ? 101.678 66.399 42.275 1.00 50.55 499 SER B C 1
ATOM 16737 O O . SER F 1 500 ? 102.072 67.136 43.148 1.00 54.23 499 SER B O 1
ATOM 16740 N N . LYS F 1 501 ? 102.166 65.189 42.084 1.00 48.53 500 LYS B N 1
ATOM 16741 C CA . LYS F 1 501 ? 103.209 64.660 42.954 1.00 46.79 500 LYS B CA 1
ATOM 16742 C C . LYS F 1 501 ? 104.507 65.393 42.726 1.00 50.58 500 LYS B C 1
ATOM 16743 O O . LYS F 1 501 ? 105.166 65.825 43.677 1.00 47.45 500 LYS B O 1
ATOM 16749 N N . LYS F 1 502 ? 104.847 65.576 41.459 1.00 55.29 501 LYS B N 1
ATOM 16750 C CA . LYS F 1 502 ? 106.092 66.217 41.083 1.00 50.73 501 LYS B CA 1
ATOM 16751 C C . LYS F 1 502 ? 106.126 67.693 41.450 1.00 52.60 501 LYS B C 1
ATOM 16752 O O . LYS F 1 502 ? 107.139 68.170 41.941 1.00 56.62 501 LYS B O 1
ATOM 16766 N N . PHE F 1 504 ? 104.129 69.357 43.785 1.00 54.47 503 PHE B N 1
ATOM 16767 C CA . PHE F 1 504 ? 104.023 69.605 45.203 1.00 54.31 503 PHE B CA 1
ATOM 16768 C C . PHE F 1 504 ? 105.374 69.455 45.846 1.00 54.27 503 PHE B C 1
ATOM 16769 O O . PHE F 1 504 ? 105.773 70.270 46.674 1.00 51.82 503 PHE B O 1
ATOM 16777 N N . GLN F 1 505 ? 106.086 68.419 45.433 1.00 52.24 504 GLN B N 1
ATOM 16778 C CA . GLN F 1 505 ? 107.402 68.192 45.988 1.00 51.55 504 GLN B CA 1
ATOM 16779 C C . GLN F 1 505 ? 108.297 69.325 45.568 1.00 52.71 504 GLN B C 1
ATOM 16780 O O . GLN F 1 505 ? 109.171 69.707 46.320 1.00 61.91 504 GLN B O 1
ATOM 16786 N N . ASN F 1 506 ? 108.091 69.864 44.369 1.00 49.89 505 ASN B N 1
ATOM 16787 C CA . ASN F 1 506 ? 108.887 71.002 43.930 1.00 49.58 505 ASN B CA 1
ATOM 16788 C C . ASN F 1 506 ? 108.726 72.206 44.815 1.00 51.21 505 ASN B C 1
ATOM 16789 O O . ASN F 1 506 ? 109.700 72.865 45.122 1.00 54.50 505 ASN B O 1
ATOM 16794 N N . GLU F 1 507 ? 107.489 72.498 45.198 1.00 54.29 506 GLU B N 1
ATOM 16795 C CA . GLU F 1 507 ? 107.176 73.721 45.959 1.00 51.84 506 GLU B CA 1
ATOM 16796 C C . GLU F 1 507 ? 107.621 73.737 47.419 1.00 51.20 506 GLU B C 1
ATOM 16797 O O . GLU F 1 507 ? 108.000 74.788 47.930 1.00 50.85 506 GLU B O 1
ATOM 16803 N N . ILE F 1 508 ? 107.538 72.599 48.089 1.00 53.86 507 ILE B N 1
ATOM 16804 C CA . ILE F 1 508 ? 107.945 72.524 49.485 1.00 51.41 507 ILE B CA 1
ATOM 16805 C C . ILE F 1 508 ? 109.400 72.167 49.655 1.00 56.81 507 ILE B C 1
ATOM 16806 O O . ILE F 1 508 ? 109.845 71.836 50.749 1.00 68.83 507 ILE B O 1
ATOM 16811 N N . ASN F 1 509 ? 110.138 72.270 48.561 1.00 60.17 508 ASN B N 1
ATOM 16812 C CA . ASN F 1 509 ? 111.525 71.810 48.528 1.00 64.52 508 ASN B CA 1
ATOM 16813 C C . ASN F 1 509 ? 112.284 72.649 49.520 1.00 65.64 508 ASN B C 1
ATOM 16814 O O . ASN F 1 509 ? 111.994 73.823 49.664 1.00 64.60 508 ASN B O 1
ATOM 16819 N N . GLU F 1 510 ? 113.204 72.033 50.247 1.00 67.23 509 GLU B N 1
ATOM 16820 C CA . GLU F 1 510 ? 114.001 72.728 51.241 1.00 72.87 509 GLU B CA 1
ATOM 16821 C C . GLU F 1 510 ? 114.769 73.910 50.667 1.00 66.87 509 GLU B C 1
ATOM 16822 O O . GLU F 1 510 ? 114.828 74.984 51.276 1.00 61.84 509 GLU B O 1
ATOM 16828 N N . LYS F 1 511 ? 115.368 73.698 49.508 1.00 62.32 510 LYS B N 1
ATOM 16829 C CA . LYS F 1 511 ? 116.152 74.731 48.850 1.00 61.74 510 LYS B CA 1
ATOM 16830 C C . LYS F 1 511 ? 115.308 75.961 48.479 1.00 59.10 510 LYS B C 1
ATOM 16831 O O . LYS F 1 511 ? 115.755 77.073 48.690 1.00 55.27 510 LYS B O 1
ATOM 16837 N N . LYS F 1 512 ? 114.109 75.732 47.939 1.00 59.55 511 LYS B N 1
ATOM 16838 C CA . LYS F 1 512 ? 113.267 76.821 47.489 1.00 55.72 511 LYS B CA 1
ATOM 16839 C C . LYS F 1 512 ? 112.860 77.643 48.683 1.00 53.82 511 LYS B C 1
ATOM 16840 O O . LYS F 1 512 ? 112.921 78.851 48.648 1.00 54.76 511 LYS B O 1
ATOM 16846 N N . LEU F 1 513 ? 112.462 76.959 49.745 1.00 54.03 512 LEU B N 1
ATOM 16847 C CA . LEU F 1 513 ? 112.139 77.624 50.985 1.00 52.26 512 LEU B CA 1
ATOM 16848 C C . LEU F 1 513 ? 113.294 78.468 51.449 1.00 50.00 512 LEU B C 1
ATOM 16849 O O . LEU F 1 513 ? 113.165 79.675 51.509 1.00 50.89 512 LEU B O 1
ATOM 16854 N N . LYS F 1 514 ? 114.443 77.862 51.697 1.00 50.47 513 LYS B N 1
ATOM 16855 C CA . LYS F 1 514 ? 115.603 78.642 52.103 1.00 45.35 513 LYS B CA 1
ATOM 16856 C C . LYS F 1 514 ? 115.874 79.763 51.101 1.00 47.39 513 LYS B C 1
ATOM 16857 O O . LYS F 1 514 ? 116.256 80.871 51.467 1.00 45.87 513 LYS B O 1
ATOM 16863 N N . LEU F 1 515 ? 115.610 79.499 49.835 1.00 46.10 514 LEU B N 1
ATOM 16864 C CA . LEU F 1 515 ? 115.799 80.506 48.831 1.00 46.23 514 LEU B CA 1
ATOM 16865 C C . LEU F 1 515 ? 114.787 81.662 48.914 1.00 50.82 514 LEU B C 1
ATOM 16866 O O . LEU F 1 515 ? 114.980 82.693 48.264 1.00 51.93 514 LEU B O 1
ATOM 16871 N N . LYS F 1 516 ? 113.712 81.507 49.685 1.00 49.88 515 LYS B N 1
ATOM 16872 C CA . LYS F 1 516 ? 112.801 82.610 49.972 1.00 45.22 515 LYS B CA 1
ATOM 16873 C C . LYS F 1 516 ? 113.253 83.450 51.142 1.00 48.67 515 LYS B C 1
ATOM 16874 O O . LYS F 1 516 ? 112.993 84.650 51.177 1.00 53.08 515 LYS B O 1
ATOM 16880 N N . ILE F 1 517 ? 113.905 82.828 52.113 1.00 45.48 516 ILE B N 1
ATOM 16881 C CA . ILE F 1 517 ? 114.506 83.572 53.201 1.00 43.54 516 ILE B CA 1
ATOM 16882 C C . ILE F 1 517 ? 115.676 84.402 52.667 1.00 43.63 516 ILE B C 1
ATOM 16883 O O . ILE F 1 517 ? 115.849 85.537 53.033 1.00 41.95 516 ILE B O 1
ATOM 16888 N N . PHE F 1 518 ? 116.495 83.799 51.814 1.00 46.92 517 PHE B N 1
ATOM 16889 C CA . PHE F 1 518 ? 117.587 84.527 51.190 1.00 43.13 517 PHE B CA 1
ATOM 16890 C C . PHE F 1 518 ? 117.006 85.772 50.524 1.00 43.40 517 PHE B C 1
ATOM 16891 O O . PHE F 1 518 ? 117.377 86.877 50.859 1.00 47.52 517 PHE B O 1
ATOM 16899 N N . ARG F 1 519 ? 116.043 85.590 49.631 1.00 45.39 518 ARG B N 1
ATOM 16900 C CA . ARG F 1 519 ? 115.515 86.727 48.873 1.00 41.82 518 ARG B CA 1
ATOM 16901 C C . ARG F 1 519 ? 114.970 87.795 49.811 1.00 47.33 518 ARG B C 1
ATOM 16902 O O . ARG F 1 519 ? 115.044 88.999 49.517 1.00 46.89 518 ARG B O 1
ATOM 16910 N N . GLN F 1 520 ? 114.430 87.353 50.948 1.00 48.80 519 GLN B N 1
ATOM 16911 C CA . GLN F 1 520 ? 113.982 88.294 51.966 1.00 47.09 519 GLN B CA 1
ATOM 16912 C C . GLN F 1 520 ? 115.149 89.116 52.521 1.00 44.10 519 GLN B C 1
ATOM 16913 O O . GLN F 1 520 ? 115.104 90.342 52.543 1.00 44.01 519 GLN B O 1
ATOM 16919 N N . LEU F 1 521 ? 116.187 88.412 52.957 1.00 44.58 520 LEU B N 1
ATOM 16920 C CA . LEU F 1 521 ? 117.377 89.039 53.507 1.00 43.01 520 LEU B CA 1
ATOM 16921 C C . LEU F 1 521 ? 117.965 90.035 52.539 1.00 42.90 520 LEU B C 1
ATOM 16922 O O . LEU F 1 521 ? 118.117 91.209 52.861 1.00 39.46 520 LEU B O 1
ATOM 16927 N N . ASN F 1 522 ? 118.252 89.574 51.334 1.00 43.49 521 ASN B N 1
ATOM 16928 C CA . ASN F 1 522 ? 118.849 90.443 50.350 1.00 47.06 521 ASN B CA 1
ATOM 16929 C C . ASN F 1 522 ? 118.009 91.687 50.106 1.00 50.45 521 ASN B C 1
ATOM 16930 O O . ASN F 1 522 ? 118.552 92.817 50.040 1.00 45.94 521 ASN B O 1
ATOM 16935 N N . SER F 1 523 ? 116.689 91.482 49.999 1.00 47.97 522 SER B N 1
ATOM 16936 C CA . SER F 1 523 ? 115.774 92.592 49.745 1.00 36.79 522 SER B CA 1
ATOM 16937 C C . SER F 1 523 ? 115.633 93.547 50.913 1.00 39.93 522 SER B C 1
ATOM 16938 O O . SER F 1 523 ? 115.180 94.673 50.731 1.00 40.81 522 SER B O 1
ATOM 16941 N N . ALA F 1 524 ? 116.007 93.108 52.104 1.00 42.00 523 ALA B N 1
ATOM 16942 C CA . ALA F 1 524 ? 115.979 93.960 53.280 1.00 42.23 523 ALA B CA 1
ATOM 16943 C C . ALA F 1 524 ? 117.244 94.771 53.448 1.00 43.32 523 ALA B C 1
ATOM 16944 O O . ALA F 1 524 ? 117.408 95.450 54.435 1.00 45.40 523 ALA B O 1
ATOM 16946 N N . ASN F 1 525 ? 118.143 94.689 52.477 1.00 42.37 524 ASN B N 1
ATOM 16947 C CA . ASN F 1 525 ? 119.404 95.401 52.518 1.00 47.32 524 ASN B CA 1
ATOM 16948 C C . ASN F 1 525 ? 120.452 94.727 53.394 1.00 42.60 524 ASN B C 1
ATOM 16949 O O . ASN F 1 525 ? 121.521 95.269 53.649 1.00 38.05 524 ASN B O 1
ATOM 16954 N N . VAL F 1 526 ? 120.157 93.519 53.834 1.00 44.87 525 VAL B N 1
ATOM 16955 C CA . VAL F 1 526 ? 121.024 92.848 54.786 1.00 43.07 525 VAL B CA 1
ATOM 16956 C C . VAL F 1 526 ? 122.357 92.470 54.157 1.00 45.91 525 VAL B C 1
ATOM 16957 O O . VAL F 1 526 ? 123.407 92.588 54.788 1.00 47.57 525 VAL B O 1
ATOM 16961 N N . PHE F 1 527 ? 122.307 92.022 52.916 1.00 46.41 526 PHE B N 1
ATOM 16962 C CA . PHE F 1 527 ? 123.526 91.653 52.206 1.00 44.49 526 PHE B CA 1
ATOM 16963 C C . PHE F 1 527 ? 124.449 92.795 51.823 1.00 43.94 526 PHE B C 1
ATOM 16964 O O . PHE F 1 527 ? 125.641 92.590 51.748 1.00 46.09 526 PHE B O 1
ATOM 16972 N N . ARG F 1 528 ? 123.917 93.974 51.554 1.00 42.39 527 ARG B N 1
ATOM 16973 C CA . ARG F 1 528 ? 124.769 95.064 51.106 1.00 47.55 527 ARG B CA 1
ATOM 16974 C C . ARG F 1 528 ? 125.262 95.925 52.235 1.00 46.04 527 ARG B C 1
ATOM 16975 O O . ARG F 1 528 ? 126.042 96.837 52.000 1.00 48.81 527 ARG B O 1
ATOM 16983 N N . TYR F 1 529 ? 124.792 95.682 53.450 1.00 43.60 528 TYR B N 1
ATOM 16984 C CA . TYR F 1 529 ? 125.338 96.414 54.585 1.00 45.45 528 TYR B CA 1
ATOM 16985 C C . TYR F 1 529 ? 125.833 95.507 55.691 1.00 40.67 528 TYR B C 1
ATOM 16986 O O . TYR F 1 529 ? 126.053 95.976 56.820 1.00 42.92 528 TYR B O 1
ATOM 16995 N N . LEU F 1 530 ? 126.042 94.228 55.405 1.00 41.78 529 LEU B N 1
ATOM 16996 C CA . LEU F 1 530 ? 126.628 93.362 56.421 1.00 47.38 529 LEU B CA 1
ATOM 16997 C C . LEU F 1 530 ? 127.690 92.404 55.911 1.00 56.38 529 LEU B C 1
ATOM 16998 O O . LEU F 1 530 ? 127.565 91.839 54.816 1.00 59.19 529 LEU B O 1
ATOM 17003 N N . GLU F 1 531 ? 128.720 92.210 56.737 1.00 55.42 530 GLU B N 1
ATOM 17004 C CA . GLU F 1 531 ? 129.862 91.360 56.416 1.00 54.74 530 GLU B CA 1
ATOM 17005 C C . GLU F 1 531 ? 129.497 89.895 56.429 1.00 53.15 530 GLU B C 1
ATOM 17006 O O . GLU F 1 531 ? 128.704 89.474 57.253 1.00 53.29 530 GLU B O 1
ATOM 17012 N N . LYS F 1 532 ? 130.143 89.129 55.559 1.00 50.22 531 LYS B N 1
ATOM 17013 C CA . LYS F 1 532 ? 129.784 87.738 55.360 1.00 49.73 531 LYS B CA 1
ATOM 17014 C C . LYS F 1 532 ? 129.900 86.876 56.610 1.00 59.21 531 LYS B C 1
ATOM 17015 O O . LYS F 1 532 ? 129.014 86.065 56.890 1.00 61.76 531 LYS B O 1
ATOM 17017 N N . TYR F 1 533 ? 130.974 87.041 57.368 1.00 59.30 532 TYR B N 1
ATOM 17018 C CA . TYR F 1 533 ? 131.164 86.178 58.537 1.00 63.13 532 TYR B CA 1
ATOM 17019 C C . TYR F 1 533 ? 130.088 86.384 59.623 1.00 61.61 532 TYR B C 1
ATOM 17020 O O . TYR F 1 533 ? 129.587 85.421 60.170 1.00 61.06 532 TYR B O 1
ATOM 17029 N N . LYS F 1 534 ? 129.726 87.636 59.893 1.00 58.49 533 LYS B N 1
ATOM 17030 C CA . LYS F 1 534 ? 128.704 87.913 60.906 1.00 58.08 533 LYS B CA 1
ATOM 17031 C C . LYS F 1 534 ? 127.366 87.332 60.510 1.00 57.51 533 LYS B C 1
ATOM 17032 O O . LYS F 1 534 ? 126.640 86.780 61.325 1.00 57.54 533 LYS B O 1
ATOM 17038 N N . ILE F 1 535 ? 127.049 87.466 59.231 1.00 58.94 534 ILE B N 1
ATOM 17039 C CA . ILE F 1 535 ? 125.788 86.990 58.720 1.00 54.48 534 ILE B CA 1
ATOM 17040 C C . ILE F 1 535 ? 125.753 85.508 59.017 1.00 61.50 534 ILE B C 1
ATOM 17041 O O . ILE F 1 535 ? 124.718 84.963 59.392 1.00 64.76 534 ILE B O 1
ATOM 17046 N N . LEU F 1 536 ? 126.895 84.859 58.832 1.00 63.47 535 LEU B N 1
ATOM 17047 C CA . LEU F 1 536 ? 126.967 83.460 59.126 1.00 63.18 535 LEU B CA 1
ATOM 17048 C C . LEU F 1 536 ? 126.617 83.186 60.576 1.00 65.19 535 LEU B C 1
ATOM 17049 O O . LEU F 1 536 ? 125.917 82.229 60.867 1.00 65.30 535 LEU B O 1
ATOM 17054 N N . ASN F 1 537 ? 127.072 84.037 61.482 1.00 61.00 536 ASN B N 1
ATOM 17055 C CA . ASN F 1 537 ? 126.750 83.844 62.888 1.00 57.69 536 ASN B CA 1
ATOM 17056 C C . ASN F 1 537 ? 125.263 83.946 63.143 1.00 67.79 536 ASN B C 1
ATOM 17057 O O . ASN F 1 537 ? 124.681 83.116 63.846 1.00 73.50 536 ASN B O 1
ATOM 17062 N N . TYR F 1 538 ? 124.639 84.952 62.539 1.00 65.01 537 TYR B N 1
ATOM 17063 C CA . TYR F 1 538 ? 123.215 85.201 62.728 1.00 61.59 537 TYR B CA 1
ATOM 17064 C C . TYR F 1 538 ? 122.490 83.961 62.278 1.00 63.22 537 TYR B C 1
ATOM 17065 O O . TYR F 1 538 ? 121.569 83.490 62.949 1.00 71.44 537 TYR B O 1
ATOM 17074 N N . LEU F 1 539 ? 122.939 83.418 61.155 1.00 64.09 538 LEU B N 1
ATOM 17075 C CA . LEU F 1 539 ? 122.304 82.249 60.612 1.00 68.53 538 LEU B CA 1
ATOM 17076 C C . LEU F 1 539 ? 122.477 81.034 61.496 1.00 68.55 538 LEU B C 1
ATOM 17077 O O . LEU F 1 539 ? 121.558 80.207 61.603 1.00 73.94 538 LEU B O 1
ATOM 17082 N N . LYS F 1 540 ? 123.646 80.903 62.105 1.00 68.16 539 LYS B N 1
ATOM 17083 C CA . LYS F 1 540 ? 123.864 79.814 63.061 1.00 67.81 539 LYS B CA 1
ATOM 17084 C C . LYS F 1 540 ? 122.965 79.952 64.292 1.00 67.94 539 LYS B C 1
ATOM 17085 O O . LYS F 1 540 ? 122.395 78.985 64.790 1.00 60.18 539 LYS B O 1
ATOM 17091 N N . ARG F 1 541 ? 122.872 81.168 64.801 1.00 71.83 540 ARG B N 1
ATOM 17092 C CA . ARG F 1 541 ? 122.056 81.464 65.973 1.00 76.71 540 ARG B CA 1
ATOM 17093 C C . ARG F 1 541 ? 120.538 81.310 65.849 1.00 82.40 540 ARG B C 1
ATOM 17094 O O . ARG F 1 541 ? 119.895 80.867 66.788 1.00 90.73 540 ARG B O 1
ATOM 17102 N N . THR F 1 542 ? 119.957 81.710 64.723 1.00 81.70 541 THR B N 1
ATOM 17103 C CA . THR F 1 542 ? 118.474 81.823 64.626 1.00 85.05 541 THR B CA 1
ATOM 17104 C C . THR F 1 542 ? 117.859 81.098 63.421 1.00 85.37 541 THR B C 1
ATOM 17105 O O . THR F 1 542 ? 118.454 81.063 62.351 1.00 84.96 541 THR B O 1
ATOM 17109 N N . ARG F 1 543 ? 116.654 80.562 63.600 1.00 82.90 542 ARG B N 1
ATOM 17110 C CA . ARG F 1 543 ? 115.965 79.826 62.532 1.00 83.43 542 ARG B CA 1
ATOM 17111 C C . ARG F 1 543 ? 114.674 80.510 62.135 1.00 78.75 542 ARG B C 1
ATOM 17112 O O . ARG F 1 543 ? 113.896 80.898 62.985 1.00 78.16 542 ARG B O 1
ATOM 17120 N N . PHE F 1 544 ? 114.415 80.606 60.835 1.00 74.03 543 PHE B N 1
ATOM 17121 C CA . PHE F 1 544 ? 113.309 81.440 60.338 1.00 62.62 543 PHE B CA 1
ATOM 17122 C C . PHE F 1 544 ? 111.933 80.763 60.316 1.00 59.97 543 PHE B C 1
ATOM 17123 O O . PHE F 1 544 ? 111.795 79.548 60.224 1.00 67.71 543 PHE B O 1
ATOM 17131 N N . GLU F 1 545 ? 110.899 81.581 60.441 1.00 57.41 544 GLU B N 1
ATOM 17132 C CA . GLU F 1 545 ? 109.534 81.145 60.198 1.00 52.79 544 GLU B CA 1
ATOM 17133 C C . GLU F 1 545 ? 108.933 82.117 59.177 1.00 53.17 544 GLU B C 1
ATOM 17134 O O . GLU F 1 545 ? 109.147 83.346 59.258 1.00 49.40 544 GLU B O 1
ATOM 17136 N N . PHE F 1 546 ? 108.188 81.574 58.214 1.00 47.70 545 PHE B N 1
ATOM 17137 C CA . PHE F 1 546 ? 107.589 82.396 57.150 1.00 44.15 545 PHE B CA 1
ATOM 17138 C C . PHE F 1 546 ? 106.448 83.316 57.595 1.00 39.37 545 PHE B C 1
ATOM 17139 O O . PHE F 1 546 ? 106.248 84.363 56.989 1.00 38.39 545 PHE B O 1
ATOM 17147 N N . VAL F 1 547 ? 105.711 82.917 58.634 1.00 43.97 546 VAL B N 1
ATOM 17148 C CA . VAL F 1 547 ? 104.586 83.666 59.131 1.00 40.33 546 VAL B CA 1
ATOM 17149 C C . VAL F 1 547 ? 104.700 83.690 60.658 1.00 36.33 546 VAL B C 1
ATOM 17150 O O . VAL F 1 547 ? 104.950 82.666 61.280 1.00 32.62 546 VAL B O 1
ATOM 17154 N N . ASN F 1 548 ? 104.542 84.860 61.285 1.00 35.44 547 ASN B N 1
ATOM 17155 C CA . ASN F 1 548 ? 104.682 84.948 62.751 1.00 35.82 547 ASN B CA 1
ATOM 17156 C C . ASN F 1 548 ? 103.458 84.394 63.444 1.00 34.67 547 ASN B C 1
ATOM 17157 O O . ASN F 1 548 ? 102.340 84.463 62.925 1.00 34.40 547 ASN B O 1
ATOM 17162 N N . LYS F 1 549 ? 103.666 83.918 64.660 1.00 27.73 548 LYS B N 1
ATOM 17163 C CA . LYS F 1 549 ? 102.574 83.299 65.435 1.00 31.03 548 LYS B CA 1
ATOM 17164 C C . LYS F 1 549 ? 101.821 84.333 66.237 1.00 32.89 548 LYS B C 1
ATOM 17165 O O . LYS F 1 549 ? 102.302 85.446 66.437 1.00 36.02 548 LYS B O 1
ATOM 17171 N N . ASN F 1 550 ? 100.633 83.954 66.696 1.00 34.01 549 ASN B N 1
ATOM 17172 C CA . ASN F 1 550 ? 99.845 84.810 67.566 1.00 39.72 549 ASN B CA 1
ATOM 17173 C C . ASN F 1 550 ? 100.019 84.446 69.033 1.00 47.77 549 ASN B C 1
ATOM 17174 O O . ASN F 1 550 ? 99.682 83.339 69.421 1.00 53.30 549 ASN B O 1
ATOM 17179 N N . ILE F 1 551 ? 100.528 85.378 69.829 1.00 48.10 550 ILE B N 1
ATOM 17180 C CA . ILE F 1 551 ? 100.826 85.124 71.233 1.00 47.66 550 ILE B CA 1
ATOM 17181 C C . ILE F 1 551 ? 100.016 86.082 72.096 1.00 53.65 550 ILE B C 1
ATOM 17182 O O . ILE F 1 551 ? 99.702 87.197 71.641 1.00 58.66 550 ILE B O 1
ATOM 17187 N N . PRO F 1 552 ? 99.657 85.669 73.344 1.00 55.78 551 PRO B N 1
ATOM 17188 C CA . PRO F 1 552 ? 98.478 86.365 73.872 1.00 61.73 551 PRO B CA 1
ATOM 17189 C C . PRO F 1 552 ? 98.593 87.866 74.103 1.00 58.97 551 PRO B C 1
ATOM 17190 O O . PRO F 1 552 ? 97.691 88.606 73.716 1.00 64.25 551 PRO B O 1
ATOM 17194 N N . PHE F 1 553 ? 99.667 88.324 74.717 1.00 54.56 552 PHE B N 1
ATOM 17195 C CA . PHE F 1 553 ? 99.771 89.737 75.054 1.00 55.56 552 PHE B CA 1
ATOM 17196 C C . PHE F 1 553 ? 100.891 90.437 74.320 1.00 52.61 552 PHE B C 1
ATOM 17197 O O . PHE F 1 553 ? 101.100 91.653 74.501 1.00 50.72 552 PHE B O 1
ATOM 17205 N N . VAL F 1 554 ? 101.620 89.669 73.527 1.00 52.09 553 VAL B N 1
ATOM 17206 C CA . VAL F 1 554 ? 102.868 90.154 73.039 1.00 48.40 553 VAL B CA 1
ATOM 17207 C C . VAL F 1 554 ? 102.606 91.389 72.211 1.00 49.13 553 VAL B C 1
ATOM 17208 O O . VAL F 1 554 ? 101.742 91.333 71.317 1.00 55.96 553 VAL B O 1
ATOM 17212 N N . PRO F 1 555 ? 103.321 92.521 72.501 1.00 52.10 554 PRO B N 1
ATOM 17213 C CA . PRO F 1 555 ? 103.085 93.618 71.579 1.00 49.60 554 PRO B CA 1
ATOM 17214 C C . PRO F 1 555 ? 103.745 93.381 70.228 1.00 54.29 554 PRO B C 1
ATOM 17215 O O . PRO F 1 555 ? 104.645 92.538 70.084 1.00 60.12 554 PRO B O 1
ATOM 17219 N N . SER F 1 556 ? 103.272 94.120 69.234 1.00 54.06 555 SER B N 1
ATOM 17220 C CA . SER F 1 556 ? 103.808 94.035 67.881 1.00 55.81 555 SER B CA 1
ATOM 17221 C C . SER F 1 556 ? 105.229 94.537 67.888 1.00 59.60 555 SER B C 1
ATOM 17222 O O . SER F 1 556 ? 105.543 95.467 68.611 1.00 62.02 555 SER B O 1
ATOM 17225 N N . PHE F 1 557 ? 106.106 93.916 67.117 1.00 63.48 556 PHE B N 1
ATOM 17226 C CA . PHE F 1 557 ? 107.495 94.321 67.142 1.00 64.33 556 PHE B CA 1
ATOM 17227 C C . PHE F 1 557 ? 107.618 95.732 66.655 1.00 67.22 556 PHE B C 1
ATOM 17228 O O . PHE F 1 557 ? 108.338 96.536 67.215 1.00 77.97 556 PHE B O 1
ATOM 17236 N N . THR F 1 558 ? 106.902 96.032 65.595 1.00 63.13 557 THR B N 1
ATOM 17237 C CA . THR F 1 558 ? 107.001 97.339 65.008 1.00 62.32 557 THR B CA 1
ATOM 17238 C C . THR F 1 558 ? 106.165 98.254 65.842 1.00 68.51 557 THR B C 1
ATOM 17239 O O . THR F 1 558 ? 105.526 97.810 66.777 1.00 67.44 557 THR B O 1
ATOM 17243 N N . LYS F 1 559 ? 106.241 99.540 65.560 1.00 73.73 558 LYS B N 1
ATOM 17244 C CA . LYS F 1 559 ? 105.619 100.529 66.415 1.00 84.24 558 LYS B CA 1
ATOM 17245 C C . LYS F 1 559 ? 106.452 100.653 67.674 1.00 98.15 558 LYS B C 1
ATOM 17246 O O . LYS F 1 559 ? 106.900 101.745 68.017 1.00 107.13 558 LYS B O 1
ATOM 17248 N N . LEU F 1 560 ? 106.675 99.528 68.347 1.00 88.95 559 LEU B N 1
ATOM 17249 C CA . LEU F 1 560 ? 107.503 99.514 69.541 1.00 90.95 559 LEU B CA 1
ATOM 17250 C C . LEU F 1 560 ? 108.916 99.957 69.182 1.00 98.55 559 LEU B C 1
ATOM 17251 O O . LEU F 1 560 ? 109.526 100.751 69.873 1.00 109.46 559 LEU B O 1
ATOM 17256 N N . TYR F 1 561 ? 109.411 99.461 68.065 1.00 93.09 560 TYR B N 1
ATOM 17257 C CA . TYR F 1 561 ? 110.558 100.007 67.388 1.00 94.26 560 TYR B CA 1
ATOM 17258 C C . TYR F 1 561 ? 110.581 101.527 67.318 1.00 101.44 560 TYR B C 1
ATOM 17259 O O . TYR F 1 561 ? 111.606 102.149 67.528 1.00 111.86 560 TYR B O 1
ATOM 17268 N N . SER F 1 562 ? 109.443 102.116 66.987 1.00 99.74 561 SER B N 1
ATOM 17269 C CA . SER F 1 562 ? 109.354 103.572 66.837 1.00 106.52 561 SER B CA 1
ATOM 17270 C C . SER F 1 562 ? 109.700 104.312 68.130 1.00 114.44 561 SER B C 1
ATOM 17271 O O . SER F 1 562 ? 110.403 105.318 68.115 1.00 116.14 561 SER B O 1
ATOM 17274 N N . ARG F 1 563 ? 109.247 103.764 69.244 1.00 119.35 562 ARG B N 1
ATOM 17275 C CA . ARG F 1 563 ? 109.344 104.422 70.559 1.00 126.51 562 ARG B CA 1
ATOM 17276 C C . ARG F 1 563 ? 110.584 103.951 71.342 1.00 136.10 562 ARG B C 1
ATOM 17277 O O . ARG F 1 563 ? 110.736 104.231 72.539 1.00 141.46 562 ARG B O 1
ATOM 17285 N N . ILE F 1 564 ? 111.473 103.249 70.656 1.00 136.83 563 ILE B N 1
ATOM 17286 C CA . ILE F 1 564 ? 112.583 102.561 71.322 1.00 138.46 563 ILE B CA 1
ATOM 17287 C C . ILE F 1 564 ? 113.544 103.527 72.004 1.00 151.48 563 ILE B C 1
ATOM 17288 O O . ILE F 1 564 ? 113.944 103.308 73.159 1.00 167.34 563 ILE B O 1
ATOM 17293 N N . ASP F 1 565 ? 113.896 104.602 71.318 1.00 149.24 564 ASP B N 1
ATOM 17294 C CA . ASP F 1 565 ? 114.847 105.562 71.895 1.00 153.80 564 ASP B CA 1
ATOM 17295 C C . ASP F 1 565 ? 114.289 106.301 73.117 1.00 150.16 564 ASP B C 1
ATOM 17296 O O . ASP F 1 565 ? 115.003 106.533 74.085 1.00 144.09 564 ASP B O 1
ATOM 17301 N N . ASP F 1 566 ? 113.000 106.606 73.087 1.00 146.83 565 ASP B N 1
ATOM 17302 C CA . ASP F 1 566 ? 112.387 107.406 74.138 1.00 144.08 565 ASP B CA 1
ATOM 17303 C C . ASP F 1 566 ? 112.453 106.685 75.465 1.00 143.69 565 ASP B C 1
ATOM 17304 O O . ASP F 1 566 ? 112.847 107.248 76.482 1.00 150.13 565 ASP B O 1
ATOM 17309 N N . LEU F 1 567 ? 112.094 105.408 75.447 1.00 147.28 566 LEU B N 1
ATOM 17310 C CA . LEU F 1 567 ? 112.229 104.563 76.628 1.00 150.43 566 LEU B CA 1
ATOM 17311 C C . LEU F 1 567 ? 113.713 104.392 77.022 1.00 146.33 566 LEU B C 1
ATOM 17312 O O . LEU F 1 567 ? 114.010 104.059 78.168 1.00 139.50 566 LEU B O 1
ATOM 17317 N N . LYS F 1 568 ? 114.633 104.620 76.087 1.00 143.99 567 LYS B N 1
ATOM 17318 C CA . LYS F 1 568 ? 116.068 104.612 76.379 1.00 135.48 567 LYS B CA 1
ATOM 17319 C C . LYS F 1 568 ? 116.415 105.585 77.498 1.00 133.46 567 LYS B C 1
ATOM 17320 O O . LYS F 1 568 ? 117.221 105.286 78.372 1.00 128.67 567 LYS B O 1
ATOM 17322 N N . ASN F 1 569 ? 115.790 106.750 77.484 1.00 132.82 568 ASN B N 1
ATOM 17323 C CA . ASN F 1 569 ? 115.921 107.645 78.604 1.00 128.16 568 ASN B CA 1
ATOM 17324 C C . ASN F 1 569 ? 115.384 106.870 79.802 1.00 128.30 568 ASN B C 1
ATOM 17325 O O . ASN F 1 569 ? 115.967 106.873 80.877 1.00 136.86 568 ASN B O 1
ATOM 17327 N N . SER F 1 570 ? 114.287 106.167 79.577 1.00 127.35 569 SER B N 1
ATOM 17328 C CA . SER F 1 570 ? 113.599 105.405 80.617 1.00 129.25 569 SER B CA 1
ATOM 17329 C C . SER F 1 570 ? 114.404 104.276 81.272 1.00 121.93 569 SER B C 1
ATOM 17330 O O . SER F 1 570 ? 114.325 104.104 82.486 1.00 122.29 569 SER B O 1
ATOM 17333 N N . LEU F 1 571 ? 115.149 103.523 80.479 1.00 118.43 570 LEU B N 1
ATOM 17334 C CA . LEU F 1 571 ? 115.925 102.449 81.018 1.00 117.13 570 LEU B CA 1
ATOM 17335 C C . LEU F 1 571 ? 117.299 101.768 80.994 1.00 120.20 570 LEU B C 1
ATOM 17336 O O . LEU F 1 571 ? 117.558 100.892 81.792 1.00 121.56 570 LEU B O 1
ATOM 17338 N N . GLY F 1 572 ? 118.162 102.182 80.080 1.00 123.49 571 GLY B N 1
ATOM 17339 C CA . GLY F 1 572 ? 119.513 101.669 80.035 1.00 131.09 571 GLY B CA 1
ATOM 17340 C C . GLY F 1 572 ? 119.420 100.922 78.724 1.00 134.66 571 GLY B C 1
ATOM 17341 O O . GLY F 1 572 ? 119.915 99.807 78.598 1.00 143.31 571 GLY B O 1
ATOM 17342 N N . ILE F 1 573 ? 118.723 101.518 77.770 1.00 130.93 572 ILE B N 1
ATOM 17343 C CA . ILE F 1 573 ? 118.545 100.900 76.470 1.00 132.97 572 ILE B CA 1
ATOM 17344 C C . ILE F 1 573 ? 119.901 100.797 75.794 1.00 143.56 572 ILE B C 1
ATOM 17345 O O . ILE F 1 573 ? 120.207 99.766 75.200 1.00 144.47 572 ILE B O 1
ATOM 17347 N N . TYR F 1 574 ? 120.711 101.852 75.890 1.00 143.76 573 TYR B N 1
ATOM 17348 C CA . TYR F 1 574 ? 122.037 101.839 75.301 1.00 146.23 573 TYR B CA 1
ATOM 17349 C C . TYR F 1 574 ? 121.888 101.468 73.830 1.00 152.87 573 TYR B C 1
ATOM 17350 O O . TYR F 1 574 ? 122.618 100.620 73.303 1.00 159.77 573 TYR B O 1
ATOM 17352 N N . TRP F 1 575 ? 120.946 102.130 73.176 1.00 155.29 574 TRP B N 1
ATOM 17353 C CA . TRP F 1 575 ? 120.552 101.807 71.799 1.00 152.89 574 TRP B CA 1
ATOM 17354 C C . TRP F 1 575 ? 120.722 103.080 70.979 1.00 150.50 574 TRP B C 1
ATOM 17355 O O . TRP F 1 575 ? 120.307 104.158 71.411 1.00 153.41 574 TRP B O 1
ATOM 17366 N N . LYS F 1 576 ? 121.322 102.971 69.793 1.00 140.08 575 LYS B N 1
ATOM 17367 C CA . LYS F 1 576 ? 121.576 104.133 68.941 1.00 127.06 575 LYS B CA 1
ATOM 17368 C C . LYS F 1 576 ? 120.849 103.972 67.614 1.00 117.14 575 LYS B C 1
ATOM 17369 O O . LYS F 1 576 ? 121.088 103.014 66.887 1.00 111.70 575 LYS B O 1
ATOM 17371 N N . THR F 1 577 ? 119.967 104.916 67.292 1.00 123.03 576 THR B N 1
ATOM 17372 C CA . THR F 1 577 ? 119.296 104.917 66.001 1.00 116.33 576 THR B CA 1
ATOM 17373 C C . THR F 1 577 ? 120.317 105.218 64.927 1.00 110.98 576 THR B C 1
ATOM 17374 O O . THR F 1 577 ? 121.126 106.116 65.135 1.00 107.09 576 THR B O 1
ATOM 17378 N N . PRO F 1 578 ? 120.303 104.481 63.785 1.00 113.61 577 PRO B N 1
ATOM 17379 C CA . PRO F 1 578 ? 121.303 104.847 62.761 1.00 106.81 577 PRO B CA 1
ATOM 17380 C C . PRO F 1 578 ? 121.049 106.213 62.145 1.00 104.92 577 PRO B C 1
ATOM 17381 O O . PRO F 1 578 ? 119.908 106.569 61.899 1.00 102.39 577 PRO B O 1
ATOM 17385 N N . LYS F 1 579 ? 122.112 106.965 61.898 1.00 101.60 578 LYS B N 1
ATOM 17386 C CA . LYS F 1 579 ? 122.007 108.204 61.136 1.00 95.42 578 LYS B CA 1
ATOM 17387 C C . LYS F 1 579 ? 123.266 108.359 60.291 1.00 98.07 578 LYS B C 1
ATOM 17388 O O . LYS F 1 579 ? 124.367 108.018 60.715 1.00 94.94 578 LYS B O 1
ATOM 17390 N N . THR F 1 580 ? 123.078 108.847 59.076 1.00 100.14 579 THR B N 1
ATOM 17391 C CA . THR F 1 580 ? 124.174 108.961 58.115 1.00 95.21 579 THR B CA 1
ATOM 17392 C C . THR F 1 580 ? 123.734 109.908 57.018 1.00 99.28 579 THR B C 1
ATOM 17393 O O . THR F 1 580 ? 122.593 110.369 57.011 1.00 95.56 579 THR B O 1
ATOM 17397 N N . ASN F 1 581 ? 124.673 110.279 56.155 1.00 105.49 580 ASN B N 1
ATOM 17398 C CA . ASN F 1 581 ? 124.433 111.278 55.118 1.00 96.43 580 ASN B CA 1
ATOM 17399 C C . ASN F 1 581 ? 123.353 111.018 54.076 1.00 90.16 580 ASN B C 1
ATOM 17400 O O . ASN F 1 581 ? 122.644 111.945 53.690 1.00 91.23 580 ASN B O 1
ATOM 17405 N N . ASP F 1 582 ? 123.237 109.787 53.597 1.00 88.64 581 ASP B N 1
ATOM 17406 C CA . ASP F 1 582 ? 122.336 109.529 52.491 1.00 89.19 581 ASP B CA 1
ATOM 17407 C C . ASP F 1 582 ? 120.956 109.212 53.023 1.00 84.11 581 ASP B C 1
ATOM 17408 O O . ASP F 1 582 ? 120.806 108.396 53.924 1.00 78.99 581 ASP B O 1
ATOM 17413 N N . ASP F 1 583 ? 119.948 109.864 52.460 1.00 87.38 582 ASP B N 1
ATOM 17414 C CA . ASP F 1 583 ? 118.588 109.599 52.898 1.00 87.43 582 ASP B CA 1
ATOM 17415 C C . ASP F 1 583 ? 118.301 108.152 52.637 1.00 83.75 582 ASP B C 1
ATOM 17416 O O . ASP F 1 583 ? 117.759 107.459 53.471 1.00 77.26 582 ASP B O 1
ATOM 17421 N N . ASN F 1 584 ? 118.705 107.673 51.470 1.00 80.58 583 ASN B N 1
ATOM 17422 C CA . ASN F 1 584 ? 118.592 106.260 51.160 1.00 70.38 583 ASN B CA 1
ATOM 17423 C C . ASN F 1 584 ? 119.542 105.416 51.979 1.00 70.82 583 ASN B C 1
ATOM 17424 O O . ASN F 1 584 ? 119.132 104.464 52.617 1.00 67.50 583 ASN B O 1
ATOM 17429 N N . LYS F 1 585 ? 120.814 105.787 51.996 1.00 76.48 584 LYS B N 1
ATOM 17430 C CA . LYS F 1 585 ? 121.826 104.921 52.578 1.00 74.30 584 LYS B CA 1
ATOM 17431 C C . LYS F 1 585 ? 121.479 104.580 54.013 1.00 72.55 584 LYS B C 1
ATOM 17432 O O . LYS F 1 585 ? 121.718 103.463 54.415 1.00 67.53 584 LYS B O 1
ATOM 17434 N N . THR F 1 586 ? 120.859 105.494 54.747 1.00 73.44 585 THR B N 1
ATOM 17435 C CA . THR F 1 586 ? 120.458 105.198 56.110 1.00 68.97 585 THR B CA 1
ATOM 17436 C C . THR F 1 586 ? 119.146 104.434 56.136 1.00 63.03 585 THR B C 1
ATOM 17437 O O . THR F 1 586 ? 119.010 103.436 56.826 1.00 59.04 585 THR B O 1
ATOM 17441 N N . LYS F 1 587 ? 118.165 104.916 55.384 1.00 65.35 586 LYS B N 1
ATOM 17442 C CA . LYS F 1 587 ? 116.859 104.267 55.379 1.00 63.60 586 LYS B CA 1
ATOM 17443 C C . LYS F 1 587 ? 116.970 102.826 54.934 1.00 61.13 586 LYS B C 1
ATOM 17444 O O . LYS F 1 587 ? 116.340 101.942 55.501 1.00 60.80 586 LYS B O 1
ATOM 17450 N N . GLU F 1 588 ? 117.764 102.596 53.899 1.00 59.66 587 GLU B N 1
ATOM 17451 C CA . GLU F 1 588 ? 118.033 101.251 53.465 1.00 54.16 587 GLU B CA 1
ATOM 17452 C C . GLU F 1 588 ? 118.606 100.414 54.613 1.00 56.18 587 GLU B C 1
ATOM 17453 O O . GLU F 1 588 ? 118.265 99.253 54.775 1.00 48.09 587 GLU B O 1
ATOM 17459 N N . ILE F 1 589 ? 119.417 101.042 55.452 1.00 55.63 588 ILE B N 1
ATOM 17460 C CA . ILE F 1 589 ? 120.041 100.384 56.598 1.00 54.62 588 ILE B CA 1
ATOM 17461 C C . ILE F 1 589 ? 119.071 99.978 57.704 1.00 54.33 588 ILE B C 1
ATOM 17462 O O . ILE F 1 589 ? 119.145 98.885 58.232 1.00 53.28 588 ILE B O 1
ATOM 17467 N N . ILE F 1 590 ? 118.165 100.866 58.048 1.00 52.78 589 ILE B N 1
ATOM 17468 C CA . ILE F 1 590 ? 117.279 100.640 59.150 1.00 50.28 589 ILE B CA 1
ATOM 17469 C C . ILE F 1 590 ? 116.439 99.442 58.819 1.00 49.62 589 ILE B C 1
ATOM 17470 O O . ILE F 1 590 ? 116.177 98.622 59.673 1.00 47.53 589 ILE B O 1
ATOM 17475 N N . ASP F 1 591 ? 116.050 99.343 57.558 1.00 50.95 590 ASP B N 1
ATOM 17476 C CA . ASP F 1 591 ? 115.227 98.244 57.095 1.00 49.72 590 ASP B CA 1
ATOM 17477 C C . ASP F 1 591 ? 115.945 96.944 57.290 1.00 49.93 590 ASP B C 1
ATOM 17478 O O . ASP F 1 591 ? 115.331 95.951 57.639 1.00 53.02 590 ASP B O 1
ATOM 17483 N N . ALA F 1 592 ? 117.244 96.931 57.058 1.00 47.40 591 ALA B N 1
ATOM 17484 C CA . ALA F 1 592 ? 118.037 95.753 57.370 1.00 45.75 591 ALA B CA 1
ATOM 17485 C C . ALA F 1 592 ? 117.987 95.433 58.863 1.00 50.30 591 ALA B C 1
ATOM 17486 O O . ALA F 1 592 ? 117.788 94.297 59.242 1.00 49.36 591 ALA B O 1
ATOM 17488 N N . GLN F 1 593 ? 118.160 96.442 59.697 1.00 47.61 592 GLN B N 1
ATOM 17489 C CA . GLN F 1 593 ? 118.203 96.211 61.118 1.00 48.54 592 GLN B CA 1
ATOM 17490 C C . GLN F 1 593 ? 116.885 95.618 61.575 1.00 53.68 592 GLN B C 1
ATOM 17491 O O . GLN F 1 593 ? 116.844 94.675 62.346 1.00 57.43 592 GLN B O 1
ATOM 17497 N N . ILE F 1 594 ? 115.809 96.196 61.057 1.00 52.10 593 ILE B N 1
ATOM 17498 C CA . ILE F 1 594 ? 114.475 95.804 61.475 1.00 54.49 593 ILE B CA 1
ATOM 17499 C C . ILE F 1 594 ? 114.218 94.370 61.117 1.00 51.05 593 ILE B C 1
ATOM 17500 O O . ILE F 1 594 ? 113.691 93.613 61.915 1.00 53.36 593 ILE B O 1
ATOM 17505 N N . TYR F 1 595 ? 114.570 94.014 59.899 1.00 48.65 594 TYR B N 1
ATOM 17506 C CA . TYR F 1 595 ? 114.285 92.681 59.435 1.00 47.33 594 TYR B CA 1
ATOM 17507 C C . TYR F 1 595 ? 115.008 91.729 60.328 1.00 51.89 594 TYR B C 1
ATOM 17508 O O . TYR F 1 595 ? 114.428 90.752 60.777 1.00 50.21 594 TYR B O 1
ATOM 17517 N N . LEU F 1 596 ? 116.275 92.016 60.586 1.00 56.49 595 LEU B N 1
ATOM 17518 C CA . LEU F 1 596 ? 117.095 91.146 61.415 1.00 53.22 595 LEU B CA 1
ATOM 17519 C C . LEU F 1 596 ? 116.626 91.097 62.842 1.00 55.64 595 LEU B C 1
ATOM 17520 O O . LEU F 1 596 ? 116.596 90.028 63.457 1.00 63.77 595 LEU B O 1
ATOM 17525 N N . LEU F 1 597 ? 116.293 92.260 63.374 1.00 48.10 596 LEU B N 1
ATOM 17526 C CA . LEU F 1 597 ? 115.805 92.347 64.737 1.00 51.88 596 LEU B CA 1
ATOM 17527 C C . LEU F 1 597 ? 114.475 91.631 64.896 1.00 61.55 596 LEU B C 1
ATOM 17528 O O . LEU F 1 597 ? 114.201 91.015 65.921 1.00 65.56 596 LEU B O 1
ATOM 17533 N N . LYS F 1 598 ? 113.665 91.704 63.856 1.00 60.57 597 LYS B N 1
ATOM 17534 C CA . LYS F 1 598 ? 112.344 91.125 63.872 1.00 58.90 597 LYS B CA 1
ATOM 17535 C C . LYS F 1 598 ? 112.395 89.633 64.054 1.00 63.06 597 LYS B C 1
ATOM 17536 O O . LYS F 1 598 ? 111.602 89.075 64.781 1.00 71.72 597 LYS B O 1
ATOM 17542 N N . ASN F 1 599 ? 113.320 88.978 63.376 1.00 61.87 598 ASN B N 1
ATOM 17543 C CA . ASN F 1 599 ? 113.288 87.532 63.310 1.00 66.17 598 ASN B CA 1
ATOM 17544 C C . ASN F 1 599 ? 113.437 86.852 64.660 1.00 74.30 598 ASN B C 1
ATOM 17545 O O . ASN F 1 599 ? 112.688 85.949 64.980 1.00 78.40 598 ASN B O 1
ATOM 17550 N N . ILE F 1 600 ? 114.382 87.296 65.467 1.00 73.02 599 ILE B N 1
ATOM 17551 C CA . ILE F 1 600 ? 114.568 86.712 66.789 1.00 79.57 599 ILE B CA 1
ATOM 17552 C C . ILE F 1 600 ? 113.399 86.974 67.717 1.00 80.23 599 ILE B C 1
ATOM 17553 O O . ILE F 1 600 ? 112.962 86.111 68.467 1.00 77.71 599 ILE B O 1
ATOM 17558 N N . TYR F 1 601 ? 112.904 88.195 67.660 1.00 74.85 600 TYR B N 1
ATOM 17559 C CA . TYR F 1 601 ? 111.981 88.686 68.648 1.00 76.97 600 TYR B CA 1
ATOM 17560 C C . TYR F 1 601 ? 110.716 87.871 68.641 1.00 77.38 600 TYR B C 1
ATOM 17561 O O . TYR F 1 601 ? 110.148 87.593 69.680 1.00 77.83 600 TYR B O 1
ATOM 17570 N N . TYR F 1 602 ? 110.243 87.532 67.457 1.00 77.36 601 TYR B N 1
ATOM 17571 C CA . TYR F 1 602 ? 108.992 86.803 67.341 1.00 72.68 601 TYR B CA 1
ATOM 17572 C C . TYR F 1 602 ? 108.997 85.389 67.878 1.00 77.43 601 TYR B C 1
ATOM 17573 O O . TYR F 1 602 ? 108.028 84.952 68.477 1.00 75.44 601 TYR B O 1
ATOM 17582 N N . GLY F 1 603 ? 110.078 84.665 67.652 1.00 86.28 602 GLY B N 1
ATOM 17583 C CA . GLY F 1 603 ? 110.148 83.308 68.143 1.00 86.38 602 GLY B CA 1
ATOM 17584 C C . GLY F 1 603 ? 111.212 83.048 69.179 1.00 85.07 602 GLY B C 1
ATOM 17585 O O . GLY F 1 603 ? 110.910 82.571 70.265 1.00 86.91 602 GLY B O 1
ATOM 17586 N N . GLU F 1 604 ? 112.461 83.338 68.845 1.00 82.55 603 GLU B N 1
ATOM 17587 C CA . GLU F 1 604 ? 113.547 83.012 69.749 1.00 87.71 603 GLU B CA 1
ATOM 17588 C C . GLU F 1 604 ? 113.498 83.778 71.056 1.00 88.04 603 GLU B C 1
ATOM 17589 O O . GLU F 1 604 ? 113.643 83.213 72.130 1.00 87.03 603 GLU B O 1
ATOM 17595 N N . PHE F 1 605 ? 113.269 85.074 70.961 1.00 84.80 604 PHE B N 1
ATOM 17596 C CA . PHE F 1 605 ? 113.154 85.880 72.150 1.00 75.87 604 PHE B CA 1
ATOM 17597 C C . PHE F 1 605 ? 111.928 85.441 72.920 1.00 81.38 604 PHE B C 1
ATOM 17598 O O . PHE F 1 605 ? 111.955 85.308 74.135 1.00 85.54 604 PHE B O 1
ATOM 17606 N N . LEU F 1 606 ? 110.846 85.191 72.197 1.00 80.61 605 LEU B N 1
ATOM 17607 C CA . LEU F 1 606 ? 109.591 84.858 72.838 1.00 79.85 605 LEU B CA 1
ATOM 17608 C C . LEU F 1 606 ? 109.774 83.579 73.601 1.00 81.54 605 LEU B C 1
ATOM 17609 O O . LEU F 1 606 ? 109.282 83.439 74.709 1.00 88.14 605 LEU B O 1
ATOM 17614 N N . ASN F 1 607 ? 110.508 82.648 73.016 1.00 82.31 606 ASN B N 1
ATOM 17615 C CA . ASN F 1 607 ? 110.807 81.416 73.712 1.00 82.09 606 ASN B CA 1
ATOM 17616 C C . ASN F 1 607 ? 111.621 81.685 74.962 1.00 83.19 606 ASN B C 1
ATOM 17617 O O . ASN F 1 607 ? 111.375 81.096 76.002 1.00 87.95 606 ASN B O 1
ATOM 17622 N N . TYR F 1 608 ? 112.580 82.593 74.877 1.00 86.05 607 TYR B N 1
ATOM 17623 C CA . TYR F 1 608 ? 113.324 82.978 76.072 1.00 90.21 607 TYR B CA 1
ATOM 17624 C C . TYR F 1 608 ? 112.470 83.768 77.061 1.00 87.58 607 TYR B C 1
ATOM 17625 O O . TYR F 1 608 ? 112.502 83.513 78.256 1.00 88.47 607 TYR B O 1
ATOM 17627 N N . PHE F 1 609 ? 111.714 84.733 76.556 1.00 81.35 608 PHE B N 1
ATOM 17628 C CA . PHE F 1 609 ? 110.848 85.539 77.405 1.00 81.53 608 PHE B CA 1
ATOM 17629 C C . PHE F 1 609 ? 109.664 84.822 78.027 1.00 88.40 608 PHE B C 1
ATOM 17630 O O . PHE F 1 609 ? 109.348 85.034 79.183 1.00 85.71 608 PHE B O 1
ATOM 17646 N N . SER F 1 611 ? 108.813 81.308 78.397 1.00 92.21 610 SER B N 1
ATOM 17647 C CA . SER F 1 611 ? 108.680 79.943 78.882 1.00 94.93 610 SER B CA 1
ATOM 17648 C C . SER F 1 611 ? 109.596 79.529 80.024 1.00 98.73 610 SER B C 1
ATOM 17649 O O . SER F 1 611 ? 110.809 79.707 79.982 1.00 93.68 610 SER B O 1
ATOM 17652 N N . ASN F 1 612 ? 108.978 78.967 81.049 1.00 100.87 611 ASN B N 1
ATOM 17653 C CA . ASN F 1 612 ? 109.681 78.547 82.235 1.00 90.81 611 ASN B CA 1
ATOM 17654 C C . ASN F 1 612 ? 110.258 79.767 82.915 1.00 96.18 611 ASN B C 1
ATOM 17655 O O . ASN F 1 612 ? 111.181 79.664 83.719 1.00 97.52 611 ASN B O 1
ATOM 17660 N N . ASN F 1 613 ? 109.710 80.931 82.592 1.00 98.51 612 ASN B N 1
ATOM 17661 C CA . ASN F 1 613 ? 110.013 82.124 83.349 1.00 91.17 612 ASN B CA 1
ATOM 17662 C C . ASN F 1 613 ? 111.510 82.365 83.469 1.00 89.26 612 ASN B C 1
ATOM 17663 O O . ASN F 1 613 ? 111.998 82.682 84.559 1.00 91.39 612 ASN B O 1
ATOM 17665 N N . GLY F 1 614 ? 112.246 82.197 82.377 1.00 83.56 613 GLY B N 1
ATOM 17666 C CA . GLY F 1 614 ? 113.667 82.442 82.453 1.00 86.65 613 GLY B CA 1
ATOM 17667 C C . GLY F 1 614 ? 113.879 83.896 82.819 1.00 88.84 613 GLY B C 1
ATOM 17668 O O . GLY F 1 614 ? 114.652 84.208 83.707 1.00 97.26 613 GLY B O 1
ATOM 17669 N N . ASN F 1 615 ? 113.168 84.793 82.153 1.00 77.82 614 ASN B N 1
ATOM 17670 C CA . ASN F 1 615 ? 113.239 86.199 82.495 1.00 76.75 614 ASN B CA 1
ATOM 17671 C C . ASN F 1 615 ? 111.900 86.890 82.561 1.00 83.80 614 ASN B C 1
ATOM 17672 O O . ASN F 1 615 ? 111.852 88.101 82.673 1.00 87.87 614 ASN B O 1
ATOM 17674 N N . PHE F 1 616 ? 110.807 86.145 82.469 1.00 89.97 615 PHE B N 1
ATOM 17675 C CA . PHE F 1 616 ? 109.502 86.808 82.353 1.00 96.71 615 PHE B CA 1
ATOM 17676 C C . PHE F 1 616 ? 109.058 87.579 83.588 1.00 98.93 615 PHE B C 1
ATOM 17677 O O . PHE F 1 616 ? 108.705 88.749 83.476 1.00 97.44 615 PHE B O 1
ATOM 17685 N N . PHE F 1 617 ? 109.112 86.954 84.754 1.00 98.46 616 PHE B N 1
ATOM 17686 C CA . PHE F 1 617 ? 108.720 87.649 85.975 1.00 94.96 616 PHE B CA 1
ATOM 17687 C C . PHE F 1 617 ? 109.693 88.658 86.612 1.00 100.90 616 PHE B C 1
ATOM 17688 O O . PHE F 1 617 ? 109.246 89.688 87.115 1.00 105.85 616 PHE B O 1
ATOM 17696 N N . GLU F 1 618 ? 110.987 88.392 86.542 1.00 97.49 617 GLU B N 1
ATOM 17697 C CA . GLU F 1 618 ? 111.974 89.314 87.020 1.00 93.48 617 GLU B CA 1
ATOM 17698 C C . GLU F 1 618 ? 112.353 90.447 86.081 1.00 96.66 617 GLU B C 1
ATOM 17699 O O . GLU F 1 618 ? 112.819 91.503 86.487 1.00 101.13 617 GLU B O 1
ATOM 17705 N N . ILE F 1 619 ? 112.112 90.205 84.799 1.00 98.93 618 ILE B N 1
ATOM 17706 C CA . ILE F 1 619 ? 112.479 91.147 83.769 1.00 95.54 618 ILE B CA 1
ATOM 17707 C C . ILE F 1 619 ? 111.237 92.028 83.649 1.00 93.53 618 ILE B C 1
ATOM 17708 O O . ILE F 1 619 ? 111.333 93.224 83.366 1.00 92.00 618 ILE B O 1
ATOM 17713 N N . SER F 1 620 ? 110.083 91.401 83.833 1.00 93.77 619 SER B N 1
ATOM 17714 C CA . SER F 1 620 ? 108.888 92.133 84.223 1.00 102.28 619 SER B CA 1
ATOM 17715 C C . SER F 1 620 ? 109.162 92.779 85.565 1.00 104.51 619 SER B C 1
ATOM 17716 O O . SER F 1 620 ? 108.861 93.946 85.766 1.00 105.14 619 SER B O 1
ATOM 17719 N N . LYS F 1 621 ? 109.734 92.000 86.471 1.00 103.61 620 LYS B N 1
ATOM 17720 C CA . LYS F 1 621 ? 109.973 92.445 87.829 1.00 108.44 620 LYS B CA 1
ATOM 17721 C C . LYS F 1 621 ? 110.917 93.648 87.871 1.00 110.39 620 LYS B C 1
ATOM 17722 O O . LYS F 1 621 ? 110.700 94.594 88.621 1.00 107.97 620 LYS B O 1
ATOM 17724 N N . GLU F 1 622 ? 111.953 93.620 87.046 1.00 110.41 621 GLU B N 1
ATOM 17725 C CA . GLU F 1 622 ? 112.850 94.758 86.915 1.00 107.23 621 GLU B CA 1
ATOM 17726 C C . GLU F 1 622 ? 112.047 95.915 86.348 1.00 109.27 621 GLU B C 1
ATOM 17727 O O . GLU F 1 622 ? 112.186 97.053 86.781 1.00 108.47 621 GLU B O 1
ATOM 17729 N N . ILE F 1 623 ? 111.178 95.589 85.398 1.00 113.56 622 ILE B N 1
ATOM 17730 C CA . ILE F 1 623 ? 110.311 96.558 84.747 1.00 112.17 622 ILE B CA 1
ATOM 17731 C C . ILE F 1 623 ? 109.287 97.121 85.715 1.00 112.26 622 ILE B C 1
ATOM 17732 O O . ILE F 1 623 ? 108.971 98.303 85.657 1.00 113.19 622 ILE B O 1
ATOM 17734 N N . ILE F 1 624 ? 108.769 96.265 86.589 1.00 113.78 623 ILE B N 1
ATOM 17735 C CA . ILE F 1 624 ? 107.737 96.666 87.539 1.00 119.89 623 ILE B CA 1
ATOM 17736 C C . ILE F 1 624 ? 108.218 97.648 88.601 1.00 120.92 623 ILE B C 1
ATOM 17737 O O . ILE F 1 624 ? 107.567 98.648 88.859 1.00 127.32 623 ILE B O 1
ATOM 17739 N N . GLU F 1 625 ? 109.346 97.344 89.231 1.00 120.22 624 GLU B N 1
ATOM 17740 C CA . GLU F 1 625 ? 109.856 98.168 90.332 1.00 121.42 624 GLU B CA 1
ATOM 17741 C C . GLU F 1 625 ? 110.201 99.581 89.884 1.00 121.79 624 GLU B C 1
ATOM 17742 O O . GLU F 1 625 ? 109.931 100.552 90.598 1.00 121.50 624 GLU B O 1
ATOM 17744 N N . LEU F 1 626 ? 110.785 99.683 88.700 1.00 115.89 625 LEU B N 1
ATOM 17745 C CA . LEU F 1 626 ? 111.242 100.954 88.225 1.00 117.15 625 LEU B CA 1
ATOM 17746 C C . LEU F 1 626 ? 110.081 101.922 88.121 1.00 120.63 625 LEU B C 1
ATOM 17747 O O . LEU F 1 626 ? 110.211 103.092 88.466 1.00 124.55 625 LEU B O 1
ATOM 17749 N N . ASN F 1 627 ? 108.951 101.435 87.645 1.00 119.51 626 ASN B N 1
ATOM 17750 C CA . ASN F 1 627 ? 107.832 102.319 87.409 1.00 125.51 626 ASN B CA 1
ATOM 17751 C C . ASN F 1 627 ? 107.167 102.929 88.645 1.00 128.01 626 ASN B C 1
ATOM 17752 O O . ASN F 1 627 ? 106.586 104.009 88.555 1.00 131.30 626 ASN B O 1
ATOM 17757 N N . LYS F 1 628 ? 107.274 102.281 89.801 1.00 124.71 627 LYS B N 1
ATOM 17758 C CA . LYS F 1 628 ? 106.879 102.946 91.041 1.00 128.97 627 LYS B CA 1
ATOM 17759 C C . LYS F 1 628 ? 107.848 104.114 91.270 1.00 136.28 627 LYS B C 1
ATOM 17760 O O . LYS F 1 628 ? 107.420 105.256 91.437 1.00 137.57 627 LYS B O 1
ATOM 17766 N N . ASN F 1 629 ? 109.148 103.821 91.246 1.00 139.21 628 ASN B N 1
ATOM 17767 C CA . ASN F 1 629 ? 110.181 104.857 91.302 1.00 137.82 628 ASN B CA 1
ATOM 17768 C C . ASN F 1 629 ? 110.108 105.840 90.132 1.00 138.05 628 ASN B C 1
ATOM 17769 O O . ASN F 1 629 ? 110.597 106.958 90.255 1.00 137.50 628 ASN B O 1
ATOM 17771 N N . ASP F 1 630 ? 109.517 105.422 89.008 1.00 137.58 629 ASP B N 1
ATOM 17772 C CA . ASP F 1 630 ? 109.161 106.342 87.933 1.00 133.83 629 ASP B CA 1
ATOM 17773 C C . ASP F 1 630 ? 107.850 107.070 88.237 1.00 133.14 629 ASP B C 1
ATOM 17774 O O . ASP F 1 630 ? 107.799 108.287 88.175 1.00 135.23 629 ASP B O 1
ATOM 17779 N N . LYS F 1 631 ? 106.789 106.333 88.560 1.00 133.40 630 LYS B N 1
ATOM 17780 C CA . LYS F 1 631 ? 105.504 106.940 88.959 1.00 137.65 630 LYS B CA 1
ATOM 17781 C C . LYS F 1 631 ? 105.621 107.826 90.193 1.00 136.27 630 LYS B C 1
ATOM 17782 O O . LYS F 1 631 ? 104.728 108.640 90.464 1.00 136.34 630 LYS B O 1
ATOM 17788 N N . ARG F 1 632 ? 106.709 107.668 90.941 1.00 137.21 631 ARG B N 1
ATOM 17789 C CA . ARG F 1 632 ? 107.094 108.678 91.910 1.00 139.66 631 ARG B CA 1
ATOM 17790 C C . ARG F 1 632 ? 107.375 110.047 91.257 1.00 141.28 631 ARG B C 1
ATOM 17791 O O . ARG F 1 632 ? 107.603 111.028 91.965 1.00 139.91 631 ARG B O 1
ATOM 17799 N N . ASN F 1 633 ? 107.295 110.055 89.925 1.00 138.58 632 ASN B N 1
ATOM 17800 C CA . ASN F 1 633 ? 107.546 111.219 89.098 1.00 130.32 632 ASN B CA 1
ATOM 17801 C C . ASN F 1 633 ? 106.260 111.871 88.621 1.00 119.32 632 ASN B C 1
ATOM 17802 O O . ASN F 1 633 ? 106.084 112.125 87.432 1.00 111.13 632 ASN B O 1
ATOM 17807 N N . PRO F 1 652 ? 103.907 85.388 82.158 1.00 87.66 651 PRO B N 1
ATOM 17808 C CA . PRO F 1 652 ? 103.050 84.592 81.319 1.00 76.13 651 PRO B CA 1
ATOM 17809 C C . PRO F 1 652 ? 101.698 85.299 81.172 1.00 75.75 651 PRO B C 1
ATOM 17810 O O . PRO F 1 652 ? 101.547 86.454 81.601 1.00 72.44 651 PRO B O 1
ATOM 17814 N N . LYS F 1 653 ? 100.742 84.597 80.584 1.00 72.97 652 LYS B N 1
ATOM 17815 C CA . LYS F 1 653 ? 99.425 85.170 80.358 1.00 74.81 652 LYS B CA 1
ATOM 17816 C C . LYS F 1 653 ? 98.806 85.625 81.665 1.00 80.59 652 LYS B C 1
ATOM 17817 O O . LYS F 1 653 ? 98.530 86.813 81.836 1.00 77.08 652 LYS B O 1
ATOM 17823 N N . GLU F 1 654 ? 98.645 84.686 82.601 1.00 78.91 653 GLU B N 1
ATOM 17824 C CA . GLU F 1 654 ? 97.842 84.952 83.796 1.00 72.55 653 GLU B CA 1
ATOM 17825 C C . GLU F 1 654 ? 98.438 86.095 84.593 1.00 65.50 653 GLU B C 1
ATOM 17826 O O . GLU F 1 654 ? 97.751 87.089 84.832 1.00 65.02 653 GLU B O 1
ATOM 17832 N N . TYR F 1 655 ? 99.717 85.984 84.953 1.00 72.30 654 TYR B N 1
ATOM 17833 C CA . TYR F 1 655 ? 100.376 87.058 85.689 1.00 75.67 654 TYR B CA 1
ATOM 17834 C C . TYR F 1 655 ? 100.296 88.388 84.938 1.00 74.03 654 TYR B C 1
ATOM 17835 O O . TYR F 1 655 ? 100.263 89.450 85.560 1.00 77.80 654 TYR B O 1
ATOM 17837 N N . LEU F 1 656 ? 100.267 88.326 83.608 1.00 75.70 655 LEU B N 1
ATOM 17838 C CA . LEU F 1 656 ? 100.112 89.519 82.796 1.00 74.81 655 LEU B CA 1
ATOM 17839 C C . LEU F 1 656 ? 98.673 89.930 82.559 1.00 75.27 655 LEU B C 1
ATOM 17840 O O . LEU F 1 656 ? 98.367 91.123 82.445 1.00 69.41 655 LEU B O 1
ATOM 17845 N N . ALA F 1 657 ? 97.778 88.947 82.504 1.00 73.16 656 ALA B N 1
ATOM 17846 C CA . ALA F 1 657 ? 96.362 89.223 82.268 1.00 66.51 656 ALA B CA 1
ATOM 17847 C C . ALA F 1 657 ? 95.800 90.124 83.369 1.00 66.53 656 ALA B C 1
ATOM 17848 O O . ALA F 1 657 ? 95.126 91.118 83.096 1.00 63.87 656 ALA B O 1
ATOM 17850 N N . ASN F 1 658 ? 96.135 89.792 84.605 1.00 69.79 657 ASN B N 1
ATOM 17851 C CA . ASN F 1 658 ? 95.639 90.511 85.774 1.00 75.17 657 ASN B CA 1
ATOM 17852 C C . ASN F 1 658 ? 96.125 91.952 85.872 1.00 77.22 657 ASN B C 1
ATOM 17853 O O . ASN F 1 658 ? 95.341 92.858 86.183 1.00 77.59 657 ASN B O 1
ATOM 17858 N N . ILE F 1 659 ? 97.408 92.156 85.577 1.00 77.68 658 ILE B N 1
ATOM 17859 C CA . ILE F 1 659 ? 97.964 93.503 85.529 1.00 75.99 658 ILE B CA 1
ATOM 17860 C C . ILE F 1 659 ? 97.120 94.370 84.591 1.00 83.03 658 ILE B C 1
ATOM 17861 O O . ILE F 1 659 ? 96.844 95.548 84.876 1.00 78.45 658 ILE B O 1
ATOM 17863 N N . GLN F 1 660 ? 96.674 93.756 83.490 1.00 87.41 659 GLN B N 1
ATOM 17864 C CA . GLN F 1 660 ? 95.725 94.402 82.593 1.00 87.49 659 GLN B CA 1
ATOM 17865 C C . GLN F 1 660 ? 94.417 94.704 83.321 1.00 81.88 659 GLN B C 1
ATOM 17866 O O . GLN F 1 660 ? 93.856 95.789 83.166 1.00 81.72 659 GLN B O 1
ATOM 17868 N N . SER F 1 661 ? 93.934 93.733 84.088 1.00 82.32 660 SER B N 1
ATOM 17869 C CA . SER F 1 661 ? 92.678 93.888 84.806 1.00 86.45 660 SER B CA 1
ATOM 17870 C C . SER F 1 661 ? 92.758 94.990 85.840 1.00 78.43 660 SER B C 1
ATOM 17871 O O . SER F 1 661 ? 91.835 95.791 85.952 1.00 69.84 660 SER B O 1
ATOM 17874 N N . LEU F 1 662 ? 93.856 95.038 86.587 1.00 80.37 661 LEU B N 1
ATOM 17875 C CA . LEU F 1 662 ? 94.006 96.059 87.610 1.00 79.68 661 LEU B CA 1
ATOM 17876 C C . LEU F 1 662 ? 93.948 97.448 86.978 1.00 81.52 661 LEU B C 1
ATOM 17877 O O . LEU F 1 662 ? 93.101 98.270 87.341 1.00 88.61 661 LEU B O 1
ATOM 17879 N N . TYR F 1 663 ? 94.787 97.686 85.978 1.00 78.08 662 TYR B N 1
ATOM 17880 C CA . TYR F 1 663 ? 94.930 99.036 85.431 1.00 79.82 662 TYR B CA 1
ATOM 17881 C C . TYR F 1 663 ? 93.617 99.580 84.861 1.00 83.46 662 TYR B C 1
ATOM 17882 O O . TYR F 1 663 ? 93.417 100.783 84.830 1.00 90.31 662 TYR B O 1
ATOM 17892 N N . ILE F 1 665 ? 90.333 98.785 86.121 1.00 91.66 664 ILE B N 1
ATOM 17893 C CA . ILE F 1 665 ? 89.458 99.163 87.239 1.00 88.14 664 ILE B CA 1
ATOM 17894 C C . ILE F 1 665 ? 89.909 100.496 87.853 1.00 96.11 664 ILE B C 1
ATOM 17895 O O . ILE F 1 665 ? 89.095 101.378 88.137 1.00 90.91 664 ILE B O 1
ATOM 17897 N N . ASN F 1 666 ? 91.214 100.642 88.025 1.00 105.77 665 ASN B N 1
ATOM 17898 C CA . ASN F 1 666 ? 91.761 101.880 88.602 1.00 106.62 665 ASN B CA 1
ATOM 17899 C C . ASN F 1 666 ? 91.471 103.107 87.761 1.00 110.68 665 ASN B C 1
ATOM 17900 O O . ASN F 1 666 ? 91.280 104.197 88.293 1.00 114.13 665 ASN B O 1
ATOM 17905 N N . ALA F 1 667 ? 91.423 102.935 86.447 1.00 108.84 666 ALA B N 1
ATOM 17906 C CA . ALA F 1 667 ? 91.170 104.058 85.542 1.00 110.27 666 ALA B CA 1
ATOM 17907 C C . ALA F 1 667 ? 89.743 104.595 85.704 1.00 115.52 666 ALA B C 1
ATOM 17908 O O . ALA F 1 667 ? 89.535 105.779 85.969 1.00 124.04 666 ALA B O 1
ATOM 17910 N N . ASP F 1 676 ? 96.199 103.222 78.194 1.00 135.16 675 ASP B N 1
ATOM 17911 C CA . ASP F 1 676 ? 96.936 104.477 78.359 1.00 140.30 675 ASP B CA 1
ATOM 17912 C C . ASP F 1 676 ? 98.201 104.221 79.177 1.00 134.29 675 ASP B C 1
ATOM 17913 O O . ASP F 1 676 ? 99.291 104.181 78.608 1.00 126.85 675 ASP B O 1
ATOM 17915 N N . THR F 1 677 ? 98.059 104.096 80.492 1.00 137.98 676 THR B N 1
ATOM 17916 C CA . THR F 1 677 ? 99.129 103.556 81.305 1.00 135.45 676 THR B CA 1
ATOM 17917 C C . THR F 1 677 ? 99.409 102.122 80.878 1.00 128.57 676 THR B C 1
ATOM 17918 O O . THR F 1 677 ? 100.558 101.707 80.884 1.00 130.32 676 THR B O 1
ATOM 17922 N N . TYR F 1 678 ? 98.356 101.374 80.543 1.00 123.43 677 TYR B N 1
ATOM 17923 C CA . TYR F 1 678 ? 98.480 99.915 80.440 1.00 114.79 677 TYR B CA 1
ATOM 17924 C C . TYR F 1 678 ? 99.455 99.418 79.376 1.00 114.64 677 TYR B C 1
ATOM 17925 O O . TYR F 1 678 ? 100.253 98.522 79.635 1.00 112.77 677 TYR B O 1
ATOM 17934 N N . ILE F 1 679 ? 99.327 99.947 78.176 1.00 112.12 678 ILE B N 1
ATOM 17935 C CA . ILE F 1 679 ? 100.246 99.505 77.132 1.00 105.30 678 ILE B CA 1
ATOM 17936 C C . ILE F 1 679 ? 101.696 100.003 77.165 1.00 108.98 678 ILE B C 1
ATOM 17937 O O . ILE F 1 679 ? 102.568 99.499 76.466 1.00 107.57 678 ILE B O 1
ATOM 17942 N N . ASP F 1 680 ? 101.978 100.946 78.023 1.00 112.44 679 ASP B N 1
ATOM 17943 C CA . ASP F 1 680 ? 103.363 101.347 78.201 1.00 105.41 679 ASP B CA 1
ATOM 17944 C C . ASP F 1 680 ? 104.058 100.629 79.250 1.00 107.64 679 ASP B C 1
ATOM 17945 O O . ASP F 1 680 ? 105.242 100.477 79.183 1.00 108.35 679 ASP B O 1
ATOM 17950 N N . PHE F 1 681 ? 103.350 100.113 80.222 1.00 112.28 680 PHE B N 1
ATOM 17951 C CA . PHE F 1 681 ? 103.881 99.141 81.158 1.00 111.70 680 PHE B CA 1
ATOM 17952 C C . PHE F 1 681 ? 104.037 97.854 80.414 1.00 101.93 680 PHE B C 1
ATOM 17953 O O . PHE F 1 681 ? 105.093 97.252 80.439 1.00 95.27 680 PHE B O 1
ATOM 17961 N N . ILE F 1 682 ? 102.985 97.448 79.708 1.00 100.47 681 ILE B N 1
ATOM 17962 C CA . ILE F 1 682 ? 103.060 96.249 78.884 1.00 97.12 681 ILE B CA 1
ATOM 17963 C C . ILE F 1 682 ? 103.996 96.441 77.691 1.00 95.68 681 ILE B C 1
ATOM 17964 O O . ILE F 1 682 ? 104.741 95.525 77.333 1.00 87.84 681 ILE B O 1
ATOM 17969 N N . GLN F 1 683 ? 103.986 97.621 77.102 1.00 100.30 682 GLN B N 1
ATOM 17970 C CA . GLN F 1 683 ? 105.008 97.923 76.129 1.00 98.63 682 GLN B CA 1
ATOM 17971 C C . GLN F 1 683 ? 106.393 97.984 76.779 1.00 101.50 682 GLN B C 1
ATOM 17972 O O . GLN F 1 683 ? 107.372 97.506 76.218 1.00 95.93 682 GLN B O 1
ATOM 17978 N N . LYS F 1 684 ? 106.465 98.558 77.976 1.00 103.22 683 LYS B N 1
ATOM 17979 C CA . LYS F 1 684 ? 107.732 98.773 78.642 1.00 90.04 683 LYS B CA 1
ATOM 17980 C C . LYS F 1 684 ? 108.379 97.449 78.952 1.00 75.32 683 LYS B C 1
ATOM 17981 O O . LYS F 1 684 ? 109.561 97.286 78.750 1.00 81.51 683 LYS B O 1
ATOM 17983 N N . ILE F 1 685 ? 107.604 96.496 79.427 1.00 69.20 684 ILE B N 1
ATOM 17984 C CA . ILE F 1 685 ? 108.158 95.226 79.834 1.00 73.84 684 ILE B CA 1
ATOM 17985 C C . ILE F 1 685 ? 108.823 94.524 78.670 1.00 84.90 684 ILE B C 1
ATOM 17986 O O . ILE F 1 685 ? 109.888 93.932 78.812 1.00 86.54 684 ILE B O 1
ATOM 17991 N N . PHE F 1 686 ? 108.202 94.613 77.504 1.00 91.96 685 PHE B N 1
ATOM 17992 C CA . PHE F 1 686 ? 108.704 93.906 76.333 1.00 85.30 685 PHE B CA 1
ATOM 17993 C C . PHE F 1 686 ? 109.925 94.525 75.680 1.00 85.44 685 PHE B C 1
ATOM 17994 O O . PHE F 1 686 ? 110.816 93.786 75.259 1.00 89.72 685 PHE B O 1
ATOM 18002 N N . LEU F 1 687 ? 110.007 95.849 75.622 1.00 76.56 686 LEU B N 1
ATOM 18003 C CA . LEU F 1 687 ? 111.214 96.462 75.094 1.00 82.27 686 LEU B CA 1
ATOM 18004 C C . LEU F 1 687 ? 112.437 96.171 75.994 1.00 89.37 686 LEU B C 1
ATOM 18005 O O . LEU F 1 687 ? 113.482 95.718 75.536 1.00 92.95 686 LEU B O 1
ATOM 18010 N N . LYS F 1 688 ? 112.302 96.479 77.272 1.00 91.69 687 LYS B N 1
ATOM 18011 C CA . LYS F 1 688 ? 113.407 96.303 78.183 1.00 86.93 687 LYS B CA 1
ATOM 18012 C C . LYS F 1 688 ? 113.749 94.838 78.223 1.00 84.76 687 LYS B C 1
ATOM 18013 O O . LYS F 1 688 ? 114.906 94.473 78.268 1.00 89.00 687 LYS B O 1
ATOM 18019 N N . GLY F 1 689 ? 112.740 93.989 78.203 1.00 80.01 688 GLY B N 1
ATOM 18020 C CA . GLY F 1 689 ? 112.987 92.561 78.172 1.00 88.70 688 GLY B CA 1
ATOM 18021 C C . GLY F 1 689 ? 113.800 92.150 76.965 1.00 91.54 688 GLY B C 1
ATOM 18022 O O . GLY F 1 689 ? 114.678 91.304 77.040 1.00 91.51 688 GLY B O 1
ATOM 18023 N N . PHE F 1 690 ? 113.481 92.737 75.823 1.00 84.90 689 PHE B N 1
ATOM 18024 C CA . PHE F 1 690 ? 114.148 92.389 74.578 1.00 86.77 689 PHE B CA 1
ATOM 18025 C C . PHE F 1 690 ? 115.627 92.757 74.635 1.00 89.86 689 PHE B C 1
ATOM 18026 O O . PHE F 1 690 ? 116.483 91.972 74.238 1.00 94.82 689 PHE B O 1
ATOM 18042 N N . THR F 1 692 ? 117.368 92.790 77.161 1.00 90.18 691 THR B N 1
ATOM 18043 C CA . THR F 1 692 ? 118.040 91.757 77.975 1.00 91.19 691 THR B CA 1
ATOM 18044 C C . THR F 1 692 ? 118.473 90.549 77.156 1.00 90.65 691 THR B C 1
ATOM 18045 O O . THR F 1 692 ? 119.578 90.036 77.335 1.00 95.33 691 THR B O 1
ATOM 18049 N N . TYR F 1 693 ? 117.608 90.081 76.267 1.00 91.99 692 TYR B N 1
ATOM 18050 C CA . TYR F 1 693 ? 118.051 89.159 75.250 1.00 86.94 692 TYR B CA 1
ATOM 18051 C C . TYR F 1 693 ? 119.009 89.935 74.379 1.00 86.24 692 TYR B C 1
ATOM 18052 O O . TYR F 1 693 ? 120.069 89.457 74.053 1.00 90.42 692 TYR B O 1
ATOM 18061 N N . LEU F 1 694 ? 118.640 91.165 74.074 1.00 86.35 693 LEU B N 1
ATOM 18062 C CA . LEU F 1 694 ? 119.420 92.016 73.195 1.00 92.44 693 LEU B CA 1
ATOM 18063 C C . LEU F 1 694 ? 120.763 92.462 73.748 1.00 91.88 693 LEU B C 1
ATOM 18064 O O . LEU F 1 694 ? 121.727 92.566 73.012 1.00 96.16 693 LEU B O 1
ATOM 18069 N N . ALA F 1 695 ? 120.839 92.751 75.037 1.00 89.85 694 ALA B N 1
ATOM 18070 C CA . ALA F 1 695 ? 122.092 93.134 75.688 1.00 86.99 694 ALA B CA 1
ATOM 18071 C C . ALA F 1 695 ? 123.047 91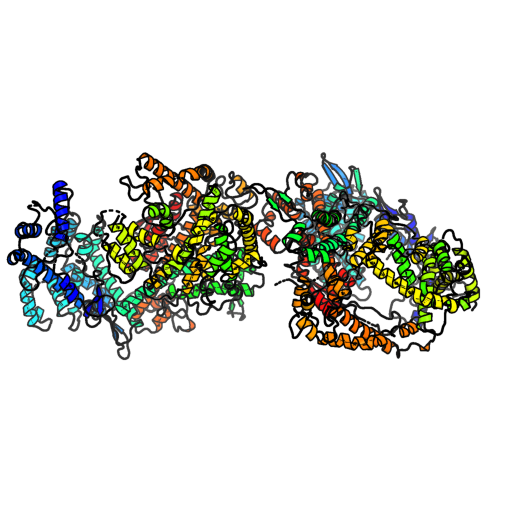.991 75.545 1.00 88.15 694 ALA B C 1
ATOM 18072 O O . ALA F 1 695 ? 124.235 92.198 75.318 1.00 92.24 694 ALA B O 1
ATOM 18074 N N . ASN F 1 696 ? 122.470 90.828 75.832 1.00 87.35 695 ASN B N 1
ATOM 18075 C CA . ASN F 1 696 ? 123.081 89.536 76.080 1.00 79.41 695 ASN B CA 1
ATOM 18076 C C . ASN F 1 696 ? 123.118 88.749 74.802 1.00 83.50 695 ASN B C 1
ATOM 18077 O O . ASN F 1 696 ? 123.062 89.303 73.719 1.00 90.98 695 ASN B O 1
ATOM 18082 N N . ASN F 1 697 ? 123.276 87.442 74.943 1.00 86.87 696 ASN B N 1
ATOM 18083 C CA . ASN F 1 697 ? 122.706 86.466 74.046 1.00 91.42 696 ASN B CA 1
ATOM 18084 C C . ASN F 1 697 ? 123.089 86.731 72.624 1.00 87.81 696 ASN B C 1
ATOM 18085 O O . ASN F 1 697 ? 122.278 86.597 71.716 1.00 84.45 696 ASN B O 1
ATOM 18087 N N . GLY F 1 698 ? 124.340 87.111 72.427 1.00 97.01 697 GLY B N 1
ATOM 18088 C CA . GLY F 1 698 ? 124.827 87.326 71.084 1.00 95.52 697 GLY B CA 1
ATOM 18089 C C . GLY F 1 698 ? 124.577 88.710 70.543 1.00 90.58 697 GLY B C 1
ATOM 18090 O O . GLY F 1 698 ? 125.343 89.645 70.771 1.00 90.18 697 GLY B O 1
ATOM 18091 N N . ARG F 1 699 ? 123.471 88.847 69.838 1.00 83.38 698 ARG B N 1
ATOM 18092 C CA . ARG F 1 699 ? 123.335 89.912 68.892 1.00 79.42 698 ARG B CA 1
ATOM 18093 C C . ARG F 1 699 ? 123.016 91.209 69.594 1.00 84.37 698 ARG B C 1
ATOM 18094 O O . ARG F 1 699 ? 121.933 91.755 69.458 1.00 87.59 698 ARG B O 1
ATOM 18096 N N . LEU F 1 700 ? 124.002 91.705 70.330 1.00 82.73 699 LEU B N 1
ATOM 18097 C CA . LEU F 1 700 ? 124.007 93.059 70.851 1.00 81.87 699 LEU B CA 1
ATOM 18098 C C . LEU F 1 700 ? 124.746 93.927 69.857 1.00 77.91 699 LEU B C 1
ATOM 18099 O O . LEU F 1 700 ? 124.765 95.142 69.950 1.00 78.07 699 LEU B O 1
ATOM 18101 N N . SER F 1 701 ? 125.342 93.260 68.887 1.00 77.90 700 SER B N 1
ATOM 18102 C CA . SER F 1 701 ? 126.348 93.830 67.994 1.00 80.10 700 SER B CA 1
ATOM 18103 C C . SER F 1 701 ? 125.707 94.632 66.880 1.00 76.94 700 SER B C 1
ATOM 18104 O O . SER F 1 701 ? 126.304 95.516 66.276 1.00 70.77 700 SER B O 1
ATOM 18107 N N . LEU F 1 702 ? 124.487 94.233 66.586 1.00 79.25 701 LEU B N 1
ATOM 18108 C CA . LEU F 1 702 ? 123.715 94.641 65.433 1.00 74.80 701 LEU B CA 1
ATOM 18109 C C . LEU F 1 702 ? 123.528 96.131 65.249 1.00 73.14 701 LEU B C 1
ATOM 18110 O O . LEU F 1 702 ? 123.376 96.577 64.124 1.00 74.16 701 LEU B O 1
ATOM 18115 N N . ILE F 1 703 ? 123.555 96.919 66.306 1.00 75.26 702 ILE B N 1
ATOM 18116 C CA . ILE F 1 703 ? 123.432 98.365 66.128 1.00 83.26 702 ILE B CA 1
ATOM 18117 C C . ILE F 1 703 ? 124.507 98.838 65.155 1.00 82.29 702 ILE B C 1
ATOM 18118 O O . ILE F 1 703 ? 124.279 99.728 64.335 1.00 85.80 702 ILE B O 1
ATOM 18123 N N . TYR F 1 704 ? 125.662 98.183 65.208 1.00 76.77 703 TYR B N 1
ATOM 18124 C CA . TYR F 1 704 ? 126.784 98.588 64.405 1.00 69.40 703 TYR B CA 1
ATOM 18125 C C . TYR F 1 704 ? 126.703 97.995 63.016 1.00 67.84 703 TYR B C 1
ATOM 18126 O O . TYR F 1 704 ? 127.481 97.117 62.669 1.00 67.66 703 TYR B O 1
ATOM 18128 N N . ILE F 1 705 ? 125.744 98.501 62.248 1.00 69.51 704 ILE B N 1
ATOM 18129 C CA . ILE F 1 705 ? 125.601 98.159 60.844 1.00 68.18 704 ILE B CA 1
ATOM 18130 C C . ILE F 1 705 ? 125.753 99.398 60.023 1.00 65.60 704 ILE B C 1
ATOM 18131 O O . ILE F 1 705 ? 125.585 100.483 60.524 1.00 66.93 704 ILE B O 1
ATOM 18136 N N . GLY F 1 706 ? 126.124 99.231 58.764 1.00 60.83 705 GLY B N 1
ATOM 18137 C CA . GLY F 1 706 ? 126.446 100.337 57.893 1.00 59.74 705 GLY B CA 1
ATOM 18138 C C . GLY F 1 706 ? 127.354 101.288 58.606 1.00 68.27 705 GLY B C 1
ATOM 18139 O O . GLY F 1 706 ? 127.415 102.465 58.315 1.00 70.27 705 GLY B O 1
ATOM 18140 N N . SER F 1 707 ? 128.069 100.758 59.573 1.00 72.73 706 SER B N 1
ATOM 18141 C CA . SER F 1 707 ? 128.782 101.561 60.527 1.00 74.14 706 SER B CA 1
ATOM 18142 C C . SER F 1 707 ? 129.962 102.182 59.870 1.00 74.67 706 SER B C 1
ATOM 18143 O O . SER F 1 707 ? 130.057 103.392 59.744 1.00 74.28 706 SER B O 1
ATOM 18146 N N . ASP F 1 708 ? 130.879 101.315 59.480 1.00 73.07 707 ASP B N 1
ATOM 18147 C CA . ASP F 1 708 ? 132.110 101.715 58.851 1.00 74.14 707 ASP B CA 1
ATOM 18148 C C . ASP F 1 708 ? 131.931 101.504 57.398 1.00 65.32 707 ASP B C 1
ATOM 18149 O O . ASP F 1 708 ? 131.796 100.399 56.958 1.00 67.82 707 ASP B O 1
ATOM 18151 N N . GLU F 1 709 ? 131.934 102.578 56.650 1.00 63.38 708 GLU B N 1
ATOM 18152 C CA . GLU F 1 709 ? 131.684 102.478 55.227 1.00 69.61 708 GLU B CA 1
ATOM 18153 C C . GLU F 1 709 ? 132.712 101.624 54.509 1.00 67.88 708 GLU B C 1
ATOM 18154 O O . GLU F 1 709 ? 132.431 101.031 53.477 1.00 71.47 708 GLU B O 1
ATOM 18160 N N . GLU F 1 710 ? 133.916 101.572 55.045 1.00 63.86 709 GLU B N 1
ATOM 18161 C CA . GLU F 1 710 ? 135.009 101.024 54.289 1.00 66.67 709 GLU B CA 1
ATOM 18162 C C . GLU F 1 710 ? 134.683 99.596 53.907 1.00 67.72 709 GLU B C 1
ATOM 18163 O O . GLU F 1 710 ? 134.918 99.193 52.785 1.00 69.38 709 GLU B O 1
ATOM 18169 N N . THR F 1 711 ? 134.112 98.844 54.831 1.00 69.02 710 THR B N 1
ATOM 18170 C CA . THR F 1 711 ? 133.645 97.487 54.563 1.00 74.05 710 THR B CA 1
ATOM 18171 C C . THR F 1 711 ? 132.499 97.485 53.607 1.00 69.68 710 THR B C 1
ATOM 18172 O O . THR F 1 711 ? 132.457 96.697 52.680 1.00 67.74 710 THR B O 1
ATOM 18176 N N . ASN F 1 712 ? 131.555 98.372 53.847 1.00 63.17 711 ASN B N 1
ATOM 18177 C CA . ASN F 1 712 ? 130.304 98.337 53.122 1.00 61.71 711 ASN B CA 1
ATOM 18178 C C . ASN F 1 712 ? 130.338 99.065 51.788 1.00 59.17 711 ASN B C 1
ATOM 18179 O O . ASN F 1 712 ? 129.347 99.134 51.098 1.00 57.80 711 ASN B O 1
ATOM 18184 N N . THR F 1 713 ? 131.506 99.597 51.456 1.00 61.39 712 THR B N 1
ATOM 18185 C CA . THR F 1 713 ? 131.894 99.839 50.097 1.00 60.35 712 THR B CA 1
ATOM 18186 C C . THR F 1 713 ? 132.095 98.530 49.357 1.00 64.69 712 THR B C 1
ATOM 18187 O O . THR F 1 713 ? 131.819 98.426 48.160 1.00 55.59 712 THR B O 1
ATOM 18191 N N . SER F 1 714 ? 132.628 97.544 50.057 1.00 65.60 713 SER B N 1
ATOM 18192 C CA . SER F 1 714 ? 132.839 96.210 49.503 1.00 64.42 713 SER B CA 1
ATOM 18193 C C . SER F 1 714 ? 131.539 95.571 49.081 1.00 61.14 713 SER B C 1
ATOM 18194 O O . SER F 1 714 ? 131.473 94.871 48.071 1.00 61.22 713 SER B O 1
ATOM 18197 N N . LEU F 1 715 ? 130.512 95.818 49.876 1.00 59.76 714 LEU B N 1
ATOM 18198 C CA . LEU F 1 715 ? 129.243 95.151 49.719 1.00 54.18 714 LEU B CA 1
ATOM 18199 C C . LEU F 1 715 ? 128.312 95.876 48.775 1.00 52.43 714 LEU B C 1
ATOM 18200 O O . LEU F 1 715 ? 127.213 95.414 48.508 1.00 48.23 714 LEU B O 1
ATOM 18205 N N . ALA F 1 716 ? 128.762 97.012 48.259 1.00 54.51 715 ALA B N 1
ATOM 18206 C CA . ALA F 1 716 ? 127.876 97.947 47.590 1.00 48.34 715 ALA B CA 1
ATOM 18207 C C . ALA F 1 716 ? 127.207 97.325 46.390 1.00 41.93 715 ALA B C 1
ATOM 18208 O O . ALA F 1 716 ? 126.038 97.578 46.142 1.00 50.13 715 ALA B O 1
ATOM 18210 N N . GLU F 1 717 ? 127.951 96.504 45.666 1.00 37.42 716 GLU B N 1
ATOM 18211 C CA . GLU F 1 717 ? 127.425 95.821 44.501 1.00 48.95 716 GLU B CA 1
ATOM 18212 C C . GLU F 1 717 ? 126.882 94.413 44.790 1.00 48.93 716 GLU B C 1
ATOM 18213 O O . GLU F 1 717 ? 126.405 93.739 43.876 1.00 51.13 716 GLU B O 1
ATOM 18219 N N . LYS F 1 718 ? 126.895 94.023 46.061 1.00 48.94 717 LYS B N 1
ATOM 18220 C CA . LYS F 1 718 ? 126.477 92.696 46.491 1.00 43.17 717 LYS B CA 1
ATOM 18221 C C . LYS F 1 718 ? 124.965 92.503 46.396 1.00 47.21 717 LYS B C 1
ATOM 18222 O O . LYS F 1 718 ? 124.527 91.432 45.990 1.00 48.75 717 LYS B O 1
ATOM 18224 N N . LYS F 1 719 ? 124.175 93.514 46.765 1.00 50.60 718 LYS B N 1
ATOM 18225 C CA . LYS F 1 719 ? 122.723 93.382 46.697 1.00 49.10 718 LYS B CA 1
ATOM 18226 C C . LYS F 1 719 ? 122.240 93.149 45.286 1.00 43.68 718 LYS B C 1
ATOM 18227 O O . LYS F 1 719 ? 121.427 92.279 45.026 1.00 42.31 718 LYS B O 1
ATOM 18233 N N . GLN F 1 720 ? 122.784 93.902 44.366 1.00 39.42 719 GLN B N 1
ATOM 18234 C CA . GLN F 1 720 ? 122.309 93.908 43.003 1.00 41.52 719 GLN B CA 1
ATOM 18235 C C . GLN F 1 720 ? 122.540 92.538 42.426 1.00 41.55 719 GLN B C 1
ATOM 18236 O O . GLN F 1 720 ? 121.699 91.997 41.754 1.00 42.47 719 GLN B O 1
ATOM 18242 N N . GLU F 1 721 ? 123.717 91.993 42.664 1.00 46.23 720 GLU B N 1
ATOM 18243 C CA . GLU F 1 721 ? 124.095 90.738 42.032 1.00 50.02 720 GLU B CA 1
ATOM 18244 C C . GLU F 1 721 ? 123.207 89.619 42.493 1.00 47.25 720 GLU B C 1
ATOM 18245 O O . GLU F 1 721 ? 122.847 88.748 41.702 1.00 54.56 720 GLU B O 1
ATOM 18251 N N . PHE F 1 722 ? 122.856 89.652 43.772 1.00 38.82 721 PHE B N 1
ATOM 18252 C CA . PHE F 1 722 ? 121.962 88.651 44.314 1.00 44.42 721 PHE B CA 1
ATOM 18253 C C . PHE F 1 722 ? 120.561 88.710 43.756 1.00 43.67 721 PHE B C 1
ATOM 18254 O O . PHE F 1 722 ? 119.949 87.660 43.549 1.00 45.97 721 PHE B O 1
ATOM 18262 N N . ASP F 1 723 ? 120.081 89.916 43.504 1.00 39.14 722 ASP B N 1
ATOM 18263 C CA . ASP F 1 723 ? 118.782 90.082 42.889 1.00 40.90 722 ASP B CA 1
ATOM 18264 C C . ASP F 1 723 ? 118.762 89.541 41.477 1.00 44.00 722 ASP B C 1
ATOM 18265 O O . ASP F 1 723 ? 117.747 89.054 41.044 1.00 46.13 722 ASP B O 1
ATOM 18270 N N . LYS F 1 724 ? 119.872 89.658 40.759 1.00 41.62 723 LYS B N 1
ATOM 18271 C CA . LYS F 1 724 ? 119.946 89.153 39.404 1.00 35.44 723 LYS B CA 1
ATOM 18272 C C . LYS F 1 724 ? 119.812 87.647 39.337 1.00 42.43 723 LYS B C 1
ATOM 18273 O O . LYS F 1 724 ? 119.123 87.112 38.474 1.00 42.13 723 LYS B O 1
ATOM 18279 N N . PHE F 1 725 ? 120.501 86.970 40.240 1.00 42.08 724 PHE B N 1
ATOM 18280 C CA . PHE F 1 725 ? 120.444 85.531 40.291 1.00 40.64 724 PHE B CA 1
ATOM 18281 C C . PHE F 1 725 ? 119.033 85.110 40.631 1.00 46.41 724 PHE B C 1
ATOM 18282 O O . PHE F 1 725 ? 118.525 84.139 40.086 1.00 52.05 724 PHE B O 1
ATOM 18290 N N . LEU F 1 726 ? 118.406 85.839 41.540 1.00 42.91 725 LEU B N 1
ATOM 18291 C CA . LEU F 1 726 ? 117.138 85.410 42.028 1.00 41.15 725 LEU B CA 1
ATOM 18292 C C . LEU F 1 726 ? 116.097 85.348 40.920 1.00 46.81 725 LEU B C 1
ATOM 18293 O O . LEU F 1 726 ? 115.353 84.383 40.836 1.00 57.01 725 LEU B O 1
ATOM 18298 N N . LYS F 1 727 ? 116.024 86.369 40.087 1.00 47.16 726 LYS B N 1
ATOM 18299 C CA . LYS F 1 727 ? 115.111 86.314 38.966 1.00 51.09 726 LYS B CA 1
ATOM 18300 C C . LYS F 1 727 ? 115.541 85.193 38.062 1.00 49.38 726 LYS B C 1
ATOM 18301 O O . LYS F 1 727 ? 114.723 84.453 37.551 1.00 52.63 726 LYS B O 1
ATOM 18307 N N . LYS F 1 728 ? 116.840 85.051 37.878 1.00 47.97 727 LYS B N 1
ATOM 18308 C CA . LYS F 1 728 ? 117.333 84.013 37.004 1.00 49.06 727 LYS B CA 1
ATOM 18309 C C . LYS F 1 728 ? 116.904 82.703 37.585 1.00 50.65 727 LYS B C 1
ATOM 18310 O O . LYS F 1 728 ? 116.513 81.805 36.865 1.00 51.07 727 LYS B O 1
ATOM 18316 N N . TYR F 1 729 ? 116.984 82.588 38.899 1.00 52.32 728 TYR B N 1
ATOM 18317 C CA . TYR F 1 729 ? 116.720 81.316 39.513 1.00 50.67 728 TYR B CA 1
ATOM 18318 C C . TYR F 1 729 ? 115.305 80.914 39.234 1.00 52.08 728 TYR B C 1
ATOM 18319 O O . TYR F 1 729 ? 115.042 79.796 38.845 1.00 58.73 728 TYR B O 1
ATOM 18328 N N . GLU F 1 730 ? 114.389 81.841 39.423 1.00 49.48 729 GLU B N 1
ATOM 18329 C CA . GLU F 1 730 ? 112.984 81.510 39.330 1.00 52.26 729 GLU B CA 1
ATOM 18330 C C . GLU F 1 730 ? 112.542 81.105 37.949 1.00 55.46 729 GLU B C 1
ATOM 18331 O O . GLU F 1 730 ? 111.687 80.262 37.796 1.00 51.47 729 GLU B O 1
ATOM 18337 N N . GLN F 1 731 ? 113.108 81.734 36.939 1.00 61.37 730 GLN B N 1
ATOM 18338 C CA . GLN F 1 731 ? 112.760 81.382 35.581 1.00 56.05 730 GLN B CA 1
ATOM 18339 C C . GLN F 1 731 ? 113.125 79.939 35.274 1.00 57.75 730 GLN B C 1
ATOM 18340 O O . GLN F 1 731 ? 112.335 79.219 34.695 1.00 64.61 730 GLN B O 1
ATOM 18346 N N . ASN F 1 732 ? 114.301 79.491 35.690 1.00 59.08 731 ASN B N 1
ATOM 18347 C CA . ASN F 1 732 ? 114.654 78.087 35.505 1.00 60.37 731 ASN B CA 1
ATOM 18348 C C . ASN F 1 732 ? 114.460 77.232 36.744 1.00 63.30 731 ASN B C 1
ATOM 18349 O O . ASN F 1 732 ? 113.885 76.162 36.666 1.00 68.44 731 ASN B O 1
ATOM 18354 N N . ASN F 1 733 ? 114.987 77.679 37.870 1.00 62.86 732 ASN B N 1
ATOM 18355 C CA . ASN F 1 733 ? 114.774 77.005 39.139 1.00 64.33 732 ASN B CA 1
ATOM 18356 C C . ASN F 1 733 ? 115.673 75.795 39.236 1.00 67.33 732 ASN B C 1
ATOM 18357 O O . ASN F 1 733 ? 115.696 75.115 40.249 1.00 62.95 732 ASN B O 1
ATOM 18362 N N . ASN F 1 734 ? 116.413 75.522 38.170 1.00 70.41 733 ASN B N 1
ATOM 18363 C CA . ASN F 1 734 ? 117.313 74.380 38.154 1.00 76.76 733 ASN B CA 1
ATOM 18364 C C . ASN F 1 734 ? 118.768 74.760 38.007 1.00 77.86 733 ASN B C 1
ATOM 18365 O O . ASN F 1 734 ? 119.622 73.894 37.943 1.00 87.11 733 ASN B O 1
ATOM 18370 N N . ILE F 1 735 ? 119.066 76.047 37.948 1.00 71.45 734 ILE B N 1
ATOM 18371 C CA . ILE F 1 735 ? 120.459 76.444 37.706 1.00 74.33 734 ILE B CA 1
ATOM 18372 C C . ILE F 1 735 ? 121.237 76.106 38.946 1.00 79.97 734 ILE B C 1
ATOM 18373 O O . ILE F 1 735 ? 120.726 76.316 40.033 1.00 75.15 734 ILE B O 1
ATOM 18378 N N . LYS F 1 736 ? 122.419 75.526 38.807 1.00 77.67 735 LYS B N 1
ATOM 18379 C CA . LYS F 1 736 ? 123.239 75.268 39.975 1.00 74.48 735 LYS B CA 1
ATOM 18380 C C . LYS F 1 736 ? 123.491 76.602 40.630 1.00 73.00 735 LYS B C 1
ATOM 18381 O O . LYS F 1 736 ? 123.723 77.589 39.950 1.00 73.72 735 LYS B O 1
ATOM 18387 N N . ILE F 1 737 ? 123.458 76.632 41.948 1.00 68.05 736 ILE B N 1
ATOM 18388 C CA . ILE F 1 737 ? 123.610 77.893 42.646 1.00 62.26 736 ILE B CA 1
ATOM 18389 C C . ILE F 1 737 ? 125.091 78.285 42.678 1.00 58.52 736 ILE B C 1
ATOM 18390 O O . ILE F 1 737 ? 125.946 77.379 42.789 1.00 65.20 736 ILE B O 1
ATOM 18395 N N . PRO F 1 738 ? 125.412 79.619 42.586 1.00 52.40 737 PRO B N 1
ATOM 18396 C CA . PRO F 1 738 ? 126.841 79.906 42.759 1.00 59.77 737 PRO B CA 1
ATOM 18397 C C . PRO F 1 738 ? 127.289 79.634 44.172 1.00 60.22 737 PRO B C 1
ATOM 18398 O O . PRO F 1 738 ? 126.485 79.618 45.082 1.00 62.04 737 PRO B O 1
ATOM 18402 N N . TYR F 1 739 ? 128.573 79.379 44.333 1.00 62.19 738 TYR B N 1
ATOM 18403 C CA . TYR F 1 739 ? 129.124 78.934 45.606 1.00 63.83 738 TYR B CA 1
ATOM 18404 C C . TYR F 1 739 ? 128.884 79.929 46.725 1.00 65.28 738 TYR B C 1
ATOM 18405 O O . TYR F 1 739 ? 128.514 79.539 47.818 1.00 67.26 738 TYR B O 1
ATOM 18414 N N . GLU F 1 740 ? 129.107 81.212 46.469 1.00 61.14 739 GLU B N 1
ATOM 18415 C CA . GLU F 1 740 ? 129.016 82.189 47.570 1.00 59.27 739 GLU B CA 1
ATOM 18416 C C . GLU F 1 740 ? 127.610 82.287 48.153 1.00 59.52 739 GLU B C 1
ATOM 18417 O O . GLU F 1 740 ? 127.463 82.330 49.365 1.00 64.77 739 GLU B O 1
ATOM 18423 N N . ILE F 1 741 ? 126.594 82.243 47.305 1.00 54.52 740 ILE B N 1
ATOM 18424 C CA . ILE F 1 741 ? 125.219 82.262 47.789 1.00 52.18 740 ILE B CA 1
ATOM 18425 C C . ILE F 1 741 ? 124.957 81.008 48.605 1.00 57.43 740 ILE B C 1
ATOM 18426 O O . ILE F 1 741 ? 124.257 81.051 49.606 1.00 57.53 740 ILE B O 1
ATOM 18431 N N . ASN F 1 742 ? 125.504 79.882 48.155 1.00 60.98 741 ASN B N 1
ATOM 18432 C CA . ASN F 1 742 ? 125.291 78.633 48.861 1.00 59.80 741 ASN B CA 1
ATOM 18433 C C . ASN F 1 742 ? 125.842 78.644 50.278 1.00 63.10 741 ASN B C 1
ATOM 18434 O O . ASN F 1 742 ? 125.246 78.069 51.197 1.00 64.06 741 ASN B O 1
ATOM 18439 N N . GLU F 1 743 ? 126.987 79.286 50.451 1.00 61.19 742 GLU B N 1
ATOM 18440 C CA . GLU F 1 743 ? 127.612 79.341 51.767 1.00 62.32 742 GLU B CA 1
ATOM 18441 C C . GLU F 1 743 ? 126.610 79.966 52.704 1.00 61.81 742 GLU B C 1
ATOM 18442 O O . GLU F 1 743 ? 126.429 79.516 53.844 1.00 61.51 742 GLU B O 1
ATOM 18448 N N . PHE F 1 744 ? 125.941 80.991 52.196 1.00 58.32 743 PHE B N 1
ATOM 18449 C CA . PHE F 1 744 ? 124.881 81.634 52.939 1.00 52.75 743 PHE B CA 1
ATOM 18450 C C . PHE F 1 744 ? 123.724 80.692 53.144 1.00 48.93 743 PHE B C 1
ATOM 18451 O O . PHE F 1 744 ? 123.138 80.643 54.222 1.00 44.44 743 PHE B O 1
ATOM 18459 N N . LEU F 1 745 ? 123.386 79.965 52.084 1.00 58.21 744 LEU B N 1
ATOM 18460 C CA . LEU F 1 745 ? 122.248 79.035 52.111 1.00 63.19 744 LEU B CA 1
ATOM 18461 C C . LEU F 1 745 ? 122.352 77.906 53.108 1.00 60.28 744 LEU B C 1
ATOM 18462 O O . LEU F 1 745 ? 121.374 77.574 53.772 1.00 57.18 744 LEU B O 1
ATOM 18467 N N . ARG F 1 746 ? 123.542 77.327 53.204 1.00 56.13 745 ARG B N 1
ATOM 18468 C CA . ARG F 1 746 ? 123.723 76.119 53.976 1.00 59.27 745 ARG B CA 1
ATOM 18469 C C . ARG F 1 746 ? 123.429 76.304 55.464 1.00 59.68 745 ARG B C 1
ATOM 18470 O O . ARG F 1 746 ? 122.913 75.401 56.114 1.00 63.01 745 ARG B O 1
ATOM 18478 N N . GLU F 1 747 ? 123.759 77.466 56.005 1.00 61.43 746 GLU B N 1
ATOM 18479 C CA . GLU F 1 747 ? 123.584 77.692 57.418 1.00 57.13 746 GLU B CA 1
ATOM 18480 C C . GLU F 1 747 ? 122.242 78.336 57.756 1.00 55.24 746 GLU B C 1
ATOM 18481 O O . GLU F 1 747 ? 121.999 78.660 58.932 1.00 62.49 746 GLU B O 1
ATOM 18487 N N . ILE F 1 748 ? 121.372 78.518 56.764 1.00 60.04 747 ILE B N 1
ATOM 18488 C CA . ILE F 1 748 ? 120.007 79.000 57.018 1.00 65.23 747 ILE B CA 1
ATOM 18489 C C . ILE F 1 748 ? 119.177 77.879 57.635 1.00 64.49 747 ILE B C 1
ATOM 18490 O O . ILE F 1 748 ? 119.254 76.736 57.185 1.00 73.14 747 ILE B O 1
ATOM 18495 N N . LYS F 1 749 ? 118.365 78.184 58.639 1.00 61.15 748 LYS B N 1
ATOM 18496 C CA . LYS F 1 749 ? 117.519 77.143 59.227 1.00 66.38 748 LYS B CA 1
ATOM 18497 C C . LYS F 1 749 ? 116.046 77.503 59.232 1.00 73.35 748 LYS B C 1
ATOM 18498 O O . LYS F 1 749 ? 115.690 78.616 59.490 1.00 74.41 748 LYS B O 1
ATOM 18504 N N . LEU F 1 750 ? 115.201 76.535 58.917 1.00 77.12 749 LEU B N 1
ATOM 18505 C CA . LEU F 1 750 ? 113.768 76.740 58.965 1.00 72.55 749 LEU B CA 1
ATOM 18506 C C . LEU F 1 750 ? 113.174 75.858 60.045 1.00 77.90 749 LEU B C 1
ATOM 18507 O O . LEU F 1 750 ? 113.501 74.672 60.152 1.00 68.65 749 LEU B O 1
ATOM 18512 N N . GLY F 1 751 ? 112.299 76.442 60.844 1.00 84.91 750 GLY B N 1
ATOM 18513 C CA . GLY F 1 751 ? 111.822 75.803 62.065 1.00 103.46 750 GLY B CA 1
ATOM 18514 C C . GLY F 1 751 ? 111.259 74.397 61.915 1.00 108.98 750 GLY B C 1
ATOM 18515 O O . GLY F 1 751 ? 111.687 73.454 62.586 1.00 122.21 750 GLY B O 1
ATOM 18516 N N . ASN F 1 752 ? 110.284 74.259 61.034 1.00 100.36 751 ASN B N 1
ATOM 18517 C CA . ASN F 1 752 ? 109.678 72.970 60.777 1.00 99.35 751 ASN B CA 1
ATOM 18518 C C . ASN F 1 752 ? 109.533 72.784 59.292 1.00 89.67 751 ASN B C 1
ATOM 18519 O O . ASN F 1 752 ? 109.115 73.694 58.569 1.00 89.41 751 ASN B O 1
ATOM 18524 N N . ILE F 1 753 ? 109.877 71.593 58.827 1.00 82.55 752 ILE B N 1
ATOM 18525 C CA . ILE F 1 753 ? 109.880 71.349 57.416 1.00 75.87 752 ILE B CA 1
ATOM 18526 C C . ILE F 1 753 ? 108.709 70.472 57.027 1.00 71.86 752 ILE B C 1
ATOM 18527 O O . ILE F 1 753 ? 108.456 69.431 57.646 1.00 73.68 752 ILE B O 1
ATOM 18532 N N . LEU F 1 754 ? 108.003 70.888 55.985 1.00 67.35 753 LEU B N 1
ATOM 18533 C CA . LEU F 1 754 ? 106.772 70.225 55.607 1.00 65.65 753 LEU B CA 1
ATOM 18534 C C . LEU F 1 754 ? 107.143 68.808 55.208 1.00 58.51 753 LEU B C 1
ATOM 18535 O O . LEU F 1 754 ? 108.222 68.554 54.675 1.00 67.22 753 LEU B O 1
ATOM 18540 N N . LYS F 1 755 ? 106.222 67.897 55.420 1.00 63.23 754 LYS B N 1
ATOM 18541 C CA . LYS F 1 755 ? 106.431 66.491 55.160 1.00 65.91 754 LYS B CA 1
ATOM 18542 C C . LYS F 1 755 ? 105.471 66.154 54.052 1.00 62.20 754 LYS B C 1
ATOM 18543 O O . LYS F 1 755 ? 104.334 66.595 54.084 1.00 60.36 754 LYS B O 1
ATOM 18549 N N . TYR F 1 756 ? 105.897 65.358 53.084 1.00 57.67 755 TYR B N 1
ATOM 18550 C CA . TYR F 1 756 ? 104.989 64.977 52.024 1.00 54.25 755 TYR B CA 1
ATOM 18551 C C . TYR F 1 756 ? 103.890 64.078 52.597 1.00 50.15 755 TYR B C 1
ATOM 18552 O O . TYR F 1 756 ? 104.154 63.215 53.415 1.00 55.98 755 TYR B O 1
ATOM 18561 N N . THR F 1 757 ? 102.671 64.281 52.132 1.00 48.72 756 THR B N 1
ATOM 18562 C CA . THR F 1 757 ? 101.549 63.430 52.447 1.00 43.37 756 THR B CA 1
ATOM 18563 C C . THR F 1 757 ? 100.663 63.450 51.244 1.00 41.21 756 THR B C 1
ATOM 18564 O O . THR F 1 757 ? 100.565 64.478 50.587 1.00 44.87 756 THR B O 1
ATOM 18568 N N . GLU F 1 758 ? 100.006 62.345 50.954 1.00 44.60 757 GLU B N 1
ATOM 18569 C CA . GLU F 1 758 ? 99.160 62.329 49.795 1.00 49.84 757 GLU B CA 1
ATOM 18570 C C . GLU F 1 758 ? 98.066 63.354 50.002 1.00 47.18 757 GLU B C 1
ATOM 18571 O O . GLU F 1 758 ? 97.761 64.126 49.107 1.00 52.00 757 GLU B O 1
ATOM 18577 N N . ARG F 1 759 ? 97.457 63.337 51.172 1.00 43.77 758 ARG B N 1
ATOM 18578 C CA . ARG F 1 759 ? 96.399 64.307 51.458 1.00 42.66 758 ARG B CA 1
ATOM 18579 C C . ARG F 1 759 ? 96.869 65.748 51.317 1.00 44.84 758 ARG B C 1
ATOM 18580 O O . ARG F 1 759 ? 96.146 66.596 50.811 1.00 40.66 758 ARG B O 1
ATOM 18588 N N . LEU F 1 760 ? 98.065 66.024 51.798 1.00 47.43 759 LEU B N 1
ATOM 18589 C CA . LEU F 1 760 ? 98.626 67.363 51.702 1.00 44.91 759 LEU B CA 1
ATOM 18590 C C . LEU F 1 760 ? 98.800 67.800 50.271 1.00 43.15 759 LEU B C 1
ATOM 18591 O O . LEU F 1 760 ? 98.583 68.946 49.938 1.00 42.16 759 LEU B O 1
ATOM 18596 N N . ASN F 1 761 ? 99.242 66.877 49.453 1.00 47.39 760 ASN B N 1
ATOM 18597 C CA . ASN F 1 761 ? 99.511 67.178 48.083 1.00 43.74 760 ASN B CA 1
ATOM 18598 C C . ASN F 1 761 ? 98.229 67.600 47.409 1.00 43.01 760 ASN B C 1
ATOM 18599 O O . ASN F 1 761 ? 98.201 68.553 46.614 1.00 44.93 760 ASN B O 1
ATOM 18612 N N . PHE F 1 763 ? 95.488 68.710 49.117 1.00 45.38 762 PHE B N 1
ATOM 18613 C CA . PHE F 1 763 ? 95.037 69.949 49.749 1.00 40.55 762 PHE B CA 1
ATOM 18614 C C . PHE F 1 763 ? 95.667 71.131 49.036 1.00 42.41 762 PHE B C 1
ATOM 18615 O O . PHE F 1 763 ? 95.036 72.156 48.851 1.00 41.96 762 PHE B O 1
ATOM 18623 N N . TYR F 1 764 ? 96.914 70.942 48.633 1.00 39.20 763 TYR B N 1
ATOM 18624 C CA . TYR F 1 764 ? 97.668 71.932 47.902 1.00 40.25 763 TYR B CA 1
ATOM 18625 C C . TYR F 1 764 ? 96.994 72.294 46.587 1.00 42.05 763 TYR B C 1
ATOM 18626 O O . TYR F 1 764 ? 97.000 73.454 46.199 1.00 44.64 763 TYR B O 1
ATOM 18635 N N . LEU F 1 765 ? 96.451 71.298 45.898 1.00 37.45 764 LEU B N 1
ATOM 18636 C CA . LEU F 1 765 ? 95.798 71.531 44.619 1.00 35.41 764 LEU B CA 1
ATOM 18637 C C . LEU F 1 765 ? 94.630 72.465 44.739 1.00 39.03 764 LEU B C 1
ATOM 18638 O O . LEU F 1 765 ? 94.428 73.342 43.904 1.00 46.01 764 LEU B O 1
ATOM 18643 N N . ILE F 1 766 ? 93.838 72.241 45.768 1.00 33.00 765 ILE B N 1
ATOM 18644 C CA . ILE F 1 766 ? 92.673 73.046 46.019 1.00 30.42 765 ILE B CA 1
ATOM 18645 C C . ILE F 1 766 ? 93.048 74.437 46.469 1.00 33.88 765 ILE B C 1
ATOM 18646 O O . ILE F 1 766 ? 92.409 75.401 46.094 1.00 32.46 765 ILE B O 1
ATOM 18651 N N . LEU F 1 767 ? 94.062 74.568 47.305 1.00 37.99 766 LEU B N 1
ATOM 18652 C CA . LEU F 1 767 ? 94.377 75.880 47.877 1.00 31.33 766 LEU B CA 1
ATOM 18653 C C . LEU F 1 767 ? 94.722 76.918 46.831 1.00 27.77 766 LEU B C 1
ATOM 18654 O O . LEU F 1 767 ? 94.424 78.090 46.987 1.00 28.30 766 LEU B O 1
ATOM 18659 N N . LYS F 1 768 ? 95.315 76.469 45.746 1.00 31.50 767 LYS B N 1
ATOM 18660 C CA . LYS F 1 768 ? 95.717 77.372 44.679 1.00 39.86 767 LYS B CA 1
ATOM 18661 C C . LYS F 1 768 ? 94.577 77.791 43.746 1.00 38.64 767 LYS B C 1
ATOM 18662 O O . LYS F 1 768 ? 94.712 78.780 43.035 1.00 34.68 767 LYS B O 1
ATOM 18668 N N . LEU F 1 769 ? 93.494 77.014 43.732 1.00 38.71 768 LEU B N 1
ATOM 18669 C CA . LEU F 1 769 ? 92.249 77.422 43.088 1.00 32.97 768 LEU B CA 1
ATOM 18670 C C . LEU F 1 769 ? 91.505 78.460 43.889 1.00 25.03 768 LEU B C 1
ATOM 18671 O O . LEU F 1 769 ? 90.695 79.184 43.347 1.00 29.16 768 LEU B O 1
ATOM 18676 N N . LEU F 1 770 ? 91.740 78.486 45.190 1.00 22.55 769 LEU B N 1
ATOM 18677 C CA . LEU F 1 770 ? 90.989 79.353 46.049 1.00 23.93 769 LEU B CA 1
ATOM 18678 C C . LEU F 1 770 ? 91.244 80.821 45.792 1.00 29.66 769 LEU B C 1
ATOM 18679 O O . LEU F 1 770 ? 92.334 81.247 45.480 1.00 31.38 769 LEU B O 1
ATOM 18684 N N . ASN F 1 771 ? 90.182 81.580 45.954 1.00 29.31 770 ASN B N 1
ATOM 18685 C CA . ASN F 1 771 ? 90.174 83.027 45.795 1.00 27.25 770 ASN B CA 1
ATOM 18686 C C . ASN F 1 771 ? 90.796 83.609 47.049 1.00 27.00 770 ASN B C 1
ATOM 18687 O O . ASN F 1 771 ? 90.925 82.911 48.049 1.00 34.51 770 ASN B O 1
ATOM 18692 N N . HIS F 1 772 ? 91.216 84.855 47.008 1.00 26.79 771 HIS B N 1
ATOM 18693 C CA . HIS F 1 772 ? 91.980 85.418 48.143 1.00 30.00 771 HIS B CA 1
ATOM 18694 C C . HIS F 1 772 ? 91.196 85.502 49.480 1.00 25.49 771 HIS B C 1
ATOM 18695 O O . HIS F 1 772 ? 91.757 85.287 50.522 1.00 27.62 771 HIS B O 1
ATOM 18702 N N . LYS F 1 773 ? 89.918 85.854 49.416 1.00 26.95 772 LYS B N 1
ATOM 18703 C CA . LYS F 1 773 ? 89.039 85.879 50.576 1.00 27.13 772 LYS B CA 1
ATOM 18704 C C . LYS F 1 773 ? 88.625 84.518 51.085 1.00 32.06 772 LYS B C 1
ATOM 18705 O O . LYS F 1 773 ? 88.430 84.330 52.288 1.00 40.88 772 LYS B O 1
ATOM 18711 N N . GLU F 1 774 ? 88.477 83.552 50.200 1.00 29.69 773 GLU B N 1
ATOM 18712 C CA . GLU F 1 774 ? 88.125 82.219 50.635 1.00 27.40 773 GLU B CA 1
ATOM 18713 C C . GLU F 1 774 ? 89.277 81.567 51.368 1.00 32.50 773 GLU B C 1
ATOM 18714 O O . GLU F 1 774 ? 89.054 80.733 52.249 1.00 42.13 773 GLU B O 1
ATOM 18720 N N . LEU F 1 775 ? 90.501 81.925 51.007 1.00 29.51 774 LEU B N 1
ATOM 18721 C CA . LEU F 1 775 ? 91.678 81.534 51.793 1.00 34.33 774 LEU B CA 1
ATOM 18722 C C . LEU F 1 775 ? 91.705 82.145 53.186 1.00 33.30 774 LEU B C 1
ATOM 18723 O O . LEU F 1 775 ? 92.023 81.459 54.142 1.00 39.14 774 LEU B O 1
ATOM 18728 N N . THR F 1 776 ? 91.411 83.439 53.297 1.00 30.50 775 THR B N 1
ATOM 18729 C CA . THR F 1 776 ? 91.435 84.100 54.597 1.00 28.80 775 THR B CA 1
ATOM 18730 C C . THR F 1 776 ? 90.361 83.549 55.534 1.00 28.98 775 THR B C 1
ATOM 18731 O O . THR F 1 776 ? 90.569 83.431 56.727 1.00 30.74 775 THR B O 1
ATOM 18735 N N . ASN F 1 777 ? 89.204 83.239 54.974 1.00 33.42 776 ASN B N 1
ATOM 18736 C CA . ASN F 1 777 ? 88.135 82.629 55.751 1.00 35.06 776 ASN B CA 1
ATOM 18737 C C . ASN F 1 777 ? 88.407 81.166 56.072 1.00 39.14 776 ASN B C 1
ATOM 18738 O O . ASN F 1 777 ? 88.142 80.734 57.174 1.00 44.63 776 ASN B O 1
ATOM 18743 N N . LEU F 1 778 ? 88.950 80.417 55.105 1.00 36.37 777 LEU B N 1
ATOM 18744 C CA . LEU F 1 778 ? 89.318 79.025 55.351 1.00 37.18 777 LEU B CA 1
ATOM 18745 C C . LEU F 1 778 ? 90.362 78.912 56.465 1.00 32.80 777 LEU B C 1
ATOM 18746 O O . LEU F 1 778 ? 90.354 77.962 57.235 1.00 27.26 777 LEU B O 1
ATOM 18751 N N . LYS F 1 779 ? 91.266 79.876 56.509 1.00 31.25 778 LYS B N 1
ATOM 18752 C CA . LYS F 1 779 ? 92.294 79.898 57.540 1.00 32.42 778 LYS B CA 1
ATOM 18753 C C . LYS F 1 779 ? 91.652 80.167 58.893 1.00 37.34 778 LYS B C 1
ATOM 18754 O O . LYS F 1 779 ? 91.734 79.336 59.797 1.00 41.64 778 LYS B O 1
ATOM 18760 N N . GLY F 1 780 ? 90.987 81.315 59.003 1.00 37.93 779 GLY B N 1
ATOM 18761 C CA . GLY F 1 780 ? 90.270 81.631 60.225 1.00 39.41 779 GLY B CA 1
ATOM 18762 C C . GLY F 1 780 ? 89.300 80.535 60.657 1.00 31.88 779 GLY B C 1
ATOM 18763 O O . GLY F 1 780 ? 88.996 80.393 61.846 1.00 29.92 779 GLY B O 1
ATOM 18764 N N . SER F 1 781 ? 88.801 79.752 59.707 1.00 35.60 780 SER B N 1
ATOM 18765 C CA . SER F 1 781 ? 87.890 78.685 60.067 1.00 35.59 780 SER B CA 1
ATOM 18766 C C . SER F 1 781 ? 88.612 77.490 60.704 1.00 35.46 780 SER B C 1
ATOM 18767 O O . SER F 1 781 ? 88.041 76.828 61.593 1.00 28.28 780 SER B O 1
ATOM 18770 N N . LEU F 1 782 ? 89.846 77.216 60.261 1.00 32.48 781 LEU B N 1
ATOM 18771 C CA . LEU F 1 782 ? 90.642 76.185 60.906 1.00 34.20 781 LEU B CA 1
ATOM 18772 C C . LEU F 1 782 ? 91.185 76.639 62.262 1.00 35.50 781 LEU B C 1
ATOM 18773 O O . LEU F 1 782 ? 91.017 75.929 63.260 1.00 36.67 781 LEU B O 1
ATOM 18778 N N . GLU F 1 783 ? 91.778 77.817 62.316 1.00 35.96 782 GLU B N 1
ATOM 18779 C CA . GLU F 1 783 ? 92.169 78.408 63.593 1.00 32.17 782 GLU B CA 1
ATOM 18780 C C . GLU F 1 783 ? 91.035 78.319 64.611 1.00 36.71 782 GLU B C 1
ATOM 18781 O O . GLU F 1 783 ? 91.235 77.836 65.725 1.00 37.43 782 GLU B O 1
ATOM 18787 N N . LYS F 1 784 ? 89.832 78.720 64.217 1.00 34.53 783 LYS B N 1
ATOM 18788 C CA . LYS F 1 784 ? 88.696 78.579 65.103 1.00 34.02 783 LYS B CA 1
ATOM 18789 C C . LYS F 1 784 ? 88.577 77.128 65.570 1.00 37.09 783 LYS B C 1
ATOM 18790 O O . LYS F 1 784 ? 88.390 76.858 66.759 1.00 37.17 783 LYS B O 1
ATOM 18796 N N . TYR F 1 785 ? 88.686 76.184 64.642 1.00 34.53 784 TYR B N 1
ATOM 18797 C CA . TYR F 1 785 ? 88.563 74.782 65.010 1.00 33.58 784 TYR B CA 1
ATOM 18798 C C . TYR F 1 785 ? 89.608 74.307 65.986 1.00 37.30 784 TYR B C 1
ATOM 18799 O O . TYR F 1 785 ? 89.346 73.437 66.782 1.00 36.18 784 TYR B O 1
ATOM 18808 N N . GLN F 1 786 ? 90.844 74.725 65.815 1.00 37.45 785 GLN B N 1
ATOM 18809 C CA . GLN F 1 786 ? 91.855 74.322 66.763 1.00 42.09 785 GLN B CA 1
ATOM 18810 C C . GLN F 1 786 ? 91.609 74.952 68.112 1.00 46.96 785 GLN B C 1
ATOM 18811 O O . GLN F 1 786 ? 91.723 74.315 69.143 1.00 51.92 785 GLN B O 1
ATOM 18817 N N . SER F 1 787 ? 91.268 76.225 68.101 1.00 41.47 786 SER B N 1
ATOM 18818 C CA . SER F 1 787 ? 91.100 76.938 69.341 1.00 38.79 786 SER B CA 1
ATOM 18819 C C . SER F 1 787 ? 89.963 76.369 70.138 1.00 43.25 786 SER B C 1
ATOM 18820 O O . SER F 1 787 ? 90.070 76.167 71.330 1.00 45.31 786 SER B O 1
ATOM 18823 N N . ALA F 1 788 ? 88.862 76.115 69.460 1.00 39.62 787 ALA B N 1
ATOM 18824 C CA . ALA F 1 788 ? 87.667 75.595 70.088 1.00 41.70 787 ALA B CA 1
ATOM 18825 C C . ALA F 1 788 ? 87.776 74.182 70.657 1.00 44.63 787 ALA B C 1
ATOM 18826 O O . ALA F 1 788 ? 87.254 73.887 71.717 1.00 45.06 787 ALA B O 1
ATOM 18828 N N . ASN F 1 789 ? 88.432 73.295 69.929 1.00 42.85 788 ASN B N 1
ATOM 18829 C CA . ASN F 1 789 ? 88.535 71.915 70.357 1.00 40.53 788 ASN B CA 1
ATOM 18830 C C . ASN F 1 789 ? 89.755 71.647 71.188 1.00 45.82 788 ASN B C 1
ATOM 18831 O O . ASN F 1 789 ? 89.963 70.542 71.654 1.00 46.35 788 ASN B O 1
ATOM 18836 N N . LYS F 1 790 ? 90.578 72.661 71.373 1.00 49.20 789 LYS B N 1
ATOM 18837 C CA . LYS F 1 790 ? 91.776 72.485 72.158 1.00 53.00 789 LYS B CA 1
ATOM 18838 C C . LYS F 1 790 ? 92.572 71.358 71.537 1.00 59.21 789 LYS B C 1
ATOM 18839 O O . LYS F 1 790 ? 93.104 70.496 72.224 1.00 66.42 789 LYS B O 1
ATOM 18841 N N . GLU F 1 791 ? 92.613 71.374 70.212 1.00 54.25 790 GLU B N 1
ATOM 18842 C CA . GLU F 1 791 ? 93.276 70.354 69.418 1.00 52.90 790 GLU B CA 1
ATOM 18843 C C . GLU F 1 791 ? 94.070 71.001 68.306 1.00 52.13 790 GLU B C 1
ATOM 18844 O O . GLU F 1 791 ? 93.863 72.149 67.984 1.00 52.19 790 GLU B O 1
ATOM 18850 N N . GLU F 1 792 ? 95.004 70.262 67.744 1.00 49.43 791 GLU B N 1
ATOM 18851 C CA . GLU F 1 792 ? 95.870 70.764 66.705 1.00 38.88 791 GLU B CA 1
ATOM 18852 C C . GLU F 1 792 ? 95.703 69.967 65.433 1.00 40.45 791 GLU B C 1
ATOM 18853 O O . GLU F 1 792 ? 96.665 69.656 64.767 1.00 44.83 791 GLU B O 1
ATOM 18855 N N . ALA F 1 793 ? 94.470 69.606 65.130 1.00 39.17 792 ALA B N 1
ATOM 18856 C CA . ALA F 1 793 ? 94.144 68.714 64.032 1.00 36.39 792 ALA B CA 1
ATOM 18857 C C . ALA F 1 793 ? 94.531 69.207 62.654 1.00 36.09 792 ALA B C 1
ATOM 18858 O O . ALA F 1 793 ? 94.845 68.416 61.788 1.00 38.09 792 ALA B O 1
ATOM 18860 N N . PHE F 1 794 ? 94.434 70.503 62.424 1.00 35.53 793 PHE B N 1
ATOM 18861 C CA . PHE F 1 794 ? 94.620 71.053 61.088 1.00 38.77 793 PHE B CA 1
ATOM 18862 C C . PHE F 1 794 ? 95.979 71.691 60.879 1.00 39.41 793 PHE B C 1
ATOM 18863 O O . PHE F 1 794 ? 96.154 72.515 60.007 1.00 36.17 793 PHE B O 1
ATOM 18871 N N . SER F 1 795 ? 96.935 71.322 61.707 1.00 44.99 794 SER B N 1
ATOM 18872 C CA . SER F 1 795 ? 98.218 71.989 61.735 1.00 47.55 794 SER B CA 1
ATOM 18873 C C . SER F 1 795 ? 98.981 71.912 60.434 1.00 47.21 794 SER B C 1
ATOM 18874 O O . SER F 1 795 ? 99.617 72.872 60.049 1.00 50.37 794 SER B O 1
ATOM 18877 N N . ASP F 1 796 ? 98.969 70.769 59.776 1.00 48.74 795 ASP B N 1
ATOM 18878 C CA . ASP F 1 796 ? 99.650 70.658 58.499 1.00 49.92 795 ASP B CA 1
ATOM 18879 C C . ASP F 1 796 ? 99.008 71.557 57.470 1.00 42.69 795 ASP B C 1
ATOM 18880 O O . ASP F 1 796 ? 99.678 72.246 56.729 1.00 38.93 795 ASP B O 1
ATOM 18885 N N . GLN F 1 797 ? 97.685 71.540 57.450 1.00 47.85 796 GLN B N 1
ATOM 18886 C CA . GLN F 1 797 ? 96.901 72.314 56.514 1.00 42.67 796 GLN B CA 1
ATOM 18887 C C . GLN F 1 797 ? 97.099 73.779 56.757 1.00 36.18 796 GLN B C 1
ATOM 18888 O O . GLN F 1 797 ? 97.121 74.568 55.845 1.00 38.88 796 GLN B O 1
ATOM 18894 N N . LEU F 1 798 ? 97.169 74.145 58.018 1.00 36.97 797 LEU B N 1
ATOM 18895 C CA . LEU F 1 798 ? 97.448 75.505 58.403 1.00 36.99 797 LEU B CA 1
ATOM 18896 C C . LEU F 1 798 ? 98.839 75.964 58.017 1.00 37.71 797 LEU B C 1
ATOM 18897 O O . LEU F 1 798 ? 99.033 77.100 57.631 1.00 37.85 797 LEU B O 1
ATOM 18902 N N . GLU F 1 799 ? 99.822 75.093 58.152 1.00 37.85 798 GLU B N 1
ATOM 18903 C CA . GLU F 1 799 ? 101.174 75.468 57.796 1.00 40.12 798 GLU B CA 1
ATOM 18904 C C . GLU F 1 799 ? 101.315 75.672 56.292 1.00 37.45 798 GLU B C 1
ATOM 18905 O O . GLU F 1 799 ? 102.043 76.540 55.851 1.00 36.43 798 GLU B O 1
ATOM 18911 N N . LEU F 1 800 ? 100.617 74.863 55.513 1.00 33.65 799 LEU B N 1
ATOM 18912 C CA . LEU F 1 800 ? 100.616 74.987 54.067 1.00 27.23 799 LEU B CA 1
ATOM 18913 C C . LEU F 1 800 ? 99.979 76.297 53.622 1.00 34.20 799 LEU B C 1
ATOM 18914 O O . LEU F 1 800 ? 100.477 76.964 52.720 1.00 35.29 799 LEU B O 1
ATOM 18919 N N . ILE F 1 801 ? 98.858 76.659 54.236 1.00 33.67 800 ILE B N 1
ATOM 18920 C CA . ILE F 1 801 ? 98.112 77.855 53.841 1.00 32.91 800 ILE B CA 1
ATOM 18921 C C . ILE F 1 801 ? 98.977 79.084 54.058 1.00 29.81 800 ILE B C 1
ATOM 18922 O O . ILE F 1 801 ? 99.013 79.986 53.259 1.00 28.34 800 ILE B O 1
ATOM 18927 N N . ASN F 1 802 ? 99.699 79.067 55.149 1.00 30.54 801 ASN B N 1
ATOM 18928 C CA . ASN F 1 802 ? 100.559 80.150 55.507 1.00 32.03 801 ASN B CA 1
ATOM 18929 C C . ASN F 1 802 ? 101.668 80.359 54.492 1.00 34.40 801 ASN B C 1
ATOM 18930 O O . ASN F 1 802 ? 102.066 81.479 54.240 1.00 35.21 801 ASN B O 1
ATOM 18935 N N . LEU F 1 803 ? 102.214 79.274 53.967 1.00 28.44 802 LEU B N 1
ATOM 18936 C CA . LEU F 1 803 ? 103.157 79.328 52.862 1.00 30.20 802 LEU B CA 1
ATOM 18937 C C . LEU F 1 803 ? 102.579 79.787 51.543 1.00 37.88 802 LEU B C 1
ATOM 18938 O O . LEU F 1 803 ? 103.171 80.588 50.849 1.00 44.64 802 LEU B O 1
ATOM 18943 N N . LEU F 1 804 ? 101.431 79.239 51.178 1.00 36.50 803 LEU B N 1
ATOM 18944 C CA . LEU F 1 804 ? 100.697 79.655 49.983 1.00 34.97 803 LEU B CA 1
ATOM 18945 C C . LEU F 1 804 ? 100.055 81.021 50.032 1.00 34.24 803 LEU B C 1
ATOM 18946 O O . LEU F 1 804 ? 100.050 81.737 49.060 1.00 34.71 803 LEU B O 1
ATOM 18951 N N . ASN F 1 805 ? 99.521 81.383 51.178 1.00 34.72 804 ASN B N 1
ATOM 18952 C CA . ASN F 1 805 ? 98.787 82.618 51.281 1.00 36.44 804 ASN B CA 1
ATOM 18953 C C . ASN F 1 805 ? 99.721 83.740 50.939 1.00 42.53 804 ASN B C 1
ATOM 18954 O O . ASN F 1 805 ? 99.283 84.812 50.551 1.00 46.98 804 ASN B O 1
ATOM 18959 N N . LEU F 1 806 ? 101.014 83.510 51.081 1.00 37.03 805 LEU B N 1
ATOM 18960 C CA . LEU F 1 806 ? 101.951 84.598 51.014 1.00 42.41 805 LEU B CA 1
ATOM 18961 C C . LEU F 1 806 ? 101.858 85.315 49.683 1.00 46.41 805 LEU B C 1
ATOM 18962 O O . LEU F 1 806 ? 101.831 86.531 49.644 1.00 48.27 805 LEU B O 1
ATOM 18967 N N . ASP F 1 807 ? 101.802 84.566 48.592 1.00 44.61 806 ASP B N 1
ATOM 18968 C CA . ASP F 1 807 ? 101.827 85.164 47.266 1.00 40.63 806 ASP B CA 1
ATOM 18969 C C . ASP F 1 807 ? 100.759 84.676 46.312 1.00 41.51 806 ASP B C 1
ATOM 18970 O O . ASP F 1 807 ? 100.953 84.736 45.119 1.00 47.84 806 ASP B O 1
ATOM 18975 N N . ASN F 1 808 ? 99.658 84.147 46.811 1.00 38.26 807 ASN B N 1
ATOM 18976 C CA . ASN F 1 808 ? 98.629 83.623 45.928 1.00 35.68 807 ASN B CA 1
ATOM 18977 C C . ASN F 1 808 ? 98.023 84.708 45.069 1.00 39.40 807 ASN B C 1
ATOM 18978 O O . ASN F 1 808 ? 97.714 84.498 43.912 1.00 40.18 807 ASN B O 1
ATOM 18983 N N . ASN F 1 809 ? 97.841 85.879 45.652 1.00 40.08 808 ASN B N 1
ATOM 18984 C CA . ASN F 1 809 ? 97.101 86.940 45.004 1.00 40.83 808 ASN B CA 1
ATOM 18985 C C . ASN F 1 809 ? 97.983 87.849 44.217 1.00 38.89 808 ASN B C 1
ATOM 18986 O O . ASN F 1 809 ? 97.544 88.866 43.732 1.00 34.89 808 ASN B O 1
ATOM 18991 N N . ARG F 1 810 ? 99.244 87.495 44.118 1.00 36.65 809 ARG B N 1
ATOM 18992 C CA . ARG F 1 810 ? 100.202 88.343 43.474 1.00 34.12 809 ARG B CA 1
ATOM 18993 C C . ARG F 1 810 ? 100.655 87.664 42.226 1.00 36.55 809 ARG B C 1
ATOM 18994 O O . ARG F 1 810 ? 100.769 86.458 42.170 1.00 37.30 809 ARG B O 1
ATOM 19002 N N . VAL F 1 811 ? 100.898 88.459 41.205 1.00 40.97 810 VAL B N 1
ATOM 19003 C CA . VAL F 1 811 ? 101.226 87.933 39.923 1.00 36.53 810 VAL B CA 1
ATOM 19004 C C . VAL F 1 811 ? 102.464 87.126 40.085 1.00 33.68 810 VAL B C 1
ATOM 19005 O O . VAL F 1 811 ? 103.399 87.562 40.708 1.00 30.68 810 VAL B O 1
ATOM 19009 N N . THR F 1 812 ? 102.478 85.941 39.507 1.00 35.51 811 THR B N 1
ATOM 19010 C CA . THR F 1 812 ? 103.707 85.205 39.360 1.00 32.06 811 THR B CA 1
ATOM 19011 C C . THR F 1 812 ? 103.966 84.701 37.969 1.00 42.28 811 THR B C 1
ATOM 19012 O O . THR F 1 812 ? 105.081 84.308 37.682 1.00 47.14 811 THR B O 1
ATOM 19016 N N . GLU F 1 813 ? 102.991 84.747 37.076 1.00 47.40 812 GLU B N 1
ATOM 19017 C CA . GLU F 1 813 ? 103.104 83.990 35.810 1.00 45.88 812 GLU B CA 1
ATOM 19018 C C . GLU F 1 813 ? 103.178 84.819 34.520 1.00 48.03 812 GLU B C 1
ATOM 19019 O O . GLU F 1 813 ? 103.106 84.233 33.438 1.00 48.89 812 GLU B O 1
ATOM 19021 N N . ASP F 1 814 ? 103.257 86.151 34.600 1.00 47.06 813 ASP B N 1
ATOM 19022 C CA . ASP F 1 814 ? 103.450 86.968 33.394 1.00 54.75 813 ASP B CA 1
ATOM 19023 C C . ASP F 1 814 ? 102.434 86.580 32.304 1.00 53.26 813 ASP B C 1
ATOM 19024 O O . ASP F 1 814 ? 102.766 86.077 31.220 1.00 59.34 813 ASP B O 1
ATOM 19029 N N . PHE F 1 815 ? 101.188 86.820 32.639 1.00 51.83 814 PHE B N 1
ATOM 19030 C CA . PHE F 1 815 ? 100.040 86.391 31.852 1.00 51.16 814 PHE B CA 1
ATOM 19031 C C . PHE F 1 815 ? 99.856 87.277 30.642 1.00 52.86 814 PHE B C 1
ATOM 19032 O O . PHE F 1 815 ? 100.625 88.214 30.402 1.00 54.75 814 PHE B O 1
ATOM 19040 N N . GLU F 1 816 ? 98.856 86.937 29.855 1.00 54.31 815 GLU B N 1
ATOM 19041 C CA . GLU F 1 816 ? 98.489 87.776 28.732 1.00 61.04 815 GLU B CA 1
ATOM 19042 C C . GLU F 1 816 ? 97.006 87.934 28.669 1.00 52.78 815 GLU B C 1
ATOM 19043 O O . GLU F 1 816 ? 96.258 86.987 28.954 1.00 58.72 815 GLU B O 1
ATOM 19049 N N . LEU F 1 817 ? 96.593 89.139 28.287 1.00 48.40 816 LEU B N 1
ATOM 19050 C CA . LEU F 1 817 ? 95.184 89.480 28.173 1.00 50.24 816 LEU B CA 1
ATOM 19051 C C . LEU F 1 817 ? 94.899 90.241 26.898 1.00 52.90 816 LEU B C 1
ATOM 19052 O O . LEU F 1 817 ? 95.789 90.830 26.345 1.00 60.59 816 LEU B O 1
ATOM 19057 N N . GLU F 1 818 ? 93.675 90.179 26.390 1.00 43.92 817 GLU B N 1
ATOM 19058 C CA . GLU F 1 818 ? 93.384 90.701 25.070 1.00 46.23 817 GLU B CA 1
ATOM 19059 C C . GLU F 1 818 ? 92.538 91.935 25.230 1.00 41.25 817 GLU B C 1
ATOM 19060 O O . GLU F 1 818 ? 91.610 91.914 26.022 1.00 42.86 817 GLU B O 1
ATOM 19066 N N . ALA F 1 819 ? 92.830 92.979 24.458 1.00 36.16 818 ALA B N 1
ATOM 19067 C CA . ALA F 1 819 ? 91.999 94.165 24.424 1.00 35.02 818 ALA B CA 1
ATOM 19068 C C . ALA F 1 819 ? 90.554 93.771 24.218 1.00 35.78 818 ALA B C 1
ATOM 19069 O O . ALA F 1 819 ? 89.671 94.303 24.873 1.00 32.65 818 ALA B O 1
ATOM 19071 N N . ASP F 1 820 ? 90.324 92.795 23.361 1.00 37.58 819 ASP B N 1
ATOM 19072 C CA . ASP F 1 820 ? 88.970 92.435 23.006 1.00 33.27 819 ASP B CA 1
ATOM 19073 C C . ASP F 1 820 ? 88.221 92.062 24.280 1.00 34.19 819 ASP B C 1
ATOM 19074 O O . ASP F 1 820 ? 87.078 92.392 24.438 1.00 31.67 819 ASP B O 1
ATOM 19079 N N . GLU F 1 821 ? 88.908 91.399 25.197 1.00 37.61 820 GLU B N 1
ATOM 19080 C CA . GLU F 1 821 ? 88.377 91.113 26.523 1.00 32.90 820 GLU B CA 1
ATOM 19081 C C . GLU F 1 821 ? 88.263 92.314 27.462 1.00 28.65 820 GLU B C 1
ATOM 19082 O O . GLU F 1 821 ? 87.261 92.464 28.166 1.00 28.74 820 GLU B O 1
ATOM 19088 N N . ILE F 1 822 ? 89.305 93.137 27.503 1.00 29.77 821 ILE B N 1
ATOM 19089 C CA . ILE F 1 822 ? 89.301 94.317 28.356 1.00 28.38 821 ILE B CA 1
ATOM 19090 C C . ILE F 1 822 ? 88.178 95.221 27.886 1.00 27.07 821 ILE B C 1
ATOM 19091 O O . ILE F 1 822 ? 87.476 95.773 28.682 1.00 28.78 821 ILE B O 1
ATOM 19096 N N . GLY F 1 823 ? 88.010 95.320 26.574 1.00 28.05 822 GLY B N 1
ATOM 19097 C CA . GLY F 1 823 ? 87.137 96.268 25.965 1.00 31.23 822 GLY B CA 1
ATOM 19098 C C . GLY F 1 823 ? 85.680 96.072 26.301 1.00 35.04 822 GLY B C 1
ATOM 19099 O O . GLY F 1 823 ? 84.873 96.957 26.098 1.00 37.28 822 GLY B O 1
ATOM 19100 N N . LYS F 1 824 ? 85.349 94.911 26.854 1.00 32.17 823 LYS B N 1
ATOM 19101 C CA . LYS F 1 824 ? 83.991 94.604 27.205 1.00 29.48 823 LYS B CA 1
ATOM 19102 C C . LYS F 1 824 ? 83.437 95.622 28.181 1.00 29.95 823 LYS B C 1
ATOM 19103 O O . LYS F 1 824 ? 82.249 95.899 28.174 1.00 32.04 823 LYS B O 1
ATOM 19109 N N . PHE F 1 825 ? 84.301 96.163 29.033 1.00 28.57 824 PHE B N 1
ATOM 19110 C CA . PHE F 1 825 ? 83.895 97.131 30.043 1.00 27.98 824 PHE B CA 1
ATOM 19111 C C . PHE F 1 825 ? 84.333 98.555 29.727 1.00 34.91 824 PHE B C 1
ATOM 19112 O O . PHE F 1 825 ? 84.398 99.398 30.630 1.00 33.32 824 PHE B O 1
ATOM 19120 N N . LEU F 1 826 ? 84.563 98.858 28.455 1.00 38.96 825 LEU B N 1
ATOM 19121 C CA . LEU F 1 826 ? 85.088 100.153 28.066 1.00 34.69 825 LEU B CA 1
ATOM 19122 C C . LEU F 1 826 ? 84.047 100.893 27.264 1.00 33.00 825 LEU B C 1
ATOM 19123 O O . LEU F 1 826 ? 83.129 100.298 26.680 1.00 30.41 825 LEU B O 1
ATOM 19128 N N . ASP F 1 827 ? 84.144 102.212 27.278 1.00 36.99 826 ASP B N 1
ATOM 19129 C CA . ASP F 1 827 ? 83.198 103.064 26.554 1.00 38.56 826 ASP B CA 1
ATOM 19130 C C . ASP F 1 827 ? 83.893 104.104 25.692 1.00 37.11 826 ASP B C 1
ATOM 19131 O O . ASP F 1 827 ? 84.054 105.256 26.092 1.00 37.43 826 ASP B O 1
ATOM 19136 N N . PHE F 1 828 ? 84.306 103.693 24.508 1.00 37.25 827 PHE B N 1
ATOM 19137 C CA . PHE F 1 828 ? 84.977 104.599 23.609 1.00 40.34 827 PHE B CA 1
ATOM 19138 C C . PHE F 1 828 ? 83.953 105.116 22.664 1.00 48.03 827 PHE B C 1
ATOM 19139 O O . PHE F 1 828 ? 83.427 104.358 21.836 1.00 51.73 827 PHE B O 1
ATOM 19147 N N . ASN F 1 829 ? 83.633 106.388 22.788 1.00 46.16 828 ASN B N 1
ATOM 19148 C CA . ASN F 1 829 ? 82.634 106.964 21.900 1.00 47.60 828 ASN B CA 1
ATOM 19149 C C . ASN F 1 829 ? 81.360 106.144 21.889 1.00 48.09 828 ASN B C 1
ATOM 19150 O O . ASN F 1 829 ? 80.778 105.844 20.830 1.00 44.75 828 ASN B O 1
ATOM 19155 N N . GLY F 1 830 ? 80.956 105.744 23.096 1.00 48.28 829 GLY B N 1
ATOM 19156 C CA . GLY F 1 830 ? 79.719 105.026 23.284 1.00 44.34 829 GLY B CA 1
ATOM 19157 C C . GLY F 1 830 ? 79.738 103.602 22.783 1.00 47.58 829 GLY B C 1
ATOM 19158 O O . GLY F 1 830 ? 78.690 103.012 22.601 1.00 54.82 829 GLY B O 1
ATOM 19159 N N . ASN F 1 831 ? 80.914 103.047 22.549 1.00 43.59 830 ASN B N 1
ATOM 19160 C CA . ASN F 1 831 ? 81.035 101.697 22.050 1.00 44.74 830 ASN B CA 1
ATOM 19161 C C . ASN F 1 831 ? 82.155 101.008 22.768 1.00 44.84 830 ASN B C 1
ATOM 19162 O O . ASN F 1 831 ? 83.061 101.673 23.280 1.00 43.88 830 ASN B O 1
ATOM 19167 N N . LYS F 1 832 ? 82.089 99.683 22.813 1.00 41.88 831 LYS B N 1
ATOM 19168 C CA . LYS F 1 832 ? 83.143 98.897 23.436 1.00 38.31 831 LYS B CA 1
ATOM 19169 C C . LYS F 1 832 ? 84.345 98.882 22.516 1.00 34.19 831 LYS B C 1
ATOM 19170 O O . LYS F 1 832 ? 84.202 99.007 21.309 1.00 40.48 831 LYS B O 1
ATOM 19176 N N . VAL F 1 833 ? 85.525 98.736 23.088 1.00 32.34 832 VAL B N 1
ATOM 19177 C CA . VAL F 1 833 ? 86.725 98.711 22.299 1.00 35.28 832 VAL B CA 1
ATOM 19178 C C . VAL F 1 833 ? 87.005 97.252 22.057 1.00 38.01 832 VAL B C 1
ATOM 19179 O O . VAL F 1 833 ? 87.176 96.508 22.979 1.00 40.98 832 VAL B O 1
ATOM 19183 N N . LYS F 1 834 ? 87.092 96.836 20.811 1.00 39.49 833 LYS B N 1
ATOM 19184 C CA . LYS F 1 834 ? 87.325 95.412 20.492 1.00 33.98 833 LYS B CA 1
ATOM 19185 C C . LYS F 1 834 ? 88.652 95.210 19.799 1.00 38.08 833 LYS B C 1
ATOM 19186 O O . LYS F 1 834 ? 88.994 94.101 19.437 1.00 44.19 833 LYS B O 1
ATOM 19192 N N . ASP F 1 835 ? 89.423 96.263 19.645 1.00 42.07 834 ASP B N 1
ATOM 19193 C CA . ASP F 1 835 ? 90.641 96.222 18.876 1.00 42.06 834 ASP B CA 1
ATOM 19194 C C . ASP F 1 835 ? 91.764 96.827 19.633 1.00 43.66 834 ASP B C 1
ATOM 19195 O O . ASP F 1 835 ? 91.564 97.749 20.394 1.00 48.26 834 ASP B O 1
ATOM 19200 N N . ASN F 1 836 ? 92.957 96.325 19.384 1.00 45.13 835 ASN B N 1
ATOM 19201 C CA . ASN F 1 836 ? 94.158 96.926 19.922 1.00 42.03 835 ASN B CA 1
ATOM 19202 C C . ASN F 1 836 ? 94.276 98.319 19.365 1.00 39.84 835 ASN B C 1
ATOM 19203 O O . ASN F 1 836 ? 94.752 99.208 20.038 1.00 36.69 835 ASN B O 1
ATOM 19208 N N . LYS F 1 837 ? 93.864 98.485 18.115 1.00 40.04 836 LYS B N 1
ATOM 19209 C CA . LYS F 1 837 ? 93.969 99.778 17.465 1.00 41.62 836 LYS B CA 1
ATOM 19210 C C . LYS F 1 837 ? 93.078 100.845 18.087 1.00 48.03 836 LYS B C 1
ATOM 19211 O O . LYS F 1 837 ? 93.548 101.958 18.321 1.00 46.19 836 LYS B O 1
ATOM 19217 N N . GLU F 1 838 ? 91.834 100.524 18.416 1.00 48.11 837 GLU B N 1
ATOM 19218 C CA . GLU F 1 838 ? 90.983 101.506 19.091 1.00 43.75 837 GLU B CA 1
ATOM 19219 C C . GLU F 1 838 ? 91.416 101.693 20.550 1.00 44.86 837 GLU B C 1
ATOM 19220 O O . GLU F 1 838 ? 91.150 102.730 21.130 1.00 48.66 837 GLU B O 1
ATOM 19226 N N . LEU F 1 839 ? 92.057 100.706 21.160 1.00 41.61 838 LEU B N 1
ATOM 19227 C CA . LEU F 1 839 ? 92.435 100.853 22.569 1.00 44.99 838 LEU B CA 1
ATOM 19228 C C . LEU F 1 839 ? 93.430 101.991 22.747 1.00 46.95 838 LEU B C 1
ATOM 19229 O O . LEU F 1 839 ? 93.325 102.746 23.685 1.00 49.82 838 LEU B O 1
ATOM 19234 N N . LYS F 1 840 ? 94.380 102.121 21.828 1.00 44.56 839 LYS B N 1
ATOM 19235 C CA . LYS F 1 840 ? 95.353 103.191 21.915 1.00 47.11 839 LYS B CA 1
ATOM 19236 C C . LYS F 1 840 ? 94.716 104.573 21.786 1.00 51.94 839 LYS B C 1
ATOM 19237 O O . LYS F 1 840 ? 95.086 105.503 22.475 1.00 51.75 839 LYS B O 1
ATOM 19243 N N . LYS F 1 841 ? 93.758 104.700 20.880 1.00 51.77 840 LYS B N 1
ATOM 19244 C CA . LYS F 1 841 ? 93.061 105.965 20.636 1.00 45.73 840 LYS B CA 1
ATOM 19245 C C . LYS F 1 841 ? 92.216 106.397 21.830 1.00 46.90 840 LYS B C 1
ATOM 19246 O O . LYS F 1 841 ? 92.070 107.578 22.083 1.00 49.33 840 LYS B O 1
ATOM 19252 N N . PHE F 1 842 ? 91.643 105.421 22.534 1.00 48.02 841 PHE B N 1
ATOM 19253 C CA . PHE F 1 842 ? 90.959 105.644 23.809 1.00 37.58 841 PHE B CA 1
ATOM 19254 C C . PHE F 1 842 ? 91.932 105.937 24.946 1.00 43.27 841 PHE B C 1
ATOM 19255 O O . PHE F 1 842 ? 91.710 106.852 25.734 1.00 44.28 841 PHE B O 1
ATOM 19263 N N . ASP F 1 843 ? 92.989 105.138 25.033 1.00 49.96 842 ASP B N 1
ATOM 19264 C CA . ASP F 1 843 ? 93.938 105.213 26.128 1.00 51.63 842 ASP B CA 1
ATOM 19265 C C . ASP F 1 843 ? 95.080 106.165 25.836 1.00 51.76 842 ASP B C 1
ATOM 19266 O O . ASP F 1 843 ? 96.132 105.739 25.357 1.00 51.60 842 ASP B O 1
ATOM 19271 N N . THR F 1 844 ? 94.887 107.435 26.155 1.00 51.44 843 THR B N 1
ATOM 19272 C CA . THR F 1 844 ? 95.917 108.426 25.923 1.00 55.50 843 THR B CA 1
ATOM 19273 C C . THR F 1 844 ? 97.132 108.252 26.826 1.00 54.72 843 THR B C 1
ATOM 19274 O O . THR F 1 844 ? 98.254 108.445 26.361 1.00 62.71 843 THR B O 1
ATOM 19278 N N . ASN F 1 845 ? 96.930 107.893 28.091 1.00 52.08 844 ASN B N 1
ATOM 19279 C CA . ASN F 1 845 ? 98.058 107.819 29.047 1.00 53.02 844 ASN B CA 1
ATOM 19280 C C . ASN F 1 845 ? 98.584 106.404 29.196 1.00 56.72 844 ASN B C 1
ATOM 19281 O O . ASN F 1 845 ? 99.402 106.131 30.072 1.00 59.08 844 ASN B O 1
ATOM 19286 N N . LYS F 1 846 ? 98.116 105.493 28.354 1.00 55.83 845 LYS B N 1
ATOM 19287 C CA . LYS F 1 846 ? 98.588 104.132 28.398 1.00 54.04 845 LYS B CA 1
ATOM 19288 C C . LYS F 1 846 ? 98.473 103.528 29.782 1.00 47.88 845 LYS B C 1
ATOM 19289 O O . LYS F 1 846 ? 99.383 102.877 30.233 1.00 52.93 845 LYS B O 1
ATOM 19295 N N . ILE F 1 847 ? 97.375 103.769 30.476 1.00 43.66 846 ILE B N 1
ATOM 19296 C CA . ILE F 1 847 ? 97.106 103.015 31.679 1.00 47.34 846 ILE B CA 1
ATOM 19297 C C . ILE F 1 847 ? 96.809 101.565 31.299 1.00 50.30 846 ILE B C 1
ATOM 19298 O O . ILE F 1 847 ? 97.231 100.655 31.974 1.00 53.07 846 ILE B O 1
ATOM 19303 N N . TYR F 1 848 ? 95.905 101.395 30.350 1.00 48.26 847 TYR B N 1
ATOM 19304 C CA . TYR F 1 848 ? 95.634 100.125 29.697 1.00 49.37 847 TYR B CA 1
ATOM 19305 C C . TYR F 1 848 ? 96.697 99.633 28.717 1.00 51.63 847 TYR B C 1
ATOM 19306 O O . TYR F 1 848 ? 97.005 98.459 28.657 1.00 45.77 847 TYR B O 1
ATOM 19315 N N . PHE F 1 849 ? 97.220 100.550 27.918 1.00 54.85 848 PHE B N 1
ATOM 19316 C CA . PHE F 1 849 ? 98.108 100.211 26.823 1.00 49.18 848 PHE B CA 1
ATOM 19317 C C . PHE F 1 849 ? 99.305 101.076 26.540 1.00 52.15 848 PHE B C 1
ATOM 19318 O O . PHE F 1 849 ? 99.162 102.248 26.243 1.00 57.81 848 PHE B O 1
ATOM 19326 N N . ASP F 1 850 ? 100.489 100.493 26.616 1.00 49.59 849 ASP B N 1
ATOM 19327 C CA . ASP F 1 850 ? 101.634 101.184 26.102 1.00 38.98 849 ASP B CA 1
ATOM 19328 C C . ASP F 1 850 ? 101.423 100.929 24.653 1.00 44.31 849 ASP B C 1
ATOM 19329 O O . ASP F 1 850 ? 100.396 100.394 24.297 1.00 49.19 849 ASP B O 1
ATOM 19334 N N . GLY F 1 851 ? 102.364 101.295 23.810 1.00 44.99 850 GLY B N 1
ATOM 19335 C CA . GLY F 1 851 ? 102.167 101.115 22.392 1.00 48.62 850 GLY B CA 1
ATOM 19336 C C . GLY F 1 851 ? 101.970 99.681 21.966 1.00 44.19 850 GLY B C 1
ATOM 19337 O O . GLY F 1 851 ? 101.128 99.415 21.133 1.00 39.11 850 GLY B O 1
ATOM 19338 N N . GLU F 1 852 ? 102.740 98.753 22.511 1.00 46.37 851 GLU B N 1
ATOM 19339 C CA . GLU F 1 852 ? 102.674 97.383 22.022 1.00 50.95 851 GLU B CA 1
ATOM 19340 C C . GLU F 1 852 ? 101.981 96.343 22.875 1.00 47.53 851 GLU B C 1
ATOM 19341 O O . GLU F 1 852 ? 101.310 95.469 22.359 1.00 45.21 851 GLU B O 1
ATOM 19347 N N . ASN F 1 853 ? 102.160 96.421 24.179 1.00 44.65 852 ASN B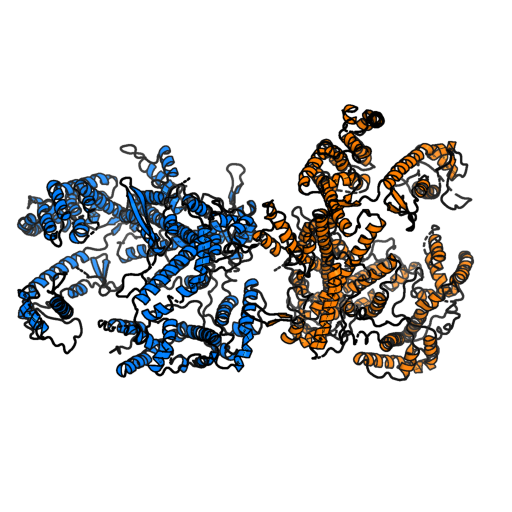 N 1
ATOM 19348 C CA . ASN F 1 853 ? 101.663 95.378 25.053 1.00 46.17 852 ASN B CA 1
ATOM 19349 C C . ASN F 1 853 ? 100.765 95.949 26.113 1.00 46.93 852 ASN B C 1
ATOM 19350 O O . ASN F 1 853 ? 101.039 97.008 26.621 1.00 50.81 852 ASN B O 1
ATOM 19355 N N . ILE F 1 854 ? 99.685 95.262 26.443 1.00 46.85 853 ILE B N 1
ATOM 19356 C CA . ILE F 1 854 ? 98.812 95.749 27.489 1.00 49.82 853 ILE B CA 1
ATOM 19357 C C . ILE F 1 854 ? 99.536 95.739 28.817 1.00 41.26 853 ILE B C 1
ATOM 19358 O O . ILE F 1 854 ? 100.282 94.835 29.108 1.00 39.94 853 ILE B O 1
ATOM 19363 N N . ILE F 1 855 ? 99.325 96.767 29.615 1.00 40.32 854 ILE B N 1
ATOM 19364 C CA . ILE F 1 855 ? 99.966 96.834 30.902 1.00 42.56 854 ILE B CA 1
ATOM 19365 C C . ILE F 1 855 ? 99.362 95.788 31.795 1.00 40.51 854 ILE B C 1
ATOM 19366 O O . ILE F 1 855 ? 98.159 95.636 31.836 1.00 41.65 854 ILE B O 1
ATOM 19371 N N . LYS F 1 856 ? 100.196 95.076 32.530 1.00 36.85 855 LYS B N 1
ATOM 19372 C CA . LYS F 1 856 ? 99.688 94.035 33.389 1.00 40.76 855 LYS B CA 1
ATOM 19373 C C . LYS F 1 856 ? 99.802 94.074 34.878 1.00 38.62 855 LYS B C 1
ATOM 19374 O O . LYS F 1 856 ? 100.799 93.659 35.433 1.00 34.94 855 LYS B O 1
ATOM 19380 N N . HIS F 1 857 ? 98.742 94.528 35.521 1.00 43.49 856 HIS B N 1
ATOM 19381 C CA . HIS F 1 857 ? 98.762 94.741 36.973 1.00 40.25 856 HIS B CA 1
ATOM 19382 C C . HIS F 1 857 ? 97.836 93.770 37.580 1.00 34.33 856 HIS B C 1
ATOM 19383 O O . HIS F 1 857 ? 97.036 93.222 36.889 1.00 31.07 856 HIS B O 1
ATOM 19390 N N . ARG F 1 858 ? 97.942 93.602 38.884 1.00 30.96 857 ARG B N 1
ATOM 19391 C CA . ARG F 1 858 ? 97.281 92.529 39.583 1.00 29.84 857 ARG B CA 1
ATOM 19392 C C . ARG F 1 858 ? 95.846 92.401 39.201 1.00 34.94 857 ARG B C 1
ATOM 19393 O O . ARG F 1 858 ? 95.332 91.311 38.999 1.00 34.92 857 ARG B O 1
ATOM 19401 N N . ALA F 1 859 ? 95.185 93.543 39.145 1.00 34.08 858 ALA B N 1
ATOM 19402 C CA . ALA F 1 859 ? 93.760 93.521 39.004 1.00 29.44 858 ALA B CA 1
ATOM 19403 C C . ALA F 1 859 ? 93.393 92.759 37.767 1.00 29.92 858 ALA B C 1
ATOM 19404 O O . ALA F 1 859 ? 92.462 91.987 37.775 1.00 30.35 858 ALA B O 1
ATOM 19406 N N . PHE F 1 860 ? 94.132 93.026 36.706 1.00 32.93 859 PHE B N 1
ATOM 19407 C CA . PHE F 1 860 ? 93.960 92.336 35.484 1.00 31.71 859 PHE B CA 1
ATOM 19408 C C . PHE F 1 860 ? 94.289 90.872 35.708 1.00 40.48 859 PHE B C 1
ATOM 19409 O O . PHE F 1 860 ? 93.622 89.978 35.153 1.00 50.59 859 PHE B O 1
ATOM 19417 N N . TYR F 1 861 ? 95.311 90.608 36.486 1.00 40.73 860 TYR B N 1
ATOM 19418 C CA . TYR F 1 861 ? 95.799 89.275 36.669 1.00 35.54 860 TYR B CA 1
ATOM 19419 C C . TYR F 1 861 ? 94.743 88.414 37.282 1.00 37.82 860 TYR B C 1
ATOM 19420 O O . TYR F 1 861 ? 94.609 87.242 36.907 1.00 45.31 860 TYR B O 1
ATOM 19429 N N . ASN F 1 862 ? 94.020 88.991 38.231 1.00 33.51 861 ASN B N 1
ATOM 19430 C CA . ASN F 1 862 ? 92.954 88.279 38.915 1.00 33.42 861 ASN B CA 1
ATOM 19431 C C . ASN F 1 862 ? 91.647 88.085 38.147 1.00 36.75 861 ASN B C 1
ATOM 19432 O O . ASN F 1 862 ? 90.902 87.190 38.443 1.00 35.44 861 ASN B O 1
ATOM 19437 N N . ILE F 1 863 ? 91.374 88.935 37.167 1.00 39.64 862 ILE B N 1
ATOM 19438 C CA . ILE F 1 863 ? 90.202 88.772 36.312 1.00 36.31 862 ILE B CA 1
ATOM 19439 C C . ILE F 1 863 ? 90.281 87.503 35.474 1.00 36.22 862 ILE B C 1
ATOM 19440 O O . ILE F 1 863 ? 89.289 86.884 35.207 1.00 37.59 862 ILE B O 1
ATOM 19445 N N . LYS F 1 864 ? 91.479 87.135 35.071 1.00 32.48 863 LYS B N 1
ATOM 19446 C CA . LYS F 1 864 ? 91.673 86.077 34.148 1.00 37.55 863 LYS B CA 1
ATOM 19447 C C . LYS F 1 864 ? 91.551 84.815 34.913 1.00 41.72 863 LYS B C 1
ATOM 19448 O O . LYS F 1 864 ? 90.917 83.868 34.478 1.00 45.44 863 LYS B O 1
ATOM 19450 N N . LYS F 1 865 ? 92.151 84.827 36.084 1.00 41.61 864 LYS B N 1
ATOM 19451 C CA . LYS F 1 865 ? 92.096 83.692 36.925 1.00 41.85 864 LYS B CA 1
ATOM 19452 C C . LYS F 1 865 ? 90.672 83.365 37.227 1.00 45.65 864 LYS B C 1
ATOM 19453 O O . LYS F 1 865 ? 90.207 82.307 36.885 1.00 47.20 864 LYS B O 1
ATOM 19459 N N . TYR F 1 866 ? 89.961 84.305 37.834 1.00 46.26 865 TYR B N 1
ATOM 19460 C CA . TYR F 1 866 ? 88.663 83.998 38.395 1.00 41.38 865 TYR B CA 1
ATOM 19461 C C . TYR F 1 866 ? 87.527 84.588 37.635 1.00 33.55 865 TYR B C 1
ATOM 19462 O O . TYR F 1 866 ? 86.398 84.422 38.045 1.00 34.20 865 TYR B O 1
ATOM 19471 N N . GLY F 1 867 ? 87.784 85.306 36.546 1.00 37.28 866 GLY B N 1
ATOM 19472 C CA . GLY F 1 867 ? 86.753 86.178 35.951 1.00 37.09 866 GLY B CA 1
ATOM 19473 C C . GLY F 1 867 ? 85.792 85.575 34.970 1.00 31.21 866 GLY B C 1
ATOM 19474 O O . GLY F 1 867 ? 86.176 85.190 33.859 1.00 32.16 866 GLY B O 1
ATOM 19483 N N . LEU F 1 869 ? 83.898 86.590 32.652 1.00 34.41 868 LEU B N 1
ATOM 19484 C CA . LEU F 1 869 ? 83.758 87.869 31.970 1.00 26.76 868 LEU B CA 1
ATOM 19485 C C . LEU F 1 869 ? 82.544 87.958 31.152 1.00 28.47 868 LEU B C 1
ATOM 19486 O O . LEU F 1 869 ? 82.074 89.041 30.926 1.00 33.37 868 LEU B O 1
ATOM 19491 N N . ASN F 1 870 ? 82.049 86.839 30.663 1.00 31.61 869 ASN B N 1
ATOM 19492 C CA . ASN F 1 870 ? 80.840 86.901 29.866 1.00 29.17 869 ASN B CA 1
ATOM 19493 C C . ASN F 1 870 ? 79.653 87.418 30.652 1.00 26.01 869 ASN B C 1
ATOM 19494 O O . ASN F 1 870 ? 78.987 88.331 30.213 1.00 26.28 869 ASN B O 1
ATOM 19499 N N . LEU F 1 871 ? 79.403 86.844 31.813 1.00 23.70 870 LEU B N 1
ATOM 19500 C CA . LEU F 1 871 ? 78.321 87.271 32.671 1.00 28.75 870 LEU B CA 1
ATOM 19501 C C . LEU F 1 871 ? 78.591 88.644 33.272 1.00 23.17 870 LEU B C 1
ATOM 19502 O O . LEU F 1 871 ? 77.699 89.458 33.360 1.00 26.67 870 LEU B O 1
ATOM 19507 N N . LEU F 1 872 ? 79.811 88.861 33.724 1.00 22.51 871 LEU B N 1
ATOM 19508 C CA . LEU F 1 872 ? 80.229 90.170 34.193 1.00 20.76 871 LEU B CA 1
ATOM 19509 C C . LEU F 1 872 ? 79.899 91.208 33.139 1.00 26.30 871 LEU B C 1
ATOM 19510 O O . LEU F 1 872 ? 79.580 92.325 33.464 1.00 25.33 871 LEU B O 1
ATOM 19515 N N . GLU F 1 873 ? 80.065 90.869 31.871 1.00 27.22 872 GLU B N 1
ATOM 19516 C CA . GLU F 1 873 ? 79.740 91.799 30.795 1.00 26.02 872 GLU B CA 1
ATOM 19517 C C . GLU F 1 873 ? 78.275 92.124 30.643 1.00 29.11 872 GLU B C 1
ATOM 19518 O O . GLU F 1 873 ? 77.913 93.255 30.407 1.00 33.00 872 GLU B O 1
ATOM 19524 N N . LYS F 1 874 ? 77.433 91.114 30.753 1.00 28.63 873 LYS B N 1
ATOM 19525 C CA . LYS F 1 874 ? 75.992 91.286 30.690 1.00 32.28 873 LYS B CA 1
ATOM 19526 C C . LYS F 1 874 ? 75.456 92.035 31.897 1.00 29.31 873 LYS B C 1
ATOM 19527 O O . LYS F 1 874 ? 74.585 92.881 31.778 1.00 37.62 873 LYS B O 1
ATOM 19533 N N . ILE F 1 875 ? 75.941 91.680 33.070 1.00 24.52 874 ILE B N 1
ATOM 19534 C CA . ILE F 1 875 ? 75.514 92.371 34.258 1.00 19.51 874 ILE B CA 1
ATOM 19535 C C . ILE F 1 875 ? 75.908 93.847 34.205 1.00 25.18 874 ILE B C 1
ATOM 19536 O O . ILE F 1 875 ? 75.115 94.736 34.445 1.00 22.09 874 ILE B O 1
ATOM 19541 N N . ALA F 1 876 ? 77.161 94.095 33.885 1.00 27.96 875 ALA B N 1
ATOM 19542 C CA . ALA F 1 876 ? 77.671 95.468 33.809 1.00 29.22 875 ALA B CA 1
ATOM 19543 C C . ALA F 1 876 ? 76.993 96.295 32.731 1.00 30.41 875 ALA B C 1
ATOM 19544 O O . ALA F 1 876 ? 76.796 97.469 32.901 1.00 35.55 875 ALA B O 1
ATOM 19546 N N . ASP F 1 877 ? 76.708 95.665 31.606 1.00 27.62 876 ASP B N 1
ATOM 19547 C CA . ASP F 1 877 ? 76.003 96.300 30.479 1.00 30.60 876 ASP B CA 1
ATOM 19548 C C . ASP F 1 877 ? 74.595 96.768 30.768 1.00 33.40 876 ASP B C 1
ATOM 19549 O O . ASP F 1 877 ? 74.173 97.817 30.297 1.00 35.25 876 ASP B O 1
ATOM 19554 N N . LYS F 1 878 ? 73.852 95.960 31.505 1.00 37.01 877 LYS B N 1
ATOM 19555 C CA . LYS F 1 878 ? 72.530 96.372 31.980 1.00 39.49 877 LYS B CA 1
ATOM 19556 C C . LYS F 1 878 ? 72.621 97.528 32.975 1.00 32.39 877 LYS B C 1
ATOM 19557 O O . LYS F 1 878 ? 71.791 98.418 33.010 1.00 33.37 877 LYS B O 1
ATOM 19563 N N . ALA F 1 879 ? 73.667 97.505 33.771 1.00 31.63 878 ALA B N 1
ATOM 19564 C CA . ALA F 1 879 ? 73.915 98.563 34.696 1.00 32.95 878 ALA B CA 1
ATOM 19565 C C . ALA F 1 879 ? 74.379 99.833 34.009 1.00 30.34 878 ALA B C 1
ATOM 19566 O O . ALA F 1 879 ? 74.289 100.907 34.582 1.00 33.58 878 ALA B O 1
ATOM 19568 N N . GLY F 1 880 ? 74.865 99.721 32.788 1.00 26.67 879 GLY B N 1
ATOM 19569 C CA . GLY F 1 880 ? 75.479 100.870 32.145 1.00 30.62 879 GLY B CA 1
ATOM 19570 C C . GLY F 1 880 ? 76.747 101.323 32.856 1.00 32.51 879 GLY B C 1
ATOM 19571 O O . GLY F 1 880 ? 77.033 102.510 32.989 1.00 41.59 879 GLY B O 1
ATOM 19572 N N . TYR F 1 881 ? 77.507 100.359 33.338 1.00 32.55 880 TYR B N 1
ATOM 19573 C CA . TYR F 1 881 ? 78.739 100.607 34.059 1.00 30.50 880 TYR B CA 1
ATOM 19574 C C . TYR F 1 881 ? 79.853 100.335 33.079 1.00 27.00 880 TYR B C 1
ATOM 19575 O O . TYR F 1 881 ? 80.037 99.219 32.651 1.00 26.48 880 TYR B O 1
ATOM 19584 N N . LYS F 1 882 ? 80.607 101.348 32.727 1.00 26.13 881 LYS B N 1
ATOM 19585 C CA . LYS F 1 882 ? 81.683 101.202 31.764 1.00 30.68 881 LYS B CA 1
ATOM 19586 C C . LYS F 1 882 ? 82.792 102.028 32.316 1.00 29.59 881 LYS B C 1
ATOM 19587 O O . LYS F 1 882 ? 82.570 102.744 33.270 1.00 26.82 881 LYS B O 1
ATOM 19593 N N . ILE F 1 883 ? 83.974 101.951 31.730 1.00 30.31 882 ILE B N 1
ATOM 19594 C CA . ILE F 1 883 ? 85.005 102.915 32.057 1.00 34.91 882 ILE B CA 1
ATOM 19595 C C . ILE F 1 883 ? 85.048 103.869 30.903 1.00 33.57 882 ILE B C 1
ATOM 19596 O O . ILE F 1 883 ? 85.219 103.446 29.768 1.00 34.71 882 ILE B O 1
ATOM 19601 N N . SER F 1 884 ? 84.876 105.156 31.209 1.00 36.20 883 SER B N 1
ATOM 19602 C CA . SER F 1 884 ? 84.717 106.146 30.175 1.00 38.10 883 SER B CA 1
ATOM 19603 C C . SER F 1 884 ? 85.834 107.129 30.292 1.00 37.97 883 SER B C 1
ATOM 19604 O O . SER F 1 884 ? 86.490 107.215 31.315 1.00 41.09 883 SER B O 1
ATOM 19607 N N . ILE F 1 885 ? 86.036 107.880 29.243 1.00 34.99 884 ILE B N 1
ATOM 19608 C CA . ILE F 1 885 ? 87.246 108.651 29.154 1.00 39.06 884 ILE B CA 1
ATOM 19609 C C . ILE F 1 885 ? 87.341 109.642 30.290 1.00 41.69 884 ILE B C 1
ATOM 19610 O O . ILE F 1 885 ? 88.363 109.796 30.924 1.00 40.66 884 ILE B O 1
ATOM 19615 N N . GLU F 1 886 ? 86.247 110.283 30.578 1.00 47.95 885 GLU B N 1
ATOM 19616 C CA . GLU F 1 886 ? 86.282 111.326 31.608 1.00 48.91 885 GLU B CA 1
ATOM 19617 C C . GLU F 1 886 ? 86.845 110.762 32.910 1.00 44.98 885 GLU B C 1
ATOM 19618 O O . GLU F 1 886 ? 87.570 111.445 33.630 1.00 48.33 885 GLU B O 1
ATOM 19624 N N . GLU F 1 887 ? 86.516 109.514 33.188 1.00 36.36 886 GLU B N 1
ATOM 19625 C CA . GLU F 1 887 ? 87.043 108.822 34.353 1.00 36.74 886 GLU B CA 1
ATOM 19626 C C . GLU F 1 887 ? 88.535 108.590 34.281 1.00 43.18 886 GLU B C 1
ATOM 19627 O O . GLU F 1 887 ? 89.239 108.751 35.264 1.00 44.29 886 GLU B O 1
ATOM 19633 N N . LEU F 1 888 ? 89.012 108.184 33.110 1.00 45.44 887 LEU B N 1
ATOM 19634 C CA . LEU F 1 888 ? 90.455 108.009 32.905 1.00 42.53 887 LEU B CA 1
ATOM 19635 C C . LEU F 1 888 ? 91.195 109.292 33.044 1.00 42.36 887 LEU B C 1
ATOM 19636 O O . LEU F 1 888 ? 92.324 109.316 33.526 1.00 40.67 887 LEU B O 1
ATOM 19641 N N . LYS F 1 889 ? 90.533 110.345 32.581 1.00 46.24 888 LYS B N 1
ATOM 19642 C CA . LYS F 1 889 ? 91.066 111.675 32.627 1.00 47.64 888 LYS B CA 1
ATOM 19643 C C . LYS F 1 889 ? 91.331 112.103 34.054 1.00 48.38 888 LYS B C 1
ATOM 19644 O O . LYS F 1 889 ? 92.344 112.733 34.328 1.00 52.40 888 LYS B O 1
ATOM 19650 N N . LYS F 1 890 ? 90.410 111.764 34.946 1.00 45.60 889 LYS B N 1
ATOM 19651 C CA . LYS F 1 890 ? 90.546 112.061 36.363 1.00 47.06 889 LYS B CA 1
ATOM 19652 C C . LYS F 1 890 ? 91.590 111.171 37.072 1.00 48.37 889 LYS B C 1
ATOM 19653 O O . LYS F 1 890 ? 92.420 111.668 37.838 1.00 46.87 889 LYS B O 1
ATOM 19659 N N . TYR F 1 891 ? 91.532 109.860 36.822 1.00 47.54 890 TYR B N 1
ATOM 19660 C CA . TYR F 1 891 ? 92.470 108.929 37.441 1.00 42.74 890 TYR B CA 1
ATOM 19661 C C . TYR F 1 891 ? 93.899 109.355 37.184 1.00 49.16 890 TYR B C 1
ATOM 19662 O O . TYR F 1 891 ? 94.734 109.209 38.054 1.00 50.71 890 TYR B O 1
ATOM 19671 N N . SER F 1 892 ? 94.197 109.872 35.999 1.00 52.88 891 SER B N 1
ATOM 19672 C CA . SER F 1 892 ? 95.533 110.392 35.767 1.00 49.87 891 SER B CA 1
ATOM 19673 C C . SER F 1 892 ? 95.756 111.708 36.484 1.00 48.02 891 SER B C 1
ATOM 19674 O O . SER F 1 892 ? 96.845 111.949 36.994 1.00 53.83 891 SER B O 1
ATOM 19677 N N . ASN F 1 893 ? 94.761 112.569 36.521 1.00 48.63 892 ASN B N 1
ATOM 19678 C CA . ASN F 1 893 ? 94.998 113.914 37.060 1.00 48.26 892 ASN B CA 1
ATOM 19679 C C . ASN F 1 893 ? 95.137 113.919 38.561 1.00 49.18 892 ASN B C 1
ATOM 19680 O O . ASN F 1 893 ? 95.985 114.615 39.119 1.00 53.68 892 ASN B O 1
ATOM 19685 N N . LYS F 1 894 ? 94.323 113.109 39.211 1.00 47.50 893 LYS B N 1
ATOM 19686 C CA . LYS F 1 894 ? 94.424 112.959 40.649 1.00 45.25 893 LYS B CA 1
ATOM 19687 C C . LYS F 1 894 ? 95.518 112.036 41.068 1.00 44.99 893 LYS B C 1
ATOM 19688 O O . LYS F 1 894 ? 95.832 111.977 42.236 1.00 43.75 893 LYS B O 1
ATOM 19694 N N . LYS F 1 895 ? 96.100 111.330 40.108 1.00 46.79 894 LYS B N 1
ATOM 19695 C CA . LYS F 1 895 ? 97.312 110.549 40.317 1.00 43.71 894 LYS B CA 1
ATOM 19696 C C . LYS F 1 895 ? 98.552 111.389 40.258 1.00 43.95 894 LYS B C 1
ATOM 19697 O O . LYS F 1 895 ? 99.629 110.836 40.350 1.00 51.56 894 LYS B O 1
ATOM 19703 N N . ASN F 1 896 ? 98.415 112.704 40.107 1.00 44.81 895 ASN B N 1
ATOM 19704 C CA . ASN F 1 896 ? 99.531 113.613 40.317 1.00 49.05 895 ASN B CA 1
ATOM 19705 C C . ASN F 1 896 ? 99.622 114.030 41.770 1.00 54.83 895 ASN B C 1
ATOM 19706 O O . ASN F 1 896 ? 100.696 114.004 42.376 1.00 63.35 895 ASN B O 1
ATOM 19711 N N . GLU F 1 897 ? 98.474 114.378 42.339 1.00 54.03 896 GLU B N 1
ATOM 19712 C CA . GLU F 1 897 ? 98.416 115.068 43.627 1.00 53.99 896 GLU B CA 1
ATOM 19713 C C . GLU F 1 897 ? 98.072 114.143 44.789 1.00 56.10 896 GLU B C 1
ATOM 19714 O O . GLU F 1 897 ? 97.604 114.575 45.846 1.00 60.81 896 GLU B O 1
ATOM 19720 N N . ILE F 1 898 ? 98.328 112.865 44.587 1.00 50.47 897 ILE B N 1
ATOM 19721 C CA . ILE F 1 898 ? 98.061 111.853 45.570 1.00 52.37 897 ILE B CA 1
ATOM 19722 C C . ILE F 1 898 ? 99.223 111.617 46.505 1.00 49.59 897 ILE B C 1
ATOM 19723 O O . ILE F 1 898 ? 99.015 111.137 47.621 1.00 54.17 897 ILE B O 1
ATOM 19728 N N . GLU F 1 899 ? 100.435 111.963 46.084 1.00 45.85 898 GLU B N 1
ATOM 19729 C CA . GLU F 1 899 ? 101.566 111.828 46.976 1.00 54.65 898 GLU B CA 1
ATOM 19730 C C . GLU F 1 899 ? 101.408 112.808 48.158 1.00 57.07 898 GLU B C 1
ATOM 19731 O O . GLU F 1 899 ? 101.603 112.450 49.323 1.00 55.35 898 GLU B O 1
ATOM 19737 N N . LYS F 1 900 ? 101.010 114.019 47.817 1.00 61.38 899 LYS B N 1
ATOM 19738 C CA . LYS F 1 900 ? 100.811 115.050 48.810 1.00 56.93 899 LYS B CA 1
ATOM 19739 C C . LYS F 1 900 ? 99.765 114.586 49.806 1.00 55.18 899 LYS B C 1
ATOM 19740 O O . LYS F 1 900 ? 100.042 114.481 50.993 1.00 58.68 899 LYS B O 1
ATOM 19746 N N . ASN F 1 901 ? 98.593 114.215 49.305 1.00 47.49 900 ASN B N 1
ATOM 19747 C CA . ASN F 1 901 ? 97.512 113.734 50.160 1.00 52.12 900 ASN B CA 1
ATOM 19748 C C . ASN F 1 901 ? 97.955 112.603 51.081 1.00 51.03 900 ASN B C 1
ATOM 19749 O O . ASN F 1 901 ? 97.715 112.640 52.276 1.00 50.93 900 ASN B O 1
ATOM 19754 N N . HIS F 1 902 ? 98.649 111.625 50.543 1.00 47.10 901 HIS B N 1
ATOM 19755 C CA . HIS F 1 902 ? 99.109 110.528 51.392 1.00 48.99 901 HIS B CA 1
ATOM 19756 C C . HIS F 1 902 ? 100.143 110.996 52.422 1.00 53.41 901 HIS B C 1
ATOM 19757 O O . HIS F 1 902 ? 100.130 110.587 53.573 1.00 56.78 901 HIS B O 1
ATOM 19764 N N . LYS F 1 903 ? 101.047 111.869 52.004 1.00 54.40 902 LYS B N 1
ATOM 19765 C CA . LYS F 1 903 ? 101.983 112.439 52.967 1.00 55.64 902 LYS B CA 1
ATOM 19766 C C . LYS F 1 903 ? 101.246 113.310 53.974 1.00 54.76 902 LYS B C 1
ATOM 19767 O O . LYS F 1 903 ? 101.599 113.329 55.142 1.00 52.37 902 LYS B O 1
ATOM 19777 N N . GLN F 1 905 ? 98.144 112.981 55.042 1.00 44.68 904 GLN B N 1
ATOM 19778 C CA . GLN F 1 905 ? 97.500 112.138 56.023 1.00 44.60 904 GLN B CA 1
ATOM 19779 C C . GLN F 1 905 ? 98.499 111.521 56.975 1.00 47.71 904 GLN B C 1
ATOM 19780 O O . GLN F 1 905 ? 98.289 111.477 58.180 1.00 48.33 904 GLN B O 1
ATOM 19786 N N . GLU F 1 906 ? 99.604 111.056 56.433 1.00 49.95 905 GLU B N 1
ATOM 19787 C CA . GLU F 1 906 ? 100.543 110.270 57.225 1.00 54.37 905 GLU B CA 1
ATOM 19788 C C . GLU F 1 906 ? 101.085 111.047 58.392 1.00 56.11 905 GLU B C 1
ATOM 19789 O O . GLU F 1 906 ? 101.117 110.551 59.508 1.00 60.78 905 GLU B O 1
ATOM 19795 N N . ASN F 1 907 ? 101.503 112.277 58.138 1.00 57.99 906 ASN B N 1
ATOM 19796 C CA . ASN F 1 907 ? 102.021 113.105 59.227 1.00 64.16 906 ASN B CA 1
ATOM 19797 C C . ASN F 1 907 ? 100.987 113.515 60.252 1.00 69.46 906 ASN B C 1
ATOM 19798 O O . ASN F 1 907 ? 101.192 113.335 61.443 1.00 74.41 906 ASN B O 1
ATOM 19803 N N . LEU F 1 908 ? 99.875 114.065 59.797 1.00 60.02 907 LEU B N 1
ATOM 19804 C CA . LEU F 1 908 ? 98.887 114.566 60.738 1.00 54.87 907 LEU B CA 1
ATOM 19805 C C . LEU F 1 908 ? 98.494 113.478 61.655 1.00 59.16 907 LEU B C 1
ATOM 19806 O O . LEU F 1 908 ? 98.341 113.697 62.827 1.00 64.17 907 LEU B O 1
ATOM 19811 N N . HIS F 1 909 ? 98.342 112.281 61.129 1.00 60.87 908 HIS B N 1
ATOM 19812 C CA . HIS F 1 909 ? 97.920 111.195 61.978 1.00 62.21 908 HIS B CA 1
ATOM 19813 C C . HIS F 1 909 ? 98.982 111.076 63.025 1.00 70.08 908 HIS B C 1
ATOM 19814 O O . HIS F 1 909 ? 98.692 110.798 64.177 1.00 77.71 908 HIS B O 1
ATOM 19821 N N . ARG F 1 910 ? 100.224 111.303 62.635 1.00 69.24 909 ARG B N 1
ATOM 19822 C CA . ARG F 1 910 ? 101.302 111.172 63.580 1.00 71.94 909 ARG B CA 1
ATOM 19823 C C . ARG F 1 910 ? 101.037 112.151 64.690 1.00 73.46 909 ARG B C 1
ATOM 19824 O O . ARG F 1 910 ? 101.184 111.819 65.856 1.00 74.44 909 ARG B O 1
ATOM 19832 N N . LYS F 1 911 ? 100.620 113.356 64.334 1.00 71.28 910 LYS B N 1
ATOM 19833 C CA . LYS F 1 911 ? 100.377 114.348 65.355 1.00 67.43 910 LYS B CA 1
ATOM 19834 C C . LYS F 1 911 ? 99.261 113.900 66.259 1.00 71.81 910 LYS B C 1
ATOM 19835 O O . LYS F 1 911 ? 99.398 113.958 67.465 1.00 77.84 910 LYS B O 1
ATOM 19837 N N . TYR F 1 912 ? 98.165 113.426 65.685 1.00 67.97 911 TYR B N 1
ATOM 19838 C CA . TYR F 1 912 ? 97.052 112.944 66.492 1.00 66.85 911 TYR B CA 1
ATOM 19839 C C . TYR F 1 912 ? 97.395 111.691 67.266 1.00 65.39 911 TYR B C 1
ATOM 19840 O O . TYR F 1 912 ? 97.027 111.549 68.419 1.00 61.85 911 TYR B O 1
ATOM 19849 N N . ALA F 1 913 ? 98.071 110.767 66.598 1.00 72.84 912 ALA B N 1
ATOM 19850 C CA . ALA F 1 913 ? 98.442 109.496 67.199 1.00 70.26 912 ALA B CA 1
ATOM 19851 C C . ALA F 1 913 ? 99.463 109.597 68.309 1.00 75.05 912 ALA B C 1
ATOM 19852 O O . ALA F 1 913 ? 99.301 108.996 69.359 1.00 74.93 912 ALA B O 1
ATOM 19854 N N . ARG F 1 914 ? 100.518 110.361 68.073 1.00 75.60 913 ARG B N 1
ATOM 19855 C CA . ARG F 1 914 ? 101.472 110.667 69.114 1.00 73.39 913 ARG B CA 1
ATOM 19856 C C . ARG F 1 914 ? 101.756 112.130 68.963 1.00 80.31 913 ARG B C 1
ATOM 19857 O O . ARG F 1 914 ? 102.388 112.529 67.991 1.00 89.50 913 ARG B O 1
ATOM 19859 N N . PRO F 1 915 ? 101.243 112.958 69.971 1.00 85.10 914 PRO B N 1
ATOM 19860 C CA . PRO F 1 915 ? 101.409 114.391 69.677 1.00 92.90 914 PRO B CA 1
ATOM 19861 C C . PRO F 1 915 ? 102.835 114.944 69.614 1.00 101.16 914 PRO B C 1
ATOM 19862 O O . PRO F 1 915 ? 103.151 115.702 68.699 1.00 106.06 914 PRO B O 1
ATOM 19866 N N . ARG F 1 916 ? 103.684 114.594 70.564 1.00 103.72 915 ARG B N 1
ATOM 19867 C CA . ARG F 1 916 ? 104.998 115.222 70.623 1.00 103.34 915 ARG B CA 1
ATOM 19868 C C . ARG F 1 916 ? 104.820 116.676 71.046 1.00 103.65 915 ARG B C 1
ATOM 19869 O O . ARG F 1 916 ? 105.356 117.108 72.059 1.00 101.50 915 ARG B O 1
ATOM 19877 N N . LYS F 1 917 ? 104.053 117.423 70.259 1.00 107.79 916 LYS B N 1
ATOM 19878 C CA . LYS F 1 917 ? 103.730 118.816 70.565 1.00 107.20 916 LYS B CA 1
ATOM 19879 C C . LYS F 1 917 ? 102.225 119.020 70.607 1.00 105.86 916 LYS B C 1
ATOM 19880 O O . LYS F 1 917 ? 101.518 118.591 69.706 1.00 104.68 916 LYS B O 1
ATOM 19882 N N . ASP F 1 918 ? 101.749 119.683 71.656 1.00 104.72 917 ASP B N 1
ATOM 19883 C CA . ASP F 1 918 ? 100.319 119.820 71.943 1.00 107.28 917 ASP B CA 1
ATOM 19884 C C . ASP F 1 918 ? 99.571 120.566 70.854 1.00 100.51 917 ASP B C 1
ATOM 19885 O O . ASP F 1 918 ? 98.428 120.271 70.528 1.00 88.93 917 ASP B O 1
ATOM 19887 N N . GLU F 1 919 ? 100.242 121.551 70.300 1.00 106.59 918 GLU B N 1
ATOM 19888 C CA . GLU F 1 919 ? 99.639 122.473 69.371 1.00 111.83 918 GLU B CA 1
ATOM 19889 C C . GLU F 1 919 ? 99.330 121.762 68.077 1.00 109.90 918 GLU B C 1
ATOM 19890 O O . GLU F 1 919 ? 98.740 122.344 67.180 1.00 117.16 918 GLU B O 1
ATOM 19896 N N . LYS F 1 920 ? 99.689 120.501 68.014 1.00 104.02 919 LYS B N 1
ATOM 19897 C CA . LYS F 1 920 ? 99.694 119.822 66.747 1.00 100.54 919 LYS B CA 1
ATOM 19898 C C . LYS F 1 920 ? 98.341 119.569 66.138 1.00 99.11 919 LYS B C 1
ATOM 19899 O O . LYS F 1 920 ? 98.280 119.245 64.968 1.00 96.37 919 LYS B O 1
ATOM 19901 N N . PHE F 1 921 ? 97.292 119.600 66.928 1.00 100.04 920 PHE B N 1
ATOM 19902 C CA . PHE F 1 921 ? 95.996 119.422 66.325 1.00 97.97 920 PHE B CA 1
ATOM 19903 C C . PHE F 1 921 ? 95.257 120.682 66.555 1.00 99.95 920 PHE B C 1
ATOM 19904 O O . PHE F 1 921 ? 95.831 121.650 67.002 1.00 117.56 920 PHE B O 1
ATOM 19912 N N . THR F 1 922 ? 93.988 120.680 66.231 1.00 89.92 921 THR B N 1
ATOM 19913 C CA . THR F 1 922 ? 93.236 121.892 66.230 1.00 86.78 921 THR B CA 1
ATOM 19914 C C . THR F 1 922 ? 92.225 121.507 65.254 1.00 82.72 921 THR B C 1
ATOM 19915 O O . THR F 1 922 ? 92.213 120.380 64.811 1.00 85.77 921 THR B O 1
ATOM 19919 N N . ASP F 1 923 ? 91.389 122.449 64.900 1.00 80.34 922 ASP B N 1
ATOM 19920 C CA . ASP F 1 923 ? 90.460 122.200 63.865 1.00 78.09 922 ASP B CA 1
ATOM 19921 C C . ASP F 1 923 ? 91.057 122.816 62.656 1.00 70.99 922 ASP B C 1
ATOM 19922 O O . ASP F 1 923 ? 90.363 123.041 61.705 1.00 70.06 922 ASP B O 1
ATOM 19927 N N . GLU F 1 924 ? 92.320 123.176 62.678 1.00 67.43 923 GLU B N 1
ATOM 19928 C CA . GLU F 1 924 ? 92.840 123.867 61.521 1.00 70.00 923 GLU B CA 1
ATOM 19929 C C . GLU F 1 924 ? 93.465 122.828 60.654 1.00 65.80 923 GLU B C 1
ATOM 19930 O O . GLU F 1 924 ? 93.573 122.964 59.460 1.00 63.57 923 GLU B O 1
ATOM 19936 N N . ASP F 1 925 ? 93.855 121.759 61.293 1.00 64.53 924 ASP B N 1
ATOM 19937 C CA . ASP F 1 925 ? 94.439 120.641 60.637 1.00 62.09 924 ASP B CA 1
ATOM 19938 C C . ASP F 1 925 ? 93.320 119.707 60.337 1.00 61.73 924 ASP B C 1
ATOM 19939 O O . ASP F 1 925 ? 93.217 119.126 59.274 1.00 65.02 924 ASP B O 1
ATOM 19944 N N . TYR F 1 926 ? 92.429 119.577 61.276 1.00 61.15 925 TYR B N 1
ATOM 19945 C CA . TYR F 1 926 ? 91.436 118.542 61.101 1.00 59.02 925 TYR B CA 1
ATOM 19946 C C . TYR F 1 926 ? 90.797 118.710 59.746 1.00 52.74 925 TYR B C 1
ATOM 19947 O O . TYR F 1 926 ? 90.584 117.757 59.027 1.00 51.43 925 TYR B O 1
ATOM 19956 N N . GLU F 1 927 ? 90.520 119.944 59.390 1.00 54.62 926 GLU B N 1
ATOM 19957 C CA . GLU F 1 927 ? 89.939 120.265 58.100 1.00 52.07 926 GLU B CA 1
ATOM 19958 C C . GLU F 1 927 ? 90.872 119.868 57.015 1.00 46.65 926 GLU B C 1
ATOM 19959 O O . GLU F 1 927 ? 90.434 119.482 55.946 1.00 46.57 926 GLU B O 1
ATOM 19965 N N . SER F 1 928 ? 92.162 120.004 57.295 1.00 53.20 927 SER B N 1
ATOM 19966 C CA . SER F 1 928 ? 93.220 119.495 56.418 1.00 59.06 927 SER B CA 1
ATOM 19967 C C . SER F 1 928 ? 93.308 117.976 56.337 1.00 56.95 927 SER B C 1
ATOM 19968 O O . SER F 1 928 ? 93.713 117.459 55.304 1.00 52.48 927 SER B O 1
ATOM 19971 N N . TYR F 1 929 ? 93.002 117.274 57.423 1.00 55.83 928 TYR B N 1
ATOM 19972 C CA . TYR F 1 929 ? 92.937 115.819 57.380 1.00 47.18 928 TYR B CA 1
ATOM 19973 C C . TYR F 1 929 ? 91.769 115.400 56.533 1.00 46.02 928 TYR B C 1
ATOM 19974 O O . TYR F 1 929 ? 91.865 114.471 55.771 1.00 42.44 928 TYR B O 1
ATOM 19983 N N . LYS F 1 930 ? 90.647 116.090 56.688 1.00 49.45 929 LYS B N 1
ATOM 19984 C CA . LYS F 1 930 ? 89.405 115.651 56.074 1.00 49.03 929 LYS B CA 1
ATOM 19985 C C . LYS F 1 930 ? 89.547 115.628 54.555 1.00 49.22 929 LYS B C 1
ATOM 19986 O O . LYS F 1 930 ? 89.228 114.648 53.934 1.00 48.26 929 LYS B O 1
ATOM 19992 N N . GLN F 1 931 ? 90.063 116.715 54.000 1.00 44.73 930 GLN B N 1
ATOM 19993 C CA . GLN F 1 931 ? 90.240 116.883 52.582 1.00 45.89 930 GLN B CA 1
ATOM 19994 C C . GLN F 1 931 ? 91.140 115.844 51.989 1.00 47.97 930 GLN B C 1
ATOM 19995 O O . GLN F 1 931 ? 90.996 115.456 50.853 1.00 49.65 930 GLN B O 1
ATOM 20001 N N . ALA F 1 932 ? 92.086 115.398 52.789 1.00 48.13 931 ALA B N 1
ATOM 20002 C CA . ALA F 1 932 ? 93.065 114.416 52.365 1.00 44.68 931 ALA B CA 1
ATOM 20003 C C . ALA F 1 932 ? 92.490 113.038 52.215 1.00 39.54 931 ALA B C 1
ATOM 20004 O O . ALA F 1 932 ? 92.708 112.403 51.207 1.00 40.10 931 ALA B O 1
ATOM 20006 N N . ILE F 1 933 ? 91.787 112.554 53.222 1.00 34.70 932 ILE B N 1
ATOM 20007 C CA . ILE F 1 933 ? 91.249 111.199 53.147 1.00 34.70 932 ILE B CA 1
ATOM 20008 C C . ILE F 1 933 ? 90.187 111.067 52.047 1.00 38.19 932 ILE B C 1
ATOM 20009 O O . ILE F 1 933 ? 90.131 110.061 51.343 1.00 37.47 932 ILE B O 1
ATOM 20014 N N . GLU F 1 934 ? 89.385 112.111 51.893 1.00 40.76 933 GLU B N 1
ATOM 20015 C CA . GLU F 1 934 ? 88.371 112.125 50.869 1.00 40.88 933 GLU B CA 1
ATOM 20016 C C . GLU F 1 934 ? 89.024 112.159 49.516 1.00 39.09 933 GLU B C 1
ATOM 20017 O O . GLU F 1 934 ? 88.564 111.537 48.572 1.00 38.90 933 GLU B O 1
ATOM 20023 N N . ASN F 1 935 ? 90.105 112.920 49.437 1.00 36.59 934 ASN B N 1
ATOM 20024 C CA . ASN F 1 935 ? 90.869 113.005 48.208 1.00 35.23 934 ASN B CA 1
ATOM 20025 C C . ASN F 1 935 ? 91.382 111.641 47.821 1.00 35.74 934 ASN B C 1
ATOM 20026 O O . ASN F 1 935 ? 91.450 111.314 46.645 1.00 35.06 934 ASN B O 1
ATOM 20031 N N . ILE F 1 936 ? 91.771 110.883 48.834 1.00 36.33 935 ILE B N 1
ATOM 20032 C CA . ILE F 1 936 ? 92.273 109.540 48.683 1.00 32.62 935 ILE B CA 1
ATOM 20033 C C . ILE F 1 936 ? 91.156 108.571 48.394 1.00 33.73 935 ILE B C 1
ATOM 20034 O O . ILE F 1 936 ? 91.336 107.668 47.585 1.00 30.12 935 ILE B O 1
ATOM 20039 N N . GLU F 1 937 ? 90.005 108.748 49.028 1.00 36.62 936 GLU B N 1
ATOM 20040 C CA . GLU F 1 937 ? 88.881 107.853 48.744 1.00 40.27 936 GLU B CA 1
ATOM 20041 C C . GLU F 1 937 ? 88.534 107.980 47.268 1.00 37.04 936 GLU B C 1
ATOM 20042 O O . GLU F 1 937 ? 88.410 106.983 46.563 1.00 35.07 936 GLU B O 1
ATOM 20048 N N . GLU F 1 938 ? 88.415 109.218 46.799 1.00 35.27 937 GLU B N 1
ATOM 20049 C CA . GLU F 1 938 ? 87.900 109.444 45.474 1.00 34.22 937 GLU B CA 1
ATOM 20050 C C . GLU F 1 938 ? 88.842 108.811 44.456 1.00 36.92 937 GLU B C 1
ATOM 20051 O O . GLU F 1 938 ? 88.403 108.186 43.517 1.00 44.20 937 GLU B O 1
ATOM 20057 N N . TYR F 1 939 ? 90.139 108.983 44.651 1.00 35.64 938 TYR B N 1
ATOM 20058 C CA . TYR F 1 939 ? 91.124 108.392 43.762 1.00 35.86 938 TYR B CA 1
ATOM 20059 C C . TYR F 1 939 ? 91.102 106.881 43.835 1.00 32.51 938 TYR B C 1
ATOM 20060 O O . TYR F 1 939 ? 91.146 106.202 42.811 1.00 34.04 938 TYR B O 1
ATOM 20069 N N . THR F 1 940 ? 91.044 106.361 45.052 1.00 29.66 939 THR B N 1
ATOM 20070 C CA . THR F 1 940 ? 91.046 104.939 45.258 1.00 29.15 939 THR B CA 1
ATOM 20071 C C . THR F 1 940 ? 89.835 104.330 44.610 1.00 33.15 939 THR B C 1
ATOM 20072 O O . THR F 1 940 ? 89.912 103.269 44.017 1.00 39.36 939 THR B O 1
ATOM 20076 N N . HIS F 1 941 ? 88.713 105.012 44.722 1.00 30.98 940 HIS B N 1
ATOM 20077 C CA . HIS F 1 941 ? 87.527 104.583 44.028 1.00 28.62 940 HIS B CA 1
ATOM 20078 C C . HIS F 1 941 ? 87.755 104.561 42.532 1.00 28.10 940 HIS B C 1
ATOM 20079 O O . HIS F 1 941 ? 87.319 103.636 41.867 1.00 26.48 940 HIS B O 1
ATOM 20086 N N . LEU F 1 942 ? 88.411 105.601 42.021 1.00 30.59 941 LEU B N 1
ATOM 20087 C CA . LEU F 1 942 ? 88.773 105.653 40.623 1.00 37.97 941 LEU B CA 1
ATOM 20088 C C . LEU F 1 942 ? 89.723 104.544 40.231 1.00 36.75 941 LEU B C 1
ATOM 20089 O O . LEU F 1 942 ? 89.542 103.904 39.221 1.00 38.67 941 LEU B O 1
ATOM 20094 N N . LYS F 1 943 ? 90.747 104.345 41.036 1.00 32.20 942 LYS B N 1
ATOM 20095 C CA . LYS F 1 943 ? 91.782 103.425 40.662 1.00 33.56 942 LYS B CA 1
ATOM 20096 C C . LYS F 1 943 ? 91.204 102.030 40.523 1.00 35.68 942 LYS B C 1
ATOM 20097 O O . LYS F 1 943 ? 91.518 101.299 39.584 1.00 37.73 942 LYS B O 1
ATOM 20103 N N . ASN F 1 944 ? 90.365 101.656 41.478 1.00 34.20 943 ASN B N 1
ATOM 20104 C CA . ASN F 1 944 ? 89.817 100.314 41.482 1.00 32.08 943 ASN B CA 1
ATOM 20105 C C . ASN F 1 944 ? 88.937 100.069 40.301 1.00 31.92 943 ASN B C 1
ATOM 20106 O O . ASN F 1 944 ? 88.910 98.977 39.776 1.00 31.67 943 ASN B O 1
ATOM 20111 N N . LYS F 1 945 ? 88.166 101.085 39.940 1.00 32.71 944 LYS B N 1
ATOM 20112 C CA . LYS F 1 945 ? 87.231 100.984 38.831 1.00 32.46 944 LYS B CA 1
ATOM 20113 C C . LYS F 1 945 ? 87.925 100.871 37.488 1.00 33.49 944 LYS B C 1
ATOM 20114 O O . LYS F 1 945 ? 87.578 100.005 36.700 1.00 28.82 944 LYS B O 1
ATOM 20120 N N . VAL F 1 946 ? 88.918 101.715 37.252 1.00 33.79 945 VAL B N 1
ATOM 20121 C CA . VAL F 1 946 ? 89.555 101.757 35.940 1.00 32.93 945 VAL B CA 1
ATOM 20122 C C . VAL F 1 946 ? 90.211 100.409 35.783 1.00 35.92 945 VAL B C 1
ATOM 20123 O O . VAL F 1 946 ? 90.089 99.792 34.727 1.00 39.92 945 VAL B O 1
ATOM 20127 N N . GLU F 1 947 ? 90.871 99.959 36.855 1.00 35.02 946 GLU B N 1
ATOM 20128 C CA . GLU F 1 947 ? 91.750 98.800 36.845 1.00 33.53 946 GLU B CA 1
ATOM 20129 C C . GLU F 1 947 ? 90.991 97.516 37.090 1.00 32.27 946 GLU B C 1
ATOM 20130 O O . GLU F 1 947 ? 91.586 96.487 37.307 1.00 30.88 946 GLU B O 1
ATOM 20136 N N . PHE F 1 948 ? 89.680 97.566 37.036 1.00 33.03 947 PHE B N 1
ATOM 20137 C CA . PHE F 1 948 ? 88.869 96.365 37.203 1.00 33.97 947 PHE B CA 1
ATOM 20138 C C . PHE F 1 948 ? 88.928 95.632 38.536 1.00 31.40 947 PHE B C 1
ATOM 20139 O O . PHE F 1 948 ? 88.734 94.434 38.579 1.00 31.41 947 PHE B O 1
ATOM 20147 N N . ASN F 1 949 ? 89.116 96.349 39.625 1.00 30.20 948 ASN B N 1
ATOM 20148 C CA . ASN F 1 949 ? 89.033 95.712 40.938 1.00 28.90 948 ASN B CA 1
ATOM 20149 C C . ASN F 1 949 ? 87.659 95.716 41.514 1.00 27.04 948 ASN B C 1
ATOM 20150 O O . ASN F 1 949 ? 87.342 94.874 42.330 1.00 24.43 948 ASN B O 1
ATOM 20155 N N . GLU F 1 950 ? 86.828 96.660 41.096 1.00 30.36 949 GLU B N 1
ATOM 20156 C CA . GLU F 1 950 ? 85.411 96.594 41.440 1.00 26.91 949 GLU B CA 1
ATOM 20157 C C . GLU F 1 950 ? 84.808 95.336 40.818 1.00 21.22 949 GLU B C 1
ATOM 20158 O O . GLU F 1 950 ? 84.100 94.604 41.475 1.00 22.82 949 GLU B O 1
ATOM 20164 N N . LEU F 1 951 ? 85.165 95.054 39.575 1.00 23.64 950 LEU B N 1
ATOM 20165 C CA . LEU F 1 951 ? 84.679 93.851 38.922 1.00 20.86 950 LEU B CA 1
ATOM 20166 C C . LEU F 1 951 ? 85.163 92.597 39.617 1.00 24.21 950 LEU B C 1
ATOM 20167 O O . LEU F 1 951 ? 84.399 91.683 39.855 1.00 32.42 950 LEU B O 1
ATOM 20172 N N . ASN F 1 952 ? 86.430 92.535 39.973 1.00 21.98 951 ASN B N 1
ATOM 20173 C CA . ASN F 1 952 ? 86.871 91.418 40.816 1.00 24.11 951 ASN B CA 1
ATOM 20174 C C . ASN F 1 952 ? 86.075 91.311 42.108 1.00 22.16 951 ASN B C 1
ATOM 20175 O O . ASN F 1 952 ? 85.630 90.241 42.480 1.00 25.71 951 ASN B O 1
ATOM 20180 N N . LEU F 1 953 ? 85.878 92.420 42.800 1.00 20.95 952 LEU B N 1
ATOM 20181 C CA . LEU F 1 953 ? 85.136 92.365 44.051 1.00 19.08 952 LEU B CA 1
ATOM 20182 C C . LEU F 1 953 ? 83.750 91.806 43.800 1.00 20.52 952 LEU B C 1
ATOM 20183 O O . LEU F 1 953 ? 83.265 90.952 44.559 1.00 25.25 952 LEU B O 1
ATOM 20188 N N . LEU F 1 954 ? 83.127 92.261 42.717 1.00 20.75 953 LEU B N 1
ATOM 20189 C CA . LEU F 1 954 ? 81.801 91.791 42.357 1.00 20.53 953 LEU B CA 1
ATOM 20190 C C . LEU F 1 954 ? 81.807 90.287 42.093 1.00 19.47 953 LEU B C 1
ATOM 20191 O O . LEU F 1 954 ? 80.850 89.590 42.418 1.00 15.66 953 LEU B O 1
ATOM 20196 N N . GLN F 1 955 ? 82.864 89.774 41.479 1.00 19.56 954 GLN B N 1
ATOM 20197 C CA . GLN F 1 955 ? 82.967 88.343 41.207 1.00 18.99 954 GLN B CA 1
ATOM 20198 C C . GLN F 1 955 ? 82.886 87.509 42.491 1.00 22.15 954 GLN B C 1
ATOM 20199 O O . GLN F 1 955 ? 82.129 86.552 42.559 1.00 22.92 954 GLN B O 1
ATOM 20205 N N . GLY F 1 956 ? 83.659 87.883 43.485 1.00 18.18 955 GLY B N 1
ATOM 20206 C CA . GLY F 1 956 ? 83.703 87.132 44.708 1.00 20.21 955 GLY B CA 1
ATOM 20207 C C . GLY F 1 956 ? 82.435 87.261 45.515 1.00 20.78 955 GLY B C 1
ATOM 20208 O O . GLY F 1 956 ? 82.031 86.321 46.175 1.00 25.83 955 GLY B O 1
ATOM 20209 N N . LEU F 1 957 ? 81.798 88.421 45.455 1.00 20.32 956 LEU B N 1
ATOM 20210 C CA . LEU F 1 957 ? 80.512 88.613 46.103 1.00 26.47 956 LEU B CA 1
ATOM 20211 C C . LEU F 1 957 ? 79.499 87.625 45.563 1.00 21.08 956 LEU B C 1
ATOM 20212 O O . LEU F 1 957 ? 78.708 87.074 46.332 1.00 22.22 956 LEU B O 1
ATOM 20217 N N . LEU F 1 958 ? 79.524 87.392 44.262 1.00 18.93 957 LEU B N 1
ATOM 20218 C CA . LEU F 1 958 ? 78.519 86.535 43.656 1.00 30.43 957 LEU B CA 1
ATOM 20219 C C . LEU F 1 958 ? 78.699 85.084 44.044 1.00 28.01 957 LEU B C 1
ATOM 20220 O O . LEU F 1 958 ? 77.722 84.373 44.300 1.00 21.12 957 LEU B O 1
ATOM 20225 N N . LEU F 1 959 ? 79.962 84.655 44.101 1.00 25.11 958 LEU B N 1
ATOM 20226 C CA . LEU F 1 959 ? 80.277 83.258 44.416 1.00 20.99 958 LEU B CA 1
ATOM 20227 C C . LEU F 1 959 ? 79.955 82.940 45.858 1.00 25.71 958 LEU B C 1
ATOM 20228 O O . LEU F 1 959 ? 79.643 81.820 46.172 1.00 23.73 958 LEU B O 1
ATOM 20233 N N . ARG F 1 960 ? 80.060 83.951 46.719 1.00 26.67 959 ARG B N 1
ATOM 20234 C CA . ARG F 1 960 ? 79.807 83.751 48.114 1.00 19.91 959 ARG B CA 1
ATOM 20235 C C . ARG F 1 960 ? 78.328 83.699 48.358 1.00 20.54 959 ARG B C 1
ATOM 20236 O O . ARG F 1 960 ? 77.828 82.816 49.034 1.00 24.23 959 ARG B O 1
ATOM 20244 N N . ILE F 1 961 ? 77.622 84.678 47.834 1.00 31.97 960 ILE B N 1
ATOM 20245 C CA . ILE F 1 961 ? 76.187 84.648 47.938 1.00 19.94 960 ILE B CA 1
ATOM 20246 C C . ILE F 1 961 ? 75.707 83.301 47.444 1.00 19.92 960 ILE B C 1
ATOM 20247 O O . ILE F 1 961 ? 74.871 82.681 48.082 1.00 24.80 960 ILE B O 1
ATOM 20252 N N . LEU F 1 962 ? 76.269 82.836 46.332 1.00 21.45 961 LEU B N 1
ATOM 20253 C CA . LEU F 1 962 ? 75.876 81.572 45.789 1.00 19.04 961 LEU B CA 1
ATOM 20254 C C . LEU F 1 962 ? 76.185 80.431 46.727 1.00 26.94 961 LEU B C 1
ATOM 20255 O O . LEU F 1 962 ? 75.267 79.662 47.077 1.00 29.08 961 LEU B O 1
ATOM 20260 N N . HIS F 1 963 ? 77.434 80.283 47.153 1.00 22.97 962 HIS B N 1
ATOM 20261 C CA . HIS F 1 963 ? 77.698 79.087 47.910 1.00 25.44 962 HIS B CA 1
ATOM 20262 C C . HIS F 1 963 ? 77.134 79.136 49.302 1.00 18.86 962 HIS B C 1
ATOM 20263 O O . HIS F 1 963 ? 76.952 78.111 49.903 1.00 22.16 962 HIS B O 1
ATOM 20270 N N . ARG F 1 964 ? 76.876 80.327 49.814 1.00 20.61 963 ARG B N 1
ATOM 20271 C CA . ARG F 1 964 ? 76.198 80.428 51.093 1.00 26.92 963 ARG B CA 1
ATOM 20272 C C . ARG F 1 964 ? 74.811 79.795 51.003 1.00 23.40 963 ARG B C 1
ATOM 20273 O O . ARG F 1 964 ? 74.367 79.131 51.923 1.00 22.84 963 ARG B O 1
ATOM 20281 N N . LEU F 1 965 ? 74.115 80.021 49.893 1.00 23.38 964 LEU B N 1
ATOM 20282 C CA . LEU F 1 965 ? 72.793 79.433 49.726 1.00 23.52 964 LEU B CA 1
ATOM 20283 C C . LEU F 1 965 ? 72.895 77.931 49.617 1.00 21.70 964 LEU B C 1
ATOM 20284 O O . LEU F 1 965 ? 72.012 77.232 50.104 1.00 21.72 964 LEU B O 1
ATOM 20289 N N . VAL F 1 966 ? 73.966 77.407 49.039 1.00 22.02 965 VAL B N 1
ATOM 20290 C CA . VAL F 1 966 ? 74.133 75.969 49.054 1.00 24.16 965 VAL B CA 1
ATOM 20291 C C . VAL F 1 966 ? 74.234 75.473 50.496 1.00 23.12 965 VAL B C 1
ATOM 20292 O O . VAL F 1 966 ? 73.860 74.353 50.788 1.00 24.79 965 VAL B O 1
ATOM 20296 N N . GLY F 1 967 ? 74.683 76.292 51.420 1.00 24.96 966 GLY B N 1
ATOM 20297 C CA . GLY F 1 967 ? 74.592 75.881 52.817 1.00 28.20 966 GLY B CA 1
ATOM 20298 C C . GLY F 1 967 ? 73.228 75.771 53.393 1.00 27.67 966 GLY B C 1
ATOM 20299 O O . GLY F 1 967 ? 73.102 75.277 54.478 1.00 30.89 966 GLY B O 1
ATOM 20300 N N . TYR F 1 968 ? 72.223 76.246 52.670 1.00 22.55 967 TYR B N 1
ATOM 20301 C CA . TYR F 1 968 ? 70.828 76.189 53.100 1.00 23.64 967 TYR B CA 1
ATOM 20302 C C . TYR F 1 968 ? 70.135 74.963 52.598 1.00 21.37 967 TYR B C 1
ATOM 20303 O O . TYR F 1 968 ? 69.446 74.302 53.359 1.00 25.65 967 TYR B O 1
ATOM 20312 N N . THR F 1 969 ? 70.345 74.635 51.345 1.00 26.17 968 THR B N 1
ATOM 20313 C CA . THR F 1 969 ? 69.892 73.372 50.859 1.00 19.05 968 THR B CA 1
ATOM 20314 C C . THR F 1 969 ? 70.526 72.252 51.666 1.00 23.03 968 THR B C 1
ATOM 20315 O O . THR F 1 969 ? 69.937 71.183 51.845 1.00 29.87 968 THR B O 1
ATOM 20319 N N . SER F 1 970 ? 71.715 72.452 52.208 1.00 23.42 969 SER B N 1
ATOM 20320 C CA . SER F 1 970 ? 72.310 71.352 52.911 1.00 26.45 969 SER B CA 1
ATOM 20321 C C . SER F 1 970 ? 71.621 71.100 54.218 1.00 28.88 969 SER B C 1
ATOM 20322 O O . SER F 1 970 ? 71.926 70.092 54.829 1.00 33.07 969 SER B O 1
ATOM 20325 N N . ILE F 1 971 ? 70.745 72.003 54.659 1.00 23.80 970 ILE B N 1
ATOM 20326 C CA . ILE F 1 971 ? 69.971 71.771 55.855 1.00 29.85 970 ILE B CA 1
ATOM 20327 C C . ILE F 1 971 ? 68.606 71.198 55.494 1.00 33.44 970 ILE B C 1
ATOM 20328 O O . ILE F 1 971 ? 68.100 70.291 56.166 1.00 39.38 970 ILE B O 1
ATOM 20333 N N . TRP F 1 972 ? 67.983 71.750 54.468 1.00 30.65 971 TRP B N 1
ATOM 20334 C CA . TRP F 1 972 ? 66.712 71.220 54.014 1.00 30.35 971 TRP B CA 1
ATOM 20335 C C . TRP F 1 972 ? 66.820 69.722 53.783 1.00 29.59 971 TRP B C 1
ATOM 20336 O O . TRP F 1 972 ? 66.044 68.939 54.313 1.00 35.22 971 TRP B O 1
ATOM 20347 N N . GLU F 1 973 ? 67.830 69.337 53.009 1.00 25.51 972 GLU B N 1
ATOM 20348 C CA . GLU F 1 973 ? 68.046 67.935 52.667 1.00 32.19 972 GLU B CA 1
ATOM 20349 C C . GLU F 1 973 ? 68.135 67.055 53.927 1.00 39.37 972 GLU B C 1
ATOM 20350 O O . GLU F 1 973 ? 67.595 65.967 53.979 1.00 40.72 972 GLU B O 1
ATOM 20356 N N . ARG F 1 974 ? 68.809 67.547 54.946 1.00 39.67 973 ARG B N 1
ATOM 20357 C CA . ARG F 1 974 ? 68.796 66.870 56.225 1.00 36.85 973 ARG B CA 1
ATOM 20358 C C . ARG F 1 974 ? 67.380 66.860 56.769 1.00 35.53 973 ARG B C 1
ATOM 20359 O O . ARG F 1 974 ? 66.812 65.804 57.007 1.00 39.55 973 ARG B O 1
ATOM 20367 N N . ASP F 1 975 ? 66.784 68.040 56.930 1.00 36.15 974 ASP B N 1
ATOM 20368 C CA . ASP F 1 975 ? 65.463 68.134 57.562 1.00 37.95 974 ASP B CA 1
ATOM 20369 C C . ASP F 1 975 ? 64.417 67.253 56.914 1.00 43.05 974 ASP B C 1
ATOM 20370 O O . ASP F 1 975 ? 63.434 66.923 57.536 1.00 43.00 974 ASP B O 1
ATOM 20375 N N . LEU F 1 976 ? 64.612 66.866 55.670 1.00 38.61 975 LEU B N 1
ATOM 20376 C CA . LEU F 1 976 ? 63.670 65.955 55.050 1.00 36.89 975 LEU B CA 1
ATOM 20377 C C . LEU F 1 976 ? 63.807 64.533 55.607 1.00 41.11 975 LEU B C 1
ATOM 20378 O O . LEU F 1 976 ? 62.841 63.947 56.103 1.00 40.41 975 LEU B O 1
ATOM 20383 N N . ARG F 1 977 ? 65.007 63.999 55.631 1.00 41.06 976 ARG B N 1
ATOM 20384 C CA . ARG F 1 977 ? 65.137 62.691 56.221 1.00 42.72 976 ARG B CA 1
ATOM 20385 C C . ARG F 1 977 ? 64.711 62.785 57.661 1.00 45.84 976 ARG B C 1
ATOM 20386 O O . ARG F 1 977 ? 64.150 61.858 58.204 1.00 46.57 976 ARG B O 1
ATOM 20394 N N . PHE F 1 978 ? 64.996 63.892 58.315 1.00 41.97 977 PHE B N 1
ATOM 20395 C CA . PHE F 1 978 ? 64.659 63.939 59.719 1.00 35.22 977 PHE B CA 1
ATOM 20396 C C . PHE F 1 978 ? 63.182 63.741 59.896 1.00 37.91 977 PHE B C 1
ATOM 20397 O O . PHE F 1 978 ? 62.779 62.884 60.650 1.00 43.73 977 PHE B O 1
ATOM 20405 N N . ARG F 1 979 ? 62.354 64.491 59.191 1.00 40.15 978 ARG B N 1
ATOM 20406 C CA . ARG F 1 979 ? 60.909 64.273 59.367 1.00 39.65 978 ARG B CA 1
ATOM 20407 C C . ARG F 1 979 ? 60.434 63.003 58.696 1.00 43.58 978 ARG B C 1
ATOM 20408 O O . ARG F 1 979 ? 59.330 62.576 58.975 1.00 45.87 978 ARG B O 1
ATOM 20416 N N . LEU F 1 980 ? 61.220 62.413 57.802 1.00 41.32 979 LEU B N 1
ATOM 20417 C CA . LEU F 1 980 ? 60.862 61.098 57.289 1.00 39.30 979 LEU B CA 1
ATOM 20418 C C . LEU F 1 980 ? 61.120 59.972 58.242 1.00 36.11 979 LEU B C 1
ATOM 20419 O O . LEU F 1 980 ? 60.289 59.081 58.363 1.00 40.12 979 LEU B O 1
ATOM 20424 N N . LYS F 1 981 ? 62.262 59.993 58.904 1.00 34.23 980 LYS B N 1
ATOM 20425 C CA . LYS F 1 981 ? 62.506 58.986 59.906 1.00 35.54 980 LYS B CA 1
ATOM 20426 C C . LYS F 1 981 ? 61.553 59.185 61.075 1.00 43.23 980 LYS B C 1
ATOM 20427 O O . LYS F 1 981 ? 61.152 58.236 61.710 1.00 49.48 980 LYS B O 1
ATOM 20433 N N . GLY F 1 982 ? 61.227 60.430 61.391 1.00 43.39 981 GLY B N 1
ATOM 20434 C CA . GLY F 1 982 ? 60.310 60.714 62.468 1.00 39.59 981 GLY B CA 1
ATOM 20435 C C . GLY F 1 982 ? 58.937 60.193 62.136 1.00 36.66 981 GLY B C 1
ATOM 20436 O O . GLY F 1 982 ? 58.281 59.623 62.959 1.00 37.81 981 GLY B O 1
ATOM 20437 N N . GLU F 1 983 ? 58.471 60.501 60.936 1.00 35.82 982 GLU B N 1
ATOM 20438 C CA . GLU F 1 983 ? 57.162 60.069 60.440 1.00 34.67 982 GLU B CA 1
ATOM 20439 C C . GLU F 1 983 ? 57.057 58.600 60.065 1.00 36.30 982 GLU B C 1
ATOM 20440 O O . GLU F 1 983 ? 56.030 57.982 60.331 1.00 41.60 982 GLU B O 1
ATOM 20446 N N . PHE F 1 984 ? 58.102 58.033 59.468 1.00 34.69 983 PHE B N 1
ATOM 20447 C CA . PHE F 1 984 ? 58.064 56.648 59.017 1.00 36.50 983 PHE B CA 1
ATOM 20448 C C . PHE F 1 984 ? 59.326 55.881 59.417 1.00 39.71 983 PHE B C 1
ATOM 20449 O O . PHE F 1 984 ? 60.134 55.540 58.564 1.00 37.50 983 PHE B O 1
ATOM 20457 N N . PRO F 1 985 ? 59.482 55.580 60.717 1.00 39.37 984 PRO B N 1
ATOM 20458 C CA . PRO F 1 985 ? 60.670 54.863 61.131 1.00 36.87 984 PRO B CA 1
ATOM 20459 C C . PRO F 1 985 ? 60.644 53.493 60.536 1.00 44.00 984 PRO B C 1
ATOM 20460 O O . PRO F 1 985 ? 61.687 52.980 60.125 1.00 51.52 984 PRO B O 1
ATOM 20464 N N . GLU F 1 986 ? 59.447 52.931 60.450 1.00 46.43 985 GLU B N 1
ATOM 20465 C CA . GLU F 1 986 ? 59.280 51.581 59.950 1.00 54.77 985 GLU B CA 1
ATOM 20466 C C . GLU F 1 986 ? 59.849 51.454 58.558 1.00 54.00 985 GLU B C 1
ATOM 20467 O O . GLU F 1 986 ? 60.509 50.474 58.227 1.00 64.99 985 GLU B O 1
ATOM 20473 N N . ASN F 1 987 ? 59.582 52.441 57.723 1.00 50.69 986 ASN B N 1
ATOM 20474 C CA . ASN F 1 987 ? 59.887 52.305 56.320 1.00 48.57 986 ASN B CA 1
ATOM 20475 C C . ASN F 1 987 ? 61.364 52.069 56.067 1.00 52.39 986 ASN B C 1
ATOM 20476 O O . ASN F 1 987 ? 62.189 52.874 56.421 1.00 54.85 986 ASN B O 1
ATOM 20481 N N . GLN F 1 988 ? 61.654 50.960 55.413 1.00 56.94 987 GLN B N 1
ATOM 20482 C CA . GLN F 1 988 ? 63.015 50.623 55.003 1.00 61.70 987 GLN B CA 1
ATOM 20483 C C . GLN F 1 988 ? 63.511 51.556 53.899 1.00 63.00 987 GLN B C 1
ATOM 20484 O O . GLN F 1 988 ? 64.670 51.966 53.883 1.00 65.58 987 GLN B O 1
ATOM 20490 N N . TYR F 1 989 ? 62.618 51.884 52.985 1.00 65.37 988 TYR B N 1
ATOM 20491 C CA . TYR F 1 989 ? 62.969 52.518 51.712 1.00 64.09 988 TYR B CA 1
ATOM 20492 C C . TYR F 1 989 ? 63.128 54.010 51.775 1.00 57.20 988 TYR B C 1
ATOM 20493 O O . TYR F 1 989 ? 63.506 54.619 50.793 1.00 52.03 988 TYR B O 1
ATOM 20502 N N . ILE F 1 990 ? 62.898 54.590 52.943 1.00 57.24 989 ILE B N 1
ATOM 20503 C CA . ILE F 1 990 ? 62.969 56.018 53.077 1.00 54.15 989 ILE B CA 1
ATOM 20504 C C . ILE F 1 990 ? 64.417 56.475 52.862 1.00 51.08 989 ILE B C 1
ATOM 20505 O O . ILE F 1 990 ? 64.680 57.469 52.218 1.00 43.79 989 ILE B O 1
ATOM 20510 N N . GLU F 1 991 ? 65.306 55.689 53.418 1.00 55.89 990 GLU B N 1
ATOM 20511 C CA . GLU F 1 991 ? 66.717 55.991 53.319 1.00 54.68 990 GLU B CA 1
ATOM 20512 C C . GLU F 1 991 ? 67.182 55.955 51.897 1.00 52.06 990 GLU B C 1
ATOM 20513 O O . GLU F 1 991 ? 68.195 56.568 51.562 1.00 60.16 990 GLU B O 1
ATOM 20519 N N . GLU F 1 992 ? 66.507 55.227 51.030 1.00 51.43 991 GLU B N 1
ATOM 20520 C CA . GLU F 1 992 ? 66.907 55.104 49.636 1.00 59.31 991 GLU B CA 1
ATOM 20521 C C . GLU F 1 992 ? 66.907 56.436 48.910 1.00 54.59 991 GLU B C 1
ATOM 20522 O O . GLU F 1 992 ? 67.669 56.626 47.993 1.00 55.20 991 GLU B O 1
ATOM 20528 N N . ILE F 1 993 ? 66.074 57.363 49.329 1.00 49.76 992 ILE B N 1
ATOM 20529 C CA . ILE F 1 993 ? 65.948 58.607 48.609 1.00 46.57 992 ILE B CA 1
ATOM 20530 C C . ILE F 1 993 ? 67.269 59.343 48.605 1.00 50.26 992 ILE B C 1
ATOM 20531 O O . ILE F 1 993 ? 67.615 59.999 47.640 1.00 48.62 992 ILE B O 1
ATOM 20536 N N . PHE F 1 994 ? 67.982 59.261 49.714 1.00 47.86 993 PHE B N 1
ATOM 20537 C CA . PHE F 1 994 ? 69.188 60.040 49.923 1.00 49.42 993 PHE B CA 1
ATOM 20538 C C . PHE F 1 994 ? 70.483 59.358 49.545 1.00 51.48 993 PHE B C 1
ATOM 20539 O O . PHE F 1 994 ? 71.549 59.906 49.743 1.00 52.88 993 PHE B O 1
ATOM 20547 N N . ASN F 1 995 ? 70.394 58.154 49.018 1.00 53.97 994 ASN B N 1
ATOM 20548 C CA . ASN F 1 995 ? 71.588 57.451 48.614 1.00 57.60 994 ASN B CA 1
ATOM 20549 C C . ASN F 1 995 ? 71.730 57.515 47.125 1.00 59.86 994 ASN B C 1
ATOM 20550 O O . ASN F 1 995 ? 70.854 57.118 46.384 1.00 63.75 994 ASN B O 1
ATOM 20555 N N . PHE F 1 996 ? 72.855 58.044 46.702 1.00 60.60 995 PHE B N 1
ATOM 20556 C CA . PHE F 1 996 ? 73.286 57.965 45.339 1.00 65.93 995 PHE B CA 1
ATOM 20557 C C . PHE F 1 996 ? 73.918 56.607 45.388 1.00 72.77 995 PHE B C 1
ATOM 20558 O O . PHE F 1 996 ? 73.833 55.964 46.427 1.00 73.13 995 PHE B O 1
ATOM 20566 N N . GLU F 1 997 ? 74.525 56.131 44.310 1.00 76.27 996 GLU B N 1
ATOM 20567 C CA . GLU F 1 997 ? 74.878 54.727 44.266 1.00 73.31 996 GLU B CA 1
ATOM 20568 C C . GLU F 1 997 ? 73.584 53.963 44.365 1.00 69.39 996 GLU B C 1
ATOM 20569 O O . GLU F 1 997 ? 73.313 53.276 45.337 1.00 68.53 996 GLU B O 1
ATOM 20575 N N . ASN F 1 998 ? 72.780 54.118 43.322 1.00 72.32 997 ASN B N 1
ATOM 20576 C CA . ASN F 1 998 ? 71.449 53.557 43.217 1.00 68.91 997 ASN B CA 1
ATOM 20577 C C . ASN F 1 998 ? 71.445 52.097 42.881 1.00 70.95 997 ASN B C 1
ATOM 20578 O O . ASN F 1 998 ? 70.420 51.479 42.838 1.00 75.68 997 ASN B O 1
ATOM 20583 N N . LYS F 1 999 ? 72.594 51.535 42.615 1.00 69.46 998 LYS B N 1
ATOM 20584 C CA . LYS F 1 999 ? 72.643 50.129 42.272 1.00 69.30 998 LYS B CA 1
ATOM 20585 C C . LYS F 1 999 ? 72.070 49.377 43.441 1.00 74.22 998 LYS B C 1
ATOM 20586 O O . LYS F 1 999 ? 71.345 48.408 43.276 1.00 74.35 998 LYS B O 1
ATOM 20592 N N . LYS F 1 1000 ? 72.421 49.839 44.630 1.00 77.00 999 LYS B N 1
ATOM 20593 C CA . LYS F 1 1000 ? 71.960 49.264 45.880 1.00 75.88 999 LYS B CA 1
ATOM 20594 C C . LYS F 1 1000 ? 70.461 49.372 46.121 1.00 75.71 999 LYS B C 1
ATOM 20595 O O . LYS F 1 1000 ? 69.857 48.468 46.665 1.00 83.02 999 LYS B O 1
ATOM 20601 N N . ASN F 1 1001 ? 69.875 50.499 45.750 1.00 73.69 1000 ASN B N 1
ATOM 20602 C CA . ASN F 1 1001 ? 68.504 50.818 46.100 1.00 76.41 1000 ASN B CA 1
ATOM 20603 C C . ASN F 1 1001 ? 67.528 49.860 45.468 1.00 75.97 1000 ASN B C 1
ATOM 20604 O O . ASN F 1 1001 ? 67.590 49.605 44.278 1.00 69.34 1000 ASN B O 1
ATOM 20609 N N . VAL F 1 1002 ? 66.642 49.309 46.284 1.00 76.31 1001 VAL B N 1
ATOM 20610 C CA . VAL F 1 1002 ? 65.529 48.523 45.799 1.00 73.39 1001 VAL B CA 1
ATOM 20611 C C . VAL F 1 1002 ? 64.411 49.269 45.103 1.00 71.34 1001 VAL B C 1
ATOM 20612 O O . VAL F 1 1002 ? 63.951 48.837 44.062 1.00 75.32 1001 VAL B O 1
ATOM 20616 N N . LYS F 1 1003 ? 63.890 50.319 45.734 1.00 62.41 1002 LYS B N 1
ATOM 20617 C CA . LYS F 1 1003 ? 62.693 50.967 45.203 1.00 60.04 1002 LYS B CA 1
ATOM 20618 C C . LYS F 1 1003 ? 62.827 52.272 44.463 1.00 60.92 1002 LYS B C 1
ATOM 20619 O O . LYS F 1 1003 ? 62.213 52.441 43.425 1.00 70.78 1002 LYS B O 1
ATOM 20625 N N . TYR F 1 1004 ? 63.590 53.215 44.988 1.00 60.74 1003 TYR B N 1
ATOM 20626 C CA . TYR F 1 1004 ? 63.741 54.469 44.284 1.00 59.32 1003 TYR B CA 1
ATOM 20627 C C . TYR F 1 1004 ? 65.127 54.498 43.711 1.00 59.93 1003 TYR B C 1
ATOM 20628 O O . TYR F 1 1004 ? 66.077 54.806 44.407 1.00 64.40 1003 TYR B O 1
ATOM 20637 N N . LYS F 1 1005 ? 65.249 54.194 42.431 1.00 56.31 1004 LYS B N 1
ATOM 20638 C CA . LYS F 1 1005 ? 66.566 54.084 41.847 1.00 58.91 1004 LYS B CA 1
ATOM 20639 C C . LYS F 1 1005 ? 66.894 55.184 40.874 1.00 64.37 1004 LYS B C 1
ATOM 20640 O O . LYS F 1 1005 ? 67.983 55.211 40.320 1.00 67.04 1004 LYS B O 1
ATOM 20646 N N . GLY F 1 1006 ? 65.971 56.100 40.648 1.00 59.35 1005 GLY B N 1
ATOM 20647 C CA . GLY F 1 1006 ? 66.261 57.101 39.615 1.00 60.74 1005 GLY B CA 1
ATOM 20648 C C . GLY F 1 1006 ? 66.296 58.532 40.101 1.00 56.68 1005 GLY B C 1
ATOM 20649 O O . GLY F 1 1006 ? 65.413 58.974 40.806 1.00 53.86 1005 GLY B O 1
ATOM 20650 N N . GLY F 1 1007 ? 67.315 59.261 39.666 1.00 59.36 1006 GLY B N 1
ATOM 20651 C CA . GLY F 1 1007 ? 67.464 60.684 39.979 1.00 50.55 1006 GLY B CA 1
ATOM 20652 C C . GLY F 1 1007 ? 68.187 60.998 41.268 1.00 48.63 1006 GLY B C 1
ATOM 20653 O O . GLY F 1 1007 ? 68.711 60.123 41.939 1.00 53.65 1006 GLY B O 1
ATOM 20654 N N . GLN F 1 1008 ? 68.158 62.258 41.642 1.00 48.34 1007 GLN B N 1
ATOM 20655 C CA . GLN F 1 1008 ? 68.744 62.699 42.874 1.00 52.69 1007 GLN B CA 1
ATOM 20656 C C . GLN F 1 1008 ? 67.636 62.874 43.869 1.00 49.38 1007 GLN B C 1
ATOM 20657 O O . GLN F 1 1008 ? 66.589 62.339 43.686 1.00 48.16 1007 GLN B O 1
ATOM 20663 N N . ILE F 1 1009 ? 67.866 63.640 44.919 1.00 49.39 1008 ILE B N 1
ATOM 20664 C CA . ILE F 1 1009 ? 66.962 63.678 46.076 1.00 42.96 1008 ILE B CA 1
ATOM 20665 C C . ILE F 1 1009 ? 65.568 64.183 45.764 1.00 41.68 1008 ILE B C 1
ATOM 20666 O O . ILE F 1 1009 ? 64.597 63.625 46.232 1.00 47.33 1008 ILE B O 1
ATOM 20671 N N . VAL F 1 1010 ? 65.464 65.234 44.979 1.00 41.28 1009 VAL B N 1
ATOM 20672 C CA . VAL F 1 1010 ? 64.167 65.844 44.712 1.00 40.95 1009 VAL B CA 1
ATOM 20673 C C . VAL F 1 1010 ? 63.210 64.925 43.961 1.00 40.67 1009 VAL B C 1
ATOM 20674 O O . VAL F 1 1010 ? 62.065 64.805 44.320 1.00 38.25 1009 VAL B O 1
ATOM 20678 N N . GLU F 1 1011 ? 63.710 64.231 42.963 1.00 41.78 1010 GLU B N 1
ATOM 20679 C CA . GLU F 1 1011 ? 62.874 63.342 42.153 1.00 39.60 1010 GLU B CA 1
ATOM 20680 C C . GLU F 1 1011 ? 62.436 62.082 42.905 1.00 42.04 1010 GLU B C 1
ATOM 20681 O O . GLU F 1 1011 ? 61.311 61.640 42.774 1.00 44.36 1010 GLU B O 1
ATOM 20687 N N . LYS F 1 1012 ? 63.319 61.519 43.711 1.00 40.05 1011 LYS B N 1
ATOM 20688 C CA . LYS F 1 1012 ? 62.978 60.320 44.473 1.00 41.53 1011 LYS B CA 1
ATOM 20689 C C . LYS F 1 1012 ? 61.887 60.590 45.512 1.00 40.12 1011 LYS B C 1
ATOM 20690 O O . LYS F 1 1012 ? 61.019 59.778 45.723 1.00 41.07 1011 LYS B O 1
ATOM 20696 N N . TYR F 1 1013 ? 61.973 61.738 46.179 1.00 35.87 1012 TYR B N 1
ATOM 20697 C CA . TYR F 1 1013 ? 60.981 62.126 47.185 1.00 41.27 1012 TYR B CA 1
ATOM 20698 C C . TYR F 1 1013 ? 59.602 62.332 46.582 1.00 39.53 1012 TYR B C 1
ATOM 20699 O O . TYR F 1 1013 ? 58.620 61.994 47.181 1.00 37.01 1012 TYR B O 1
ATOM 20708 N N . ILE F 1 1014 ? 59.569 62.885 45.376 1.00 36.90 1013 ILE B N 1
ATOM 20709 C CA . ILE F 1 1014 ? 58.323 63.054 44.685 1.00 37.53 1013 ILE B CA 1
ATOM 20710 C C . ILE F 1 1014 ? 57.752 61.694 44.283 1.00 38.20 1013 ILE B C 1
ATOM 20711 O O . ILE F 1 1014 ? 56.552 61.467 44.451 1.00 39.43 1013 ILE B O 1
ATOM 20716 N N . LYS F 1 1015 ? 58.607 60.812 43.788 1.00 39.61 1014 LYS B N 1
ATOM 20717 C CA . LYS F 1 1015 ? 58.211 59.431 43.556 1.00 44.39 1014 LYS B CA 1
ATOM 20718 C C . LYS F 1 1015 ? 57.678 58.790 44.838 1.00 41.87 1014 LYS B C 1
ATOM 20719 O O . LYS F 1 1015 ? 56.640 58.143 44.827 1.00 40.86 1014 LYS B O 1
ATOM 20725 N N . PHE F 1 1016 ? 58.368 59.022 45.944 1.00 37.17 1015 PHE B N 1
ATOM 20726 C CA . PHE F 1 1016 ? 57.890 58.652 47.272 1.00 36.25 1015 PHE B CA 1
ATOM 20727 C C . PHE F 1 1016 ? 56.590 59.354 47.641 1.00 40.76 1015 PHE B C 1
ATOM 20728 O O . PHE F 1 1016 ? 55.668 58.722 48.143 1.00 38.91 1015 PHE B O 1
ATOM 20736 N N . TYR F 1 1017 ? 56.548 60.671 47.479 1.00 38.87 1016 TYR B N 1
ATOM 20737 C CA . TYR F 1 1017 ? 55.401 61.453 47.932 1.00 38.38 1016 TYR B CA 1
ATOM 20738 C C . TYR F 1 1017 ? 54.125 60.980 47.227 1.00 42.92 1016 TYR B C 1
ATOM 20739 O O . TYR F 1 1017 ? 53.067 60.876 47.833 1.00 42.96 1016 TYR B O 1
ATOM 20748 N N . LYS F 1 1018 ? 54.240 60.685 45.933 1.00 38.28 1017 LYS B N 1
ATOM 20749 C CA . LYS F 1 1018 ? 53.088 60.271 45.128 1.00 38.74 1017 LYS B CA 1
ATOM 20750 C C . LYS F 1 1018 ? 52.598 58.859 45.472 1.00 44.23 1017 LYS B C 1
ATOM 20751 O O . LYS F 1 1018 ? 51.399 58.618 45.555 1.00 45.41 1017 LYS B O 1
ATOM 20757 N N . GLU F 1 1019 ? 53.524 57.934 45.660 1.00 46.71 1018 GLU B N 1
ATOM 20758 C CA . GLU F 1 1019 ? 53.152 56.632 46.179 1.00 45.24 1018 GLU B CA 1
ATOM 20759 C C . GLU F 1 1019 ? 52.629 56.741 47.608 1.00 45.19 1018 GLU B C 1
ATOM 20760 O O . GLU F 1 1019 ? 51.863 55.881 48.035 1.00 46.06 1018 GLU B O 1
ATOM 20766 N N . LEU F 1 1020 ? 53.039 57.774 48.344 1.00 48.99 1019 LEU B N 1
ATOM 20767 C CA . LEU F 1 1020 ? 52.508 58.006 49.687 1.00 49.34 1019 LEU B CA 1
ATOM 20768 C C . LEU F 1 1020 ? 51.030 58.351 49.676 1.00 46.53 1019 LEU B C 1
ATOM 20769 O O . LEU F 1 1020 ? 50.315 57.956 50.579 1.00 48.39 1019 LEU B O 1
ATOM 20774 N N . HIS F 1 1021 ? 50.587 59.089 48.670 1.00 47.41 1020 HIS B N 1
ATOM 20775 C CA . HIS F 1 1021 ? 49.197 59.529 48.587 1.00 49.56 1020 HIS B CA 1
ATOM 20776 C C . HIS F 1 1021 ? 48.479 59.028 47.325 1.00 52.93 1020 HIS B C 1
ATOM 20777 O O . HIS F 1 1021 ? 47.500 59.603 46.890 1.00 58.93 1020 HIS B O 1
ATOM 20784 N N . GLN F 1 1022 ? 48.950 57.922 46.762 1.00 53.05 1021 GLN B N 1
ATOM 20785 C CA . GLN F 1 1022 ? 48.354 57.386 45.552 1.00 50.71 1021 GLN B CA 1
ATOM 20786 C C . GLN F 1 1022 ? 46.903 57.139 45.871 1.00 60.66 1021 GLN B C 1
ATOM 20787 O O . GLN F 1 1022 ? 46.057 57.297 45.015 1.00 71.54 1021 GLN B O 1
ATOM 20789 N N . ASN F 1 1023 ? 46.596 56.913 47.132 1.00 61.86 1022 ASN B N 1
ATOM 20790 C CA . ASN F 1 1023 ? 45.225 56.643 47.534 1.00 61.57 1022 ASN B CA 1
ATOM 20791 C C . ASN F 1 1023 ? 44.554 57.755 48.321 1.00 66.60 1022 ASN B C 1
ATOM 20792 O O . ASN F 1 1023 ? 43.357 57.762 48.465 1.00 68.61 1022 ASN B O 1
ATOM 20797 N N . ASP F 1 1024 ? 45.319 58.692 48.846 1.00 71.95 1023 ASP B N 1
ATOM 20798 C CA . ASP F 1 1024 ? 44.724 59.894 49.377 1.00 68.99 1023 ASP B CA 1
ATOM 20799 C C . ASP F 1 1024 ? 44.209 60.496 48.123 1.00 75.32 1023 ASP B C 1
ATOM 20800 O O . ASP F 1 1024 ? 43.022 60.616 47.924 1.00 82.93 1023 ASP B O 1
ATOM 20802 N N . GLU F 1 1025 ? 45.165 60.860 47.278 1.00 72.36 1024 GLU B N 1
ATOM 20803 C CA . GLU F 1 1025 ? 44.994 61.207 45.881 1.00 72.08 1024 GLU B CA 1
ATOM 20804 C C . GLU F 1 1025 ? 45.088 62.683 45.601 1.00 72.52 1024 GLU B C 1
ATOM 20805 O O . GLU F 1 1025 ? 46.165 63.212 45.449 1.00 67.14 1024 GLU B O 1
ATOM 20807 N N . VAL F 1 1026 ? 43.940 63.327 45.535 1.00 72.90 1025 VAL B N 1
ATOM 20808 C CA . VAL F 1 1026 ? 43.802 64.677 45.056 1.00 63.28 1025 VAL B CA 1
ATOM 20809 C C . VAL F 1 1026 ? 44.911 65.604 45.449 1.00 65.03 1025 VAL B C 1
ATOM 20810 O O . VAL F 1 1026 ? 45.284 66.476 44.692 1.00 65.14 1025 VAL B O 1
ATOM 20812 N N . LYS F 1 1027 ? 45.429 65.436 46.644 1.00 68.82 1026 LYS B N 1
ATOM 20813 C CA . LYS F 1 1027 ? 46.441 66.346 47.132 1.00 68.82 1026 LYS B CA 1
ATOM 20814 C C . LYS F 1 1027 ? 47.801 65.983 46.618 1.00 65.45 1026 LYS B C 1
ATOM 20815 O O . LYS F 1 1027 ? 48.758 66.678 46.857 1.00 60.54 1026 LYS B O 1
ATOM 20817 N N . ILE F 1 1028 ? 47.886 64.869 45.921 1.00 70.28 1027 ILE B N 1
ATOM 20818 C CA . ILE F 1 1028 ? 49.141 64.501 45.275 1.00 65.13 1027 ILE B CA 1
ATOM 20819 C C . ILE F 1 1028 ? 49.204 65.005 43.850 1.00 65.78 1027 ILE B C 1
ATOM 20820 O O . ILE F 1 1028 ? 50.140 64.697 43.129 1.00 62.51 1027 ILE B O 1
ATOM 20822 N N . ASN F 1 1029 ? 48.174 65.729 43.437 1.00 66.48 1028 ASN B N 1
ATOM 20823 C CA . ASN F 1 1029 ? 48.100 66.276 42.088 1.00 65.56 1028 ASN B CA 1
ATOM 20824 C C . ASN F 1 1029 ? 49.189 67.286 41.802 1.00 60.25 1028 ASN B C 1
ATOM 20825 O O . ASN F 1 1029 ? 49.598 67.467 40.668 1.00 58.99 1028 ASN B O 1
ATOM 20830 N N . LYS F 1 1030 ? 49.653 67.941 42.847 1.00 61.64 1029 LYS B N 1
ATOM 20831 C CA . LYS F 1 1030 ? 50.555 69.067 42.717 1.00 61.06 1029 LYS B CA 1
ATOM 20832 C C . LYS F 1 1030 ? 51.819 68.640 42.031 1.00 48.81 1029 LYS B C 1
ATOM 20833 O O . LYS F 1 1030 ? 52.507 69.441 41.432 1.00 46.02 1029 LYS B O 1
ATOM 20839 N N . TYR F 1 1031 ? 52.134 67.370 42.165 1.00 48.71 1030 TYR B N 1
ATOM 20840 C CA . TYR F 1 1031 ? 53.324 66.811 41.571 1.00 47.81 1030 TYR B CA 1
ATOM 20841 C C . TYR F 1 1031 ? 52.978 66.075 40.295 1.00 51.37 1030 TYR B C 1
ATOM 20842 O O . TYR F 1 1031 ? 53.685 65.201 39.845 1.00 47.09 1030 TYR B O 1
ATOM 20851 N N . SER F 1 1032 ? 51.844 66.436 39.731 1.00 54.96 1031 SER B N 1
ATOM 20852 C CA . SER F 1 1032 ? 51.458 65.940 38.437 1.00 48.61 1031 SER B CA 1
ATOM 20853 C C . SER F 1 1032 ? 52.418 66.484 37.422 1.00 44.96 1031 SER B C 1
ATOM 20854 O O . SER F 1 1032 ? 53.014 67.528 37.610 1.00 44.14 1031 SER B O 1
ATOM 20857 N N . SER F 1 1033 ? 52.554 65.751 36.333 1.00 47.70 1032 SER B N 1
ATOM 20858 C CA . SER F 1 1033 ? 53.537 66.018 35.309 1.00 54.46 1032 SER B CA 1
ATOM 20859 C C . SER F 1 1033 ? 53.337 67.363 34.689 1.00 51.44 1032 SER B C 1
ATOM 20860 O O . SER F 1 1033 ? 54.295 68.026 34.333 1.00 52.42 1032 SER B O 1
ATOM 20863 N N . ALA F 1 1034 ? 52.092 67.747 34.496 1.00 52.60 1033 ALA B N 1
ATOM 20864 C CA . ALA F 1 1034 ? 51.827 69.071 33.986 1.00 61.30 1033 ALA B CA 1
ATOM 20865 C C . ALA F 1 1034 ? 52.337 70.070 34.983 1.00 54.95 1033 ALA B C 1
ATOM 20866 O O . ALA F 1 1034 ? 53.011 71.014 34.634 1.00 57.93 1033 ALA B O 1
ATOM 20868 N N . ASN F 1 1035 ? 52.016 69.837 36.240 1.00 48.41 1034 ASN B N 1
ATOM 20869 C CA . ASN F 1 1035 ? 52.464 70.676 37.326 1.00 47.90 1034 ASN B CA 1
ATOM 20870 C C . ASN F 1 1035 ? 53.956 70.605 37.594 1.00 49.01 1034 ASN B C 1
ATOM 20871 O O . ASN F 1 1035 ? 54.581 71.592 37.922 1.00 49.89 1034 ASN B O 1
ATOM 20876 N N . ILE F 1 1036 ? 54.532 69.429 37.447 1.00 47.57 1035 ILE B N 1
ATOM 20877 C CA . ILE F 1 1036 ? 55.956 69.278 37.640 1.00 44.09 1035 ILE B CA 1
ATOM 20878 C C . ILE F 1 1036 ? 56.610 70.188 36.625 1.00 46.36 1035 ILE B C 1
ATOM 20879 O O . ILE F 1 1036 ? 57.596 70.826 36.913 1.00 48.27 1035 ILE B O 1
ATOM 20884 N N . LYS F 1 1037 ? 56.049 70.240 35.430 1.00 53.03 1036 LYS B N 1
ATOM 20885 C CA . LYS F 1 1037 ? 56.663 70.940 34.317 1.00 46.64 1036 LYS B CA 1
ATOM 20886 C C . LYS F 1 1037 ? 56.815 72.402 34.611 1.00 43.49 1036 LYS B C 1
ATOM 20887 O O . LYS F 1 1037 ? 57.793 73.006 34.232 1.00 44.83 1036 LYS B O 1
ATOM 20889 N N . VAL F 1 1038 ? 55.821 72.977 35.260 1.00 45.75 1037 VAL B N 1
ATOM 20890 C CA . VAL F 1 1038 ? 55.899 74.353 35.709 1.00 50.36 1037 VAL B CA 1
ATOM 20891 C C . VAL F 1 1038 ? 56.992 74.498 36.735 1.00 50.87 1037 VAL B C 1
ATOM 20892 O O . VAL F 1 1038 ? 57.711 75.479 36.760 1.00 56.43 1037 VAL B O 1
ATOM 20896 N N . LEU F 1 1039 ? 57.101 73.515 37.605 1.00 48.65 1038 LEU B N 1
ATOM 20897 C CA . LEU F 1 1039 ? 58.036 73.609 38.702 1.00 44.36 1038 LEU B CA 1
ATOM 20898 C C . LEU F 1 1039 ? 59.451 73.653 38.225 1.00 45.78 1038 LEU B C 1
ATOM 20899 O O . LEU F 1 1039 ? 60.224 74.452 38.725 1.00 45.20 1038 LEU B O 1
ATOM 20904 N N . LYS F 1 1040 ? 59.778 72.851 37.223 1.00 44.60 1039 LYS B N 1
ATOM 20905 C CA . LYS F 1 1040 ? 61.119 72.886 36.681 1.00 48.13 1039 LYS B CA 1
ATOM 20906 C C . LYS F 1 1040 ? 61.425 74.208 35.993 1.00 46.79 1039 LYS B C 1
ATOM 20907 O O . LYS F 1 1040 ? 62.531 74.706 36.112 1.00 42.96 1039 LYS B O 1
ATOM 20913 N N . GLN F 1 1041 ? 60.467 74.733 35.244 1.00 48.74 1040 GLN B N 1
ATOM 20914 C CA . GLN F 1 1041 ? 60.703 75.958 34.496 1.00 56.97 1040 GLN B CA 1
ATOM 20915 C C . GLN F 1 1041 ? 60.920 77.155 35.405 1.00 56.17 1040 GLN B C 1
ATOM 20916 O O . GLN F 1 1041 ? 61.737 78.013 35.121 1.00 60.41 1040 GLN B O 1
ATOM 20922 N N . GLU F 1 1042 ? 60.142 77.236 36.473 1.00 50.75 1041 GLU B N 1
ATOM 20923 C CA . GLU F 1 1042 ? 60.189 78.386 37.359 1.00 49.68 1041 GLU B CA 1
ATOM 20924 C C . GLU F 1 1042 ? 61.119 78.244 38.540 1.00 45.37 1041 GLU B C 1
ATOM 20925 O O . GLU F 1 1042 ? 61.288 79.176 39.293 1.00 40.44 1041 GLU B O 1
ATOM 20931 N N . LYS F 1 1043 ? 61.718 77.082 38.715 1.00 44.03 1042 LYS B N 1
ATOM 20932 C CA . LYS F 1 1043 ? 62.529 76.843 39.893 1.00 40.24 1042 LYS B CA 1
ATOM 20933 C C . LYS F 1 1043 ? 61.724 77.049 41.167 1.00 42.96 1042 LYS B C 1
ATOM 20934 O O . LYS F 1 1043 ? 62.195 77.665 42.109 1.00 45.14 1042 LYS B O 1
ATOM 20940 N N . LYS F 1 1044 ? 60.498 76.540 41.183 1.00 39.36 1043 LYS B N 1
ATOM 20941 C CA . LYS F 1 1044 ? 59.593 76.724 42.304 1.00 33.08 1043 LYS B CA 1
ATOM 20942 C C . LYS F 1 1044 ? 59.477 75.472 43.136 1.00 32.69 1043 LYS B C 1
ATOM 20943 O O . LYS F 1 1044 ? 59.775 74.400 42.682 1.00 37.59 1043 LYS B O 1
ATOM 20949 N N . ASP F 1 1045 ? 59.072 75.623 44.380 1.00 36.62 1044 ASP B N 1
ATOM 20950 C CA . ASP F 1 1045 ? 58.943 74.495 45.292 1.00 39.50 1044 ASP B CA 1
ATOM 20951 C C . ASP F 1 1045 ? 60.262 73.767 45.442 1.00 40.92 1044 ASP B C 1
ATOM 20952 O O . ASP F 1 1045 ? 61.276 74.394 45.644 1.00 45.23 1044 ASP B O 1
ATOM 20957 N N . LEU F 1 1046 ? 60.249 72.449 45.341 1.00 40.68 1045 LEU B N 1
ATOM 20958 C CA . LEU F 1 1046 ? 61.415 71.624 45.614 1.00 44.52 1045 LEU B CA 1
ATOM 20959 C C . LEU F 1 1046 ? 62.579 71.862 44.680 1.00 40.96 1045 LEU B C 1
ATOM 20960 O O . LEU F 1 1046 ? 63.721 71.693 45.053 1.00 38.19 1045 LEU B O 1
ATOM 20965 N N . TYR F 1 1047 ? 62.275 72.183 43.439 1.00 40.17 1046 TYR B N 1
ATOM 20966 C CA . TYR F 1 1047 ? 63.273 72.232 42.394 1.00 38.89 1046 TYR B CA 1
ATOM 20967 C C . TYR F 1 1047 ? 64.345 73.275 42.568 1.00 35.01 1046 TYR B C 1
ATOM 20968 O O . TYR F 1 1047 ? 65.420 73.143 42.037 1.00 35.73 1046 TYR B O 1
ATOM 20977 N N . ILE F 1 1048 ? 64.059 74.315 43.318 1.00 33.88 1047 ILE B N 1
ATOM 20978 C CA . ILE F 1 1048 ? 65.022 75.370 43.519 1.00 30.66 1047 ILE B CA 1
ATOM 20979 C C . ILE F 1 1048 ? 66.261 74.790 44.162 1.00 32.69 1047 ILE B C 1
ATOM 20980 O O . ILE F 1 1048 ? 67.367 75.200 43.867 1.00 31.24 1047 ILE B O 1
ATOM 20985 N N . ALA F 1 1049 ? 66.079 73.843 45.060 1.00 31.21 1048 ALA B N 1
ATOM 20986 C CA . ALA F 1 1049 ? 67.212 73.236 45.727 1.00 27.57 1048 ALA B CA 1
ATOM 20987 C C . ALA F 1 1049 ? 68.212 72.741 44.723 1.00 31.90 1048 ALA B C 1
ATOM 20988 O O . ALA F 1 1049 ? 69.411 72.792 44.950 1.00 35.26 1048 ALA B O 1
ATOM 20990 N N . ASN F 1 1050 ? 67.735 72.242 43.596 1.00 26.54 1049 ASN B N 1
ATOM 20991 C CA . ASN F 1 1050 ? 68.658 71.830 42.541 1.00 26.30 1049 ASN B CA 1
ATOM 20992 C C . ASN F 1 1050 ? 69.387 72.984 41.875 1.00 28.92 1049 ASN B C 1
ATOM 20993 O O . ASN F 1 1050 ? 70.580 72.915 41.659 1.00 32.06 1049 ASN B O 1
ATOM 20998 N N . TYR F 1 1051 ? 68.662 74.052 41.582 1.00 24.55 1050 TYR B N 1
ATOM 20999 C CA . TYR F 1 1051 ? 69.258 75.283 41.113 1.00 25.90 1050 TYR B CA 1
ATOM 21000 C C . TYR F 1 1051 ? 70.372 75.737 42.081 1.00 30.13 1050 TYR B C 1
ATOM 21001 O O . TYR F 1 1051 ? 71.532 75.853 41.718 1.00 31.97 1050 TYR B O 1
ATOM 21010 N N . ILE F 1 1052 ? 70.020 75.912 43.339 1.00 27.20 1051 ILE B N 1
ATOM 21011 C CA . ILE F 1 1052 ? 70.944 76.520 44.261 1.00 24.53 1051 ILE B CA 1
ATOM 21012 C C . ILE F 1 1052 ? 72.184 75.676 44.428 1.00 26.03 1051 ILE B C 1
ATOM 21013 O O . ILE F 1 1052 ? 73.306 76.212 44.369 1.00 28.70 1051 ILE B O 1
ATOM 21018 N N . ALA F 1 1053 ? 71.995 74.365 44.585 1.00 25.37 1052 ALA B N 1
ATOM 21019 C CA . ALA F 1 1053 ? 73.092 73.458 44.996 1.00 27.17 1052 ALA B CA 1
ATOM 21020 C C . ALA F 1 1053 ? 74.040 73.068 43.878 1.00 29.10 1052 ALA B C 1
ATOM 21021 O O . ALA F 1 1053 ? 75.204 72.753 44.147 1.00 29.24 1052 ALA B O 1
ATOM 21023 N N . ALA F 1 1054 ? 73.575 73.137 42.637 1.00 30.73 1053 ALA B N 1
ATOM 21024 C CA . ALA F 1 1054 ? 74.416 72.793 41.496 1.00 34.61 1053 ALA B CA 1
ATOM 21025 C C . ALA F 1 1054 ? 74.957 74.011 40.736 1.00 33.35 1053 ALA B C 1
ATOM 21026 O O . ALA F 1 1054 ? 75.563 73.840 39.694 1.00 37.34 1053 ALA B O 1
ATOM 21028 N N . PHE F 1 1055 ? 74.743 75.211 41.276 1.00 31.62 1054 PHE B N 1
ATOM 21029 C CA . PHE F 1 1055 ? 75.293 76.448 40.751 1.00 30.11 1054 PHE B CA 1
ATOM 21030 C C . PHE F 1 1055 ? 74.790 76.747 39.362 1.00 28.78 1054 PHE B C 1
ATOM 21031 O O . PHE F 1 1055 ? 75.510 77.255 38.528 1.00 27.51 1054 PHE B O 1
ATOM 21039 N N . ASN F 1 1056 ? 73.522 76.441 39.128 1.00 25.92 1055 ASN B N 1
ATOM 21040 C CA . ASN F 1 1056 ? 72.976 76.644 37.804 1.00 29.67 1055 ASN B CA 1
ATOM 21041 C C . ASN F 1 1056 ? 72.733 78.102 37.492 1.00 29.40 1055 ASN B C 1
ATOM 21042 O O . ASN F 1 1056 ? 72.540 78.435 36.337 1.00 32.00 1055 ASN B O 1
ATOM 21047 N N . TYR F 1 1057 ? 72.726 78.970 38.500 1.00 29.95 1056 TYR B N 1
ATOM 21048 C CA . TYR F 1 1057 ? 72.642 80.400 38.229 1.00 30.55 1056 TYR B CA 1
ATOM 21049 C C . TYR F 1 1057 ? 73.704 80.778 37.196 1.00 32.78 1056 TYR B C 1
ATOM 21050 O O . TYR F 1 1057 ? 73.388 81.355 36.173 1.00 34.99 1056 TYR B O 1
ATOM 21059 N N . ILE F 1 1058 ? 74.954 80.457 37.516 1.00 30.30 1057 ILE B N 1
ATOM 21060 C CA . ILE F 1 1058 ? 76.044 80.605 36.592 1.00 32.26 1057 ILE B CA 1
ATOM 21061 C C . ILE F 1 1058 ? 75.826 79.474 35.595 1.00 37.15 1057 ILE B C 1
ATOM 21062 O O . ILE F 1 1058 ? 75.587 78.330 35.975 1.00 43.99 1057 ILE B O 1
ATOM 21064 N N . PRO F 1 1059 ? 75.896 79.780 34.311 1.00 32.82 1058 PRO B N 1
ATOM 21065 C CA . PRO F 1 1059 ? 76.356 81.051 33.766 1.00 30.61 1058 PRO B CA 1
ATOM 21066 C C . PRO F 1 1059 ? 75.273 81.953 33.185 1.00 33.96 1058 PRO B C 1
ATOM 21067 O O . PRO F 1 1059 ? 75.619 82.966 32.646 1.00 31.67 1058 PRO B O 1
ATOM 21071 N N . HIS F 1 1060 ? 74.007 81.518 33.201 1.00 35.65 1059 HIS B N 1
ATOM 21072 C CA . HIS F 1 1060 ? 72.977 82.191 32.411 1.00 35.14 1059 HIS B CA 1
ATOM 21073 C C . HIS F 1 1060 ? 72.063 83.123 33.192 1.00 32.32 1059 HIS B C 1
ATOM 21074 O O . HIS F 1 1060 ? 71.551 84.080 32.627 1.00 33.74 1059 HIS B O 1
ATOM 21081 N N . ALA F 1 1061 ? 71.897 82.869 34.488 1.00 32.30 1060 ALA B N 1
ATOM 21082 C CA . ALA F 1 1061 ? 71.039 83.688 35.349 1.00 36.03 1060 ALA B CA 1
ATOM 21083 C C . ALA F 1 1061 ? 69.607 83.768 34.789 1.00 39.26 1060 ALA B C 1
ATOM 21084 O O . ALA F 1 1061 ? 68.988 84.818 34.784 1.00 36.51 1060 ALA B O 1
ATOM 21086 N N . GLU F 1 1062 ? 69.107 82.637 34.320 1.00 38.34 1061 GLU B N 1
ATOM 21087 C CA . GLU F 1 1062 ? 67.700 82.457 33.904 1.00 37.92 1061 GLU B CA 1
ATOM 21088 C C . GLU F 1 1062 ? 66.772 83.180 34.847 1.00 35.39 1061 GLU B C 1
ATOM 21089 O O . GLU F 1 1062 ? 65.861 83.883 34.444 1.00 37.97 1061 GLU B O 1
ATOM 21095 N N . ILE F 1 1063 ? 67.054 83.009 36.130 1.00 31.55 1062 ILE B N 1
ATOM 21096 C CA . ILE F 1 1063 ? 66.244 83.493 37.229 1.00 30.32 1062 ILE B CA 1
ATOM 21097 C C . ILE F 1 1063 ? 67.127 84.468 38.008 1.00 32.55 1062 ILE B C 1
ATOM 21098 O O . ILE F 1 1063 ? 68.352 84.374 37.896 1.00 39.42 1062 ILE B O 1
ATOM 21103 N N . SER F 1 1064 ? 66.553 85.395 38.746 1.00 26.44 1063 SER B N 1
ATOM 21104 C CA . SER F 1 1064 ? 67.361 86.421 39.392 1.00 25.66 1063 SER B CA 1
ATOM 21105 C C . SER F 1 1064 ? 67.662 86.081 40.830 1.00 30.36 1063 SER B C 1
ATOM 21106 O O . SER F 1 1064 ? 66.920 85.355 41.466 1.00 33.43 1063 SER B O 1
ATOM 21109 N N . LEU F 1 1065 ? 68.756 86.608 41.351 1.00 28.85 1064 LEU B N 1
ATOM 21110 C CA . LEU F 1 1065 ? 69.177 86.270 42.712 1.00 27.47 1064 LEU B CA 1
ATOM 21111 C C . LEU F 1 1065 ? 68.065 86.623 43.669 1.00 32.74 1064 LEU B C 1
ATOM 21112 O O . LEU F 1 1065 ? 67.864 85.941 44.667 1.00 40.60 1064 LEU B O 1
ATOM 21117 N N . LEU F 1 1066 ? 67.341 87.680 43.354 1.00 32.40 1065 LEU B N 1
ATOM 21118 C CA . LEU F 1 1066 ? 66.185 88.039 44.114 1.00 33.85 1065 LEU B CA 1
ATOM 21119 C C . LEU F 1 1066 ? 65.090 86.992 44.028 1.00 29.15 1065 LEU B C 1
ATOM 21120 O O . LEU F 1 1066 ? 64.368 86.781 44.984 1.00 32.43 1065 LEU B O 1
ATOM 21125 N N . GLU F 1 1067 ? 64.929 86.402 42.863 1.00 28.62 1066 GLU B N 1
ATOM 21126 C CA . GLU F 1 1067 ? 63.984 85.316 42.693 1.00 32.18 1066 GLU B CA 1
ATOM 21127 C C . GLU F 1 1067 ? 64.398 84.062 43.438 1.00 31.15 1066 GLU B C 1
ATOM 21128 O O . GLU F 1 1067 ? 63.575 83.401 44.045 1.00 28.59 1066 GLU B O 1
ATOM 21134 N N . VAL F 1 1068 ? 65.680 83.755 43.416 1.00 30.91 1067 VAL B N 1
ATOM 21135 C CA . VAL F 1 1068 ? 66.193 82.567 44.061 1.00 30.22 1067 VAL B CA 1
ATOM 21136 C C . VAL F 1 1068 ? 65.866 82.695 45.526 1.00 33.70 1067 VAL B C 1
ATOM 21137 O O . VAL F 1 1068 ? 65.309 81.800 46.131 1.00 35.64 1067 VAL B O 1
ATOM 21141 N N . LEU F 1 1069 ? 66.171 83.869 46.065 1.00 32.54 1068 LEU B N 1
ATOM 21142 C CA . LEU F 1 1069 ? 65.938 84.139 47.464 1.00 29.18 1068 LEU B CA 1
ATOM 21143 C C . LEU F 1 1069 ? 64.461 84.045 47.770 1.00 30.90 1068 LEU B C 1
ATOM 21144 O O . LEU F 1 1069 ? 64.096 83.532 48.772 1.00 31.45 1068 LEU B O 1
ATOM 21149 N N . GLU F 1 1070 ? 63.625 84.476 46.841 1.00 32.36 1069 GLU B N 1
ATOM 21150 C CA . GLU F 1 1070 ? 62.181 84.338 47.012 1.00 32.67 1069 GLU B CA 1
ATOM 21151 C C . GLU F 1 1070 ? 61.740 82.890 47.120 1.00 29.71 1069 GLU B C 1
ATOM 21152 O O . GLU F 1 1070 ? 60.914 82.572 47.954 1.00 32.26 1069 GLU B O 1
ATOM 21158 N N . ASN F 1 1071 ? 62.281 82.057 46.243 1.00 28.30 1070 ASN B N 1
ATOM 21159 C CA . ASN F 1 1071 ? 61.983 80.638 46.218 1.00 27.21 1070 ASN B CA 1
ATOM 21160 C C . ASN F 1 1071 ? 62.659 79.820 47.294 1.00 30.82 1070 ASN B C 1
ATOM 21161 O O . ASN F 1 1071 ? 62.129 78.817 47.717 1.00 34.38 1070 ASN B O 1
ATOM 21166 N N . LEU F 1 1072 ? 63.867 80.182 47.684 1.00 29.22 1071 LEU B N 1
ATOM 21167 C CA . LEU F 1 1072 ? 64.579 79.450 48.721 1.00 33.17 1071 LEU B CA 1
ATOM 21168 C C . LEU F 1 1072 ? 63.803 79.579 50.031 1.00 33.25 1071 LEU B C 1
ATOM 21169 O O . LEU F 1 1072 ? 63.647 78.627 50.770 1.00 31.69 1071 LEU B O 1
ATOM 21174 N N . ARG F 1 1073 ? 63.344 80.791 50.295 1.00 35.61 1072 ARG B N 1
ATOM 21175 C CA . ARG F 1 1073 ? 62.623 81.106 51.519 1.00 38.30 1072 ARG B CA 1
ATOM 21176 C C . ARG F 1 1073 ? 61.304 80.376 51.596 1.00 40.56 1072 ARG B C 1
ATOM 21177 O O . ARG F 1 1073 ? 60.883 79.952 52.665 1.00 39.62 1072 ARG B O 1
ATOM 21185 N N . LYS F 1 1074 ? 60.626 80.255 50.464 1.00 42.50 1073 LYS B N 1
ATOM 21186 C CA . LYS F 1 1074 ? 59.461 79.397 50.400 1.00 39.25 1073 LYS B CA 1
ATOM 21187 C C . LYS F 1 1074 ? 59.830 77.945 50.718 1.00 40.64 1073 LYS B C 1
ATOM 21188 O O . LYS F 1 1074 ? 59.075 77.248 51.387 1.00 42.27 1073 LYS B O 1
ATOM 21194 N N . LEU F 1 1075 ? 60.991 77.511 50.235 1.00 38.15 1074 LEU B N 1
ATOM 21195 C CA . LEU F 1 1075 ? 61.453 76.170 50.493 1.00 32.84 1074 LEU B CA 1
ATOM 21196 C C . LEU F 1 1075 ? 61.677 75.930 51.950 1.00 31.78 1074 LEU B C 1
ATOM 21197 O O . LEU F 1 1075 ? 61.408 74.831 52.430 1.00 37.28 1074 LEU B O 1
ATOM 21202 N N . LEU F 1 1076 ? 62.159 76.950 52.647 1.00 32.03 1075 LEU B N 1
ATOM 21203 C CA . LEU F 1 1076 ? 62.506 76.807 54.045 1.00 30.82 1075 LEU B CA 1
ATOM 21204 C C . LEU F 1 1076 ? 61.404 77.290 55.000 1.00 30.35 1075 LEU B C 1
ATOM 21205 O O . LEU F 1 1076 ? 61.659 77.538 56.192 1.00 28.32 1075 LEU B O 1
ATOM 21210 N N . SER F 1 1077 ? 60.186 77.440 54.502 1.00 29.78 1076 SER B N 1
ATOM 21211 C CA . SER F 1 1077 ? 59.108 77.926 55.349 1.00 24.02 1076 SER B CA 1
ATOM 21212 C C . SER F 1 1077 ? 58.700 76.954 56.431 1.00 24.85 1076 SER B C 1
ATOM 21213 O O . SER F 1 1077 ? 58.019 77.342 57.345 1.00 23.89 1076 SER B O 1
ATOM 21216 N N . TYR F 1 1078 ? 59.086 75.693 56.306 1.00 26.00 1077 TYR B N 1
ATOM 21217 C CA . TYR F 1 1078 ? 58.741 74.666 57.283 1.00 23.60 1077 TYR B CA 1
ATOM 21218 C C . TYR F 1 1078 ? 59.358 74.920 58.656 1.00 29.99 1077 TYR B C 1
ATOM 21219 O O . TYR F 1 1078 ? 58.738 74.605 59.682 1.00 32.27 1077 TYR B O 1
ATOM 21228 N N . ASP F 1 1079 ? 60.571 75.471 58.677 1.00 28.84 1078 ASP B N 1
ATOM 21229 C CA . ASP F 1 1079 ? 61.234 75.865 59.908 1.00 29.37 1078 ASP B CA 1
ATOM 21230 C C . ASP F 1 1079 ? 61.369 77.375 59.946 1.00 31.45 1078 ASP B C 1
ATOM 21231 O O . ASP F 1 1079 ? 62.174 77.951 59.225 1.00 26.81 1078 ASP B O 1
ATOM 21236 N N . ARG F 1 1080 ? 60.579 78.017 60.793 1.00 29.68 1079 ARG B N 1
ATOM 21237 C CA . ARG F 1 1080 ? 60.603 79.452 60.868 1.00 27.66 1079 ARG B CA 1
ATOM 21238 C C . ARG F 1 1080 ? 61.993 80.056 61.015 1.00 28.16 1079 ARG B C 1
ATOM 21239 O O . ARG F 1 1080 ? 62.245 81.097 60.464 1.00 30.54 1079 ARG B O 1
ATOM 21247 N N . LYS F 1 1081 ? 62.864 79.465 61.817 1.00 27.16 1080 LYS B N 1
ATOM 21248 C CA . LYS F 1 1081 ? 64.174 80.081 62.054 1.00 25.80 1080 LYS B CA 1
ATOM 21249 C C . LYS F 1 1081 ? 65.041 80.109 60.819 1.00 27.91 1080 LYS B C 1
ATOM 21250 O O . LYS F 1 1081 ? 65.808 81.051 60.625 1.00 23.45 1080 LYS B O 1
ATOM 21256 N N . LEU F 1 1082 ? 64.900 79.089 59.979 1.00 27.28 1081 LEU B N 1
ATOM 21257 C CA . LEU F 1 1082 ? 65.642 79.063 58.744 1.00 22.47 1081 LEU B CA 1
ATOM 21258 C C . LEU F 1 1082 ? 65.079 80.016 57.672 1.00 26.50 1081 LEU B C 1
ATOM 21259 O O . LEU F 1 1082 ? 65.841 80.610 56.949 1.00 27.97 1081 LEU B O 1
ATOM 21264 N N . LYS F 1 1083 ? 63.754 80.160 57.599 1.00 25.85 1082 LYS B N 1
ATOM 21265 C CA . LYS F 1 1083 ? 63.174 81.119 56.670 1.00 26.00 1082 LYS B CA 1
ATOM 21266 C C . LYS F 1 1083 ? 63.593 82.553 56.986 1.00 30.97 1082 LYS B C 1
ATOM 21267 O O . LYS F 1 1083 ? 63.981 83.288 56.105 1.00 37.71 1082 LYS B O 1
ATOM 21273 N N . ASN F 1 1084 ? 63.510 82.940 58.244 1.00 26.75 1083 ASN B N 1
ATOM 21274 C CA . ASN F 1 1084 ? 63.968 84.260 58.643 1.00 27.46 1083 ASN B CA 1
ATOM 21275 C C . ASN F 1 1084 ? 65.495 84.373 58.544 1.00 31.77 1083 ASN B C 1
ATOM 21276 O O . ASN F 1 1084 ? 66.040 85.469 58.625 1.00 40.27 1083 ASN B O 1
ATOM 21281 N N . ALA F 1 1085 ? 66.210 83.268 58.363 1.00 32.39 1084 ALA B N 1
ATOM 21282 C CA . ALA F 1 1085 ? 67.666 83.353 58.343 1.00 28.07 1084 ALA B CA 1
ATOM 21283 C C . ALA F 1 1085 ? 68.193 83.821 57.010 1.00 26.66 1084 ALA B C 1
ATOM 21284 O O . ALA F 1 1085 ? 69.226 84.458 56.967 1.00 29.10 1084 ALA B O 1
ATOM 21286 N N . VAL F 1 1086 ? 67.496 83.515 55.926 1.00 30.92 1085 VAL B N 1
ATOM 21287 C CA . VAL F 1 1086 ? 68.064 83.733 54.609 1.00 32.31 1085 VAL B CA 1
ATOM 21288 C C . VAL F 1 1086 ? 68.496 85.187 54.443 1.00 32.63 1085 VAL B C 1
ATOM 21289 O O . VAL F 1 1086 ? 69.696 85.486 54.280 1.00 31.79 1085 VAL B O 1
ATOM 21301 N N . LYS F 1 1088 ? 68.908 87.278 56.478 1.00 32.80 1087 LYS B N 1
ATOM 21302 C CA . LYS F 1 1088 ? 69.859 87.643 57.481 1.00 33.46 1087 LYS B CA 1
ATOM 21303 C C . LYS F 1 1088 ? 71.255 87.475 56.930 1.00 31.22 1087 LYS B C 1
ATOM 21304 O O . LYS F 1 1088 ? 72.048 88.414 56.979 1.00 30.43 1087 LYS B O 1
ATOM 21310 N N . SER F 1 1089 ? 71.580 86.303 56.414 1.00 27.59 1088 SER B N 1
ATOM 21311 C CA . SER F 1 1089 ? 72.927 86.122 55.922 1.00 28.29 1088 SER B CA 1
ATOM 21312 C C . SER F 1 1089 ? 73.197 86.898 54.639 1.00 30.52 1088 SER B C 1
ATOM 21313 O O . SER F 1 1089 ? 74.360 87.181 54.360 1.00 28.37 1088 SER B O 1
ATOM 21316 N N . VAL F 1 1090 ? 72.171 87.255 53.874 1.00 28.39 1089 VAL B N 1
ATOM 21317 C CA . VAL F 1 1090 ? 72.429 88.064 52.707 1.00 25.83 1089 VAL B CA 1
ATOM 21318 C C . VAL F 1 1090 ? 72.693 89.508 53.085 1.00 24.46 1089 VAL B C 1
ATOM 21319 O O . VAL F 1 1090 ? 73.414 90.177 52.370 1.00 29.42 1089 VAL B O 1
ATOM 21323 N N . VAL F 1 1091 ? 72.158 89.998 54.193 1.00 24.18 1090 VAL B N 1
ATOM 21324 C CA . VAL F 1 1091 ? 72.539 91.348 54.631 1.00 24.18 1090 VAL B CA 1
ATOM 21325 C C . VAL F 1 1091 ? 73.951 91.337 55.231 1.00 27.33 1090 VAL B C 1
ATOM 21326 O O . VAL F 1 1091 ? 74.770 92.185 54.933 1.00 20.71 1090 VAL B O 1
ATOM 21330 N N . ASP F 1 1092 ? 74.235 90.330 56.041 1.00 27.44 1091 ASP B N 1
ATOM 21331 C CA . ASP F 1 1092 ? 75.542 90.241 56.618 1.00 27.00 1091 ASP B CA 1
ATOM 21332 C C . ASP F 1 1092 ? 76.620 90.078 55.560 1.00 25.17 1091 ASP B C 1
ATOM 21333 O O . ASP F 1 1092 ? 77.595 90.801 55.544 1.00 24.70 1091 ASP B O 1
ATOM 21338 N N . ILE F 1 1093 ? 76.411 89.186 54.611 1.00 25.00 1092 ILE B N 1
ATOM 21339 C CA . ILE F 1 1093 ? 77.404 88.938 53.567 1.00 26.54 1092 ILE B CA 1
ATOM 21340 C C . ILE F 1 1093 ? 77.724 90.218 52.826 1.00 24.35 1092 ILE B C 1
ATOM 21341 O O . ILE F 1 1093 ? 78.830 90.392 52.345 1.00 22.25 1092 ILE B O 1
ATOM 21346 N N . LEU F 1 1094 ? 76.776 91.133 52.735 1.00 25.18 1093 LEU B N 1
ATOM 21347 C CA . LEU F 1 1094 ? 77.058 92.403 52.092 1.00 25.25 1093 LEU B CA 1
ATOM 21348 C C . LEU F 1 1094 ? 77.899 93.295 52.994 1.00 25.95 1093 LEU B C 1
ATOM 21349 O O . LEU F 1 1094 ? 78.841 93.926 52.517 1.00 25.47 1093 LEU B O 1
ATOM 21354 N N . LYS F 1 1095 ? 77.588 93.330 54.283 1.00 27.59 1094 LYS B N 1
ATOM 21355 C CA . LYS F 1 1095 ? 78.330 94.191 55.203 1.00 27.37 1094 LYS B CA 1
ATOM 21356 C C . LYS F 1 1095 ? 79.799 93.827 55.208 1.00 27.53 1094 LYS B C 1
ATOM 21357 O O . LYS F 1 1095 ? 80.663 94.691 55.311 1.00 32.06 1094 LYS B O 1
ATOM 21363 N N . GLU F 1 1096 ? 80.070 92.540 55.086 1.00 24.46 1095 GLU B N 1
ATOM 21364 C CA . GLU F 1 1096 ? 81.427 92.052 54.972 1.00 25.44 1095 GLU B CA 1
ATOM 21365 C C . GLU F 1 1096 ? 82.129 92.637 53.756 1.00 25.77 1095 GLU B C 1
ATOM 21366 O O . GLU F 1 1096 ? 83.310 92.989 53.815 1.00 31.28 1095 GLU B O 1
ATOM 21372 N N . TYR F 1 1097 ? 81.412 92.755 52.663 1.00 22.05 1096 TYR B N 1
ATOM 21373 C CA . TYR F 1 1097 ? 82.001 93.296 51.458 1.00 23.62 1096 TYR B CA 1
ATOM 21374 C C . TYR F 1 1097 ? 81.954 94.817 51.392 1.00 25.47 1096 TYR B C 1
ATOM 21375 O O . TYR F 1 1097 ? 82.503 95.395 50.491 1.00 34.16 1096 TYR B O 1
ATOM 21384 N N . GLY F 1 1098 ? 81.296 95.452 52.346 1.00 25.83 1097 GLY B N 1
ATOM 21385 C CA . GLY F 1 1098 ? 81.225 96.892 52.412 1.00 28.88 1097 GLY B CA 1
ATOM 21386 C C . GLY F 1 1098 ? 80.001 97.541 51.828 1.00 30.75 1097 GLY B C 1
ATOM 21387 O O . GLY F 1 1098 ? 80.022 98.729 51.546 1.00 32.66 1097 GLY B O 1
ATOM 21388 N N . PHE F 1 1099 ? 78.917 96.808 51.695 1.00 27.95 1098 PHE B N 1
ATOM 21389 C CA . PHE F 1 1099 ? 77.679 97.393 51.236 1.00 26.56 1098 PHE B CA 1
ATOM 21390 C C . PHE F 1 1099 ? 76.645 97.319 52.320 1.00 31.45 1098 PHE B C 1
ATOM 21391 O O . PHE F 1 1099 ? 76.621 96.387 53.111 1.00 36.25 1098 PHE B O 1
ATOM 21399 N N . VAL F 1 1100 ? 75.771 98.310 52.362 1.00 30.50 1099 VAL B N 1
ATOM 21400 C CA . VAL F 1 1100 ? 74.648 98.300 53.274 1.00 29.54 1099 VAL B CA 1
ATOM 21401 C C . VAL F 1 1100 ? 73.409 98.235 52.389 1.00 35.07 1099 VAL B C 1
ATOM 21402 O O . VAL F 1 1100 ? 73.243 99.032 51.473 1.00 37.54 1099 VAL B O 1
ATOM 21406 N N . ALA F 1 1101 ? 72.524 97.293 52.674 1.00 29.31 1100 ALA B N 1
ATOM 21407 C CA . ALA F 1 1101 ? 71.388 97.058 51.797 1.00 27.06 1100 ALA B CA 1
ATOM 21408 C C . ALA F 1 1101 ? 70.071 97.149 52.534 1.00 26.38 1100 ALA B C 1
ATOM 21409 O O . ALA F 1 1101 ? 69.970 96.715 53.680 1.00 36.89 1100 ALA B O 1
ATOM 21411 N N . THR F 1 1102 ? 69.080 97.709 51.866 1.00 32.00 1101 THR B N 1
ATOM 21412 C CA . THR F 1 1102 ? 67.724 97.755 52.374 1.00 36.27 1101 THR B CA 1
ATOM 21413 C C . THR F 1 1102 ? 66.832 97.088 51.378 1.00 31.81 1101 THR B C 1
ATOM 21414 O O . THR F 1 1102 ? 66.557 97.643 50.323 1.00 33.24 1101 THR B O 1
ATOM 21418 N N . PHE F 1 1103 ? 66.327 95.923 51.734 1.00 31.69 1102 PHE B N 1
ATOM 21419 C CA . PHE F 1 1103 ? 65.391 95.228 50.857 1.00 34.58 1102 PHE B CA 1
ATOM 21420 C C . PHE F 1 1103 ? 63.973 95.670 51.170 1.00 33.63 1102 PHE B C 1
ATOM 21421 O O . PHE F 1 1103 ? 63.732 96.489 52.059 1.00 40.75 1102 PHE B O 1
ATOM 21429 N N . LYS F 1 1104 ? 63.036 95.153 50.414 1.00 28.18 1103 LYS B N 1
ATOM 21430 C CA . LYS F 1 1104 ? 61.655 95.232 50.805 1.00 35.96 1103 LYS B CA 1
ATOM 21431 C C . LYS F 1 1104 ? 61.005 93.945 50.360 1.00 35.50 1103 LYS B C 1
ATOM 21432 O O . LYS F 1 1104 ? 61.234 93.470 49.258 1.00 29.37 1103 LYS B O 1
ATOM 21438 N N . ILE F 1 1105 ? 60.187 93.384 51.230 1.00 38.13 1104 ILE B N 1
ATOM 21439 C CA . ILE F 1 1105 ? 59.452 92.213 50.895 1.00 34.35 1104 ILE B CA 1
ATOM 21440 C C . ILE F 1 1105 ? 57.982 92.587 50.896 1.00 41.17 1104 ILE B C 1
ATOM 21441 O O . ILE F 1 1105 ? 57.429 93.042 51.895 1.00 44.63 1104 ILE B O 1
ATOM 21446 N N . GLY F 1 1106 ? 57.359 92.379 49.749 1.00 40.94 1105 GLY B N 1
ATOM 21447 C CA . GLY F 1 1106 ? 56.021 92.862 49.520 1.00 40.07 1105 GLY B CA 1
ATOM 21448 C C . GLY F 1 1106 ? 54.987 91.932 50.103 1.00 51.92 1105 GLY B C 1
ATOM 21449 O O . GLY F 1 1106 ? 55.264 90.778 50.468 1.00 51.14 1105 GLY B O 1
ATOM 21450 N N . ALA F 1 1107 ? 53.766 92.429 50.148 1.00 63.59 1106 ALA B N 1
ATOM 21451 C CA . ALA F 1 1107 ? 52.650 91.601 50.530 1.00 64.57 1106 ALA B CA 1
ATOM 21452 C C . ALA F 1 1107 ? 52.606 90.491 49.513 1.00 52.48 1106 ALA B C 1
ATOM 21453 O O . ALA F 1 1107 ? 52.419 89.342 49.860 1.00 60.22 1106 ALA B O 1
ATOM 21455 N N . ASP F 1 1108 ? 52.830 90.857 48.259 1.00 49.91 1107 ASP B N 1
ATOM 21456 C CA . ASP F 1 1108 ? 53.111 89.904 47.229 1.00 48.59 1107 ASP B CA 1
ATOM 21457 C C . ASP F 1 1108 ? 54.494 89.485 47.625 1.00 45.69 1107 ASP B C 1
ATOM 21458 O O . ASP F 1 1108 ? 55.300 90.345 47.897 1.00 49.00 1107 ASP B O 1
ATOM 21463 N N . LYS F 1 1109 ? 54.781 88.195 47.665 1.00 37.55 1108 LYS B N 1
ATOM 21464 C CA . LYS F 1 1109 ? 56.018 87.748 48.312 1.00 41.86 1108 LYS B CA 1
ATOM 21465 C C . LYS F 1 1109 ? 57.248 87.802 47.399 1.00 44.16 1108 LYS B C 1
ATOM 21466 O O . LYS F 1 1109 ? 57.907 86.793 47.192 1.00 46.76 1108 LYS B O 1
ATOM 21468 N N . LYS F 1 1110 ? 57.583 88.985 46.893 1.00 36.35 1109 LYS B N 1
ATOM 21469 C CA . LYS F 1 1110 ? 58.711 89.110 45.979 1.00 35.24 1109 LYS B CA 1
ATOM 21470 C C . LYS F 1 1110 ? 59.687 90.075 46.572 1.00 30.56 1109 LYS B C 1
ATOM 21471 O O . LYS F 1 1110 ? 59.288 91.183 46.935 1.00 31.38 1109 LYS B O 1
ATOM 21473 N N . ILE F 1 1111 ? 60.956 89.704 46.599 1.00 26.04 1110 ILE B N 1
ATOM 21474 C CA . ILE F 1 1111 ? 61.968 90.592 47.145 1.00 26.72 1110 ILE B CA 1
ATOM 21475 C C . ILE F 1 1111 ? 62.380 91.663 46.133 1.00 25.33 1110 ILE B C 1
ATOM 21476 O O . ILE F 1 1111 ? 62.376 91.404 44.937 1.00 28.13 1110 ILE B O 1
ATOM 21481 N N . GLY F 1 1112 ? 62.725 92.857 46.613 1.00 23.45 1111 GLY B N 1
ATOM 21482 C CA . GLY F 1 1112 ? 63.270 93.911 45.767 1.00 23.26 1111 GLY B CA 1
ATOM 21483 C C . GLY F 1 1112 ? 64.281 94.666 46.584 1.00 23.29 1111 GLY B C 1
ATOM 21484 O O . GLY F 1 1112 ? 64.275 94.551 47.793 1.00 28.35 1111 GLY B O 1
ATOM 21485 N N . ILE F 1 1113 ? 65.169 95.405 45.948 1.00 24.51 1112 ILE B N 1
ATOM 21486 C CA . ILE F 1 1113 ? 66.172 96.158 46.689 1.00 24.01 1112 ILE B CA 1
ATOM 21487 C C . ILE F 1 1113 ? 65.834 97.635 46.727 1.00 27.12 1112 ILE B C 1
ATOM 21488 O O . ILE F 1 1113 ? 65.943 98.328 45.723 1.00 26.59 1112 ILE B O 1
ATOM 21493 N N . GLN F 1 1114 ? 65.546 98.150 47.902 1.00 34.52 1113 GLN B N 1
ATOM 21494 C CA . GLN F 1 1114 ? 65.159 99.542 48.001 1.00 39.16 1113 GLN B CA 1
ATOM 21495 C C . GLN F 1 1114 ? 66.345 100.431 47.694 1.00 39.74 1113 GLN B C 1
ATOM 21496 O O . GLN F 1 1114 ? 66.245 101.318 46.873 1.00 41.73 1113 GLN B O 1
ATOM 21502 N N . THR F 1 1115 ? 67.472 100.154 48.329 1.00 37.64 1114 THR B N 1
ATOM 21503 C CA . THR F 1 1115 ? 68.699 100.895 48.060 1.00 36.32 1114 THR B CA 1
ATOM 21504 C C . THR F 1 1115 ? 69.922 100.137 48.570 1.00 34.55 1114 THR B C 1
ATOM 21505 O O . THR F 1 1115 ? 69.836 99.346 49.487 1.00 32.73 1114 THR B O 1
ATOM 21509 N N . LEU F 1 1116 ? 71.069 100.393 47.963 1.00 36.78 1115 LEU B N 1
ATOM 21510 C CA . LEU F 1 1116 ? 72.333 99.768 48.326 1.00 35.21 1115 LEU B CA 1
ATOM 21511 C C . LEU F 1 1116 ? 73.316 100.896 48.534 1.00 35.02 1115 LEU B C 1
ATOM 21512 O O . LEU F 1 1116 ? 73.408 101.790 47.684 1.00 32.20 1115 LEU B O 1
ATOM 21517 N N . GLU F 1 1117 ? 74.057 100.881 49.635 1.00 35.80 1116 GLU B N 1
ATOM 21518 C CA . GLU F 1 1117 ? 74.929 101.990 49.987 1.00 33.54 1116 GLU B CA 1
ATOM 21519 C C . GLU F 1 1117 ? 76.216 101.439 50.532 1.00 31.41 1116 GLU B C 1
ATOM 21520 O O . GLU F 1 1117 ? 76.253 100.307 50.982 1.00 34.24 1116 GLU B O 1
ATOM 21526 N N . SER F 1 1118 ? 77.280 102.237 50.511 1.00 30.21 1117 SER B N 1
ATOM 21527 C CA . SER F 1 1118 ? 78.571 101.827 51.090 1.00 32.36 1117 SER B CA 1
ATOM 21528 C C . SER F 1 1118 ? 78.505 101.842 52.609 1.00 30.86 1117 SER B C 1
ATOM 21529 O O . SER F 1 1118 ? 77.819 102.664 53.188 1.00 35.26 1117 SER B O 1
ATOM 21532 N N . GLU F 1 1119 ? 79.253 100.945 53.231 1.00 31.52 1118 GLU B N 1
ATOM 21533 C CA . GLU F 1 1119 ? 79.531 101.026 54.654 1.00 32.84 1118 GLU B CA 1
ATOM 21534 C C . GLU F 1 1119 ? 80.584 102.105 54.757 1.00 37.61 1118 GLU B C 1
ATOM 21535 O O . GLU F 1 1119 ? 81.242 102.399 53.749 1.00 40.09 1118 GLU B O 1
ATOM 21541 N N . LYS F 1 1120 ? 80.776 102.663 55.942 1.00 36.71 1119 LYS B N 1
ATOM 21542 C CA . LYS F 1 1120 ? 81.773 103.704 56.100 1.00 35.36 1119 LYS B CA 1
ATOM 21543 C C . LYS F 1 1120 ? 82.965 103.217 56.881 1.00 27.40 1119 LYS B C 1
ATOM 21544 O O . LYS F 1 1120 ? 82.940 102.154 57.477 1.00 24.36 1119 LYS B O 1
ATOM 21550 N N . ILE F 1 1121 ? 84.019 104.007 56.838 1.00 24.88 1120 ILE B N 1
ATOM 21551 C CA . ILE F 1 1121 ? 85.108 103.862 57.767 1.00 29.57 1120 ILE B CA 1
ATOM 21552 C C . ILE F 1 1121 ? 85.136 105.120 58.624 1.00 37.30 1120 ILE B C 1
ATOM 21553 O O . ILE F 1 1121 ? 85.302 106.232 58.127 1.00 41.08 1120 ILE B O 1
ATOM 21558 N N . VAL F 1 1122 ? 85.001 104.918 59.927 1.00 40.34 1121 VAL B N 1
ATOM 21559 C CA . VAL F 1 1122 ? 85.072 106.012 60.860 1.00 34.82 1121 VAL B CA 1
ATOM 21560 C C . VAL F 1 1122 ? 86.561 106.261 61.036 1.00 36.89 1121 VAL B C 1
ATOM 21561 O O . VAL F 1 1122 ? 87.271 105.450 61.623 1.00 38.28 1121 VAL B O 1
ATOM 21565 N N . HIS F 1 1123 ? 87.021 107.373 60.511 1.00 38.75 1122 HIS B N 1
ATOM 21566 C CA . HIS F 1 1123 ? 88.388 107.762 60.684 1.00 42.73 1122 HIS B CA 1
ATOM 21567 C C . HIS F 1 1123 ? 88.571 108.417 62.010 1.00 45.21 1122 HIS B C 1
ATOM 21568 O O . HIS F 1 1123 ? 87.646 108.957 62.566 1.00 50.52 1122 HIS B O 1
ATOM 21575 N N . LEU F 1 1124 ? 89.781 108.385 62.521 1.00 47.56 1123 LEU B N 1
ATOM 21576 C CA . LEU F 1 1124 ? 90.088 109.219 63.665 1.00 53.76 1123 LEU B CA 1
ATOM 21577 C C . LEU F 1 1124 ? 89.056 109.077 64.767 1.00 53.81 1123 LEU B C 1
ATOM 21578 O O . LEU F 1 1124 ? 88.583 110.068 65.331 1.00 57.11 1123 LEU B O 1
ATOM 21583 N N . LYS F 1 1125 ? 88.715 107.835 65.090 1.00 48.11 1124 LYS B N 1
ATOM 21584 C CA . LYS F 1 1125 ? 87.759 107.574 66.152 1.00 50.02 1124 LYS B CA 1
ATOM 21585 C C . LYS F 1 1125 ? 88.318 108.266 67.398 1.00 67.93 1124 LYS B C 1
ATOM 21586 O O . LYS F 1 1125 ? 89.520 108.288 67.566 1.00 78.69 1124 LYS B O 1
ATOM 21588 N N . ASN F 1 1126 ? 87.468 108.845 68.237 1.00 69.43 1125 ASN B N 1
ATOM 21589 C CA . ASN F 1 1126 ? 87.867 109.557 69.455 1.00 61.38 1125 ASN B CA 1
ATOM 21590 C C . ASN F 1 1126 ? 88.308 111.008 69.308 1.00 70.56 1125 ASN B C 1
ATOM 21591 O O . ASN F 1 1126 ? 88.802 111.587 70.261 1.00 76.80 1125 ASN B O 1
ATOM 21596 N N . LEU F 1 1127 ? 88.153 111.613 68.143 1.00 72.49 1126 LEU B N 1
ATOM 21597 C CA . LEU F 1 1127 ? 88.538 113.013 68.016 1.00 77.30 1126 LEU B CA 1
ATOM 21598 C C . LEU F 1 1127 ? 87.607 113.987 68.721 1.00 81.89 1126 LEU B C 1
ATOM 21599 O O . LEU F 1 1127 ? 87.949 115.154 68.851 1.00 92.45 1126 LEU B O 1
ATOM 21604 N N . LYS F 1 1128 ? 86.445 113.541 69.197 1.00 80.72 1127 LYS B N 1
ATOM 21605 C CA . LYS F 1 1128 ? 85.534 114.455 69.882 1.00 80.72 1127 LYS B CA 1
ATOM 21606 C C . LYS F 1 1128 ? 85.276 115.659 68.978 1.00 80.63 1127 LYS B C 1
ATOM 21607 O O . LYS F 1 1128 ? 85.383 116.806 69.387 1.00 72.64 1127 LYS B O 1
ATOM 21609 N N . LYS F 1 1129 ? 85.003 115.353 67.719 1.00 74.44 1128 LYS B N 1
ATOM 21610 C CA . LYS F 1 1129 ? 84.636 116.334 66.731 1.00 66.99 1128 LYS B CA 1
ATOM 21611 C C . LYS F 1 1129 ? 83.722 115.586 65.765 1.00 70.43 1128 LYS B C 1
ATOM 21612 O O . LYS F 1 1129 ? 83.456 114.396 65.961 1.00 69.58 1128 LYS B O 1
ATOM 21614 N N . LYS F 1 1130 ? 83.245 116.266 64.732 1.00 70.33 1129 LYS B N 1
ATOM 21615 C CA . LYS F 1 1130 ? 82.334 115.652 63.773 1.00 72.59 1129 LYS B CA 1
ATOM 21616 C C . LYS F 1 1130 ? 82.989 114.392 63.194 1.00 71.41 1129 LYS B C 1
ATOM 21617 O O . LYS F 1 1130 ? 84.190 114.363 62.924 1.00 70.62 1129 LYS B O 1
ATOM 21623 N N . LYS F 1 1131 ? 82.181 113.359 63.018 1.00 73.58 1130 LYS B N 1
ATOM 21624 C CA . LYS F 1 1131 ? 82.651 112.084 62.477 1.00 65.82 1130 LYS B CA 1
ATOM 21625 C C . LYS F 1 1131 ? 83.214 112.263 61.103 1.00 62.53 1130 LYS B C 1
ATOM 21626 O O . LYS F 1 1131 ? 82.605 112.919 60.268 1.00 64.61 1130 LYS B O 1
ATOM 21632 N N . LEU F 1 1132 ? 84.367 111.661 60.869 1.00 54.46 1131 LEU B N 1
ATOM 21633 C CA . LEU F 1 1132 ? 84.924 111.558 59.522 1.00 54.99 1131 LEU B CA 1
ATOM 21634 C C . LEU F 1 1132 ? 84.598 110.185 59.020 1.00 56.20 1131 LEU B C 1
ATOM 21635 O O . LEU F 1 1132 ? 84.824 109.197 59.725 1.00 60.75 1131 LEU B O 1
ATOM 21648 N N . THR F 1 1134 ? 84.529 107.871 55.265 1.00 35.22 1133 THR B N 1
ATOM 21649 C CA . THR F 1 1134 ? 84.716 107.769 53.840 1.00 34.92 1133 THR B CA 1
ATOM 21650 C C . THR F 1 1134 ? 84.012 106.504 53.472 1.00 32.66 1133 THR B C 1
ATOM 21651 O O . THR F 1 1134 ? 84.037 105.581 54.247 1.00 32.36 1133 THR B O 1
ATOM 21655 N N . ASP F 1 1135 ? 83.327 106.469 52.338 1.00 32.38 1134 ASP B N 1
ATOM 21656 C CA . ASP F 1 1135 ? 82.602 105.274 51.973 1.00 37.37 1134 ASP B CA 1
ATOM 21657 C C . ASP F 1 1135 ? 83.566 104.189 51.581 1.00 31.32 1134 ASP B C 1
ATOM 21658 O O . ASP F 1 1135 ? 84.617 104.466 51.031 1.00 31.41 1134 ASP B O 1
ATOM 21663 N N . ARG F 1 1136 ? 83.214 102.947 51.883 1.00 27.40 1135 ARG B N 1
ATOM 21664 C CA . ARG F 1 1136 ? 84.063 101.820 51.492 1.00 27.81 1135 ARG B CA 1
ATOM 21665 C C . ARG F 1 1136 ? 84.140 101.543 50.016 1.00 27.55 1135 ARG B C 1
ATOM 21666 O O . ARG F 1 1136 ? 85.211 101.247 49.529 1.00 32.80 1135 ARG B O 1
ATOM 21674 N N . ASN F 1 1137 ? 83.013 101.635 49.310 1.00 26.19 1136 ASN B N 1
ATOM 21675 C CA . ASN F 1 1137 ? 82.952 101.337 47.873 1.00 25.33 1136 ASN B CA 1
ATOM 21676 C C . ASN F 1 1137 ? 82.324 102.467 47.089 1.00 29.64 1136 ASN B C 1
ATOM 21677 O O . ASN F 1 1137 ? 81.502 103.204 47.628 1.00 34.05 1136 ASN B O 1
ATOM 21682 N N . SER F 1 1138 ? 82.692 102.596 45.819 1.00 31.94 1137 SER B N 1
ATOM 21683 C CA . SER F 1 1138 ? 82.162 103.663 44.967 1.00 37.33 1137 SER B CA 1
ATOM 21684 C C . SER F 1 1138 ? 80.679 103.461 44.655 1.00 33.64 1137 SER B C 1
ATOM 21685 O O . SER F 1 1138 ? 80.234 102.353 44.421 1.00 34.84 1137 SER B O 1
ATOM 21688 N N . GLU F 1 1139 ? 79.951 104.554 44.549 1.00 33.98 1138 GLU B N 1
ATOM 21689 C CA . GLU F 1 1139 ? 78.523 104.491 44.278 1.00 36.42 1138 GLU B CA 1
ATOM 21690 C C . GLU F 1 1139 ? 78.254 103.718 43.000 1.00 35.45 1138 GLU B C 1
ATOM 21691 O O . GLU F 1 1139 ? 77.283 102.988 42.917 1.00 34.39 1138 GLU B O 1
ATOM 21697 N N . GLU F 1 1140 ? 79.116 103.847 42.001 1.00 35.87 1139 GLU B N 1
ATOM 21698 C CA . GLU F 1 1140 ? 78.918 103.075 40.797 1.00 38.06 1139 GLU B CA 1
ATOM 21699 C C . GLU F 1 1140 ? 78.944 101.584 41.055 1.00 35.12 1139 GLU B C 1
ATOM 21700 O O . GLU F 1 1140 ? 78.266 100.820 40.359 1.00 37.42 1139 GLU B O 1
ATOM 21706 N N . LEU F 1 1141 ? 79.750 101.170 42.030 1.00 27.62 1140 LEU B N 1
ATOM 21707 C CA . LEU F 1 1141 ? 79.796 99.778 42.418 1.00 27.38 1140 LEU B CA 1
ATOM 21708 C C . LEU F 1 1141 ? 78.550 99.378 43.140 1.00 29.88 1140 LEU B C 1
ATOM 21709 O O . LEU F 1 1141 ? 78.021 98.315 42.899 1.00 28.03 1140 LEU B O 1
ATOM 21714 N N . CYS F 1 1142 ? 78.075 100.241 44.025 1.00 26.47 1141 CYS B N 1
ATOM 21715 C CA . CYS F 1 1142 ? 76.830 99.945 44.726 1.00 29.09 1141 CYS B CA 1
ATOM 21716 C C . CYS F 1 1142 ? 75.678 99.784 43.740 1.00 33.13 1141 CYS B C 1
ATOM 21717 O O . CYS F 1 1142 ? 74.950 98.800 43.791 1.00 32.65 1141 CYS B O 1
ATOM 21720 N N . LYS F 1 1143 ? 75.575 100.697 42.776 1.00 31.04 1142 LYS B N 1
ATOM 21721 C CA . LYS F 1 1143 ? 74.617 100.540 41.692 1.00 29.07 1142 LYS B CA 1
ATOM 21722 C C . LYS F 1 1143 ? 74.878 99.271 40.875 1.00 31.86 1142 LYS B C 1
ATOM 21723 O O . LYS F 1 1143 ? 73.945 98.720 40.313 1.00 35.32 1142 LYS B O 1
ATOM 21729 N N . LEU F 1 1144 ? 76.130 98.806 40.808 1.00 27.54 1143 LEU B N 1
ATOM 21730 C CA . LEU F 1 1144 ? 76.405 97.560 40.121 1.00 26.01 1143 LEU B CA 1
ATOM 21731 C C . LEU F 1 1144 ? 75.902 96.374 40.931 1.00 28.99 1143 LEU B C 1
ATOM 21732 O O . LEU F 1 1144 ? 75.363 95.431 40.357 1.00 27.16 1143 LEU B O 1
ATOM 21737 N N . VAL F 1 1145 ? 76.112 96.377 42.245 1.00 30.05 1144 VAL B N 1
ATOM 21738 C CA . VAL F 1 1145 ? 75.640 95.245 43.053 1.00 26.11 1144 VAL B CA 1
ATOM 21739 C C . VAL F 1 1145 ? 74.116 95.193 42.967 1.00 29.74 1144 VAL B C 1
ATOM 21740 O O . VAL F 1 1145 ? 73.522 94.164 42.646 1.00 31.87 1144 VAL B O 1
ATOM 21744 N N . LYS F 1 1146 ? 73.487 96.343 43.191 1.00 32.30 1145 LYS B N 1
ATOM 21745 C CA . LYS F 1 1146 ? 72.030 96.462 43.130 1.00 32.06 1145 LYS B CA 1
ATOM 21746 C C . LYS F 1 1146 ? 71.452 95.819 41.896 1.00 30.52 1145 LYS B C 1
ATOM 21747 O O . LYS F 1 1146 ? 70.386 95.223 41.968 1.00 31.66 1145 LYS B O 1
ATOM 21753 N N . ILE F 1 1147 ? 72.137 95.972 40.765 1.00 31.55 1146 ILE B N 1
ATOM 21754 C CA . ILE F 1 1147 ? 71.661 95.411 39.522 1.00 32.12 1146 ILE B CA 1
ATOM 21755 C C . ILE F 1 1147 ? 71.989 93.949 39.374 1.00 28.21 1146 ILE B C 1
ATOM 21756 O O . ILE F 1 1147 ? 71.194 93.189 38.814 1.00 26.09 1146 ILE B O 1
ATOM 21769 N N . PHE F 1 1149 ? 71.838 91.888 41.606 1.00 28.83 1148 PHE B N 1
ATOM 21770 C CA . PHE F 1 1149 ? 70.774 91.143 42.261 1.00 31.40 1148 PHE B CA 1
ATOM 21771 C C . PHE F 1 1149 ? 69.544 90.965 41.375 1.00 33.76 1148 PHE B C 1
ATOM 21772 O O . PHE F 1 1149 ? 68.909 89.916 41.384 1.00 35.27 1148 PHE B O 1
ATOM 21780 N N . GLU F 1 1150 ? 69.219 91.987 40.610 1.00 31.51 1149 GLU B N 1
ATOM 21781 C CA . GLU F 1 1150 ? 68.004 92.001 39.801 1.00 29.83 1149 GLU B CA 1
ATOM 21782 C C . GLU F 1 1150 ? 68.326 91.736 38.315 1.00 37.46 1149 GLU B C 1
ATOM 21783 O O . GLU F 1 1150 ? 67.616 92.191 37.442 1.00 49.28 1149 GLU B O 1
ATOM 21789 N N . TYR F 1 1151 ? 69.418 91.047 38.012 1.00 31.23 1150 TYR B N 1
ATOM 21790 C CA . TYR F 1 1151 ? 69.749 90.729 36.632 1.00 28.73 1150 TYR B CA 1
ATOM 21791 C C . TYR F 1 1151 ? 69.129 89.405 36.298 1.00 30.40 1150 TYR B C 1
ATOM 21792 O O . TYR F 1 1151 ? 69.435 88.411 36.943 1.00 35.20 1150 TYR B O 1
ATOM 21801 N N . LYS F 1 1152 ? 68.241 89.421 35.319 1.00 31.40 1151 LYS B N 1
ATOM 21802 C CA . LYS F 1 1152 ? 67.750 88.198 34.705 1.00 34.28 1151 LYS B CA 1
ATOM 21803 C C . LYS F 1 1152 ? 68.230 88.154 33.274 1.00 36.06 1151 LYS B C 1
ATOM 21804 O O . LYS F 1 1152 ? 68.456 89.183 32.683 1.00 35.44 1151 LYS B O 1
ATOM 21818 N N . GLU F 1 1154 ? 67.903 88.108 29.287 1.00 39.49 1153 GLU B N 1
ATOM 21819 C CA . GLU F 1 1154 ? 67.003 88.882 28.411 1.00 42.41 1153 GLU B CA 1
ATOM 21820 C C . GLU F 1 1154 ? 66.009 89.734 29.228 1.00 40.82 1153 GLU B C 1
ATOM 21821 O O . GLU F 1 1154 ? 65.744 90.888 28.938 1.00 43.60 1153 GLU B O 1
#